Protein AF-0000000084470047 (afdb_homodimer)

pLDDT: mean 82.42, std 25.48, range [13.48, 98.75]

Organism: NCBI:txid879819

Secondary structure (DSSP, 8-state):
-PPPGGGSPPPPHHHHHS-EEEEESS--HHHHHHHHHHHHTT---EEEEE---HHHHHHHHHHH--SEEEESS-SSPPPHHHHTTS-EEEEESS-TT-BSS-HHHHHHHT--S----HHHHHHHHHSPP-TTS-HHHHS-SEEEEEEEE--SSTT-S-EEEEEEEEPP-TTS--HHHHIIIIIHHHHHHHHHHHHHHHHHHHHTSS-TT-HHHHHTPPPPTHHHHS-TTTS----S----B--PPPGGGS---TTTS-HHHHHHHHHTTTTTT-EEEE-SSSEEEEEEEEEE--GGGS-TTHHHHTT-SSGGGSPTT-EEEEETTEEEEE-PPPS-TT--S---SEEEEEEEEPPPSSTTSPPPPPEEHHHHHHHTT-GGGGTTPPB------B--TTS--SEEEEEEEETTEEEEEEEE--GGGEE-HHHHHHHHHHHHHHH-GGG--EEEEEE---SS-B-EE-HHHHHHSSSHHHHHHHHHHHHHHHHHHHHT---SSS--GGGTTS--TTTTTPEEEEEE-S-EETHHHHHHHTSSEEEEETT-EEE---GGGT----TTHHHHHHHHH-HHHHHHHHHS---EEHHHHHHHTS-SEEES-TT--HHHHHHHHHHHHHHHHH-BGGGTT-TTS---GGGSPPTTPPPPSS--BHHHHHHHHHHHHHHSTTSPPHHHHHHHHHHHHHHHHH-TTHHHHHHHHHHHHHTTPPPSS--TTT-TT-SSPPPPGGGSGGGG--TTPPTTGGGGGGT-PPPGGGGTGGGGS--TTS----HHHHHHHHHHHTTSS-----------------------------------------------------------------------------TTHHHHHHHHT--TTSPPP--------STT----GGG--S----------------/-PPPGGGSPPPPHHHHHS-EEEEESS--HHHHHHHHHHHHTT---EEEEE---HHHHHHHHHHH--SEEEESS-SSPPPHHHHTTS-EEEEESS-TT-BSS-HHHHHHHT--S----HHHHHHHHHSPP-TTS-HHHHS-SEEEEEEEE--SSTT-S-EEEEEEEEPP-TTS--HHHHIIIIIHHHHHHHHHHHHHHHHHHHHTSS-TT-HHHHHTPPPPTHHHHS-TTTS----S----B--PPPGGGS---TTTS-HHHHHHHHHTTTTTT-EEEE-SSSEEEEEEEEEE--GGGS-TTHHHHTT-SSGGGSPTT-EEEEETTEEEEE-PPPS-TT--S---SEEEEEEEEPPPSSTTSPPPPPEEHHHHHHHTT-GGGGTTPPB------B--TTS--SEEEEEEEETTEEEEEEEE--GGGEE-HHHHHHHHHHHHHHH-GGG--EEEEEE---SS-B-EE-HHHHHHSSSHHHHHHHHHHHHHHHHHHHHT---SSS--GGGTTS--TTTTTPEEEEEE-S-EETHHHHHHHTSSEEEEETT-EEE---GGGT----TTHHHHHHHHH-HHHHHHHHHS---EEHHHHHHHTS-SEEES-TT--HHHHHHHHHHHHHHHHH-BGGGTT-TTS---GGGSPPTTPPPPSS--BHHHHHHHHHHHHHHSTTSPPHHHHHHHHHHHHHHHHH-TTHHHHHHHHHHHHHTTPPPSS--TTT-TT-SSPPPPGGGSGGGG--TTPPTTGGGGGGT-PPPGGGGTGGGGS--TTS----HHHHHHHHHHHTTSS----------------------------------------------------------------------TTS----TTHHHHHHHH---TTSPPP--------STT----GGG--S----------------

Foldseek 3Di:
DFAALVNDDQFDPVLLAWQEEEEEQDCDLLVQLVVQVSVVSNNDRYFYWHPPDQVSLVVQCVLSVTQEYEYAHDLDDHDQVDLQQHWYKYKAQWAQPAAEDQHLLCQLLAQLCPDQDQVVSLVVSLAADDLVDDPVVRGFQKTKMFIATDDLFHSNHFTLAMAMDGDDLSLAAASVLCCLAQSSRRSSQRVSSSSNVLVVQLVPDPHSVRRNSSSPGDHDVQRSQAHRGPRHGDQRHDHYYHYDQAQVSLEHDQQRYFLSSNSSSQRSQPPPPGHWYQDPVGIWGFHDKAAQQDPVPDDPCQQVLQPHDDPVRDHGQAWRADEPLKTKTAGHDDPDPPDPSRSHGIMITFWIFGFAPDLQGFGAFIDGPQVRCVVRVNNVSCPSHYHPYDQAADDDPRDDDQKHWDWDDFPQAIEIEIEGEDPVQAAFLVNLVVSLSHVCRSLPCVVDHHLEYEQAYHQFNHAAHHLSVLLPDPASLVRLLSRQVSNLLNLCLQLFFPDQPPDDPSCPPPHHCLNSLHFYEYEGLEEYEALSLLSQLSGFAYEYEQQYKYFHEPLLLLAPGASLLLPRVCQQQNQLLSLCSHQLRRIHTQVRCCLRRSHLHYDYHNNDGSVVSVVVVVVLVSCQSAAFLVCPPPSSGGTTPLQDADPPDDQDPPGGGVSNRSSVSNNCQSPDPVDDGSVLRRQVSSQLSLCCSAQPVSVVSNQLSSCCVRSVFRDPTDQVSSGPSDDPDDHDPSNDQCSSDRPPDDQQVSCVLVPHGRDPSSVPSPVSDRRSPDDHDDPVVVSVVVVVVPPDDHPDPDPPPPPDDDDDDDPDDDDSDDDDDYYDGDSDDDDDDDDDPDDDDDDDDDDDDDDDDDYYDDYDDDDDDDPPPDPVVVVVVVPPCPPPRNHDDDRDDDRRPPPSPSVPCRSPPDPPDDPPPPPPPDPPPD/DFAALVNDDQFDPVLLAWQEEEEEQDCDLLVQLVVQVSVVSNNDRYFYWHPPDQVSLVVQCVLSVTQEYEYAHDLDDHDQVDLQQHWYKYKAQWAQPAAEDQHLLCQLLAQLCPDQDQVVSLVVSLAADDLVFDPVVRGFQKTKMFIATDDPDHSNHFTLAMAMDGDDLSLAAASVLCCLAQSSRRCSQRVSSSSNVLVVQLVPDPHSVRRNSSSPGDHDVQRSQAHRGPRHGDRRHDHYYHYDQAQVSLEHDQQRYFLSSNSSSQRSQPPPPGHWYQDPVGIWGFHDKAAQFDPVPDDPCQQVLQPHDDPVRDHGQAWRADEPLKTKTAGHDDPDPPDPSRSHGIMITFWIFGFAPDLQGFGAFIDGPQVRCVVRVNNVSCPSHYHPYDQAADDDPRDDDQKHWDWDDFPQAIEIEIEGDDPVQAAFLVNLVVSLSHVCRSPPCVVDHHQEYEQAYHQFNHAAHHLSVLLPDPASLVRLLSRQVSNLLVLCLQLFFPDQPPDDPSCPPPHHCLNSLHFYEYEGLEEYEALSLLSQLSGFAYEYEQQYKYFHEPLLLLAPGASLLLPRVCQQQNQQLSLCSHQLRRIHTPVRCCLRRSHLHYDYHNNDGSVVSVVVVVVLVSCQSAAFLVCPPPSSDGTTPLQDADPPDDQDPPGGHVSNRSSVSNNCQSPDPPDDGSVLRRQVSSQLSLCCSAQPVSVVSNQLSSCCVRSVFRDPTDQVSSGPSDDPDDHDPSNDQCSSDRPPDDQQVSCVLVPHGRDPSSVPSPVSDRRSPDDHDDPVVVSVVVVVVVPDDDPDSPPPPVPPDDDDDDDDDDDDDDDDDDDDDDDDDDDDCVPPDDDDDDDDDDDDDDDDDDDDDDDPPDDPPDDPPDDPPVVVVVPPCPPPRNHDDDRDDDRRPPPSPSVPVRSPPDPPDDPPPPPPPPPPPD

Structure (mmCIF, N/CA/C/O backbone):
data_AF-0000000084470047-model_v1
#
loop_
_entity.id
_entity.type
_entity.pdbx_description
1 polymer ClpP/crotonase
#
loop_
_atom_site.group_PDB
_atom_site.id
_atom_site.type_symbol
_atom_site.label_atom_id
_atom_site.label_alt_id
_atom_site.label_comp_id
_atom_site.label_asym_id
_atom_site.label_entity_id
_atom_site.label_seq_id
_atom_site.pdbx_PDB_ins_code
_atom_site.Cartn_x
_atom_site.Cartn_y
_atom_site.Cartn_z
_atom_site.occupancy
_atom_site.B_iso_or_equiv
_atom_site.auth_seq_id
_atom_site.auth_comp_id
_atom_site.auth_asym_id
_atom_site.auth_atom_id
_atom_site.pdbx_PDB_model_num
ATOM 1 N N . MET A 1 1 ? 15.664 -15.453 -38.625 1 68.88 1 MET A N 1
ATOM 2 C CA . MET A 1 1 ? 15.391 -16.469 -37.625 1 68.88 1 MET A CA 1
ATOM 3 C C . MET A 1 1 ? 14.945 -15.836 -36.312 1 68.88 1 MET A C 1
ATOM 5 O O . MET A 1 1 ? 15.445 -14.773 -35.938 1 68.88 1 MET A O 1
ATOM 9 N N . ALA A 1 2 ? 13.844 -16.422 -35.812 1 83.06 2 ALA A N 1
ATOM 10 C CA . ALA A 1 2 ? 13.336 -15.883 -34.531 1 83.06 2 ALA A CA 1
ATOM 11 C C . ALA A 1 2 ? 14.398 -15.938 -33.469 1 83.06 2 ALA A C 1
ATOM 13 O O . ALA A 1 2 ? 15.086 -16.953 -33.312 1 83.06 2 ALA A O 1
ATOM 14 N N . ARG A 1 3 ? 14.656 -14.812 -32.812 1 83.62 3 ARG A N 1
ATOM 15 C CA . ARG A 1 3 ? 15.586 -14.781 -31.672 1 83.62 3 ARG A CA 1
ATOM 16 C C . ARG A 1 3 ? 15.086 -15.656 -30.531 1 83.62 3 ARG A C 1
ATOM 18 O O . ARG A 1 3 ? 13.906 -15.602 -30.172 1 83.62 3 ARG A O 1
ATOM 25 N N . SER A 1 4 ? 16.031 -16.469 -30.047 1 88.38 4 SER A N 1
ATOM 26 C CA . SER A 1 4 ? 15.75 -17.234 -28.828 1 88.38 4 SER A CA 1
ATOM 27 C C . SER A 1 4 ? 16.016 -16.391 -27.594 1 88.38 4 SER A C 1
ATOM 29 O O . SER A 1 4 ? 16.547 -15.281 -27.688 1 88.38 4 SER A O 1
ATOM 31 N N . LEU A 1 5 ? 15.578 -16.875 -26.469 1 90.94 5 LEU A N 1
ATOM 32 C CA . LEU A 1 5 ? 15.812 -16.219 -25.188 1 90.94 5 LEU A CA 1
ATOM 33 C C . LEU A 1 5 ? 17.297 -15.984 -24.953 1 90.94 5 LEU A C 1
ATOM 35 O O . LEU A 1 5 ? 17.703 -14.945 -24.422 1 90.94 5 LEU A O 1
ATOM 39 N N . ALA A 1 6 ? 18.156 -16.891 -25.359 1 87.69 6 ALA A N 1
ATOM 40 C CA . ALA A 1 6 ? 19.594 -16.797 -25.172 1 87.69 6 ALA A CA 1
ATOM 41 C C . ALA A 1 6 ? 20.203 -15.695 -26.047 1 87.69 6 ALA A C 1
ATOM 43 O O . ALA A 1 6 ? 21.281 -15.195 -25.75 1 87.69 6 ALA A O 1
ATOM 44 N N . ASP A 1 7 ? 19.422 -15.359 -27.031 1 88.38 7 ASP A N 1
ATOM 45 C CA . ASP A 1 7 ? 19.906 -14.336 -27.953 1 88.38 7 ASP A CA 1
ATOM 46 C C . ASP A 1 7 ? 19.609 -12.938 -27.438 1 88.38 7 ASP A C 1
ATOM 48 O O . ASP A 1 7 ? 20.141 -11.953 -27.953 1 88.38 7 ASP A O 1
ATOM 52 N N . LEU A 1 8 ? 18.766 -12.883 -26.438 1 88.19 8 LEU A N 1
ATOM 53 C CA . LEU A 1 8 ? 18.422 -11.578 -25.875 1 88.19 8 LEU A CA 1
ATOM 54 C C . LEU A 1 8 ? 19.5 -11.102 -24.922 1 88.19 8 LEU A C 1
ATOM 56 O O . LEU A 1 8 ? 20.25 -11.914 -24.359 1 88.19 8 LEU A O 1
ATOM 60 N N . PRO A 1 9 ? 19.531 -9.781 -24.781 1 87.5 9 PRO A N 1
ATOM 61 C CA . PRO A 1 9 ? 20.453 -9.297 -23.75 1 87.5 9 PRO A CA 1
ATOM 62 C C . PRO A 1 9 ? 20.125 -9.844 -22.359 1 87.5 9 PRO A C 1
ATOM 64 O O . PRO A 1 9 ? 18.953 -9.992 -22.016 1 87.5 9 PRO A O 1
ATOM 67 N N . ALA A 1 10 ? 21.25 -10.125 -21.656 1 87.06 10 ALA A N 1
ATOM 68 C CA . ALA A 1 10 ? 21.047 -10.578 -20.297 1 87.06 10 ALA A CA 1
ATOM 69 C C . ALA A 1 10 ? 20.312 -9.523 -19.469 1 87.06 10 ALA A C 1
ATOM 71 O O . ALA A 1 10 ? 20.453 -8.328 -19.719 1 87.06 10 ALA A O 1
ATOM 72 N N . LEU A 1 11 ? 19.578 -9.922 -18.5 1 93.56 11 LEU A N 1
ATOM 73 C CA . LEU A 1 11 ? 18.938 -8.977 -17.594 1 93.56 11 LEU A CA 1
ATOM 74 C C . LEU A 1 11 ? 19.953 -8.023 -16.984 1 93.56 11 LEU A C 1
ATOM 76 O O . LEU A 1 11 ? 21 -8.453 -16.5 1 93.56 11 LEU A O 1
ATOM 80 N N . PRO A 1 12 ? 19.656 -6.746 -17 1 94.62 12 PRO A N 1
ATOM 81 C CA . PRO A 1 12 ? 20.594 -5.773 -16.422 1 94.62 12 PRO A CA 1
ATOM 82 C C . PRO A 1 12 ? 20.859 -6.035 -14.938 1 94.62 12 PRO A C 1
ATOM 84 O O . PRO A 1 12 ? 20.016 -6.582 -14.234 1 94.62 12 PRO A O 1
ATOM 87 N N . GLN A 1 13 ? 22.047 -5.648 -14.492 1 93 13 GLN A N 1
ATOM 88 C CA . GLN A 1 13 ? 22.469 -5.871 -13.117 1 93 13 GLN A CA 1
ATOM 89 C C . GLN A 1 13 ? 21.516 -5.215 -12.125 1 93 13 GLN A C 1
ATOM 91 O O . GLN A 1 13 ? 21.25 -5.758 -11.047 1 93 13 GLN A O 1
ATOM 96 N N . ASP A 1 14 ? 21.031 -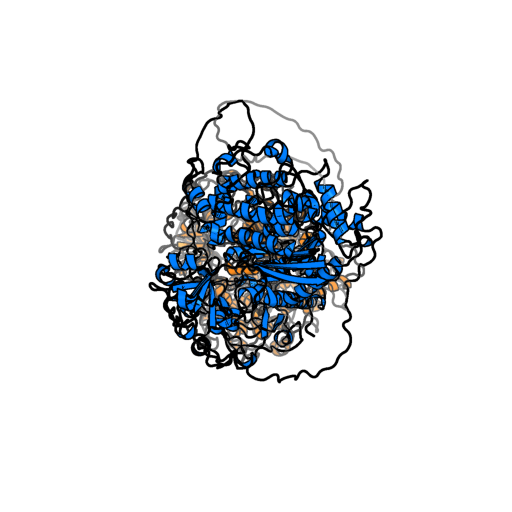4.074 -12.492 1 92.5 14 ASP A N 1
ATOM 97 C CA . ASP A 1 14 ? 20.125 -3.379 -11.586 1 92.5 14 ASP A CA 1
ATOM 98 C C . ASP A 1 14 ? 18.844 -4.18 -11.367 1 92.5 14 ASP A C 1
ATOM 100 O O . ASP A 1 14 ? 18.312 -4.223 -10.25 1 92.5 14 ASP A O 1
ATOM 104 N N . VAL A 1 15 ? 18.359 -4.816 -12.438 1 95.31 15 VAL A N 1
ATOM 105 C CA . VAL A 1 15 ? 17.141 -5.629 -12.336 1 95.31 15 VAL A CA 1
ATOM 106 C C . VAL A 1 15 ? 17.375 -6.781 -11.359 1 95.31 15 VAL A C 1
ATOM 108 O O . VAL A 1 15 ? 16.469 -7.156 -10.609 1 95.31 15 VAL A O 1
ATOM 111 N N . ARG A 1 16 ? 18.562 -7.336 -11.352 1 94.62 16 ARG A N 1
ATOM 112 C CA . ARG A 1 16 ? 18.891 -8.445 -10.469 1 94.62 16 ARG A CA 1
ATOM 113 C C . ARG A 1 16 ? 18.812 -8.023 -9 1 94.62 16 ARG A C 1
ATOM 115 O O . ARG A 1 16 ? 18.594 -8.859 -8.125 1 94.62 16 ARG A O 1
ATOM 122 N N . LYS A 1 17 ? 18.922 -6.738 -8.805 1 92.75 17 LYS A N 1
ATOM 123 C CA . LYS A 1 17 ? 18.891 -6.219 -7.438 1 92.75 17 LYS A CA 1
ATOM 124 C C . LYS A 1 17 ? 17.484 -5.75 -7.059 1 92.75 17 LYS A C 1
ATOM 126 O O . LYS A 1 17 ? 17.219 -5.438 -5.895 1 92.75 17 LYS A O 1
ATOM 131 N N . TRP A 1 18 ? 16.562 -5.668 -8 1 94.75 18 TRP A N 1
ATOM 132 C CA . TRP A 1 18 ? 15.203 -5.18 -7.754 1 94.75 18 TRP A CA 1
ATOM 133 C C . TRP A 1 18 ? 14.453 -6.113 -6.809 1 94.75 18 TRP A C 1
ATOM 135 O O . TRP A 1 18 ? 14.688 -7.324 -6.809 1 94.75 18 TRP A O 1
ATOM 145 N N . ARG A 1 19 ? 13.664 -5.543 -5.969 1 94.25 19 ARG A N 1
ATOM 146 C CA . ARG A 1 19 ? 12.578 -6.32 -5.367 1 94.25 19 ARG A CA 1
ATOM 147 C C . ARG A 1 19 ? 11.438 -6.527 -6.359 1 94.25 19 ARG A C 1
ATOM 149 O O . ARG A 1 19 ? 10.859 -5.559 -6.855 1 94.25 19 ARG A O 1
ATOM 156 N N . ILE A 1 20 ? 11.172 -7.766 -6.68 1 97.38 20 ILE A N 1
ATOM 157 C CA . ILE A 1 20 ? 10.109 -8.109 -7.617 1 97.38 20 ILE A CA 1
ATOM 158 C C . ILE A 1 20 ? 9.023 -8.906 -6.898 1 97.38 20 ILE A C 1
ATOM 160 O O . ILE A 1 20 ? 9.32 -9.859 -6.172 1 97.38 20 ILE A O 1
ATOM 164 N N . LEU A 1 21 ? 7.816 -8.453 -6.965 1 97.56 21 LEU A N 1
ATOM 165 C CA . LEU A 1 21 ? 6.691 -9.188 -6.398 1 97.56 21 LEU A CA 1
ATOM 166 C C . LEU A 1 21 ? 5.879 -9.875 -7.492 1 97.56 21 LEU A C 1
ATOM 168 O O . LEU A 1 21 ? 5.422 -9.219 -8.43 1 97.56 21 LEU A O 1
ATOM 172 N N . LEU A 1 22 ? 5.789 -11.164 -7.414 1 98.31 22 LEU A N 1
ATOM 173 C CA . LEU A 1 22 ? 4.863 -11.898 -8.273 1 98.31 22 LEU A CA 1
ATOM 174 C C . LEU A 1 22 ? 3.477 -11.961 -7.641 1 98.31 22 LEU A C 1
ATOM 176 O O . LEU A 1 22 ? 3.301 -12.555 -6.574 1 98.31 22 LEU A O 1
ATOM 180 N N . LEU A 1 23 ? 2.568 -11.32 -8.219 1 97.31 23 LEU A N 1
ATOM 181 C CA . LEU A 1 23 ? 1.166 -11.398 -7.828 1 97.31 23 LEU A CA 1
ATOM 182 C C . LEU A 1 23 ? 0.397 -12.336 -8.742 1 97.31 23 LEU A C 1
ATOM 184 O O . LEU A 1 23 ? 0.194 -12.039 -9.922 1 97.31 23 LEU A O 1
ATOM 188 N N . VAL A 1 24 ? -0.063 -13.477 -8.164 1 97.44 24 VAL A N 1
ATOM 189 C CA . VAL A 1 24 ? -0.577 -14.523 -9.039 1 97.44 24 VAL A CA 1
ATOM 190 C C . VAL A 1 24 ? -1.803 -15.18 -8.398 1 97.44 24 VAL A C 1
ATOM 192 O O . VAL A 1 24 ? -1.953 -15.164 -7.176 1 97.44 24 VAL A O 1
ATOM 195 N N . SER A 1 25 ? -2.664 -15.734 -9.219 1 94.62 25 SER A N 1
ATOM 196 C CA . SER A 1 25 ? -3.818 -16.469 -8.719 1 94.62 25 SER A CA 1
ATOM 197 C C . SER A 1 25 ? -3.408 -17.844 -8.18 1 94.62 25 SER A C 1
ATOM 199 O O . SER A 1 25 ? -4.047 -18.375 -7.273 1 94.62 25 SER A O 1
ATOM 201 N N . ALA A 1 26 ? -2.393 -18.422 -8.797 1 93.88 26 ALA A N 1
ATOM 202 C CA . ALA A 1 26 ? -1.809 -19.688 -8.383 1 93.88 26 ALA A CA 1
ATOM 203 C C . ALA A 1 26 ? -0.361 -19.812 -8.859 1 93.88 26 ALA A C 1
ATOM 205 O O . ALA A 1 26 ? 0.038 -19.156 -9.828 1 93.88 26 ALA A O 1
ATOM 206 N N . VAL A 1 27 ? 0.377 -20.594 -8.141 1 95.06 27 VAL A N 1
ATOM 207 C CA . VAL A 1 27 ? 1.731 -20.891 -8.602 1 95.06 27 VAL A CA 1
ATOM 208 C C . VAL A 1 27 ? 1.696 -22 -9.641 1 95.06 27 VAL A C 1
ATOM 210 O O . VAL A 1 27 ? 2.213 -23.094 -9.406 1 95.06 27 VAL A O 1
ATOM 213 N N . ASN A 1 28 ? 1.129 -21.672 -10.773 1 94.12 28 ASN A N 1
ATOM 214 C CA . ASN A 1 28 ? 0.982 -22.625 -11.859 1 94.12 28 ASN A CA 1
ATOM 215 C C . ASN A 1 28 ? 2.27 -22.766 -12.672 1 94.12 28 ASN A C 1
ATOM 217 O O . ASN A 1 28 ? 3.311 -22.234 -12.281 1 94.12 28 ASN A O 1
ATOM 221 N N . SER A 1 29 ? 2.219 -23.516 -13.711 1 94.25 29 SER A N 1
ATOM 222 C CA . SER A 1 29 ? 3.408 -23.844 -14.492 1 94.25 29 SER A CA 1
ATOM 223 C C . SER A 1 29 ? 4.098 -22.578 -15.008 1 94.25 29 SER A C 1
ATOM 225 O O . SER A 1 29 ? 5.324 -22.484 -14.961 1 94.25 29 SER A O 1
ATOM 227 N N . LEU A 1 30 ? 3.301 -21.609 -15.516 1 96.44 30 LEU A N 1
ATOM 228 C CA . LEU A 1 30 ? 3.898 -20.391 -16.031 1 96.44 30 LEU A CA 1
ATOM 229 C C . LEU A 1 30 ? 4.566 -19.594 -14.914 1 96.44 30 LEU A C 1
ATOM 231 O O . LEU A 1 30 ? 5.68 -19.094 -15.086 1 96.44 30 LEU A O 1
ATOM 235 N N . THR A 1 31 ? 3.904 -19.453 -13.781 1 97.25 31 THR A N 1
ATOM 236 C CA . THR A 1 31 ? 4.465 -18.75 -12.633 1 97.25 31 THR A CA 1
ATOM 237 C C . THR A 1 31 ? 5.777 -19.391 -12.195 1 97.25 31 THR A C 1
ATOM 239 O O . THR A 1 31 ? 6.754 -18.688 -11.914 1 97.25 31 THR A O 1
ATOM 242 N N . GLN A 1 32 ? 5.777 -20.703 -12.156 1 97.62 32 GLN A N 1
ATOM 243 C CA . GLN A 1 32 ? 6.988 -21.406 -11.758 1 97.62 32 GLN A CA 1
ATOM 244 C C . GLN A 1 32 ? 8.125 -21.172 -12.742 1 97.62 32 GLN A C 1
ATOM 246 O O . GLN A 1 32 ? 9.281 -21.031 -12.344 1 97.62 32 GLN A O 1
ATOM 251 N N . ARG A 1 33 ? 7.754 -21.156 -14.016 1 97.62 33 ARG A N 1
ATOM 252 C CA . ARG A 1 33 ? 8.766 -20.875 -15.023 1 97.62 33 ARG A CA 1
ATOM 253 C C . ARG A 1 33 ? 9.344 -19.484 -14.867 1 97.62 33 ARG A C 1
ATOM 255 O O . ARG A 1 33 ? 10.555 -19.281 -14.992 1 97.62 33 ARG A O 1
ATOM 262 N N . VAL A 1 34 ? 8.531 -18.531 -14.578 1 97.75 34 VAL A N 1
ATOM 263 C CA . VAL A 1 34 ? 8.984 -17.156 -14.359 1 97.75 34 VAL A CA 1
ATOM 264 C C . VAL A 1 34 ? 9.844 -17.094 -13.109 1 97.75 34 VAL A C 1
ATOM 266 O O . VAL A 1 34 ? 10.922 -16.5 -13.117 1 97.75 34 VAL A O 1
ATOM 269 N N . GLN A 1 35 ? 9.398 -17.719 -12.055 1 96.88 35 GLN A N 1
ATOM 270 C CA . GLN A 1 35 ? 10.117 -17.734 -10.789 1 96.88 35 GLN A CA 1
ATOM 271 C C . GLN A 1 35 ? 11.508 -18.344 -10.953 1 96.88 35 GLN A C 1
ATOM 273 O O . GLN A 1 35 ? 12.5 -17.781 -10.508 1 96.88 35 GLN A O 1
ATOM 278 N N . THR A 1 36 ? 11.609 -19.547 -11.602 1 96.94 36 THR A N 1
ATOM 279 C CA . THR A 1 36 ? 12.883 -20.234 -11.75 1 96.94 36 THR A CA 1
ATOM 280 C C . THR A 1 36 ? 13.797 -19.484 -12.703 1 96.94 36 THR A C 1
ATOM 282 O O . THR A 1 36 ? 15.016 -19.422 -12.492 1 96.94 36 THR A O 1
ATOM 285 N N . TYR A 1 37 ? 13.234 -18.828 -13.742 1 96.62 37 TYR A N 1
ATOM 286 C CA . TYR A 1 37 ? 14.031 -18.047 -14.68 1 96.62 37 TYR A CA 1
ATOM 287 C C . TYR A 1 37 ? 14.68 -16.859 -13.992 1 96.62 37 TYR A C 1
ATOM 289 O O . TYR A 1 37 ? 15.883 -16.625 -14.141 1 96.62 37 TYR A O 1
ATOM 297 N N . LEU A 1 38 ? 13.844 -16.125 -13.211 1 96.94 38 LEU A N 1
ATOM 298 C CA . LEU A 1 38 ? 14.383 -14.969 -12.5 1 96.94 38 LEU A CA 1
ATOM 299 C C . LEU A 1 38 ? 15.453 -15.391 -11.5 1 96.94 38 LEU A C 1
ATOM 301 O O . LEU A 1 38 ? 16.484 -14.727 -11.367 1 96.94 38 LEU A O 1
ATOM 305 N N . SER A 1 39 ? 15.203 -16.484 -10.828 1 94.62 39 SER A N 1
ATOM 306 C CA . SER A 1 39 ? 16.203 -17.016 -9.906 1 94.62 39 SER A CA 1
ATOM 307 C C . SER A 1 39 ? 17.484 -17.375 -10.625 1 94.62 39 SER A C 1
ATOM 309 O O . SER A 1 39 ? 18.578 -17.047 -10.164 1 94.62 39 SER A O 1
ATOM 311 N N . ASP A 1 40 ? 17.344 -18.078 -11.789 1 94.62 40 ASP A N 1
ATOM 312 C CA . ASP A 1 40 ? 18.5 -18.469 -12.594 1 94.62 40 ASP A CA 1
ATOM 313 C C . ASP A 1 40 ? 19.312 -17.234 -13.016 1 94.62 40 ASP A C 1
ATOM 315 O O . ASP A 1 40 ? 20.531 -17.297 -13.156 1 94.62 40 ASP A O 1
ATOM 319 N N . MET A 1 41 ? 18.594 -16.156 -13.234 1 94.81 41 MET A N 1
ATOM 320 C CA . MET A 1 41 ? 19.234 -14.945 -13.719 1 94.81 41 MET A CA 1
ATOM 321 C C . MET A 1 41 ? 19.859 -14.156 -12.57 1 94.81 41 MET A C 1
ATOM 323 O O . MET A 1 41 ? 20.438 -13.094 -12.773 1 94.81 41 MET A O 1
ATOM 327 N N . GLY A 1 42 ? 19.672 -14.617 -11.367 1 93.31 42 GLY A N 1
ATOM 328 C CA . GLY A 1 42 ? 20.344 -14.016 -10.227 1 93.31 42 GLY A CA 1
ATOM 329 C C . GLY A 1 42 ? 19.453 -13.039 -9.469 1 93.31 42 GLY A C 1
ATOM 330 O O . GLY A 1 42 ? 19.953 -12.258 -8.648 1 93.31 42 GLY A O 1
ATOM 331 N N . CYS A 1 43 ? 18.156 -12.961 -9.742 1 94.62 43 CYS A N 1
ATOM 332 C CA . CYS A 1 43 ? 17.25 -12.133 -8.961 1 94.62 43 CYS A CA 1
ATOM 333 C C . CYS A 1 43 ? 16.984 -12.75 -7.598 1 94.62 43 CYS A C 1
ATOM 335 O O . CYS A 1 43 ? 16.25 -13.742 -7.492 1 94.62 43 CYS A O 1
ATOM 337 N N . GLU A 1 44 ? 17.438 -12.172 -6.562 1 86.81 44 GLU A N 1
ATOM 338 C CA . GLU A 1 44 ? 17.406 -12.812 -5.25 1 86.81 44 GLU A CA 1
ATOM 339 C C . GLU A 1 44 ? 16.219 -12.297 -4.422 1 86.81 44 GLU A C 1
ATOM 341 O O . GLU A 1 44 ? 15.867 -12.898 -3.402 1 86.81 44 GLU A O 1
ATOM 346 N N . ARG A 1 45 ? 15.633 -11.234 -4.77 1 92.5 45 ARG A N 1
ATOM 347 C CA . ARG A 1 45 ? 14.586 -10.633 -3.963 1 92.5 45 ARG A CA 1
ATOM 348 C C . ARG A 1 45 ? 13.227 -10.734 -4.66 1 92.5 45 ARG A C 1
ATOM 350 O O . ARG A 1 45 ? 12.516 -9.742 -4.785 1 92.5 45 ARG A O 1
ATOM 357 N N . VAL A 1 46 ? 12.922 -11.938 -5.082 1 95.69 46 VAL A N 1
ATOM 358 C CA . VAL A 1 46 ? 11.633 -12.219 -5.699 1 95.69 46 VAL A CA 1
ATOM 359 C C . VAL A 1 46 ? 10.703 -12.875 -4.676 1 95.69 46 VAL A C 1
ATOM 361 O O . VAL A 1 46 ? 11.086 -13.844 -4.012 1 95.69 46 VAL A O 1
ATOM 364 N N . SER A 1 47 ? 9.57 -12.305 -4.406 1 95.94 47 SER A N 1
ATOM 365 C CA . SER A 1 47 ? 8.555 -12.867 -3.523 1 95.94 47 SER A CA 1
ATOM 366 C C . SER A 1 47 ? 7.242 -13.094 -4.266 1 95.94 47 SER A C 1
ATOM 368 O O . SER A 1 47 ? 7.027 -12.531 -5.34 1 95.94 47 SER A O 1
ATOM 370 N N . THR A 1 48 ? 6.445 -13.992 -3.748 1 97.06 48 THR A N 1
ATOM 371 C CA . THR A 1 48 ? 5.191 -14.328 -4.414 1 97.06 48 THR A CA 1
ATOM 372 C C . THR A 1 48 ? 4.016 -14.18 -3.451 1 97.06 48 THR A C 1
ATOM 374 O O . THR A 1 48 ? 4.109 -14.555 -2.283 1 97.06 48 THR A O 1
ATOM 377 N N . GLU A 1 49 ? 2.992 -13.539 -3.914 1 96.81 49 GLU A N 1
ATOM 378 C CA . GLU A 1 49 ? 1.726 -13.422 -3.199 1 96.81 49 GLU A CA 1
ATOM 379 C C . GLU A 1 49 ? 0.56 -13.906 -4.055 1 96.81 49 GLU A C 1
ATOM 381 O O . GLU A 1 49 ? 0.447 -13.531 -5.227 1 96.81 49 GLU A O 1
ATOM 386 N N . LEU A 1 50 ? -0.28 -14.828 -3.477 1 96.69 50 LEU A N 1
ATOM 387 C CA . LEU A 1 50 ? -1.512 -15.211 -4.16 1 96.69 50 LEU A CA 1
ATOM 388 C C . LEU A 1 50 ? -2.535 -14.078 -4.102 1 96.69 50 LEU A C 1
ATOM 390 O O . LEU A 1 50 ? -2.754 -13.484 -3.043 1 96.69 50 LEU A O 1
ATOM 394 N N . ALA A 1 51 ? -3.041 -13.711 -5.223 1 95.94 51 ALA A N 1
ATOM 395 C CA . ALA A 1 51 ? -4.047 -12.656 -5.344 1 95.94 51 ALA A CA 1
ATOM 396 C C . ALA A 1 51 ? -5.414 -13.148 -4.883 1 95.94 51 ALA A C 1
ATOM 398 O O . ALA A 1 51 ? -6.336 -13.289 -5.691 1 95.94 51 ALA A O 1
ATOM 399 N N . LEU A 1 52 ? -5.594 -13.328 -3.621 1 93.44 52 LEU A N 1
ATOM 400 C CA . LEU A 1 52 ? -6.812 -13.898 -3.059 1 93.44 52 LEU A CA 1
ATOM 401 C C . LEU A 1 52 ? -7.785 -12.805 -2.639 1 93.44 52 LEU A C 1
ATOM 403 O O . LEU A 1 52 ? -8.992 -12.93 -2.834 1 93.44 52 LEU A O 1
ATOM 407 N N . THR A 1 53 ? -7.258 -11.656 -1.996 1 92.56 53 THR A N 1
ATOM 408 C CA . THR A 1 53 ? -8.047 -10.523 -1.549 1 92.56 53 THR A CA 1
ATOM 409 C C . THR A 1 53 ? -7.348 -9.211 -1.888 1 92.56 53 THR A C 1
ATOM 411 O O . THR A 1 53 ? -6.129 -9.18 -2.062 1 92.56 53 THR A O 1
ATOM 414 N N . ASP A 1 54 ? -8.133 -8.117 -1.985 1 92.56 54 ASP A N 1
ATOM 415 C CA . ASP A 1 54 ? -7.559 -6.801 -2.244 1 92.56 54 ASP A CA 1
ATOM 416 C C . ASP A 1 54 ? -6.59 -6.398 -1.134 1 92.56 54 ASP A C 1
ATOM 418 O O . ASP A 1 54 ? -5.473 -5.949 -1.407 1 92.56 54 ASP A O 1
ATOM 422 N N . ASP A 1 55 ? -6.984 -6.566 0.133 1 90.88 55 ASP A N 1
ATOM 423 C CA . ASP A 1 55 ? -6.152 -6.211 1.279 1 90.88 55 ASP A CA 1
ATOM 424 C C . ASP A 1 55 ? -4.852 -7.016 1.283 1 90.88 55 ASP A C 1
ATOM 426 O O . ASP A 1 55 ? -3.793 -6.488 1.626 1 90.88 55 ASP A O 1
ATOM 430 N N . GLY A 1 56 ? -5.004 -8.328 0.942 1 93.12 56 GLY A N 1
ATOM 431 C CA . GLY A 1 56 ? -3.816 -9.164 0.872 1 93.12 56 GLY A CA 1
ATOM 432 C C . GLY A 1 56 ? -2.822 -8.703 -0.176 1 93.12 56 GLY A C 1
ATOM 433 O O . GLY A 1 56 ? -1.614 -8.695 0.066 1 93.12 56 GLY A O 1
ATOM 434 N N . MET A 1 57 ? -3.328 -8.281 -1.263 1 95.94 57 MET A N 1
ATOM 435 C CA . MET A 1 57 ? -2.467 -7.785 -2.334 1 95.94 57 MET A CA 1
ATOM 436 C C . MET A 1 57 ? -1.786 -6.484 -1.931 1 95.94 57 MET A C 1
ATOM 438 O O . MET A 1 57 ? -0.577 -6.328 -2.111 1 95.94 57 MET A O 1
ATOM 442 N N . ILE A 1 58 ? -2.539 -5.562 -1.376 1 95.25 58 ILE A N 1
ATOM 443 C CA . ILE A 1 58 ? -2.002 -4.277 -0.941 1 95.25 58 ILE A CA 1
ATOM 444 C C . ILE A 1 58 ? -0.952 -4.496 0.145 1 95.25 58 ILE A C 1
ATOM 446 O O . ILE A 1 58 ? 0.128 -3.902 0.103 1 95.25 58 ILE A O 1
ATOM 450 N N . SER A 1 59 ? -1.287 -5.328 1.098 1 94.06 59 SER A N 1
ATOM 451 C CA . SER A 1 59 ? -0.366 -5.656 2.182 1 94.06 59 SER A CA 1
ATOM 452 C C . SER A 1 59 ? 0.955 -6.191 1.641 1 94.06 59 SER A C 1
ATOM 454 O O . SER A 1 59 ? 2.025 -5.828 2.133 1 94.06 59 SER A O 1
ATOM 456 N N . ALA A 1 60 ? 0.859 -7.082 0.656 1 95.19 60 ALA A N 1
ATOM 457 C CA . ALA A 1 60 ? 2.062 -7.668 0.07 1 95.19 60 ALA A CA 1
ATOM 458 C C . ALA A 1 60 ? 2.93 -6.598 -0.588 1 95.19 60 ALA A C 1
ATOM 460 O O . ALA A 1 60 ? 4.156 -6.621 -0.463 1 95.19 60 ALA A O 1
ATOM 461 N N . VAL A 1 61 ? 2.35 -5.703 -1.313 1 95.5 61 VAL A N 1
ATOM 462 C CA . VAL A 1 61 ? 3.084 -4.637 -1.988 1 95.5 61 VAL A CA 1
ATOM 463 C C . VAL A 1 61 ? 3.727 -3.717 -0.954 1 95.5 61 VAL A C 1
ATOM 465 O O . VAL A 1 61 ? 4.879 -3.303 -1.112 1 95.5 61 VAL A O 1
ATOM 468 N N . LEU A 1 62 ? 2.984 -3.383 0.088 1 92.38 62 LEU A N 1
ATOM 469 C CA . LEU A 1 62 ? 3.525 -2.541 1.149 1 92.38 62 LEU A CA 1
ATOM 470 C C . LEU A 1 62 ? 4.68 -3.236 1.861 1 92.38 62 LEU A C 1
ATOM 472 O O . LEU A 1 62 ? 5.695 -2.607 2.168 1 92.38 62 LEU A O 1
ATOM 476 N N . ALA A 1 63 ? 4.582 -4.523 2.08 1 91.62 63 ALA A N 1
ATOM 477 C CA . ALA A 1 63 ? 5.582 -5.293 2.812 1 91.62 63 ALA A CA 1
ATOM 478 C C . ALA A 1 63 ? 6.855 -5.461 1.988 1 91.62 63 ALA A C 1
ATOM 480 O O . ALA A 1 63 ? 7.965 -5.316 2.51 1 91.62 63 ALA A O 1
ATOM 481 N N . HIS A 1 64 ? 6.656 -5.801 0.712 1 93.38 64 HIS A N 1
ATOM 482 C CA . HIS A 1 64 ? 7.805 -6.125 -0.128 1 93.38 64 HIS A CA 1
ATOM 483 C C . HIS A 1 64 ? 8.438 -4.863 -0.707 1 93.38 64 HIS A C 1
ATOM 485 O O . HIS A 1 64 ? 9.594 -4.887 -1.145 1 93.38 64 HIS A O 1
ATOM 491 N N . SER A 1 65 ? 7.609 -3.775 -0.832 1 90.56 65 SER A N 1
ATOM 492 C CA . SER A 1 65 ? 8.055 -2.531 -1.451 1 90.56 65 SER A CA 1
ATOM 493 C C . SER A 1 65 ? 8.734 -2.793 -2.789 1 90.56 65 SER A C 1
ATOM 495 O O . SER A 1 65 ? 9.883 -2.387 -2.998 1 90.56 65 SER A O 1
ATOM 497 N N . PRO A 1 66 ? 8.055 -3.4 -3.729 1 94.62 66 PRO A N 1
ATOM 498 C CA . PRO A 1 66 ? 8.695 -3.852 -4.969 1 94.62 66 PRO A CA 1
ATOM 499 C C . PRO A 1 66 ? 9.016 -2.701 -5.918 1 94.62 66 PRO A C 1
ATOM 501 O O . PRO A 1 66 ? 8.32 -1.679 -5.914 1 94.62 66 PRO A O 1
ATOM 504 N N . HIS A 1 67 ? 10.094 -2.863 -6.719 1 94.19 67 HIS A N 1
ATOM 505 C CA . HIS A 1 67 ? 10.391 -1.977 -7.836 1 94.19 67 HIS A CA 1
ATOM 506 C C . HIS A 1 67 ? 9.406 -2.188 -8.984 1 94.19 67 HIS A C 1
ATOM 508 O O . HIS A 1 67 ? 9.094 -1.247 -9.719 1 94.19 67 HIS A O 1
ATOM 514 N N . VAL A 1 68 ? 8.984 -3.479 -9.117 1 96.38 68 VAL A N 1
ATOM 515 C CA . VAL A 1 68 ? 8.016 -3.852 -10.141 1 96.38 68 VAL A CA 1
ATOM 516 C C . VAL A 1 68 ? 7.16 -5.016 -9.641 1 96.38 68 VAL A C 1
ATOM 518 O O . VAL A 1 68 ? 7.652 -5.895 -8.938 1 96.38 68 VAL A O 1
ATOM 521 N N . VAL A 1 69 ? 5.902 -4.969 -9.914 1 97.62 69 VAL A N 1
ATOM 522 C CA . VAL A 1 69 ? 4.996 -6.094 -9.703 1 97.62 69 VAL A CA 1
ATOM 523 C C . VAL A 1 69 ? 4.773 -6.828 -11.023 1 97.62 69 VAL A C 1
ATOM 525 O O . VAL A 1 69 ? 4.496 -6.203 -12.055 1 97.62 69 VAL A O 1
ATOM 528 N N . VAL A 1 70 ? 4.984 -8.125 -11.023 1 98.38 70 VAL A N 1
ATOM 529 C CA . VAL A 1 70 ? 4.77 -8.945 -12.211 1 98.38 70 VAL A CA 1
ATOM 530 C C . VAL A 1 70 ? 3.625 -9.922 -11.961 1 98.38 70 VAL A C 1
ATOM 532 O O . VAL A 1 70 ? 3.625 -10.648 -10.961 1 98.38 70 VAL A O 1
ATOM 535 N N . CYS A 1 71 ? 2.67 -9.945 -12.906 1 97.88 71 CYS A N 1
ATOM 536 C CA . CYS A 1 71 ? 1.514 -10.828 -12.781 1 97.88 71 CYS A CA 1
ATOM 537 C C . CYS A 1 71 ? 1.457 -11.82 -13.938 1 97.88 71 CYS A C 1
ATOM 539 O O . CYS A 1 71 ? 0.701 -11.625 -14.891 1 97.88 71 CYS A O 1
ATOM 541 N N . PRO A 1 72 ? 2.129 -12.945 -13.766 1 96.75 72 PRO A N 1
ATOM 542 C CA . PRO A 1 72 ? 2.154 -13.93 -14.852 1 96.75 72 PRO A CA 1
ATOM 543 C C . PRO A 1 72 ? 0.795 -14.586 -15.078 1 96.75 72 PRO A C 1
ATOM 545 O O . PRO A 1 72 ? 0.457 -14.938 -16.219 1 96.75 72 PRO A O 1
ATOM 548 N N . PHE A 1 73 ? 0.087 -14.75 -14.031 1 94.25 73 PHE A N 1
ATOM 549 C CA . PHE A 1 73 ? -1.188 -15.453 -14.086 1 94.25 73 PHE A CA 1
ATOM 550 C C . PHE A 1 73 ? -2.191 -14.844 -13.117 1 94.25 73 PHE A C 1
ATOM 552 O O . PHE A 1 73 ? -2.088 -15.039 -11.906 1 94.25 73 PHE A O 1
ATOM 559 N N . LEU A 1 74 ? -3.146 -14.18 -13.648 1 90.5 74 LEU A N 1
ATOM 560 C CA . LEU A 1 74 ? -4.148 -13.555 -12.797 1 90.5 74 LEU A CA 1
ATOM 561 C C . LEU A 1 74 ? -5.559 -13.859 -13.297 1 90.5 74 LEU A C 1
ATOM 563 O O . LEU A 1 74 ? -5.809 -13.836 -14.508 1 90.5 74 LEU A O 1
ATOM 567 N N . THR A 1 75 ? -6.387 -14.102 -12.367 1 85.38 75 THR A N 1
ATOM 568 C CA . THR A 1 75 ? -7.809 -14.219 -12.664 1 85.38 75 THR A CA 1
ATOM 569 C C . THR A 1 75 ? -8.602 -13.109 -11.977 1 85.38 75 THR A C 1
ATOM 571 O O . THR A 1 75 ? -9.797 -12.945 -12.234 1 85.38 75 THR A O 1
ATOM 574 N N . LYS A 1 76 ? -7.918 -12.336 -11.055 1 85.88 76 LYS A N 1
ATOM 575 C CA . LYS A 1 76 ? -8.508 -11.211 -10.336 1 85.88 76 LYS A CA 1
ATOM 576 C C . LYS A 1 76 ? -7.871 -9.891 -10.758 1 85.88 76 LYS A C 1
ATOM 578 O O . LYS A 1 76 ? -6.676 -9.844 -11.062 1 85.88 76 LYS A O 1
ATOM 583 N N . LYS A 1 77 ? -8.711 -8.891 -10.648 1 89.38 77 LYS A N 1
ATOM 584 C CA . LYS A 1 77 ? -8.18 -7.566 -10.953 1 89.38 77 LYS A CA 1
ATOM 585 C C . LYS A 1 77 ? -7.25 -7.082 -9.844 1 89.38 77 LYS A C 1
ATOM 587 O O . LYS A 1 77 ? -7.516 -7.293 -8.664 1 89.38 77 LYS A O 1
ATOM 592 N N . VAL A 1 78 ? -6.203 -6.422 -10.227 1 93.94 78 VAL A N 1
ATOM 593 C CA . VAL A 1 78 ? -5.305 -5.785 -9.273 1 93.94 78 VAL A CA 1
ATOM 594 C C . VAL A 1 78 ? -5.91 -4.469 -8.789 1 93.94 78 VAL A C 1
ATOM 596 O O . VAL A 1 78 ? -6.371 -3.658 -9.594 1 93.94 78 VAL A O 1
ATOM 599 N N . PRO A 1 79 ? -5.941 -4.25 -7.457 1 93.56 79 PRO A N 1
ATOM 600 C CA . PRO A 1 79 ? -6.5 -2.988 -6.965 1 93.56 79 PRO A CA 1
ATOM 601 C C . PRO A 1 79 ? -5.84 -1.764 -7.594 1 93.56 79 PRO A C 1
ATOM 603 O O . PRO A 1 79 ? -4.617 -1.741 -7.773 1 93.56 79 PRO A O 1
ATOM 606 N N . ASP A 1 80 ? -6.629 -0.683 -7.867 1 93.31 80 ASP A N 1
ATOM 607 C CA . ASP A 1 80 ? -6.16 0.524 -8.539 1 93.31 80 ASP A CA 1
ATOM 608 C C . ASP A 1 80 ? -5.031 1.188 -7.754 1 93.31 80 ASP A C 1
ATOM 610 O O . ASP A 1 80 ? -4.074 1.701 -8.344 1 93.31 80 ASP A O 1
ATOM 614 N N . VAL A 1 81 ? -5.129 1.181 -6.453 1 92.62 81 VAL A N 1
ATOM 615 C CA . VAL A 1 81 ? -4.172 1.879 -5.598 1 92.62 81 VAL A CA 1
ATOM 616 C C . VAL A 1 81 ? -2.775 1.291 -5.797 1 92.62 81 VAL A C 1
ATOM 618 O O . VAL A 1 81 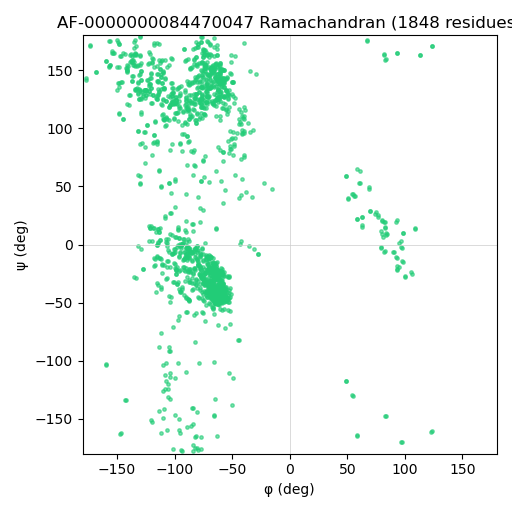? -1.771 1.982 -5.613 1 92.62 81 VAL A O 1
ATOM 621 N N . ILE A 1 82 ? -2.686 0.016 -6.23 1 94.75 82 ILE A N 1
ATOM 622 C CA . ILE A 1 82 ? -1.395 -0.632 -6.434 1 94.75 82 ILE A CA 1
ATOM 623 C C . ILE A 1 82 ? -0.765 -0.128 -7.73 1 94.75 82 ILE A C 1
ATOM 625 O O . ILE A 1 82 ? 0.313 0.472 -7.711 1 94.75 82 ILE A O 1
ATOM 629 N N . TRP A 1 83 ? -1.443 -0.292 -8.867 1 93.5 83 TRP A N 1
ATOM 630 C CA . TRP A 1 83 ? -0.802 0.039 -10.133 1 93.5 83 TRP A CA 1
ATOM 631 C C . TRP A 1 83 ? -0.748 1.55 -10.336 1 93.5 83 TRP A C 1
ATOM 633 O O . TRP A 1 83 ? -0.006 2.041 -11.195 1 93.5 83 TRP A O 1
ATOM 643 N N . ASP A 1 84 ? -1.51 2.383 -9.539 1 91.56 84 ASP A N 1
ATOM 644 C CA . ASP A 1 84 ? -1.412 3.838 -9.547 1 91.56 84 ASP A CA 1
ATOM 645 C C . ASP A 1 84 ? -0.107 4.309 -8.914 1 91.56 84 ASP A C 1
ATOM 647 O O . ASP A 1 84 ? 0.303 5.457 -9.094 1 91.56 84 ASP A O 1
ATOM 651 N N . ASN A 1 85 ? 0.52 3.412 -8.156 1 91.88 85 ASN A N 1
ATOM 652 C CA . ASN A 1 85 ? 1.654 3.879 -7.371 1 91.88 85 ASN A CA 1
ATOM 653 C C . ASN A 1 85 ? 2.895 3.021 -7.609 1 91.88 85 ASN A C 1
ATOM 655 O O . ASN A 1 85 ? 4.008 3.432 -7.281 1 91.88 85 ASN A O 1
ATOM 659 N N . VAL A 1 86 ? 2.744 1.805 -8.078 1 93.81 86 VAL A N 1
ATOM 660 C CA . VAL A 1 86 ? 3.859 0.915 -8.383 1 93.81 86 VAL A CA 1
ATOM 661 C C . VAL A 1 86 ? 3.689 0.341 -9.789 1 93.81 86 VAL A C 1
ATOM 663 O O . VAL A 1 86 ? 2.602 -0.11 -10.156 1 93.81 86 VAL A O 1
ATOM 666 N N . LEU A 1 87 ? 4.773 0.389 -10.562 1 95.62 87 LEU A N 1
ATOM 667 C CA . LEU A 1 87 ? 4.691 -0.177 -11.906 1 95.62 87 LEU A CA 1
ATOM 668 C C . LEU A 1 87 ? 4.309 -1.652 -11.852 1 95.62 87 LEU A C 1
ATOM 670 O O . LEU A 1 87 ? 5.016 -2.459 -11.242 1 95.62 87 LEU A O 1
ATOM 674 N N . THR A 1 88 ? 3.166 -2.027 -12.422 1 96.94 88 THR A N 1
ATOM 675 C CA . THR A 1 88 ? 2.596 -3.369 -12.391 1 96.94 88 THR A CA 1
ATOM 676 C C . THR A 1 88 ? 2.441 -3.928 -13.805 1 96.94 88 THR A C 1
ATOM 678 O O . THR A 1 88 ? 1.758 -3.334 -14.641 1 96.94 88 THR A O 1
ATOM 681 N N . LEU A 1 89 ? 3.092 -5.066 -14.031 1 97.69 89 LEU A N 1
ATOM 682 C CA . LEU A 1 89 ? 3.068 -5.707 -15.344 1 97.69 89 LEU A CA 1
ATOM 683 C C . LEU A 1 89 ? 2.092 -6.875 -15.359 1 97.69 89 LEU A C 1
ATOM 685 O O . LEU A 1 89 ? 2.125 -7.73 -14.477 1 97.69 89 LEU A O 1
ATOM 689 N N . ILE A 1 90 ? 1.236 -6.906 -16.359 1 96.69 90 ILE A N 1
ATOM 690 C CA . ILE A 1 90 ? 0.307 -8 -16.609 1 96.69 90 ILE A CA 1
ATOM 691 C C . ILE A 1 90 ? 0.762 -8.805 -17.828 1 96.69 90 ILE A C 1
ATOM 693 O O . ILE A 1 90 ? 1 -8.234 -18.906 1 96.69 90 ILE A O 1
ATOM 697 N N . VAL A 1 91 ? 0.959 -10.102 -17.641 1 97 91 VAL A N 1
ATOM 698 C CA . VAL A 1 91 ? 1.226 -10.977 -18.766 1 97 91 VAL A CA 1
ATOM 699 C C . VAL A 1 91 ? -0.092 -11.469 -19.359 1 97 91 VAL A C 1
ATOM 701 O O . VAL A 1 91 ? -0.792 -12.281 -18.75 1 97 91 VAL A O 1
ATOM 704 N N . HIS A 1 92 ? -0.429 -10.992 -20.5 1 95.31 92 HIS A N 1
ATOM 705 C CA . HIS A 1 92 ? -1.64 -11.383 -21.219 1 95.31 92 HIS A CA 1
ATOM 706 C C . HIS A 1 92 ? -1.33 -12.398 -22.312 1 95.31 92 HIS A C 1
ATOM 708 O O . HIS A 1 92 ? -0.511 -12.141 -23.203 1 95.31 92 HIS A O 1
ATOM 714 N N . PRO A 1 93 ? -1.937 -13.57 -22.266 1 95.81 93 PRO A N 1
ATOM 715 C CA . PRO A 1 93 ? -1.656 -14.594 -23.281 1 95.81 93 PRO A CA 1
ATOM 716 C C . PRO A 1 93 ? -2.352 -14.32 -24.609 1 95.81 93 PRO A C 1
ATOM 718 O O . PRO A 1 93 ? -3.045 -15.195 -25.141 1 95.81 93 PRO A O 1
ATOM 721 N N . GLY A 1 94 ? -2.162 -13.203 -25.156 1 95.94 94 GLY A N 1
ATOM 722 C CA . GLY A 1 94 ? -2.631 -12.695 -26.438 1 95.94 94 GLY A CA 1
ATOM 723 C C . GLY A 1 94 ? -1.782 -11.562 -26.984 1 95.94 94 GLY A C 1
ATOM 724 O O . GLY A 1 94 ? -1.081 -10.891 -26.219 1 95.94 94 GLY A O 1
ATOM 725 N N . PRO A 1 95 ? -1.761 -11.422 -28.281 1 96.56 95 PRO A N 1
ATOM 726 C CA . PRO A 1 95 ? -0.99 -10.336 -28.891 1 96.56 95 PRO A CA 1
ATOM 727 C C . PRO A 1 95 ? -1.581 -8.961 -28.594 1 96.56 95 PRO A C 1
ATOM 729 O O . PRO A 1 95 ? -2.699 -8.859 -28.078 1 96.56 95 PRO A O 1
ATOM 732 N N . PRO A 1 96 ? -0.754 -7.863 -28.812 1 94.56 96 PRO A N 1
ATOM 733 C CA . PRO A 1 96 ? -1.29 -6.523 -28.578 1 94.56 96 PRO A CA 1
ATOM 734 C C . PRO A 1 96 ? -2.584 -6.258 -29.344 1 94.56 96 PRO A C 1
ATOM 736 O O . PRO A 1 96 ? -2.643 -6.465 -30.562 1 94.56 96 PRO A O 1
ATOM 739 N N . GLY A 1 97 ? -3.562 -5.805 -28.672 1 90.81 97 GLY A N 1
ATOM 740 C CA . GLY A 1 97 ? -4.863 -5.562 -29.266 1 90.81 97 GLY A CA 1
ATOM 741 C C . GLY A 1 97 ? -5.898 -6.605 -28.891 1 90.81 97 GLY A C 1
ATOM 742 O O . GLY A 1 97 ? -7.102 -6.367 -29.016 1 90.81 97 GLY A O 1
ATOM 743 N N . ASP A 1 98 ? -5.402 -7.785 -28.531 1 91.81 98 ASP A N 1
ATOM 744 C CA . ASP A 1 98 ? -6.309 -8.812 -28.016 1 91.81 98 ASP A CA 1
ATOM 745 C C . ASP A 1 98 ? -6.84 -8.43 -26.641 1 91.81 98 ASP A C 1
ATOM 747 O O . ASP A 1 98 ? -6.102 -7.895 -25.812 1 91.81 98 ASP A O 1
ATOM 751 N N . ALA A 1 99 ? -8.078 -8.594 -26.484 1 85.56 99 ALA A N 1
ATOM 752 C CA . ALA A 1 99 ? -8.68 -8.305 -25.188 1 85.56 99 ALA A CA 1
ATOM 753 C C . ALA A 1 99 ? -9.758 -9.328 -24.844 1 85.56 99 ALA A C 1
ATOM 755 O O . ALA A 1 99 ? -10.414 -9.867 -25.734 1 85.56 99 ALA A O 1
ATOM 756 N N . GLY A 1 100 ? -9.859 -9.547 -23.531 1 84.06 100 GLY A N 1
ATOM 757 C CA . GLY A 1 100 ? -10.875 -10.469 -23.031 1 84.06 100 GLY A CA 1
ATOM 758 C C . GLY A 1 100 ? -10.297 -11.594 -22.188 1 84.06 100 GLY A C 1
ATOM 759 O O . GLY A 1 100 ? -9.086 -11.828 -22.203 1 84.06 100 GLY A O 1
ATOM 760 N N . PRO A 1 101 ? -11.125 -12.367 -21.547 1 83.94 101 PRO A N 1
ATOM 761 C CA . PRO A 1 101 ? -10.688 -13.344 -20.547 1 83.94 101 PRO A CA 1
ATOM 762 C C . PRO A 1 101 ? -10.359 -14.703 -21.141 1 83.94 101 PRO A C 1
ATOM 764 O O . PRO A 1 101 ? -9.844 -15.586 -20.453 1 83.94 101 PRO A O 1
ATOM 767 N N . ALA A 1 102 ? -10.609 -15 -22.453 1 90 102 ALA A N 1
ATOM 768 C CA . ALA A 1 102 ? -10.445 -16.328 -23.047 1 90 102 ALA A CA 1
ATOM 769 C C . ALA A 1 102 ? -9.633 -16.25 -24.328 1 90 102 ALA A C 1
ATOM 771 O O . ALA A 1 102 ? -10.047 -16.781 -25.359 1 90 102 ALA A O 1
ATOM 772 N N . ALA A 1 103 ? -8.523 -15.664 -24.219 1 91.88 103 ALA A N 1
ATOM 773 C CA . ALA A 1 103 ? -7.699 -15.352 -25.375 1 91.88 103 ALA A CA 1
ATOM 774 C C . ALA A 1 103 ? -7.262 -16.625 -26.094 1 91.88 103 ALA A C 1
ATOM 776 O O . ALA A 1 103 ? -7.492 -16.781 -27.297 1 91.88 103 ALA A O 1
ATOM 777 N N . ILE A 1 104 ? -6.699 -17.609 -25.391 1 95.31 104 ILE A N 1
ATOM 778 C CA . ILE A 1 104 ? -6.18 -18.828 -26.016 1 95.31 104 ILE A CA 1
ATOM 779 C C . ILE A 1 104 ? -7.34 -19.719 -26.469 1 95.31 104 ILE A C 1
ATOM 781 O O . ILE A 1 104 ? -7.246 -20.391 -27.5 1 95.31 104 ILE A O 1
ATOM 785 N N . ASP A 1 105 ? -8.461 -19.688 -25.75 1 95.94 105 ASP A N 1
ATOM 786 C CA . ASP A 1 105 ? -9.641 -20.469 -26.109 1 95.94 105 ASP A CA 1
ATOM 787 C C . ASP A 1 105 ? -10.109 -20.141 -27.516 1 95.94 105 ASP A C 1
ATOM 789 O O . ASP A 1 105 ? -10.352 -21.047 -28.328 1 95.94 105 ASP A O 1
ATOM 793 N N . TRP A 1 106 ? -10.203 -18.891 -27.781 1 96.44 106 TRP A N 1
ATOM 794 C CA . TRP A 1 106 ? -10.672 -18.438 -29.094 1 96.44 106 TRP A CA 1
ATOM 795 C C . TRP A 1 106 ? -9.672 -18.812 -30.188 1 96.44 106 TRP A C 1
ATOM 797 O O . TRP A 1 106 ? -10.07 -19.219 -31.281 1 96.44 106 TRP A O 1
ATOM 807 N N . ALA A 1 107 ? -8.383 -18.625 -29.859 1 96.69 107 ALA A N 1
ATOM 808 C CA . ALA A 1 107 ? -7.352 -18.969 -30.844 1 96.69 107 ALA A CA 1
ATOM 809 C C . ALA A 1 107 ? -7.426 -20.453 -31.203 1 96.69 107 ALA A C 1
ATOM 811 O O . ALA A 1 107 ? -7.344 -20.828 -32.375 1 96.69 107 ALA A O 1
ATOM 812 N N . VAL A 1 108 ? -7.652 -21.328 -30.234 1 96.31 108 VAL A N 1
ATOM 813 C CA . VAL A 1 108 ? -7.688 -22.781 -30.438 1 96.31 108 VAL A CA 1
ATOM 814 C C . VAL A 1 108 ? -9.016 -23.172 -31.078 1 96.31 108 VAL A C 1
ATOM 816 O O . VAL A 1 108 ? -9.078 -24.156 -31.828 1 96.31 108 VAL A O 1
ATOM 819 N N . MET A 1 109 ? -10.062 -22.406 -30.828 1 96.31 109 MET A N 1
ATOM 820 C CA . MET A 1 109 ? -11.352 -22.641 -31.484 1 96.31 109 MET A CA 1
ATOM 821 C C . MET A 1 109 ? -11.258 -22.391 -32.969 1 96.31 109 MET A C 1
ATOM 823 O O . MET A 1 109 ? -12.102 -22.859 -33.75 1 96.31 109 MET A O 1
ATOM 827 N N . GLY A 1 110 ? -10.273 -21.672 -33.375 1 95.69 110 GLY A N 1
ATOM 828 C CA . GLY A 1 110 ? -10.039 -21.422 -34.781 1 95.69 110 GLY A CA 1
ATOM 829 C C . GLY A 1 110 ? -10.336 -20 -35.219 1 95.69 110 GLY A C 1
ATOM 830 O O . GLY A 1 110 ? -10.367 -19.688 -36.406 1 95.69 110 GLY A O 1
ATOM 831 N N . ASP A 1 111 ? -10.484 -19.125 -34.281 1 96.12 111 ASP A N 1
ATOM 832 C CA . ASP A 1 111 ? -10.859 -17.75 -34.562 1 96.12 111 ASP A CA 1
ATOM 833 C C . ASP A 1 111 ? -9.734 -17.031 -35.312 1 96.12 111 ASP A C 1
ATOM 835 O O . ASP A 1 111 ? -8.617 -16.906 -34.812 1 96.12 111 ASP A O 1
ATOM 839 N N . ARG A 1 112 ? -10.008 -16.5 -36.438 1 95.88 112 ARG A N 1
ATOM 840 C CA . ARG A 1 112 ? -9.031 -15.781 -37.25 1 95.88 112 ARG A CA 1
ATOM 841 C C . ARG A 1 112 ? -9.211 -14.273 -37.125 1 95.88 112 ARG A C 1
ATOM 843 O O . ARG A 1 112 ? -8.406 -13.5 -37.625 1 95.88 112 ARG A O 1
ATOM 850 N N . GLY A 1 113 ? -10.336 -13.867 -36.438 1 94.81 113 GLY A N 1
ATOM 851 C CA . GLY A 1 113 ? -10.57 -12.469 -36.125 1 94.81 113 GLY A CA 1
ATOM 852 C C . GLY A 1 113 ? -11.227 -11.703 -37.25 1 94.81 113 GLY A C 1
ATOM 853 O O . GLY A 1 113 ? -11.375 -10.484 -37.188 1 94.81 113 GLY A O 1
ATOM 854 N N . LEU A 1 114 ? -11.672 -12.359 -38.281 1 94.94 114 LEU A N 1
ATOM 855 C CA . LEU A 1 114 ? -12.258 -11.711 -39.438 1 94.94 114 LEU A CA 1
ATOM 856 C C . LEU A 1 114 ? -13.656 -11.203 -39.125 1 94.94 114 LEU A C 1
ATOM 858 O O . LEU A 1 114 ? -14.109 -10.211 -39.719 1 94.94 114 LEU A O 1
ATOM 862 N N . ASP A 1 115 ? -14.352 -11.906 -38.25 1 95.31 115 ASP A N 1
ATOM 863 C CA . ASP A 1 115 ? -15.664 -11.484 -37.781 1 95.31 115 ASP A CA 1
ATOM 864 C C . ASP A 1 115 ? -15.562 -10.734 -36.438 1 95.31 115 ASP A C 1
ATOM 866 O O . ASP A 1 115 ? -15.195 -11.32 -35.438 1 95.31 115 ASP A O 1
ATOM 870 N N . THR A 1 116 ? -15.977 -9.5 -36.375 1 93.81 116 THR A N 1
ATOM 871 C CA . THR A 1 116 ? -15.836 -8.672 -35.188 1 93.81 116 THR A CA 1
ATOM 872 C C . THR A 1 116 ? -16.891 -9.023 -34.125 1 93.81 116 THR A C 1
ATOM 874 O O . THR A 1 116 ? -16.703 -8.773 -32.938 1 93.81 116 THR A O 1
ATOM 877 N N . ASP A 1 117 ? -18 -9.586 -34.594 1 95.12 117 ASP A N 1
ATOM 878 C CA . ASP A 1 117 ? -19.047 -10 -33.656 1 95.12 117 ASP A CA 1
ATOM 879 C C . ASP A 1 117 ? -18.766 -11.383 -33.094 1 95.12 117 ASP A C 1
ATOM 881 O O . ASP A 1 117 ? -18.641 -12.359 -33.812 1 95.12 117 ASP A O 1
ATOM 885 N N . SER A 1 118 ? -18.688 -11.461 -31.828 1 94.69 118 SER A N 1
ATOM 886 C CA . SER A 1 118 ? -18.281 -12.695 -31.156 1 94.69 118 SER A CA 1
ATOM 887 C C . SER A 1 118 ? -19.312 -13.797 -31.344 1 94.69 118 SER A C 1
ATOM 889 O O . SER A 1 118 ? -18.969 -14.969 -31.5 1 94.69 118 SER A O 1
ATOM 891 N N . ALA A 1 119 ? -20.625 -13.453 -31.297 1 94.12 119 ALA A N 1
ATOM 892 C CA . ALA A 1 119 ? -21.688 -14.445 -31.406 1 94.12 119 ALA A CA 1
ATOM 893 C C . ALA A 1 119 ? -21.703 -15.086 -32.812 1 94.12 119 ALA A C 1
ATOM 895 O O . ALA A 1 119 ? -21.781 -16.312 -32.938 1 94.12 119 ALA A O 1
ATOM 896 N N . SER A 1 120 ? -21.641 -14.258 -33.812 1 95.62 120 SER A N 1
ATOM 897 C CA . SER A 1 120 ? -21.594 -14.75 -35.188 1 95.62 120 SER A CA 1
ATOM 898 C C . SER A 1 120 ? -20.312 -15.531 -35.438 1 95.62 120 SER A C 1
ATOM 900 O O . SER A 1 120 ? -20.328 -16.547 -36.125 1 95.62 120 SER A O 1
ATOM 902 N N . ALA A 1 121 ? -19.25 -15.039 -34.938 1 95.69 121 ALA A N 1
ATOM 903 C CA . ALA A 1 121 ? -17.969 -15.727 -35.094 1 95.69 121 ALA A CA 1
ATOM 904 C C . ALA A 1 121 ? -18.016 -17.125 -34.5 1 95.69 121 ALA A C 1
ATOM 906 O O . ALA A 1 121 ? -17.578 -18.094 -35.125 1 95.69 121 ALA A O 1
ATOM 907 N N . LEU A 1 122 ? -18.547 -17.234 -33.312 1 95.38 122 LEU A N 1
ATOM 908 C CA . LEU A 1 122 ? -18.609 -18.516 -32.594 1 95.38 122 LEU A CA 1
ATOM 909 C C . LEU A 1 122 ? -19.484 -19.5 -33.375 1 95.38 122 LEU A C 1
ATOM 911 O O . LEU A 1 122 ? -19.172 -20.688 -33.438 1 95.38 122 LEU A O 1
ATOM 915 N N . ALA A 1 123 ? -20.641 -19.031 -33.875 1 93.56 123 ALA A N 1
ATOM 916 C CA . ALA A 1 123 ? -21.547 -19.875 -34.625 1 93.56 123 ALA A CA 1
ATOM 917 C C . ALA A 1 123 ? -20.844 -20.469 -35.844 1 93.56 123 ALA A C 1
ATOM 919 O O . ALA A 1 123 ? -21.062 -21.625 -36.219 1 93.56 123 ALA A O 1
ATOM 920 N N . ALA A 1 124 ? -20.031 -19.688 -36.469 1 93.69 124 ALA A N 1
ATOM 921 C CA . ALA A 1 124 ? -19.281 -20.125 -37.656 1 93.69 124 ALA A CA 1
ATOM 922 C C . ALA A 1 124 ? -18.188 -21.125 -37.25 1 93.69 124 ALA A C 1
ATOM 924 O O . ALA A 1 124 ? -17.891 -22.062 -38 1 93.69 124 ALA A O 1
ATOM 925 N N . LEU A 1 125 ? -17.609 -20.922 -36.156 1 94 125 LEU A N 1
ATOM 926 C CA . LEU A 1 125 ? -16.484 -21.719 -35.688 1 94 125 LEU A CA 1
ATOM 927 C C . LEU A 1 125 ? -16.938 -23.094 -35.25 1 94 125 LEU A C 1
ATOM 929 O O . LEU A 1 125 ? -16.172 -24.062 -35.344 1 94 125 LEU A O 1
ATOM 933 N N . VAL A 1 126 ? -18.141 -23.219 -34.781 1 91.75 126 VAL A N 1
ATOM 934 C CA . VAL A 1 126 ? -18.641 -24.5 -34.312 1 91.75 126 VAL A CA 1
ATOM 935 C C . VAL A 1 126 ? -19.125 -25.328 -35.5 1 91.75 126 VAL A C 1
ATOM 937 O O . VAL A 1 126 ? -19.312 -26.547 -35.375 1 91.75 126 VAL A O 1
ATOM 940 N N . ALA A 1 127 ? -19.234 -24.781 -36.625 1 91.19 127 ALA A N 1
ATOM 941 C CA . ALA A 1 127 ? -19.594 -25.531 -37.812 1 91.19 127 ALA A CA 1
ATOM 942 C C . ALA A 1 127 ? -18.422 -26.375 -38.312 1 91.19 127 ALA A C 1
ATOM 944 O O . ALA A 1 127 ? -17.25 -26.062 -38.031 1 91.19 127 ALA A O 1
ATOM 945 N N . PRO A 1 128 ? -18.734 -27.547 -39 1 92.56 128 PRO A N 1
ATOM 946 C CA . PRO A 1 128 ? -17.641 -28.391 -39.5 1 92.56 128 PRO A CA 1
ATOM 947 C C . PRO A 1 128 ? -16.688 -27.625 -40.438 1 92.56 128 PRO A C 1
ATOM 949 O O . PRO A 1 128 ? -17.141 -26.781 -41.219 1 92.56 128 PRO A O 1
ATOM 952 N N . THR A 1 129 ? -15.461 -27.906 -40.344 1 90.75 129 THR A N 1
ATOM 953 C CA . THR A 1 129 ? -14.422 -27.25 -41.125 1 90.75 129 THR A CA 1
ATOM 954 C C . THR A 1 129 ? -13.969 -28.141 -42.281 1 90.75 129 THR A C 1
ATOM 956 O O . THR A 1 129 ? -13.82 -29.359 -42.094 1 90.75 129 THR A O 1
ATOM 959 N N . ASP A 1 130 ? -13.758 -27.547 -43.406 1 90.88 130 ASP A N 1
ATOM 960 C CA . ASP A 1 130 ? -13.164 -28.266 -44.531 1 90.88 130 ASP A CA 1
ATOM 961 C C . ASP A 1 130 ? -11.641 -28.312 -44.406 1 90.88 130 ASP A C 1
ATOM 963 O O . ASP A 1 130 ? -10.953 -27.328 -44.719 1 90.88 130 ASP A O 1
ATOM 967 N N . ARG A 1 131 ? -11.094 -29.438 -44.094 1 92.56 131 ARG A N 1
ATOM 968 C CA . ARG A 1 131 ? -9.672 -29.562 -43.812 1 92.56 131 ARG A CA 1
ATOM 969 C C . ARG A 1 131 ? -8.852 -29.625 -45.094 1 92.56 131 ARG A C 1
ATOM 971 O O . ARG A 1 131 ? -7.617 -29.594 -45.062 1 92.56 131 ARG A O 1
ATOM 978 N N . ALA A 1 132 ? -9.562 -29.656 -46.156 1 92.19 132 ALA A N 1
ATOM 979 C CA . ALA A 1 132 ? -8.836 -29.562 -47.438 1 92.19 132 ALA A CA 1
ATOM 980 C C . ALA A 1 132 ? -8.258 -28.172 -47.625 1 92.19 132 ALA A C 1
ATOM 982 O O . ALA A 1 132 ? -7.309 -27.984 -48.406 1 92.19 132 ALA A O 1
ATOM 983 N N . LYS A 1 133 ? -8.852 -27.281 -47 1 92.62 133 LYS A N 1
ATOM 984 C CA . LYS A 1 133 ? -8.312 -25.922 -47.062 1 92.62 133 LYS A CA 1
ATOM 985 C C . LYS A 1 133 ? -6.973 -25.812 -46.344 1 92.62 133 LYS A C 1
ATOM 987 O O . LYS A 1 133 ? -6.738 -26.516 -45.344 1 92.62 133 LYS A O 1
ATOM 992 N N . PRO A 1 134 ? -6.109 -24.906 -46.875 1 92.5 134 PRO A N 1
ATOM 993 C CA . PRO A 1 134 ? -4.836 -24.688 -46.188 1 92.5 134 PRO A CA 1
ATOM 994 C C . PRO A 1 134 ? -5.016 -24.234 -44.75 1 92.5 134 PRO A C 1
ATOM 996 O O . PRO A 1 134 ? -6.02 -23.578 -44.406 1 92.5 134 PRO A O 1
ATOM 999 N N . LEU A 1 135 ? -4.066 -24.594 -43.906 1 91.81 135 LEU A N 1
ATOM 1000 C CA . LEU A 1 135 ? -4.125 -24.312 -42.469 1 91.81 135 LEU A CA 1
ATOM 1001 C C . LEU A 1 135 ? -4.402 -22.828 -42.219 1 91.81 135 LEU A C 1
ATOM 1003 O O . LEU A 1 135 ? -5.18 -22.484 -41.344 1 91.81 135 LEU A O 1
ATOM 1007 N N . SER A 1 136 ? -3.826 -21.922 -43.062 1 91 136 SER A N 1
ATOM 1008 C CA . SER A 1 136 ? -3.938 -20.484 -42.875 1 91 136 SER A CA 1
ATOM 1009 C C . SER A 1 136 ? -5.359 -20 -43.156 1 91 136 SER A C 1
ATOM 1011 O O . SER A 1 136 ? -5.715 -18.875 -42.781 1 91 136 SER A O 1
ATOM 1013 N N . GLU A 1 137 ? -6.168 -20.891 -43.688 1 92.62 137 GLU A N 1
ATOM 1014 C CA . GLU A 1 137 ? -7.559 -20.531 -43.969 1 92.62 137 GLU A CA 1
ATOM 1015 C C . GLU A 1 137 ? -8.5 -21.172 -42.938 1 92.62 137 GLU A C 1
ATOM 1017 O O . GLU A 1 137 ? -9.703 -20.891 -42.938 1 92.62 137 GLU A O 1
ATOM 1022 N N . ARG A 1 138 ? -7.949 -21.984 -42.125 1 93.38 138 ARG A N 1
ATOM 1023 C CA . ARG A 1 138 ? -8.766 -22.672 -41.125 1 93.38 138 ARG A CA 1
ATOM 1024 C C . ARG A 1 138 ? -8.539 -22.094 -39.719 1 93.38 138 ARG A C 1
ATOM 1026 O O . ARG A 1 138 ? -9.414 -22.188 -38.875 1 93.38 138 ARG A O 1
ATOM 1033 N N . GLN A 1 139 ? -7.406 -21.594 -39.469 1 95.31 139 GLN A N 1
ATOM 1034 C CA . GLN A 1 139 ? -6.996 -21.016 -38.188 1 95.31 139 GLN A CA 1
ATOM 1035 C C . GLN A 1 139 ? -5.996 -19.875 -38.406 1 95.31 139 GLN A C 1
ATOM 1037 O O . GLN A 1 139 ? -5.539 -19.641 -39.5 1 95.31 139 GLN A O 1
ATOM 1042 N N . ARG A 1 140 ? -5.703 -19.203 -37.312 1 95.44 140 ARG A N 1
ATOM 1043 C CA . ARG A 1 140 ? -4.609 -18.234 -37.344 1 95.44 140 ARG A CA 1
ATOM 1044 C C . ARG A 1 140 ? -3.268 -18.938 -37.531 1 95.44 140 ARG A C 1
ATOM 1046 O O . ARG A 1 140 ? -3.062 -20.047 -37.062 1 95.44 140 ARG A O 1
ATOM 1053 N N . THR A 1 141 ? -2.369 -18.172 -38.156 1 96.25 141 THR A N 1
ATOM 1054 C CA . THR A 1 141 ? -1.037 -18.734 -38.344 1 96.25 141 THR A CA 1
ATOM 1055 C C . THR A 1 141 ? -0.189 -18.547 -37.094 1 96.25 141 THR A C 1
ATOM 1057 O O . THR A 1 141 ? 0.713 -19.344 -36.812 1 96.25 141 THR A O 1
ATOM 1060 N N . HIS A 1 142 ? -0.429 -17.453 -36.406 1 97.06 142 HIS A N 1
ATOM 1061 C CA . HIS A 1 142 ? 0.353 -17.109 -35.219 1 97.06 142 HIS A CA 1
ATOM 1062 C C . HIS A 1 142 ? -0.549 -16.656 -34.094 1 97.06 142 HIS A C 1
ATOM 1064 O O . HIS A 1 142 ? -1.687 -16.234 -34.312 1 97.06 142 HIS A O 1
ATOM 1070 N N . TRP A 1 143 ? -0.094 -16.812 -32.906 1 97.5 143 TRP A N 1
ATOM 1071 C CA . TRP A 1 143 ? -0.645 -16.172 -31.719 1 97.5 143 TRP A CA 1
ATOM 1072 C C . TRP A 1 143 ? 0.455 -15.508 -30.906 1 97.5 143 TRP A C 1
ATOM 1074 O O . TRP A 1 143 ? 1.595 -15.391 -31.375 1 97.5 143 TRP A O 1
ATOM 1084 N N . GLY A 1 144 ? 0.084 -14.859 -29.797 1 97.06 144 GLY A N 1
ATOM 1085 C CA . GLY A 1 144 ? 1.135 -14.117 -29.125 1 97.06 144 GLY A CA 1
ATOM 1086 C C . GLY A 1 144 ? 0.849 -13.898 -27.641 1 97.06 144 GLY A C 1
ATOM 1087 O O . GLY A 1 144 ? -0.143 -14.406 -27.125 1 97.06 144 GLY A O 1
ATOM 1088 N N . VAL A 1 145 ? 1.837 -13.305 -26.984 1 97.56 145 VAL A N 1
ATOM 1089 C CA . VAL A 1 145 ? 1.776 -12.914 -25.578 1 97.56 145 VAL A CA 1
ATOM 1090 C C . VAL A 1 145 ? 2.205 -11.453 -25.438 1 97.56 145 VAL A C 1
ATOM 1092 O O . VAL A 1 145 ? 3.098 -10.984 -26.156 1 97.56 145 VAL A O 1
ATOM 1095 N N . THR A 1 146 ? 1.523 -10.75 -24.562 1 97.69 146 THR A N 1
ATOM 1096 C CA . THR A 1 146 ? 1.84 -9.344 -24.344 1 97.69 146 THR A CA 1
ATOM 1097 C C . THR A 1 146 ? 2.133 -9.078 -22.859 1 97.69 146 THR A C 1
ATOM 1099 O O . THR A 1 146 ? 1.449 -9.609 -21.984 1 97.69 146 THR A O 1
ATOM 1102 N N . VAL A 1 147 ? 3.205 -8.375 -22.609 1 97.94 147 VAL A N 1
ATOM 1103 C CA . VAL A 1 147 ? 3.486 -7.82 -21.281 1 97.94 147 VAL A CA 1
ATOM 1104 C C . VAL A 1 147 ? 3.109 -6.344 -21.25 1 97.94 147 VAL A C 1
ATOM 1106 O O . VAL A 1 147 ? 3.797 -5.508 -21.844 1 97.94 147 VAL A O 1
ATOM 1109 N N . LEU A 1 148 ? 2.084 -6.062 -20.562 1 96.12 148 LEU A N 1
ATOM 1110 C CA . LEU A 1 148 ? 1.579 -4.695 -20.578 1 96.12 148 LEU A CA 1
ATOM 1111 C C . LEU A 1 148 ? 1.526 -4.125 -19.156 1 96.12 148 LEU A C 1
ATOM 1113 O O . LEU A 1 148 ? 1.554 -4.875 -18.188 1 96.12 148 LEU A O 1
ATOM 1117 N N . GLN A 1 149 ? 1.577 -2.863 -19.047 1 95.81 149 GLN A N 1
ATOM 1118 C CA . GLN A 1 149 ? 1.453 -2.16 -17.766 1 95.81 149 GLN A CA 1
ATOM 1119 C C . GLN A 1 149 ? -0.01 -2.016 -17.359 1 95.81 149 GLN A C 1
ATOM 1121 O O . GLN A 1 149 ? -0.858 -1.669 -18.188 1 95.81 149 GLN A O 1
ATOM 1126 N N . ALA A 1 150 ? -0.338 -2.4 -16.109 1 93.88 150 ALA A N 1
ATOM 1127 C CA . ALA A 1 150 ? -1.702 -2.266 -15.602 1 93.88 150 ALA A CA 1
ATOM 1128 C C . ALA A 1 150 ? -2.131 -0.802 -15.57 1 93.88 150 ALA A C 1
ATOM 1130 O O . ALA A 1 150 ? -1.343 0.074 -15.203 1 93.88 150 ALA A O 1
ATOM 1131 N N . ASP A 1 151 ? -3.236 -0.49 -16.016 1 87.94 151 ASP A N 1
ATOM 1132 C CA . ASP A 1 151 ? -3.883 0.817 -15.922 1 87.94 151 ASP A CA 1
ATOM 1133 C C . ASP A 1 151 ? -5.398 0.674 -15.797 1 87.94 151 ASP A C 1
ATOM 1135 O O . ASP A 1 151 ? -5.895 -0.356 -15.344 1 87.94 151 ASP A O 1
ATOM 1139 N N . ASP A 1 152 ? -6.148 1.7 -16.047 1 82.38 152 ASP A N 1
ATOM 1140 C CA . ASP A 1 152 ? -7.594 1.7 -15.836 1 82.38 152 ASP A CA 1
ATOM 1141 C C . ASP A 1 152 ? -8.305 0.846 -16.891 1 82.38 152 ASP A C 1
ATOM 1143 O O . ASP A 1 152 ? -9.461 0.458 -16.703 1 82.38 152 ASP A O 1
ATOM 1147 N N . THR A 1 153 ? -7.586 0.444 -17.922 1 74.19 153 THR A N 1
ATOM 1148 C CA . THR A 1 153 ? -8.164 -0.382 -18.969 1 74.19 153 THR A CA 1
ATOM 1149 C C . THR A 1 153 ? -7.742 -1.84 -18.812 1 74.19 153 THR A C 1
ATOM 1151 O O . THR A 1 153 ? -6.566 -2.133 -18.594 1 74.19 153 THR A O 1
ATOM 1154 N N . MET A 1 154 ? -8.719 -2.66 -18.812 1 71.12 154 MET A N 1
ATOM 1155 C CA . MET A 1 154 ? -8.391 -4.078 -18.734 1 71.12 154 MET A CA 1
ATOM 1156 C C . MET A 1 154 ? -7.617 -4.535 -19.969 1 71.12 154 MET A C 1
ATOM 1158 O O . MET A 1 154 ? -8.109 -4.426 -21.094 1 71.12 154 MET A O 1
ATOM 1162 N N . ASP A 1 155 ? -6.426 -5.023 -19.844 1 69.69 155 ASP A N 1
ATOM 1163 C CA . ASP A 1 155 ? -5.543 -5.559 -20.891 1 69.69 155 ASP A CA 1
ATOM 1164 C C . ASP A 1 155 ? -5.266 -4.516 -21.969 1 69.69 155 ASP A C 1
ATOM 1166 O O . ASP A 1 155 ? -5.102 -4.855 -23.141 1 69.69 155 ASP A O 1
ATOM 1170 N N . GLY A 1 156 ? -5.434 -3.299 -21.641 1 78.44 156 GLY A N 1
ATOM 1171 C CA . GLY A 1 156 ? -5.262 -2.25 -22.641 1 78.44 156 GLY A CA 1
ATOM 1172 C C . GLY A 1 156 ? -4.191 -1.244 -22.266 1 78.44 156 GLY A C 1
ATOM 1173 O O . GLY A 1 156 ? -4.062 -0.199 -22.906 1 78.44 156 GLY A O 1
ATOM 1174 N N . GLY A 1 157 ? -3.398 -1.537 -21.328 1 88.19 157 GLY A N 1
ATOM 1175 C CA . GLY A 1 157 ? -2.365 -0.604 -20.906 1 88.19 157 GLY A CA 1
ATOM 1176 C C . GLY A 1 157 ? -1.178 -0.565 -21.859 1 88.19 157 GLY A C 1
ATOM 1177 O O . GLY A 1 157 ? -1.139 -1.302 -22.844 1 88.19 157 GLY A O 1
ATOM 1178 N N . PRO A 1 158 ? -0.235 0.322 -21.641 1 94.44 158 PRO A N 1
ATOM 1179 C CA . PRO A 1 158 ? 0.966 0.408 -22.484 1 94.44 158 PRO A CA 1
ATOM 1180 C C . PRO A 1 158 ? 1.723 -0.916 -22.562 1 94.44 158 PRO A C 1
ATOM 1182 O O . PRO A 1 158 ? 1.885 -1.603 -21.547 1 94.44 158 PRO A O 1
ATOM 1185 N N . VAL A 1 159 ? 2.098 -1.301 -23.781 1 97.5 159 VAL A N 1
ATOM 1186 C CA . VAL A 1 159 ? 2.775 -2.57 -24.031 1 97.5 159 VAL A CA 1
ATOM 1187 C C . VAL A 1 159 ? 4.285 -2.385 -23.906 1 97.5 159 VAL A C 1
ATOM 1189 O O . VAL A 1 159 ? 4.891 -1.637 -24.672 1 97.5 159 VAL A O 1
ATOM 1192 N N . TRP A 1 160 ? 4.883 -3.035 -22.906 1 98 160 TRP A N 1
ATOM 1193 C CA . TRP A 1 160 ? 6.328 -2.969 -22.719 1 98 160 TRP A CA 1
ATOM 1194 C C . TRP A 1 160 ? 7.043 -3.941 -23.656 1 98 160 TRP A C 1
ATOM 1196 O O . TRP A 1 160 ? 8.195 -3.715 -24.031 1 98 160 TRP A O 1
ATOM 1206 N N . ALA A 1 161 ? 6.332 -5.055 -23.969 1 98.44 161 ALA A N 1
ATOM 1207 C CA . ALA A 1 161 ? 6.859 -6.043 -24.906 1 98.44 161 ALA A CA 1
ATOM 1208 C C . ALA A 1 161 ? 5.781 -7.039 -25.312 1 98.44 161 ALA A C 1
ATOM 1210 O O . ALA A 1 161 ? 4.828 -7.273 -24.578 1 98.44 161 ALA A O 1
ATOM 1211 N N . PHE A 1 162 ? 5.859 -7.523 -26.469 1 97.5 162 PHE A N 1
ATOM 1212 C CA . PHE A 1 162 ? 5.07 -8.688 -26.859 1 97.5 162 PHE A CA 1
ATOM 1213 C C . PHE A 1 162 ? 5.883 -9.609 -27.766 1 97.5 162 PHE A C 1
ATOM 1215 O O . PHE A 1 162 ? 6.887 -9.188 -28.359 1 97.5 162 PHE A O 1
ATOM 1222 N N . ASP A 1 163 ? 5.586 -10.836 -27.734 1 98.25 163 ASP A N 1
ATOM 1223 C CA . ASP A 1 163 ? 6.176 -11.828 -28.641 1 98.25 163 ASP A CA 1
ATOM 1224 C C . ASP A 1 163 ? 5.105 -12.727 -29.234 1 98.25 163 ASP A C 1
ATOM 1226 O O . ASP A 1 163 ? 3.938 -12.664 -28.844 1 98.25 163 ASP A O 1
ATOM 1230 N N . GLN A 1 164 ? 5.484 -13.438 -30.312 1 98.12 164 GLN A N 1
ATOM 1231 C CA . GLN A 1 164 ? 4.52 -14.273 -31.016 1 98.12 164 GLN A CA 1
ATOM 1232 C C . GLN A 1 164 ? 5.141 -15.609 -31.422 1 98.12 164 GLN A C 1
ATOM 1234 O O . GLN A 1 164 ? 6.355 -15.789 -31.328 1 98.12 164 GLN A O 1
ATOM 1239 N N . PHE A 1 165 ? 4.418 -16.562 -31.734 1 97.12 165 PHE A N 1
ATOM 1240 C CA . PHE A 1 165 ? 4.832 -17.906 -32.125 1 97.12 165 PHE A CA 1
ATOM 1241 C C . PHE A 1 165 ? 3.852 -18.516 -33.125 1 97.12 165 PHE A C 1
ATOM 1243 O O . PHE A 1 165 ? 2.682 -18.125 -33.156 1 97.12 165 PHE A O 1
ATOM 1250 N N . PRO A 1 166 ? 4.352 -19.406 -33.938 1 95.81 166 PRO A N 1
ATOM 1251 C CA . PRO A 1 166 ? 3.43 -20.094 -34.812 1 95.81 166 PRO A CA 1
ATOM 1252 C C . PRO A 1 166 ? 2.436 -20.984 -34.094 1 95.81 166 PRO A C 1
ATOM 1254 O O . PRO A 1 166 ? 2.805 -21.656 -33.125 1 95.81 166 PRO A O 1
ATOM 1257 N N . LEU A 1 167 ? 1.203 -20.938 -34.469 1 95.5 167 LEU A N 1
ATOM 1258 C CA . LEU A 1 167 ? 0.167 -21.797 -33.906 1 95.5 167 LEU A CA 1
ATOM 1259 C C . LEU A 1 167 ? 0.107 -23.141 -34.625 1 95.5 167 LEU A C 1
ATOM 1261 O O . LEU A 1 167 ? -0.054 -23.188 -35.844 1 95.5 167 LEU A O 1
ATOM 1265 N N . PRO A 1 168 ? 0.297 -24.203 -33.844 1 93.44 168 PRO A N 1
ATOM 1266 C CA . PRO A 1 168 ? 0.146 -25.516 -34.469 1 93.44 168 PRO A CA 1
ATOM 1267 C C . PRO A 1 168 ? -1.303 -25.828 -34.844 1 93.44 168 PRO A C 1
ATOM 1269 O O . PRO A 1 168 ? -2.205 -25.047 -34.531 1 93.44 168 PRO A O 1
ATOM 1272 N N . ASP A 1 169 ? -1.456 -26.984 -35.594 1 95 169 ASP A N 1
ATOM 1273 C CA . ASP A 1 169 ? -2.811 -27.438 -35.906 1 95 169 ASP A CA 1
ATOM 1274 C C . ASP A 1 169 ? -3.641 -27.578 -34.625 1 95 169 ASP A C 1
ATOM 1276 O O . ASP A 1 169 ? -3.369 -28.453 -33.812 1 95 169 ASP A O 1
ATOM 1280 N N . VAL A 1 170 ? -4.652 -26.766 -34.531 1 95.12 170 VAL A N 1
ATOM 1281 C CA . VAL A 1 170 ? -5.41 -26.625 -33.281 1 95.12 170 VAL A CA 1
ATOM 1282 C C . VAL A 1 170 ? -6.262 -27.859 -33.062 1 95.12 170 VAL A C 1
ATOM 1284 O O . VAL A 1 170 ? -6.77 -28.078 -31.953 1 95.12 170 VAL A O 1
ATOM 1287 N N . ALA A 1 171 ? -6.414 -28.703 -34.031 1 94.62 171 ALA A N 1
ATOM 1288 C CA . ALA A 1 171 ? -7.105 -29.984 -33.844 1 94.62 171 ALA A CA 1
ATOM 1289 C C . ALA A 1 171 ? -6.199 -31 -33.156 1 94.62 171 ALA A C 1
ATOM 1291 O O . ALA A 1 171 ? -6.672 -32.031 -32.656 1 94.62 171 ALA A O 1
ATOM 1292 N N . ARG A 1 172 ? -4.93 -30.672 -33 1 93.38 172 ARG A N 1
ATOM 1293 C CA . ARG A 1 172 ? -3.977 -31.672 -32.531 1 93.38 172 ARG A CA 1
ATOM 1294 C C . ARG A 1 172 ? -3.289 -31.188 -31.25 1 93.38 172 ARG A C 1
ATOM 1296 O O . ARG A 1 172 ? -2.361 -31.828 -30.75 1 93.38 172 ARG A O 1
ATOM 1303 N N . VAL A 1 173 ? -3.668 -30.062 -30.75 1 93.88 173 VAL A N 1
ATOM 1304 C CA . VAL A 1 173 ? -3.004 -29.5 -29.578 1 93.88 173 VAL A CA 1
ATOM 1305 C C . VAL A 1 173 ? -4.043 -28.938 -28.609 1 93.88 173 VAL A C 1
ATOM 1307 O O . VAL A 1 173 ? -5.031 -28.328 -29.031 1 93.88 173 VAL A O 1
ATOM 1310 N N . THR A 1 174 ? -3.828 -29.125 -27.375 1 95.19 174 THR A N 1
ATOM 1311 C CA . THR A 1 174 ? -4.75 -28.625 -26.375 1 95.19 174 THR A CA 1
ATOM 1312 C C . THR A 1 174 ? -4.34 -27.219 -25.938 1 95.19 174 THR A C 1
ATOM 1314 O O . THR A 1 174 ? -3.191 -26.812 -26.125 1 95.19 174 THR A O 1
ATOM 1317 N N . LYS A 1 175 ? -5.309 -26.469 -25.391 1 95 175 LYS A N 1
ATOM 1318 C CA . LYS A 1 175 ? -5.047 -25.156 -24.797 1 95 175 LYS A CA 1
ATOM 1319 C C . LYS A 1 175 ? -3.912 -25.234 -23.781 1 95 175 LYS A C 1
ATOM 1321 O O . LYS A 1 175 ? -3.018 -24.375 -23.781 1 95 175 LYS A O 1
ATOM 1326 N N . SER A 1 176 ? -3.924 -26.234 -22.922 1 93.06 176 SER A N 1
ATOM 1327 C CA . SER A 1 176 ? -2.916 -26.406 -21.891 1 93.06 176 SER A CA 1
ATOM 1328 C C . SER A 1 176 ? -1.532 -26.625 -22.484 1 93.06 176 SER A C 1
ATOM 1330 O O . SER A 1 176 ? -0.533 -26.141 -21.953 1 93.06 176 SER A O 1
ATOM 1332 N N . ALA A 1 177 ? -1.461 -27.359 -23.547 1 92.88 177 ALA A N 1
ATOM 1333 C CA . ALA A 1 177 ? -0.181 -27.594 -24.203 1 92.88 177 ALA A CA 1
ATOM 1334 C C . ALA A 1 177 ? 0.389 -26.312 -24.781 1 92.88 177 ALA A C 1
ATOM 1336 O O . ALA A 1 177 ? 1.599 -26.078 -24.734 1 92.88 177 ALA A O 1
ATOM 1337 N N . ILE A 1 178 ? -0.463 -25.5 -25.344 1 94.88 178 ILE A N 1
ATOM 1338 C CA . ILE A 1 178 ? -0.041 -24.219 -25.875 1 94.88 178 ILE A CA 1
ATOM 1339 C C . ILE A 1 178 ? 0.441 -23.312 -24.75 1 94.88 178 ILE A C 1
ATOM 1341 O O . ILE A 1 178 ? 1.464 -22.641 -24.875 1 94.88 178 ILE A O 1
ATOM 1345 N N . TYR A 1 179 ? -0.277 -23.312 -23.672 1 93.56 179 TYR A N 1
ATOM 1346 C CA . TYR A 1 179 ? 0.041 -22.5 -22.516 1 93.56 179 TYR A CA 1
ATOM 1347 C C . TYR A 1 179 ? 1.395 -22.875 -21.922 1 93.56 179 TYR A C 1
ATOM 1349 O O . TYR A 1 179 ? 2.221 -22 -21.641 1 93.56 179 TYR A O 1
ATOM 1357 N N . GLN A 1 180 ? 1.715 -24.125 -21.828 1 92.31 180 GLN A N 1
ATOM 1358 C CA . GLN A 1 180 ? 2.924 -24.625 -21.188 1 92.31 180 GLN A CA 1
ATOM 1359 C C . GLN A 1 180 ? 4.121 -24.562 -22.125 1 92.31 180 GLN A C 1
ATOM 1361 O O . GLN A 1 180 ? 5.27 -24.562 -21.672 1 92.31 180 GLN A O 1
ATOM 1366 N N . GLY A 1 181 ? 3.832 -24.516 -23.375 1 94.31 181 GLY A N 1
ATOM 1367 C CA . GLY A 1 181 ? 4.906 -24.516 -24.359 1 94.31 181 GLY A CA 1
ATOM 1368 C C . GLY A 1 181 ? 5.16 -23.156 -24.969 1 94.31 181 GLY A C 1
ATOM 1369 O O . GLY A 1 181 ? 5.871 -22.328 -24.391 1 94.31 181 GLY A O 1
ATOM 1370 N N . PRO A 1 182 ? 4.5 -22.875 -26.078 1 95.75 182 PRO A N 1
ATOM 1371 C CA . PRO A 1 182 ? 4.832 -21.656 -26.812 1 95.75 182 PRO A CA 1
ATOM 1372 C C . PRO A 1 182 ? 4.48 -20.391 -26.031 1 95.75 182 PRO A C 1
ATOM 1374 O O . PRO A 1 182 ? 5.199 -19.391 -26.109 1 95.75 182 PRO A O 1
ATOM 1377 N N . VAL A 1 183 ? 3.391 -20.344 -25.297 1 96.88 183 VAL A N 1
ATOM 1378 C CA . VAL A 1 183 ? 3.02 -19.188 -24.5 1 96.88 183 VAL A CA 1
ATOM 1379 C C . VAL A 1 183 ? 4.09 -18.906 -23.453 1 96.88 183 VAL A C 1
ATOM 1381 O O . VAL A 1 183 ? 4.508 -17.766 -23.266 1 96.88 183 VAL A O 1
ATOM 1384 N N . THR A 1 184 ? 4.504 -19.906 -22.734 1 97.12 184 THR A N 1
ATOM 1385 C CA . THR A 1 184 ? 5.52 -19.766 -21.703 1 97.12 184 THR A CA 1
ATOM 1386 C C . THR A 1 184 ? 6.84 -19.297 -22.297 1 97.12 184 THR A C 1
ATOM 1388 O O . THR A 1 184 ? 7.496 -18.406 -21.734 1 97.12 184 THR A O 1
ATOM 1391 N N . ALA A 1 185 ? 7.258 -19.859 -23.438 1 96.94 185 ALA A N 1
ATOM 1392 C CA . ALA A 1 185 ? 8.484 -19.438 -24.109 1 96.94 185 ALA A CA 1
ATOM 1393 C C . ALA A 1 185 ? 8.414 -17.969 -24.516 1 96.94 185 ALA A C 1
ATOM 1395 O O . ALA A 1 185 ? 9.359 -17.203 -24.266 1 96.94 185 ALA A O 1
ATOM 1396 N N . ALA A 1 186 ? 7.312 -17.609 -25.094 1 97.88 186 ALA A N 1
ATOM 1397 C CA . ALA A 1 186 ? 7.113 -16.219 -25.516 1 97.88 186 ALA A CA 1
ATOM 1398 C C . ALA A 1 186 ? 7.078 -15.281 -24.312 1 97.88 186 ALA A C 1
ATOM 1400 O O . ALA A 1 186 ? 7.551 -14.148 -24.391 1 97.88 186 ALA A O 1
ATOM 1401 N N . THR A 1 187 ? 6.48 -15.703 -23.219 1 98.06 187 THR A N 1
ATOM 1402 C CA . THR A 1 187 ? 6.41 -14.906 -22 1 98.06 187 THR A CA 1
ATOM 1403 C C . THR A 1 187 ? 7.812 -14.578 -21.484 1 98.06 187 THR A C 1
ATOM 1405 O O . THR A 1 187 ? 8.102 -13.438 -21.125 1 98.06 187 THR A O 1
ATOM 1408 N N . LEU A 1 188 ? 8.688 -15.562 -21.422 1 97.69 188 LEU A N 1
ATOM 1409 C CA . LEU A 1 188 ? 10.031 -15.344 -20.906 1 97.69 188 LEU A CA 1
ATOM 1410 C C . LEU A 1 188 ? 10.789 -14.336 -21.766 1 97.69 188 LEU A C 1
ATOM 1412 O O . LEU A 1 188 ? 11.484 -13.461 -21.25 1 97.69 188 LEU A O 1
ATOM 1416 N N . ARG A 1 189 ? 10.633 -14.43 -23.062 1 97.81 189 ARG A N 1
ATOM 1417 C CA . ARG A 1 189 ? 11.289 -13.484 -23.969 1 97.81 189 ARG A CA 1
ATOM 1418 C C . ARG A 1 189 ? 10.734 -12.078 -23.781 1 97.81 189 ARG A C 1
ATOM 1420 O O . ARG A 1 189 ? 11.5 -11.117 -23.625 1 97.81 189 ARG A O 1
ATOM 1427 N N . ALA A 1 190 ? 9.414 -12.023 -23.766 1 98.19 190 ALA A N 1
ATOM 1428 C CA . ALA A 1 190 ? 8.758 -10.719 -23.625 1 98.19 190 ALA A CA 1
ATOM 1429 C C . ALA A 1 190 ? 9.055 -10.086 -22.266 1 98.19 190 ALA A C 1
ATOM 1431 O O . ALA A 1 190 ? 9.289 -8.883 -22.188 1 98.19 190 ALA A O 1
ATOM 1432 N N . LEU A 1 191 ? 9 -10.859 -21.219 1 98 191 LEU A N 1
ATOM 1433 C CA . LEU A 1 191 ? 9.266 -10.352 -19.875 1 98 191 LEU A CA 1
ATOM 1434 C C . LEU A 1 191 ? 10.711 -9.867 -19.75 1 98 191 LEU A C 1
ATOM 1436 O O . LEU A 1 191 ? 10.969 -8.828 -19.141 1 98 191 LEU A O 1
ATOM 1440 N N . THR A 1 192 ? 11.664 -10.648 -20.297 1 97.81 192 THR A N 1
ATOM 1441 C CA . THR A 1 192 ? 13.062 -10.25 -20.281 1 97.81 192 THR A CA 1
ATOM 1442 C C . THR A 1 192 ? 13.25 -8.898 -20.969 1 97.81 192 THR A C 1
ATOM 1444 O O . THR A 1 192 ? 13.93 -8.016 -20.453 1 97.81 192 THR A O 1
ATOM 1447 N N . ALA A 1 193 ? 12.617 -8.758 -22.078 1 98 193 ALA A N 1
ATOM 1448 C CA . ALA A 1 193 ? 12.695 -7.496 -22.812 1 98 193 ALA A CA 1
ATOM 1449 C C . ALA A 1 193 ? 12.047 -6.363 -22.031 1 98 193 ALA A C 1
ATOM 1451 O O . ALA A 1 193 ? 12.594 -5.262 -21.953 1 98 193 ALA A O 1
ATOM 1452 N N . ALA A 1 194 ? 10.875 -6.605 -21.453 1 98.25 194 ALA A N 1
ATOM 1453 C CA . ALA A 1 194 ? 10.148 -5.594 -20.703 1 98.25 194 ALA A CA 1
ATOM 1454 C C . ALA A 1 194 ? 10.969 -5.082 -19.531 1 98.25 194 ALA A C 1
ATOM 1456 O O . ALA A 1 194 ? 11.109 -3.873 -19.328 1 98.25 194 ALA A O 1
ATOM 1457 N N . LEU A 1 195 ? 11.516 -5.973 -18.734 1 98.06 195 LEU A N 1
ATOM 1458 C CA . LEU A 1 195 ? 12.297 -5.598 -17.562 1 98.06 195 LEU A CA 1
ATOM 1459 C C . LEU A 1 195 ? 13.547 -4.812 -17.969 1 98.06 195 LEU A C 1
ATOM 1461 O O . LEU A 1 195 ? 13.93 -3.859 -17.281 1 98.06 195 LEU A O 1
ATOM 1465 N N . THR A 1 196 ? 14.18 -5.25 -19.078 1 97.56 196 THR A N 1
ATOM 1466 C CA . THR A 1 196 ? 15.344 -4.543 -19.594 1 97.56 196 THR A CA 1
ATOM 1467 C C . THR A 1 196 ? 14.984 -3.119 -20 1 97.56 196 THR A C 1
ATOM 1469 O O . THR A 1 196 ? 15.703 -2.172 -19.688 1 97.56 196 THR A O 1
ATOM 1472 N N . ARG A 1 197 ? 13.898 -2.965 -20.641 1 97.69 197 ARG A N 1
ATOM 1473 C CA . ARG A 1 197 ? 13.422 -1.667 -21.109 1 97.69 197 ARG A CA 1
ATOM 1474 C C . ARG A 1 197 ? 13.039 -0.771 -19.938 1 97.69 197 ARG A C 1
ATOM 1476 O O . ARG A 1 197 ? 13.32 0.427 -19.953 1 97.69 197 ARG A O 1
ATOM 1483 N N . ILE A 1 198 ? 12.406 -1.313 -18.922 1 97.25 198 ILE A N 1
ATOM 1484 C CA . ILE A 1 198 ? 12.016 -0.574 -17.734 1 97.25 198 ILE A CA 1
ATOM 1485 C C . ILE A 1 198 ? 13.266 -0.095 -17 1 97.25 198 ILE A C 1
ATOM 1487 O O . ILE A 1 198 ? 13.32 1.046 -16.531 1 97.25 198 ILE A O 1
ATOM 1491 N N . SER A 1 199 ? 14.242 -1.007 -16.875 1 96.62 199 SER A N 1
ATOM 1492 C CA . SER A 1 199 ? 15.516 -0.634 -16.266 1 96.62 199 SER A CA 1
ATOM 1493 C C . SER A 1 199 ? 16.125 0.573 -16.969 1 96.62 199 SER A C 1
ATOM 1495 O O . SER A 1 199 ? 16.625 1.489 -16.312 1 96.62 199 SER A O 1
ATOM 1497 N N . GLY A 1 200 ? 16.125 0.535 -18.297 1 95.75 200 GLY A N 1
ATOM 1498 C CA . GLY A 1 200 ? 16.609 1.672 -19.062 1 95.75 200 GLY A CA 1
ATOM 1499 C C . GLY A 1 200 ? 15.82 2.941 -18.812 1 95.75 200 GLY A C 1
ATOM 1500 O O . GLY A 1 200 ? 16.406 4.023 -18.688 1 95.75 200 GLY A O 1
ATOM 1501 N N . ALA A 1 201 ? 14.516 2.848 -18.703 1 95.12 201 ALA A N 1
ATOM 1502 C CA . ALA A 1 201 ? 13.648 3.994 -18.453 1 95.12 201 ALA A CA 1
ATOM 1503 C C . ALA A 1 201 ? 13.898 4.582 -17.062 1 95.12 201 ALA A C 1
ATOM 1505 O O . ALA A 1 201 ? 13.914 5.805 -16.891 1 95.12 201 ALA A O 1
ATOM 1506 N N . TYR A 1 202 ? 14.008 3.709 -16.031 1 93.75 202 TYR A N 1
ATOM 1507 C CA . TYR A 1 202 ? 14.297 4.16 -14.68 1 93.75 202 TYR A CA 1
ATOM 1508 C C . TYR A 1 202 ? 15.625 4.902 -14.617 1 93.75 202 TYR A C 1
ATOM 1510 O O . TYR A 1 202 ? 15.734 5.926 -13.945 1 93.75 202 TYR A O 1
ATOM 1518 N N . ALA A 1 203 ? 16.656 4.391 -15.32 1 92.31 203 ALA A N 1
ATOM 1519 C CA . ALA A 1 203 ? 17.984 4.977 -15.312 1 92.31 203 ALA A CA 1
ATOM 1520 C C . ALA A 1 203 ? 17.969 6.395 -15.875 1 92.31 203 ALA A C 1
ATOM 1522 O O . ALA A 1 203 ? 18.812 7.223 -15.516 1 92.31 203 ALA A O 1
ATOM 1523 N N . ALA A 1 204 ? 17.016 6.734 -16.672 1 92.19 204 ALA A N 1
ATOM 1524 C CA . ALA A 1 204 ? 16.922 8.031 -17.328 1 92.19 204 ALA A CA 1
ATOM 1525 C C . ALA A 1 204 ? 16.219 9.047 -16.438 1 92.19 204 ALA A C 1
ATOM 1527 O O . ALA A 1 204 ? 16.219 10.25 -16.734 1 92.19 204 ALA A O 1
ATOM 1528 N N . LEU A 1 205 ? 15.688 8.625 -15.32 1 90.62 205 LEU A N 1
ATOM 1529 C CA . LEU A 1 205 ? 14.977 9.516 -14.414 1 90.62 205 LEU A CA 1
ATOM 1530 C C . LEU A 1 205 ? 15.945 10.32 -13.562 1 90.62 205 LEU A C 1
ATOM 1532 O O . LEU A 1 205 ? 17 9.82 -13.172 1 90.62 205 LEU A O 1
ATOM 1536 N N . PRO A 1 206 ? 15.594 11.633 -13.227 1 84.81 206 PRO A N 1
ATOM 1537 C CA . PRO A 1 206 ? 16.453 12.414 -12.32 1 84.81 206 PRO A CA 1
ATOM 1538 C C . PRO A 1 206 ? 16.625 11.758 -10.953 1 84.81 206 PRO A C 1
ATOM 1540 O O . PRO A 1 206 ? 17.734 11.75 -10.406 1 84.81 206 PRO A O 1
ATOM 1543 N N . ASP A 1 207 ? 15.516 11.133 -10.414 1 82.94 207 ASP A N 1
ATOM 1544 C CA . ASP A 1 207 ? 15.531 10.352 -9.188 1 82.94 207 ASP A CA 1
ATOM 1545 C C . ASP A 1 207 ? 14.836 9.008 -9.383 1 82.94 207 ASP A C 1
ATOM 1547 O O . ASP A 1 207 ? 13.633 8.891 -9.172 1 82.94 207 ASP A O 1
ATOM 1551 N N . PRO A 1 208 ? 15.594 8.016 -9.625 1 84.75 208 PRO A N 1
ATOM 1552 C CA . PRO A 1 208 ? 15.016 6.707 -9.938 1 84.75 208 PRO A CA 1
ATOM 1553 C C . PRO A 1 208 ? 14.32 6.074 -8.734 1 84.75 208 PRO A C 1
ATOM 1555 O O . PRO A 1 208 ? 13.609 5.078 -8.883 1 84.75 208 PRO A O 1
ATOM 1558 N N . SER A 1 209 ? 14.531 6.66 -7.586 1 78.94 209 SER A N 1
ATOM 1559 C CA . SER A 1 209 ? 13.914 6.078 -6.398 1 78.94 209 SER A CA 1
ATOM 1560 C C . SER A 1 209 ? 12.508 6.625 -6.18 1 78.94 209 SER A C 1
ATOM 1562 O O . SER A 1 209 ? 11.742 6.082 -5.379 1 78.94 209 SER A O 1
ATOM 1564 N N . HIS A 1 210 ? 12.211 7.688 -6.938 1 80.31 210 HIS A N 1
ATOM 1565 C CA . HIS A 1 210 ? 10.891 8.305 -6.801 1 80.31 210 HIS A CA 1
ATOM 1566 C C . HIS A 1 210 ? 9.82 7.484 -7.512 1 80.31 210 HIS A C 1
ATOM 1568 O O . HIS A 1 210 ? 9.812 7.402 -8.742 1 80.31 210 HIS A O 1
ATOM 1574 N N . ARG A 1 211 ? 8.797 6.934 -6.852 1 83.44 211 ARG A N 1
ATOM 1575 C CA . ARG A 1 211 ? 7.852 5.969 -7.398 1 83.44 211 ARG A CA 1
ATOM 1576 C C . ARG A 1 211 ? 6.91 6.633 -8.398 1 83.44 211 ARG A C 1
ATOM 1578 O O . ARG A 1 211 ? 6.578 6.043 -9.43 1 83.44 211 ARG A O 1
ATOM 1585 N N . ALA A 1 212 ? 6.516 7.82 -8.055 1 79.19 212 ALA A N 1
ATOM 1586 C CA . ALA A 1 212 ? 5.617 8.5 -8.984 1 79.19 212 ALA A CA 1
ATOM 1587 C C . ALA A 1 212 ? 6.289 8.719 -10.336 1 79.19 212 ALA A C 1
ATOM 1589 O O . ALA A 1 212 ? 5.648 8.602 -11.383 1 79.19 212 ALA A O 1
ATOM 1590 N N . ALA A 1 213 ? 7.547 9.039 -10.305 1 84.56 213 ALA A N 1
ATOM 1591 C CA . ALA A 1 213 ? 8.289 9.203 -11.547 1 84.56 213 ALA A CA 1
ATOM 1592 C C . ALA A 1 213 ? 8.414 7.875 -12.289 1 84.56 213 ALA A C 1
ATOM 1594 O O . ALA A 1 213 ? 8.367 7.84 -13.523 1 84.56 213 ALA A O 1
ATOM 1595 N N . ARG A 1 214 ? 8.547 6.812 -11.586 1 90.19 214 ARG A N 1
ATOM 1596 C CA . ARG A 1 214 ? 8.711 5.484 -12.164 1 90.19 214 ARG A CA 1
ATOM 1597 C C . ARG A 1 214 ? 7.453 5.055 -12.914 1 90.19 214 ARG A C 1
ATOM 1599 O O . ARG A 1 214 ? 7.539 4.395 -13.953 1 90.19 214 ARG A O 1
ATOM 1606 N N . ILE A 1 215 ? 6.312 5.328 -12.445 1 88.44 215 ILE A N 1
ATOM 1607 C CA . ILE A 1 215 ? 5.066 4.902 -13.07 1 88.44 215 ILE A CA 1
ATOM 1608 C C . ILE A 1 215 ? 4.805 5.73 -14.32 1 88.44 215 ILE A C 1
ATOM 1610 O O . ILE A 1 215 ? 4.129 5.27 -15.25 1 88.44 215 ILE A O 1
ATOM 1614 N N . ALA A 1 216 ? 5.391 6.941 -14.352 1 85.94 216 ALA A N 1
ATOM 1615 C CA . ALA A 1 216 ? 5.09 7.887 -15.422 1 85.94 216 ALA A CA 1
ATOM 1616 C C . ALA A 1 216 ? 6.078 7.742 -16.578 1 85.94 216 ALA A C 1
ATOM 1618 O O . ALA A 1 216 ? 6.008 8.492 -17.547 1 85.94 216 ALA A O 1
ATOM 1619 N N . VAL A 1 217 ? 6.938 6.785 -16.484 1 89.75 217 VAL A N 1
ATOM 1620 C CA . VAL A 1 217 ? 7.91 6.629 -17.562 1 89.75 217 VAL A CA 1
ATOM 1621 C C . VAL A 1 217 ? 7.188 6.352 -18.875 1 89.75 217 VAL A C 1
ATOM 1623 O O . VAL A 1 217 ? 6.164 5.664 -18.891 1 89.75 217 VAL A O 1
ATOM 1626 N N . LYS A 1 218 ? 7.68 6.871 -19.969 1 89.25 218 LYS A N 1
ATOM 1627 C CA . LYS A 1 218 ? 7.059 6.77 -21.281 1 89.25 218 LYS A CA 1
ATOM 1628 C C . LYS A 1 218 ? 7.359 5.422 -21.922 1 89.25 218 LYS A C 1
ATOM 1630 O O . LYS A 1 218 ? 8.5 4.957 -21.906 1 89.25 218 LYS A O 1
ATOM 1635 N N . VAL A 1 219 ? 6.383 4.762 -22.5 1 94.88 219 VAL A N 1
ATOM 1636 C CA . VAL A 1 219 ? 6.512 3.492 -23.203 1 94.88 219 VAL A CA 1
ATOM 1637 C C . VAL A 1 219 ? 6.594 3.746 -24.703 1 94.88 219 VAL A C 1
ATOM 1639 O O . VAL A 1 219 ? 5.77 4.473 -25.266 1 94.88 219 VAL A O 1
ATOM 1642 N N . ASP A 1 220 ? 7.66 3.25 -25.359 1 95.56 220 ASP A N 1
ATOM 1643 C CA . ASP A 1 220 ? 7.844 3.395 -26.812 1 95.56 220 ASP A CA 1
ATOM 1644 C C . ASP A 1 220 ? 6.777 2.613 -27.578 1 95.56 220 ASP A C 1
ATOM 1646 O O . ASP A 1 220 ? 6.672 1.393 -27.438 1 95.56 220 ASP A O 1
ATOM 1650 N N . PRO A 1 221 ? 5.98 3.213 -28.406 1 94.12 221 PRO A N 1
ATOM 1651 C CA . PRO A 1 221 ? 4.934 2.537 -29.172 1 94.12 221 PRO A CA 1
ATOM 1652 C C . PRO A 1 221 ? 5.484 1.439 -30.078 1 94.12 221 PRO A C 1
ATOM 1654 O O . PRO A 1 221 ? 4.75 0.521 -30.469 1 94.12 221 PRO A O 1
ATOM 1657 N N . LYS A 1 222 ? 6.754 1.536 -30.375 1 96.06 222 LYS A N 1
ATOM 1658 C CA . LYS A 1 222 ? 7.387 0.517 -31.203 1 96.06 222 LYS A CA 1
ATOM 1659 C C . LYS A 1 222 ? 7.344 -0.85 -30.516 1 96.06 222 LYS A C 1
ATOM 1661 O O . LYS A 1 222 ? 7.32 -1.883 -31.188 1 96.06 222 LYS A O 1
ATOM 1666 N N . TRP A 1 223 ? 7.32 -0.848 -29.234 1 97 223 TRP A N 1
ATOM 1667 C CA . TRP A 1 223 ? 7.363 -2.096 -28.484 1 97 223 TRP A CA 1
ATOM 1668 C C . TRP A 1 223 ? 6.051 -2.857 -28.609 1 97 223 TRP A C 1
ATOM 1670 O O . TRP A 1 223 ? 6.012 -4.078 -28.453 1 97 223 TRP A O 1
ATOM 1680 N N . ALA A 1 224 ? 4.949 -2.152 -28.953 1 95.69 224 ALA A N 1
ATOM 1681 C CA . ALA A 1 224 ? 3.662 -2.785 -29.234 1 95.69 224 ALA A CA 1
ATOM 1682 C C . ALA A 1 224 ? 3.568 -3.209 -30.703 1 95.69 224 ALA A C 1
ATOM 1684 O O . ALA A 1 224 ? 2.805 -4.113 -31.047 1 95.69 224 ALA A O 1
ATOM 1685 N N . ALA A 1 225 ? 4.34 -2.594 -31.562 1 96.62 225 ALA A N 1
ATOM 1686 C CA . ALA A 1 225 ? 4.227 -2.779 -33 1 96.62 225 ALA A CA 1
ATOM 1687 C C . ALA A 1 225 ? 5.059 -3.969 -33.469 1 96.62 225 ALA A C 1
ATOM 1689 O O . ALA A 1 225 ? 4.699 -4.648 -34.438 1 96.62 225 ALA A O 1
ATOM 1690 N N . GLU A 1 226 ? 6.184 -4.203 -32.781 1 97.62 226 GLU A N 1
ATOM 1691 C CA . GLU A 1 226 ? 7.098 -5.254 -33.219 1 97.62 226 GLU A CA 1
ATOM 1692 C C . GLU A 1 226 ? 7.395 -6.238 -32.094 1 97.62 226 GLU A C 1
ATOM 1694 O O . GLU A 1 226 ? 7.664 -5.828 -30.953 1 97.62 226 GLU A O 1
ATOM 1699 N N . CYS A 1 227 ? 7.289 -7.5 -32.469 1 97.62 227 CYS A N 1
ATOM 1700 C CA . CYS A 1 227 ? 7.52 -8.523 -31.453 1 97.62 227 CYS A CA 1
ATOM 1701 C C . CYS A 1 227 ? 9.008 -8.664 -31.141 1 97.62 227 CYS A C 1
ATOM 1703 O O . CYS A 1 227 ? 9.852 -8.273 -31.953 1 97.62 227 CYS A O 1
ATOM 1705 N N . VAL A 1 228 ? 9.32 -9.242 -30.016 1 97.25 228 VAL A N 1
ATOM 1706 C CA . VAL A 1 228 ? 10.68 -9.312 -29.469 1 97.25 228 VAL A CA 1
ATOM 1707 C C . VAL A 1 228 ? 11.523 -10.266 -30.312 1 97.25 228 VAL A C 1
ATOM 1709 O O . VAL A 1 228 ? 12.68 -9.969 -30.625 1 97.25 228 VAL A O 1
ATOM 1712 N N . SER A 1 229 ? 10.969 -11.406 -30.766 1 96.31 229 SER A N 1
ATOM 1713 C CA . SER A 1 229 ? 11.75 -12.484 -31.359 1 96.31 229 SER A CA 1
ATOM 1714 C C . SER A 1 229 ? 12.047 -12.195 -32.812 1 96.31 229 SER A C 1
ATOM 1716 O O . SER A 1 229 ? 13.141 -12.5 -33.312 1 96.31 229 SER A O 1
ATOM 1718 N N . LEU A 1 230 ? 11.102 -11.539 -33.562 1 96 230 LEU A N 1
ATOM 1719 C CA . LEU A 1 230 ? 11.227 -11.422 -35 1 96 230 LEU A CA 1
ATOM 1720 C C . LEU A 1 230 ? 11.352 -9.961 -35.438 1 96 230 LEU A C 1
ATOM 1722 O O . LEU A 1 230 ? 11.711 -9.656 -36.562 1 96 230 LEU A O 1
ATOM 1726 N N . ASN A 1 231 ? 11.086 -9.062 -34.531 1 95.81 231 ASN A N 1
ATOM 1727 C CA . ASN A 1 231 ? 11 -7.641 -34.844 1 95.81 231 ASN A CA 1
ATOM 1728 C C . ASN A 1 231 ? 10 -7.391 -35.969 1 95.81 231 ASN A C 1
ATOM 1730 O O . ASN A 1 231 ? 10.32 -6.691 -36.938 1 95.81 231 ASN A O 1
ATOM 1734 N N . LYS A 1 232 ? 8.898 -8.047 -35.875 1 97.31 232 LYS A N 1
ATOM 1735 C CA . LYS A 1 232 ? 7.812 -7.934 -36.875 1 97.31 232 LYS A CA 1
ATOM 1736 C C . LYS A 1 232 ? 6.477 -7.668 -36.188 1 97.31 232 LYS A C 1
ATOM 1738 O O . LYS A 1 232 ? 6.312 -7.969 -35 1 97.31 232 LYS A O 1
ATOM 1743 N N . PRO A 1 233 ? 5.566 -7.055 -36.906 1 97.25 233 PRO A N 1
ATOM 1744 C CA . PRO A 1 233 ? 4.211 -6.941 -36.375 1 97.25 233 PRO A CA 1
ATOM 1745 C C . PRO A 1 233 ? 3.537 -8.297 -36.188 1 97.25 233 PRO A C 1
ATOM 1747 O O . PRO A 1 233 ? 4.051 -9.32 -36.656 1 97.25 233 PRO A O 1
ATOM 1750 N N . PHE A 1 234 ? 2.488 -8.281 -35.531 1 97.38 234 PHE A N 1
ATOM 1751 C CA . PHE A 1 234 ? 1.756 -9.523 -35.312 1 97.38 234 PHE A CA 1
ATOM 1752 C C . PHE A 1 234 ? 1.319 -10.141 -36.625 1 97.38 234 PHE A C 1
ATOM 1754 O O . PHE A 1 234 ? 0.708 -9.469 -37.469 1 97.38 234 PHE A O 1
ATOM 1761 N N . LEU A 1 235 ? 1.568 -11.414 -36.75 1 97.12 235 LEU A N 1
ATOM 1762 C CA . LEU A 1 235 ? 1.391 -12.086 -38.031 1 97.12 235 LEU A CA 1
ATOM 1763 C C . LEU A 1 235 ? 0.076 -12.859 -38.062 1 97.12 235 LEU A C 1
ATOM 1765 O O . LEU A 1 235 ? -0.317 -13.383 -39.094 1 97.12 235 LEU A O 1
ATOM 1769 N N . GLY A 1 236 ? -0.687 -12.984 -36.969 1 96.75 236 GLY A N 1
ATOM 1770 C CA . GLY A 1 236 ? -1.824 -13.883 -36.844 1 96.75 236 GLY A CA 1
ATOM 1771 C C . GLY A 1 236 ? -3.129 -13.258 -37.312 1 96.75 236 GLY A C 1
ATOM 1772 O O . GLY A 1 236 ? -4.203 -13.828 -37.094 1 96.75 236 GLY A O 1
ATOM 1773 N N . GLY A 1 237 ? -3.072 -12.055 -37.844 1 95.31 237 GLY A N 1
ATOM 1774 C CA . GLY A 1 237 ? -4.27 -11.438 -38.375 1 95.31 237 GLY A CA 1
ATOM 1775 C C . GLY A 1 237 ? -4.949 -10.5 -37.406 1 95.31 237 GLY A C 1
ATOM 1776 O O . GLY A 1 237 ? -4.379 -10.148 -36.375 1 95.31 237 GLY A O 1
ATOM 1777 N N . PRO A 1 238 ? -6.145 -10.062 -37.75 1 95.25 238 PRO A N 1
ATOM 1778 C CA . PRO A 1 238 ? -6.836 -9.062 -36.938 1 95.25 238 PRO A CA 1
ATOM 1779 C C . PRO A 1 238 ? -7.242 -9.594 -35.562 1 95.25 238 PRO A C 1
ATOM 1781 O O . PRO A 1 238 ? -7.492 -10.797 -35.406 1 95.25 238 PRO A O 1
ATOM 1784 N N . LEU A 1 239 ? -7.332 -8.703 -34.625 1 94.06 239 LEU A N 1
ATOM 1785 C CA . LEU A 1 239 ? -7.676 -9.031 -33.25 1 94.06 239 LEU A CA 1
ATOM 1786 C C . LEU A 1 239 ? -8.945 -8.305 -32.812 1 94.06 239 LEU A C 1
ATOM 1788 O O . LEU A 1 239 ? -9.242 -7.219 -33.312 1 94.06 239 LEU A O 1
ATOM 1792 N N . ASN A 1 240 ? -9.703 -8.914 -31.984 1 91.5 240 ASN A N 1
ATOM 1793 C CA . ASN A 1 240 ? -10.938 -8.367 -31.422 1 91.5 240 ASN A CA 1
ATOM 1794 C C . ASN A 1 240 ? -11.039 -8.633 -29.922 1 91.5 240 ASN A C 1
ATOM 1796 O O . ASN A 1 240 ? -10.32 -9.477 -29.391 1 91.5 240 ASN A O 1
ATOM 1800 N N . GLU A 1 241 ? -11.859 -7.824 -29.266 1 90.31 241 GLU A N 1
ATOM 1801 C CA . GLU A 1 241 ? -12.258 -8.188 -27.906 1 90.31 241 GLU A CA 1
ATOM 1802 C C . GLU A 1 241 ? -13.234 -9.359 -27.922 1 90.31 241 GLU A C 1
ATOM 1804 O O . GLU A 1 241 ? -14.25 -9.328 -28.625 1 90.31 241 GLU A O 1
ATOM 1809 N N . ARG A 1 242 ? -12.93 -10.375 -27.297 1 93.38 242 ARG A N 1
ATOM 1810 C CA . ARG A 1 242 ? -13.75 -11.578 -27.266 1 93.38 242 ARG A CA 1
ATOM 1811 C C . ARG A 1 242 ? -14.172 -11.914 -25.828 1 93.38 242 ARG A C 1
ATOM 1813 O O . ARG A 1 242 ? -13.359 -11.859 -24.906 1 93.38 242 ARG A O 1
ATOM 1820 N N . PRO A 1 243 ? -15.43 -12.242 -25.625 1 91.88 243 PRO A N 1
ATOM 1821 C CA . PRO A 1 243 ? -15.891 -12.672 -24.297 1 91.88 243 PRO A CA 1
ATOM 1822 C C . PRO A 1 243 ? -15.477 -14.102 -23.969 1 91.88 243 PRO A C 1
ATOM 1824 O O . PRO A 1 243 ? -14.828 -14.766 -24.781 1 91.88 243 PRO A O 1
ATOM 1827 N N . GLN A 1 244 ? -15.781 -14.57 -22.859 1 90.94 244 GLN A N 1
ATOM 1828 C CA . GLN A 1 244 ? -15.562 -15.961 -22.469 1 90.94 244 GLN A CA 1
ATOM 1829 C C . GLN A 1 244 ? -16.406 -16.906 -23.312 1 90.94 244 GLN A C 1
ATOM 1831 O O . GLN A 1 244 ? -17.547 -16.594 -23.656 1 90.94 244 GLN A O 1
ATOM 1836 N N . ILE A 1 245 ? -15.875 -18.078 -23.641 1 93.62 245 ILE A N 1
ATOM 1837 C CA . ILE A 1 245 ? -16.656 -19.125 -24.281 1 93.62 245 ILE A CA 1
ATOM 1838 C C . ILE A 1 245 ? -17.281 -20.016 -23.203 1 93.62 245 ILE A C 1
ATOM 1840 O O . ILE A 1 245 ? -16.578 -20.703 -22.469 1 93.62 245 ILE A O 1
ATOM 1844 N N . ARG A 1 246 ? -18.562 -20.047 -23.156 1 88.31 246 ARG A N 1
ATOM 1845 C CA . ARG A 1 246 ? -19.297 -20.781 -22.125 1 88.31 246 ARG A CA 1
ATOM 1846 C C . ARG A 1 246 ? -19.234 -22.281 -22.375 1 88.31 246 ARG A C 1
ATOM 1848 O O . ARG A 1 246 ? -19.031 -22.719 -23.516 1 88.31 246 ARG A O 1
ATOM 1855 N N . PRO A 1 247 ? -19.375 -23.141 -21.359 1 87.31 247 PRO A N 1
ATOM 1856 C CA . PRO A 1 247 ? -19.297 -24.609 -21.516 1 87.31 247 PRO A CA 1
ATOM 1857 C C . PRO A 1 247 ? -20.234 -25.125 -22.594 1 87.31 247 PRO A C 1
ATOM 1859 O O . PRO A 1 247 ? -19.859 -26 -23.391 1 87.31 247 PRO A O 1
ATOM 1862 N N . GLY A 1 248 ? -21.406 -24.594 -22.625 1 87.25 248 GLY A N 1
ATOM 1863 C CA . GLY A 1 248 ? -22.391 -25.016 -23.609 1 87.25 248 GLY A CA 1
ATOM 1864 C C . GLY A 1 248 ? -21.984 -24.672 -25.031 1 87.25 248 GLY A C 1
ATOM 1865 O O . GLY A 1 248 ? -22.5 -25.25 -25.984 1 87.25 248 GLY A O 1
ATOM 1866 N N . GLN A 1 249 ? -21.047 -23.812 -25.109 1 91.38 249 GLN A N 1
ATOM 1867 C CA . GLN A 1 249 ? -20.594 -23.359 -26.422 1 91.38 249 GLN A CA 1
ATOM 1868 C C . GLN A 1 249 ? -19.375 -24.141 -26.891 1 91.38 249 GLN A C 1
ATOM 1870 O O . GLN A 1 249 ? -18.922 -23.969 -28.016 1 91.38 249 GLN A O 1
ATOM 1875 N N . ARG A 1 250 ? -18.812 -24.984 -26.062 1 93.12 250 ARG A N 1
ATOM 1876 C CA . ARG A 1 250 ? -17.734 -25.922 -26.375 1 93.12 250 ARG A CA 1
ATOM 1877 C C . ARG A 1 250 ? -18.25 -27.344 -26.484 1 93.12 250 ARG A C 1
ATOM 1879 O O . ARG A 1 250 ? -17.75 -28.25 -25.812 1 93.12 250 ARG A O 1
ATOM 1886 N N . ARG A 1 251 ? -19.25 -27.484 -27.297 1 94.5 251 ARG A N 1
ATOM 1887 C CA . ARG A 1 251 ? -19.922 -28.781 -27.375 1 94.5 251 ARG A CA 1
ATOM 1888 C C . ARG A 1 251 ? -19.922 -29.312 -28.812 1 94.5 251 ARG A C 1
ATOM 1890 O O . ARG A 1 251 ? -20.75 -28.906 -29.625 1 94.5 251 ARG A O 1
ATOM 1897 N N . PRO A 1 252 ? -19.047 -30.25 -29.078 1 96.31 252 PRO A N 1
ATOM 1898 C CA . PRO A 1 252 ? -19.094 -30.859 -30.406 1 96.31 252 PRO A CA 1
ATOM 1899 C C . PRO A 1 252 ? -20.297 -31.781 -30.594 1 96.31 252 PRO A C 1
ATOM 1901 O O . PRO A 1 252 ? -20.844 -32.281 -29.625 1 96.31 252 PRO A O 1
ATOM 1904 N N . ASP A 1 253 ? -20.75 -31.922 -31.781 1 95.31 253 ASP A N 1
ATOM 1905 C CA . ASP A 1 253 ? -21.781 -32.875 -32.188 1 95.31 253 ASP A CA 1
ATOM 1906 C C . ASP A 1 253 ? -21.188 -34.031 -33 1 95.31 253 ASP A C 1
ATOM 1908 O O . ASP A 1 253 ? -20.844 -33.844 -34.156 1 95.31 253 ASP A O 1
ATOM 1912 N N . LEU A 1 254 ? -21.141 -35.188 -32.438 1 96.31 254 LEU A N 1
ATOM 1913 C CA . LEU A 1 254 ? -20.484 -36.344 -33.031 1 96.31 254 LEU A CA 1
ATOM 1914 C C . LEU A 1 254 ? -21.156 -36.75 -34.312 1 96.31 254 LEU A C 1
ATOM 1916 O O . LEU A 1 254 ? -20.547 -37.469 -35.125 1 96.31 254 LEU A O 1
ATOM 1920 N N . THR A 1 255 ? -22.359 -36.344 -34.562 1 95.38 255 THR A N 1
ATOM 1921 C CA . THR A 1 255 ? -23.109 -36.75 -35.75 1 95.38 255 THR A CA 1
ATOM 1922 C C . THR A 1 255 ? -22.906 -35.719 -36.875 1 95.38 255 THR A C 1
ATOM 1924 O O . THR A 1 255 ? -23.219 -36 -38.031 1 95.38 255 THR A O 1
ATOM 1927 N N . MET A 1 256 ? -22.391 -34.656 -36.5 1 95.06 256 MET A N 1
ATOM 1928 C CA . MET A 1 256 ? -22.234 -33.594 -37.5 1 95.06 256 MET A CA 1
ATOM 1929 C C . MET A 1 256 ? -20.75 -33.312 -37.75 1 95.06 256 MET A C 1
ATOM 1931 O O . MET A 1 256 ? -20.359 -32.938 -38.844 1 95.06 256 MET A O 1
ATOM 1935 N N . HIS A 1 257 ? -19.969 -33.438 -36.781 1 96.56 257 HIS A N 1
ATOM 1936 C CA . HIS A 1 257 ? -18.562 -33.062 -36.812 1 96.56 257 HIS A CA 1
ATOM 1937 C C . HIS A 1 257 ? -17.672 -34.25 -37.125 1 96.56 257 HIS A C 1
ATOM 1939 O O . HIS A 1 257 ? -17.938 -35.375 -36.656 1 96.56 257 HIS A O 1
ATOM 1945 N N . ASN A 1 258 ? -16.672 -34.031 -38.031 1 95.69 258 ASN A N 1
ATOM 1946 C CA . ASN A 1 258 ? -15.648 -35.062 -38.156 1 95.69 258 ASN A CA 1
ATOM 1947 C C . ASN A 1 258 ? -14.742 -35.094 -36.938 1 95.69 258 ASN A C 1
ATOM 1949 O O . ASN A 1 258 ? -14.875 -34.281 -36.031 1 95.69 258 ASN A O 1
ATOM 1953 N N . ALA A 1 259 ? -13.852 -36.062 -36.875 1 97.25 259 ALA A N 1
ATOM 1954 C CA . ALA A 1 259 ? -13.047 -36.312 -35.688 1 97.25 259 ALA A CA 1
ATOM 1955 C C . ALA A 1 259 ? -12.164 -35.094 -35.375 1 97.25 259 ALA A C 1
ATOM 1957 O O . ALA A 1 259 ? -11.992 -34.75 -34.219 1 97.25 259 ALA A O 1
ATOM 1958 N N . ALA A 1 260 ? -11.57 -34.5 -36.344 1 96.81 260 ALA A N 1
ATOM 1959 C CA . ALA A 1 260 ? -10.703 -33.344 -36.156 1 96.81 260 ALA A CA 1
ATOM 1960 C C . ALA A 1 260 ? -11.492 -32.156 -35.594 1 96.81 260 ALA A C 1
ATOM 1962 O O . ALA A 1 260 ? -10.984 -31.406 -34.75 1 96.81 260 ALA A O 1
ATOM 1963 N N . ASP A 1 261 ? -12.711 -31.969 -36.031 1 96.75 261 ASP A N 1
ATOM 1964 C CA . ASP A 1 261 ? -13.578 -30.922 -35.5 1 96.75 261 ASP A CA 1
ATOM 1965 C C . ASP A 1 261 ? -13.875 -31.141 -34.031 1 96.75 261 ASP A C 1
ATOM 1967 O O . ASP A 1 261 ? -13.828 -30.203 -33.25 1 96.75 261 ASP A O 1
ATOM 1971 N N . VAL A 1 262 ? -14.211 -32.375 -33.75 1 97.69 262 VAL A N 1
ATOM 1972 C CA . VAL A 1 262 ? -14.516 -32.719 -32.375 1 97.69 262 VAL A CA 1
ATOM 1973 C C . VAL A 1 262 ? -13.305 -32.406 -31.469 1 97.69 262 VAL A C 1
ATOM 1975 O O . VAL A 1 262 ? -13.445 -31.797 -30.422 1 97.69 262 VAL A O 1
ATOM 1978 N N . ALA A 1 263 ? -12.18 -32.844 -31.922 1 97.56 263 ALA A N 1
ATOM 1979 C CA . ALA A 1 263 ? -10.953 -32.625 -31.156 1 97.56 263 ALA A CA 1
ATOM 1980 C C . ALA A 1 263 ? -10.688 -31.125 -30.969 1 97.56 263 ALA A C 1
ATOM 1982 O O . ALA A 1 263 ? -10.359 -30.688 -29.859 1 97.56 263 ALA A O 1
ATOM 1983 N N . ARG A 1 264 ? -10.781 -30.344 -31.969 1 97 264 ARG A N 1
ATOM 1984 C CA . ARG A 1 264 ? -10.531 -28.906 -31.922 1 97 264 ARG A CA 1
ATOM 1985 C C . ARG A 1 264 ? -11.438 -28.234 -30.891 1 97 264 ARG A C 1
ATOM 1987 O O . ARG A 1 264 ? -10.969 -27.438 -30.078 1 97 264 ARG A O 1
ATOM 1994 N N . ILE A 1 265 ? -12.703 -28.547 -30.891 1 97.38 265 ILE A N 1
ATOM 1995 C CA . ILE A 1 265 ? -13.695 -27.938 -30 1 97.38 265 ILE A CA 1
ATOM 1996 C C . ILE A 1 265 ? -13.406 -28.312 -28.562 1 97.38 265 ILE A C 1
ATOM 1998 O O . ILE A 1 265 ? -13.516 -27.469 -27.656 1 97.38 265 ILE A O 1
ATOM 2002 N N . ILE A 1 266 ? -13.016 -29.484 -28.312 1 97.06 266 ILE A N 1
ATOM 2003 C CA . ILE A 1 266 ? -12.688 -29.938 -26.969 1 97.06 266 ILE A CA 1
ATOM 2004 C C . ILE A 1 266 ? -11.344 -29.344 -26.531 1 97.06 266 ILE A C 1
ATOM 2006 O O . ILE A 1 266 ? -11.195 -28.906 -25.391 1 97.06 266 ILE A O 1
ATOM 2010 N N . ASN A 1 267 ? -10.398 -29.297 -27.422 1 96.81 267 ASN A N 1
ATOM 2011 C CA . ASN A 1 267 ? -9.055 -28.812 -27.156 1 96.81 267 ASN A CA 1
ATOM 2012 C C . ASN A 1 267 ? -9.07 -27.359 -26.672 1 96.81 267 ASN A C 1
ATOM 2014 O O . ASN A 1 267 ? -8.203 -26.969 -25.875 1 96.81 267 ASN A O 1
ATOM 2018 N N . CYS A 1 268 ? -10.008 -26.594 -27.109 1 95.38 268 CYS A N 1
ATOM 2019 C CA . CYS A 1 268 ? -10.031 -25.172 -26.797 1 95.38 268 CYS A CA 1
ATOM 2020 C C . CYS A 1 268 ? -10.273 -24.953 -25.312 1 95.38 268 CYS A C 1
ATOM 2022 O O . CYS A 1 268 ? -9.93 -23.906 -24.766 1 95.38 268 CYS A O 1
ATOM 2024 N N . GLY A 1 269 ? -10.844 -25.953 -24.656 1 94.12 269 GLY A N 1
ATOM 2025 C CA . GLY A 1 269 ? -11.117 -25.828 -23.234 1 94.12 269 GLY A CA 1
ATOM 2026 C C . GLY A 1 269 ? -10.281 -26.75 -22.375 1 94.12 269 GLY A C 1
ATOM 2027 O O . GLY A 1 269 ? -10.422 -26.766 -21.156 1 94.12 269 GLY A O 1
ATOM 2028 N N . ASP A 1 270 ? -9.406 -27.453 -22.922 1 94.56 270 ASP A N 1
ATOM 2029 C CA . ASP A 1 270 ? -8.586 -28.422 -22.188 1 94.56 270 ASP A CA 1
ATOM 2030 C C . ASP A 1 270 ? -7.328 -27.75 -21.625 1 94.56 270 ASP A C 1
ATOM 2032 O O . ASP A 1 270 ? -6.566 -27.141 -22.375 1 94.56 270 ASP A O 1
ATOM 2036 N N . SER A 1 271 ? -7.113 -27.672 -20.375 1 91 271 SER A N 1
ATOM 2037 C CA . SER A 1 271 ? -7.617 -28.641 -19.406 1 91 271 SER A CA 1
ATOM 2038 C C . SER A 1 271 ? -8.727 -28.047 -18.547 1 91 271 SER A C 1
ATOM 2040 O O . SER A 1 271 ? -9.328 -28.75 -17.734 1 91 271 SER A O 1
ATOM 2042 N N . GLN A 1 272 ? -8.898 -26.859 -18.469 1 86.88 272 GLN A N 1
ATOM 2043 C CA . GLN A 1 272 ? -9.969 -26.188 -17.75 1 86.88 272 GLN A CA 1
ATOM 2044 C C . GLN A 1 272 ? -10.648 -25.125 -18.625 1 86.88 272 GLN A C 1
ATOM 2046 O O . GLN A 1 272 ? -9.977 -24.297 -19.234 1 86.88 272 GLN A O 1
ATOM 2051 N N . PRO A 1 273 ? -11.883 -25.125 -18.828 1 89.25 273 PRO A N 1
ATOM 2052 C CA . PRO A 1 273 ? -12.828 -25.953 -18.078 1 89.25 273 PRO A CA 1
ATOM 2053 C C . PRO A 1 273 ? -13.047 -27.312 -18.719 1 89.25 273 PRO A C 1
ATOM 2055 O O . PRO A 1 273 ? -13.539 -28.25 -18.062 1 89.25 273 PRO A O 1
ATOM 2058 N N . GLY A 1 274 ? -12.758 -27.469 -19.969 1 92.94 274 GLY A N 1
ATOM 2059 C CA . GLY A 1 274 ? -13.016 -28.672 -20.766 1 92.94 274 GLY A CA 1
ATOM 2060 C C . GLY A 1 274 ? -14.055 -28.453 -21.844 1 92.94 274 GLY A C 1
ATOM 2061 O O . GLY A 1 274 ? -14.75 -27.438 -21.859 1 92.94 274 GLY A O 1
ATOM 2062 N N . GLY A 1 275 ? -14.039 -29.391 -22.781 1 94.88 275 GLY A N 1
ATOM 2063 C CA . GLY A 1 275 ? -15.18 -29.484 -23.672 1 94.88 275 GLY A CA 1
ATOM 2064 C C . GLY A 1 275 ? -16.359 -30.203 -23.062 1 94.88 275 GLY A C 1
ATOM 2065 O O . GLY A 1 275 ? -16.297 -30.656 -21.922 1 94.88 275 GLY A O 1
ATOM 2066 N N . THR A 1 276 ? -17.469 -30.156 -23.828 1 95.06 276 THR A N 1
ATOM 2067 C CA . THR A 1 276 ? -18.641 -30.797 -23.234 1 95.06 276 THR A CA 1
ATOM 2068 C C . THR A 1 276 ? -19.266 -31.781 -24.219 1 95.06 276 THR A C 1
ATOM 2070 O O . THR A 1 276 ? -19.062 -31.672 -25.422 1 95.06 276 THR A O 1
ATOM 2073 N N . LEU A 1 277 ? -19.828 -32.75 -23.688 1 94.94 277 LEU A N 1
ATOM 2074 C CA . LEU A 1 277 ? -20.641 -33.719 -24.422 1 94.94 277 LEU A CA 1
ATOM 2075 C C . LEU A 1 277 ? -22.062 -33.781 -23.844 1 94.94 277 LEU A C 1
ATOM 2077 O O . LEU A 1 277 ? -22.25 -33.75 -22.625 1 94.94 277 LEU A O 1
ATOM 2081 N N . LYS A 1 278 ? -22.984 -33.812 -24.734 1 92.81 278 LYS A N 1
ATOM 2082 C CA . LYS A 1 278 ? -24.391 -33.875 -24.312 1 92.81 278 LYS A CA 1
ATOM 2083 C C . LYS A 1 278 ? -24.719 -35.219 -23.672 1 92.81 278 LYS A C 1
ATOM 2085 O O . LYS A 1 278 ? -24.281 -36.281 -24.156 1 92.81 278 LYS A O 1
ATOM 2090 N N . THR A 1 279 ? -25.406 -35.188 -22.594 1 91.5 279 THR A N 1
ATOM 2091 C CA . THR A 1 279 ? -25.922 -36.375 -21.938 1 91.5 279 THR A CA 1
ATOM 2092 C C . THR A 1 279 ? -27.453 -36.375 -21.891 1 91.5 279 THR A C 1
ATOM 2094 O O . THR A 1 279 ? -28.078 -35.375 -22.297 1 91.5 279 THR A O 1
ATOM 2097 N N . ALA A 1 280 ? -28 -37.5 -21.422 1 87.19 280 ALA A N 1
ATOM 2098 C CA . ALA A 1 280 ? -29.453 -37.562 -21.312 1 87.19 280 ALA A CA 1
ATOM 2099 C C . ALA A 1 280 ? -29.984 -36.5 -20.328 1 87.19 280 ALA A C 1
ATOM 2101 O O . ALA A 1 280 ? -31.062 -35.938 -20.531 1 87.19 280 ALA A O 1
ATOM 2102 N N . LYS A 1 281 ? -29.281 -36.281 -19.297 1 81.44 281 LYS A N 1
ATOM 2103 C CA . LYS A 1 281 ? -29.719 -35.344 -18.266 1 81.44 281 LYS A CA 1
ATOM 2104 C C . LYS A 1 281 ? -29.266 -33.938 -18.578 1 81.44 281 LYS A C 1
ATOM 2106 O O . LYS A 1 281 ? -30.016 -32.969 -18.391 1 81.44 281 LYS A O 1
ATOM 2111 N N . SER A 1 282 ? -28.078 -33.719 -18.922 1 88.38 282 SER A N 1
ATOM 2112 C CA . SER A 1 282 ? -27.5 -32.406 -19.156 1 88.38 282 SER A CA 1
ATOM 2113 C C . SER A 1 282 ? -26.234 -32.5 -20.016 1 88.38 282 SER A C 1
ATOM 2115 O O . SER A 1 282 ? -26.328 -32.656 -21.234 1 88.38 282 SER A O 1
ATOM 2117 N N . PHE A 1 283 ? -25.156 -32.406 -19.453 1 92.81 283 PHE A N 1
ATOM 2118 C CA . PHE A 1 283 ? -23.891 -32.531 -20.156 1 92.81 283 PHE A CA 1
ATOM 2119 C C . PHE A 1 283 ? -22.781 -33 -19.203 1 92.81 283 PHE A C 1
ATOM 2121 O O . PHE A 1 283 ? -23 -33.094 -18 1 92.81 283 PHE A O 1
ATOM 2128 N N . MET A 1 284 ? -21.766 -33.375 -19.688 1 95.56 284 MET A N 1
ATOM 2129 C CA . MET A 1 284 ? -20.547 -33.688 -18.938 1 95.56 284 MET A CA 1
ATOM 2130 C C . MET A 1 284 ? -19.328 -33.031 -19.594 1 95.56 284 MET A C 1
ATOM 2132 O O . MET A 1 284 ? -19.344 -32.75 -20.797 1 95.56 284 MET A O 1
ATOM 2136 N N . PHE A 1 285 ? -18.359 -32.781 -18.828 1 96.38 285 PHE A N 1
ATOM 2137 C CA . PHE A 1 285 ? -17.109 -32.281 -19.375 1 96.38 285 PHE A CA 1
ATOM 2138 C C . PHE A 1 285 ? -16.25 -33.406 -19.953 1 96.38 285 PHE A C 1
ATOM 2140 O O . PHE A 1 285 ? -16.25 -34.5 -19.422 1 96.38 285 PHE A O 1
ATOM 2147 N N . VAL A 1 286 ? -15.578 -33.125 -21 1 97.5 286 VAL A N 1
ATOM 2148 C CA . VAL A 1 286 ? -14.742 -34.094 -21.688 1 97.5 286 VAL A CA 1
ATOM 2149 C C . VAL A 1 286 ? -13.359 -33.5 -21.938 1 97.5 286 VAL A C 1
ATOM 2151 O O . VAL A 1 286 ? -13.219 -32.312 -22.156 1 97.5 286 VAL A O 1
ATOM 2154 N N . PHE A 1 287 ? -12.383 -34.375 -21.875 1 97.06 287 PHE A N 1
ATOM 2155 C CA . PHE A 1 287 ? -10.992 -33.938 -21.984 1 97.06 287 PHE A CA 1
ATOM 2156 C C . PHE A 1 287 ? -10.195 -34.906 -22.859 1 97.06 287 PHE A C 1
ATOM 2158 O O . PHE A 1 287 ? -10.609 -36.031 -23.078 1 97.06 287 PHE A O 1
ATOM 2165 N N . ASP A 1 288 ? -9.109 -34.375 -23.391 1 96.62 288 ASP A N 1
ATOM 2166 C CA . ASP A 1 288 ? -8.078 -35.188 -24.031 1 96.62 288 ASP A CA 1
ATOM 2167 C C . ASP A 1 288 ? -8.648 -35.938 -25.219 1 96.62 288 ASP A C 1
ATOM 2169 O O . ASP A 1 288 ? -8.586 -37.188 -25.25 1 96.62 288 ASP A O 1
ATOM 2173 N N . ALA A 1 289 ? -9.102 -35.281 -26.234 1 97.75 289 ALA A N 1
ATOM 2174 C CA . ALA A 1 289 ? -9.609 -35.844 -27.484 1 97.75 289 ALA A CA 1
ATOM 2175 C C . ALA A 1 289 ? -8.477 -36.188 -28.438 1 97.75 289 ALA A C 1
ATOM 2177 O O . ALA A 1 289 ? -7.625 -35.344 -28.734 1 97.75 289 ALA A O 1
ATOM 2178 N N . LYS A 1 290 ? -8.438 -37.469 -28.922 1 96.81 290 LYS A N 1
ATOM 2179 C CA . LYS A 1 290 ? -7.43 -37.938 -29.859 1 96.81 290 LYS A CA 1
ATOM 2180 C C . LYS A 1 290 ? -8.078 -38.469 -31.141 1 96.81 290 LYS A C 1
ATOM 2182 O O . LYS A 1 290 ? -8.93 -39.344 -31.078 1 96.81 290 LYS A O 1
ATOM 2187 N N . VAL A 1 291 ? -7.598 -38 -32.25 1 96.88 291 VAL A N 1
ATOM 2188 C CA . VAL A 1 291 ? -8.203 -38.344 -33.531 1 96.88 291 VAL A CA 1
ATOM 2189 C C . VAL A 1 291 ? -7.742 -39.719 -34 1 96.88 291 VAL A C 1
ATOM 2191 O O . VAL A 1 291 ? -6.547 -40.031 -33.938 1 96.88 291 VAL A O 1
ATOM 2194 N N . HIS A 1 292 ? -8.656 -40.594 -34.281 1 96.62 292 HIS A N 1
ATOM 2195 C CA . HIS A 1 292 ? -8.391 -41.812 -35.062 1 96.62 292 HIS A CA 1
ATOM 2196 C C . HIS A 1 292 ? -8.578 -41.562 -36.562 1 96.62 292 HIS A C 1
ATOM 2198 O O . HIS A 1 292 ? -9.695 -41.312 -37 1 96.62 292 HIS A O 1
ATOM 2204 N N . VAL A 1 293 ? -7.598 -41.719 -37.312 1 94.5 293 VAL A N 1
ATOM 2205 C CA . VAL A 1 293 ? -7.543 -41.094 -38.625 1 94.5 293 VAL A CA 1
ATOM 2206 C C . VAL A 1 293 ? -8.203 -42.031 -39.656 1 94.5 293 VAL A C 1
ATOM 2208 O O . VAL A 1 293 ? -9.047 -41.594 -40.438 1 94.5 293 VAL A O 1
ATOM 2211 N N . ARG A 1 294 ? -7.883 -43.375 -39.688 1 93.12 294 ARG A N 1
ATOM 2212 C CA . ARG A 1 294 ? -8.281 -44.25 -40.781 1 93.12 294 ARG A CA 1
ATOM 2213 C C . ARG A 1 294 ? -9.125 -45.406 -40.281 1 93.12 294 ARG A C 1
ATOM 2215 O O . ARG A 1 294 ? -8.828 -45.969 -39.219 1 93.12 294 ARG A O 1
ATOM 2222 N N . ASP A 1 295 ? -10.07 -45.781 -41.031 1 89.69 295 ASP A N 1
ATOM 2223 C CA . ASP A 1 295 ? -10.875 -46.938 -40.656 1 89.69 295 ASP A CA 1
ATOM 2224 C C . ASP A 1 295 ? -10.102 -48.219 -40.906 1 89.69 295 ASP A C 1
ATOM 2226 O O . ASP A 1 295 ? -10.375 -49.25 -40.25 1 89.69 295 ASP A O 1
ATOM 2230 N N . ALA A 1 296 ? -9.078 -48.125 -41.75 1 86.38 296 ALA A N 1
ATOM 2231 C CA . ALA A 1 296 ? -8.25 -49.312 -42.062 1 86.38 296 ALA A CA 1
ATOM 2232 C C . ALA A 1 296 ? -7.484 -49.781 -40.844 1 86.38 296 ALA A C 1
ATOM 2234 O O . ALA A 1 296 ? -7.066 -50.938 -40.75 1 86.38 296 ALA A O 1
ATOM 2235 N N . ASP A 1 297 ? -7.309 -48.875 -39.875 1 87.94 297 ASP A N 1
ATOM 2236 C CA . ASP A 1 297 ? -6.52 -49.219 -38.688 1 87.94 297 ASP A CA 1
ATOM 2237 C C . ASP A 1 297 ? -7.395 -49.812 -37.594 1 87.94 297 ASP A C 1
ATOM 2239 O O . ASP A 1 297 ? -6.895 -50.219 -36.562 1 87.94 297 ASP A O 1
ATOM 2243 N N . LEU A 1 298 ? -8.664 -49.969 -37.844 1 89.81 298 LEU A N 1
ATOM 2244 C CA . LEU A 1 298 ? -9.586 -50.594 -36.906 1 89.81 298 LEU A CA 1
ATOM 2245 C C . LEU A 1 298 ? -9.539 -52.094 -37.031 1 89.81 298 LEU A C 1
ATOM 2247 O O . LEU A 1 298 ? -9.203 -52.625 -38.094 1 89.81 298 LEU A O 1
ATOM 2251 N N . PRO A 1 299 ? -9.914 -52.719 -35.938 1 85.81 299 PRO A N 1
ATOM 2252 C CA . PRO A 1 299 ? -10 -54.156 -36.031 1 85.81 299 PRO A CA 1
ATOM 2253 C C . PRO A 1 299 ? -11.031 -54.625 -37.062 1 85.81 299 PRO A C 1
ATOM 2255 O O . PRO A 1 299 ? -12.117 -54.062 -37.156 1 85.81 299 PRO A O 1
ATOM 2258 N N . ILE A 1 300 ? -10.688 -55.625 -37.75 1 82.19 300 ILE A N 1
ATOM 2259 C CA . ILE A 1 300 ? -11.484 -56.125 -38.875 1 82.19 300 ILE A CA 1
ATOM 2260 C C . ILE A 1 300 ? -12.859 -56.531 -38.406 1 82.19 300 ILE A C 1
ATOM 2262 O O . ILE A 1 300 ? -13.867 -56.344 -39.094 1 82.19 300 ILE A O 1
ATOM 2266 N N . ASN A 1 301 ? -12.914 -57.094 -37.219 1 86.12 301 ASN A N 1
ATOM 2267 C CA . ASN A 1 301 ? -14.172 -57.656 -36.75 1 86.12 301 ASN A CA 1
ATOM 2268 C C . ASN A 1 301 ? -14.93 -56.688 -35.844 1 86.12 301 ASN A C 1
ATOM 2270 O O . ASN A 1 301 ? -15.914 -57.031 -35.219 1 86.12 301 ASN A O 1
ATOM 2274 N N . LEU A 1 302 ? -14.516 -55.406 -35.812 1 90.56 302 LEU A N 1
ATOM 2275 C CA . LEU A 1 302 ? -15.117 -54.438 -34.906 1 90.56 302 LEU A CA 1
ATOM 2276 C C . LEU A 1 302 ? -16.578 -54.188 -35.281 1 90.56 302 LEU A C 1
ATOM 2278 O O . LEU A 1 302 ? -17.453 -54.156 -34.406 1 90.56 302 LEU A O 1
ATOM 2282 N N . ALA A 1 303 ? -16.859 -53.906 -36.531 1 91.06 303 ALA A N 1
ATOM 2283 C CA . ALA A 1 303 ? -18.219 -53.625 -37 1 91.06 303 ALA A CA 1
ATOM 2284 C C . ALA A 1 303 ? -19.156 -54.781 -36.656 1 91.06 303 ALA A C 1
ATOM 2286 O O . ALA A 1 303 ? -20.266 -54.594 -36.188 1 91.06 303 ALA A O 1
ATOM 2287 N N . LYS A 1 304 ? -18.656 -55.938 -36.906 1 90.62 304 LYS A N 1
ATOM 2288 C CA . LYS A 1 304 ? -19.453 -57.156 -36.656 1 90.62 304 LYS A CA 1
ATOM 2289 C C . LYS A 1 304 ? -19.734 -57.312 -35.188 1 90.62 304 LYS A C 1
ATOM 2291 O O . LYS A 1 304 ? -20.828 -57.719 -34.781 1 90.62 304 LYS A O 1
ATOM 2296 N N . ALA A 1 305 ? -18.75 -57.094 -34.438 1 90.5 305 ALA A N 1
ATOM 2297 C CA . ALA A 1 305 ? -18.906 -57.188 -32.969 1 90.5 305 ALA A CA 1
ATOM 2298 C C . ALA A 1 305 ? -19.953 -56.219 -32.469 1 90.5 305 ALA A C 1
ATOM 2300 O O . ALA A 1 305 ? -20.625 -56.5 -31.453 1 90.5 305 ALA A O 1
ATOM 2301 N N . LEU A 1 306 ? -20.188 -55.156 -33.188 1 93.12 306 LEU A N 1
ATOM 2302 C CA . LEU A 1 306 ? -21.141 -54.156 -32.781 1 93.12 306 LEU A CA 1
ATOM 2303 C C . LEU A 1 306 ? -22.5 -54.375 -33.469 1 93.12 306 LEU A C 1
ATOM 2305 O O . LEU A 1 306 ? -23.438 -53.594 -33.25 1 93.12 306 LEU A O 1
ATOM 2309 N N . GLY A 1 307 ? -22.562 -55.438 -34.312 1 91.62 307 GLY A N 1
ATOM 2310 C CA . GLY A 1 307 ? -23.828 -55.812 -34.938 1 91.62 307 GLY A CA 1
ATOM 2311 C C . GLY A 1 307 ? -24.047 -55.188 -36.281 1 91.62 307 GLY A C 1
ATOM 2312 O O . GLY A 1 307 ? -25.188 -55.094 -36.75 1 91.62 307 GLY A O 1
ATOM 2313 N N . TYR A 1 308 ? -22.984 -54.75 -36.875 1 94.19 308 TYR A N 1
ATOM 2314 C CA . TYR A 1 308 ? -23.094 -54.125 -38.188 1 94.19 308 TYR A CA 1
ATOM 2315 C C . TYR A 1 308 ? -22.281 -54.906 -39.219 1 94.19 308 TYR A C 1
ATOM 2317 O O . TYR A 1 308 ? -21.375 -55.656 -38.875 1 94.19 308 TYR A O 1
ATOM 2325 N N . ALA A 1 309 ? -22.578 -54.719 -40.5 1 92.31 309 ALA A N 1
ATOM 2326 C CA . ALA A 1 309 ? -21.875 -55.406 -41.562 1 92.31 309 ALA A CA 1
ATOM 2327 C C . ALA A 1 309 ? -20.531 -54.781 -41.875 1 92.31 309 ALA A C 1
ATOM 2329 O O . ALA A 1 309 ? -19.516 -55.469 -42.031 1 92.31 309 ALA A O 1
ATOM 2330 N N . THR A 1 310 ? -20.594 -53.469 -41.969 1 91.06 310 THR A N 1
ATOM 2331 C CA . THR A 1 310 ? -19.391 -52.719 -42.281 1 91.06 310 THR A CA 1
ATOM 2332 C C . THR A 1 310 ? -19.281 -51.5 -41.375 1 91.06 310 THR A C 1
ATOM 2334 O O . THR A 1 310 ? -20.25 -51.094 -40.719 1 91.06 310 THR A O 1
ATOM 2337 N N . PHE A 1 311 ? -18.078 -50.938 -41.312 1 92.12 311 PHE A N 1
ATOM 2338 C CA . PHE A 1 311 ? -17.859 -49.719 -40.531 1 92.12 311 PHE A CA 1
ATOM 2339 C C . PHE A 1 311 ? -18.781 -48.594 -41 1 92.12 311 PHE A C 1
ATOM 2341 O O . PHE A 1 311 ? -19.266 -47.812 -40.188 1 92.12 311 PHE A O 1
ATOM 2348 N N . GLY A 1 312 ? -18.953 -48.5 -42.312 1 90.5 312 GLY A N 1
ATOM 2349 C CA . GLY A 1 312 ? -19.812 -47.5 -42.906 1 90.5 312 GLY A CA 1
ATOM 2350 C C . GLY A 1 312 ? -21.25 -47.562 -42.406 1 90.5 312 GLY A C 1
ATOM 2351 O O . GLY A 1 312 ? -21.938 -46.531 -42.344 1 90.5 312 GLY A O 1
ATOM 2352 N N . ASP A 1 313 ? -21.656 -48.688 -41.938 1 93.06 313 ASP A N 1
ATOM 2353 C CA . ASP A 1 313 ? -23.047 -48.906 -41.469 1 93.06 313 ASP A CA 1
ATOM 2354 C C . ASP A 1 313 ? -23.234 -48.406 -40.031 1 93.06 313 ASP A C 1
ATOM 2356 O O . ASP A 1 313 ? -24.375 -48.25 -39.594 1 93.06 313 ASP A O 1
ATOM 2360 N N . ILE A 1 314 ? -22.188 -48.281 -39.375 1 95.25 314 ILE A N 1
ATOM 2361 C CA . ILE A 1 314 ? -22.281 -47.812 -37.969 1 95.25 314 ILE A CA 1
ATOM 2362 C C . ILE A 1 314 ? -22.641 -46.344 -37.969 1 95.25 314 ILE A C 1
ATOM 2364 O O . ILE A 1 314 ? -21.984 -45.531 -38.625 1 95.25 314 ILE A O 1
ATOM 2368 N N . PRO A 1 315 ? -23.625 -45.969 -37.281 1 95.12 315 PRO A N 1
ATOM 2369 C CA . PRO A 1 315 ? -23.984 -44.562 -37.25 1 95.12 315 PRO A CA 1
ATOM 2370 C C . PRO A 1 315 ? -22.969 -43.688 -36.5 1 95.12 315 PRO A C 1
ATOM 2372 O O . PRO A 1 315 ? -22.406 -44.156 -35.5 1 95.12 315 PRO A O 1
ATOM 2375 N N . ALA A 1 316 ? -22.797 -42.469 -36.969 1 96.06 316 ALA A N 1
ATOM 2376 C CA . ALA A 1 316 ? -22 -41.5 -36.219 1 96.06 316 ALA A CA 1
ATOM 2377 C C . ALA A 1 316 ? -22.562 -41.281 -34.812 1 96.06 316 ALA A C 1
ATOM 2379 O O . ALA A 1 316 ? -23.781 -41.25 -34.625 1 96.06 316 ALA A O 1
ATOM 2380 N N . GLY A 1 317 ? -21.641 -41.094 -33.844 1 95.5 317 GLY A N 1
ATOM 2381 C CA . GLY A 1 317 ? -22.047 -40.906 -32.469 1 95.5 317 GLY A CA 1
ATOM 2382 C C . GLY A 1 317 ? -22 -42.156 -31.625 1 95.5 317 GLY A C 1
ATOM 2383 O O . GLY A 1 317 ? -22.047 -42.125 -30.391 1 95.5 317 GLY A O 1
ATOM 2384 N N . LYS A 1 318 ? -21.891 -43.219 -32.281 1 96.06 318 LYS A N 1
ATOM 2385 C CA . LYS A 1 318 ? -21.859 -44.5 -31.562 1 96.06 318 LYS A CA 1
ATOM 2386 C C . LYS A 1 318 ? -20.469 -44.812 -31.031 1 96.06 318 LYS A C 1
ATOM 2388 O O . LYS A 1 318 ? -19.469 -44.562 -31.703 1 96.06 318 LYS A O 1
ATOM 2393 N N . ALA A 1 319 ? -20.469 -45.406 -29.781 1 97.44 319 ALA A N 1
ATOM 2394 C CA . ALA A 1 319 ? -19.203 -45.906 -29.234 1 97.44 319 ALA A CA 1
ATOM 2395 C C . ALA A 1 319 ? -18.734 -47.156 -29.969 1 97.44 319 ALA A C 1
ATOM 2397 O O . ALA A 1 319 ? -19.531 -48.062 -30.234 1 97.44 319 ALA A O 1
ATOM 2398 N N . LEU A 1 320 ? -17.516 -47.156 -30.266 1 96.94 320 LEU A N 1
ATOM 2399 C CA . LEU A 1 320 ? -16.969 -48.25 -31.094 1 96.94 320 LEU A CA 1
ATOM 2400 C C . LEU A 1 320 ? -16.172 -49.219 -30.25 1 96.94 320 LEU A C 1
ATOM 2402 O O . LEU A 1 320 ? -16.266 -50.438 -30.422 1 96.94 320 LEU A O 1
ATOM 2406 N N . ALA A 1 321 ? -15.344 -48.688 -29.359 1 96.62 321 ALA A N 1
ATOM 2407 C CA . ALA A 1 321 ? -14.422 -49.5 -28.594 1 96.62 321 ALA A CA 1
ATOM 2408 C C . ALA A 1 321 ? -13.953 -48.781 -27.328 1 96.62 321 ALA A C 1
ATOM 2410 O O . ALA A 1 321 ? -14.078 -47.562 -27.234 1 96.62 321 ALA A O 1
ATOM 2411 N N . LYS A 1 322 ? -13.523 -49.5 -26.391 1 96.25 322 LYS A N 1
ATOM 2412 C CA . LYS A 1 322 ? -12.82 -49 -25.219 1 96.25 322 LYS A CA 1
ATOM 2413 C C . LYS A 1 322 ? -11.352 -49.406 -25.234 1 96.25 322 LYS A C 1
ATOM 2415 O O . LYS A 1 322 ? -11 -50.438 -25.828 1 96.25 322 LYS A O 1
ATOM 2420 N N . ARG A 1 323 ? -10.523 -48.625 -24.719 1 94.44 323 ARG A N 1
ATOM 2421 C CA . ARG A 1 323 ? -9.109 -48.938 -24.562 1 94.44 323 ARG A CA 1
ATOM 2422 C C . ARG A 1 323 ? -8.539 -48.25 -23.312 1 94.44 323 ARG A C 1
ATOM 2424 O O . ARG A 1 323 ? -8.359 -47.031 -23.297 1 94.44 323 ARG A O 1
ATOM 2431 N N . ASP A 1 324 ? -8.18 -49.062 -22.312 1 90.88 324 ASP A N 1
ATOM 2432 C CA . ASP A 1 324 ? -7.582 -48.531 -21.078 1 90.88 324 ASP A CA 1
ATOM 2433 C C . ASP A 1 324 ? -8.406 -47.406 -20.5 1 90.88 324 ASP A C 1
ATOM 2435 O O . ASP A 1 324 ? -7.863 -46.375 -20.125 1 90.88 324 ASP A O 1
ATOM 2439 N N . GLY A 1 325 ? -9.656 -47.531 -20.562 1 93.94 325 GLY A N 1
ATOM 2440 C CA . GLY A 1 325 ? -10.57 -46.562 -19.969 1 93.94 325 GLY A CA 1
ATOM 2441 C C . GLY A 1 325 ? -11.055 -45.5 -20.938 1 93.94 325 GLY A C 1
ATOM 2442 O O . GLY A 1 325 ? -12.055 -44.812 -20.688 1 93.94 325 GLY A O 1
ATOM 2443 N N . ALA A 1 326 ? -10.383 -45.25 -22.094 1 97.19 326 ALA A N 1
ATOM 2444 C CA . ALA A 1 326 ? -10.82 -44.344 -23.141 1 97.19 326 ALA A CA 1
ATOM 2445 C C . ALA A 1 326 ? -11.938 -44.969 -23.969 1 97.19 326 ALA A C 1
ATOM 2447 O O . ALA A 1 326 ? -12.117 -46.188 -23.969 1 97.19 326 ALA A O 1
ATOM 2448 N N . VAL A 1 327 ? -12.703 -44.125 -24.594 1 98.06 327 VAL A N 1
ATOM 2449 C CA . VAL A 1 327 ? -13.797 -44.625 -25.422 1 98.06 327 VAL A CA 1
ATOM 2450 C C . VAL A 1 327 ? -13.703 -44 -26.828 1 98.06 327 VAL A C 1
ATOM 2452 O O . VAL A 1 327 ? -13.5 -42.812 -26.969 1 98.06 327 VAL A O 1
ATOM 2455 N N . LEU A 1 328 ? -13.719 -44.875 -27.797 1 97.88 328 LEU A N 1
ATOM 2456 C CA . LEU A 1 328 ? -13.695 -44.469 -29.203 1 97.88 328 LEU A CA 1
ATOM 2457 C C . LEU A 1 328 ? -15.109 -44.281 -29.734 1 97.88 328 LEU A C 1
ATOM 2459 O O . LEU A 1 328 ? -15.938 -45.188 -29.672 1 97.88 328 LEU A O 1
ATOM 2463 N N . PHE A 1 329 ? -15.391 -43.062 -30.266 1 97.94 329 PHE A N 1
ATOM 2464 C CA . PHE A 1 329 ? -16.688 -42.781 -30.859 1 97.94 329 PHE A CA 1
ATOM 2465 C C . PHE A 1 329 ? -16.562 -42.531 -32.344 1 97.94 329 PHE A C 1
ATOM 2467 O O . PHE A 1 329 ? -15.656 -41.844 -32.812 1 97.94 329 PHE A O 1
ATOM 2474 N N . LYS A 1 330 ? -17.406 -43.125 -33.062 1 97.56 330 LYS A N 1
ATOM 2475 C CA . LYS A 1 330 ? -17.469 -42.812 -34.5 1 97.56 330 LYS A CA 1
ATOM 2476 C C . LYS A 1 330 ? -17.953 -41.375 -34.719 1 97.56 330 LYS A C 1
ATOM 2478 O O . LYS A 1 330 ? -18.859 -40.938 -34.031 1 97.56 330 LYS A O 1
ATOM 2483 N N . THR A 1 331 ? -17.375 -40.688 -35.656 1 97.31 331 THR A N 1
ATOM 2484 C CA . THR A 1 331 ? -17.797 -39.344 -35.969 1 97.31 331 THR A CA 1
ATOM 2485 C C . THR A 1 331 ? -18.375 -39.25 -37.375 1 97.31 331 THR A C 1
ATOM 2487 O O . THR A 1 331 ? -18.391 -40.25 -38.094 1 97.31 331 THR A O 1
ATOM 2490 N N . ALA A 1 332 ? -18.906 -38.094 -37.688 1 95.81 332 ALA A N 1
ATOM 2491 C CA . ALA A 1 332 ? -19.438 -37.875 -39.031 1 95.81 332 ALA A CA 1
ATOM 2492 C C . ALA A 1 332 ? -18.328 -38.031 -40.062 1 95.81 332 ALA A C 1
ATOM 2494 O O . ALA A 1 332 ? -17.188 -37.625 -39.844 1 95.81 332 ALA A O 1
ATOM 2495 N N . PRO A 1 333 ? -18.672 -38.656 -41.188 1 91 333 PRO A N 1
ATOM 2496 C CA . PRO A 1 333 ? -17.672 -38.719 -42.25 1 91 333 PRO A CA 1
ATOM 2497 C C . PRO A 1 333 ? -17.328 -37.375 -42.875 1 91 333 PRO A C 1
ATOM 2499 O O . PRO A 1 333 ? -18.156 -36.438 -42.812 1 91 333 PRO A O 1
ATOM 2502 N N . CYS A 1 334 ? -16.109 -37.344 -43.281 1 87.56 334 CYS A N 1
ATOM 2503 C CA . CYS A 1 334 ? -15.797 -36.125 -44 1 87.56 334 CYS A CA 1
ATOM 2504 C C . CYS A 1 334 ? -16.297 -36.219 -45.438 1 87.56 334 CYS A C 1
ATOM 2506 O O . CYS A 1 334 ? -16.828 -37.219 -45.844 1 87.56 334 CYS A O 1
ATOM 2508 N N . THR A 1 335 ? -16.266 -35.125 -46.156 1 83.62 335 THR A N 1
ATOM 2509 C CA . THR A 1 335 ? -16.812 -35.062 -47.5 1 83.62 335 THR A CA 1
ATOM 2510 C C . THR A 1 335 ? -15.758 -35.406 -48.531 1 83.62 335 THR A C 1
ATOM 2512 O O . THR A 1 335 ? -16.016 -35.375 -49.75 1 83.62 335 THR A O 1
ATOM 2515 N N . HIS A 1 336 ? -14.656 -35.938 -48 1 88.5 336 HIS A N 1
ATOM 2516 C CA . HIS A 1 336 ? -13.562 -36.219 -48.906 1 88.5 336 HIS A CA 1
ATOM 2517 C C . HIS A 1 336 ? -13.594 -37.688 -49.375 1 88.5 336 HIS A C 1
ATOM 2519 O O . HIS A 1 336 ? -13.898 -38.562 -48.562 1 88.5 336 HIS A O 1
ATOM 2525 N N . ASN A 1 337 ? -13.547 -38.125 -50.594 1 76.88 337 ASN A N 1
ATOM 2526 C CA . ASN A 1 337 ? -13.5 -39.531 -51.031 1 76.88 337 ASN A CA 1
ATOM 2527 C C . ASN A 1 337 ? -12.312 -40.25 -50.406 1 76.88 337 ASN A C 1
ATOM 2529 O O . ASN A 1 337 ? -12.492 -41.281 -49.75 1 76.88 337 ASN A O 1
ATOM 2533 N N . GLU A 1 338 ? -11.164 -40.094 -50.688 1 79.06 338 GLU A N 1
ATOM 2534 C CA . GLU A 1 338 ? -9.93 -40.562 -50.062 1 79.06 338 GLU A CA 1
ATOM 2535 C C . GLU A 1 338 ? -9.25 -39.438 -49.25 1 79.06 338 GLU A C 1
ATOM 2537 O O . GLU A 1 338 ? -8.297 -38.812 -49.75 1 79.06 338 GLU A O 1
ATOM 2542 N N . CYS A 1 339 ? -9.797 -39.438 -47.969 1 87.81 339 CYS A N 1
ATOM 2543 C CA . CYS A 1 339 ? -9.367 -38.281 -47.188 1 87.81 339 CYS A CA 1
ATOM 2544 C C . CYS A 1 339 ? -7.875 -38.344 -46.875 1 87.81 339 CYS A C 1
ATOM 2546 O O . CYS A 1 339 ? -7.406 -39.344 -46.281 1 87.81 339 CYS A O 1
ATOM 2548 N N . GLN A 1 340 ? -7.113 -37.344 -47.281 1 85.38 340 GLN A N 1
ATOM 2549 C CA . GLN A 1 340 ? -5.684 -37.25 -47 1 85.38 340 GLN A CA 1
ATOM 2550 C C . GLN A 1 340 ? -5.387 -36.062 -46.094 1 85.38 340 GLN A C 1
ATOM 2552 O O . GLN A 1 340 ? -4.227 -35.719 -45.844 1 85.38 340 GLN A O 1
ATOM 2557 N N . TYR A 1 341 ? -6.449 -35.5 -45.5 1 89.69 341 TYR A N 1
ATOM 2558 C CA . TYR A 1 341 ? -6.281 -34.219 -44.781 1 89.69 341 TYR A CA 1
ATOM 2559 C C . TYR A 1 341 ? -6.359 -34.438 -43.281 1 89.69 341 TYR A C 1
ATOM 2561 O O . TYR A 1 341 ? -6.359 -33.469 -42.531 1 89.69 341 TYR A O 1
ATOM 2569 N N . GLY A 1 342 ? -6.453 -35.625 -42.812 1 90.56 342 GLY A N 1
ATOM 2570 C CA . GLY A 1 342 ? -6.422 -35.938 -41.406 1 90.56 342 GLY A CA 1
ATOM 2571 C C . GLY A 1 342 ? -7.719 -35.594 -40.688 1 90.56 342 GLY A C 1
ATOM 2572 O O . GLY A 1 342 ? -7.711 -35.281 -39.5 1 90.56 342 GLY A O 1
ATOM 2573 N N . CYS A 1 343 ? -8.883 -35.594 -41.312 1 94.5 343 CYS A N 1
ATOM 2574 C CA . CYS A 1 343 ? -10.18 -35.344 -40.688 1 94.5 343 CYS A CA 1
ATOM 2575 C C . CYS A 1 343 ? -10.484 -36.375 -39.625 1 94.5 343 CYS A C 1
ATOM 2577 O O . CYS A 1 343 ? -11.031 -36.031 -38.562 1 94.5 343 CYS A O 1
ATOM 2579 N N . GLY A 1 344 ? -10.07 -37.656 -39.938 1 94.38 344 GLY A N 1
ATOM 2580 C CA . GLY A 1 344 ? -10.305 -38.781 -39.031 1 94.38 344 GLY A CA 1
ATOM 2581 C C . GLY A 1 344 ? -11.695 -39.344 -39.156 1 94.38 344 GLY A C 1
ATOM 2582 O O . GLY A 1 344 ? -12.594 -38.719 -39.719 1 94.38 344 GLY A O 1
ATOM 2583 N N . VAL A 1 345 ? -11.891 -40.5 -38.656 1 95.06 345 VAL A N 1
ATOM 2584 C CA . VAL A 1 345 ? -13.164 -41.219 -38.844 1 95.06 345 VAL A CA 1
ATOM 2585 C C . VAL A 1 345 ? -13.797 -41.438 -37.469 1 95.06 345 VAL A C 1
ATOM 2587 O O . VAL A 1 345 ? -14.992 -41.75 -37.375 1 95.06 345 VAL A O 1
ATOM 2590 N N . ALA A 1 346 ? -13.047 -41.344 -36.438 1 97.25 346 ALA A N 1
ATOM 2591 C CA . ALA A 1 346 ? -13.492 -41.5 -35.062 1 97.25 346 ALA A CA 1
ATOM 2592 C C . ALA A 1 346 ? -12.617 -40.719 -34.094 1 97.25 346 ALA A C 1
ATOM 2594 O O . ALA A 1 346 ? -11.562 -40.219 -34.469 1 97.25 346 ALA A O 1
ATOM 2595 N N . VAL A 1 347 ? -13.07 -40.531 -32.938 1 97.94 347 VAL A N 1
ATOM 2596 C CA . VAL A 1 347 ? -12.312 -39.75 -31.938 1 97.94 347 VAL A CA 1
ATOM 2597 C C . VAL A 1 347 ? -12.273 -40.531 -30.625 1 97.94 347 VAL A C 1
ATOM 2599 O O . VAL A 1 347 ? -13.281 -41.062 -30.188 1 97.94 347 VAL A O 1
ATOM 2602 N N . TRP A 1 348 ? -11.055 -40.656 -30.062 1 97.56 348 TRP A N 1
ATOM 2603 C CA . TRP A 1 348 ? -10.906 -41.188 -28.719 1 97.56 348 TRP A CA 1
ATOM 2604 C C . TRP A 1 348 ? -11.125 -40.094 -27.672 1 97.56 348 TRP A C 1
ATOM 2606 O O . TRP A 1 348 ? -10.461 -39.062 -27.719 1 97.56 348 TRP A O 1
ATOM 2616 N N . LEU A 1 349 ? -12.047 -40.219 -26.812 1 97.88 349 LEU A N 1
ATOM 2617 C CA . LEU A 1 349 ? -12.18 -39.406 -25.609 1 97.88 349 LEU A CA 1
ATOM 2618 C C . LEU A 1 349 ? -11.648 -40.156 -24.391 1 97.88 349 LEU A C 1
ATOM 2620 O O . LEU A 1 349 ? -12.172 -41.188 -24.016 1 97.88 349 LEU A O 1
ATOM 2624 N N . THR A 1 350 ? -10.648 -39.531 -23.719 1 97.31 350 THR A N 1
ATOM 2625 C CA . THR A 1 350 ? -9.938 -40.344 -22.734 1 97.31 350 THR A CA 1
ATOM 2626 C C . THR A 1 350 ? -10.461 -40.094 -21.328 1 97.31 350 THR A C 1
ATOM 2628 O O . THR A 1 350 ? -10.438 -40.969 -20.469 1 97.31 350 THR A O 1
ATOM 2631 N N . HIS A 1 351 ? -10.875 -38.812 -21.094 1 97.56 351 HIS A N 1
ATOM 2632 C CA . HIS A 1 351 ? -11.305 -38.5 -19.734 1 97.56 351 HIS A CA 1
ATOM 2633 C C . HIS A 1 351 ? -12.594 -37.688 -19.766 1 97.56 351 HIS A C 1
ATOM 2635 O O . HIS A 1 351 ? -12.906 -37.031 -20.766 1 97.56 351 HIS A O 1
ATOM 2641 N N . GLY A 1 352 ? -13.297 -37.781 -18.609 1 97.31 352 GLY A N 1
ATOM 2642 C CA . GLY A 1 352 ? -14.484 -36.969 -18.391 1 97.31 352 GLY A CA 1
ATOM 2643 C C . GLY A 1 352 ? -14.648 -36.531 -16.953 1 97.31 352 GLY A C 1
ATOM 2644 O O . GLY A 1 352 ? -13.953 -37.031 -16.062 1 97.31 352 GLY A O 1
ATOM 2645 N N . ARG A 1 353 ? -15.492 -35.562 -16.719 1 95.94 353 ARG A N 1
ATOM 2646 C CA . ARG A 1 353 ? -15.812 -35.031 -15.398 1 95.94 353 ARG A CA 1
ATOM 2647 C C . ARG A 1 353 ? -17.266 -34.594 -15.328 1 95.94 353 ARG A C 1
ATOM 2649 O O . ARG A 1 353 ? -17.781 -33.969 -16.266 1 95.94 353 ARG A O 1
ATOM 2656 N N . LEU A 1 354 ? -17.859 -34.875 -14.234 1 94.06 354 LEU A N 1
ATOM 2657 C CA . LEU A 1 354 ? -19.234 -34.406 -14.016 1 94.06 354 LEU A CA 1
ATOM 2658 C C . LEU A 1 354 ? -19.266 -32.906 -13.688 1 94.06 354 LEU A C 1
ATOM 2660 O O . LEU A 1 354 ? -18.312 -32.406 -13.086 1 94.06 354 LEU A O 1
ATOM 2664 N N . PRO A 1 355 ? -20.281 -32.219 -14.156 1 90.38 355 PRO A N 1
ATOM 2665 C CA . PRO A 1 355 ? -20.438 -30.828 -13.719 1 90.38 355 PRO A CA 1
ATOM 2666 C C . PRO A 1 355 ? -20.688 -30.703 -12.219 1 90.38 355 PRO A C 1
ATOM 2668 O O . PRO A 1 355 ? -21.031 -31.703 -11.562 1 90.38 355 PRO A O 1
ATOM 2671 N N . LYS A 1 356 ? -20.5 -29.516 -11.688 1 86.25 356 LYS A N 1
ATOM 2672 C CA . LYS A 1 356 ? -20.781 -29.281 -10.273 1 86.25 356 LYS A CA 1
ATOM 2673 C C . LYS A 1 356 ? -22.25 -29.516 -9.953 1 86.25 356 LYS A C 1
ATOM 2675 O O . LYS A 1 356 ? -23.125 -29.156 -10.742 1 86.25 356 LYS A O 1
ATOM 2680 N N . ALA A 1 357 ? -22.438 -30.078 -8.828 1 79.31 357 ALA A N 1
ATOM 2681 C CA . ALA A 1 357 ? -23.828 -30.281 -8.398 1 79.31 357 ALA A CA 1
ATOM 2682 C C . ALA A 1 357 ? -24.5 -28.969 -8.047 1 79.31 357 ALA A C 1
ATOM 2684 O O . ALA A 1 357 ? -25.688 -28.781 -8.336 1 79.31 357 ALA A O 1
ATOM 2685 N N . THR A 1 358 ? -23.781 -28.125 -7.316 1 75.75 358 THR A N 1
ATOM 2686 C CA . THR A 1 358 ? -24.234 -26.797 -6.949 1 75.75 358 THR A CA 1
ATOM 2687 C C . THR A 1 358 ? -23.125 -25.766 -7.172 1 75.75 358 THR A C 1
ATOM 2689 O O . THR A 1 358 ? -21.953 -26.141 -7.348 1 75.75 358 THR A O 1
ATOM 2692 N N . ALA A 1 359 ? -23.547 -24.578 -7.184 1 70.06 359 ALA A N 1
ATOM 2693 C CA . ALA A 1 359 ? -22.594 -23.5 -7.41 1 70.06 359 ALA A CA 1
ATOM 2694 C C . ALA A 1 359 ? -21.516 -23.484 -6.324 1 70.06 359 ALA A C 1
ATOM 2696 O O . ALA A 1 359 ? -20.375 -23.094 -6.582 1 70.06 359 ALA A O 1
ATOM 2697 N N . SER A 1 360 ? -21.797 -23.859 -5.145 1 68.81 360 SER A N 1
ATOM 2698 C CA . SER A 1 360 ? -20.891 -23.797 -4.012 1 68.81 360 SER A CA 1
ATOM 2699 C C . SER A 1 360 ? -20.094 -25.094 -3.871 1 68.81 360 SER A C 1
ATOM 2701 O O . SER A 1 360 ? -19.141 -25.156 -3.09 1 68.81 360 SER A O 1
ATOM 2703 N N . ALA A 1 361 ? -20.484 -26 -4.684 1 76 361 ALA A N 1
ATOM 2704 C CA . ALA A 1 361 ? -19.812 -27.297 -4.566 1 76 361 ALA A CA 1
ATOM 2705 C C . ALA A 1 361 ? -18.422 -27.25 -5.184 1 76 361 ALA A C 1
ATOM 2707 O O . ALA A 1 361 ? -18.156 -26.453 -6.09 1 76 361 ALA A O 1
ATOM 2708 N N . ALA A 1 362 ? -17.547 -28.062 -4.605 1 85.12 362 ALA A N 1
ATOM 2709 C CA . ALA A 1 362 ? -16.219 -28.219 -5.215 1 85.12 362 ALA A CA 1
ATOM 2710 C C . ALA A 1 362 ? -16.312 -29.031 -6.512 1 85.12 362 ALA A C 1
ATOM 2712 O O . ALA A 1 362 ? -17.344 -29.656 -6.781 1 85.12 362 ALA A O 1
ATOM 2713 N N . LEU A 1 363 ? -15.328 -29 -7.352 1 89.81 363 LEU A N 1
ATOM 2714 C CA . LEU A 1 363 ? -15.305 -29.688 -8.633 1 89.81 363 LEU A CA 1
ATOM 2715 C C . LEU A 1 363 ? -15.234 -31.203 -8.43 1 89.81 363 LEU A C 1
ATOM 2717 O O . LEU A 1 363 ? -14.711 -31.672 -7.414 1 89.81 363 LEU A O 1
ATOM 2721 N N . SER A 1 364 ? -15.766 -31.891 -9.391 1 91.94 364 SER A N 1
ATOM 2722 C CA . SER A 1 364 ? -15.594 -33.344 -9.406 1 91.94 364 SER A CA 1
ATOM 2723 C C . SER A 1 364 ? -14.234 -33.719 -9.984 1 91.94 364 SER A C 1
ATOM 2725 O O . SER A 1 364 ? -13.602 -32.938 -10.672 1 91.94 364 SER A O 1
ATOM 2727 N N . ALA A 1 365 ? -13.836 -34.938 -9.695 1 95 365 ALA A N 1
ATOM 2728 C CA . ALA A 1 365 ? -12.562 -35.438 -10.211 1 95 365 ALA A CA 1
ATOM 2729 C C . ALA A 1 365 ? -12.68 -35.812 -11.688 1 95 365 ALA A C 1
ATOM 2731 O O . ALA A 1 365 ? -13.734 -36.25 -12.148 1 95 365 ALA A O 1
ATOM 2732 N N . LYS A 1 366 ? -11.656 -35.625 -12.453 1 96.31 366 LYS A N 1
ATOM 2733 C CA . LYS A 1 366 ? -11.547 -36.156 -13.812 1 96.31 366 LYS A CA 1
ATOM 2734 C C . LYS A 1 366 ? -11.219 -37.656 -13.812 1 96.31 366 LYS A C 1
ATOM 2736 O O . LYS A 1 366 ? -10.203 -38.062 -13.242 1 96.31 366 LYS A O 1
ATOM 2741 N N . VAL A 1 367 ? -12.008 -38.406 -14.461 1 97.12 367 VAL A N 1
ATOM 2742 C CA . VAL A 1 367 ? -11.812 -39.844 -14.453 1 97.12 367 VAL A CA 1
ATOM 2743 C C . VAL A 1 367 ? -11.836 -40.375 -15.891 1 97.12 367 VAL A C 1
ATOM 2745 O O . VAL A 1 367 ? -12.195 -39.656 -16.812 1 97.12 367 VAL A O 1
ATOM 2748 N N . PRO A 1 368 ? -11.328 -41.625 -16.125 1 97.19 368 PRO A N 1
ATOM 2749 C CA . PRO A 1 368 ? -11.391 -42.188 -17.484 1 97.19 368 PRO A CA 1
ATOM 2750 C C . PRO A 1 368 ? -12.789 -42.125 -18.078 1 97.19 368 PRO A C 1
ATOM 2752 O O . PRO A 1 368 ? -13.781 -42.312 -17.375 1 97.19 368 PRO A O 1
ATOM 2755 N N . MET A 1 369 ? -12.883 -41.969 -19.328 1 97.88 369 MET A N 1
ATOM 2756 C CA . MET A 1 369 ? -14.133 -41.656 -20.016 1 97.88 369 MET A CA 1
ATOM 2757 C C . MET A 1 369 ? -15.164 -42.75 -19.797 1 97.88 369 MET A C 1
ATOM 2759 O O . MET A 1 369 ? -16.344 -42.469 -19.609 1 97.88 369 MET A O 1
ATOM 2763 N N . ALA A 1 370 ? -14.773 -44 -19.859 1 97.69 370 ALA A N 1
ATOM 2764 C CA . ALA A 1 370 ? -15.711 -45.094 -19.641 1 97.69 370 ALA A CA 1
ATOM 2765 C C . ALA A 1 370 ? -16.391 -44.969 -18.281 1 97.69 370 ALA A C 1
ATOM 2767 O O . ALA A 1 370 ? -17.609 -45.156 -18.172 1 97.69 370 ALA A O 1
ATOM 2768 N N . GLU A 1 371 ? -15.617 -44.719 -17.281 1 96.25 371 GLU A N 1
ATOM 2769 C CA . GLU A 1 371 ? -16.141 -44.531 -15.93 1 96.25 371 GLU A CA 1
ATOM 2770 C C . GLU A 1 371 ? -17 -43.25 -15.852 1 96.25 371 GLU A C 1
ATOM 2772 O O . GLU A 1 371 ? -18.031 -43.25 -15.18 1 96.25 371 GLU A O 1
ATOM 2777 N N . ALA A 1 372 ? -16.547 -42.188 -16.469 1 96.94 372 ALA A N 1
ATOM 2778 C CA . ALA A 1 372 ? -17.266 -40.938 -16.469 1 96.94 372 ALA A CA 1
ATOM 2779 C C . ALA A 1 372 ? -18.656 -41.094 -17.078 1 96.94 372 ALA A C 1
ATOM 2781 O O . ALA A 1 372 ? -19.625 -40.5 -16.594 1 96.94 372 ALA A O 1
ATOM 2782 N N . LEU A 1 373 ? -18.734 -41.844 -18.156 1 97.19 373 LEU A N 1
ATOM 2783 C CA . LEU A 1 373 ? -20.016 -42.062 -18.812 1 97.19 373 LEU A CA 1
ATOM 2784 C C . LEU A 1 373 ? -20.984 -42.781 -17.891 1 97.19 373 LEU A C 1
ATOM 2786 O O . LEU A 1 373 ? -22.156 -42.438 -17.797 1 97.19 373 LEU A O 1
ATOM 2790 N N . VAL A 1 374 ? -20.5 -43.75 -17.203 1 96 374 VAL A N 1
ATOM 2791 C CA . VAL A 1 374 ? -21.328 -44.469 -16.266 1 96 374 VAL A CA 1
ATOM 2792 C C . VAL A 1 374 ? -21.812 -43.562 -15.148 1 96 374 VAL A C 1
ATOM 2794 O O . VAL A 1 374 ? -22.984 -43.562 -14.789 1 96 374 VAL A O 1
ATOM 2797 N N . ALA A 1 375 ? -20.906 -42.844 -14.594 1 93.5 375 ALA A N 1
ATOM 2798 C CA . ALA A 1 375 ? -21.234 -41.906 -13.508 1 93.5 375 ALA A CA 1
ATOM 2799 C C . ALA A 1 375 ? -22.266 -40.875 -13.961 1 93.5 375 ALA A C 1
ATOM 2801 O O . ALA A 1 375 ? -23.078 -40.406 -13.164 1 93.5 375 ALA A O 1
ATOM 2802 N N . ALA A 1 376 ? -22.203 -40.5 -15.227 1 94.88 376 ALA A N 1
ATOM 2803 C CA . ALA A 1 376 ? -23.094 -39.5 -15.781 1 94.88 376 ALA A CA 1
ATOM 2804 C C . ALA A 1 376 ? -24.453 -40.094 -16.141 1 94.88 376 ALA A C 1
ATOM 2806 O O . ALA A 1 376 ? -25.344 -39.406 -16.609 1 94.88 376 ALA A O 1
ATOM 2807 N N . GLY A 1 377 ? -24.641 -41.406 -15.93 1 93.62 377 GLY A N 1
ATOM 2808 C CA . GLY A 1 377 ? -25.875 -42.094 -16.266 1 93.62 377 GLY A CA 1
ATOM 2809 C C . GLY A 1 377 ? -25.953 -42.5 -17.734 1 93.62 377 GLY A C 1
ATOM 2810 O O . GLY A 1 377 ? -27.047 -42.75 -18.25 1 93.62 377 GLY A O 1
ATOM 2811 N N . GLU A 1 378 ? -24.828 -42.469 -18.438 1 95.69 378 GLU A N 1
ATOM 2812 C CA . GLU A 1 378 ? -24.766 -42.812 -19.859 1 95.69 378 GLU A CA 1
ATOM 2813 C C . GLU A 1 378 ? -24.172 -44.188 -20.078 1 95.69 378 GLU A C 1
ATOM 2815 O O . GLU A 1 378 ? -23.547 -44.438 -21.125 1 95.69 378 GLU A O 1
ATOM 2820 N N . GLY A 1 379 ? -24.281 -45.062 -19.172 1 94.44 379 GLY A N 1
ATOM 2821 C CA . GLY A 1 379 ? -23.719 -46.406 -19.266 1 94.44 379 GLY A CA 1
ATOM 2822 C C . GLY A 1 379 ? -24.234 -47.188 -20.469 1 94.44 379 GLY A C 1
ATOM 2823 O O . GLY A 1 379 ? -23.531 -48.062 -21 1 94.44 379 GLY A O 1
ATOM 2824 N N . ALA A 1 380 ? -25.391 -46.875 -20.922 1 94.25 380 ALA A N 1
ATOM 2825 C CA . ALA A 1 380 ? -26.031 -47.562 -22.047 1 94.25 380 ALA A CA 1
ATOM 2826 C C . ALA A 1 380 ? -25.203 -47.406 -23.328 1 94.25 380 ALA A C 1
ATOM 2828 O O . ALA A 1 380 ? -25.203 -48.281 -24.203 1 94.25 380 ALA A O 1
ATOM 2829 N N . ARG A 1 381 ? -24.438 -46.375 -23.438 1 94.69 381 ARG A N 1
ATOM 2830 C CA . ARG A 1 381 ? -23.609 -46.094 -24.609 1 94.69 381 ARG A CA 1
ATOM 2831 C C . ARG A 1 381 ? -22.484 -47.125 -24.719 1 94.69 381 ARG A C 1
ATOM 2833 O O . ARG A 1 381 ? -21.906 -47.281 -25.797 1 94.69 381 ARG A O 1
ATOM 2840 N N . LEU A 1 382 ? -22.188 -47.75 -23.625 1 96.31 382 LEU A N 1
ATOM 2841 C CA . LEU A 1 382 ? -21.047 -48.656 -23.594 1 96.31 382 LEU A CA 1
ATOM 2842 C C . LEU A 1 382 ? -21.484 -50.125 -23.734 1 96.31 382 LEU A C 1
ATOM 2844 O O . LEU A 1 382 ? -20.656 -51.031 -23.797 1 96.31 382 LEU A O 1
ATOM 2848 N N . GLU A 1 383 ? -22.781 -50.312 -23.781 1 93.88 383 GLU A N 1
ATOM 2849 C CA . GLU A 1 383 ? -23.281 -51.656 -23.906 1 93.88 383 GLU A CA 1
ATOM 2850 C C . GLU A 1 383 ? -22.844 -52.312 -25.219 1 93.88 383 GLU A C 1
ATOM 2852 O O . GLU A 1 383 ? -23.047 -51.75 -26.297 1 93.88 383 GLU A O 1
ATOM 2857 N N . GLY A 1 384 ? -22.219 -53.469 -25.141 1 91.69 384 GLY A N 1
ATOM 2858 C CA . GLY A 1 384 ? -21.766 -54.219 -26.312 1 91.69 384 GLY A CA 1
ATOM 2859 C C . GLY A 1 384 ? -20.469 -53.688 -26.891 1 91.69 384 GLY A C 1
ATOM 2860 O O . GLY A 1 384 ? -19.969 -54.219 -27.875 1 91.69 384 GLY A O 1
ATOM 2861 N N . VAL A 1 385 ? -19.984 -52.688 -26.344 1 95.44 385 VAL A N 1
ATOM 2862 C CA . VAL A 1 385 ? -18.766 -52.062 -26.859 1 95.44 385 VAL A CA 1
ATOM 2863 C C . VAL A 1 385 ? -17.547 -52.875 -26.406 1 95.44 385 VAL A C 1
ATOM 2865 O O . VAL A 1 385 ? -17.312 -53.031 -25.203 1 95.44 385 VAL A O 1
ATOM 2868 N N . PRO A 1 386 ? -16.734 -53.344 -27.297 1 94 386 PRO A N 1
ATOM 2869 C CA . PRO A 1 386 ? -15.625 -54.219 -26.906 1 94 386 PRO A CA 1
ATOM 2870 C C . PRO A 1 386 ? -14.406 -53.438 -26.422 1 94 386 PRO A C 1
ATOM 2872 O O . PRO A 1 386 ? -14.258 -52.25 -26.719 1 94 386 PRO A O 1
ATOM 2875 N N . GLU A 1 387 ? -13.555 -54.219 -25.656 1 93.31 387 GLU A N 1
ATOM 2876 C CA . GLU A 1 387 ? -12.227 -53.719 -25.312 1 93.31 387 GLU A CA 1
ATOM 2877 C C . GLU A 1 387 ? -11.234 -54 -26.438 1 93.31 387 GLU A C 1
ATOM 2879 O O . GLU A 1 387 ? -11.047 -55.156 -26.828 1 93.31 387 GLU A O 1
ATOM 2884 N N . TRP A 1 388 ? -10.695 -52.938 -27.047 1 92 388 TRP A N 1
ATOM 2885 C CA . TRP A 1 388 ? -9.633 -53.062 -28.047 1 92 388 TRP A CA 1
ATOM 2886 C C . TRP A 1 388 ? -8.258 -53.062 -27.375 1 92 388 TRP A C 1
ATOM 2888 O O . TRP A 1 388 ? -7.617 -52.031 -27.234 1 92 388 TRP A O 1
ATOM 2898 N N . THR A 1 389 ? -7.773 -54.281 -26.969 1 84 389 THR A N 1
ATOM 2899 C CA . THR A 1 389 ? -6.547 -54.438 -26.203 1 84 389 THR A CA 1
ATOM 2900 C C . THR A 1 389 ? -5.324 -54.375 -27.109 1 84 389 THR A C 1
ATOM 2902 O O . THR A 1 389 ? -5.34 -54.906 -28.219 1 84 389 THR A O 1
ATOM 2905 N N . GLU A 1 390 ? -4.332 -53.75 -26.688 1 79.38 390 GLU A N 1
ATOM 2906 C CA . GLU A 1 390 ? -3.047 -53.688 -27.375 1 79.38 390 GLU A CA 1
ATOM 2907 C C . GLU A 1 390 ? -2.074 -54.719 -26.828 1 79.38 390 GLU A C 1
ATOM 2909 O O . GLU A 1 390 ? -1.831 -54.781 -25.625 1 79.38 390 GLU A O 1
ATOM 2914 N N . THR A 1 391 ? -1.635 -55.656 -27.641 1 78.31 391 THR A N 1
ATOM 2915 C CA . THR A 1 391 ? -0.693 -56.656 -27.172 1 78.31 391 THR A CA 1
ATOM 2916 C C . THR A 1 391 ? 0.732 -56.281 -27.578 1 78.31 391 THR A C 1
ATOM 2918 O O . THR A 1 391 ? 1.695 -56.812 -27.031 1 78.31 391 THR A O 1
ATOM 2921 N N . GLU A 1 392 ? 0.895 -55.5 -28.547 1 90.62 392 GLU A N 1
ATOM 2922 C CA . GLU A 1 392 ? 2.191 -54.969 -28.953 1 90.62 392 GLU A CA 1
ATOM 2923 C C . GLU A 1 392 ? 2.268 -53.438 -28.719 1 90.62 392 GLU A C 1
ATOM 2925 O O . GLU A 1 392 ? 1.241 -52.781 -28.547 1 90.62 392 GLU A O 1
ATOM 2930 N N . PHE A 1 393 ? 3.494 -53 -28.578 1 95.25 393 PHE A N 1
ATOM 2931 C CA . PHE A 1 393 ? 3.629 -51.625 -28.156 1 95.25 393 PHE A CA 1
ATOM 2932 C C . PHE A 1 393 ? 4.305 -50.781 -29.234 1 95.25 393 PHE A C 1
ATOM 2934 O O . PHE A 1 393 ? 4.664 -49.625 -29.016 1 95.25 393 PHE A O 1
ATOM 2941 N N . GLN A 1 394 ? 4.461 -51.344 -30.422 1 94.75 394 GLN A N 1
ATOM 2942 C CA . GLN A 1 394 ? 5 -50.531 -31.516 1 94.75 394 GLN A CA 1
ATOM 2943 C C . GLN A 1 394 ? 4.094 -49.344 -31.812 1 94.75 394 GLN A C 1
ATOM 2945 O O . GLN A 1 394 ? 2.865 -49.5 -31.812 1 94.75 394 GLN A O 1
ATOM 2950 N N . GLU A 1 395 ? 4.656 -48.25 -32.094 1 94.06 395 GLU A N 1
ATOM 2951 C CA . GLU A 1 395 ? 3.887 -47.062 -32.438 1 94.06 395 GLU A CA 1
ATOM 2952 C C . GLU A 1 395 ? 3.039 -47.312 -33.688 1 94.06 395 GLU A C 1
ATOM 2954 O O . GLU A 1 395 ? 3.541 -47.781 -34.688 1 94.06 395 GLU A O 1
ATOM 2959 N N . ILE A 1 396 ? 1.795 -46.969 -33.562 1 92 396 ILE A N 1
ATOM 2960 C CA . ILE A 1 396 ? 0.88 -47 -34.688 1 92 396 ILE A CA 1
ATOM 2961 C C . ILE A 1 396 ? 0.381 -45.594 -34.969 1 92 396 ILE A C 1
ATOM 2963 O O . ILE A 1 396 ? -0.516 -45.094 -34.281 1 92 396 ILE A O 1
ATOM 2967 N N . PRO A 1 397 ? 0.843 -44.938 -36 1 90.5 397 PRO A N 1
ATOM 2968 C CA . PRO A 1 397 ? 0.418 -43.594 -36.312 1 90.5 397 PRO A CA 1
ATOM 2969 C C . PRO A 1 397 ? -1.081 -43.469 -36.562 1 90.5 397 PRO A C 1
ATOM 2971 O O . PRO A 1 397 ? -1.66 -44.344 -37.219 1 90.5 397 PRO A O 1
ATOM 2974 N N . GLY A 1 398 ? -1.689 -42.469 -36.094 1 90.81 398 GLY A N 1
ATOM 2975 C CA . GLY A 1 398 ? -3.061 -42.156 -36.438 1 90.81 398 GLY A CA 1
ATOM 2976 C C . GLY A 1 398 ? -4.078 -42.688 -35.469 1 90.81 398 GLY A C 1
ATOM 2977 O O . GLY A 1 398 ? -5.285 -42.594 -35.688 1 90.81 398 GLY A O 1
ATOM 2978 N N . THR A 1 399 ? -3.605 -43.312 -34.469 1 92.44 399 THR A N 1
ATOM 2979 C CA . THR A 1 399 ? -4.52 -43.75 -33.406 1 92.44 399 THR A CA 1
ATOM 2980 C C . THR A 1 399 ? -3.959 -43.406 -32.031 1 92.44 399 THR A C 1
ATOM 2982 O O . THR A 1 399 ? -2.828 -42.938 -31.922 1 92.44 399 THR A O 1
ATOM 2985 N N . TYR A 1 400 ? -4.875 -43.625 -31.078 1 93.19 400 TYR A N 1
ATOM 2986 C CA . TYR A 1 400 ? -4.5 -43.312 -29.703 1 93.19 400 TYR A CA 1
ATOM 2987 C C . TYR A 1 400 ? -3.822 -44.5 -29.047 1 93.19 400 TYR A C 1
ATOM 2989 O O . TYR A 1 400 ? -4.332 -45.625 -29.109 1 93.19 400 TYR A O 1
ATOM 2997 N N . GLN A 1 401 ? -2.633 -44.281 -28.547 1 93.06 401 GLN A N 1
ATOM 2998 C CA . GLN A 1 401 ? -1.923 -45.188 -27.672 1 93.06 401 GLN A CA 1
ATOM 2999 C C . GLN A 1 401 ? -1.412 -44.469 -26.422 1 93.06 401 GLN A C 1
ATOM 3001 O O . GLN A 1 401 ? -0.655 -43.5 -26.531 1 93.06 401 GLN A O 1
ATOM 3006 N N . GLN A 1 402 ? -1.758 -45 -25.312 1 93.38 402 GLN A N 1
ATOM 3007 C CA . GLN A 1 402 ? -1.28 -44.375 -24.078 1 93.38 402 GLN A CA 1
ATOM 3008 C C . GLN A 1 402 ? 0.228 -44.531 -23.922 1 93.38 402 GLN A C 1
ATOM 3010 O O . GLN A 1 402 ? 0.9 -43.688 -23.344 1 93.38 402 GLN A O 1
ATOM 3015 N N . VAL A 1 403 ? 0.704 -45.719 -24.297 1 96.5 403 VAL A N 1
ATOM 3016 C CA . VAL A 1 403 ? 2.125 -46.031 -24.266 1 96.5 403 VAL A CA 1
ATOM 3017 C C . VAL A 1 403 ? 2.533 -46.688 -25.594 1 96.5 403 VAL A C 1
ATOM 3019 O O . VAL A 1 403 ? 1.793 -47.5 -26.141 1 96.5 403 VAL A O 1
ATOM 3022 N N . TYR A 1 404 ? 3.633 -46.25 -26.156 1 96.56 404 TYR A N 1
ATOM 3023 C CA . TYR A 1 404 ? 4.148 -46.875 -27.375 1 96.56 404 TYR A CA 1
ATOM 3024 C C . TYR A 1 404 ? 5.668 -46.812 -27.406 1 96.56 404 TYR A C 1
ATOM 3026 O O . TYR A 1 404 ? 6.293 -46.094 -26.609 1 96.56 404 TYR A O 1
ATOM 3034 N N . VAL A 1 405 ? 6.277 -47.625 -28.219 1 97.75 405 VAL A N 1
ATOM 3035 C CA . VAL A 1 405 ? 7.727 -47.781 -28.312 1 97.75 405 VAL A CA 1
ATOM 3036 C C . VAL A 1 405 ? 8.188 -47.5 -29.734 1 97.75 405 VAL A C 1
ATOM 3038 O O . VAL A 1 405 ? 7.551 -47.969 -30.688 1 97.75 405 VAL A O 1
ATOM 3041 N N . ARG A 1 406 ? 9.172 -46.719 -29.906 1 97.38 406 ARG A N 1
ATOM 3042 C CA . ARG A 1 406 ? 9.875 -46.531 -31.172 1 97.38 406 ARG A CA 1
ATOM 3043 C C . ARG A 1 406 ? 11.273 -47.125 -31.109 1 97.38 406 ARG A C 1
ATOM 3045 O O . ARG A 1 406 ? 11.977 -47 -30.109 1 97.38 406 ARG A O 1
ATOM 3052 N N . THR A 1 407 ? 11.656 -47.844 -32.125 1 96.94 407 THR A N 1
ATOM 3053 C CA . THR A 1 407 ? 12.961 -48.5 -32.188 1 96.94 407 THR A CA 1
ATOM 3054 C C . THR A 1 407 ? 13.906 -47.719 -33.094 1 96.94 407 THR A C 1
ATOM 3056 O O . THR A 1 407 ? 13.539 -47.344 -34.219 1 96.94 407 THR A O 1
ATOM 3059 N N . VAL A 1 408 ? 15.023 -47.469 -32.594 1 96.75 408 VAL A N 1
ATOM 3060 C CA . VAL A 1 408 ? 16.078 -46.812 -33.375 1 96.75 408 VAL A CA 1
ATOM 3061 C C . VAL A 1 408 ? 17.297 -47.75 -33.469 1 96.75 408 VAL A C 1
ATOM 3063 O O . VAL A 1 408 ? 17.75 -48.281 -32.438 1 96.75 408 VAL A O 1
ATOM 3066 N N . LYS A 1 409 ? 17.797 -48 -34.625 1 94.44 409 LYS A N 1
ATOM 3067 C CA . LYS A 1 409 ? 18.984 -48.812 -34.812 1 94.44 409 LYS A CA 1
ATOM 3068 C C . LYS A 1 409 ? 20.234 -47.938 -34.906 1 94.44 409 LYS A C 1
ATOM 3070 O O . LYS A 1 409 ? 20.25 -46.938 -35.625 1 94.44 409 LYS A O 1
ATOM 3075 N N . GLU A 1 410 ? 21.156 -48.281 -34.188 1 89.31 410 GLU A N 1
ATOM 3076 C CA . GLU A 1 410 ? 22.453 -47.625 -34.219 1 89.31 410 GLU A CA 1
ATOM 3077 C C . GLU A 1 410 ? 23.594 -48.625 -34.062 1 89.31 410 GLU A C 1
ATOM 3079 O O . GLU A 1 410 ? 23.703 -49.281 -33.031 1 89.31 410 GLU A O 1
ATOM 3084 N N . GLY A 1 411 ? 24.484 -48.719 -35 1 87.69 411 GLY A N 1
ATOM 3085 C CA . GLY A 1 411 ? 25.516 -49.781 -34.969 1 87.69 411 GLY A CA 1
ATOM 3086 C C . GLY A 1 411 ? 24.938 -51.156 -34.844 1 87.69 411 GLY A C 1
ATOM 3087 O O . GLY A 1 411 ? 24.031 -51.531 -35.594 1 87.69 411 GLY A O 1
ATOM 3088 N N . ASP A 1 412 ? 25.5 -51.875 -33.875 1 86.31 412 ASP A N 1
ATOM 3089 C CA . ASP A 1 412 ? 25.078 -53.281 -33.688 1 86.31 412 ASP A CA 1
ATOM 3090 C C . ASP A 1 412 ? 24.016 -53.375 -32.594 1 86.31 412 ASP A C 1
ATOM 3092 O O . ASP A 1 412 ? 23.578 -54.469 -32.25 1 86.31 412 ASP A O 1
ATOM 3096 N N . GLY A 1 413 ? 23.641 -52.219 -32.156 1 91.19 413 GLY A N 1
ATOM 3097 C CA . GLY A 1 413 ? 22.688 -52.25 -31.047 1 91.19 413 GLY A CA 1
ATOM 3098 C C . GLY A 1 413 ? 21.391 -51.531 -31.359 1 91.19 413 GLY A C 1
ATOM 3099 O O . GLY A 1 413 ? 21.281 -50.844 -32.406 1 91.19 413 GLY A O 1
ATOM 3100 N N . LEU A 1 414 ? 20.391 -51.781 -30.562 1 96.38 414 LEU A N 1
ATOM 3101 C CA . LEU A 1 414 ? 19.094 -51.125 -30.688 1 96.38 414 LEU A CA 1
ATOM 3102 C C . LEU A 1 414 ? 18.844 -50.188 -29.516 1 96.38 414 LEU A C 1
ATOM 3104 O O . LEU A 1 414 ? 19.266 -50.438 -28.391 1 96.38 414 LEU A O 1
ATOM 3108 N N . ILE A 1 415 ? 18.281 -49.031 -29.859 1 97.81 415 ILE A N 1
ATOM 3109 C CA . ILE A 1 415 ? 17.75 -48.094 -28.875 1 97.81 415 ILE A CA 1
ATOM 3110 C C . ILE A 1 415 ? 16.234 -48.156 -28.875 1 97.81 415 ILE A C 1
ATOM 3112 O O . ILE A 1 415 ? 15.586 -47.969 -29.906 1 97.81 415 ILE A O 1
ATOM 3116 N N . GLN A 1 416 ? 15.625 -48.531 -27.781 1 98.25 416 GLN A N 1
ATOM 3117 C CA . GLN A 1 416 ? 14.18 -48.531 -27.641 1 98.25 416 GLN A CA 1
ATOM 3118 C C . GLN A 1 416 ? 13.695 -47.25 -26.938 1 98.25 416 GLN A C 1
ATOM 3120 O O . GLN A 1 416 ? 14.055 -47 -25.781 1 98.25 416 GLN A O 1
ATOM 3125 N N . LEU A 1 417 ? 12.969 -46.406 -27.641 1 98.38 417 LEU A N 1
ATOM 3126 C CA . LEU A 1 417 ? 12.383 -45.188 -27.094 1 98.38 417 LEU A CA 1
ATOM 3127 C C . LEU A 1 417 ? 10.953 -45.438 -26.609 1 98.38 417 LEU A C 1
ATOM 3129 O O . LEU A 1 417 ? 10.07 -45.719 -27.406 1 98.38 417 LEU A O 1
ATOM 3133 N N . VAL A 1 418 ? 10.688 -45.344 -25.344 1 98.56 418 VAL A N 1
ATOM 3134 C CA . VAL A 1 418 ? 9.359 -45.625 -24.781 1 98.56 418 VAL A CA 1
ATOM 3135 C C . VAL A 1 418 ? 8.664 -44.281 -24.469 1 98.56 418 VAL A C 1
ATOM 3137 O O . VAL A 1 418 ? 9.164 -43.5 -23.672 1 98.56 418 VAL A O 1
ATOM 3140 N N . TYR A 1 419 ? 7.531 -44.094 -25.062 1 97.62 419 TYR A N 1
ATOM 3141 C CA . TYR A 1 419 ? 6.707 -42.906 -24.844 1 97.62 419 TYR A CA 1
ATOM 3142 C C . TYR A 1 419 ? 5.465 -43.25 -24.031 1 97.62 419 TYR A C 1
ATOM 3144 O O . TYR A 1 419 ? 4.922 -44.344 -24.141 1 97.62 419 TYR A O 1
ATOM 3152 N N . TRP A 1 420 ? 5.059 -42.375 -23.156 1 97.06 420 TRP A N 1
ATOM 3153 C CA . TRP A 1 420 ? 3.76 -42.5 -22.5 1 97.06 420 TRP A CA 1
ATOM 3154 C C . TRP A 1 420 ? 3.07 -41.156 -22.391 1 97.06 420 TRP A C 1
ATOM 3156 O O . TRP A 1 420 ? 3.693 -40.156 -22.016 1 97.06 420 TRP A O 1
ATOM 3166 N N . ASP A 1 421 ? 1.882 -41.094 -22.812 1 89.62 421 ASP A N 1
ATOM 3167 C CA . ASP A 1 421 ? 1.111 -39.844 -22.797 1 89.62 421 ASP A CA 1
ATOM 3168 C C . ASP A 1 421 ? -0.058 -39.969 -21.812 1 89.62 421 ASP A C 1
ATOM 3170 O O . ASP A 1 421 ? -1.22 -39.844 -22.219 1 89.62 421 ASP A O 1
ATOM 3174 N N . PHE A 1 422 ? 0.288 -40.125 -20.562 1 95.62 422 PHE A N 1
ATOM 3175 C CA . PHE A 1 422 ? -0.728 -40.094 -19.516 1 95.62 422 PHE A CA 1
ATOM 3176 C C . PHE A 1 422 ? -1.289 -38.688 -19.359 1 95.62 422 PHE A C 1
ATOM 3178 O O . PHE A 1 422 ? -0.539 -37.719 -19.359 1 95.62 422 PHE A O 1
ATOM 3185 N N . TYR A 1 423 ? -2.629 -38.594 -19.266 1 95.06 423 TYR A N 1
ATOM 3186 C CA . TYR A 1 423 ? -3.281 -37.281 -19.172 1 95.06 423 TYR A CA 1
ATOM 3187 C C . TYR A 1 423 ? -2.75 -36.469 -17.984 1 95.06 423 TYR A C 1
ATOM 3189 O O . TYR A 1 423 ? -2.766 -36.938 -16.859 1 95.06 423 TYR A O 1
ATOM 3197 N N . ASN A 1 424 ? -2.215 -35.344 -18.25 1 92.38 424 ASN A N 1
ATOM 3198 C CA . ASN A 1 424 ? -1.637 -34.375 -17.297 1 92.38 424 ASN A CA 1
ATOM 3199 C C . ASN A 1 424 ? -0.438 -35 -16.562 1 92.38 424 ASN A C 1
ATOM 3201 O O . ASN A 1 424 ? -0.052 -34.5 -15.5 1 92.38 424 ASN A O 1
ATOM 3205 N N . GLY A 1 425 ? 0.136 -36.062 -17.016 1 95.31 425 GLY A N 1
ATOM 3206 C CA . GLY A 1 425 ? 1.328 -36.656 -16.453 1 95.31 425 GLY A CA 1
ATOM 3207 C C . GLY A 1 425 ? 1.04 -37.531 -15.234 1 95.31 425 GLY A C 1
ATOM 3208 O O . GLY A 1 425 ? 1.964 -38 -14.578 1 95.31 425 GLY A O 1
ATOM 3209 N N . ALA A 1 426 ? -0.263 -37.75 -14.914 1 96.56 426 ALA A N 1
ATOM 3210 C CA . ALA A 1 426 ? -0.659 -38.562 -13.766 1 96.56 426 ALA A CA 1
ATOM 3211 C C . ALA A 1 426 ? -0.607 -40.062 -14.094 1 96.56 426 ALA A C 1
ATOM 3213 O O . ALA A 1 426 ? -1.162 -40.5 -15.102 1 96.56 426 ALA A O 1
ATOM 3214 N N . MET A 1 427 ? 0.024 -40.812 -13.273 1 97.88 427 MET A N 1
ATOM 3215 C CA . MET A 1 427 ? 0.212 -42.219 -13.539 1 97.88 427 MET A CA 1
ATOM 3216 C C . MET A 1 427 ? -0.656 -43.094 -12.617 1 97.88 427 MET A C 1
ATOM 3218 O O . MET A 1 427 ? -0.306 -43.312 -11.461 1 97.88 427 MET A O 1
ATOM 3222 N N . SER A 1 428 ? -1.757 -43.594 -13.164 1 97.88 428 SER A N 1
ATOM 3223 C CA . SER A 1 428 ? -2.666 -44.438 -12.398 1 97.88 428 SER A CA 1
ATOM 3224 C C . SER A 1 428 ? -2.09 -45.844 -12.211 1 97.88 428 SER A C 1
ATOM 3226 O O . SER A 1 428 ? -1.082 -46.188 -12.828 1 97.88 428 SER A O 1
ATOM 3228 N N . THR A 1 429 ? -2.732 -46.594 -11.312 1 97.81 429 THR A N 1
ATOM 3229 C CA . THR A 1 429 ? -2.324 -47.969 -11.086 1 97.81 429 THR A CA 1
ATOM 3230 C C . THR A 1 429 ? -2.283 -48.75 -12.406 1 97.81 429 THR A C 1
ATOM 3232 O O . THR A 1 429 ? -1.269 -49.344 -12.742 1 97.81 429 THR A O 1
ATOM 3235 N N . THR A 1 430 ? -3.328 -48.625 -13.109 1 95.81 430 THR A N 1
ATOM 3236 C CA . THR A 1 430 ? -3.418 -49.375 -14.367 1 95.81 430 THR A CA 1
ATOM 3237 C C . THR A 1 430 ? -2.459 -48.781 -15.406 1 95.81 430 THR A C 1
ATOM 3239 O O . THR A 1 430 ? -1.928 -49.5 -16.25 1 95.81 430 THR A O 1
ATOM 3242 N N . GLY A 1 431 ? -2.293 -47.5 -15.359 1 96.12 431 GLY A N 1
ATOM 3243 C CA . GLY A 1 431 ? -1.309 -46.875 -16.234 1 96.12 431 GLY A CA 1
ATOM 3244 C C . GLY A 1 431 ? 0.104 -47.375 -15.984 1 96.12 431 GLY A C 1
ATOM 3245 O O . GLY A 1 431 ? 0.845 -47.656 -16.938 1 96.12 431 GLY A O 1
ATOM 3246 N N . CYS A 1 432 ? 0.48 -47.5 -14.75 1 97.88 432 CYS A N 1
ATOM 3247 C CA . CYS A 1 432 ? 1.801 -48 -14.383 1 97.88 432 CYS A CA 1
ATOM 3248 C C . CYS A 1 432 ? 1.983 -49.438 -14.828 1 97.88 432 CYS A C 1
ATOM 3250 O O . CYS A 1 432 ? 3.047 -49.812 -15.328 1 97.88 432 CYS A O 1
ATOM 3252 N N . GLU A 1 433 ? 0.959 -50.219 -14.609 1 96.06 433 GLU A N 1
ATOM 3253 C CA . GLU A 1 433 ? 1.005 -51.625 -15.055 1 96.06 433 GLU A CA 1
ATOM 3254 C C . GLU A 1 433 ? 1.184 -51.719 -16.562 1 96.06 433 GLU A C 1
ATOM 3256 O O . GLU A 1 433 ? 1.945 -52.531 -17.047 1 96.06 433 GLU A O 1
ATOM 3261 N N . HIS A 1 434 ? 0.452 -50.812 -17.188 1 95.25 434 HIS A N 1
ATOM 3262 C CA . HIS A 1 434 ? 0.561 -50.75 -18.641 1 95.25 434 HIS A CA 1
ATOM 3263 C C . HIS A 1 434 ? 1.971 -50.375 -19.062 1 95.25 434 HIS A C 1
ATOM 3265 O O . HIS A 1 434 ? 2.514 -50.938 -20.016 1 95.25 434 HIS A O 1
ATOM 3271 N N . LEU A 1 435 ? 2.578 -49.438 -18.438 1 97.12 435 LEU A N 1
ATOM 3272 C CA . LEU A 1 435 ? 3.932 -49 -18.734 1 97.12 435 LEU A CA 1
ATOM 3273 C C . LEU A 1 435 ? 4.941 -50.125 -18.469 1 97.12 435 LEU A C 1
ATOM 3275 O O . LEU A 1 435 ? 5.891 -50.312 -19.234 1 97.12 435 LEU A O 1
ATOM 3279 N N . VAL A 1 436 ? 4.77 -50.906 -17.359 1 95.88 436 VAL A N 1
ATOM 3280 C CA . VAL A 1 436 ? 5.648 -52.031 -17.062 1 95.88 436 VAL A CA 1
ATOM 3281 C C . VAL A 1 436 ? 5.613 -53.031 -18.203 1 95.88 436 VAL A C 1
ATOM 3283 O O . VAL A 1 436 ? 6.66 -53.531 -18.641 1 95.88 436 VAL A O 1
ATOM 3286 N N . ARG A 1 437 ? 4.414 -53.344 -18.688 1 94.81 437 ARG A N 1
ATOM 3287 C CA . ARG A 1 437 ? 4.281 -54.25 -19.812 1 94.81 437 ARG A CA 1
ATOM 3288 C C . ARG A 1 437 ? 5.023 -53.719 -21.047 1 94.81 437 ARG A C 1
ATOM 3290 O O . ARG A 1 437 ? 5.688 -54.5 -21.734 1 94.81 437 ARG A O 1
ATOM 3297 N N . ALA A 1 438 ? 4.902 -52.469 -21.281 1 96.69 438 ALA A N 1
ATOM 3298 C CA . ALA A 1 438 ? 5.566 -51.844 -22.422 1 96.69 438 ALA A CA 1
ATOM 3299 C C . ALA A 1 438 ? 7.082 -51.906 -22.281 1 96.69 438 ALA A C 1
ATOM 3301 O O . ALA A 1 438 ? 7.797 -52.188 -23.25 1 96.69 438 ALA A O 1
ATOM 3302 N N . LEU A 1 439 ? 7.57 -51.625 -21.109 1 96.69 439 LEU A N 1
ATOM 3303 C CA . LEU A 1 439 ? 9.008 -51.656 -20.844 1 96.69 439 LEU A CA 1
ATOM 3304 C C . LEU A 1 439 ? 9.555 -53.094 -21.031 1 96.69 439 LEU A C 1
ATOM 3306 O O . LEU A 1 439 ? 10.625 -53.25 -21.625 1 96.69 439 LEU A O 1
ATOM 3310 N N . ARG A 1 440 ? 8.844 -54.062 -20.531 1 94.38 440 ARG A N 1
ATOM 3311 C CA . ARG A 1 440 ? 9.25 -55.438 -20.688 1 94.38 440 ARG A CA 1
ATOM 3312 C C . ARG A 1 440 ? 9.211 -55.875 -22.156 1 94.38 440 ARG A C 1
ATOM 3314 O O . ARG A 1 440 ? 10.102 -56.562 -22.625 1 94.38 440 ARG A O 1
ATOM 3321 N N . TRP A 1 441 ? 8.156 -55.375 -22.828 1 95.56 441 TRP A N 1
ATOM 3322 C CA . TRP A 1 441 ? 8.07 -55.656 -24.25 1 95.56 441 TRP A CA 1
ATOM 3323 C C . TRP A 1 441 ? 9.242 -55.031 -25 1 95.56 441 TRP A C 1
ATOM 3325 O O . TRP A 1 441 ? 9.859 -55.688 -25.844 1 95.56 441 TRP A O 1
ATOM 3335 N N . ALA A 1 442 ? 9.562 -53.812 -24.75 1 97.25 442 ALA A N 1
ATOM 3336 C CA . ALA A 1 442 ? 10.617 -53.062 -25.422 1 97.25 442 ALA A CA 1
ATOM 3337 C C . ALA A 1 442 ? 11.984 -53.719 -25.203 1 97.25 442 ALA A C 1
ATOM 3339 O O . ALA A 1 442 ? 12.859 -53.656 -26.062 1 97.25 442 ALA A O 1
ATOM 3340 N N . THR A 1 443 ? 12.188 -54.375 -24.094 1 95.88 443 THR A N 1
ATOM 3341 C CA . THR A 1 443 ? 13.508 -54.875 -23.719 1 95.88 443 THR A CA 1
ATOM 3342 C C . THR A 1 443 ? 13.586 -56.406 -23.875 1 95.88 443 THR A C 1
ATOM 3344 O O . THR A 1 443 ? 14.602 -57 -23.547 1 95.88 443 THR A O 1
ATOM 3347 N N . HIS A 1 444 ? 12.531 -57 -24.328 1 93.88 444 HIS A N 1
ATOM 3348 C CA . HIS A 1 444 ? 12.539 -58.438 -24.5 1 93.88 444 HIS A CA 1
ATOM 3349 C C . HIS A 1 444 ? 13.617 -58.875 -25.469 1 93.88 444 HIS A C 1
ATOM 3351 O O . HIS A 1 444 ? 13.828 -58.219 -26.5 1 93.88 444 HIS A O 1
ATOM 3357 N N . PRO A 1 445 ? 14.266 -60 -25.125 1 91.56 445 PRO A N 1
ATOM 3358 C CA . PRO A 1 445 ? 15.367 -60.469 -25.984 1 91.56 445 PRO A CA 1
ATOM 3359 C C . PRO A 1 445 ? 14.922 -60.719 -27.422 1 91.56 445 PRO A C 1
ATOM 3361 O O . PRO A 1 445 ? 15.727 -60.562 -28.359 1 91.56 445 PRO A O 1
ATOM 3364 N N . ASP A 1 446 ? 13.688 -61 -27.625 1 92.69 446 ASP A N 1
ATOM 3365 C CA . ASP A 1 446 ? 13.148 -61.25 -28.953 1 92.69 446 ASP A CA 1
ATOM 3366 C C . ASP A 1 446 ? 13.195 -60 -29.828 1 92.69 446 ASP A C 1
ATOM 3368 O O . ASP A 1 446 ? 13.086 -60.094 -31.047 1 92.69 446 ASP A O 1
ATOM 3372 N N . ARG A 1 447 ? 13.32 -58.875 -29.203 1 92.88 447 ARG A N 1
ATOM 3373 C CA . ARG A 1 447 ? 13.367 -57.625 -29.953 1 92.88 447 ARG A CA 1
ATOM 3374 C C . ARG A 1 447 ? 14.742 -57.406 -30.578 1 92.88 447 ARG A C 1
ATOM 3376 O O . ARG A 1 447 ? 14.906 -56.562 -31.469 1 92.88 447 ARG A O 1
ATOM 3383 N N . GLY A 1 448 ? 15.75 -58.062 -30.094 1 93.56 448 GLY A N 1
ATOM 3384 C CA . GLY A 1 448 ? 17.109 -57.906 -30.609 1 93.56 448 GLY A CA 1
ATOM 3385 C C . GLY A 1 448 ? 18.094 -57.5 -29.562 1 93.56 448 GLY A C 1
ATOM 3386 O O . GLY A 1 448 ? 17.891 -57.719 -28.359 1 93.56 448 GLY A O 1
ATOM 3387 N N . ASN A 1 449 ? 19.203 -56.969 -30.016 1 94.62 449 ASN A N 1
ATOM 3388 C CA . ASN A 1 449 ? 20.281 -56.562 -29.125 1 94.62 449 ASN A CA 1
ATOM 3389 C C . ASN A 1 449 ? 20.062 -55.156 -28.594 1 94.62 449 ASN A C 1
ATOM 3391 O O . ASN A 1 449 ? 20.719 -54.188 -29.031 1 94.62 449 ASN A O 1
ATOM 3395 N N . ILE A 1 450 ? 19.25 -55.031 -27.609 1 96.56 450 ILE A N 1
ATOM 3396 C CA . ILE A 1 450 ? 18.906 -53.75 -27.016 1 96.56 450 ILE A CA 1
ATOM 3397 C C . ILE A 1 450 ? 20.047 -53.25 -26.125 1 96.56 450 ILE A C 1
ATOM 3399 O O . ILE A 1 450 ? 20.453 -53.969 -25.203 1 96.56 450 ILE A O 1
ATOM 3403 N N . LYS A 1 451 ? 20.547 -52 -26.375 1 95.5 451 LYS A N 1
ATOM 3404 C CA . LYS A 1 451 ? 21.656 -51.469 -25.594 1 95.5 451 LYS A CA 1
ATOM 3405 C C . LYS A 1 451 ? 21.188 -50.312 -24.719 1 95.5 451 LYS A C 1
ATOM 3407 O O . LYS A 1 451 ? 21.703 -50.125 -23.609 1 95.5 451 LYS A O 1
ATOM 3412 N N . VAL A 1 452 ? 20.297 -49.5 -25.281 1 97.81 452 VAL A N 1
ATOM 3413 C CA . VAL A 1 452 ? 19.844 -48.312 -24.578 1 97.81 452 VAL A CA 1
ATOM 3414 C C . VAL A 1 452 ? 18.328 -48.281 -24.516 1 97.81 452 VAL A C 1
ATOM 3416 O O . VAL A 1 452 ? 17.656 -48.562 -25.516 1 97.81 452 VAL A O 1
ATOM 3419 N N . LEU A 1 453 ? 17.766 -48.094 -23.391 1 98.31 453 LEU A N 1
ATOM 3420 C CA . LEU A 1 453 ? 16.344 -47.844 -23.188 1 98.31 453 LEU A CA 1
ATOM 3421 C C . LEU A 1 453 ? 16.094 -46.375 -22.875 1 98.31 453 LEU A C 1
ATOM 3423 O O . LEU A 1 453 ? 16.469 -45.875 -21.812 1 98.31 453 LEU A O 1
ATOM 3427 N N . GLY A 1 454 ? 15.508 -45.594 -23.859 1 98.56 454 GLY A N 1
ATOM 3428 C CA . GLY A 1 454 ? 15.148 -44.219 -23.672 1 98.56 454 GLY A CA 1
ATOM 3429 C C . GLY A 1 454 ? 13.75 -44.031 -23.125 1 98.56 454 GLY A C 1
ATOM 3430 O O . GLY A 1 454 ? 12.773 -44.5 -23.719 1 98.56 454 GLY A O 1
ATOM 3431 N N . LEU A 1 455 ? 13.625 -43.438 -21.938 1 98.69 455 LEU A N 1
ATOM 3432 C CA . LEU A 1 455 ? 12.344 -43.094 -21.312 1 98.69 455 LEU A CA 1
ATOM 3433 C C . LEU A 1 455 ? 11.898 -41.688 -21.734 1 98.69 455 LEU A C 1
ATOM 3435 O O . LEU A 1 455 ? 12.305 -40.688 -21.125 1 98.69 455 LEU A O 1
ATOM 3439 N N . MET A 1 456 ? 10.961 -41.531 -22.625 1 97.81 456 MET A N 1
ATOM 3440 C CA . MET A 1 456 ? 10.688 -40.281 -23.328 1 97.81 456 MET A CA 1
ATOM 3441 C C . MET A 1 456 ? 9.531 -39.531 -22.688 1 97.81 456 MET A C 1
ATOM 3443 O O . MET A 1 456 ? 9.445 -38.312 -22.781 1 97.81 456 MET A O 1
ATOM 3447 N N . GLY A 1 457 ? 8.656 -40.25 -22.016 1 95.38 457 GLY A N 1
ATOM 3448 C CA . GLY A 1 457 ? 7.488 -39.594 -21.438 1 95.38 457 GLY A CA 1
ATOM 3449 C C . GLY A 1 457 ? 6.629 -38.875 -22.453 1 95.38 457 GLY A C 1
ATOM 3450 O O . GLY A 1 457 ? 6.664 -39.219 -23.641 1 95.38 457 GLY A O 1
ATOM 3451 N N . GLY A 1 458 ? 5.707 -37.969 -22.031 1 91.5 458 GLY A N 1
ATOM 3452 C CA . GLY A 1 458 ? 4.809 -37.219 -22.875 1 91.5 458 GLY A CA 1
ATOM 3453 C C . GLY A 1 458 ? 4.992 -35.719 -22.75 1 91.5 458 GLY A C 1
ATOM 3454 O O . GLY A 1 458 ? 6.113 -35.25 -22.562 1 91.5 458 GLY A O 1
ATOM 3455 N N . SER A 1 459 ? 3.838 -34.969 -23.031 1 87 459 SER A N 1
ATOM 3456 C CA . SER A 1 459 ? 3.877 -33.5 -22.828 1 87 459 SER A CA 1
ATOM 3457 C C . SER A 1 459 ? 4.27 -33.156 -21.391 1 87 459 SER A C 1
ATOM 3459 O O . SER A 1 459 ? 4.961 -32.156 -21.156 1 87 459 SER A O 1
ATOM 3461 N N . TYR A 1 460 ? 3.803 -33.906 -20.5 1 91.81 460 TYR A N 1
ATOM 3462 C CA . TYR A 1 460 ? 4.367 -34.062 -19.156 1 91.81 460 TYR A CA 1
ATOM 3463 C C . TYR A 1 460 ? 5.156 -35.344 -19.031 1 91.81 460 TYR A C 1
ATOM 3465 O O . TYR A 1 460 ? 4.734 -36.406 -19.547 1 91.81 460 TYR A O 1
ATOM 3473 N N . PHE A 1 461 ? 6.297 -35.188 -18.438 1 96.56 461 PHE A N 1
ATOM 3474 C CA . PHE A 1 461 ? 7.008 -36.438 -18.203 1 96.56 461 PHE A CA 1
ATOM 3475 C C . PHE A 1 461 ? 6.254 -37.312 -17.188 1 96.56 461 PHE A C 1
ATOM 3477 O O . PHE A 1 461 ? 5.922 -38.438 -17.484 1 96.56 461 PHE A O 1
ATOM 3484 N N . SER A 1 462 ? 6.02 -36.688 -16.062 1 97.5 462 SER A N 1
ATOM 3485 C CA . SER A 1 462 ? 5.25 -37.406 -15.047 1 97.5 462 SER A CA 1
ATOM 3486 C C . SER A 1 462 ? 4.992 -36.531 -13.82 1 97.5 462 SER A C 1
ATOM 3488 O O . SER A 1 462 ? 5.863 -35.75 -13.406 1 97.5 462 SER A O 1
ATOM 3490 N N . ASN A 1 463 ? 3.801 -36.688 -13.289 1 96.25 463 ASN A N 1
ATOM 3491 C CA . ASN A 1 463 ? 3.465 -36 -12.039 1 96.25 463 ASN A CA 1
ATOM 3492 C C . ASN A 1 463 ? 3.268 -37 -10.898 1 96.25 463 ASN A C 1
ATOM 3494 O O . ASN A 1 463 ? 2.721 -36.656 -9.852 1 96.25 463 ASN A O 1
ATOM 3498 N N . GLY A 1 464 ? 3.699 -38.219 -11.141 1 97.44 464 GLY A N 1
ATOM 3499 C CA . GLY A 1 464 ? 3.557 -39.219 -10.102 1 97.44 464 GLY A CA 1
ATOM 3500 C C . GLY A 1 464 ? 2.176 -39.844 -10.062 1 97.44 464 GLY A C 1
ATOM 3501 O O . GLY A 1 464 ? 1.558 -40.062 -11.102 1 97.44 464 GLY A O 1
ATOM 3502 N N . VAL A 1 465 ? 1.712 -40.219 -8.906 1 97.75 465 VAL A N 1
ATOM 3503 C CA . VAL A 1 465 ? 0.476 -41 -8.758 1 97.75 465 VAL A CA 1
ATOM 3504 C C . VAL A 1 465 ? -0.705 -40.156 -9.258 1 97.75 465 VAL A C 1
ATOM 3506 O O . VAL A 1 465 ? -0.638 -38.938 -9.305 1 97.75 465 VAL A O 1
ATOM 3509 N N . ALA A 1 466 ? -1.736 -40.812 -9.648 1 98.25 466 ALA A N 1
ATOM 3510 C CA . ALA A 1 466 ? -2.908 -40.188 -10.234 1 98.25 466 ALA A CA 1
ATOM 3511 C C . ALA A 1 466 ? -3.92 -39.812 -9.156 1 98.25 466 ALA A C 1
ATOM 3513 O O . ALA A 1 466 ? -4.887 -40.531 -8.922 1 98.25 466 ALA A O 1
ATOM 3514 N N . LEU A 1 467 ? -3.85 -38.594 -8.688 1 97.88 467 LEU A N 1
ATOM 3515 C CA . LEU A 1 467 ? -4.625 -38.156 -7.531 1 97.88 467 LEU A CA 1
ATOM 3516 C C . LEU A 1 467 ? -6.109 -38.062 -7.879 1 97.88 467 LEU A C 1
ATOM 3518 O O . LEU A 1 467 ? -6.965 -38.281 -7.016 1 97.88 467 LEU A O 1
ATOM 3522 N N . ASN A 1 468 ? -6.473 -37.719 -9.148 1 97.31 468 ASN A N 1
ATOM 3523 C CA . ASN A 1 468 ? -7.879 -37.688 -9.547 1 97.31 468 ASN A CA 1
ATOM 3524 C C . ASN A 1 468 ? -8.516 -39.094 -9.422 1 97.31 468 ASN A C 1
ATOM 3526 O O . ASN A 1 468 ? -9.633 -39.219 -8.938 1 97.31 468 ASN A O 1
ATOM 3530 N N . ILE A 1 469 ? -7.789 -40.094 -9.852 1 97.56 469 ILE A N 1
ATOM 3531 C CA . ILE A 1 469 ? -8.281 -41.469 -9.789 1 97.56 469 ILE A CA 1
ATOM 3532 C C . ILE A 1 469 ? -8.383 -41.906 -8.336 1 97.56 469 ILE A C 1
ATOM 3534 O O . ILE A 1 469 ? -9.359 -42.562 -7.941 1 97.56 469 ILE A O 1
ATOM 3538 N N . ILE A 1 470 ? -7.414 -41.562 -7.555 1 97.75 470 ILE A N 1
ATOM 3539 C CA . ILE A 1 470 ? -7.422 -41.875 -6.129 1 97.75 470 ILE A CA 1
ATOM 3540 C C . ILE A 1 470 ? -8.625 -41.219 -5.457 1 97.75 470 ILE A C 1
ATOM 3542 O O . ILE A 1 470 ? -9.32 -41.844 -4.66 1 97.75 470 ILE A O 1
ATOM 3546 N N . GLU A 1 471 ? -8.891 -39.969 -5.793 1 96.06 471 GLU A N 1
ATOM 3547 C CA . GLU A 1 471 ? -10 -39.219 -5.215 1 96.06 471 GLU A CA 1
ATOM 3548 C C . GLU A 1 471 ? -11.344 -39.875 -5.566 1 96.06 471 GLU A C 1
ATOM 3550 O O . GLU A 1 471 ? -12.273 -39.844 -4.762 1 96.06 471 GLU A O 1
ATOM 3555 N N . SER A 1 472 ? -11.461 -40.438 -6.715 1 95.19 472 SER A N 1
ATOM 3556 C CA . SER A 1 472 ? -12.727 -41 -7.195 1 95.19 472 SER A CA 1
ATOM 3557 C C . SER A 1 472 ? -12.914 -42.438 -6.723 1 95.19 472 SER A C 1
ATOM 3559 O O . SER A 1 472 ? -14 -43 -6.859 1 95.19 472 SER A O 1
ATOM 3561 N N . ALA A 1 473 ? -11.922 -43 -6.102 1 95.81 473 ALA A N 1
ATOM 3562 C CA . ALA A 1 473 ? -11.984 -44.375 -5.656 1 95.81 473 ALA A CA 1
ATOM 3563 C C . ALA A 1 473 ? -12.891 -44.531 -4.434 1 95.81 473 ALA A C 1
ATOM 3565 O O . ALA A 1 473 ? -13.086 -43.562 -3.688 1 95.81 473 ALA A O 1
ATOM 3566 N N . ASP A 1 474 ? -13.438 -45.719 -4.254 1 92.12 474 ASP A N 1
ATOM 3567 C CA . ASP A 1 474 ? -14.266 -46 -3.082 1 92.12 474 ASP A CA 1
ATOM 3568 C C . ASP A 1 474 ? -13.469 -45.812 -1.794 1 92.12 474 ASP A C 1
ATOM 3570 O O . ASP A 1 474 ? -13.984 -45.312 -0.794 1 92.12 474 ASP A O 1
ATOM 3574 N N . HIS A 1 475 ? -12.281 -46.281 -1.817 1 94.75 475 HIS A N 1
ATOM 3575 C CA . HIS A 1 475 ? -11.352 -46.125 -0.701 1 94.75 475 HIS A CA 1
ATOM 3576 C C . HIS A 1 475 ? -10.031 -45.5 -1.153 1 94.75 475 HIS A C 1
ATOM 3578 O O . HIS A 1 475 ? -9.094 -46.219 -1.516 1 94.75 475 HIS A O 1
ATOM 3584 N N . PRO A 1 476 ? -9.906 -44.188 -0.986 1 95.88 476 PRO A N 1
ATOM 3585 C CA . PRO A 1 476 ? -8.727 -43.469 -1.483 1 95.88 476 PRO A CA 1
ATOM 3586 C C . PRO A 1 476 ? -7.426 -44.031 -0.879 1 95.88 476 PRO A C 1
ATOM 3588 O O . PRO A 1 476 ? -6.398 -44.062 -1.561 1 95.88 476 PRO A O 1
ATOM 3591 N N . GLY A 1 477 ? -7.422 -44.406 0.36 1 96.19 477 GLY A N 1
ATOM 3592 C CA . GLY A 1 477 ? -6.246 -45 0.973 1 96.19 477 GLY A CA 1
ATOM 3593 C C . GLY A 1 477 ? -5.789 -46.25 0.276 1 96.19 477 GLY A C 1
ATOM 3594 O O . GLY A 1 477 ? -4.598 -46.438 -0.002 1 96.19 477 GLY A O 1
ATOM 3595 N N . ARG A 1 478 ? -6.719 -47.156 -0.01 1 96.44 478 ARG A N 1
ATOM 3596 C CA . ARG A 1 478 ? -6.406 -48.406 -0.688 1 96.44 478 ARG A CA 1
ATOM 3597 C C . ARG A 1 478 ? -5.906 -48.156 -2.107 1 96.44 478 ARG A C 1
ATOM 3599 O O . ARG A 1 478 ? -4.98 -48.812 -2.574 1 96.44 478 ARG A O 1
ATOM 3606 N N . GLU A 1 479 ? -6.562 -47.219 -2.721 1 97.31 479 GLU A N 1
ATOM 3607 C CA . GLU A 1 479 ? -6.117 -46.906 -4.074 1 97.31 479 GLU A CA 1
ATOM 3608 C C . GLU A 1 479 ? -4.727 -46.25 -4.059 1 97.31 479 GLU A C 1
ATOM 3610 O O . GLU A 1 479 ? -3.928 -46.5 -4.969 1 97.31 479 GLU A O 1
ATOM 3615 N N . THR A 1 480 ? -4.453 -45.438 -3.068 1 97.94 480 THR A N 1
ATOM 3616 C CA . THR A 1 480 ? -3.115 -44.875 -2.932 1 97.94 480 THR A CA 1
ATOM 3617 C C . THR A 1 480 ? -2.076 -46 -2.803 1 97.94 480 THR A C 1
ATOM 3619 O O . THR A 1 480 ? -1.027 -45.938 -3.449 1 97.94 480 THR A O 1
ATOM 3622 N N . TRP A 1 481 ? -2.391 -46.969 -1.997 1 97.5 481 TRP A N 1
ATOM 3623 C CA . TRP A 1 481 ? -1.501 -48.094 -1.785 1 97.5 481 TRP A CA 1
ATOM 3624 C C . TRP A 1 481 ? -1.259 -48.844 -3.09 1 97.5 481 TRP A C 1
ATOM 3626 O O . TRP A 1 481 ? -0.114 -49.125 -3.439 1 97.5 481 TRP A O 1
ATOM 3636 N N . ALA A 1 482 ? -2.309 -49.094 -3.797 1 97.81 482 ALA A N 1
ATOM 3637 C CA . ALA A 1 482 ? -2.191 -49.812 -5.066 1 97.81 482 ALA A CA 1
ATOM 3638 C C . ALA A 1 482 ? -1.364 -49 -6.07 1 97.81 482 ALA A C 1
ATOM 3640 O O . ALA A 1 482 ? -0.502 -49.562 -6.754 1 97.81 482 ALA A O 1
ATOM 3641 N N . ASN A 1 483 ? -1.647 -47.781 -6.168 1 98.5 483 ASN A N 1
ATOM 3642 C CA . ASN A 1 483 ? -0.995 -46.906 -7.137 1 98.5 483 ASN A CA 1
ATOM 3643 C C . ASN A 1 483 ? 0.488 -46.719 -6.824 1 98.5 483 ASN A C 1
ATOM 3645 O O . ASN A 1 483 ? 1.323 -46.75 -7.73 1 98.5 483 ASN A O 1
ATOM 3649 N N . ILE A 1 484 ? 0.826 -46.531 -5.543 1 98.38 484 ILE A N 1
ATOM 3650 C CA . ILE A 1 484 ? 2.219 -46.281 -5.176 1 98.38 484 ILE A CA 1
ATOM 3651 C C . ILE A 1 484 ? 3.037 -47.562 -5.441 1 98.38 484 ILE A C 1
ATOM 3653 O O . ILE A 1 484 ? 4.195 -47.469 -5.855 1 98.38 484 ILE A O 1
ATOM 3657 N N . ASN A 1 485 ? 2.484 -48.688 -5.207 1 97.25 485 ASN A N 1
ATOM 3658 C CA . ASN A 1 485 ? 3.168 -49.938 -5.527 1 97.25 485 ASN A CA 1
ATOM 3659 C C . ASN A 1 485 ? 3.389 -50.094 -7.027 1 97.25 485 ASN A C 1
ATOM 3661 O O . ASN A 1 485 ? 4.453 -50.562 -7.461 1 97.25 485 ASN A O 1
ATOM 3665 N N . ALA A 1 486 ? 2.377 -49.75 -7.734 1 97.94 486 ALA A N 1
ATOM 3666 C CA . ALA A 1 486 ? 2.461 -49.875 -9.188 1 97.94 486 ALA A CA 1
ATOM 3667 C C . ALA A 1 486 ? 3.566 -49 -9.758 1 97.94 486 ALA A C 1
ATOM 3669 O O . ALA A 1 486 ? 4.316 -49.438 -10.641 1 97.94 486 ALA A O 1
ATOM 3670 N N . ILE A 1 487 ? 3.678 -47.781 -9.367 1 98.25 487 ILE A N 1
ATOM 3671 C CA . ILE A 1 487 ? 4.711 -46.906 -9.898 1 98.25 487 ILE A CA 1
ATOM 3672 C C . ILE A 1 487 ? 6.082 -47.344 -9.391 1 98.25 487 ILE A C 1
ATOM 3674 O O . ILE A 1 487 ? 7.082 -47.219 -10.102 1 98.25 487 ILE A O 1
ATOM 3678 N N . ASP A 1 488 ? 6.145 -47.844 -8.164 1 96.88 488 ASP A N 1
ATOM 3679 C CA . ASP A 1 488 ? 7.395 -48.406 -7.656 1 96.88 488 ASP A CA 1
ATOM 3680 C C . ASP A 1 488 ? 7.887 -49.562 -8.539 1 96.88 488 ASP A C 1
ATOM 3682 O O . ASP A 1 488 ? 9.094 -49.719 -8.734 1 96.88 488 ASP A O 1
ATOM 3686 N N . ASP A 1 489 ? 6.961 -50.344 -9.023 1 95.69 489 ASP A N 1
ATOM 3687 C CA . ASP A 1 489 ? 7.328 -51.406 -9.945 1 95.69 489 ASP A CA 1
ATOM 3688 C C . ASP A 1 489 ? 8 -50.875 -11.195 1 95.69 489 ASP A C 1
ATOM 3690 O O . ASP A 1 489 ? 8.984 -51.438 -11.68 1 95.69 489 ASP A O 1
ATOM 3694 N N . VAL A 1 490 ? 7.445 -49.812 -11.734 1 97.25 490 VAL A N 1
ATOM 3695 C CA . VAL A 1 490 ? 8.047 -49.188 -12.891 1 97.25 490 VAL A CA 1
ATOM 3696 C C . VAL A 1 490 ? 9.469 -48.75 -12.562 1 97.25 490 VAL A C 1
ATOM 3698 O O . VAL A 1 490 ? 10.406 -49.031 -13.312 1 97.25 490 VAL A O 1
ATOM 3701 N N . VAL A 1 491 ? 9.633 -48.094 -11.453 1 97.25 491 VAL A N 1
ATOM 3702 C CA . VAL A 1 491 ? 10.922 -47.5 -11.086 1 97.25 491 VAL A CA 1
ATOM 3703 C C . VAL A 1 491 ? 11.93 -48.625 -10.797 1 97.25 491 VAL A C 1
ATOM 3705 O O . VAL A 1 491 ? 13.109 -48.5 -11.141 1 97.25 491 VAL A O 1
ATOM 3708 N N . GLU A 1 492 ? 11.477 -49.625 -10.117 1 94.38 492 GLU A N 1
ATOM 3709 C CA . GLU A 1 492 ? 12.359 -50.75 -9.812 1 94.38 492 GLU A CA 1
ATOM 3710 C C . GLU A 1 492 ? 12.883 -51.406 -11.086 1 94.38 492 GLU A C 1
ATOM 3712 O O . GLU A 1 492 ? 14.062 -51.781 -11.164 1 94.38 492 GLU A O 1
ATOM 3717 N N . LEU A 1 493 ? 11.992 -51.562 -12.023 1 94.06 493 LEU A N 1
ATOM 3718 C CA . LEU A 1 493 ? 12.398 -52.125 -13.312 1 94.06 493 LEU A CA 1
ATOM 3719 C C . LEU A 1 493 ? 13.469 -51.25 -13.953 1 94.06 493 LEU A C 1
ATOM 3721 O O . LEU A 1 493 ? 14.461 -51.75 -14.477 1 94.06 493 LEU A O 1
ATOM 3725 N N . ILE A 1 494 ? 13.328 -50 -13.883 1 95.94 494 ILE A N 1
ATOM 3726 C CA . ILE A 1 494 ? 14.242 -49.031 -14.477 1 95.94 494 ILE A CA 1
ATOM 3727 C C . ILE A 1 494 ? 15.578 -49.062 -13.727 1 95.94 494 ILE A C 1
ATOM 3729 O O . ILE A 1 494 ? 16.641 -49.062 -14.344 1 95.94 494 ILE A O 1
ATOM 3733 N N . ALA A 1 495 ? 15.516 -49.062 -12.391 1 93.19 495 ALA A N 1
ATOM 3734 C CA . ALA A 1 495 ? 16.719 -49.062 -11.555 1 93.19 495 ALA A CA 1
ATOM 3735 C C . ALA A 1 495 ? 17.516 -50.344 -11.719 1 93.19 495 ALA A C 1
ATOM 3737 O O . ALA A 1 495 ? 18.734 -50.375 -11.531 1 93.19 495 ALA A O 1
ATOM 3738 N N . GLY A 1 496 ? 16.922 -51.469 -12.078 1 87.94 496 GLY A N 1
ATOM 3739 C CA . GLY A 1 496 ? 17.578 -52.688 -12.492 1 87.94 496 GLY A CA 1
ATOM 3740 C C . GLY A 1 496 ? 18.328 -53.375 -11.359 1 87.94 496 GLY A C 1
ATOM 3741 O O . GLY A 1 496 ? 19.5 -53.719 -11.516 1 87.94 496 GLY A O 1
ATOM 3742 N N . ASP A 1 497 ? 17.75 -53.594 -10.219 1 79.75 497 ASP A N 1
ATOM 3743 C CA . ASP A 1 497 ? 18.422 -54.25 -9.102 1 79.75 497 ASP A CA 1
ATOM 3744 C C . ASP A 1 497 ? 18.891 -55.656 -9.484 1 79.75 497 ASP A C 1
ATOM 3746 O O . ASP A 1 497 ? 18.312 -56.281 -10.367 1 79.75 497 ASP A O 1
ATOM 3750 N N . VAL A 1 498 ? 20.078 -56.062 -8.984 1 80.88 498 VAL A N 1
ATOM 3751 C CA . VAL A 1 498 ? 20.641 -57.375 -9.297 1 80.88 498 VAL A CA 1
ATOM 3752 C C . VAL A 1 498 ? 20.703 -58.219 -8.039 1 80.88 498 VAL A C 1
ATOM 3754 O O . VAL A 1 498 ? 21.188 -59.344 -8.062 1 80.88 498 VAL A O 1
ATOM 3757 N N . SER A 1 499 ? 20.234 -57.656 -6.992 1 72.56 499 SER A N 1
ATOM 3758 C CA . SER A 1 499 ? 20.328 -58.375 -5.734 1 72.56 499 SER A CA 1
ATOM 3759 C C . SER A 1 499 ? 19.562 -59.688 -5.805 1 72.56 499 SER A C 1
ATOM 3761 O O . SER A 1 499 ? 18.5 -59.781 -6.434 1 72.56 499 SER A O 1
ATOM 3763 N N . SER A 1 500 ? 20.219 -60.812 -5.477 1 57.31 500 SER A N 1
ATOM 3764 C CA . SER A 1 500 ? 19.578 -62.125 -5.504 1 57.31 500 SER A CA 1
ATOM 3765 C C . SER A 1 500 ? 18.453 -62.219 -4.477 1 57.31 500 SER A C 1
ATOM 3767 O O . SER A 1 500 ? 17.406 -62.812 -4.738 1 57.31 500 SER A O 1
ATOM 3769 N N . GLN A 1 501 ? 18.594 -61.906 -3.23 1 59.22 501 GLN A N 1
ATOM 3770 C CA . GLN A 1 501 ? 17.641 -61.875 -2.127 1 59.22 501 GLN A CA 1
ATOM 3771 C C . GLN A 1 501 ? 17.984 -60.781 -1.119 1 59.22 501 GLN A C 1
ATOM 3773 O O . GLN A 1 501 ? 19.156 -60.562 -0.83 1 59.22 501 GLN A O 1
ATOM 3778 N N . PRO A 1 502 ? 17.062 -60.188 -0.801 1 59.06 502 PRO A N 1
ATOM 3779 C CA . PRO A 1 502 ? 15.641 -60.188 -1.176 1 59.06 502 PRO A CA 1
ATOM 3780 C C . PRO A 1 502 ? 15.359 -59.281 -2.377 1 59.06 502 PRO A C 1
ATOM 3782 O O . PRO A 1 502 ? 16.047 -58.281 -2.576 1 59.06 502 PRO A O 1
ATOM 3785 N N . ARG A 1 503 ? 14.703 -59.781 -3.373 1 66 503 ARG A N 1
ATOM 3786 C CA . ARG A 1 503 ? 14.117 -58.938 -4.43 1 66 503 ARG A CA 1
ATOM 3787 C C . ARG A 1 503 ? 12.602 -58.844 -4.254 1 66 503 ARG A C 1
ATOM 3789 O O . ARG A 1 503 ? 12 -59.625 -3.51 1 66 503 ARG A O 1
ATOM 3796 N N . SER A 1 504 ? 12.141 -57.781 -4.77 1 70.06 504 SER A N 1
ATOM 3797 C CA . SER A 1 504 ? 10.68 -57.688 -4.754 1 70.06 504 SER A CA 1
ATOM 3798 C C . SER A 1 504 ? 10.055 -58.844 -5.543 1 70.06 504 SER A C 1
ATOM 3800 O O . SER A 1 504 ? 10.695 -59.438 -6.414 1 70.06 504 SER A O 1
ATOM 3802 N N . ASP A 1 505 ? 8.891 -59.25 -5.121 1 66.88 505 ASP A N 1
ATOM 3803 C CA . ASP A 1 505 ? 8.156 -60.312 -5.805 1 66.88 505 ASP A CA 1
ATOM 3804 C C . ASP A 1 505 ? 7.984 -60 -7.289 1 66.88 505 ASP A C 1
ATOM 3806 O O . ASP A 1 505 ? 8.008 -60.906 -8.133 1 66.88 505 ASP A O 1
ATOM 3810 N N . PHE A 1 506 ? 7.973 -58.719 -7.535 1 75.69 506 PHE A N 1
ATOM 3811 C CA . PHE A 1 506 ? 7.758 -58.188 -8.883 1 75.69 506 PHE A CA 1
ATOM 3812 C C . PHE A 1 506 ? 8.945 -58.531 -9.781 1 75.69 506 PHE A C 1
ATOM 3814 O O . PHE A 1 506 ? 8.773 -58.812 -10.969 1 75.69 506 PHE A O 1
ATOM 3821 N N . MET A 1 507 ? 10.094 -58.562 -9.297 1 76.44 507 MET A N 1
ATOM 3822 C CA . MET A 1 507 ? 11.328 -58.75 -10.062 1 76.44 507 MET A CA 1
ATOM 3823 C C . MET A 1 507 ? 11.844 -60.188 -9.914 1 76.44 507 MET A C 1
ATOM 3825 O O . MET A 1 507 ? 12.883 -60.531 -10.484 1 76.44 507 MET A O 1
ATOM 3829 N N . THR A 1 508 ? 10.984 -61 -9.281 1 72.06 508 THR A N 1
ATOM 3830 C CA . THR A 1 508 ? 11.492 -62.344 -9.008 1 72.06 508 THR A CA 1
ATOM 3831 C C . THR A 1 508 ? 11.578 -63.156 -10.297 1 72.06 508 THR A C 1
ATOM 3833 O O . THR A 1 508 ? 10.625 -63.219 -11.07 1 72.06 508 THR A O 1
ATOM 3836 N N . SER A 1 509 ? 12.641 -63.719 -10.633 1 71.19 509 SER A N 1
ATOM 3837 C CA . SER A 1 509 ? 12.93 -64.688 -11.672 1 71.19 509 SER A CA 1
ATOM 3838 C C . SER A 1 509 ? 13.062 -64.062 -13.039 1 71.19 509 SER A C 1
ATOM 3840 O O . SER A 1 509 ? 12.883 -64.688 -14.07 1 71.19 509 SER A O 1
ATOM 3842 N N . VAL A 1 510 ? 13.148 -62.719 -13.07 1 78.31 510 VAL A N 1
ATOM 3843 C CA . VAL A 1 510 ? 13.375 -62.031 -14.336 1 78.31 510 VAL A CA 1
ATOM 3844 C C . VAL A 1 510 ? 14.711 -61.312 -14.297 1 78.31 510 VAL A C 1
ATOM 3846 O O . VAL A 1 510 ? 15.031 -60.656 -13.305 1 78.31 510 VAL A O 1
ATOM 3849 N N . PRO A 1 511 ? 15.539 -61.594 -15.281 1 86.56 511 PRO A N 1
ATOM 3850 C CA . PRO A 1 511 ? 16.781 -60.812 -15.289 1 86.56 511 PRO A CA 1
ATOM 3851 C C . PRO A 1 511 ? 16.547 -59.312 -15.328 1 86.56 511 PRO A C 1
ATOM 3853 O O . PRO A 1 511 ? 15.633 -58.844 -16.031 1 86.56 511 PRO A O 1
ATOM 3856 N N . SER A 1 512 ? 17.281 -58.656 -14.523 1 90.06 512 SER A N 1
ATOM 3857 C CA . SER A 1 512 ? 17.156 -57.188 -14.516 1 90.06 512 SER A CA 1
ATOM 3858 C C . SER A 1 512 ? 17.75 -56.594 -15.781 1 90.06 512 SER A C 1
ATOM 3860 O O . SER A 1 512 ? 18.5 -57.25 -16.5 1 90.06 512 SER A O 1
ATOM 3862 N N . LEU A 1 513 ? 17.406 -55.281 -16.094 1 93.88 513 LEU A N 1
ATOM 3863 C CA . LEU A 1 513 ? 17.969 -54.562 -17.234 1 93.88 513 LEU A CA 1
ATOM 3864 C C . LEU A 1 513 ? 19.484 -54.469 -17.109 1 93.88 513 LEU A C 1
ATOM 3866 O O . LEU A 1 513 ? 20.203 -54.531 -18.125 1 93.88 513 LEU A O 1
ATOM 3870 N N . THR A 1 514 ? 19.984 -54.344 -15.891 1 91.75 514 THR A N 1
ATOM 3871 C CA . THR A 1 514 ? 21.406 -54.281 -15.633 1 91.75 514 THR A CA 1
ATOM 3872 C C . THR A 1 514 ? 22.094 -55.594 -16.016 1 91.75 514 THR A C 1
ATOM 3874 O O . THR A 1 514 ? 23.125 -55.594 -16.688 1 91.75 514 THR A O 1
ATOM 3877 N N . GLU A 1 515 ? 21.5 -56.656 -15.594 1 90.25 515 GLU A N 1
ATOM 3878 C CA . GLU A 1 515 ? 22.047 -57.969 -15.914 1 90.25 515 GLU A CA 1
ATOM 3879 C C . GLU A 1 515 ? 22.047 -58.219 -17.422 1 90.25 515 GLU A C 1
ATOM 3881 O O . GLU A 1 515 ? 22.906 -58.938 -17.938 1 90.25 515 GLU A O 1
ATOM 3886 N N . ARG A 1 516 ? 21.172 -57.594 -18.062 1 92.31 516 ARG A N 1
ATOM 3887 C CA . ARG A 1 516 ? 21.031 -57.75 -19.516 1 92.31 516 ARG A CA 1
ATOM 3888 C C . ARG A 1 516 ? 21.906 -56.781 -20.281 1 92.31 516 ARG A C 1
ATOM 3890 O O . ARG A 1 516 ? 21.969 -56.812 -21.5 1 92.31 516 ARG A O 1
ATOM 3897 N N . GLY A 1 517 ? 22.609 -55.938 -19.547 1 92.69 517 GLY A N 1
ATOM 3898 C CA . GLY A 1 517 ? 23.531 -54.969 -20.172 1 92.69 517 GLY A CA 1
ATOM 3899 C C . GLY A 1 517 ? 22.828 -53.812 -20.844 1 92.69 517 GLY A C 1
ATOM 3900 O O . GLY A 1 517 ? 23.328 -53.25 -21.812 1 92.69 517 GLY A O 1
ATOM 3901 N N . ILE A 1 518 ? 21.641 -53.438 -20.438 1 96.44 518 ILE A N 1
ATOM 3902 C CA . ILE A 1 518 ? 20.859 -52.344 -21.016 1 96.44 518 ILE A CA 1
ATOM 3903 C C . ILE A 1 518 ? 20.984 -51.094 -20.141 1 96.44 518 ILE A C 1
ATOM 3905 O O . ILE A 1 518 ? 20.703 -51.156 -18.938 1 96.44 518 ILE A O 1
ATOM 3909 N N . VAL A 1 519 ? 21.438 -49.969 -20.719 1 97.31 519 VAL A N 1
ATOM 3910 C CA . VAL A 1 519 ? 21.531 -48.719 -20.016 1 97.31 519 VAL A CA 1
ATOM 3911 C C . VAL A 1 519 ? 20.234 -47.906 -20.172 1 97.31 519 VAL A C 1
ATOM 3913 O O . VAL A 1 519 ? 19.672 -47.844 -21.266 1 97.31 519 VAL A O 1
ATOM 3916 N N . THR A 1 520 ? 19.703 -47.375 -19.078 1 98.38 520 THR A N 1
ATOM 3917 C CA . THR A 1 520 ? 18.469 -46.625 -19.078 1 98.38 520 THR A CA 1
ATOM 3918 C C . THR A 1 520 ? 18.766 -45.125 -19.109 1 98.38 520 THR A C 1
ATOM 3920 O O . THR A 1 520 ? 19.641 -44.656 -18.391 1 98.38 520 THR A O 1
ATOM 3923 N N . VAL A 1 521 ? 18.062 -44.344 -19.984 1 98.69 521 VAL A N 1
ATOM 3924 C CA . VAL A 1 521 ? 18.234 -42.906 -20.094 1 98.69 521 VAL A CA 1
ATOM 3925 C C . VAL A 1 521 ? 16.859 -42.219 -20.016 1 98.69 521 VAL A C 1
ATOM 3927 O O . VAL A 1 521 ? 16 -42.438 -20.859 1 98.69 521 VAL A O 1
ATOM 3930 N N . THR A 1 522 ? 16.641 -41.438 -18.922 1 98.56 522 THR A N 1
ATOM 3931 C CA . THR A 1 522 ? 15.477 -40.562 -18.891 1 98.56 522 THR A CA 1
ATOM 3932 C C . THR A 1 522 ? 15.641 -39.406 -19.844 1 98.56 522 THR A C 1
ATOM 3934 O O . THR A 1 522 ? 16.672 -38.719 -19.828 1 98.56 522 THR A O 1
ATOM 3937 N N . CYS A 1 523 ? 14.727 -39.188 -20.688 1 98.44 523 CYS A N 1
ATOM 3938 C CA . CYS A 1 523 ? 14.648 -38.062 -21.578 1 98.44 523 CYS A CA 1
ATOM 3939 C C . CYS A 1 523 ? 13.43 -37.188 -21.25 1 98.44 523 CYS A C 1
ATOM 3941 O O . CYS A 1 523 ? 12.375 -37.344 -21.875 1 98.44 523 CYS A O 1
ATOM 3943 N N . MET A 1 524 ? 13.609 -36.219 -20.344 1 97.75 524 MET A N 1
ATOM 3944 C CA . MET A 1 524 ? 12.5 -35.406 -19.891 1 97.75 524 MET A CA 1
ATOM 3945 C C . MET A 1 524 ? 12.203 -34.281 -20.891 1 97.75 524 MET A C 1
ATOM 3947 O O . MET A 1 524 ? 12.844 -33.25 -20.844 1 97.75 524 MET A O 1
ATOM 3951 N N . ARG A 1 525 ? 11.148 -34.438 -21.641 1 95.69 525 ARG A N 1
ATOM 3952 C CA . ARG A 1 525 ? 10.719 -33.469 -22.641 1 95.69 525 ARG A CA 1
ATOM 3953 C C . ARG A 1 525 ? 9.719 -32.5 -22.047 1 95.69 525 ARG A C 1
ATOM 3955 O O . ARG A 1 525 ? 9.484 -31.422 -22.594 1 95.69 525 ARG A O 1
ATOM 3962 N N . GLY A 1 526 ? 9.094 -32.875 -20.938 1 95.25 526 GLY A N 1
ATOM 3963 C CA . GLY A 1 526 ? 8.117 -32.062 -20.203 1 95.25 526 GLY A CA 1
ATOM 3964 C C . GLY A 1 526 ? 8.352 -32.062 -18.703 1 95.25 526 GLY A C 1
ATOM 3965 O O . GLY A 1 526 ? 9.242 -32.781 -18.203 1 95.25 526 GLY A O 1
ATOM 3966 N N . ASN A 1 527 ? 7.547 -31.281 -17.969 1 96.75 527 ASN A N 1
ATOM 3967 C CA . ASN A 1 527 ? 7.703 -31.094 -16.531 1 96.75 527 ASN A CA 1
ATOM 3968 C C . ASN A 1 527 ? 7.539 -32.406 -15.773 1 96.75 527 ASN A C 1
ATOM 3970 O O . ASN A 1 527 ? 6.941 -33.375 -16.297 1 96.75 527 ASN A O 1
ATOM 3974 N N . ALA A 1 528 ? 8.133 -32.469 -14.625 1 97.94 528 ALA A N 1
ATOM 3975 C CA . ALA A 1 528 ? 8.008 -33.625 -13.719 1 97.94 528 ALA A CA 1
ATOM 3976 C C . ALA A 1 528 ? 7.809 -33.156 -12.281 1 97.94 528 ALA A C 1
ATOM 3978 O O . ALA A 1 528 ? 8.414 -32.156 -11.852 1 97.94 528 ALA A O 1
ATOM 3979 N N . ALA A 1 529 ? 7.023 -33.906 -11.578 1 97.5 529 ALA A N 1
ATOM 3980 C CA . ALA A 1 529 ? 6.781 -33.562 -10.188 1 97.5 529 ALA A CA 1
ATOM 3981 C C . ALA A 1 529 ? 6.707 -34.781 -9.305 1 97.5 529 ALA A C 1
ATOM 3983 O O . ALA A 1 529 ? 6.348 -35.875 -9.781 1 97.5 529 ALA A O 1
ATOM 3984 N N . ALA A 1 530 ? 7.082 -34.656 -8.055 1 97.5 530 ALA A N 1
ATOM 3985 C CA . ALA A 1 530 ? 6.98 -35.688 -7.02 1 97.5 530 ALA A CA 1
ATOM 3986 C C . ALA A 1 530 ? 7.535 -37.031 -7.508 1 97.5 530 ALA A C 1
ATOM 3988 O O . ALA A 1 530 ? 8.688 -37.094 -7.941 1 97.5 530 ALA A O 1
ATOM 3989 N N . GLY A 1 531 ? 6.66 -38.031 -7.562 1 97.75 531 GLY A N 1
ATOM 3990 C CA . GLY A 1 531 ? 7.105 -39.344 -7.98 1 97.75 531 GLY A CA 1
ATOM 3991 C C . GLY A 1 531 ? 7.633 -39.375 -9.406 1 97.75 531 GLY A C 1
ATOM 3992 O O . GLY A 1 531 ? 8.445 -40.219 -9.758 1 97.75 531 GLY A O 1
ATOM 3993 N N . GLY A 1 532 ? 7.195 -38.375 -10.164 1 98.12 532 GLY A N 1
ATOM 3994 C CA . GLY A 1 532 ? 7.715 -38.281 -11.523 1 98.12 532 GLY A CA 1
ATOM 3995 C C . GLY A 1 532 ? 9.18 -37.875 -11.57 1 98.12 532 GLY A C 1
ATOM 3996 O O . GLY A 1 532 ? 9.922 -38.344 -12.438 1 98.12 532 GLY A O 1
ATOM 3997 N N . VAL A 1 533 ? 9.578 -37 -10.672 1 98.56 533 VAL A N 1
ATOM 3998 C CA . VAL A 1 533 ? 10.992 -36.625 -10.594 1 98.56 533 VAL A CA 1
ATOM 3999 C C . VAL A 1 533 ? 11.805 -37.812 -10.078 1 98.56 533 VAL A C 1
ATOM 4001 O O . VAL A 1 533 ? 12.898 -38.094 -10.586 1 98.56 533 VAL A O 1
ATOM 4004 N N . ALA A 1 534 ? 11.273 -38.531 -9.086 1 98.44 534 ALA A N 1
ATOM 4005 C CA . ALA A 1 534 ? 11.953 -39.688 -8.547 1 98.44 534 ALA A CA 1
ATOM 4006 C C . ALA A 1 534 ? 12.102 -40.781 -9.609 1 98.44 534 ALA A C 1
ATOM 4008 O O . ALA A 1 534 ? 13.141 -41.438 -9.695 1 98.44 534 ALA A O 1
ATOM 4009 N N . LEU A 1 535 ? 11.055 -40.969 -10.367 1 98.31 535 LEU A N 1
ATOM 4010 C CA . LEU A 1 535 ? 11.109 -41.906 -11.484 1 98.31 535 LEU A CA 1
ATOM 4011 C C . LEU A 1 535 ? 12.219 -41.531 -12.461 1 98.31 535 LEU A C 1
ATOM 4013 O O . LEU A 1 535 ? 13.016 -42.375 -12.859 1 98.31 535 LEU A O 1
ATOM 4017 N N . ALA A 1 536 ? 12.281 -40.312 -12.789 1 98.56 536 ALA A N 1
ATOM 4018 C CA . ALA A 1 536 ? 13.32 -39.812 -13.695 1 98.56 536 ALA A CA 1
ATOM 4019 C C . ALA A 1 536 ? 14.711 -40.062 -13.117 1 98.56 536 ALA A C 1
ATOM 4021 O O . ALA A 1 536 ? 15.617 -40.5 -13.82 1 98.56 536 ALA A O 1
ATOM 4022 N N . ALA A 1 537 ? 14.875 -39.812 -11.859 1 98.5 537 ALA A N 1
ATOM 4023 C CA . ALA A 1 537 ? 16.172 -39.812 -11.188 1 98.5 537 ALA A CA 1
ATOM 4024 C C . ALA A 1 537 ? 16.703 -41.219 -11.039 1 98.5 537 ALA A C 1
ATOM 4026 O O . ALA A 1 537 ? 17.891 -41.438 -10.773 1 98.5 537 ALA A O 1
ATOM 4027 N N . ALA A 1 538 ? 15.891 -42.219 -11.219 1 97.88 538 ALA A N 1
ATOM 4028 C CA . ALA A 1 538 ? 16.281 -43.625 -11.016 1 97.88 538 ALA A CA 1
ATOM 4029 C C . ALA A 1 538 ? 17.031 -44.156 -12.227 1 97.88 538 ALA A C 1
ATOM 4031 O O . ALA A 1 538 ? 17.672 -45.219 -12.148 1 97.88 538 ALA A O 1
ATOM 4032 N N . ALA A 1 539 ? 17.047 -43.5 -13.336 1 98.38 539 ALA A N 1
ATOM 4033 C CA . ALA A 1 539 ? 17.719 -43.938 -14.555 1 98.38 539 ALA A CA 1
ATOM 4034 C C . ALA A 1 539 ? 19.234 -43.781 -14.438 1 98.38 539 ALA A C 1
ATOM 4036 O O . ALA A 1 539 ? 19.719 -43.062 -13.562 1 98.38 539 ALA A O 1
ATOM 4037 N N . ASP A 1 540 ? 19.953 -44.406 -15.359 1 98.19 540 ASP A N 1
ATOM 4038 C CA . ASP A 1 540 ? 21.422 -44.344 -15.375 1 98.19 540 ASP A CA 1
ATOM 4039 C C . ASP A 1 540 ? 21.922 -43 -15.836 1 98.19 540 ASP A C 1
ATOM 4041 O O . ASP A 1 540 ? 23.016 -42.562 -15.453 1 98.19 540 ASP A O 1
ATOM 4045 N N . ILE A 1 541 ? 21.234 -42.375 -16.734 1 98.44 541 ILE A N 1
ATOM 4046 C CA . ILE A 1 541 ? 21.5 -41.031 -17.203 1 98.44 541 ILE A CA 1
ATOM 4047 C C . ILE A 1 541 ? 20.188 -40.25 -17.25 1 98.44 541 ILE A C 1
ATOM 4049 O O . ILE A 1 541 ? 19.172 -40.75 -17.719 1 98.44 541 ILE A O 1
ATOM 4053 N N . VAL A 1 542 ? 20.188 -39.031 -16.719 1 98.75 542 VAL A N 1
ATOM 4054 C CA . VAL A 1 542 ? 19.016 -38.156 -16.781 1 98.75 542 VAL A CA 1
ATOM 4055 C C . VAL A 1 542 ? 19.297 -36.969 -17.719 1 98.75 542 VAL A C 1
ATOM 4057 O O . VAL A 1 542 ? 20.141 -36.125 -17.422 1 98.75 542 VAL A O 1
ATOM 4060 N N . VAL A 1 543 ? 18.641 -36.938 -18.828 1 98.69 543 VAL A N 1
ATOM 4061 C CA . VAL A 1 543 ? 18.688 -35.844 -19.797 1 98.69 543 VAL A CA 1
ATOM 4062 C C . VAL A 1 543 ? 17.406 -35 -19.703 1 98.69 543 VAL A C 1
ATOM 4064 O O . VAL A 1 543 ? 16.312 -35.562 -19.75 1 98.69 543 VAL A O 1
ATOM 4067 N N . SER A 1 544 ? 17.516 -33.719 -19.547 1 98.5 544 SER A N 1
ATOM 4068 C CA . SER A 1 544 ? 16.359 -32.844 -19.453 1 98.5 544 SER A CA 1
ATOM 4069 C C . SER A 1 544 ? 16.406 -31.75 -20.516 1 98.5 544 SER A C 1
ATOM 4071 O O . SER A 1 544 ? 17.484 -31.234 -20.828 1 98.5 544 SER A O 1
ATOM 4073 N N . ALA A 1 545 ? 15.219 -31.438 -21.062 1 97.94 545 ALA A N 1
ATOM 4074 C CA . ALA A 1 545 ? 15.133 -30.219 -21.844 1 97.94 545 ALA A CA 1
ATOM 4075 C C . ALA A 1 545 ? 15.328 -28.984 -20.969 1 97.94 545 ALA A C 1
ATOM 4077 O O . ALA A 1 545 ? 15.016 -29 -19.781 1 97.94 545 ALA A O 1
ATOM 4078 N N . GLY A 1 546 ? 15.852 -27.938 -21.578 1 97.12 546 GLY A N 1
ATOM 4079 C CA . GLY A 1 546 ? 16.109 -26.703 -20.844 1 97.12 546 GLY A CA 1
ATOM 4080 C C . GLY A 1 546 ? 14.836 -26.016 -20.391 1 97.12 546 GLY A C 1
ATOM 4081 O O . GLY A 1 546 ? 14.859 -25.203 -19.453 1 97.12 546 GLY A O 1
ATOM 4082 N N . SER A 1 547 ? 13.711 -26.359 -20.922 1 96.5 547 SER A N 1
ATOM 4083 C CA . SER A 1 547 ? 12.438 -25.703 -20.625 1 96.5 547 SER A CA 1
ATOM 4084 C C . SER A 1 547 ? 11.695 -26.422 -19.5 1 96.5 547 SER A C 1
ATOM 4086 O O . SER A 1 547 ? 10.625 -25.969 -19.078 1 96.5 547 SER A O 1
ATOM 4088 N N . VAL A 1 548 ? 12.195 -27.453 -18.938 1 97.5 548 VAL A N 1
ATOM 4089 C CA . VAL A 1 548 ? 11.5 -28.312 -17.984 1 97.5 548 VAL A CA 1
ATOM 4090 C C . VAL A 1 548 ? 11.617 -27.734 -16.578 1 97.5 548 VAL A C 1
ATOM 4092 O O . VAL A 1 548 ? 12.672 -27.188 -16.203 1 97.5 548 VAL A O 1
ATOM 4095 N N . VAL A 1 549 ? 10.547 -27.781 -15.812 1 97.69 549 VAL A N 1
ATOM 4096 C CA . VAL A 1 549 ? 10.547 -27.469 -14.391 1 97.69 549 VAL A CA 1
ATOM 4097 C C . VAL A 1 549 ? 10.352 -28.75 -13.578 1 97.69 549 VAL A C 1
ATOM 4099 O O . VAL A 1 549 ? 9.516 -29.594 -13.914 1 97.69 549 VAL A O 1
ATOM 4102 N N . LEU A 1 550 ? 11.148 -28.891 -12.547 1 98.38 550 LEU A N 1
ATOM 4103 C CA . LEU A 1 550 ? 11.086 -30.062 -11.68 1 98.38 550 LEU A CA 1
ATOM 4104 C C . LEU A 1 550 ? 10.609 -29.688 -10.281 1 98.38 550 LEU A C 1
ATOM 4106 O O . LEU A 1 550 ? 11.07 -28.688 -9.719 1 98.38 550 LEU A O 1
ATOM 4110 N N . ASN A 1 551 ? 9.688 -30.391 -9.797 1 98 551 ASN A N 1
ATOM 4111 C CA . ASN A 1 551 ? 9.234 -30.297 -8.414 1 98 551 ASN A CA 1
ATOM 4112 C C . ASN A 1 551 ? 9.461 -31.609 -7.66 1 98 551 ASN A C 1
ATOM 4114 O O . ASN A 1 551 ? 8.57 -32.438 -7.598 1 98 551 ASN A O 1
ATOM 4118 N N . PRO A 1 552 ? 10.555 -31.75 -6.973 1 97.88 552 PRO A N 1
ATOM 4119 C CA . PRO A 1 552 ? 10.938 -33.062 -6.449 1 97.88 552 PRO A CA 1
ATOM 4120 C C . PRO A 1 552 ? 10.188 -33.438 -5.172 1 97.88 552 PRO A C 1
ATOM 4122 O O . PRO A 1 552 ? 10.125 -34.594 -4.801 1 97.88 552 PRO A O 1
ATOM 4125 N N . ALA A 1 553 ? 9.594 -32.531 -4.492 1 95.94 553 ALA A N 1
ATOM 4126 C CA . ALA A 1 553 ? 9.047 -32.781 -3.16 1 95.94 553 ALA A CA 1
ATOM 4127 C C . ALA A 1 553 ? 7.641 -33.375 -3.238 1 95.94 553 ALA A C 1
ATOM 4129 O O . ALA A 1 553 ? 6.891 -33.062 -4.172 1 95.94 553 ALA A O 1
ATOM 4130 N N . TYR A 1 554 ? 7.27 -34.156 -2.186 1 95.62 554 TYR A N 1
ATOM 4131 C CA . TYR A 1 554 ? 5.957 -34.781 -1.998 1 95.62 554 TYR A CA 1
ATOM 4132 C C . TYR A 1 554 ? 5.176 -34.062 -0.907 1 95.62 554 TYR A C 1
ATOM 4134 O O . TYR A 1 554 ? 3.949 -34.156 -0.832 1 95.62 554 TYR A O 1
ATOM 4142 N N . ARG A 1 555 ? 5.918 -33.406 -0.179 1 94.06 555 ARG A N 1
ATOM 4143 C CA . ARG A 1 555 ? 5.516 -33 1.16 1 94.06 555 ARG A CA 1
ATOM 4144 C C . ARG A 1 555 ? 4.371 -31.984 1.1 1 94.06 555 ARG A C 1
ATOM 4146 O O . ARG A 1 555 ? 3.506 -31.969 1.976 1 94.06 555 ARG A O 1
ATOM 4153 N N . ALA A 1 556 ? 4.312 -31.156 0.108 1 94.56 556 ALA A N 1
ATOM 4154 C CA . ALA A 1 556 ? 3.238 -30.172 -0.042 1 94.56 556 ALA A CA 1
ATOM 4155 C C . ALA A 1 556 ? 1.88 -30.859 -0.141 1 94.56 556 ALA A C 1
ATOM 4157 O O . ALA A 1 556 ? 0.853 -30.266 0.209 1 94.56 556 ALA A O 1
ATOM 4158 N N . MET A 1 557 ? 1.823 -32.125 -0.542 1 96.19 557 MET A N 1
ATOM 4159 C CA . MET A 1 557 ? 0.602 -32.938 -0.641 1 96.19 557 MET A CA 1
ATOM 4160 C C . MET A 1 557 ? 0.384 -33.75 0.623 1 96.19 557 MET A C 1
ATOM 4162 O O . MET A 1 557 ? -0.562 -34.531 0.7 1 96.19 557 MET A O 1
ATOM 4166 N N . GLY A 1 558 ? 1.286 -33.625 1.566 1 95.75 558 GLY A N 1
ATOM 4167 C CA . GLY A 1 558 ? 1.185 -34.375 2.803 1 95.75 558 GLY A CA 1
ATOM 4168 C C . GLY A 1 558 ? 1.721 -35.781 2.678 1 95.75 558 GLY A C 1
ATOM 4169 O O . GLY A 1 558 ? 1.355 -36.656 3.463 1 95.75 558 GLY A O 1
ATOM 4170 N N . LEU A 1 559 ? 2.539 -36 1.66 1 97.06 559 LEU A N 1
ATOM 4171 C CA . LEU A 1 559 ? 3.066 -37.344 1.41 1 97.06 559 LEU A CA 1
ATOM 4172 C C . LEU A 1 559 ? 4.566 -37.375 1.685 1 97.06 559 LEU A C 1
ATOM 4174 O O . LEU A 1 559 ? 5.273 -36.406 1.479 1 97.06 559 LEU A O 1
ATOM 4178 N N . HIS A 1 560 ? 5.004 -38.5 2.219 1 95.31 560 HIS A N 1
ATOM 4179 C CA . HIS A 1 560 ? 6.43 -38.781 2.312 1 95.31 560 HIS A CA 1
ATOM 4180 C C . HIS A 1 560 ? 7.023 -39.094 0.94 1 95.31 560 HIS A C 1
ATOM 4182 O O . HIS A 1 560 ? 8.125 -38.625 0.626 1 95.31 560 HIS A O 1
ATOM 4188 N N . GLY A 1 561 ? 6.293 -39.844 0.152 1 95.56 561 GLY A N 1
ATOM 4189 C CA . GLY A 1 561 ? 6.762 -40.25 -1.168 1 95.56 561 GLY A CA 1
ATOM 4190 C C . GLY A 1 561 ? 7.469 -41.594 -1.178 1 95.56 561 GLY A C 1
ATOM 4191 O O . GLY A 1 561 ? 7.863 -42.094 -0.126 1 95.56 561 GLY A O 1
ATOM 4192 N N . SER A 1 562 ? 7.633 -42.125 -2.334 1 97.62 562 SER A N 1
ATOM 4193 C CA . SER A 1 562 ? 8.344 -43.344 -2.611 1 97.62 562 SER A CA 1
ATOM 4194 C C . SER A 1 562 ? 9.125 -43.25 -3.916 1 97.62 562 SER A C 1
ATOM 4196 O O . SER A 1 562 ? 9.891 -42.312 -4.121 1 97.62 562 SER A O 1
ATOM 4198 N N . GLU A 1 563 ? 8.961 -44.344 -4.711 1 97.81 563 GLU A N 1
ATOM 4199 C CA . GLU A 1 563 ? 9.633 -44.375 -6.004 1 97.81 563 GLU A CA 1
ATOM 4200 C C . GLU A 1 563 ? 11.148 -44.344 -5.836 1 97.81 563 GLU A C 1
ATOM 4202 O O . GLU A 1 563 ? 11.859 -43.781 -6.676 1 97.81 563 GLU A O 1
ATOM 4207 N N . PHE A 1 564 ? 11.703 -44.75 -4.715 1 97.06 564 PHE A N 1
ATOM 4208 C CA . PHE A 1 564 ? 13.109 -44.969 -4.418 1 97.06 564 PHE A CA 1
ATOM 4209 C C . PHE A 1 564 ? 13.859 -43.656 -4.355 1 97.06 564 PHE A C 1
ATOM 4211 O O . PHE A 1 564 ? 15.023 -43.562 -4.754 1 97.06 564 PHE A O 1
ATOM 4218 N N . HIS A 1 565 ? 13.164 -42.562 -3.977 1 97.31 565 HIS A N 1
ATOM 4219 C CA . HIS A 1 565 ? 13.812 -41.25 -3.934 1 97.31 565 HIS A CA 1
ATOM 4220 C C . HIS A 1 565 ? 14.906 -41.219 -2.871 1 97.31 565 HIS A C 1
ATOM 4222 O O . HIS A 1 565 ? 15.891 -40.5 -3.012 1 97.31 565 HIS A O 1
ATOM 4228 N N . LEU A 1 566 ? 14.734 -42.031 -1.807 1 96.5 566 LEU A N 1
ATOM 4229 C CA . LEU A 1 566 ? 15.742 -42.094 -0.755 1 96.5 566 LEU A CA 1
ATOM 4230 C C . LEU A 1 566 ? 17.062 -42.656 -1.295 1 96.5 566 LEU A C 1
ATOM 4232 O O . LEU A 1 566 ? 18.125 -42.406 -0.72 1 96.5 566 LEU A O 1
ATOM 4236 N N . TYR A 1 567 ? 16.984 -43.438 -2.361 1 95.88 567 TYR A N 1
ATOM 4237 C CA . TYR A 1 567 ? 18.188 -43.938 -3.014 1 95.88 567 TYR A CA 1
ATOM 4238 C C . TYR A 1 567 ? 18.672 -42.969 -4.086 1 95.88 567 TYR A C 1
ATOM 4240 O O . TYR A 1 567 ? 19.797 -42.469 -4.008 1 95.88 567 TYR A O 1
ATOM 4248 N N . SER A 1 568 ? 17.859 -42.688 -5.027 1 97.31 568 SER A N 1
ATOM 4249 C CA . SER A 1 568 ? 18.297 -41.969 -6.215 1 97.31 568 SER A CA 1
ATOM 4250 C C . SER A 1 568 ? 18.688 -40.531 -5.863 1 97.31 568 SER A C 1
ATOM 4252 O O . SER A 1 568 ? 19.719 -40.031 -6.332 1 97.31 568 SER A O 1
ATOM 4254 N N . TYR A 1 569 ? 17.812 -39.75 -5.051 1 97.5 569 TYR A N 1
ATOM 4255 C CA . TYR A 1 569 ? 18.156 -38.375 -4.707 1 97.5 569 TYR A CA 1
ATOM 4256 C C . TYR A 1 569 ? 19.469 -38.344 -3.932 1 97.5 569 TYR A C 1
ATOM 4258 O O . TYR A 1 569 ? 20.328 -37.5 -4.211 1 97.5 569 TYR A O 1
ATOM 4266 N N . VAL A 1 570 ? 19.609 -39.219 -2.951 1 96.31 570 VAL A N 1
ATOM 4267 C CA . VAL A 1 570 ? 20.766 -39.188 -2.068 1 96.31 570 VAL A CA 1
ATOM 4268 C C . VAL A 1 570 ? 22.031 -39.562 -2.855 1 96.31 570 VAL A C 1
ATOM 4270 O O . VAL A 1 570 ? 23.062 -38.906 -2.715 1 96.31 570 VAL A O 1
ATOM 4273 N N . GLU A 1 571 ? 21.938 -40.594 -3.658 1 96.12 571 GLU A N 1
ATOM 4274 C CA . GLU A 1 571 ? 23.109 -41.031 -4.422 1 96.12 571 GLU A CA 1
ATOM 4275 C C . GLU A 1 571 ? 23.516 -39.969 -5.445 1 96.12 571 GLU A C 1
ATOM 4277 O O . GLU A 1 571 ? 24.719 -39.688 -5.633 1 96.12 571 GLU A O 1
ATOM 4282 N N . ARG A 1 572 ? 22.578 -39.344 -6.062 1 97 572 ARG A N 1
ATOM 4283 C CA . ARG A 1 572 ? 22.875 -38.375 -7.117 1 97 572 ARG A CA 1
ATOM 4284 C C . ARG A 1 572 ? 23.359 -37.062 -6.531 1 97 572 ARG A C 1
ATOM 4286 O O . ARG A 1 572 ? 24.312 -36.469 -7.047 1 97 572 ARG A O 1
ATOM 4293 N N . CYS A 1 573 ? 22.703 -36.625 -5.422 1 96.56 573 CYS A N 1
ATOM 4294 C CA . CYS A 1 573 ? 22.875 -35.219 -5.023 1 96.56 573 CYS A CA 1
ATOM 4295 C C . CYS A 1 573 ? 23.609 -35.125 -3.693 1 96.56 573 CYS A C 1
ATOM 4297 O O . CYS A 1 573 ? 24.078 -34.062 -3.316 1 96.56 573 CYS A O 1
ATOM 4299 N N . GLY A 1 574 ? 23.781 -36.156 -3.006 1 94.06 574 GLY A N 1
ATOM 4300 C CA . GLY A 1 574 ? 24.234 -36.125 -1.626 1 94.06 574 GLY A CA 1
ATOM 4301 C C . GLY A 1 574 ? 23.125 -35.875 -0.634 1 94.06 574 GLY A C 1
ATOM 4302 O O . GLY A 1 574 ? 22.078 -35.312 -0.989 1 94.06 574 GLY A O 1
ATOM 4303 N N . ARG A 1 575 ? 23.312 -36.219 0.561 1 92.94 575 ARG A N 1
ATOM 4304 C CA . ARG A 1 575 ? 22.266 -36.219 1.581 1 92.94 575 ARG A CA 1
ATOM 4305 C C . ARG A 1 575 ? 21.781 -34.812 1.869 1 92.94 575 ARG A C 1
ATOM 4307 O O . ARG A 1 575 ? 20.594 -34.562 2.07 1 92.94 575 ARG A O 1
ATOM 4314 N N . ASN A 1 576 ? 22.703 -33.781 1.955 1 92.25 576 ASN A N 1
ATOM 4315 C CA . ASN A 1 576 ? 22.312 -32.406 2.246 1 92.25 576 ASN A CA 1
ATOM 4316 C C . ASN A 1 576 ? 21.406 -31.844 1.165 1 92.25 576 ASN A C 1
ATOM 4318 O O . ASN A 1 576 ? 20.344 -31.297 1.47 1 92.25 576 ASN A O 1
ATOM 4322 N N . VAL A 1 577 ? 21.797 -31.953 -0.079 1 94.94 577 VAL A N 1
ATOM 4323 C CA . VAL A 1 577 ? 21 -31.438 -1.188 1 94.94 577 VAL A CA 1
ATOM 4324 C C . VAL A 1 577 ? 19.672 -32.219 -1.28 1 94.94 577 VAL A C 1
ATOM 4326 O O . VAL A 1 577 ? 18.625 -31.609 -1.517 1 94.94 577 VAL A O 1
ATOM 4329 N N . ALA A 1 578 ? 19.719 -33.562 -1.091 1 95.88 578 ALA A N 1
ATOM 4330 C CA . ALA A 1 578 ? 18.516 -34.375 -1.118 1 95.88 578 ALA A CA 1
ATOM 4331 C C . ALA A 1 578 ? 17.5 -33.906 -0.074 1 95.88 578 ALA A C 1
ATOM 4333 O O . ALA A 1 578 ? 16.297 -33.938 -0.319 1 95.88 578 ALA A O 1
ATOM 4334 N N . THR A 1 579 ? 18.031 -33.531 1.07 1 94.06 579 THR A N 1
ATOM 4335 C CA . THR A 1 579 ? 17.172 -33 2.121 1 94.06 579 THR A CA 1
ATOM 4336 C C . THR A 1 579 ? 16.453 -31.734 1.654 1 94.06 579 THR A C 1
ATOM 4338 O O . THR A 1 579 ? 15.242 -31.594 1.841 1 94.06 579 THR A O 1
ATOM 4341 N N . HIS A 1 580 ? 17.156 -30.828 1.012 1 93.69 580 HIS A N 1
ATOM 4342 C CA . HIS A 1 580 ? 16.547 -29.609 0.47 1 93.69 580 HIS A CA 1
ATOM 4343 C C . HIS A 1 580 ? 15.5 -29.953 -0.583 1 93.69 580 HIS A C 1
ATOM 4345 O O . HIS A 1 580 ? 14.43 -29.328 -0.617 1 93.69 580 HIS A O 1
ATOM 4351 N N . LEU A 1 581 ? 15.797 -30.953 -1.415 1 95.19 581 LEU A N 1
ATOM 4352 C CA . LEU A 1 581 ? 14.898 -31.328 -2.502 1 95.19 581 LEU A CA 1
ATOM 4353 C C . LEU A 1 581 ? 13.531 -31.734 -1.964 1 95.19 581 LEU A C 1
ATOM 4355 O O . LEU A 1 581 ? 12.508 -31.438 -2.576 1 95.19 581 LEU A O 1
ATOM 4359 N N . VAL A 1 582 ? 13.516 -32.375 -0.838 1 93.5 582 VAL A N 1
ATOM 4360 C CA . VAL A 1 582 ? 12.258 -32.906 -0.344 1 93.5 582 VAL A CA 1
ATOM 4361 C C . VAL A 1 582 ? 11.617 -31.938 0.641 1 93.5 582 VAL A C 1
ATOM 4363 O O . VAL A 1 582 ? 10.398 -31.953 0.822 1 93.5 582 VAL A O 1
ATOM 4366 N N . LYS A 1 583 ? 12.398 -31.062 1.241 1 92 583 LYS A N 1
ATOM 4367 C CA . LYS A 1 583 ? 11.906 -30.203 2.322 1 92 583 LYS A CA 1
ATOM 4368 C C . LYS A 1 583 ? 11.477 -28.844 1.797 1 92 583 LYS A C 1
ATOM 4370 O O . LYS A 1 583 ? 10.508 -28.25 2.289 1 92 583 LYS A O 1
ATOM 4375 N N . ASP A 1 584 ? 12.172 -28.266 0.892 1 92.19 584 ASP A N 1
ATOM 4376 C CA . ASP A 1 584 ? 11.969 -26.875 0.485 1 92.19 584 ASP A CA 1
ATOM 4377 C C . ASP A 1 584 ? 10.664 -26.719 -0.283 1 92.19 584 ASP A C 1
ATOM 4379 O O . ASP A 1 584 ? 10 -25.672 -0.178 1 92.19 584 ASP A O 1
ATOM 4383 N N . MET A 1 585 ? 10.25 -27.719 -1.043 1 95.38 585 MET A N 1
ATOM 4384 C CA . MET A 1 585 ? 9.016 -27.719 -1.824 1 95.38 585 MET A CA 1
ATOM 4385 C C . MET A 1 585 ? 8.984 -26.531 -2.779 1 95.38 585 MET A C 1
ATOM 4387 O O . MET A 1 585 ? 7.969 -25.828 -2.873 1 95.38 585 MET A O 1
ATOM 4391 N N . LEU A 1 586 ? 10.078 -26.219 -3.412 1 95.31 586 LEU A N 1
ATOM 4392 C CA . LEU A 1 586 ? 10.203 -25.172 -4.406 1 95.31 586 LEU A CA 1
ATOM 4393 C C . LEU A 1 586 ? 10.523 -25.75 -5.781 1 95.31 586 LEU A C 1
ATOM 4395 O O . LEU A 1 586 ? 11.195 -26.766 -5.883 1 95.31 586 LEU A O 1
ATOM 4399 N N . PRO A 1 587 ? 10.023 -25.109 -6.852 1 97.31 587 PRO A N 1
ATOM 4400 C CA . PRO A 1 587 ? 10.359 -25.578 -8.195 1 97.31 587 PRO A CA 1
ATOM 4401 C C . PRO A 1 587 ? 11.828 -25.359 -8.555 1 97.31 587 PRO A C 1
ATOM 4403 O O . PRO A 1 587 ? 12.445 -24.406 -8.086 1 97.31 587 PRO A O 1
ATOM 4406 N N . LEU A 1 588 ? 12.336 -26.25 -9.383 1 97.75 588 LEU A N 1
ATOM 4407 C CA . LEU A 1 588 ? 13.703 -26.156 -9.883 1 97.75 588 LEU A CA 1
ATOM 4408 C C . LEU A 1 588 ? 13.727 -26.109 -11.406 1 97.75 588 LEU A C 1
ATOM 4410 O O . LEU A 1 588 ? 12.961 -26.797 -12.07 1 97.75 588 LEU A O 1
ATOM 4414 N N . SER A 1 589 ? 14.562 -25.266 -11.953 1 97.5 589 SER A N 1
ATOM 4415 C CA . SER A 1 589 ? 14.828 -25.297 -13.383 1 97.5 589 SER A CA 1
ATOM 4416 C C . SER A 1 589 ? 15.711 -26.484 -13.758 1 97.5 589 SER A C 1
ATOM 4418 O O . SER A 1 589 ? 16.328 -27.109 -12.891 1 97.5 589 SER A O 1
ATOM 4420 N N . ALA A 1 590 ? 15.727 -26.797 -15.031 1 97.94 590 ALA A N 1
ATOM 4421 C CA . ALA A 1 590 ? 16.609 -27.859 -15.516 1 97.94 590 ALA A CA 1
ATOM 4422 C C . ALA A 1 590 ? 18.062 -27.531 -15.219 1 97.94 590 ALA A C 1
ATOM 4424 O O . ALA A 1 590 ? 18.844 -28.406 -14.805 1 97.94 590 ALA A O 1
ATOM 4425 N N . ILE A 1 591 ? 18.406 -26.297 -15.312 1 96.06 591 ILE A N 1
ATOM 4426 C CA . ILE A 1 591 ? 19.781 -25.844 -15.117 1 96.06 591 ILE A CA 1
ATOM 4427 C C . ILE A 1 591 ? 20.156 -25.984 -13.641 1 96.06 591 ILE A C 1
ATOM 4429 O O . ILE A 1 591 ? 21.203 -26.531 -13.312 1 96.06 591 ILE A O 1
ATOM 4433 N N . ARG A 1 592 ? 19.312 -25.469 -12.805 1 96.25 592 ARG A N 1
ATOM 4434 C CA . ARG A 1 592 ? 19.578 -25.578 -11.375 1 96.25 592 ARG A CA 1
ATOM 4435 C C . ARG A 1 592 ? 19.625 -27.047 -10.945 1 96.25 592 ARG A C 1
ATOM 4437 O O . ARG A 1 592 ? 20.422 -27.422 -10.086 1 96.25 592 ARG A O 1
ATOM 4444 N N . SER A 1 593 ? 18.797 -27.891 -11.539 1 98 593 SER A N 1
ATOM 4445 C CA . SER A 1 593 ? 18.766 -29.312 -11.227 1 98 593 SER A CA 1
ATOM 4446 C C . SER A 1 593 ? 20.078 -30 -11.617 1 98 593 SER A C 1
ATOM 4448 O O . SER A 1 593 ? 20.531 -30.922 -10.945 1 98 593 SER A O 1
ATOM 4450 N N . ARG A 1 594 ? 20.609 -29.594 -12.703 1 97.44 594 ARG A N 1
ATOM 4451 C CA . ARG A 1 594 ? 21.906 -30.109 -13.109 1 97.44 594 ARG A CA 1
ATOM 4452 C C . ARG A 1 594 ? 23 -29.688 -12.133 1 97.44 594 ARG A C 1
ATOM 4454 O O . ARG A 1 594 ? 23.844 -30.5 -11.758 1 97.44 594 ARG A O 1
ATOM 4461 N N . GLU A 1 595 ? 22.922 -28.422 -11.68 1 95.31 595 GLU A N 1
ATOM 4462 C CA . GLU A 1 595 ? 23.906 -27.906 -10.727 1 95.31 595 GLU A CA 1
ATOM 4463 C C . GLU A 1 595 ? 23.844 -28.672 -9.406 1 95.31 595 GLU A C 1
ATOM 4465 O O . GLU A 1 595 ? 24.859 -28.844 -8.742 1 95.31 595 GLU A O 1
ATOM 4470 N N . LEU A 1 596 ? 22.672 -29.188 -9.109 1 96 596 LEU A N 1
ATOM 4471 C CA . LEU A 1 596 ? 22.453 -29.875 -7.84 1 96 596 LEU A CA 1
ATOM 4472 C C . LEU A 1 596 ? 22.734 -31.375 -7.977 1 96 596 LEU A C 1
ATOM 4474 O O . LEU A 1 596 ? 22.734 -32.094 -6.984 1 96 596 LEU A O 1
ATOM 4478 N N . GLY A 1 597 ? 22.906 -31.859 -9.234 1 96.69 597 GLY A N 1
ATOM 4479 C CA . GLY A 1 597 ? 23.234 -33.25 -9.469 1 96.69 597 GLY A CA 1
ATOM 4480 C C . GLY A 1 597 ? 22.047 -34.125 -9.812 1 96.69 597 GLY A C 1
ATOM 4481 O O . GLY A 1 597 ? 22.188 -35.281 -10.18 1 96.69 597 GLY A O 1
ATOM 4482 N N . LEU A 1 598 ? 20.859 -33.562 -9.805 1 97.62 598 LEU A N 1
ATOM 4483 C CA . LEU A 1 598 ? 19.625 -34.281 -10.055 1 97.62 598 LEU A CA 1
ATOM 4484 C C . LEU A 1 598 ? 19.484 -34.625 -11.539 1 97.62 598 LEU A C 1
ATOM 4486 O O . LEU A 1 598 ? 18.891 -35.625 -11.898 1 97.62 598 LEU A O 1
ATOM 4490 N N . VAL A 1 599 ? 19.953 -33.75 -12.367 1 98.31 599 VAL A N 1
ATOM 4491 C CA . VAL A 1 599 ? 19.969 -33.906 -13.82 1 98.31 599 VAL A CA 1
ATOM 4492 C C . VAL A 1 599 ? 21.406 -34 -14.305 1 98.31 599 VAL A C 1
ATOM 4494 O O . VAL A 1 599 ? 22.297 -33.312 -13.797 1 98.31 599 VAL A O 1
ATOM 4497 N N . ASP A 1 600 ? 21.672 -34.906 -15.289 1 98.19 600 ASP A N 1
ATOM 4498 C CA . ASP A 1 600 ? 23.031 -35.094 -15.781 1 98.19 600 ASP A CA 1
ATOM 4499 C C . ASP A 1 600 ? 23.312 -34.156 -16.969 1 98.19 600 ASP A C 1
ATOM 4501 O O . ASP A 1 600 ? 24.406 -33.594 -17.078 1 98.19 600 ASP A O 1
ATOM 4505 N N . VAL A 1 601 ? 22.359 -34.094 -17.875 1 98 601 VAL A N 1
ATOM 4506 C CA . VAL A 1 601 ? 22.547 -33.344 -19.109 1 98 601 VAL A CA 1
ATOM 4507 C C . VAL A 1 601 ? 21.312 -32.5 -19.375 1 98 601 VAL A C 1
ATOM 4509 O O . VAL A 1 601 ? 20.188 -32.938 -19.188 1 98 601 VAL A O 1
ATOM 4512 N N . VAL A 1 602 ? 21.531 -31.234 -19.719 1 97.81 602 VAL A N 1
ATOM 4513 C CA . VAL A 1 602 ? 20.453 -30.359 -20.188 1 97.81 602 VAL A CA 1
ATOM 4514 C C . VAL A 1 602 ? 20.641 -30.062 -21.672 1 97.81 602 VAL A C 1
ATOM 4516 O O . VAL A 1 602 ? 21.719 -29.656 -22.109 1 97.81 602 VAL A O 1
ATOM 4519 N N . VAL A 1 603 ? 19.609 -30.344 -22.422 1 97.38 603 VAL A N 1
ATOM 4520 C CA . VAL A 1 603 ? 19.688 -30.078 -23.844 1 97.38 603 VAL A CA 1
ATOM 4521 C C . VAL A 1 603 ? 18.766 -28.922 -24.219 1 97.38 603 VAL A C 1
ATOM 4523 O O . VAL A 1 603 ? 17.734 -28.719 -23.578 1 97.38 603 VAL A O 1
ATOM 4526 N N . GLY A 1 604 ? 19.141 -28.172 -25.219 1 94.44 604 GLY A N 1
ATOM 4527 C CA . GLY A 1 604 ? 18.344 -27.031 -25.656 1 94.44 604 GLY A CA 1
ATOM 4528 C C . GLY A 1 604 ? 18.297 -25.922 -24.641 1 94.44 604 GLY A C 1
ATOM 4529 O O . GLY A 1 604 ? 18.781 -26.062 -23.516 1 94.44 604 GLY A O 1
ATOM 4530 N N . GLY A 1 605 ? 17.656 -24.844 -25.062 1 93.38 605 GLY A N 1
ATOM 4531 C CA . GLY A 1 605 ? 17.5 -23.688 -24.188 1 93.38 605 GLY A CA 1
ATOM 4532 C C . GLY A 1 605 ? 16.203 -23.672 -23.422 1 93.38 605 GLY A C 1
ATOM 4533 O O . GLY A 1 605 ? 15.414 -24.625 -23.5 1 93.38 605 GLY A O 1
ATOM 4534 N N . ARG A 1 606 ? 15.953 -22.609 -22.641 1 94 606 ARG A N 1
ATOM 4535 C CA . ARG A 1 606 ? 14.789 -22.453 -21.781 1 94 606 ARG A CA 1
ATOM 4536 C C . ARG A 1 606 ? 13.523 -22.219 -22.594 1 94 606 ARG A C 1
ATOM 4538 O O . ARG A 1 606 ? 12.414 -22.375 -22.078 1 94 606 ARG A O 1
ATOM 4545 N N . ASP A 1 607 ? 13.688 -21.844 -23.859 1 94.19 607 ASP A N 1
ATOM 4546 C CA . ASP A 1 607 ? 12.523 -21.578 -24.703 1 94.19 607 ASP A CA 1
ATOM 4547 C C . ASP A 1 607 ? 12.531 -22.469 -25.938 1 94.19 607 ASP A C 1
ATOM 4549 O O . ASP A 1 607 ? 11.844 -22.188 -26.922 1 94.19 607 ASP A O 1
ATOM 4553 N N . THR A 1 608 ? 13.344 -23.531 -25.906 1 94.56 608 THR A N 1
ATOM 4554 C CA . THR A 1 608 ? 13.375 -24.484 -27.016 1 94.56 608 THR A CA 1
ATOM 4555 C C . THR A 1 608 ? 12.102 -25.328 -27.031 1 94.56 608 THR A C 1
ATOM 4557 O O . THR A 1 608 ? 11.688 -25.859 -26 1 94.56 608 THR A O 1
ATOM 4560 N N . PRO A 1 609 ? 11.484 -25.438 -28.219 1 93.25 609 PRO A N 1
ATOM 4561 C CA . PRO A 1 609 ? 10.281 -26.266 -28.312 1 93.25 609 PRO A CA 1
ATOM 4562 C C . PRO A 1 609 ? 10.539 -27.734 -28.016 1 93.25 609 PRO A C 1
ATOM 4564 O O . PRO A 1 609 ? 11.641 -28.234 -28.266 1 93.25 609 PRO A O 1
ATOM 4567 N N . GLN A 1 610 ? 9.555 -28.406 -27.562 1 92.81 610 GLN A N 1
ATOM 4568 C CA . GLN A 1 610 ? 9.641 -29.797 -27.141 1 92.81 610 GLN A CA 1
ATOM 4569 C C . GLN A 1 610 ? 10.133 -30.688 -28.266 1 92.81 610 GLN A C 1
ATOM 4571 O O . GLN A 1 610 ? 10.953 -31.594 -28.047 1 92.81 610 GLN A O 1
ATOM 4576 N N . ALA A 1 611 ? 9.656 -30.484 -29.516 1 92.5 611 ALA A N 1
ATOM 4577 C CA . ALA A 1 611 ? 10.031 -31.312 -30.672 1 92.5 611 ALA A CA 1
ATOM 4578 C C . ALA A 1 611 ? 11.531 -31.203 -30.953 1 92.5 611 ALA A C 1
ATOM 4580 O O . ALA A 1 611 ? 12.172 -32.188 -31.297 1 92.5 611 ALA A O 1
ATOM 4581 N N . GLU A 1 612 ? 12.016 -30.016 -30.828 1 94.38 612 GLU A N 1
ATOM 4582 C CA . GLU A 1 612 ? 13.445 -29.812 -31.047 1 94.38 612 GLU A CA 1
ATOM 4583 C C . GLU A 1 612 ? 14.266 -30.469 -29.922 1 94.38 612 GLU A C 1
ATOM 4585 O O . GLU A 1 612 ? 15.328 -31.047 -30.188 1 94.38 612 GLU A O 1
ATOM 4590 N N . SER A 1 613 ? 13.852 -30.375 -28.719 1 96.38 613 SER A N 1
ATOM 4591 C CA . SER A 1 613 ? 14.531 -31.031 -27.609 1 96.38 613 SER A CA 1
ATOM 4592 C C . SER A 1 613 ? 14.555 -32.531 -27.781 1 96.38 613 SER A C 1
ATOM 4594 O O . SER A 1 613 ? 15.539 -33.188 -27.453 1 96.38 613 SER A O 1
ATOM 4596 N N . GLU A 1 614 ? 13.438 -33.062 -28.281 1 97.12 614 GLU A N 1
ATOM 4597 C CA . GLU A 1 614 ? 13.383 -34.5 -28.531 1 97.12 614 GLU A CA 1
ATOM 4598 C C . GLU A 1 614 ? 14.445 -34.938 -29.547 1 97.12 614 GLU A C 1
ATOM 4600 O O . GLU A 1 614 ? 15.125 -35.938 -29.359 1 97.12 614 GLU A O 1
ATOM 4605 N N . ALA A 1 615 ? 14.586 -34.188 -30.578 1 97.44 615 ALA A N 1
ATOM 4606 C CA . ALA A 1 615 ? 15.594 -34.469 -31.594 1 97.44 615 ALA A CA 1
ATOM 4607 C C . ALA A 1 615 ? 17 -34.469 -31 1 97.44 615 ALA A C 1
ATOM 4609 O O . ALA A 1 615 ? 17.812 -35.344 -31.312 1 97.44 615 ALA A O 1
ATOM 4610 N N . LEU A 1 616 ? 17.219 -33.531 -30.141 1 97.38 616 LEU A N 1
ATOM 4611 C CA . LEU A 1 616 ? 18.516 -33.438 -29.484 1 97.38 616 LEU A CA 1
ATOM 4612 C C . LEU A 1 616 ? 18.734 -34.625 -28.562 1 97.38 616 LEU A C 1
ATOM 4614 O O . LEU A 1 616 ? 19.859 -35.125 -28.469 1 97.38 616 LEU A O 1
ATOM 4618 N N . MET A 1 617 ? 17.719 -35.062 -27.953 1 98.06 617 MET A N 1
ATOM 4619 C CA . MET A 1 617 ? 17.812 -36.219 -27.047 1 98.06 617 MET A CA 1
ATOM 4620 C C . MET A 1 617 ? 18.109 -37.5 -27.812 1 98.06 617 MET A C 1
ATOM 4622 O O . MET A 1 617 ? 18.938 -38.312 -27.391 1 98.06 617 MET A O 1
ATOM 4626 N N . ILE A 1 618 ? 17.422 -37.656 -28.922 1 98 618 ILE A N 1
ATOM 4627 C CA . ILE A 1 618 ? 17.641 -38.844 -29.75 1 98 618 ILE A CA 1
ATOM 4628 C C . ILE A 1 618 ? 19.062 -38.844 -30.266 1 98 618 ILE A C 1
ATOM 4630 O O . ILE A 1 618 ? 19.719 -39.906 -30.297 1 98 618 ILE A O 1
ATOM 4634 N N . LYS A 1 619 ? 19.562 -37.719 -30.672 1 97.44 619 LYS A N 1
ATOM 4635 C CA . LYS A 1 619 ? 20.953 -37.594 -31.109 1 97.44 619 LYS A CA 1
ATOM 4636 C C . LYS A 1 619 ? 21.906 -38 -29.984 1 97.44 619 LYS A C 1
ATOM 4638 O O . LYS A 1 619 ? 22.875 -38.719 -30.234 1 97.44 619 LYS A O 1
ATOM 4643 N N . PHE A 1 620 ? 21.719 -37.594 -28.781 1 97.12 620 PHE A N 1
ATOM 4644 C CA . PHE A 1 620 ? 22.531 -37.969 -27.625 1 97.12 620 PHE A CA 1
ATOM 4645 C C . PHE A 1 620 ? 22.531 -39.469 -27.438 1 97.12 620 PHE A C 1
ATOM 4647 O O . PHE A 1 620 ? 23.594 -40.062 -27.203 1 97.12 620 PHE A O 1
ATOM 4654 N N . LEU A 1 621 ? 21.281 -40.094 -27.516 1 97.94 621 LEU A N 1
ATOM 4655 C CA . LEU A 1 621 ? 21.156 -41.531 -27.328 1 97.94 621 LEU A CA 1
ATOM 4656 C C . LEU A 1 621 ? 21.938 -42.281 -28.391 1 97.94 621 LEU A C 1
ATOM 4658 O O . LEU A 1 621 ? 22.578 -43.312 -28.109 1 97.94 621 LEU A O 1
ATOM 4662 N N . ARG A 1 622 ? 21.906 -41.844 -29.625 1 97 622 ARG A N 1
ATOM 4663 C CA . ARG A 1 622 ? 22.641 -42.469 -30.703 1 97 622 ARG A CA 1
ATOM 4664 C C . ARG A 1 622 ? 24.141 -42.438 -30.453 1 97 622 ARG A C 1
ATOM 4666 O O . ARG A 1 622 ? 24.844 -43.438 -30.609 1 97 622 ARG A O 1
ATOM 4673 N N . ASN A 1 623 ? 24.578 -41.25 -30.016 1 96.44 623 ASN A N 1
ATOM 4674 C CA . ASN A 1 623 ? 25.984 -41.094 -29.703 1 96.44 623 ASN A CA 1
ATOM 4675 C C . ASN A 1 623 ? 26.406 -41.969 -28.531 1 96.44 623 ASN A C 1
ATOM 4677 O O . ASN A 1 623 ? 27.484 -42.562 -28.531 1 96.44 623 ASN A O 1
ATOM 4681 N N . LEU A 1 624 ? 25.547 -42 -27.531 1 96.62 624 LEU A N 1
ATOM 4682 C CA . LEU A 1 624 ? 25.828 -42.812 -26.359 1 96.62 624 LEU A CA 1
ATOM 4683 C C . LEU A 1 624 ? 25.969 -44.281 -26.719 1 96.62 624 LEU A C 1
ATOM 4685 O O . LEU A 1 624 ? 26.859 -44.969 -26.219 1 96.62 624 LEU A O 1
ATOM 4689 N N . ALA A 1 625 ? 25.125 -44.812 -27.578 1 94.88 625 ALA A N 1
ATOM 4690 C CA . ALA A 1 625 ? 25.047 -46.219 -27.938 1 94.88 625 ALA A CA 1
ATOM 4691 C C . ALA A 1 625 ? 26.344 -46.688 -28.578 1 94.88 625 ALA A C 1
ATOM 4693 O O . ALA A 1 625 ? 26.703 -47.875 -28.469 1 94.88 625 ALA A O 1
ATOM 4694 N N . VAL A 1 626 ? 27.094 -45.812 -29.188 1 93.62 626 VAL A N 1
ATOM 4695 C CA . VAL A 1 626 ? 28.281 -46.25 -29.922 1 93.62 626 VAL A CA 1
ATOM 4696 C C . VAL A 1 626 ? 29.531 -45.688 -29.25 1 93.62 626 VAL A C 1
ATOM 4698 O O . VAL A 1 626 ? 30.641 -45.906 -29.719 1 93.62 626 VAL A O 1
ATOM 4701 N N . ALA A 1 627 ? 29.344 -44.969 -28.219 1 95.19 627 ALA A N 1
ATOM 4702 C CA . ALA A 1 627 ? 30.5 -44.375 -27.531 1 95.19 627 ALA A CA 1
ATOM 4703 C C . ALA A 1 627 ? 31.422 -45.469 -26.984 1 95.19 627 ALA A C 1
ATOM 4705 O O . ALA A 1 627 ? 30.969 -46.5 -26.484 1 95.19 627 ALA A O 1
ATOM 4706 N N . PRO A 1 628 ? 32.75 -45.25 -27.078 1 94.44 628 PRO A N 1
ATOM 4707 C CA . PRO A 1 628 ? 33.688 -46.219 -26.562 1 94.44 628 PRO A CA 1
ATOM 4708 C C . PRO A 1 628 ? 33.75 -46.25 -25.031 1 94.44 628 PRO A C 1
ATOM 4710 O O . PRO A 1 628 ? 33.438 -45.25 -24.391 1 94.44 628 PRO A O 1
ATOM 4713 N N . ALA A 1 629 ? 34.125 -47.344 -24.516 1 93.5 629 ALA A N 1
ATOM 4714 C CA . ALA A 1 629 ? 34.25 -47.5 -23.078 1 93.5 629 ALA A CA 1
ATOM 4715 C C . ALA A 1 629 ? 35.125 -46.406 -22.453 1 93.5 629 ALA A C 1
ATOM 4717 O O . ALA A 1 629 ? 34.875 -45.969 -21.328 1 93.5 629 ALA A O 1
ATOM 4718 N N . ALA A 1 630 ? 36.062 -45.844 -23.203 1 91.44 630 ALA A N 1
ATOM 4719 C CA . ALA A 1 630 ? 37 -44.844 -22.734 1 91.44 630 ALA A CA 1
ATOM 4720 C C . ALA A 1 630 ? 36.312 -43.531 -22.469 1 91.44 630 ALA A C 1
ATOM 4722 O O . ALA A 1 630 ? 36.875 -42.656 -21.797 1 91.44 630 ALA A O 1
ATOM 4723 N N . ALA A 1 631 ? 35.094 -43.406 -22.891 1 93.62 631 ALA A N 1
ATOM 4724 C CA . ALA A 1 631 ? 34.375 -42.156 -22.734 1 93.62 631 ALA A CA 1
ATOM 4725 C C . ALA A 1 631 ? 33.781 -42.062 -21.328 1 93.62 631 ALA A C 1
ATOM 4727 O O . ALA A 1 631 ? 33.25 -41 -20.969 1 93.62 631 ALA A O 1
ATOM 4728 N N . LEU A 1 632 ? 33.938 -43.062 -20.562 1 91.25 632 LEU A N 1
ATOM 4729 C CA . LEU A 1 632 ? 33.438 -43.031 -19.203 1 91.25 632 LEU A CA 1
ATOM 4730 C C . LEU A 1 632 ? 34.062 -41.875 -18.422 1 91.25 632 LEU A C 1
ATOM 4732 O O . LEU A 1 632 ? 35.281 -41.688 -18.453 1 91.25 632 LEU A O 1
ATOM 4736 N N . GLY A 1 633 ? 33.25 -41.062 -17.812 1 86.88 633 GLY A N 1
ATOM 4737 C CA . GLY A 1 633 ? 33.75 -39.969 -17 1 86.88 633 GLY A CA 1
ATOM 4738 C C . GLY A 1 633 ? 33.938 -38.688 -17.781 1 86.88 633 GLY A C 1
ATOM 4739 O O . GLY A 1 633 ? 34.219 -37.625 -17.219 1 86.88 633 GLY A O 1
ATOM 4740 N N . SER A 1 634 ? 33.781 -38.719 -19.031 1 90.94 634 SER A N 1
ATOM 4741 C CA . SER A 1 634 ? 33.875 -37.5 -19.844 1 90.94 634 SER A CA 1
ATOM 4742 C C . SER A 1 634 ? 32.688 -36.562 -19.578 1 90.94 634 SER A C 1
ATOM 4744 O O . SER A 1 634 ? 31.609 -37 -19.188 1 90.94 634 SER A O 1
ATOM 4746 N N . PRO A 1 635 ? 32.938 -35.281 -19.75 1 89.88 635 PRO A N 1
ATOM 4747 C CA . PRO A 1 635 ? 31.844 -34.312 -19.562 1 89.88 635 PRO A CA 1
ATOM 4748 C C . PRO A 1 635 ? 30.719 -34.5 -20.562 1 89.88 635 PRO A C 1
ATOM 4750 O O . PRO A 1 635 ? 29.609 -34 -20.359 1 89.88 635 PRO A O 1
ATOM 4753 N N . GLU A 1 636 ? 31 -35.188 -21.516 1 91 636 GLU A N 1
ATOM 4754 C CA . GLU A 1 636 ? 30.016 -35.406 -22.562 1 91 636 GLU A CA 1
ATOM 4755 C C . GLU A 1 636 ? 28.953 -36.406 -22.125 1 91 636 GLU A C 1
ATOM 4757 O O . GLU A 1 636 ? 27.828 -36.375 -22.594 1 91 636 GLU A O 1
ATOM 4762 N N . TYR A 1 637 ? 29.375 -37.281 -21.266 1 94.88 637 TYR A N 1
ATOM 4763 C CA . TYR A 1 637 ? 28.453 -38.344 -20.875 1 94.88 637 TYR A CA 1
ATOM 4764 C C . TYR A 1 637 ? 28.391 -38.469 -19.359 1 94.88 637 TYR A C 1
ATOM 4766 O O . TYR A 1 637 ? 28.641 -39.562 -18.828 1 94.88 637 TYR A O 1
ATOM 4774 N N . PRO A 1 638 ? 28 -37.375 -18.75 1 95.81 638 PRO A N 1
ATOM 4775 C CA . PRO A 1 638 ? 27.766 -37.562 -17.312 1 95.81 638 PRO A CA 1
ATOM 4776 C C . PRO A 1 638 ? 26.688 -38.594 -17 1 95.81 638 PRO A C 1
ATOM 4778 O O . PRO A 1 638 ? 25.75 -38.75 -17.797 1 95.81 638 PRO A O 1
ATOM 4781 N N . SER A 1 639 ? 26.781 -39.312 -15.93 1 97.19 639 SER A N 1
ATOM 4782 C CA . SER A 1 639 ? 25.828 -40.344 -15.578 1 97.19 639 SER A CA 1
ATOM 4783 C C . SER A 1 639 ? 25.719 -40.5 -14.062 1 97.19 639 SER A C 1
ATOM 4785 O O . SER A 1 639 ? 26.453 -39.875 -13.312 1 97.19 639 SER A O 1
ATOM 4787 N N . ALA A 1 640 ? 24.828 -41.344 -13.656 1 97.25 640 ALA A N 1
ATOM 4788 C CA . ALA A 1 640 ? 24.578 -41.562 -12.234 1 97.25 640 ALA A CA 1
ATOM 4789 C C . ALA A 1 640 ? 25.781 -42.219 -11.562 1 97.25 640 ALA A C 1
ATOM 4791 O O . ALA A 1 640 ? 26.562 -42.906 -12.211 1 97.25 640 ALA A O 1
ATOM 4792 N N . PRO A 1 641 ? 25.922 -42 -10.219 1 94.88 641 PRO A N 1
ATOM 4793 C CA . PRO A 1 641 ? 27.078 -42.531 -9.5 1 94.88 641 PRO A CA 1
ATOM 4794 C C . PRO A 1 641 ? 27.141 -44.062 -9.555 1 94.88 641 PRO A C 1
ATOM 4796 O O . PRO A 1 641 ? 28.234 -44.625 -9.547 1 94.88 641 PRO A O 1
ATOM 4799 N N . TRP A 1 642 ? 26.078 -44.781 -9.695 1 95.31 642 TRP A N 1
ATOM 4800 C CA . TRP A 1 642 ? 26.078 -46.219 -9.656 1 95.31 642 TRP A CA 1
ATOM 4801 C C . TRP A 1 642 ? 26.594 -46.812 -10.969 1 95.31 642 TRP A C 1
ATOM 4803 O O . TRP A 1 642 ? 26.828 -48 -11.07 1 95.31 642 TRP A O 1
ATOM 4813 N N . THR A 1 643 ? 26.797 -45.969 -11.984 1 95.44 643 THR A N 1
ATOM 4814 C CA . THR A 1 643 ? 27.344 -46.438 -13.258 1 95.44 643 THR A CA 1
ATOM 4815 C C . THR A 1 643 ? 28.859 -46.25 -13.312 1 95.44 643 THR A C 1
ATOM 4817 O O . THR A 1 643 ? 29.5 -46.625 -14.297 1 95.44 643 THR A O 1
ATOM 4820 N N . LYS A 1 644 ? 29.359 -45.719 -12.305 1 92.56 644 LYS A N 1
ATOM 4821 C CA . LYS A 1 644 ? 30.797 -45.406 -12.273 1 92.56 644 LYS A CA 1
ATOM 4822 C C . LYS A 1 644 ? 31.578 -46.562 -11.664 1 92.56 644 LYS A C 1
ATOM 4824 O O . LYS A 1 644 ? 31 -47.5 -11.078 1 92.56 644 LYS A O 1
ATOM 4829 N N . ALA A 1 645 ? 32.875 -46.438 -11.828 1 88.31 645 ALA A N 1
ATOM 4830 C CA . ALA A 1 645 ? 33.75 -47.469 -11.312 1 88.31 645 ALA A CA 1
ATOM 4831 C C . ALA A 1 645 ? 33.844 -47.438 -9.789 1 88.31 645 ALA A C 1
ATOM 4833 O O . ALA A 1 645 ? 33.812 -46.344 -9.203 1 88.31 645 ALA A O 1
ATOM 4834 N N . ILE A 1 646 ? 33.812 -48.625 -9.25 1 80.19 646 ILE A N 1
ATOM 4835 C CA . ILE A 1 646 ? 34 -48.719 -7.805 1 80.19 646 ILE A CA 1
ATOM 4836 C C . ILE A 1 646 ? 35.5 -48.562 -7.484 1 80.19 646 ILE A C 1
ATOM 4838 O O . ILE A 1 646 ? 36.344 -49.125 -8.18 1 80.19 646 ILE A O 1
ATOM 4842 N N . ALA A 1 647 ? 35.75 -47.781 -6.5 1 73.06 647 ALA A N 1
ATOM 4843 C CA . ALA A 1 647 ? 37.125 -47.594 -6.094 1 73.06 647 ALA A CA 1
ATOM 4844 C C . ALA A 1 647 ? 37.812 -48.938 -5.816 1 73.06 647 ALA A C 1
ATOM 4846 O O . ALA A 1 647 ? 37.281 -49.75 -5.059 1 73.06 647 ALA A O 1
ATOM 4847 N N . GLY A 1 648 ? 38.938 -49.219 -6.422 1 67.31 648 GLY A N 1
ATOM 4848 C CA . GLY A 1 648 ? 39.75 -50.406 -6.145 1 67.31 648 GLY A CA 1
ATOM 4849 C C . GLY A 1 648 ? 39.406 -51.562 -7.039 1 67.31 648 GLY A C 1
ATOM 4850 O O . GLY A 1 648 ? 40.094 -52.594 -7.023 1 67.31 648 GLY A O 1
ATOM 4851 N N . ALA A 1 649 ? 38.312 -51.438 -7.773 1 67.69 649 ALA A N 1
ATOM 4852 C CA . ALA A 1 649 ? 37.906 -52.594 -8.617 1 67.69 649 ALA A CA 1
ATOM 4853 C C . ALA A 1 649 ? 38.594 -52.5 -9.984 1 67.69 649 ALA A C 1
ATOM 4855 O O . ALA A 1 649 ? 38.812 -51.406 -10.5 1 67.69 649 ALA A O 1
ATOM 4856 N N . GLU A 1 650 ? 39.031 -53.562 -10.438 1 67.69 650 GLU A N 1
ATOM 4857 C CA . GLU A 1 650 ? 39.625 -53.656 -11.773 1 67.69 650 GLU A CA 1
ATOM 4858 C C . GLU A 1 650 ? 38.594 -53.344 -12.844 1 67.69 650 GLU A C 1
ATOM 4860 O O . GLU A 1 650 ? 37.406 -53.719 -12.711 1 67.69 650 GLU A O 1
ATOM 4865 N N . SER A 1 651 ? 38.906 -52.438 -13.758 1 66.94 651 SER A N 1
ATOM 4866 C CA . SER A 1 651 ? 38 -52.125 -14.852 1 66.94 651 SER A CA 1
ATOM 4867 C C . SER A 1 651 ? 37.656 -53.344 -15.672 1 66.94 651 SER A C 1
ATOM 4869 O O . SER A 1 651 ? 38.438 -54.281 -15.758 1 66.94 651 SER A O 1
ATOM 4871 N N . SER A 1 652 ? 36.406 -53.5 -16.141 1 72.19 652 SER A N 1
ATOM 4872 C CA . SER A 1 652 ? 35.969 -54.594 -17 1 72.19 652 SER A CA 1
ATOM 4873 C C . SER A 1 652 ? 36.875 -54.719 -18.219 1 72.19 652 SER A C 1
ATOM 4875 O O . SER A 1 652 ? 37.094 -53.75 -18.953 1 72.19 652 SER A O 1
ATOM 4877 N N . LYS A 1 653 ? 37.5 -55.688 -18.422 1 64.44 653 LYS A N 1
ATOM 4878 C CA . LYS A 1 653 ? 38.406 -55.938 -19.516 1 64.44 653 LYS A CA 1
ATOM 4879 C C . LYS A 1 653 ? 37.656 -56.281 -20.797 1 64.44 653 LYS A C 1
ATOM 4881 O O . LYS A 1 653 ? 38.219 -56.188 -21.891 1 64.44 653 LYS A O 1
ATOM 4886 N N . THR A 1 654 ? 36.469 -56.5 -20.75 1 75.5 654 THR A N 1
ATOM 4887 C CA . THR A 1 654 ? 35.688 -57.062 -21.875 1 75.5 654 THR A CA 1
ATOM 4888 C C . THR A 1 654 ? 34.75 -56 -22.438 1 75.5 654 THR A C 1
ATOM 4890 O O . THR A 1 654 ? 34.25 -56.125 -23.562 1 75.5 654 THR A O 1
ATOM 4893 N N . ALA A 1 655 ? 34.5 -54.938 -21.688 1 78.44 655 ALA A N 1
ATOM 4894 C CA . ALA A 1 655 ? 33.531 -53.938 -22.141 1 78.44 655 ALA A CA 1
ATOM 4895 C C . ALA A 1 655 ? 34.094 -53.125 -23.312 1 78.44 655 ALA A C 1
ATOM 4897 O O . ALA A 1 655 ? 35.188 -52.531 -23.203 1 78.44 655 ALA A O 1
ATOM 4898 N N . GLN A 1 656 ? 33.438 -53.156 -24.422 1 82.31 656 GLN A N 1
ATOM 4899 C CA . GLN A 1 656 ? 33.875 -52.469 -25.625 1 82.31 656 GLN A CA 1
ATOM 4900 C C . GLN A 1 656 ? 33.25 -51.094 -25.734 1 82.31 656 GLN A C 1
ATOM 4902 O O . GLN A 1 656 ? 33.875 -50.125 -26.172 1 82.31 656 GLN A O 1
ATOM 4907 N N . THR A 1 657 ? 32.031 -51.031 -25.344 1 92.31 657 THR A N 1
ATOM 4908 C CA . THR A 1 657 ? 31.312 -49.75 -25.453 1 92.31 657 THR A CA 1
ATOM 4909 C C . THR A 1 657 ? 31.094 -49.125 -24.078 1 92.31 657 THR A C 1
ATOM 4911 O O . THR A 1 657 ? 31.234 -49.812 -23.062 1 92.31 657 THR A O 1
ATOM 4914 N N . LEU A 1 658 ? 30.875 -47.844 -24.078 1 94.88 658 LEU A N 1
ATOM 4915 C CA . LEU A 1 658 ? 30.562 -47.125 -22.859 1 94.88 658 LEU A CA 1
ATOM 4916 C C . LEU A 1 658 ? 29.359 -47.719 -22.156 1 94.88 658 LEU A C 1
ATOM 4918 O O . LEU A 1 658 ? 29.344 -47.875 -20.938 1 94.88 658 LEU A O 1
ATOM 4922 N N . VAL A 1 659 ? 28.328 -48.156 -22.938 1 95.44 659 VAL A N 1
ATOM 4923 C CA . VAL A 1 659 ? 27.094 -48.719 -22.422 1 95.44 659 VAL A CA 1
ATOM 4924 C C . VAL A 1 659 ? 27.406 -50.062 -21.719 1 95.44 659 VAL A C 1
ATOM 4926 O O . VAL A 1 659 ? 26.906 -50.312 -20.625 1 95.44 659 VAL A O 1
ATOM 4929 N N . ASP A 1 660 ? 28.266 -50.781 -22.25 1 93.56 660 ASP A N 1
ATOM 4930 C CA . ASP A 1 660 ? 28.672 -52.062 -21.641 1 93.56 660 ASP A CA 1
ATOM 4931 C C . ASP A 1 660 ? 29.375 -51.812 -20.297 1 93.56 660 ASP A C 1
ATOM 4933 O O . ASP A 1 660 ? 29.109 -52.5 -19.328 1 93.56 660 ASP A O 1
ATOM 4937 N N . LEU A 1 661 ? 30.219 -50.875 -20.406 1 94.5 661 LEU A N 1
ATOM 4938 C CA . LEU A 1 661 ? 31.016 -50.562 -19.203 1 94.5 661 LEU A CA 1
ATOM 4939 C C . LEU A 1 661 ? 30.125 -50.031 -18.094 1 94.5 661 LEU A C 1
ATOM 4941 O O . LEU A 1 661 ? 30.281 -50.406 -16.922 1 94.5 661 LEU A O 1
ATOM 4945 N N . MET A 1 662 ? 29.188 -49.125 -18.391 1 95.44 662 MET A N 1
ATOM 4946 C CA . MET A 1 662 ? 28.266 -48.562 -17.391 1 95.44 662 MET A CA 1
ATOM 4947 C C . MET A 1 662 ? 27.438 -49.688 -16.766 1 95.44 662 MET A C 1
ATOM 4949 O O . MET A 1 662 ? 27.266 -49.719 -15.539 1 95.44 662 MET A O 1
ATOM 4953 N N . ALA A 1 663 ? 26.922 -50.625 -17.547 1 94.06 663 ALA A N 1
ATOM 4954 C CA . ALA A 1 663 ? 26.125 -51.719 -17.062 1 94.06 663 ALA A CA 1
ATOM 4955 C C . ALA A 1 663 ? 26.938 -52.656 -16.156 1 94.06 663 ALA A C 1
ATOM 4957 O O . ALA A 1 663 ? 26.453 -53.125 -15.125 1 94.06 663 ALA A O 1
ATOM 4958 N N . ASP A 1 664 ? 28.141 -52.875 -16.547 1 93.12 664 ASP A N 1
ATOM 4959 C CA . ASP A 1 664 ? 29.031 -53.719 -15.758 1 93.12 664 ASP A CA 1
ATOM 4960 C C . ASP A 1 664 ? 29.344 -53.094 -14.398 1 93.12 664 ASP A C 1
ATOM 4962 O O . ASP A 1 664 ? 29.328 -53.781 -13.375 1 93.12 664 ASP A O 1
ATOM 4966 N N . ASN A 1 665 ? 29.734 -51.875 -14.477 1 93.31 665 ASN A N 1
ATOM 4967 C CA . ASN A 1 665 ? 30.016 -51.156 -13.234 1 93.31 665 ASN A CA 1
ATOM 4968 C C . ASN A 1 665 ? 28.812 -51.188 -12.289 1 93.31 665 ASN A C 1
ATOM 4970 O O . ASN A 1 665 ? 28.969 -51.406 -11.094 1 93.31 665 ASN A O 1
ATOM 4974 N N . LYS A 1 666 ? 27.641 -50.906 -12.844 1 94.38 666 LYS A N 1
ATOM 4975 C CA . LYS A 1 666 ? 26.422 -50.938 -12.055 1 94.38 666 LYS A CA 1
ATOM 4976 C C . LYS A 1 666 ? 26.172 -52.312 -11.461 1 94.38 666 LYS A C 1
ATOM 4978 O O . LYS A 1 666 ? 25.828 -52.438 -10.281 1 94.38 666 LYS A O 1
ATOM 4983 N N . ARG A 1 667 ? 26.328 -53.344 -12.211 1 91.75 667 ARG A N 1
ATOM 4984 C CA . ARG A 1 667 ? 26.172 -54.719 -11.742 1 91.75 667 ARG A CA 1
ATOM 4985 C C . ARG A 1 667 ? 27.109 -55 -10.578 1 91.75 667 ARG A C 1
ATOM 4987 O O . ARG A 1 667 ? 26.688 -55.562 -9.555 1 91.75 667 ARG A O 1
ATOM 4994 N N . ARG A 1 668 ? 28.297 -54.625 -10.742 1 90 668 ARG A N 1
ATOM 4995 C CA . ARG A 1 668 ? 29.297 -54.844 -9.703 1 90 668 ARG A CA 1
ATOM 4996 C C . ARG A 1 668 ? 28.938 -54.094 -8.422 1 90 668 ARG A C 1
ATOM 4998 O O . ARG A 1 668 ? 29.125 -54.625 -7.324 1 90 668 ARG A O 1
ATOM 5005 N N . ARG A 1 669 ? 28.5 -52.906 -8.625 1 90.5 669 ARG A N 1
ATOM 5006 C CA . ARG A 1 669 ? 28.109 -52.125 -7.461 1 90.5 669 ARG A CA 1
ATOM 5007 C C . ARG A 1 669 ? 26.953 -52.812 -6.719 1 90.5 669 ARG A C 1
ATOM 5009 O O . ARG A 1 669 ? 27 -52.938 -5.492 1 90.5 669 ARG A O 1
ATOM 5016 N N . TYR A 1 670 ? 25.922 -53.25 -7.473 1 90.56 670 TYR A N 1
ATOM 5017 C CA . TYR A 1 670 ? 24.734 -53.844 -6.867 1 90.56 670 TYR A CA 1
ATOM 5018 C C . TYR A 1 670 ? 25.094 -55.156 -6.203 1 90.56 670 TYR A C 1
ATOM 5020 O O . TYR A 1 670 ? 24.438 -55.594 -5.238 1 90.56 670 TYR A O 1
ATOM 5028 N N . GLU A 1 671 ? 26.156 -55.719 -6.648 1 86.81 671 GLU A N 1
ATOM 5029 C CA . GLU A 1 671 ? 26.562 -57.031 -6.109 1 86.81 671 GLU A CA 1
ATOM 5030 C C . GLU A 1 671 ? 27.516 -56.844 -4.926 1 86.81 671 GLU A C 1
ATOM 5032 O O . GLU A 1 671 ? 27.781 -57.812 -4.191 1 86.81 671 GLU A O 1
ATOM 5037 N N . SER A 1 672 ? 27.953 -55.719 -4.801 1 85.81 672 SER A N 1
ATOM 5038 C CA . SER A 1 672 ? 28.906 -55.438 -3.738 1 85.81 672 SER A CA 1
ATOM 5039 C C . SER A 1 672 ? 28.266 -55.594 -2.361 1 85.81 672 SER A C 1
ATOM 5041 O O . SER A 1 672 ? 27.094 -55.312 -2.189 1 85.81 672 SER A O 1
ATOM 5043 N N . ALA A 1 673 ? 29.031 -55.969 -1.316 1 81.5 673 ALA A N 1
ATOM 5044 C CA . ALA A 1 673 ? 28.562 -56.156 0.054 1 81.5 673 ALA A CA 1
ATOM 5045 C C . ALA A 1 673 ? 28.219 -54.844 0.713 1 81.5 673 ALA A C 1
ATOM 5047 O O . ALA A 1 673 ? 27.422 -54.781 1.654 1 81.5 673 ALA A O 1
ATOM 5048 N N . ASN A 1 674 ? 28.766 -53.875 0.169 1 82.44 674 ASN A N 1
ATOM 5049 C CA . ASN A 1 674 ? 28.547 -52.562 0.769 1 82.44 674 ASN A CA 1
ATOM 5050 C C . ASN A 1 674 ? 27.297 -51.875 0.205 1 82.44 674 ASN A C 1
ATOM 5052 O O . ASN A 1 674 ? 26.906 -50.812 0.664 1 82.44 674 ASN A O 1
ATOM 5056 N N . HIS A 1 675 ? 26.688 -52.5 -0.751 1 88.38 675 HIS A N 1
ATOM 5057 C CA . HIS A 1 675 ? 25.5 -51.938 -1.35 1 88.38 675 HIS A CA 1
ATOM 5058 C C . HIS A 1 675 ? 24.234 -52.406 -0.629 1 88.38 675 HIS A C 1
ATOM 5060 O O . HIS A 1 675 ? 24.062 -53.594 -0.391 1 88.38 675 HIS A O 1
ATOM 5066 N N . THR A 1 676 ? 23.422 -51.438 -0.208 1 89.44 676 THR A N 1
ATOM 5067 C CA . THR A 1 676 ? 22.109 -51.75 0.342 1 89.44 676 THR A CA 1
ATOM 5068 C C . THR A 1 676 ? 21.141 -52.156 -0.77 1 89.44 676 THR A C 1
ATOM 5070 O O . THR A 1 676 ? 20.906 -51.375 -1.702 1 89.44 676 THR A O 1
ATOM 5073 N N . PRO A 1 677 ? 20.578 -53.344 -0.691 1 88.31 677 PRO A N 1
ATOM 5074 C CA . PRO A 1 677 ? 19.625 -53.719 -1.734 1 88.31 677 PRO A CA 1
ATOM 5075 C C . PRO A 1 677 ? 18.484 -52.719 -1.907 1 88.31 677 PRO A C 1
ATOM 5077 O O . PRO A 1 677 ? 17.984 -52.188 -0.921 1 88.31 677 PRO A O 1
ATOM 5080 N N . LEU A 1 678 ? 18.062 -52.5 -3.146 1 91.5 678 LEU A N 1
ATOM 5081 C CA . LEU A 1 678 ? 17.062 -51.5 -3.461 1 91.5 678 LEU A CA 1
ATOM 5082 C C . LEU A 1 678 ? 15.742 -51.781 -2.742 1 91.5 678 LEU A C 1
ATOM 5084 O O . LEU A 1 678 ? 15.008 -50.875 -2.379 1 91.5 678 LEU A O 1
ATOM 5088 N N . VAL A 1 679 ? 15.422 -53 -2.488 1 90.25 679 VAL A N 1
ATOM 5089 C CA . VAL A 1 679 ? 14.156 -53.406 -1.872 1 90.25 679 VAL A CA 1
ATOM 5090 C C . VAL A 1 679 ? 14.07 -52.812 -0.464 1 90.25 679 VAL A C 1
ATOM 5092 O O . VAL A 1 679 ? 12.969 -52.562 0.035 1 90.25 679 VAL A O 1
ATOM 5095 N N . HIS A 1 680 ? 15.227 -52.594 0.249 1 92.25 680 HIS A N 1
ATOM 5096 C CA . HIS A 1 680 ? 15.211 -51.969 1.567 1 92.25 680 HIS A CA 1
ATOM 5097 C C . HIS A 1 680 ? 14.664 -50.531 1.5 1 92.25 680 HIS A C 1
ATOM 5099 O O . HIS A 1 680 ? 13.922 -50.125 2.391 1 92.25 680 HIS A O 1
ATOM 5105 N N . TYR A 1 681 ? 15.094 -49.812 0.435 1 94.81 681 TYR A N 1
ATOM 5106 C CA . TYR A 1 681 ? 14.562 -48.5 0.224 1 94.81 681 TYR A CA 1
ATOM 5107 C C . TYR A 1 681 ? 13.07 -48.531 -0.064 1 94.81 681 TYR A C 1
ATOM 5109 O O . TYR A 1 681 ? 12.305 -47.719 0.479 1 94.81 681 TYR A O 1
ATOM 5117 N N . ARG A 1 682 ? 12.656 -49.469 -0.908 1 94.56 682 ARG A N 1
ATOM 5118 C CA . ARG A 1 682 ? 11.25 -49.656 -1.239 1 94.56 682 ARG A CA 1
ATOM 5119 C C . ARG A 1 682 ? 10.414 -49.875 0.018 1 94.56 682 ARG A C 1
ATOM 5121 O O . ARG A 1 682 ? 9.398 -49.188 0.222 1 94.56 682 ARG A O 1
ATOM 5128 N N . HIS A 1 683 ? 10.867 -50.75 0.844 1 94.56 683 HIS A N 1
ATOM 5129 C CA . HIS A 1 683 ? 10.125 -51.125 2.047 1 94.56 683 HIS A CA 1
ATOM 5130 C C . HIS A 1 683 ? 10.023 -49.938 3 1 94.56 683 HIS A C 1
ATOM 5132 O O . HIS A 1 683 ? 8.961 -49.688 3.58 1 94.56 683 HIS A O 1
ATOM 5138 N N . GLU A 1 684 ? 11.07 -49.25 3.193 1 95.56 684 GLU A N 1
ATOM 5139 C CA . GLU A 1 684 ? 11.062 -48.094 4.094 1 95.56 684 GLU A CA 1
ATOM 5140 C C . GLU A 1 684 ? 10.102 -47.031 3.602 1 95.56 684 GLU A C 1
ATOM 5142 O O . GLU A 1 684 ? 9.328 -46.469 4.383 1 95.56 684 GLU A O 1
ATOM 5147 N N . GLU A 1 685 ? 10.203 -46.719 2.33 1 97.06 685 GLU A N 1
ATOM 5148 C CA . GLU A 1 685 ? 9.336 -45.688 1.748 1 97.06 685 GLU A CA 1
ATOM 5149 C C . GLU A 1 685 ? 7.871 -46.094 1.795 1 97.06 685 GLU A C 1
ATOM 5151 O O . GLU A 1 685 ? 6.992 -45.312 2.094 1 97.06 685 GLU A O 1
ATOM 5156 N N . LEU A 1 686 ? 7.617 -47.344 1.524 1 96.94 686 LEU A N 1
ATOM 5157 C CA . LEU A 1 686 ? 6.25 -47.844 1.544 1 96.94 686 LEU A CA 1
ATOM 5158 C C . LEU A 1 686 ? 5.688 -47.844 2.961 1 96.94 686 LEU A C 1
ATOM 5160 O O . LEU A 1 686 ? 4.492 -47.625 3.158 1 96.94 686 LEU A O 1
ATOM 5164 N N . SER A 1 687 ? 6.547 -48.188 3.936 1 97.19 687 SER A N 1
ATOM 5165 C CA . SER A 1 687 ? 6.117 -48.062 5.324 1 97.19 687 SER A CA 1
ATOM 5166 C C . SER A 1 687 ? 5.594 -46.656 5.625 1 97.19 687 SER A C 1
ATOM 5168 O O . SER A 1 687 ? 4.527 -46.5 6.227 1 97.19 687 SER A O 1
ATOM 5170 N N . GLN A 1 688 ? 6.309 -45.656 5.219 1 96.69 688 GLN A N 1
ATOM 5171 C CA . GLN A 1 688 ? 5.891 -44.281 5.418 1 96.69 688 GLN A CA 1
ATOM 5172 C C . GLN A 1 688 ? 4.617 -43.969 4.637 1 96.69 688 GLN A C 1
ATOM 5174 O O . GLN A 1 688 ? 3.744 -43.25 5.125 1 96.69 688 GLN A O 1
ATOM 5179 N N . MET A 1 689 ? 4.5 -44.531 3.451 1 98 689 MET A N 1
ATOM 5180 C CA . MET A 1 689 ? 3.32 -44.281 2.625 1 98 689 MET A CA 1
ATOM 5181 C C . MET A 1 689 ? 2.084 -44.938 3.244 1 98 689 MET A C 1
ATOM 5183 O O . MET A 1 689 ? 0.976 -44.406 3.107 1 98 689 MET A O 1
ATOM 5187 N N . LEU A 1 690 ? 2.254 -46.031 3.92 1 97.62 690 LEU A N 1
ATOM 5188 C CA . LEU A 1 690 ? 1.148 -46.656 4.641 1 97.62 690 LEU A CA 1
ATOM 5189 C C . LEU A 1 690 ? 0.629 -45.75 5.738 1 97.62 690 LEU A C 1
ATOM 5191 O O . LEU A 1 690 ? -0.583 -45.625 5.934 1 97.62 690 LEU A O 1
ATOM 5195 N N . LEU A 1 691 ? 1.533 -45.125 6.449 1 97.19 691 LEU A N 1
ATOM 5196 C CA . LEU A 1 691 ? 1.124 -44.156 7.457 1 97.19 691 LEU A CA 1
ATOM 5197 C C . LEU A 1 691 ? 0.337 -43.031 6.82 1 97.19 691 LEU A C 1
ATOM 5199 O O . LEU A 1 691 ? -0.714 -42.625 7.332 1 97.19 691 LEU A O 1
ATOM 5203 N N . ASP A 1 692 ? 0.807 -42.531 5.703 1 97.31 692 ASP A N 1
ATOM 5204 C CA . ASP A 1 692 ? 0.163 -41.406 5.035 1 97.31 692 ASP A CA 1
ATOM 5205 C C . ASP A 1 692 ? -1.207 -41.812 4.488 1 97.31 692 ASP A C 1
ATOM 5207 O O . ASP A 1 692 ? -2.105 -40.969 4.387 1 97.31 692 ASP A O 1
ATOM 5211 N N . SER A 1 693 ? -1.406 -43.031 4.191 1 97 693 SER A N 1
ATOM 5212 C CA . SER A 1 693 ? -2.637 -43.5 3.557 1 97 693 SER A CA 1
ATOM 5213 C C . SER A 1 693 ? -3.693 -43.844 4.594 1 97 693 SER A C 1
ATOM 5215 O O . SER A 1 693 ? -4.895 -43.719 4.336 1 97 693 SER A O 1
ATOM 5217 N N . PHE A 1 694 ? -3.193 -44.312 5.836 1 96.25 694 PHE A N 1
ATOM 5218 C CA . PHE A 1 694 ? -4.188 -44.969 6.676 1 96.25 694 PHE A CA 1
ATOM 5219 C C . PHE A 1 694 ? -4.109 -44.469 8.109 1 96.25 694 PHE A C 1
ATOM 5221 O O . PHE A 1 694 ? -5.082 -44.562 8.867 1 96.25 694 PHE A O 1
ATOM 5228 N N . HIS A 1 695 ? -2.895 -44.031 8.57 1 95.81 695 HIS A N 1
ATOM 5229 C CA . HIS A 1 695 ? -2.744 -43.594 9.953 1 95.81 695 HIS A CA 1
ATOM 5230 C C . HIS A 1 695 ? -3.711 -42.469 10.289 1 95.81 695 HIS A C 1
ATOM 5232 O O . HIS A 1 695 ? -3.928 -41.562 9.469 1 95.81 695 HIS A O 1
ATOM 5238 N N . PRO A 1 696 ? -4.309 -42.438 11.422 1 91.75 696 PRO A N 1
ATOM 5239 C CA . PRO A 1 696 ? -5.359 -41.469 11.742 1 91.75 696 PRO A CA 1
ATOM 5240 C C . PRO A 1 696 ? -4.887 -40.031 11.633 1 91.75 696 PRO A C 1
ATOM 5242 O O . PRO A 1 696 ? -5.652 -39.156 11.211 1 91.75 696 PRO A O 1
ATOM 5245 N N . HIS A 1 697 ? -3.701 -39.812 12.047 1 92.25 697 HIS A N 1
ATOM 5246 C CA . HIS A 1 697 ? -3.178 -38.438 12 1 92.25 697 HIS A CA 1
ATOM 5247 C C . HIS A 1 697 ? -2.537 -38.156 10.648 1 92.25 697 HIS A C 1
ATOM 5249 O O . HIS A 1 697 ? -2.857 -37.125 10.016 1 92.25 697 HIS A O 1
ATOM 5255 N N . ARG A 1 698 ? -1.716 -38.969 10.141 1 95.25 698 ARG A N 1
ATOM 5256 C CA . ARG A 1 698 ? -0.941 -38.75 8.922 1 95.25 698 ARG A CA 1
ATOM 5257 C C . ARG A 1 698 ? -1.842 -38.812 7.691 1 95.25 698 ARG A C 1
ATOM 5259 O O . ARG A 1 698 ? -1.583 -38.094 6.707 1 95.25 698 ARG A O 1
ATOM 5266 N N . SER A 1 699 ? -2.84 -39.594 7.711 1 95 699 SER A N 1
ATOM 5267 C CA . SER A 1 699 ? -3.699 -39.719 6.539 1 95 699 SER A CA 1
ATOM 5268 C C . SER A 1 699 ? -4.578 -38.469 6.363 1 95 699 SER A C 1
ATOM 5270 O O . SER A 1 699 ? -4.902 -38.094 5.238 1 95 699 SER A O 1
ATOM 5272 N N . GLN A 1 700 ? -4.902 -37.875 7.449 1 92.62 700 GLN A N 1
ATOM 5273 C CA . GLN A 1 700 ? -5.773 -36.719 7.387 1 92.62 700 GLN A CA 1
ATOM 5274 C C . GLN A 1 700 ? -5.09 -35.562 6.66 1 92.62 700 GLN A C 1
ATOM 5276 O O . GLN A 1 700 ? -5.727 -34.844 5.875 1 92.62 700 GLN A O 1
ATOM 5281 N N . ARG A 1 701 ? -3.867 -35.406 6.945 1 92.81 701 ARG A N 1
ATOM 5282 C CA . ARG A 1 701 ? -3.172 -34.312 6.289 1 92.81 701 ARG A CA 1
ATOM 5283 C C . ARG A 1 701 ? -3.072 -34.531 4.785 1 92.81 701 ARG A C 1
ATOM 5285 O O . ARG A 1 701 ? -3.102 -33.594 4.004 1 92.81 701 ARG A O 1
ATOM 5292 N N . TYR A 1 702 ? -2.932 -35.781 4.402 1 96 702 TYR A N 1
ATOM 5293 C CA . TYR A 1 702 ? -2.854 -36.125 2.988 1 96 702 TYR A CA 1
ATOM 5294 C C . TYR A 1 702 ? -4.223 -36.031 2.328 1 96 702 TYR A C 1
ATOM 5296 O O . TYR A 1 702 ? -4.379 -35.375 1.297 1 96 702 TYR A O 1
ATOM 5304 N N . HIS A 1 703 ? -5.195 -36.562 2.855 1 96.38 703 HIS A N 1
ATOM 5305 C CA . HIS A 1 703 ? -6.508 -36.656 2.229 1 96.38 703 HIS A CA 1
ATOM 5306 C C . HIS A 1 703 ? -7.145 -35.281 2.076 1 96.38 703 HIS A C 1
ATOM 5308 O O . HIS A 1 703 ? -7.789 -35 1.062 1 96.38 703 HIS A O 1
ATOM 5314 N N . THR A 1 704 ? -6.984 -34.469 3.07 1 94.44 704 THR A N 1
ATOM 5315 C CA . THR A 1 704 ? -7.547 -33.125 2.975 1 94.44 704 THR A CA 1
ATOM 5316 C C . THR A 1 704 ? -6.875 -32.312 1.856 1 94.44 704 THR A C 1
ATOM 5318 O O . THR A 1 704 ? -7.543 -31.641 1.086 1 94.44 704 THR A O 1
ATOM 5321 N N . ARG A 1 705 ? -5.578 -32.438 1.766 1 95.75 705 ARG A N 1
ATOM 5322 C CA . ARG A 1 705 ? -4.824 -31.719 0.731 1 95.75 705 ARG A CA 1
ATOM 5323 C C . ARG A 1 705 ? -5.152 -32.281 -0.653 1 95.75 705 ARG A C 1
ATOM 5325 O O . ARG A 1 705 ? -5.277 -31.516 -1.615 1 95.75 705 ARG A O 1
ATOM 5332 N N . ARG A 1 706 ? -5.277 -33.562 -0.768 1 96.19 706 ARG A N 1
ATOM 5333 C CA . ARG A 1 706 ? -5.66 -34.188 -2.029 1 96.19 706 ARG A CA 1
ATOM 5334 C C . ARG A 1 706 ? -7.012 -33.688 -2.508 1 96.19 706 ARG A C 1
ATOM 5336 O O . ARG A 1 706 ? -7.164 -33.312 -3.674 1 96.19 706 ARG A O 1
ATOM 5343 N N . ILE A 1 707 ? -7.953 -33.625 -1.592 1 94.62 707 ILE A N 1
ATOM 5344 C CA . ILE A 1 707 ? -9.297 -33.188 -1.931 1 94.62 707 ILE A CA 1
ATOM 5345 C C . ILE A 1 707 ? -9.242 -31.734 -2.402 1 94.62 707 ILE A C 1
ATOM 5347 O O . ILE A 1 707 ? -9.82 -31.375 -3.436 1 94.62 707 ILE A O 1
ATOM 5351 N N . LYS A 1 708 ? -8.516 -30.922 -1.63 1 93.19 708 LYS A N 1
ATOM 5352 C CA . LYS A 1 708 ? -8.414 -29.516 -1.985 1 93.19 708 LYS A CA 1
ATOM 5353 C C . LYS A 1 708 ? -7.758 -29.328 -3.352 1 93.19 708 LYS A C 1
ATOM 5355 O O . LYS A 1 708 ? -8.18 -28.484 -4.141 1 93.19 708 LYS A O 1
ATOM 5360 N N . PHE A 1 709 ? -6.758 -30.094 -3.588 1 94.19 709 PHE A N 1
ATOM 5361 C CA . PHE A 1 709 ? -6.023 -30 -4.848 1 94.19 709 PHE A CA 1
ATOM 5362 C C . PHE A 1 709 ? -6.895 -30.453 -6.012 1 94.19 709 PHE A C 1
ATOM 5364 O O . PHE A 1 709 ? -7.051 -29.734 -6.996 1 94.19 709 PHE A O 1
ATOM 5371 N N . VAL A 1 710 ? -7.477 -31.656 -5.969 1 95.12 710 VAL A N 1
ATOM 5372 C CA . VAL A 1 710 ? -8.219 -32.281 -7.062 1 95.12 710 VAL A CA 1
ATOM 5373 C C . VAL A 1 710 ? -9.492 -31.5 -7.336 1 95.12 710 VAL A C 1
ATOM 5375 O O . VAL A 1 710 ? -9.844 -31.25 -8.492 1 95.12 710 VAL A O 1
ATOM 5378 N N . ARG A 1 711 ? -10.117 -31.109 -6.297 1 92.75 711 ARG A N 1
ATOM 5379 C CA . ARG A 1 711 ? -11.43 -30.484 -6.457 1 92.75 711 ARG A CA 1
ATOM 5380 C C . ARG A 1 711 ? -11.305 -28.969 -6.551 1 92.75 711 ARG A C 1
ATOM 5382 O O . ARG A 1 711 ? -12.312 -28.25 -6.617 1 92.75 711 ARG A O 1
ATOM 5389 N N . LYS A 1 712 ? -10.109 -28.453 -6.504 1 90.75 712 LYS A N 1
ATOM 5390 C CA . LYS A 1 712 ? -9.758 -27.047 -6.734 1 90.75 712 LYS A CA 1
ATOM 5391 C C . LYS A 1 712 ? -10.461 -26.141 -5.73 1 90.75 712 LYS A C 1
ATOM 5393 O O . LYS A 1 712 ? -11.109 -25.172 -6.121 1 90.75 712 LYS A O 1
ATOM 5398 N N . VAL A 1 713 ? -10.273 -26.5 -4.488 1 89.38 713 VAL A N 1
ATOM 5399 C CA . VAL A 1 713 ? -10.766 -25.656 -3.41 1 89.38 713 VAL A CA 1
ATOM 5400 C C . VAL A 1 713 ? -9.914 -24.391 -3.311 1 89.38 713 VAL A C 1
ATOM 5402 O O . VAL A 1 713 ? -8.688 -24.453 -3.475 1 89.38 713 VAL A O 1
ATOM 5405 N N . LYS A 1 714 ? -10.531 -23.281 -3.109 1 86.44 714 LYS A N 1
ATOM 5406 C CA . LYS A 1 714 ? -9.836 -22 -3.033 1 86.44 714 LYS A CA 1
ATOM 5407 C C . LYS A 1 714 ? -8.766 -22.016 -1.948 1 86.44 714 LYS A C 1
ATOM 5409 O O . LYS A 1 714 ? -8.984 -22.547 -0.857 1 86.44 714 LYS A O 1
ATOM 5414 N N . ALA A 1 715 ? -7.633 -21.438 -2.258 1 90.12 715 ALA A N 1
ATOM 5415 C CA . ALA A 1 715 ? -6.535 -21.375 -1.293 1 90.12 715 ALA A CA 1
ATOM 5416 C C . ALA A 1 715 ? -6.879 -20.422 -0.145 1 90.12 715 ALA A C 1
ATOM 5418 O O . ALA A 1 715 ? -7.539 -19.406 -0.35 1 90.12 715 ALA A O 1
ATOM 5419 N N . GLU A 1 716 ? -6.465 -20.688 1.022 1 86.81 716 GLU A N 1
ATOM 5420 C CA . GLU A 1 716 ? -6.699 -19.859 2.207 1 86.81 716 GLU A CA 1
ATOM 5421 C C . GLU A 1 716 ? -5.613 -18.812 2.369 1 86.81 716 GLU A C 1
ATOM 5423 O O . GLU A 1 716 ? -5.82 -17.797 3.045 1 86.81 716 GLU A O 1
ATOM 5428 N N . GLY A 1 717 ? -4.504 -19.047 1.816 1 90.44 717 GLY A N 1
ATOM 5429 C CA . GLY A 1 717 ? -3.369 -18.141 1.887 1 90.44 717 GLY A CA 1
ATOM 5430 C C . GLY A 1 717 ? -2.207 -18.562 1.012 1 90.44 717 GLY A C 1
ATOM 5431 O O . GLY A 1 717 ? -2.242 -19.641 0.403 1 90.44 717 GLY A O 1
ATOM 5432 N N . THR A 1 718 ? -1.239 -17.641 0.931 1 93.75 718 THR A N 1
ATOM 5433 C CA . THR A 1 718 ? -0.019 -17.984 0.21 1 93.75 718 THR A CA 1
ATOM 5434 C C . THR A 1 718 ? 0.879 -18.875 1.062 1 93.75 718 THR A C 1
ATOM 5436 O O . THR A 1 718 ? 1.21 -18.531 2.197 1 93.75 718 THR A O 1
ATOM 5439 N N . PRO A 1 719 ? 1.194 -20.062 0.544 1 93.81 719 PRO A N 1
ATOM 5440 C CA . PRO A 1 719 ? 2.152 -20.859 1.312 1 93.81 719 PRO A CA 1
ATOM 5441 C C . PRO A 1 719 ? 3.408 -20.062 1.686 1 93.81 719 PRO A C 1
ATOM 5443 O O . PRO A 1 719 ? 3.943 -19.328 0.861 1 93.81 719 PRO A O 1
ATOM 5446 N N . THR A 1 720 ? 3.93 -20.234 2.9 1 92.94 720 THR A N 1
ATOM 5447 C CA . THR A 1 720 ? 4.992 -19.406 3.459 1 92.94 720 THR A CA 1
ATOM 5448 C C . THR A 1 720 ? 6.289 -19.594 2.676 1 92.94 720 THR A C 1
ATOM 5450 O O . THR A 1 720 ? 7.117 -18.672 2.611 1 92.94 720 THR A O 1
ATOM 5453 N N . ARG A 1 721 ? 6.484 -20.688 1.995 1 92.69 721 ARG A N 1
ATOM 5454 C CA . ARG A 1 721 ? 7.707 -20.969 1.254 1 92.69 721 ARG A CA 1
ATOM 5455 C C . ARG A 1 721 ? 7.859 -20.031 0.065 1 92.69 721 ARG A C 1
ATOM 5457 O O . ARG A 1 721 ? 8.969 -19.812 -0.424 1 92.69 721 ARG A O 1
ATOM 5464 N N . PHE A 1 722 ? 6.734 -19.438 -0.384 1 93.75 722 PHE A N 1
ATOM 5465 C CA . PHE A 1 722 ? 6.777 -18.547 -1.538 1 93.75 722 PHE A CA 1
ATOM 5466 C C . PHE A 1 722 ? 6.809 -17.078 -1.099 1 93.75 722 PHE A C 1
ATOM 5468 O O . PHE A 1 722 ? 7.145 -16.203 -1.887 1 93.75 722 PHE A O 1
ATOM 5475 N N . ASN A 1 723 ? 6.344 -16.828 0.112 1 91 723 ASN A N 1
ATOM 5476 C CA . ASN A 1 723 ? 6.129 -15.477 0.614 1 91 723 ASN A CA 1
ATOM 5477 C C . ASN A 1 723 ? 7.324 -14.984 1.416 1 91 723 ASN A C 1
ATOM 5479 O O . ASN A 1 723 ? 7.285 -14.945 2.646 1 91 723 ASN A O 1
ATOM 5483 N N . HIS A 1 724 ? 8.305 -14.406 0.784 1 88.31 724 HIS A N 1
ATOM 5484 C CA . HIS A 1 724 ? 9.547 -13.992 1.418 1 88.31 724 HIS A CA 1
ATOM 5485 C C . HIS A 1 724 ? 9.438 -12.578 1.987 1 88.31 724 HIS A C 1
ATOM 5487 O O . HIS A 1 724 ? 10.289 -12.148 2.766 1 88.31 724 HIS A O 1
ATOM 5493 N N . HIS A 1 725 ? 8.375 -11.891 1.654 1 88.12 725 HIS A N 1
ATOM 5494 C CA . HIS A 1 725 ? 8.219 -10.516 2.115 1 88.12 725 HIS A CA 1
ATOM 5495 C C . HIS A 1 725 ? 7.613 -10.469 3.514 1 88.12 725 HIS A C 1
ATOM 5497 O O . HIS A 1 725 ? 7.559 -9.398 4.137 1 88.12 725 HIS A O 1
ATOM 5503 N N . ARG A 1 726 ? 7.211 -11.641 4.02 1 83.25 726 ARG A N 1
ATOM 5504 C CA . ARG A 1 726 ? 6.664 -11.719 5.371 1 83.25 726 ARG A CA 1
ATOM 5505 C C . ARG A 1 726 ? 7.629 -12.43 6.316 1 83.25 726 ARG A C 1
ATOM 5507 O O . ARG A 1 726 ? 8.07 -13.547 6.035 1 83.25 726 ARG A O 1
ATOM 5514 N N . VAL A 1 727 ? 8.312 -11.867 7.25 1 67.12 727 VAL A N 1
ATOM 5515 C CA . VAL A 1 727 ? 9.344 -12.477 8.086 1 67.12 727 VAL A CA 1
ATOM 5516 C C . VAL A 1 727 ? 8.703 -13.023 9.367 1 67.12 727 VAL A C 1
ATOM 5518 O O . VAL A 1 727 ? 9.227 -13.969 9.969 1 67.12 727 VAL A O 1
ATOM 5521 N N . HIS A 1 728 ? 7.582 -12.555 9.75 1 63.72 728 HIS A N 1
ATOM 5522 C CA . HIS A 1 728 ? 7.102 -12.93 11.07 1 63.72 728 HIS A CA 1
ATOM 5523 C C . HIS A 1 728 ? 5.918 -13.891 10.977 1 63.72 728 HIS A C 1
ATOM 5525 O O . HIS A 1 728 ? 5.211 -14.117 11.961 1 63.72 728 HIS A O 1
ATOM 5531 N N . LEU A 1 729 ? 5.883 -14.5 9.883 1 66.81 729 LEU A N 1
ATOM 5532 C CA . LEU A 1 729 ? 4.781 -15.445 9.766 1 66.81 729 LEU A CA 1
ATOM 5533 C C . LEU A 1 729 ? 5.176 -16.812 10.32 1 66.81 729 LEU A C 1
ATOM 5535 O O . LEU A 1 729 ? 6.34 -17.203 10.227 1 66.81 729 LEU A O 1
ATOM 5539 N N . THR A 1 730 ? 4.23 -17.359 10.984 1 78.75 730 THR A N 1
ATOM 5540 C CA . THR A 1 730 ? 4.387 -18.766 11.344 1 78.75 730 THR A CA 1
ATOM 5541 C C . THR A 1 730 ? 4.48 -19.641 10.094 1 78.75 730 THR A C 1
ATOM 5543 O O . THR A 1 730 ? 3.631 -19.547 9.203 1 78.75 730 THR A O 1
ATOM 5546 N N . ARG A 1 731 ? 5.508 -20.438 10.031 1 87.88 731 ARG A N 1
ATOM 5547 C CA . ARG A 1 731 ? 5.703 -21.312 8.891 1 87.88 731 ARG A CA 1
ATOM 5548 C C . ARG A 1 731 ? 4.574 -22.328 8.781 1 87.88 731 ARG A C 1
ATOM 5550 O O . ARG A 1 731 ? 4.004 -22.75 9.797 1 87.88 731 ARG A O 1
ATOM 5557 N N . ASP A 1 732 ? 4.258 -22.656 7.555 1 91.12 732 ASP A N 1
ATOM 5558 C CA . ASP A 1 732 ? 3.273 -23.719 7.336 1 91.12 732 ASP A CA 1
ATOM 5559 C C . ASP A 1 732 ? 3.707 -25.016 8 1 91.12 732 ASP A C 1
ATOM 5561 O O . ASP A 1 732 ? 4.902 -25.281 8.125 1 91.12 732 ASP A O 1
ATOM 5565 N N . GLU A 1 733 ? 2.789 -25.859 8.43 1 91.5 733 GLU A N 1
ATOM 5566 C CA . GLU A 1 733 ? 3.066 -27.062 9.203 1 91.5 733 GLU A CA 1
ATOM 5567 C C . GLU A 1 733 ? 3.971 -28.016 8.43 1 91.5 733 GLU A C 1
ATOM 5569 O O . GLU A 1 733 ? 4.793 -28.719 9.023 1 91.5 733 GLU A O 1
ATOM 5574 N N . GLU A 1 734 ? 3.83 -28.062 7.109 1 93.5 734 GLU A N 1
ATOM 5575 C CA . GLU A 1 734 ? 4.598 -29.016 6.305 1 93.5 734 GLU A CA 1
ATOM 5576 C C . GLU A 1 734 ? 6.07 -28.625 6.242 1 93.5 734 GLU A C 1
ATOM 5578 O O . GLU A 1 734 ? 6.914 -29.406 5.809 1 93.5 734 GLU A O 1
ATOM 5583 N N . GLU A 1 735 ? 6.41 -27.453 6.691 1 89.81 735 GLU A N 1
ATOM 5584 C CA . GLU A 1 735 ? 7.801 -27 6.695 1 89.81 735 GLU A CA 1
ATOM 5585 C C . GLU A 1 735 ? 8.5 -27.391 7.996 1 89.81 735 GLU A C 1
ATOM 5587 O O . GLU A 1 735 ? 9.727 -27.281 8.102 1 89.81 735 GLU A O 1
ATOM 5592 N N . GLY A 1 736 ? 7.746 -28 8.898 1 87.75 736 GLY A N 1
ATOM 5593 C CA . GLY A 1 736 ? 8.32 -28.359 10.18 1 87.75 736 GLY A CA 1
ATOM 5594 C C . GLY A 1 736 ? 8.648 -29.828 10.297 1 87.75 736 GLY A C 1
ATOM 5595 O O . GLY A 1 736 ? 8.094 -30.656 9.555 1 87.75 736 GLY A O 1
ATOM 5596 N N . ALA A 1 737 ? 9.477 -30.219 11.195 1 85.94 737 ALA A N 1
ATOM 5597 C CA . ALA A 1 737 ? 9.914 -31.594 11.414 1 85.94 737 ALA A CA 1
ATOM 5598 C C . ALA A 1 737 ? 8.781 -32.438 11.992 1 85.94 737 ALA A C 1
ATOM 5600 O O . ALA A 1 737 ? 8.688 -33.625 11.711 1 85.94 737 ALA A O 1
ATOM 5601 N N . SER A 1 738 ? 7.938 -31.797 12.758 1 89.12 738 SER A N 1
ATOM 5602 C CA . SER A 1 738 ? 6.875 -32.531 13.438 1 89.12 738 SER A CA 1
ATOM 5603 C C . SER A 1 738 ? 5.805 -32.969 12.453 1 89.12 738 SER A C 1
ATOM 5605 O O . SER A 1 738 ? 4.91 -33.75 12.812 1 89.12 738 SER A O 1
ATOM 5607 N N . PHE A 1 739 ? 5.867 -32.5 11.242 1 91.31 739 PHE A N 1
ATOM 5608 C CA . PHE A 1 739 ? 4.883 -32.812 10.219 1 91.31 739 PHE A CA 1
ATOM 5609 C C . PHE A 1 739 ? 4.855 -34.312 9.93 1 91.31 739 PHE A C 1
ATOM 5611 O O . PHE A 1 739 ? 3.812 -34.844 9.57 1 91.31 739 PHE A O 1
ATOM 5618 N N . ASP A 1 740 ? 5.953 -35.125 10.188 1 90.25 740 ASP A N 1
ATOM 5619 C CA . ASP A 1 740 ? 6.074 -36.531 9.867 1 90.25 740 ASP A CA 1
ATOM 5620 C C . ASP A 1 740 ? 5.781 -37.406 11.094 1 90.25 740 ASP A C 1
ATOM 5622 O O . ASP A 1 740 ? 5.895 -38.625 11.031 1 90.25 740 ASP A O 1
ATOM 5626 N N . ASP A 1 741 ? 5.375 -36.781 12.109 1 91.44 741 ASP A N 1
ATOM 5627 C CA . ASP A 1 741 ? 5.07 -37.531 13.312 1 91.44 741 ASP A CA 1
ATOM 5628 C C . ASP A 1 741 ? 3.822 -38.406 13.125 1 91.44 741 ASP A C 1
ATOM 5630 O O . ASP A 1 741 ? 2.902 -38 12.398 1 91.44 741 ASP A O 1
ATOM 5634 N N . ALA A 1 742 ? 3.867 -39.594 13.711 1 95.25 742 ALA A N 1
ATOM 5635 C CA . ALA A 1 742 ? 2.74 -40.531 13.742 1 95.25 742 ALA A CA 1
ATOM 5636 C C . ALA A 1 742 ? 2.48 -41.031 15.164 1 95.25 742 ALA A C 1
ATOM 5638 O O . ALA A 1 742 ? 2.916 -42.125 15.539 1 95.25 742 ALA A O 1
ATOM 5639 N N . PRO A 1 743 ? 1.683 -40.25 15.867 1 93.88 743 PRO A N 1
ATOM 5640 C CA . PRO A 1 743 ? 1.45 -40.656 17.266 1 93.88 743 PRO A CA 1
ATOM 5641 C C . PRO A 1 743 ? 0.821 -42.031 17.391 1 93.88 743 PRO A C 1
ATOM 5643 O O . PRO A 1 743 ? -0.122 -42.344 16.672 1 93.88 743 PRO A O 1
ATOM 5646 N N . GLY A 1 744 ? 1.382 -42.781 18.359 1 93.88 744 GLY A N 1
ATOM 5647 C CA . GLY A 1 744 ? 0.819 -44.094 18.672 1 93.88 744 GLY A CA 1
ATOM 5648 C C . GLY A 1 744 ? 1.29 -45.188 17.734 1 93.88 744 GLY A C 1
ATOM 5649 O O . GLY A 1 744 ? 0.99 -46.375 17.938 1 93.88 744 GLY A O 1
ATOM 5650 N N . TRP A 1 745 ? 2.002 -44.844 16.719 1 94.62 745 TRP A N 1
ATOM 5651 C CA . TRP A 1 745 ? 2.457 -45.812 15.711 1 94.62 745 TRP A CA 1
ATOM 5652 C C . TRP A 1 745 ? 3.619 -46.656 16.234 1 94.62 745 TRP A C 1
ATOM 5654 O O . TRP A 1 745 ? 4.582 -46.094 16.781 1 94.62 745 TRP A O 1
ATOM 5664 N N . ILE A 1 746 ? 3.459 -48 16.125 1 94.31 746 ILE A N 1
ATOM 5665 C CA . ILE A 1 746 ? 4.551 -48.938 16.375 1 94.31 746 ILE A CA 1
ATOM 5666 C C . ILE A 1 746 ? 5.121 -49.438 15.039 1 94.31 746 ILE A C 1
ATOM 5668 O O . ILE A 1 746 ? 4.406 -50.031 14.234 1 94.31 746 ILE A O 1
ATOM 5672 N N . ARG A 1 747 ? 6.348 -49.25 14.875 1 95 747 ARG A N 1
ATOM 5673 C CA . ARG A 1 747 ? 7.012 -49.562 13.609 1 95 747 ARG A CA 1
ATOM 5674 C C . ARG A 1 747 ? 6.738 -51 13.195 1 95 747 ARG A C 1
ATOM 5676 O O . ARG A 1 747 ? 6.969 -51.938 13.969 1 95 747 ARG A O 1
ATOM 5683 N N . GLY A 1 748 ? 6.301 -51.156 11.93 1 94.81 748 GLY A N 1
ATOM 5684 C CA . GLY A 1 748 ? 6.012 -52.469 11.383 1 94.81 748 GLY A CA 1
ATOM 5685 C C . GLY A 1 748 ? 4.535 -52.812 11.383 1 94.81 748 GLY A C 1
ATOM 5686 O O . GLY A 1 748 ? 4.07 -53.594 10.555 1 94.81 748 GLY A O 1
ATOM 5687 N N . GLU A 1 749 ? 3.717 -52.281 12.281 1 94.94 749 GLU A N 1
ATOM 5688 C CA . GLU A 1 749 ? 2.309 -52.625 12.43 1 94.94 749 GLU A CA 1
ATOM 5689 C C . GLU A 1 749 ? 1.505 -52.219 11.203 1 94.94 749 GLU A C 1
ATOM 5691 O O . GLU A 1 749 ? 0.484 -52.844 10.883 1 94.94 749 GLU A O 1
ATOM 5696 N N . GLU A 1 750 ? 1.934 -51.188 10.547 1 95.38 750 GLU A N 1
ATOM 5697 C CA . GLU A 1 750 ? 1.188 -50.625 9.43 1 95.38 750 GLU A CA 1
ATOM 5698 C C . GLU A 1 750 ? 1.068 -51.625 8.289 1 95.38 750 GLU A C 1
ATOM 5700 O O . GLU A 1 750 ? 0.147 -51.531 7.473 1 95.38 750 GLU A O 1
ATOM 5705 N N . TRP A 1 751 ? 1.989 -52.531 8.141 1 96.38 751 TRP A N 1
ATOM 5706 C CA . TRP A 1 751 ? 1.93 -53.531 7.086 1 96.38 751 TRP A CA 1
ATOM 5707 C C . TRP A 1 751 ? 0.688 -54.406 7.238 1 96.38 751 TRP A C 1
ATOM 5709 O O . TRP A 1 751 ? 0.134 -54.906 6.246 1 96.38 751 TRP A O 1
ATOM 5719 N N . SER A 1 752 ? 0.27 -54.562 8.445 1 94.75 752 SER A N 1
ATOM 5720 C CA . SER A 1 752 ? -0.922 -55.375 8.703 1 94.75 752 SER A CA 1
ATOM 5721 C C . SER A 1 752 ? -2.176 -54.688 8.172 1 94.75 752 SER A C 1
ATOM 5723 O O . SER A 1 752 ? -3.188 -55.344 7.914 1 94.75 752 SER A O 1
ATOM 5725 N N . TRP A 1 753 ? -2.127 -53.375 8.023 1 94.75 753 TRP A N 1
ATOM 5726 C CA . TRP A 1 753 ? -3.273 -52.594 7.547 1 94.75 753 TRP A CA 1
ATOM 5727 C C . TRP A 1 753 ? -3.627 -53 6.113 1 94.75 753 TRP A C 1
ATOM 5729 O O . TRP A 1 753 ? -4.73 -52.719 5.641 1 94.75 753 TRP A O 1
ATOM 5739 N N . VAL A 1 754 ? -2.674 -53.562 5.445 1 95.25 754 VAL A N 1
ATOM 5740 C CA . VAL A 1 754 ? -2.926 -53.969 4.07 1 95.25 754 VAL A CA 1
ATOM 5741 C C . VAL A 1 754 ? -2.77 -55.5 3.945 1 95.25 754 VAL A C 1
ATOM 5743 O O . VAL A 1 754 ? -2.494 -56 2.859 1 95.25 754 VAL A O 1
ATOM 5746 N N . GLY A 1 755 ? -2.748 -56.156 5 1 93.12 755 GLY A N 1
ATOM 5747 C CA . GLY A 1 755 ? -2.752 -57.625 5.023 1 93.12 755 GLY A CA 1
ATOM 5748 C C . GLY A 1 755 ? -1.385 -58.219 4.77 1 93.12 755 GLY A C 1
ATOM 5749 O O . GLY A 1 755 ? -1.28 -59.375 4.328 1 93.12 755 GLY A O 1
ATOM 5750 N N . LEU A 1 756 ? -0.361 -57.5 4.961 1 93.81 756 LEU A N 1
ATOM 5751 C CA . LEU A 1 756 ? 0.989 -57.969 4.703 1 93.81 756 LEU A CA 1
ATOM 5752 C C . LEU A 1 756 ? 1.779 -58.125 6 1 93.81 756 LEU A C 1
ATOM 5754 O O . LEU A 1 756 ? 1.442 -57.469 7.004 1 93.81 756 LEU A O 1
ATOM 5758 N N . GLN A 1 757 ? 2.799 -58.938 5.926 1 92 757 GLN A N 1
ATOM 5759 C CA . GLN A 1 757 ? 3.727 -59.062 7.043 1 92 757 GLN A CA 1
ATOM 5760 C C . GLN A 1 757 ? 4.836 -58 6.957 1 92 757 GLN A C 1
ATOM 5762 O O . GLN A 1 757 ? 5.207 -57.594 5.859 1 92 757 GLN A O 1
ATOM 5767 N N . THR A 1 758 ? 5.293 -57.656 8.125 1 94 758 THR A N 1
ATOM 5768 C CA . THR A 1 758 ? 6.395 -56.719 8.156 1 94 758 THR A CA 1
ATOM 5769 C C . THR A 1 758 ? 7.629 -57.281 7.465 1 94 758 THR A C 1
ATOM 5771 O O . THR A 1 758 ? 8.117 -58.344 7.844 1 94 758 THR A O 1
ATOM 5774 N N . PRO A 1 759 ? 8.109 -56.562 6.531 1 92.38 759 PRO A N 1
ATOM 5775 C CA . PRO A 1 759 ? 9.328 -57.062 5.879 1 92.38 759 PRO A CA 1
ATOM 5776 C C . PRO A 1 759 ? 10.531 -57.062 6.816 1 92.38 759 PRO A C 1
ATOM 5778 O O . PRO A 1 759 ? 10.672 -56.188 7.664 1 92.38 759 PRO A O 1
ATOM 5781 N N . SER A 1 760 ? 11.469 -57.969 6.566 1 89.62 760 SER A N 1
ATOM 5782 C CA . SER A 1 760 ? 12.625 -58.125 7.438 1 89.62 760 SER A CA 1
ATOM 5783 C C . SER A 1 760 ? 13.562 -56.938 7.324 1 89.62 760 SER A C 1
ATOM 5785 O O . SER A 1 760 ? 14.227 -56.562 8.289 1 89.62 760 SER A O 1
ATOM 5787 N N . SER A 1 761 ? 13.547 -56.312 6.184 1 90 761 SER A N 1
ATOM 5788 C CA . SER A 1 761 ? 14.43 -55.156 5.953 1 90 761 SER A CA 1
ATOM 5789 C C . SER A 1 761 ? 14.086 -54 6.875 1 90 761 SER A C 1
ATOM 5791 O O . SER A 1 761 ? 14.914 -53.125 7.113 1 90 761 SER A O 1
ATOM 5793 N N . MET A 1 762 ? 12.93 -54 7.434 1 91.81 762 MET A N 1
ATOM 5794 C CA . MET A 1 762 ? 12.469 -52.906 8.281 1 91.81 762 MET A CA 1
ATOM 5795 C C . MET A 1 762 ? 13.281 -52.812 9.57 1 91.81 762 MET A C 1
ATOM 5797 O O . MET A 1 762 ? 13.297 -51.781 10.242 1 91.81 762 MET A O 1
ATOM 5801 N N . ALA A 1 763 ? 13.945 -53.906 9.836 1 89.62 763 ALA A N 1
ATOM 5802 C CA . ALA A 1 763 ? 14.766 -53.938 11.039 1 89.62 763 ALA A CA 1
ATOM 5803 C C . ALA A 1 763 ? 15.93 -52.938 10.945 1 89.62 763 ALA A C 1
ATOM 5805 O O . ALA A 1 763 ? 16.375 -52.406 11.953 1 89.62 763 ALA A O 1
ATOM 5806 N N . THR A 1 764 ? 16.375 -52.625 9.688 1 87 764 THR A N 1
ATOM 5807 C CA . THR A 1 764 ? 17.594 -51.812 9.562 1 87 764 THR A CA 1
ATOM 5808 C C . THR A 1 764 ? 17.359 -50.625 8.617 1 87 764 THR A C 1
ATOM 5810 O O . THR A 1 764 ? 18.219 -49.75 8.484 1 87 764 THR A O 1
ATOM 5813 N N . SER A 1 765 ? 16.281 -50.5 8.031 1 89.06 765 SER A N 1
ATOM 5814 C CA . SER A 1 765 ? 16.109 -49.562 6.934 1 89.06 765 SER A CA 1
ATOM 5815 C C . SER A 1 765 ? 15.742 -48.156 7.449 1 89.06 765 SER A C 1
ATOM 5817 O O . SER A 1 765 ? 15.648 -47.219 6.672 1 89.06 765 SER A O 1
ATOM 5819 N N . GLU A 1 766 ? 15.555 -47.969 8.742 1 89.62 766 GLU A N 1
ATOM 5820 C CA . GLU A 1 766 ? 15.164 -46.656 9.297 1 89.62 766 GLU A CA 1
ATOM 5821 C C . GLU A 1 766 ? 16.219 -45.594 9.016 1 89.62 766 GLU A C 1
ATOM 5823 O O . GLU A 1 766 ? 15.898 -44.438 8.805 1 89.62 766 GLU A O 1
ATOM 5828 N N . GLY A 1 767 ? 17.422 -45.938 8.992 1 89.75 767 GLY A N 1
ATOM 5829 C CA . GLY A 1 767 ? 18.531 -45.031 8.789 1 89.75 767 GLY A CA 1
ATOM 5830 C C . GLY A 1 767 ? 18.609 -44.469 7.383 1 89.75 767 GLY A C 1
ATOM 5831 O O . GLY A 1 767 ? 19.312 -43.5 7.133 1 89.75 767 GLY A O 1
ATOM 5832 N N . LEU A 1 768 ? 17.828 -45 6.48 1 91.62 768 LEU A N 1
ATOM 5833 C CA . LEU A 1 768 ? 17.812 -44.531 5.098 1 91.62 768 LEU A CA 1
ATOM 5834 C C . LEU A 1 768 ? 16.984 -43.25 4.949 1 91.62 768 LEU A C 1
ATOM 5836 O O . LEU A 1 768 ? 17.094 -42.562 3.941 1 91.62 768 LEU A O 1
ATOM 5840 N N . ARG A 1 769 ? 16.188 -42.938 5.922 1 91.88 769 ARG A N 1
ATOM 5841 C CA . ARG A 1 769 ? 15.289 -41.781 5.848 1 91.88 769 ARG A CA 1
ATOM 5842 C C . ARG A 1 769 ? 16.078 -40.469 5.934 1 91.88 769 ARG A C 1
ATOM 5844 O O . ARG A 1 769 ? 17.141 -40.438 6.531 1 91.88 769 ARG A O 1
ATOM 5851 N N . ILE A 1 770 ? 15.586 -39.531 5.25 1 89 770 ILE A N 1
ATOM 5852 C CA . ILE A 1 770 ? 16.109 -38.188 5.379 1 89 770 ILE A CA 1
ATOM 5853 C C . ILE A 1 770 ? 15.609 -37.562 6.684 1 89 770 ILE A C 1
ATOM 5855 O O . ILE A 1 770 ? 14.414 -37.562 6.969 1 89 770 ILE A O 1
ATOM 5859 N N . ASP A 1 771 ? 16.484 -37.031 7.438 1 82.19 771 ASP A N 1
ATOM 5860 C CA . ASP A 1 771 ? 16.156 -36.375 8.703 1 82.19 771 ASP A CA 1
ATOM 5861 C C . ASP A 1 771 ? 15.766 -34.938 8.484 1 82.19 771 ASP A C 1
ATOM 5863 O O . ASP A 1 771 ? 16.625 -34.062 8.312 1 82.19 771 ASP A O 1
ATOM 5867 N N . PHE A 1 772 ? 14.547 -34.656 8.672 1 79.31 772 PHE A N 1
ATOM 5868 C CA . PHE A 1 772 ? 14.023 -33.312 8.422 1 79.31 772 PHE A CA 1
ATOM 5869 C C . PHE A 1 772 ? 14.375 -32.375 9.562 1 79.31 772 PHE A C 1
ATOM 5871 O O . PHE A 1 772 ? 14.305 -31.156 9.414 1 79.31 772 PHE A O 1
ATOM 5878 N N . GLY A 1 773 ? 14.719 -32.875 10.695 1 75.25 773 GLY A N 1
ATOM 5879 C CA . GLY A 1 773 ? 15.109 -32.062 11.828 1 75.25 773 GLY A CA 1
ATOM 5880 C C . GLY A 1 773 ? 16.578 -31.672 11.805 1 75.25 773 GLY A C 1
ATOM 5881 O O . GLY A 1 773 ? 17.016 -30.812 12.578 1 75.25 773 GLY A O 1
ATOM 5882 N N . ALA A 1 774 ? 17.297 -32.25 10.852 1 78.19 774 ALA A N 1
ATOM 5883 C CA . ALA A 1 774 ? 18.734 -31.984 10.805 1 78.19 774 ALA A CA 1
ATOM 5884 C C . ALA A 1 774 ? 19.031 -30.625 10.188 1 78.19 774 ALA A C 1
ATOM 5886 O O . ALA A 1 774 ? 18.312 -30.156 9.312 1 78.19 774 ALA A O 1
ATOM 5887 N N . HIS A 1 775 ? 20.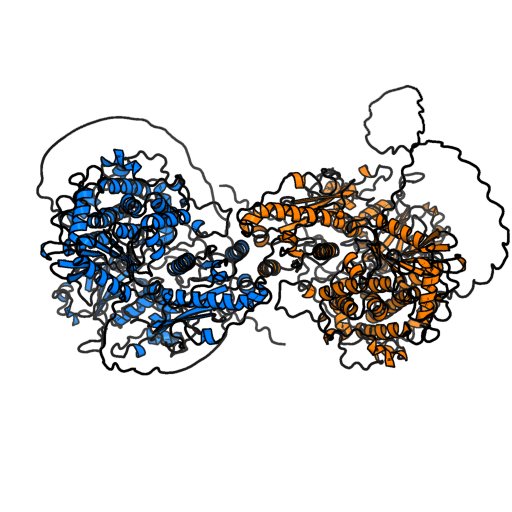016 -29.922 10.742 1 81.31 775 HIS A N 1
ATOM 5888 C CA . HIS A 1 775 ? 20.469 -28.656 10.172 1 81.31 775 HIS A CA 1
ATOM 5889 C C . HIS A 1 775 ? 21.297 -28.891 8.906 1 81.31 775 HIS A C 1
ATOM 5891 O O . HIS A 1 775 ? 22.281 -29.641 8.93 1 81.31 775 HIS A O 1
ATOM 5897 N N . VAL A 1 776 ? 20.781 -28.391 7.875 1 87.12 776 VAL A N 1
ATOM 5898 C CA . VAL A 1 776 ? 21.516 -28.5 6.617 1 87.12 776 VAL A CA 1
ATOM 5899 C C . VAL A 1 776 ? 21.938 -27.109 6.152 1 87.12 776 VAL A C 1
ATOM 5901 O O . VAL A 1 776 ? 21.203 -26.125 6.328 1 87.12 776 VAL A O 1
ATOM 5904 N N . PRO A 1 777 ? 23.141 -26.938 5.605 1 84 777 PRO A N 1
ATOM 5905 C CA . PRO A 1 777 ? 23.562 -25.641 5.055 1 84 777 PRO A CA 1
ATOM 5906 C C . PRO A 1 777 ? 22.656 -25.172 3.912 1 84 777 PRO A C 1
ATOM 5908 O O . PRO A 1 777 ? 22.016 -25.984 3.256 1 84 777 PRO A O 1
ATOM 5911 N N . PRO A 1 778 ? 22.656 -23.797 3.717 1 81.56 778 PRO A N 1
ATOM 5912 C CA . PRO A 1 778 ? 21.859 -23.281 2.602 1 81.56 778 PRO A CA 1
ATOM 5913 C C . PRO A 1 778 ? 22.328 -23.828 1.249 1 81.56 778 PRO A C 1
ATOM 5915 O O . PRO A 1 778 ? 23.531 -24.062 1.054 1 81.56 778 PRO A O 1
ATOM 5918 N N . LEU A 1 779 ? 21.422 -24.016 0.459 1 81.94 779 LEU A N 1
ATOM 5919 C CA . LEU A 1 779 ? 21.641 -24.641 -0.838 1 81.94 779 LEU A CA 1
ATOM 5920 C C . LEU A 1 779 ? 22.688 -23.875 -1.638 1 81.94 779 LEU A C 1
ATOM 5922 O O . LEU A 1 779 ? 23.516 -24.484 -2.332 1 81.94 779 LEU A O 1
ATOM 5926 N N . ASP A 1 780 ? 22.656 -22.547 -1.581 1 73 780 ASP A N 1
ATOM 5927 C CA . ASP A 1 780 ? 23.594 -21.75 -2.357 1 73 780 ASP A CA 1
ATOM 5928 C C . ASP A 1 780 ? 25.031 -21.953 -1.863 1 73 780 ASP A C 1
ATOM 5930 O O . ASP A 1 780 ? 25.984 -21.828 -2.635 1 73 780 ASP A O 1
ATOM 5934 N N . ALA A 1 781 ? 25.156 -22.25 -0.638 1 63.31 781 ALA A N 1
ATOM 5935 C CA . ALA A 1 781 ? 26.484 -22.531 -0.076 1 63.31 781 ALA A CA 1
ATOM 5936 C C . ALA A 1 781 ? 26.984 -23.906 -0.525 1 63.31 781 ALA A C 1
ATOM 5938 O O . ALA A 1 781 ? 28.188 -24.125 -0.638 1 63.31 781 ALA A O 1
ATOM 5939 N N . LEU A 1 782 ? 26.109 -24.766 -0.86 1 61.19 782 LEU A N 1
ATOM 5940 C CA . LEU A 1 782 ? 26.422 -26.141 -1.241 1 61.19 782 LEU A CA 1
ATOM 5941 C C . LEU A 1 782 ? 26.797 -26.234 -2.717 1 61.19 782 LEU A C 1
ATOM 5943 O O . LEU A 1 782 ? 27.625 -27.047 -3.107 1 61.19 782 LEU A O 1
ATOM 5947 N N . SER A 1 783 ? 26.172 -25.516 -3.58 1 58.25 783 SER A N 1
ATOM 5948 C CA . SER A 1 783 ? 26.438 -25.562 -5.016 1 58.25 783 SER A CA 1
ATOM 5949 C C . SER A 1 783 ? 27.828 -25.031 -5.336 1 58.25 783 SER A C 1
ATOM 5951 O O . SER A 1 783 ? 28.469 -25.484 -6.289 1 58.25 783 SER A O 1
ATOM 5953 N N . ARG A 1 784 ? 28.406 -24.234 -4.566 1 50.31 784 ARG A N 1
ATOM 5954 C CA . ARG A 1 784 ? 29.75 -23.719 -4.773 1 50.31 784 ARG A CA 1
ATOM 5955 C C . ARG A 1 784 ? 30.797 -24.766 -4.469 1 50.31 784 ARG A C 1
ATOM 5957 O O . ARG A 1 784 ? 31.891 -24.75 -5.043 1 50.31 784 ARG A O 1
ATOM 5964 N N . ARG A 1 785 ? 30.594 -25.734 -3.65 1 41.44 785 ARG A N 1
ATOM 5965 C CA . ARG A 1 785 ? 31.594 -26.75 -3.324 1 41.44 785 ARG A CA 1
ATOM 5966 C C . ARG A 1 785 ? 31.656 -27.828 -4.398 1 41.44 785 ARG A C 1
ATOM 5968 O O . ARG A 1 785 ? 32.719 -28.438 -4.617 1 41.44 785 ARG A O 1
ATOM 5975 N N . GLN A 1 786 ? 30.672 -28.188 -4.918 1 39.88 786 GLN A N 1
ATOM 5976 C CA . GLN A 1 786 ? 30.672 -29.234 -5.941 1 39.88 786 GLN A CA 1
ATOM 5977 C C . GLN A 1 786 ? 31.359 -28.75 -7.215 1 39.88 786 GLN A C 1
ATOM 5979 O O . GLN A 1 786 ? 32 -29.516 -7.914 1 39.88 786 GLN A O 1
ATOM 5984 N N . SER A 1 787 ? 31.328 -27.531 -7.559 1 36.59 787 SER A N 1
ATOM 5985 C CA . SER A 1 787 ? 32.062 -27.016 -8.703 1 36.59 787 SER A CA 1
ATOM 5986 C C . SER A 1 787 ? 33.562 -26.891 -8.398 1 36.59 787 SER A C 1
ATOM 5988 O O . SER A 1 787 ? 34.375 -26.812 -9.32 1 36.59 787 SER A O 1
ATOM 5990 N N . ARG A 1 788 ? 33.938 -26.719 -7.148 1 36 788 ARG A N 1
ATOM 5991 C CA . ARG A 1 788 ? 35.406 -26.672 -6.945 1 36 788 ARG A CA 1
ATOM 5992 C C . ARG A 1 788 ? 36 -28.062 -7.102 1 36 788 ARG A C 1
ATOM 5994 O O . ARG A 1 788 ? 37.25 -28.203 -7.152 1 36 788 ARG A O 1
ATOM 6001 N N . ALA A 1 789 ? 35.406 -29.109 -6.625 1 33.5 789 ALA A N 1
ATOM 6002 C CA . ALA A 1 789 ? 36.125 -30.391 -6.785 1 33.5 789 ALA A CA 1
ATOM 6003 C C . ALA A 1 789 ? 36.25 -30.766 -8.258 1 33.5 789 ALA A C 1
ATOM 6005 O O . ALA A 1 789 ? 37.031 -31.625 -8.617 1 33.5 789 ALA A O 1
ATOM 6006 N N . SER A 1 790 ? 35.188 -30.453 -9.086 1 31.09 790 SER A N 1
ATOM 6007 C CA . SER A 1 790 ? 35.344 -30.844 -10.484 1 31.09 790 SER A CA 1
ATOM 6008 C C . SER A 1 790 ? 36.281 -29.891 -11.227 1 31.09 790 SER A C 1
ATOM 6010 O O . SER A 1 790 ? 36.469 -30.016 -12.438 1 31.09 790 SER A O 1
ATOM 6012 N N . SER A 1 791 ? 36.75 -28.859 -10.586 1 27.78 791 SER A N 1
ATOM 6013 C CA . SER A 1 791 ? 37.531 -27.953 -11.43 1 27.78 791 SER A CA 1
ATOM 6014 C C . SER A 1 791 ? 38.906 -28.5 -11.719 1 27.78 791 SER A C 1
ATOM 6016 O O . SER A 1 791 ? 39.781 -27.781 -12.188 1 27.78 791 SER A O 1
ATOM 6018 N N . SER A 1 792 ? 39.344 -29.609 -11.203 1 25.81 792 SER A N 1
ATOM 6019 C CA . SER A 1 792 ? 40.688 -29.719 -11.797 1 25.81 792 SER A CA 1
ATOM 6020 C C . SER A 1 792 ? 40.625 -29.609 -13.312 1 25.81 792 SER A C 1
ATOM 6022 O O . SER A 1 792 ? 41.312 -28.812 -13.922 1 25.81 792 SER A O 1
ATOM 6024 N N . GLY A 1 793 ? 40.875 -30.688 -14.117 1 23.28 793 GLY A N 1
ATOM 6025 C CA . GLY A 1 793 ? 41.375 -30.719 -15.477 1 23.28 793 GLY A CA 1
ATOM 6026 C C . GLY A 1 793 ? 40.375 -30.266 -16.516 1 23.28 793 GLY A C 1
ATOM 6027 O O . GLY A 1 793 ? 40.719 -30.078 -17.688 1 23.28 793 GLY A O 1
ATOM 6028 N N . SER A 1 794 ? 39.031 -30.766 -16.375 1 21.44 794 SER A N 1
ATOM 6029 C CA . SER A 1 794 ? 38.344 -31.047 -17.641 1 21.44 794 SER A CA 1
ATOM 6030 C C . SER A 1 794 ? 37.906 -29.766 -18.328 1 21.44 794 SER A C 1
ATOM 6032 O O . SER A 1 794 ? 37.406 -28.859 -17.656 1 21.44 794 SER A O 1
ATOM 6034 N N . GLU A 1 795 ? 38.5 -29.359 -19.531 1 22.44 795 GLU A N 1
ATOM 6035 C CA . GLU A 1 795 ? 38.25 -28.438 -20.625 1 22.44 795 GLU A CA 1
ATOM 6036 C C . GLU A 1 795 ? 36.781 -28.297 -20.938 1 22.44 795 GLU A C 1
ATOM 6038 O O . GLU A 1 795 ? 35.969 -29.188 -20.609 1 22.44 795 GLU A O 1
ATOM 6043 N N . ALA A 1 796 ? 36.281 -27.094 -21.438 1 23.05 796 ALA A N 1
ATOM 6044 C CA . ALA A 1 796 ? 35.031 -26.547 -21.906 1 23.05 796 ALA A CA 1
ATOM 6045 C C . ALA A 1 796 ? 34.281 -27.547 -22.797 1 23.05 796 ALA A C 1
ATOM 6047 O O . ALA A 1 796 ? 34.781 -27.922 -23.875 1 23.05 796 ALA A O 1
ATOM 6048 N N . SER A 1 797 ? 33.719 -28.547 -22.281 1 19.56 797 SER A N 1
ATOM 6049 C CA . SER A 1 797 ? 33.031 -29.484 -23.156 1 19.56 797 SER A CA 1
ATOM 6050 C C . SER A 1 797 ? 32.094 -28.781 -24.109 1 19.56 797 SER A C 1
ATOM 6052 O O . SER A 1 797 ? 31.25 -27.984 -23.672 1 19.56 797 SER A O 1
ATOM 6054 N N . ALA A 1 798 ? 32.438 -28.469 -25.375 1 23.16 798 ALA A N 1
ATOM 6055 C CA . ALA A 1 798 ? 31.859 -27.906 -26.594 1 23.16 798 ALA A CA 1
ATOM 6056 C C . ALA A 1 798 ? 30.453 -28.453 -26.844 1 23.16 798 ALA A C 1
ATOM 6058 O O . ALA A 1 798 ? 30.25 -29.672 -26.797 1 23.16 798 ALA A O 1
ATOM 6059 N N . ASP A 1 799 ? 29.406 -27.688 -26.391 1 21.75 799 ASP A N 1
ATOM 6060 C CA . ASP A 1 799 ? 28.062 -27.953 -26.906 1 21.75 799 ASP A CA 1
ATOM 6061 C C . ASP A 1 799 ? 28.109 -28.344 -28.391 1 21.75 799 ASP A C 1
ATOM 6063 O O . ASP A 1 799 ? 28.859 -27.766 -29.172 1 21.75 799 ASP A O 1
ATOM 6067 N N . ILE A 1 800 ? 27.969 -29.5 -28.766 1 21.62 800 ILE A N 1
ATOM 6068 C CA . ILE A 1 800 ? 28.125 -30.062 -30.094 1 21.62 800 ILE A CA 1
ATOM 6069 C C . ILE A 1 800 ? 27.266 -29.266 -31.094 1 21.62 800 ILE A C 1
ATOM 6071 O O . ILE A 1 800 ? 26.031 -29.312 -31.031 1 21.62 800 ILE A O 1
ATOM 6075 N N . ARG A 1 801 ? 27.734 -28.016 -31.578 1 22.19 801 ARG A N 1
ATOM 6076 C CA . ARG A 1 801 ? 27.125 -27.359 -32.75 1 22.19 801 ARG A CA 1
ATOM 6077 C C . ARG A 1 801 ? 27.266 -28.234 -33.969 1 22.19 801 ARG A C 1
ATOM 6079 O O . ARG A 1 801 ? 28.375 -28.531 -34.438 1 22.19 801 ARG A O 1
ATOM 6086 N N . THR A 1 802 ? 26.406 -29.312 -34.25 1 17.81 802 THR A N 1
ATOM 6087 C CA . THR A 1 802 ? 26.484 -29.984 -35.562 1 17.81 802 THR A CA 1
ATOM 6088 C C . THR A 1 802 ? 26.172 -29 -36.688 1 17.81 802 THR A C 1
ATOM 6090 O O . THR A 1 802 ? 25.188 -28.266 -36.625 1 17.81 802 THR A O 1
ATOM 6093 N N . ASP A 1 803 ? 27.141 -28.578 -37.438 1 18.11 803 ASP A N 1
ATOM 6094 C CA . ASP A 1 803 ? 27.203 -27.719 -38.625 1 18.11 803 ASP A CA 1
ATOM 6095 C C . ASP A 1 803 ? 26.469 -28.375 -39.781 1 18.11 803 ASP A C 1
ATOM 6097 O O . ASP A 1 803 ? 26.953 -29.344 -40.375 1 18.11 803 ASP A O 1
ATOM 6101 N N . PRO A 1 804 ? 25.094 -28.656 -39.781 1 17.42 804 PRO A N 1
ATOM 6102 C CA . PRO A 1 804 ? 24.641 -29.234 -41.031 1 17.42 804 PRO A CA 1
ATOM 6103 C C . PRO A 1 804 ? 24.953 -28.344 -42.25 1 17.42 804 PRO A C 1
ATOM 6105 O O . PRO A 1 804 ? 25.062 -27.125 -42.094 1 17.42 804 PRO A O 1
ATOM 6108 N N . GLY A 1 805 ? 25.609 -28.859 -43.312 1 16.88 805 GLY A N 1
ATOM 6109 C CA . GLY A 1 805 ? 26.016 -28.375 -44.625 1 16.88 805 GLY A CA 1
ATOM 6110 C C . GLY A 1 805 ? 24.891 -27.703 -45.406 1 16.88 805 GLY A C 1
ATOM 6111 O O . GLY A 1 805 ? 23.766 -27.641 -44.906 1 16.88 805 GLY A O 1
ATOM 6112 N N . SER A 1 806 ? 24.734 -27.938 -46.75 1 16.86 806 SER A N 1
ATOM 6113 C CA . SER A 1 806 ? 24.641 -27.109 -47.969 1 16.86 806 SER A CA 1
ATOM 6114 C C . SER A 1 806 ? 23.188 -26.859 -48.344 1 16.86 806 SER A C 1
ATOM 6116 O O . SER A 1 806 ? 22.828 -25.75 -48.75 1 16.86 806 SER A O 1
ATOM 6118 N N . GLY A 1 807 ? 22.344 -27.906 -48.656 1 16.88 807 GLY A N 1
ATOM 6119 C CA . GLY A 1 807 ? 21.766 -27.797 -50 1 16.88 807 GLY A CA 1
ATOM 6120 C C . GLY A 1 807 ? 20.641 -26.781 -50.062 1 16.88 807 GLY A C 1
ATOM 6121 O O . GLY A 1 807 ? 20.172 -26.297 -49.031 1 16.88 807 GLY A O 1
ATOM 6122 N N . ASP A 1 808 ? 19.828 -26.812 -51.188 1 16.77 808 ASP A N 1
ATOM 6123 C CA . ASP A 1 808 ? 19.297 -25.938 -52.219 1 16.77 808 ASP A CA 1
ATOM 6124 C C . ASP A 1 808 ? 17.875 -25.469 -51.875 1 16.77 808 ASP A C 1
ATOM 6126 O O . ASP A 1 808 ? 17.562 -24.281 -52.031 1 16.77 808 ASP A O 1
ATOM 6130 N N . ASP A 1 809 ? 16.828 -26.406 -51.812 1 17.25 809 ASP A N 1
ATOM 6131 C CA . ASP A 1 809 ? 15.773 -26.125 -52.781 1 17.25 809 ASP A CA 1
ATOM 6132 C C . ASP A 1 809 ? 14.781 -25.094 -52.219 1 17.25 809 ASP A C 1
ATOM 6134 O O . ASP A 1 809 ? 14.688 -24.891 -51.031 1 17.25 809 ASP A O 1
ATOM 6138 N N . ASN A 1 810 ? 13.734 -24.781 -52.969 1 16.89 810 ASN A N 1
ATOM 6139 C CA . ASN A 1 810 ? 12.961 -23.656 -53.469 1 16.89 810 ASN A CA 1
ATOM 6140 C C . ASN A 1 810 ? 11.68 -23.438 -52.656 1 16.89 810 ASN A C 1
ATOM 6142 O O . ASN A 1 810 ? 10.711 -22.875 -53.188 1 16.89 810 ASN A O 1
ATOM 6146 N N . VAL A 1 811 ? 11.672 -23.734 -51.344 1 18.17 811 VAL A N 1
ATOM 6147 C CA . VAL A 1 811 ? 10.266 -23.797 -50.969 1 18.17 811 VAL A CA 1
ATOM 6148 C C . VAL A 1 811 ? 9.648 -22.406 -51.031 1 18.17 811 VAL A C 1
ATOM 6150 O O . VAL A 1 811 ? 10.258 -21.422 -50.625 1 18.17 811 VAL A O 1
ATOM 6153 N N . ASP A 1 812 ? 8.461 -22.328 -51.594 1 16.39 812 ASP A N 1
ATOM 6154 C CA . ASP A 1 812 ? 7.633 -21.25 -52.125 1 16.39 812 ASP A CA 1
ATOM 6155 C C . ASP A 1 812 ? 6.965 -20.469 -51 1 16.39 812 ASP A C 1
ATOM 6157 O O . ASP A 1 812 ? 6.363 -21.062 -50.094 1 16.39 812 ASP A O 1
ATOM 6161 N N . VAL A 1 813 ? 7.301 -19.281 -50.812 1 16.42 813 VAL A N 1
ATOM 6162 C CA . VAL A 1 813 ? 7.16 -18.188 -49.844 1 16.42 813 VAL A CA 1
ATOM 6163 C C . VAL A 1 813 ? 5.723 -17.672 -49.844 1 16.42 813 VAL A C 1
ATOM 6165 O O . VAL A 1 813 ? 5.402 -16.719 -50.562 1 16.42 813 VAL A O 1
ATOM 6168 N N . VAL A 1 814 ? 4.746 -18.562 -49.656 1 15.84 814 VAL A N 1
ATOM 6169 C CA . VAL A 1 814 ? 3.516 -17.844 -49.969 1 15.84 814 VAL A CA 1
ATOM 6170 C C . VAL A 1 814 ? 3.27 -16.734 -48.969 1 15.84 814 VAL A C 1
ATOM 6172 O O . VAL A 1 814 ? 3.627 -16.859 -47.812 1 15.84 814 VAL A O 1
ATOM 6175 N N . LYS A 1 815 ? 2.377 -15.797 -49.406 1 15.58 815 LYS A N 1
ATOM 6176 C CA . LYS A 1 815 ? 2.189 -14.359 -49.25 1 15.58 815 LYS A CA 1
ATOM 6177 C C . LYS A 1 815 ? 1.398 -14.039 -48 1 15.58 815 LYS A C 1
ATOM 6179 O O . LYS A 1 815 ? 0.434 -14.734 -47.688 1 15.58 815 LYS A O 1
ATOM 6184 N N . PRO A 1 816 ? 1.753 -13.047 -47.25 1 15.52 816 PRO A N 1
ATOM 6185 C CA . PRO A 1 816 ? 1.555 -12.352 -45.969 1 15.52 816 PRO A CA 1
ATOM 6186 C C . PRO A 1 816 ? 0.248 -11.562 -45.938 1 15.52 816 PRO A C 1
ATOM 6188 O O . PRO A 1 816 ? 0.039 -10.758 -45 1 15.52 816 PRO A O 1
ATOM 6191 N N . GLY A 1 817 ? -0.961 -12.273 -46.156 1 14.8 817 GLY A N 1
ATOM 6192 C CA . GLY A 1 817 ? -1.894 -11.195 -46.438 1 14.8 817 GLY A CA 1
ATOM 6193 C C . GLY A 1 817 ? -2.135 -10.281 -45.25 1 14.8 817 GLY A C 1
ATOM 6194 O O . GLY A 1 817 ? -1.729 -10.594 -44.156 1 14.8 817 GLY A O 1
ATOM 6195 N N . SER A 1 818 ? -3.492 -9.688 -45.125 1 15.09 818 SER A N 1
ATOM 6196 C CA . SER A 1 818 ? -3.914 -8.297 -45.062 1 15.09 818 SER A CA 1
ATOM 6197 C C . SER A 1 818 ? -4.188 -7.848 -43.625 1 15.09 818 SER A C 1
ATOM 6199 O O . SER A 1 818 ? -4.094 -8.648 -42.719 1 15.09 818 SER A O 1
ATOM 6201 N N . THR A 1 819 ? -5.512 -7.488 -43.25 1 15.24 819 THR A N 1
ATOM 6202 C CA . THR A 1 819 ? -5.879 -6.094 -43.031 1 15.24 819 THR A CA 1
ATOM 6203 C C . THR A 1 819 ? -6.035 -5.801 -41.531 1 15.24 819 THR A C 1
ATOM 6205 O O . THR A 1 819 ? -6.168 -6.723 -40.719 1 15.24 819 THR A O 1
ATOM 6208 N N . PRO A 1 820 ? -7.277 -5.234 -40.969 1 15.84 820 PRO A N 1
ATOM 6209 C CA . PRO A 1 820 ? -7.367 -3.904 -40.375 1 15.84 820 PRO A CA 1
ATOM 6210 C C . PRO A 1 820 ? -7.496 -3.959 -38.844 1 15.84 820 PRO A C 1
ATOM 6212 O O . PRO A 1 820 ? -7.832 -5.008 -38.281 1 15.84 820 PRO A O 1
ATOM 6215 N N . VAL A 1 821 ? -8.008 -2.877 -38.156 1 15.18 821 VAL A N 1
ATOM 6216 C CA . VAL A 1 821 ? -7.539 -1.924 -37.156 1 15.18 821 VAL A CA 1
ATOM 6217 C C . VAL A 1 821 ? -8.273 -2.164 -35.844 1 15.18 821 VAL A C 1
ATOM 6219 O O . VAL A 1 821 ? -7.641 -2.287 -34.781 1 15.18 821 VAL A O 1
ATOM 6222 N N . PRO A 1 822 ? -9.625 -1.818 -35.438 1 15.27 822 PRO A N 1
ATOM 6223 C CA . PRO A 1 822 ? -9.688 -0.653 -34.562 1 15.27 822 PRO A CA 1
ATOM 6224 C C . PRO A 1 822 ? -9.969 -1.032 -33.094 1 15.27 822 PRO A C 1
ATOM 6226 O O . PRO A 1 822 ? -10.289 -2.186 -32.812 1 15.27 822 PRO A O 1
ATOM 6229 N N . GLY A 1 823 ? -11.125 -0.55 -32.375 1 15.46 823 GLY A N 1
ATOM 6230 C CA . GLY A 1 823 ? -11.211 0.473 -31.328 1 15.46 823 GLY A CA 1
ATOM 6231 C C . GLY A 1 823 ? -11.539 -0.087 -29.953 1 15.46 823 GLY A C 1
ATOM 6232 O O . GLY A 1 823 ? -11.742 -1.293 -29.812 1 15.46 823 GLY A O 1
ATOM 6233 N N . THR A 1 824 ? -12.617 0.351 -29.125 1 16.14 824 THR A N 1
ATOM 6234 C CA . THR A 1 824 ? -12.648 1.229 -27.953 1 16.14 824 THR A CA 1
ATOM 6235 C C . THR A 1 824 ? -13.008 0.444 -26.703 1 16.14 824 THR A C 1
ATOM 6237 O O . THR A 1 824 ? -13.602 -0.633 -26.781 1 16.14 824 THR A O 1
ATOM 6240 N N . PRO A 1 825 ? -13.5 1.037 -25.422 1 16 825 PRO A N 1
ATOM 6241 C CA . PRO A 1 825 ? -13.117 1.297 -24.031 1 16 825 PRO A CA 1
ATOM 6242 C C . PRO A 1 825 ? -14.039 0.605 -23.031 1 16 825 PRO A C 1
ATOM 6244 O O . PRO A 1 825 ? -15.227 0.931 -22.938 1 16 825 PRO A O 1
ATOM 6247 N N . ILE A 1 826 ? -14.062 -0.681 -22.688 1 14.89 826 ILE A N 1
ATOM 6248 C CA . ILE A 1 826 ? -15.219 -1.26 -22 1 14.89 826 ILE A CA 1
ATOM 6249 C C . ILE A 1 826 ? -15.031 -1.174 -20.5 1 14.89 826 ILE A C 1
ATOM 6251 O O . ILE A 1 826 ? -14.094 -1.768 -19.953 1 14.89 826 ILE A O 1
ATOM 6255 N N . LEU A 1 827 ? -15.492 -0.183 -19.625 1 15.15 827 LEU A N 1
ATOM 6256 C CA . LEU A 1 827 ? -15.164 0.174 -18.25 1 15.15 827 LEU A CA 1
ATOM 6257 C C . LEU A 1 827 ? -16.031 -0.598 -17.266 1 15.15 827 LEU A C 1
ATOM 6259 O O . LEU A 1 827 ? -16.031 -0.307 -16.062 1 15.15 827 LEU A O 1
ATOM 6263 N N . HIS A 1 828 ? -16 -1.929 -17.016 1 14.73 828 HIS A N 1
ATOM 6264 C CA . HIS A 1 828 ? -17.125 -2.465 -16.234 1 14.73 828 HIS A CA 1
ATOM 6265 C C . HIS A 1 828 ? -16.844 -2.385 -14.742 1 14.73 828 HIS A C 1
ATOM 6267 O O . HIS A 1 828 ? -15.68 -2.352 -14.328 1 14.73 828 HIS A O 1
ATOM 6273 N N . LYS A 1 829 ? -17.953 -2.426 -13.617 1 16.02 829 LYS A N 1
ATOM 6274 C CA . LYS A 1 829 ? -18.516 -1.998 -12.344 1 16.02 829 LYS A CA 1
ATOM 6275 C C . LYS A 1 829 ? -18.297 -3.055 -11.266 1 16.02 829 LYS A C 1
ATOM 6277 O O . LYS A 1 829 ? -18.828 -4.164 -11.359 1 16.02 829 LYS A O 1
ATOM 6282 N N . SER A 1 830 ? -17.094 -3.232 -10.523 1 15.52 830 SER A N 1
ATOM 6283 C CA . SER A 1 830 ? -16.828 -4.387 -9.664 1 15.52 830 SER A CA 1
ATOM 6284 C C . SER A 1 830 ? -17.594 -4.273 -8.344 1 15.52 830 SER A C 1
ATOM 6286 O O . SER A 1 830 ? -17.641 -3.201 -7.742 1 15.52 830 SER A O 1
ATOM 6288 N N . PRO A 1 831 ? -18.203 -5.473 -7.762 1 15.89 831 PRO A N 1
ATOM 6289 C CA . PRO A 1 831 ? -19.234 -5.777 -6.773 1 15.89 831 PRO A CA 1
ATOM 6290 C C . PRO A 1 831 ? -18.688 -5.883 -5.352 1 15.89 831 PRO A C 1
ATOM 6292 O O . PRO A 1 831 ? -17.469 -5.945 -5.16 1 15.89 831 PRO A O 1
ATOM 6295 N N . THR A 1 832 ? -19.406 -6.699 -4.18 1 15.8 832 THR A N 1
ATOM 6296 C CA . THR A 1 832 ? -20.109 -6.684 -2.902 1 15.8 832 THR A CA 1
ATOM 6297 C C . THR A 1 832 ? -19.406 -7.598 -1.896 1 15.8 832 THR A C 1
ATOM 6299 O O . THR A 1 832 ? -19.406 -8.82 -2.064 1 15.8 832 THR A O 1
ATOM 6302 N N . LYS A 1 833 ? -18.281 -7.363 -1.016 1 16.12 833 LYS A N 1
ATOM 6303 C CA . LYS A 1 833 ? -17.531 -8.383 -0.282 1 16.12 833 LYS A CA 1
ATOM 6304 C C . LYS A 1 833 ? -18.141 -8.609 1.103 1 16.12 833 LYS A C 1
ATOM 6306 O O . LYS A 1 833 ? -18.172 -7.699 1.928 1 16.12 833 LYS A O 1
ATOM 6311 N N . ALA A 1 834 ? -18.922 -9.758 1.452 1 16.25 834 ALA A N 1
ATOM 6312 C CA . ALA A 1 834 ? -19.672 -10.055 2.676 1 16.25 834 ALA A CA 1
ATOM 6313 C C . ALA A 1 834 ? -18.812 -10.852 3.654 1 16.25 834 ALA A C 1
ATOM 6315 O O . ALA A 1 834 ? -18.344 -11.945 3.33 1 16.25 834 ALA A O 1
ATOM 6316 N N . PRO A 1 835 ? -18.016 -10.445 4.734 1 15.55 835 PRO A N 1
ATOM 6317 C CA . PRO A 1 835 ? -17 -11.164 5.512 1 15.55 835 PRO A CA 1
ATOM 6318 C C . PRO A 1 835 ? -17.609 -12.094 6.559 1 15.55 835 PRO A C 1
ATOM 6320 O O . PRO A 1 835 ? -18.391 -11.648 7.406 1 15.55 835 PRO A O 1
ATOM 6323 N N . ALA A 1 836 ? -17.641 -13.516 6.512 1 15.42 836 ALA A N 1
ATOM 6324 C CA . ALA A 1 836 ? -18.344 -14.523 7.305 1 15.42 836 ALA A CA 1
ATOM 6325 C C . ALA A 1 836 ? -17.469 -15.016 8.461 1 15.42 836 ALA A C 1
ATOM 6327 O O . ALA A 1 836 ? -16.438 -15.641 8.234 1 15.42 836 ALA A O 1
ATOM 6328 N N . VAL A 1 837 ? -17.156 -14.57 9.656 1 16.05 837 VAL A N 1
ATOM 6329 C CA . VAL A 1 837 ? -16.172 -14.922 10.672 1 16.05 837 VAL A CA 1
ATOM 6330 C C . VAL A 1 837 ? -16.688 -16.094 11.516 1 16.05 837 VAL A C 1
ATOM 6332 O O . VAL A 1 837 ? -17.625 -15.922 12.305 1 16.05 837 VAL A O 1
ATOM 6335 N N . SER A 1 838 ? -16.578 -17.484 11.07 1 14.47 838 SER A N 1
ATOM 6336 C CA . SER A 1 838 ? -17.297 -18.562 11.734 1 14.47 838 SER A CA 1
ATOM 6337 C C . SER A 1 838 ? -16.562 -19.047 12.977 1 14.47 838 SER A C 1
ATOM 6339 O O . SER A 1 838 ? -17.125 -19.109 14.062 1 14.47 838 SER A O 1
ATOM 6341 N N . LEU A 1 839 ? -15.5 -20.016 12.984 1 14.79 839 LEU A N 1
ATOM 6342 C CA . LEU A 1 839 ? -15.719 -21.406 13.391 1 14.79 839 LEU A CA 1
ATOM 6343 C C . LEU A 1 839 ? -15.219 -21.625 14.812 1 14.79 839 LEU A C 1
ATOM 6345 O O . LEU A 1 839 ? -14.359 -20.906 15.305 1 14.79 839 LEU A O 1
ATOM 6349 N N . ALA A 1 840 ? -15.273 -23.156 15.461 1 14.82 840 ALA A N 1
ATOM 6350 C CA . ALA A 1 840 ? -15.773 -23.922 16.594 1 14.82 840 ALA A CA 1
ATOM 6351 C C . ALA A 1 840 ? -14.625 -24.438 17.453 1 14.82 840 ALA A C 1
ATOM 6353 O O . ALA A 1 840 ? -13.477 -24.469 17.016 1 14.82 840 ALA A O 1
ATOM 6354 N N . PRO A 1 841 ? -14.664 -25.828 18.125 1 16.48 841 PRO A N 1
ATOM 6355 C CA . PRO A 1 841 ? -14.742 -26.328 19.5 1 16.48 841 PRO A CA 1
ATOM 6356 C C . PRO A 1 841 ? -13.617 -27.312 19.844 1 16.48 841 PRO A C 1
ATOM 6358 O O . PRO A 1 841 ? -13.656 -28.469 19.438 1 16.48 841 PRO A O 1
ATOM 6361 N N . PRO A 1 842 ? -12.289 -27.172 20.031 1 15.8 842 PRO A N 1
ATOM 6362 C CA . PRO A 1 842 ? -11.32 -28.281 19.938 1 15.8 842 PRO A CA 1
ATOM 6363 C C . PRO A 1 842 ? -11.312 -29.156 21.172 1 15.8 842 PRO A C 1
ATOM 6365 O O . PRO A 1 842 ? -10.977 -28.688 22.266 1 15.8 842 PRO A O 1
ATOM 6368 N N . SER A 1 843 ? -11.812 -30.5 21.234 1 14.98 843 SER A N 1
ATOM 6369 C CA . SER A 1 843 ? -12.109 -31.266 22.438 1 14.98 843 SER A CA 1
ATOM 6370 C C . SER A 1 843 ? -10.953 -32.188 22.797 1 14.98 843 SER A C 1
ATOM 6372 O O . SER A 1 843 ? -10.938 -32.781 23.875 1 14.98 843 SER A O 1
ATOM 6374 N N . SER A 1 844 ? -10.016 -32.594 22.047 1 15.55 844 SER A N 1
ATOM 6375 C CA . SER A 1 844 ? -9.836 -34.062 22.109 1 15.55 844 SER A CA 1
ATOM 6376 C C . SER A 1 844 ? -9.133 -34.469 23.391 1 15.55 844 SER A C 1
ATOM 6378 O O . SER A 1 844 ? -8.375 -33.688 23.969 1 15.55 844 SER A O 1
ATOM 6380 N N . TYR A 1 845 ? -9.242 -36 23.719 1 13.7 845 TYR A N 1
ATOM 6381 C CA . TYR A 1 845 ? -9.297 -37 24.797 1 13.7 845 TYR A CA 1
ATOM 6382 C C . TYR A 1 845 ? -7.918 -37.594 25.062 1 13.7 845 TYR A C 1
ATOM 6384 O O . TYR A 1 845 ? -7.02 -37.469 24.219 1 13.7 845 TYR A O 1
ATOM 6392 N N . SER A 1 846 ? -7.805 -38.969 25.562 1 14.52 846 SER A N 1
ATOM 6393 C CA . SER A 1 846 ? -7.262 -39.531 26.781 1 14.52 846 SER A CA 1
ATOM 6394 C C . SER A 1 846 ? -6.027 -40.375 26.5 1 14.52 846 SER A C 1
ATOM 6396 O O . SER A 1 846 ? -4.965 -40.156 27.078 1 14.52 846 SER A O 1
ATOM 6398 N N . LEU A 1 847 ? -6.07 -41.719 26.188 1 14.08 847 LEU A N 1
ATOM 6399 C CA . LEU A 1 847 ? -5.66 -42.719 27.172 1 14.08 847 LEU A CA 1
ATOM 6400 C C . LEU A 1 847 ? -4.293 -43.312 26.828 1 14.08 847 LEU A C 1
ATOM 6402 O O . LEU A 1 847 ? -3.828 -43.188 25.688 1 14.08 847 LEU A O 1
ATOM 6406 N N . SER A 1 848 ? -4.051 -44.812 26.812 1 13.73 848 SER A N 1
ATOM 6407 C CA . SER A 1 848 ? -3.318 -45.719 27.688 1 13.73 848 SER A CA 1
ATOM 6408 C C . SER A 1 848 ? -2.172 -46.406 26.938 1 13.73 848 SER A C 1
ATOM 6410 O O . SER A 1 848 ? -2.23 -46.562 25.719 1 13.73 848 SER A O 1
ATOM 6412 N N . ALA A 1 849 ? -1.11 -46.812 27.625 1 14.74 849 ALA A N 1
ATOM 6413 C CA . ALA A 1 849 ? 0.321 -47.031 27.422 1 14.74 849 ALA A CA 1
ATOM 6414 C C . ALA A 1 849 ? 0.61 -48.438 26.953 1 14.74 849 ALA A C 1
ATOM 6416 O O . ALA A 1 849 ? 1.754 -48.781 26.625 1 14.74 849 ALA A O 1
ATOM 6417 N N . PRO A 1 850 ? -0.326 -49.312 26.344 1 13.48 850 PRO A N 1
ATOM 6418 C CA . PRO A 1 850 ? 0.141 -50.594 26.859 1 13.48 850 PRO A CA 1
ATOM 6419 C C . PRO A 1 850 ? 1.346 -51.125 26.094 1 13.48 850 PRO A C 1
ATOM 6421 O O . PRO A 1 850 ? 1.601 -50.719 24.953 1 13.48 850 PRO A O 1
ATOM 6424 N N . THR A 1 851 ? 1.802 -52.438 26.516 1 14.59 851 THR A N 1
ATOM 6425 C CA . THR A 1 851 ? 3.039 -53.125 26.875 1 14.59 851 THR A CA 1
ATOM 6426 C C . THR A 1 851 ? 3.539 -53.969 25.734 1 14.59 851 THR A C 1
ATOM 6428 O O . THR A 1 851 ? 4.707 -53.906 25.344 1 14.59 851 THR A O 1
ATOM 6431 N N . SER A 1 852 ? 2.934 -55.156 25.297 1 13.63 852 SER A N 1
ATOM 6432 C CA . SER A 1 852 ? 3.727 -56.344 25.609 1 13.63 852 SER A CA 1
ATOM 6433 C C . SER A 1 852 ? 4.508 -56.812 24.391 1 13.63 852 SER A C 1
ATOM 6435 O O . SER A 1 852 ? 4.191 -56.438 23.25 1 13.63 852 SER A O 1
ATOM 6437 N N . PRO A 1 853 ? 4.75 -58.188 24.203 1 14.47 853 PRO A N 1
ATOM 6438 C CA . PRO A 1 853 ? 5.988 -58.969 24.188 1 14.47 853 PRO A CA 1
ATOM 6439 C C . PRO A 1 853 ? 6.395 -59.438 22.797 1 14.47 853 PRO A C 1
ATOM 6441 O O . PRO A 1 853 ? 5.633 -59.25 21.828 1 14.47 853 PRO A O 1
ATOM 6444 N N . LYS A 1 854 ? 6.449 -60.812 22.578 1 14.66 854 LYS A N 1
ATOM 6445 C CA . LYS A 1 854 ? 7.609 -61.688 22.453 1 14.66 854 LYS A CA 1
ATOM 6446 C C . LYS A 1 854 ? 7.785 -62.125 21 1 14.66 854 LYS A C 1
ATOM 6448 O O . LYS A 1 854 ? 8.867 -62 20.422 1 14.66 854 LYS A O 1
ATOM 6453 N N . SER A 1 855 ? 7.363 -63.5 20.5 1 13.59 855 SER A N 1
ATOM 6454 C CA . SER A 1 855 ? 8.312 -64.562 20.203 1 13.59 855 SER A CA 1
ATOM 6455 C C . SER A 1 855 ? 8.422 -64.812 18.703 1 13.59 855 SER A C 1
ATOM 6457 O O . SER A 1 855 ? 9.516 -64.812 18.141 1 13.59 855 SER A O 1
ATOM 6459 N N . LYS A 1 856 ? 7.949 -66.062 18.031 1 14.45 856 LYS A N 1
ATOM 6460 C CA . LYS A 1 856 ? 8.688 -67.25 17.578 1 14.45 856 LYS A CA 1
ATOM 6461 C C . LYS A 1 856 ? 8.836 -67.188 16.062 1 14.45 856 LYS A C 1
ATOM 6463 O O . LYS A 1 856 ? 8.094 -66.5 15.359 1 14.45 856 LYS A O 1
ATOM 6468 N N . ARG A 1 857 ? 8.523 -68.375 15.445 1 14.3 857 ARG A N 1
ATOM 6469 C CA . ARG A 1 857 ? 9.406 -69.375 14.906 1 14.3 857 ARG A CA 1
ATOM 6470 C C . ARG A 1 857 ? 9.375 -69.438 13.383 1 14.3 857 ARG A C 1
ATOM 6472 O O . ARG A 1 857 ? 10.422 -69.312 12.734 1 14.3 857 ARG A O 1
ATOM 6479 N N . SER A 1 858 ? 8.703 -70.438 12.641 1 14.33 858 SER A N 1
ATOM 6480 C CA . SER A 1 858 ? 9.375 -71.562 12 1 14.33 858 SER A CA 1
ATOM 6481 C C . SER A 1 858 ? 9.398 -71.438 10.484 1 14.33 858 SER A C 1
ATOM 6483 O O . SER A 1 858 ? 8.75 -70.5 9.938 1 14.33 858 SER A O 1
ATOM 6485 N N . GLY A 1 859 ? 8.883 -72.438 9.539 1 14.68 859 GLY A N 1
ATOM 6486 C CA . GLY A 1 859 ? 9.555 -73.375 8.695 1 14.68 859 GLY A CA 1
ATOM 6487 C C . GLY A 1 859 ? 9.484 -73.062 7.219 1 14.68 859 GLY A C 1
ATOM 6488 O O . GLY A 1 859 ? 8.805 -72.125 6.828 1 14.68 859 GLY A O 1
ATOM 6489 N N . LEU A 1 860 ? 9.32 -74.125 6.273 1 15.63 860 LEU A N 1
ATOM 6490 C CA . LEU A 1 860 ? 10.102 -74.812 5.262 1 15.63 860 LEU A CA 1
ATOM 6491 C C . LEU A 1 860 ? 9.711 -74.375 3.859 1 15.63 860 LEU A C 1
ATOM 6493 O O . LEU A 1 860 ? 10.578 -74 3.064 1 15.63 860 LEU A O 1
ATOM 6497 N N . LEU A 1 861 ? 9.133 -75.25 3.006 1 15.2 861 LEU A N 1
ATOM 6498 C CA . LEU A 1 861 ? 9.625 -76 1.835 1 15.2 861 LEU A CA 1
ATOM 6499 C C . LEU A 1 861 ? 9.102 -75.375 0.55 1 15.2 861 LEU A C 1
ATOM 6501 O O . LEU A 1 861 ? 9.875 -75.062 -0.365 1 15.2 861 LEU A O 1
ATOM 6505 N N . GLY A 1 862 ? 7.902 -75.75 0.019 1 15.56 862 GLY A N 1
ATOM 6506 C CA . GLY A 1 862 ? 7.715 -76.562 -1.184 1 15.56 862 GLY A CA 1
ATOM 6507 C C . GLY A 1 862 ? 7.461 -75.75 -2.422 1 15.56 862 GLY A C 1
ATOM 6508 O O . GLY A 1 862 ? 8.141 -75.875 -3.438 1 15.56 862 GLY A O 1
ATOM 6509 N N . ARG A 1 863 ? 6.188 -75.562 -3.004 1 17.53 863 ARG A N 1
ATOM 6510 C CA . ARG A 1 863 ? 5.566 -75.875 -4.273 1 17.53 863 ARG A CA 1
ATOM 6511 C C . ARG A 1 863 ? 5.578 -74.688 -5.242 1 17.53 863 ARG A C 1
ATOM 6513 O O . ARG A 1 863 ? 5.09 -73.625 -4.914 1 17.53 863 ARG A O 1
ATOM 6520 N N . LEU A 1 864 ? 6.406 -74.688 -6.262 1 16.72 864 LEU A N 1
ATOM 6521 C CA . LEU A 1 864 ? 6.895 -73.875 -7.352 1 16.72 864 LEU A CA 1
ATOM 6522 C C . LEU A 1 864 ? 5.75 -73.438 -8.266 1 16.72 864 LEU A C 1
ATOM 6524 O O . LEU A 1 864 ? 5.895 -72.5 -9.062 1 16.72 864 LEU A O 1
ATOM 6528 N N . ALA A 1 865 ? 4.781 -74.375 -8.625 1 16.97 865 ALA A N 1
ATOM 6529 C CA . ALA A 1 865 ? 4.336 -74.562 -10 1 16.97 865 ALA A CA 1
ATOM 6530 C C . ALA A 1 865 ? 3.6 -73.312 -10.516 1 16.97 865 ALA A C 1
ATOM 6532 O O . ALA A 1 865 ? 3.93 -72.812 -11.578 1 16.97 865 ALA A O 1
ATOM 6533 N N . GLY A 1 866 ? 2.227 -73.438 -10.5 1 17.36 866 GLY A N 1
ATOM 6534 C CA . GLY A 1 866 ? 1.172 -73.312 -11.5 1 17.36 866 GLY A CA 1
ATOM 6535 C C . GLY A 1 866 ? 0.662 -71.938 -11.695 1 17.36 866 GLY A C 1
ATOM 6536 O O . GLY A 1 866 ? -0.227 -71.688 -12.516 1 17.36 866 GLY A O 1
ATOM 6537 N N . ALA A 1 867 ? 0.782 -70.875 -10.773 1 17.97 867 ALA A N 1
ATOM 6538 C CA . ALA A 1 867 ? -0.428 -70.125 -10.547 1 17.97 867 ALA A CA 1
ATOM 6539 C C . ALA A 1 867 ? -0.542 -68.938 -11.547 1 17.97 867 ALA A C 1
ATOM 6541 O O . ALA A 1 867 ? -0.075 -67.875 -11.281 1 17.97 867 ALA A O 1
ATOM 6542 N N . PHE A 1 868 ? -0.216 -69.25 -12.82 1 21.48 868 PHE A N 1
ATOM 6543 C CA . PHE A 1 868 ? -0.367 -68.062 -13.688 1 21.48 868 PHE A CA 1
ATOM 6544 C C . PHE A 1 868 ? -1.803 -67.562 -13.664 1 21.48 868 PHE A C 1
ATOM 6546 O O . PHE A 1 868 ? -2.658 -68.062 -14.391 1 21.48 868 PHE A O 1
ATOM 6553 N N . ARG A 1 869 ? -2.447 -67.25 -12.531 1 21.83 869 ARG A N 1
ATOM 6554 C CA . ARG A 1 869 ? -3.881 -67 -12.453 1 21.83 869 ARG A CA 1
ATOM 6555 C C . ARG A 1 869 ? -4.254 -65.75 -13.273 1 21.83 869 ARG A C 1
ATOM 6557 O O . ARG A 1 869 ? -3.543 -64.75 -13.25 1 21.83 869 ARG A O 1
ATOM 6564 N N . SER A 1 870 ? -4.949 -66 -14.344 1 20.41 870 SER A N 1
ATOM 6565 C CA . SER A 1 870 ? -5.52 -65.062 -15.328 1 20.41 870 SER A CA 1
ATOM 6566 C C . SER A 1 870 ? -6.082 -63.844 -14.656 1 20.41 870 SER A C 1
ATOM 6568 O O . SER A 1 870 ? -6.336 -63.844 -13.453 1 20.41 870 SER A O 1
ATOM 6570 N N . ARG A 1 871 ? -6.539 -62.781 -15.453 1 23.73 871 ARG A N 1
ATOM 6571 C CA . ARG A 1 871 ? -7.012 -61.438 -15.203 1 23.73 871 ARG A CA 1
ATOM 6572 C C . ARG A 1 871 ? -8.133 -61.406 -14.172 1 23.73 871 ARG A C 1
ATOM 6574 O O . ARG A 1 871 ? -8.289 -60.438 -13.43 1 23.73 871 ARG A O 1
ATOM 6581 N N . THR A 1 872 ? -9.156 -62.406 -14.406 1 23.34 872 THR A N 1
ATOM 6582 C CA . THR A 1 872 ? -10.438 -62.5 -13.727 1 23.34 872 THR A CA 1
ATOM 6583 C C . THR A 1 872 ? -10.242 -62.812 -12.25 1 23.34 872 THR A C 1
ATOM 6585 O O . THR A 1 872 ? -11.156 -62.625 -11.438 1 23.34 872 THR A O 1
ATOM 6588 N N . ASP A 1 873 ? -9.086 -63.562 -11.977 1 21.69 873 ASP A N 1
ATOM 6589 C CA . ASP A 1 873 ? -8.875 -64.125 -10.648 1 21.69 873 ASP A CA 1
ATOM 6590 C C . ASP A 1 873 ? -8.352 -63.094 -9.672 1 21.69 873 ASP A C 1
ATOM 6592 O O . ASP A 1 873 ? -8.328 -63.312 -8.461 1 21.69 873 ASP A O 1
ATOM 6596 N N . LEU A 1 874 ? -7.555 -62.125 -10.242 1 23.58 874 LEU A N 1
ATOM 6597 C CA . LEU A 1 874 ? -7.035 -61.25 -9.203 1 23.58 874 LEU A CA 1
ATOM 6598 C C . LEU A 1 874 ? -8.102 -60.25 -8.75 1 23.58 874 LEU A C 1
ATOM 6600 O O . LEU A 1 874 ? -7.859 -59.438 -7.852 1 23.58 874 LEU A O 1
ATOM 6604 N N . ARG A 1 875 ? -9.094 -59.875 -9.562 1 28.72 875 ARG A N 1
ATOM 6605 C CA . ARG A 1 875 ? -10.203 -59.094 -9.039 1 28.72 875 ARG A CA 1
ATOM 6606 C C . ARG A 1 875 ? -10.867 -59.812 -7.867 1 28.72 875 ARG A C 1
ATOM 6608 O O . ARG A 1 875 ? -11.531 -59.156 -7.039 1 28.72 875 ARG A O 1
ATOM 6615 N N . ALA A 1 876 ? -11.062 -61.156 -8.086 1 28.17 876 ALA A N 1
ATOM 6616 C CA . ALA A 1 876 ? -11.758 -62 -7.102 1 28.17 876 ALA A CA 1
ATOM 6617 C C . ALA A 1 876 ? -10.992 -62.031 -5.785 1 28.17 876 ALA A C 1
ATOM 6619 O O . ALA A 1 876 ? -11.562 -62.344 -4.734 1 28.17 876 ALA A O 1
ATOM 6620 N N . VAL A 1 877 ? -9.672 -62.062 -5.949 1 27.66 877 VAL A N 1
ATOM 6621 C CA . VAL A 1 877 ? -8.969 -62.188 -4.676 1 27.66 877 VAL A CA 1
ATOM 6622 C C . VAL A 1 877 ? -9.125 -60.906 -3.865 1 27.66 877 VAL A C 1
ATOM 6624 O O . VAL A 1 877 ? -9.164 -60.938 -2.633 1 27.66 877 VAL A O 1
ATOM 6627 N N . ASN A 1 878 ? -9.062 -59.75 -4.645 1 28.95 878 ASN A N 1
ATOM 6628 C CA . ASN A 1 878 ? -9.023 -58.594 -3.773 1 28.95 878 ASN A CA 1
ATOM 6629 C C . ASN A 1 878 ? -10.406 -58.25 -3.217 1 28.95 878 ASN A C 1
ATOM 6631 O O . ASN A 1 878 ? -10.594 -57.188 -2.611 1 28.95 878 ASN A O 1
ATOM 6635 N N . LYS A 1 879 ? -11.492 -58.688 -3.842 1 31.3 879 LYS A N 1
ATOM 6636 C CA . LYS A 1 879 ? -12.766 -58.469 -3.172 1 31.3 879 LYS A CA 1
ATOM 6637 C C . LYS A 1 879 ? -12.805 -59.125 -1.806 1 31.3 879 LYS A C 1
ATOM 6639 O O . LYS A 1 879 ? -13.641 -58.812 -0.965 1 31.3 879 LYS A O 1
ATOM 6644 N N . LYS A 1 880 ? -12.523 -60.469 -1.985 1 35.62 880 LYS A N 1
ATOM 6645 C CA . LYS A 1 880 ? -13.039 -61.094 -0.778 1 35.62 880 LYS A CA 1
ATOM 6646 C C . LYS A 1 880 ? -12.359 -60.562 0.471 1 35.62 880 LYS A C 1
ATOM 6648 O O . LYS A 1 880 ? -12.859 -60.719 1.584 1 35.62 880 LYS A O 1
ATOM 6653 N N . GLN A 1 881 ? -10.977 -60.688 0.414 1 27.88 881 GLN A N 1
ATOM 6654 C CA . GLN A 1 881 ? -10.625 -60.562 1.825 1 27.88 881 GLN A CA 1
ATOM 6655 C C . GLN A 1 881 ? -10.664 -59.094 2.277 1 27.88 881 GLN A C 1
ATOM 6657 O O . GLN A 1 881 ? -9.719 -58.344 2.039 1 27.88 881 GLN A O 1
ATOM 6662 N N . GLY A 1 882 ? -11.477 -58.156 1.791 1 34.22 882 GLY A N 1
ATOM 6663 C CA . GLY A 1 882 ? -11.734 -57.062 2.713 1 34.22 882 GLY A CA 1
ATOM 6664 C C . GLY A 1 882 ? -11.336 -57.375 4.141 1 34.22 882 GLY A C 1
ATOM 6665 O O . GLY A 1 882 ? -12.133 -57.906 4.914 1 34.22 882 GLY A O 1
ATOM 6666 N N . ASP A 1 883 ? -10.156 -57.875 4.184 1 39.16 883 ASP A N 1
ATOM 6667 C CA . ASP A 1 883 ? -9.727 -58.188 5.539 1 39.16 883 ASP A CA 1
ATOM 6668 C C . ASP A 1 883 ? -9.969 -57.031 6.496 1 39.16 883 ASP A C 1
ATOM 6670 O O . ASP A 1 883 ? -9.812 -55.875 6.117 1 39.16 883 ASP A O 1
ATOM 6674 N N . ASP A 1 884 ? -10.688 -57.25 7.469 1 50.78 884 ASP A N 1
ATOM 6675 C CA . ASP A 1 884 ? -11.125 -56.594 8.688 1 50.78 884 ASP A CA 1
ATOM 6676 C C . ASP A 1 884 ? -10.047 -55.656 9.219 1 50.78 884 ASP A C 1
ATOM 6678 O O . ASP A 1 884 ? -10.273 -54.906 10.18 1 50.78 884 ASP A O 1
ATOM 6682 N N . THR A 1 885 ? -8.789 -55.656 8.484 1 66.75 885 THR A N 1
ATOM 6683 C CA . THR A 1 885 ? -7.77 -54.969 9.242 1 66.75 885 THR A CA 1
ATOM 6684 C C . THR A 1 885 ? -7.5 -53.594 8.633 1 66.75 885 THR A C 1
ATOM 6686 O O . THR A 1 885 ? -6.797 -52.75 9.227 1 66.75 885 THR A O 1
ATOM 6689 N N . THR A 1 886 ? -7.992 -53.281 7.305 1 68 886 THR A N 1
ATOM 6690 C CA . THR A 1 886 ? -7.754 -51.938 6.762 1 68 886 THR A CA 1
ATOM 6691 C C . THR A 1 886 ? -8.633 -50.906 7.465 1 68 886 THR A C 1
ATOM 6693 O O . THR A 1 886 ? -9.8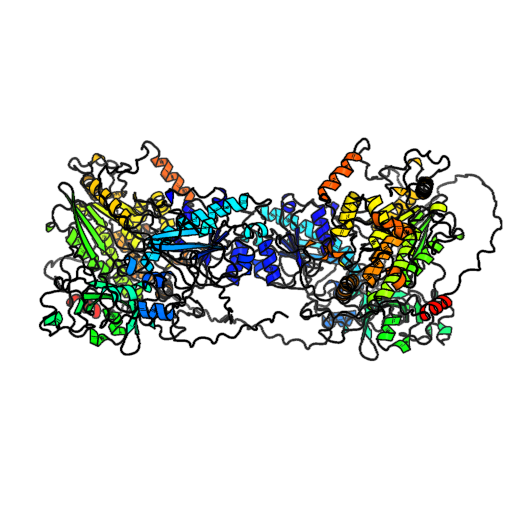52 -51.094 7.551 1 68 886 THR A O 1
ATOM 6696 N N . PRO A 1 887 ? -7.934 -49.906 7.848 1 77 887 PRO A N 1
ATOM 6697 C CA . PRO A 1 887 ? -8.742 -48.875 8.516 1 77 887 PRO A CA 1
ATOM 6698 C C . PRO A 1 887 ? -9.797 -48.25 7.594 1 77 887 PRO A C 1
ATOM 6700 O O . PRO A 1 887 ? -9.555 -48.094 6.398 1 77 887 PRO A O 1
ATOM 6703 N N . ALA A 1 888 ? -10.961 -48.031 8.055 1 75.38 888 ALA A N 1
ATOM 6704 C CA . ALA A 1 888 ? -12.07 -47.438 7.316 1 75.38 888 ALA A CA 1
ATOM 6705 C C . ALA A 1 888 ? -11.742 -46 6.891 1 75.38 888 ALA A C 1
ATOM 6707 O O . ALA A 1 888 ? -10.914 -45.344 7.516 1 75.38 888 ALA A O 1
ATOM 6708 N N . TYR A 1 889 ? -12.164 -45.688 5.723 1 78.12 889 TYR A N 1
ATOM 6709 C CA . TYR A 1 889 ? -11.961 -44.312 5.227 1 78.12 889 TYR A CA 1
ATOM 6710 C C . TYR A 1 889 ? -13.25 -43.5 5.324 1 78.12 889 TYR A C 1
ATOM 6712 O O . TYR A 1 889 ? -14.312 -43.969 4.879 1 78.12 889 TYR A O 1
ATOM 6720 N N . ARG A 1 890 ? -13.195 -42.375 6.078 1 71.94 890 ARG A N 1
ATOM 6721 C CA . ARG A 1 890 ? -14.25 -41.344 6.086 1 71.94 890 ARG A CA 1
ATOM 6722 C C . ARG A 1 890 ? -13.766 -40.062 5.43 1 71.94 890 ARG A C 1
ATOM 6724 O O . ARG A 1 890 ? -12.781 -39.469 5.863 1 71.94 890 ARG A O 1
ATOM 6731 N N . ARG A 1 891 ? -14.438 -39.688 4.398 1 78.25 891 ARG A N 1
ATOM 6732 C CA . ARG A 1 891 ? -14.039 -38.5 3.68 1 78.25 891 ARG A CA 1
ATOM 6733 C C . ARG A 1 891 ? -14.102 -37.281 4.586 1 78.25 891 ARG A C 1
ATOM 6735 O O . ARG A 1 891 ? -15.148 -36.969 5.148 1 78.25 891 ARG A O 1
ATOM 6742 N N . PRO A 1 892 ? -12.953 -36.562 4.711 1 77.38 892 PRO A N 1
ATOM 6743 C CA . PRO A 1 892 ? -12.984 -35.344 5.516 1 77.38 892 PRO A CA 1
ATOM 6744 C C . PRO A 1 892 ? -13.844 -34.25 4.895 1 77.38 892 PRO A C 1
ATOM 6746 O O . PRO A 1 892 ? -13.953 -34.156 3.67 1 77.38 892 PRO A O 1
ATOM 6749 N N . LEU A 1 893 ? -14.492 -33.406 5.656 1 68.62 893 LEU A N 1
ATOM 6750 C CA . LEU A 1 893 ? -15.266 -32.25 5.207 1 68.62 893 LEU A CA 1
ATOM 6751 C C . LEU A 1 893 ? -14.352 -31.078 4.902 1 68.62 893 LEU A C 1
ATOM 6753 O O . LEU A 1 893 ? -13.57 -30.656 5.762 1 68.62 893 LEU A O 1
ATOM 6757 N N . VAL A 1 894 ? -14.266 -30.719 3.703 1 69.94 894 VAL A N 1
ATOM 6758 C CA . VAL A 1 894 ? -13.477 -29.562 3.283 1 69.94 894 VAL A CA 1
ATOM 6759 C C . VAL A 1 894 ? -14.406 -28.438 2.834 1 69.94 894 VAL A C 1
ATOM 6761 O O . VAL A 1 894 ? -15.109 -28.562 1.83 1 69.94 894 VAL A O 1
ATOM 6764 N N . PRO A 1 895 ? -14.508 -27.281 3.73 1 65.69 895 PRO A N 1
ATOM 6765 C CA . PRO A 1 895 ? -15.367 -26.156 3.332 1 65.69 895 PRO A CA 1
ATOM 6766 C C . PRO A 1 895 ? -14.859 -25.453 2.08 1 65.69 895 PRO A C 1
ATOM 6768 O O . PRO A 1 895 ? -13.648 -25.344 1.873 1 65.69 895 PRO A O 1
ATOM 6771 N N . ASN A 1 896 ? -15.586 -25.328 1.132 1 56.31 896 ASN A N 1
ATOM 6772 C CA . ASN A 1 896 ? -15.273 -24.531 -0.051 1 56.31 896 ASN A CA 1
ATOM 6773 C C . ASN A 1 896 ? -15.945 -23.156 -0.002 1 56.31 896 ASN A C 1
ATOM 6775 O O . ASN A 1 896 ? -16.859 -22.891 -0.785 1 56.31 896 ASN A O 1
ATOM 6779 N N . GLU A 1 897 ? -15.742 -22.297 1.116 1 51.56 897 GLU A N 1
ATOM 6780 C CA . GLU A 1 897 ? -16.359 -20.984 1.239 1 51.56 897 GLU A CA 1
ATOM 6781 C C . GLU A 1 897 ? -15.656 -19.953 0.357 1 51.56 897 GLU A C 1
ATOM 6783 O O . GLU A 1 897 ? -14.43 -19.891 0.332 1 51.56 897 GLU A O 1
ATOM 6788 N N . GLY A 1 898 ? -16.312 -19.047 -0.445 1 46.47 898 GLY A N 1
ATOM 6789 C CA . GLY A 1 898 ? -15.828 -17.859 -1.146 1 46.47 898 GLY A CA 1
ATOM 6790 C C . GLY A 1 898 ? -15.414 -18.141 -2.578 1 46.47 898 GLY A C 1
ATOM 6791 O O . GLY A 1 898 ? -14.953 -17.25 -3.287 1 46.47 898 GLY A O 1
ATOM 6792 N N . ASN A 1 899 ? -15.156 -19.422 -2.738 1 46.25 899 ASN A N 1
ATOM 6793 C CA . ASN A 1 899 ? -14.68 -19.656 -4.098 1 46.25 899 ASN A CA 1
ATOM 6794 C C . ASN A 1 899 ? -15.75 -19.344 -5.133 1 46.25 899 ASN A C 1
ATOM 6796 O O . ASN A 1 899 ? -15.781 -19.938 -6.207 1 46.25 899 ASN A O 1
ATOM 6800 N N . THR A 1 900 ? -16.766 -18.641 -4.551 1 38.62 900 THR A N 1
ATOM 6801 C CA . THR A 1 900 ? -17.797 -18.391 -5.555 1 38.62 900 THR A CA 1
ATOM 6802 C C . THR A 1 900 ? -17.266 -17.453 -6.641 1 38.62 900 THR A C 1
ATOM 6804 O O . THR A 1 900 ? -17.797 -17.438 -7.758 1 38.62 900 THR A O 1
ATOM 6807 N N . GLU A 1 901 ? -16.594 -16.375 -6.137 1 35.03 901 GLU A N 1
ATOM 6808 C CA . GLU A 1 901 ? -16.344 -15.242 -7.02 1 35.03 901 GLU A CA 1
ATOM 6809 C C . GLU A 1 901 ? -15.117 -15.477 -7.887 1 35.03 901 GLU A C 1
ATOM 6811 O O . GLU A 1 901 ? -14.586 -14.539 -8.484 1 35.03 901 GLU A O 1
ATOM 6816 N N . SER A 1 902 ? -14.445 -16.484 -7.609 1 31.67 902 SER A N 1
ATOM 6817 C CA . SER A 1 902 ? -13.32 -16.453 -8.531 1 31.67 902 SER A CA 1
ATOM 6818 C C . SER A 1 902 ? -13.789 -16.266 -9.977 1 31.67 902 SER A C 1
ATOM 6820 O O . SER A 1 902 ? -14.602 -17.047 -10.469 1 31.67 902 SER A O 1
ATOM 6822 N N . PRO A 1 903 ? -13.852 -15.125 -10.312 1 31.47 903 PRO A N 1
ATOM 6823 C CA . PRO A 1 903 ? -14.109 -15.078 -11.75 1 31.47 903 PRO A CA 1
ATOM 6824 C C . PRO A 1 903 ? -13.281 -16.094 -12.531 1 31.47 903 PRO A C 1
ATOM 6826 O O . PRO A 1 903 ? -13.109 -15.961 -13.742 1 31.47 903 PRO A O 1
ATOM 6829 N N . CYS A 1 904 ? -12.508 -16.906 -11.945 1 29.78 904 CYS A N 1
ATOM 6830 C CA . CYS A 1 904 ? -12.297 -17.828 -13.07 1 29.78 904 CYS A CA 1
ATOM 6831 C C . CYS A 1 904 ? -13.625 -18.219 -13.711 1 29.78 904 CYS A C 1
ATOM 6833 O O . CYS A 1 904 ? -14.477 -18.828 -13.062 1 29.78 904 CYS A O 1
ATOM 6835 N N . PHE A 1 905 ? -14.078 -17.469 -14.555 1 30.27 905 PHE A N 1
ATOM 6836 C CA . PHE A 1 905 ? -15.211 -17.656 -15.461 1 30.27 905 PHE A CA 1
ATOM 6837 C C . PHE A 1 905 ? -15.43 -19.141 -15.75 1 30.27 905 PHE A C 1
ATOM 6839 O O . PHE A 1 905 ? -16.312 -19.5 -16.531 1 30.27 905 PHE A O 1
ATOM 6846 N N . PHE A 1 906 ? -14.461 -19.906 -15.266 1 30.94 906 PHE A N 1
ATOM 6847 C CA . PHE A 1 906 ? -14.641 -21.25 -15.812 1 30.94 906 PHE A CA 1
ATOM 6848 C C . PHE A 1 906 ? -15.75 -22 -15.078 1 30.94 906 PHE A C 1
ATOM 6850 O O . PHE A 1 906 ? -16.234 -23.031 -15.555 1 30.94 906 PHE A O 1
ATOM 6857 N N . ASN A 1 907 ? -15.812 -21.672 -13.758 1 29.83 907 ASN A N 1
ATOM 6858 C CA . ASN A 1 907 ? -16.828 -22.547 -13.172 1 29.83 907 ASN A CA 1
ATOM 6859 C C . ASN A 1 907 ? -18.219 -21.969 -13.344 1 29.83 907 ASN A C 1
ATOM 6861 O O . ASN A 1 907 ? -18.938 -21.75 -12.352 1 29.83 907 ASN A O 1
ATOM 6865 N N . VAL A 1 908 ? -18.5 -21.062 -14.188 1 28.77 908 VAL A N 1
ATOM 6866 C CA . VAL A 1 908 ? -19.891 -20.641 -14.305 1 28.77 908 VAL A CA 1
ATOM 6867 C C . VAL A 1 908 ? -20.766 -21.844 -14.664 1 28.77 908 VAL A C 1
ATOM 6869 O O . VAL A 1 908 ? -20.625 -22.406 -15.75 1 28.77 908 VAL A O 1
ATOM 6872 N N . THR A 1 909 ? -21.047 -22.578 -13.68 1 28.89 909 THR A N 1
ATOM 6873 C CA . THR A 1 909 ? -22.062 -23.562 -14.023 1 28.89 909 THR A CA 1
ATOM 6874 C C . THR A 1 909 ? -23.203 -22.922 -14.82 1 28.89 909 THR A C 1
ATOM 6876 O O . THR A 1 909 ? -23.656 -23.469 -15.828 1 28.89 909 THR A O 1
ATOM 6879 N N . ALA A 1 910 ? -24.25 -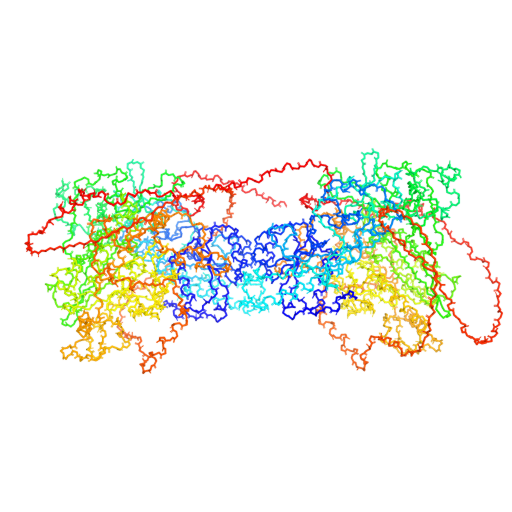22.219 -14.008 1 28.2 910 ALA A N 1
ATOM 6880 C CA . ALA A 1 910 ? -25.609 -21.953 -14.5 1 28.2 910 ALA A CA 1
ATOM 6881 C C . ALA A 1 910 ? -25.609 -20.781 -15.477 1 28.2 910 ALA A C 1
ATOM 6883 O O . ALA A 1 910 ? -24.734 -19.906 -15.414 1 28.2 910 ALA A O 1
ATOM 6884 N N . ASP A 1 911 ? -26.312 -20.859 -16.562 1 29.7 911 ASP A N 1
ATOM 6885 C CA . ASP A 1 911 ? -26.766 -19.781 -17.453 1 29.7 911 ASP A CA 1
ATOM 6886 C C . ASP A 1 911 ? -27.156 -18.547 -16.656 1 29.7 911 ASP A C 1
ATOM 6888 O O . ASP A 1 911 ? -28.281 -18.453 -16.156 1 29.7 911 ASP A O 1
ATOM 6892 N N . LEU A 1 912 ? -26.469 -18.062 -15.703 1 32 912 LEU A N 1
ATOM 6893 C CA . LEU A 1 912 ? -27.062 -16.891 -15.094 1 32 912 LEU A CA 1
ATOM 6894 C C . LEU A 1 912 ? -27.469 -15.867 -16.156 1 32 912 LEU A C 1
ATOM 6896 O O . LEU A 1 912 ? -26.781 -15.711 -17.156 1 32 912 LEU A O 1
ATOM 6900 N N . PRO A 1 913 ? -28.766 -15.414 -16.094 1 30.98 913 PRO A N 1
ATOM 6901 C CA . PRO A 1 913 ? -29.234 -14.406 -17.047 1 30.98 913 PRO A CA 1
ATOM 6902 C C . PRO A 1 913 ? -28.281 -13.211 -17.141 1 30.98 913 PRO A C 1
ATOM 6904 O O . PRO A 1 913 ? -27.531 -12.938 -16.203 1 30.98 913 PRO A O 1
ATOM 6907 N N . PRO A 1 914 ? -28.078 -12.711 -18.344 1 30.47 914 PRO A N 1
ATOM 6908 C CA . PRO A 1 914 ? -27.234 -11.531 -18.562 1 30.47 914 PRO A CA 1
ATOM 6909 C C . PRO A 1 914 ? -27.453 -10.445 -17.516 1 30.47 914 PRO A C 1
ATOM 6911 O O . PRO A 1 914 ? -28.594 -10.148 -17.156 1 30.47 914 PRO A O 1
ATOM 6914 N N . GLU A 1 915 ? -26.672 -10.359 -16.562 1 29.12 915 GLU A N 1
ATOM 6915 C CA . GLU A 1 915 ? -26.859 -9.195 -15.695 1 29.12 915 GLU A CA 1
ATOM 6916 C C . GLU A 1 915 ? -27.172 -7.945 -16.516 1 29.12 915 GLU A C 1
ATOM 6918 O O . GLU A 1 915 ? -26.531 -7.684 -17.531 1 29.12 915 GLU A O 1
ATOM 6923 N N . ALA A 1 916 ? -28.422 -7.41 -16.484 1 27.36 916 ALA A N 1
ATOM 6924 C CA . ALA A 1 916 ? -28.844 -6.137 -17.062 1 27.36 916 ALA A CA 1
ATOM 6925 C C . ALA A 1 916 ? -27.781 -5.055 -16.844 1 27.36 916 ALA A C 1
ATOM 6927 O O . ALA A 1 916 ? -27.25 -4.926 -15.734 1 27.36 916 ALA A O 1
ATOM 6928 N N . HIS A 1 917 ? -27.25 -4.523 -17.922 1 27.3 917 HIS A N 1
ATOM 6929 C CA . HIS A 1 917 ? -26.328 -3.393 -18.047 1 27.3 917 HIS A CA 1
ATOM 6930 C C . HIS A 1 917 ? -26.781 -2.207 -17.219 1 27.3 917 HIS A C 1
ATOM 6932 O O . HIS A 1 917 ? -27.812 -1.592 -17.5 1 27.3 917 HIS A O 1
ATOM 6938 N N . SER A 1 918 ? -26.922 -2.305 -15.953 1 26.89 918 SER A N 1
ATOM 6939 C CA . SER A 1 918 ? -27.266 -1.047 -15.297 1 26.89 918 SER A CA 1
ATOM 6940 C C . SER A 1 918 ? -26.422 0.105 -15.82 1 26.89 918 SER A C 1
ATOM 6942 O O . SER A 1 918 ? -25.203 -0.027 -15.953 1 26.89 918 SER A O 1
ATOM 6944 N N . SER A 1 919 ? -27.109 0.971 -16.594 1 24.94 919 SER A N 1
ATOM 6945 C CA . SER A 1 919 ? -26.672 2.244 -17.156 1 24.94 919 SER A CA 1
ATOM 6946 C C . SER A 1 919 ? -25.859 3.049 -16.156 1 24.94 919 SER A C 1
ATOM 6948 O O . SER A 1 919 ? -26.281 3.236 -15.016 1 24.94 919 SER A O 1
ATOM 6950 N N . ARG A 1 920 ? -24.641 2.939 -16.234 1 24.14 920 ARG A N 1
ATOM 6951 C CA . ARG A 1 920 ? -23.812 3.902 -15.516 1 24.14 920 ARG A CA 1
ATOM 6952 C C . ARG A 1 920 ? -24.344 5.32 -15.695 1 24.14 920 ARG A C 1
ATOM 6954 O O . ARG A 1 920 ? -24.656 5.734 -16.812 1 24.14 920 ARG A O 1
ATOM 6961 N N . PRO A 1 921 ? -25.016 5.891 -14.695 1 24.59 921 PRO A N 1
ATOM 6962 C CA . PRO A 1 921 ? -25.5 7.266 -14.852 1 24.59 921 PRO A CA 1
ATOM 6963 C C . PRO A 1 921 ? -24.484 8.172 -15.539 1 24.59 921 PRO A C 1
ATOM 6965 O O . PRO A 1 921 ? -23.266 8.016 -15.352 1 24.59 921 PRO A O 1
ATOM 6968 N N . THR A 1 922 ? -24.875 8.539 -16.781 1 21.55 922 THR A N 1
ATOM 6969 C CA . THR A 1 922 ? -24.234 9.531 -17.641 1 21.55 922 THR A CA 1
ATOM 6970 C C . THR A 1 922 ? -24.047 10.852 -16.906 1 21.55 922 THR A C 1
ATOM 6972 O O . THR A 1 922 ? -25.016 11.422 -16.391 1 21.55 922 THR A O 1
ATOM 6975 N N . VAL A 1 923 ? -23 10.93 -16.125 1 21.08 923 VAL A N 1
ATOM 6976 C CA . VAL A 1 923 ? -22.688 12.273 -15.648 1 21.08 923 VAL A CA 1
ATOM 6977 C C . VAL A 1 923 ? -22.625 13.234 -16.828 1 21.08 923 VAL A C 1
ATOM 6979 O O . VAL A 1 923 ? -21.875 13.016 -17.781 1 21.08 923 VAL A O 1
ATOM 6982 N N . THR A 1 924 ? -23.891 13.664 -17.188 1 18.97 924 THR A N 1
ATOM 6983 C CA . THR A 1 924 ? -24.094 14.742 -18.141 1 18.97 924 THR A CA 1
ATOM 6984 C C . THR A 1 924 ? -23.109 15.883 -17.891 1 18.97 924 THR A C 1
ATOM 6986 O O . THR A 1 924 ? -22.828 16.219 -16.734 1 18.97 924 THR A O 1
ATOM 6989 N N . SER A 1 925 ? -22.297 15.992 -18.875 1 19.72 925 SER A N 1
ATOM 6990 C CA . SER A 1 925 ? -21.453 17.125 -19.219 1 19.72 925 SER A CA 1
ATOM 6991 C C . SER A 1 925 ? -22.188 18.438 -19.062 1 19.72 925 SER A C 1
ATOM 6993 O O . SER A 1 925 ? -21.625 19.516 -19.281 1 19.72 925 SER A O 1
ATOM 6995 N N . HIS A 1 926 ? -23.047 18.703 -17.922 1 19.52 926 HIS A N 1
ATOM 6996 C CA . HIS A 1 926 ? -23.141 20.156 -18.047 1 19.52 926 HIS A CA 1
ATOM 6997 C C . HIS A 1 926 ? -21.828 20.828 -17.656 1 19.52 926 HIS A C 1
ATOM 6999 O O . HIS A 1 926 ? -21.141 20.375 -16.734 1 19.52 926 HIS A O 1
ATOM 7005 N N . MET B 1 1 ? 18.812 19.094 35.719 1 68.69 1 MET B N 1
ATOM 7006 C CA . MET B 1 1 ? 18.172 20.031 34.781 1 68.69 1 MET B CA 1
ATOM 7007 C C . MET B 1 1 ? 17.625 19.297 33.562 1 68.69 1 MET B C 1
ATOM 7009 O O . MET B 1 1 ? 18.25 18.359 33.062 1 68.69 1 MET B O 1
ATOM 7013 N N . ALA B 1 2 ? 16.359 19.641 33.281 1 83.12 2 ALA B N 1
ATOM 7014 C CA . ALA B 1 2 ? 15.758 19 32.125 1 83.12 2 ALA B CA 1
ATOM 7015 C C . ALA B 1 2 ? 16.578 19.266 30.875 1 83.12 2 ALA B C 1
ATOM 7017 O O . ALA B 1 2 ? 17 20.391 30.609 1 83.12 2 ALA B O 1
ATOM 7018 N N . ARG B 1 3 ? 16.938 18.219 30.141 1 83.62 3 ARG B N 1
ATOM 7019 C CA . ARG B 1 3 ? 17.641 18.359 28.859 1 83.62 3 ARG B CA 1
ATOM 7020 C C . ARG B 1 3 ? 16.781 19.078 27.844 1 83.62 3 ARG B C 1
ATOM 7022 O O . ARG B 1 3 ? 15.586 18.781 27.703 1 83.62 3 ARG B O 1
ATOM 7029 N N . SER B 1 4 ? 17.422 20.062 27.234 1 88.5 4 SER B N 1
ATOM 7030 C CA . SER B 1 4 ? 16.781 20.734 26.094 1 88.5 4 SER B CA 1
ATOM 7031 C C . SER B 1 4 ? 16.984 19.953 24.812 1 88.5 4 SER B C 1
ATOM 7033 O O . SER B 1 4 ? 17.734 18.969 24.781 1 88.5 4 SER B O 1
ATOM 7035 N N . LEU B 1 5 ? 16.266 20.344 23.781 1 90.88 5 LEU B N 1
ATOM 7036 C CA . LEU B 1 5 ? 16.406 19.719 22.469 1 90.88 5 LEU B CA 1
ATOM 7037 C C . LEU B 1 5 ? 17.844 19.781 21.984 1 90.88 5 LEU B C 1
ATOM 7039 O O . LEU B 1 5 ? 18.344 18.844 21.359 1 90.88 5 LEU B O 1
ATOM 7043 N N . ALA B 1 6 ? 18.562 20.844 22.25 1 87.62 6 ALA B N 1
ATOM 7044 C CA . ALA B 1 6 ? 19.938 21.047 21.812 1 87.62 6 ALA B CA 1
ATOM 7045 C C . ALA B 1 6 ? 20.891 20.094 22.531 1 87.62 6 ALA B C 1
ATOM 7047 O O . ALA B 1 6 ? 21.984 19.812 22.047 1 87.62 6 ALA B O 1
ATOM 7048 N N . ASP B 1 7 ? 20.391 19.609 23.641 1 88.31 7 ASP B N 1
ATOM 7049 C CA . ASP B 1 7 ? 21.219 18.719 24.438 1 88.31 7 ASP B CA 1
ATOM 7050 C C . ASP B 1 7 ? 21.125 17.281 23.938 1 88.31 7 ASP B C 1
ATOM 7052 O O . ASP B 1 7 ? 21.938 16.438 24.312 1 88.31 7 ASP B O 1
ATOM 7056 N N . LEU B 1 8 ? 20.141 17.047 23.125 1 88.31 8 LEU B N 1
ATOM 7057 C CA . LEU B 1 8 ? 19.969 15.703 22.594 1 88.31 8 LEU B CA 1
ATOM 7058 C C . LEU B 1 8 ? 20.953 15.438 21.453 1 88.31 8 LEU B C 1
ATOM 7060 O O . LEU B 1 8 ? 21.422 16.375 20.797 1 88.31 8 LEU B O 1
ATOM 7064 N N . PRO B 1 9 ? 21.203 14.148 21.266 1 87.62 9 PRO B N 1
ATOM 7065 C CA . PRO B 1 9 ? 22.016 13.844 20.094 1 87.62 9 PRO B CA 1
ATOM 7066 C C . PRO B 1 9 ? 21.359 14.297 18.797 1 87.62 9 PRO B C 1
ATOM 7068 O O . PRO B 1 9 ? 20.125 14.203 18.656 1 87.62 9 PRO B O 1
ATOM 7071 N N . ALA B 1 10 ? 22.266 14.773 17.922 1 87.12 10 ALA B N 1
ATOM 7072 C CA . ALA B 1 10 ? 21.734 15.156 16.609 1 87.12 10 ALA B CA 1
ATOM 7073 C C . ALA B 1 10 ? 21.094 13.969 15.906 1 87.12 10 ALA B C 1
ATOM 7075 O O . ALA B 1 10 ? 21.5 12.82 16.109 1 87.12 10 ALA B O 1
ATOM 7076 N N . LEU B 1 11 ? 20.141 14.195 15.094 1 93.56 11 LEU B N 1
ATOM 7077 C CA . LEU B 1 11 ? 19.531 13.117 14.305 1 93.56 11 LEU B CA 1
ATOM 7078 C C . LEU B 1 11 ? 20.594 12.383 13.5 1 93.56 11 LEU B C 1
ATOM 7080 O O . LEU B 1 11 ? 21.438 13.008 12.852 1 93.56 11 LEU B O 1
ATOM 7084 N N . PRO B 1 12 ? 20.578 11.086 13.539 1 94.69 12 PRO B N 1
ATOM 7085 C CA . PRO B 1 12 ? 21.562 10.305 12.781 1 94.69 12 PRO B CA 1
ATOM 7086 C C . PRO B 1 12 ? 21.5 10.594 11.281 1 94.69 12 PRO B C 1
ATOM 7088 O O . PRO B 1 12 ? 20.453 10.953 10.758 1 94.69 12 PRO B O 1
ATOM 7091 N N . GLN B 1 13 ? 22.641 10.445 10.625 1 93.06 13 GLN B N 1
ATOM 7092 C CA . GLN B 1 13 ? 22.766 10.734 9.195 1 93.06 13 GLN B CA 1
ATOM 7093 C C . GLN B 1 13 ? 21.797 9.883 8.383 1 93.06 13 GLN B C 1
ATOM 7095 O O . GLN B 1 13 ? 21.25 10.344 7.375 1 93.06 13 GLN B O 1
ATOM 7100 N N . ASP B 1 14 ? 21.625 8.68 8.805 1 92.5 14 ASP B N 1
ATOM 7101 C CA . ASP B 1 14 ? 20.719 7.801 8.055 1 92.5 14 ASP B CA 1
ATOM 7102 C C . ASP B 1 14 ? 19.297 8.328 8.086 1 92.5 14 ASP B C 1
ATOM 7104 O O . ASP B 1 14 ? 18.578 8.242 7.086 1 92.5 14 ASP B O 1
ATOM 7108 N N . VAL B 1 15 ? 18.891 8.859 9.242 1 95.38 15 VAL B N 1
ATOM 7109 C CA . VAL B 1 15 ? 17.547 9.414 9.375 1 95.38 15 VAL B CA 1
ATOM 7110 C C . VAL B 1 15 ? 17.359 10.57 8.398 1 95.38 15 VAL B C 1
ATOM 7112 O O . VAL B 1 15 ? 16.281 10.75 7.824 1 95.38 15 VAL B O 1
ATOM 7115 N N . ARG B 1 16 ? 18.391 11.359 8.195 1 94.62 16 ARG B N 1
ATOM 7116 C CA . ARG B 1 16 ? 18.328 12.5 7.293 1 94.62 16 ARG B CA 1
ATOM 7117 C C . ARG B 1 16 ? 18.078 12.055 5.859 1 94.62 16 ARG B C 1
ATOM 7119 O O . ARG B 1 16 ? 17.547 12.812 5.047 1 94.62 16 ARG B O 1
ATOM 7126 N N . LYS B 1 17 ? 18.391 10.812 5.613 1 92.81 17 LYS B N 1
ATOM 7127 C CA . LYS B 1 17 ? 18.234 10.273 4.266 1 92.81 17 LYS B CA 1
ATOM 7128 C C . LYS B 1 17 ? 16.906 9.531 4.129 1 92.81 17 LYS B C 1
ATOM 7130 O O . LYS B 1 17 ? 16.5 9.164 3.021 1 92.81 17 LYS B O 1
ATOM 7135 N N . TRP B 1 18 ? 16.203 9.273 5.219 1 94.62 18 TRP B N 1
ATOM 7136 C CA . TRP B 1 18 ? 14.945 8.523 5.199 1 94.62 18 TRP B CA 1
ATOM 7137 C C . TRP B 1 18 ? 13.875 9.273 4.418 1 94.62 18 TRP B C 1
ATOM 7139 O O . TRP B 1 18 ? 13.852 10.5 4.406 1 94.62 18 TRP B O 1
ATOM 7149 N N . ARG B 1 19 ? 13.07 8.547 3.721 1 94.19 19 ARG B N 1
ATOM 7150 C CA . ARG B 1 19 ? 11.766 9.078 3.332 1 94.19 19 ARG B CA 1
ATOM 7151 C C . ARG B 1 19 ? 10.805 9.062 4.512 1 94.19 19 ARG B C 1
ATOM 7153 O O . ARG B 1 19 ? 10.523 8.008 5.082 1 94.19 19 ARG B O 1
ATOM 7160 N N . ILE B 1 20 ? 10.352 10.227 4.898 1 97.31 20 ILE B N 1
ATOM 7161 C CA . ILE B 1 20 ? 9.422 10.367 6.016 1 97.31 20 ILE B CA 1
ATOM 7162 C C . ILE B 1 20 ? 8.094 10.914 5.516 1 97.31 20 ILE B C 1
ATOM 7164 O O . ILE B 1 20 ? 8.055 11.891 4.766 1 97.31 20 ILE B O 1
ATOM 7168 N N . LEU B 1 21 ? 7.023 10.227 5.793 1 97.56 21 LEU B N 1
ATOM 7169 C CA . LEU B 1 21 ? 5.691 10.703 5.449 1 97.56 21 LEU B CA 1
ATOM 7170 C C . LEU B 1 21 ? 4.965 11.227 6.684 1 97.56 21 LEU B C 1
ATOM 7172 O O . LEU B 1 21 ? 4.82 10.508 7.676 1 97.56 21 LEU B O 1
ATOM 7176 N N . LEU B 1 22 ? 4.602 12.477 6.648 1 98.31 22 LEU B N 1
ATOM 7177 C CA . LEU B 1 22 ? 3.717 13.031 7.668 1 98.31 22 LEU B CA 1
ATOM 7178 C C . LEU B 1 22 ? 2.254 12.805 7.297 1 98.31 22 LEU B C 1
ATOM 7180 O O . LEU B 1 22 ? 1.777 13.32 6.289 1 98.31 22 LEU B O 1
ATOM 7184 N N . LEU B 1 23 ? 1.617 11.984 8.016 1 97.31 23 LEU B N 1
ATOM 7185 C CA . LEU B 1 23 ? 0.179 11.773 7.883 1 97.31 23 LEU B CA 1
ATOM 7186 C C . LEU B 1 23 ? -0.585 12.562 8.945 1 97.31 23 LEU B C 1
ATOM 7188 O O . LEU B 1 23 ? -0.509 12.25 10.133 1 97.31 23 LEU B O 1
ATOM 7192 N N . VAL B 1 24 ? -1.362 13.586 8.469 1 97.38 24 VAL B N 1
ATOM 7193 C CA . VAL B 1 24 ? -1.911 14.531 9.438 1 97.38 24 VAL B CA 1
ATOM 7194 C C . VAL B 1 24 ? -3.338 14.906 9.039 1 97.38 24 VAL B C 1
ATOM 7196 O O . VAL B 1 24 ? -3.699 14.844 7.863 1 97.38 24 VAL B O 1
ATOM 7199 N N . SER B 1 25 ? -4.133 15.281 10.008 1 94.69 25 SER B N 1
ATOM 7200 C CA . SER B 1 25 ? -5.484 15.758 9.734 1 94.69 25 SER B CA 1
ATOM 7201 C C . SER B 1 25 ? -5.465 17.172 9.156 1 94.69 25 SER B C 1
ATOM 7203 O O . SER B 1 25 ? -6.348 17.547 8.391 1 94.69 25 SER B O 1
ATOM 7205 N N . ALA B 1 26 ? -4.48 17.969 9.594 1 93.88 26 ALA B N 1
ATOM 7206 C CA . ALA B 1 26 ? -4.246 19.312 9.109 1 93.88 26 ALA B CA 1
ATOM 7207 C C . ALA B 1 26 ? -2.791 19.734 9.32 1 93.88 26 ALA B C 1
ATOM 7209 O O . ALA B 1 26 ? -2.104 19.188 10.188 1 93.88 26 ALA B O 1
ATOM 7210 N N . VAL B 1 27 ? -2.367 20.641 8.508 1 95.06 27 VAL B N 1
ATOM 7211 C CA . VAL B 1 27 ? -1.041 21.203 8.727 1 95.06 27 VAL B CA 1
ATOM 7212 C C . VAL B 1 27 ? -1.115 22.312 9.781 1 95.06 27 VAL B C 1
ATOM 7214 O O . VAL B 1 27 ? -0.882 23.484 9.477 1 95.06 27 VAL B O 1
ATOM 7217 N N . ASN B 1 28 ? -1.386 21.875 10.984 1 94.19 28 ASN B N 1
ATOM 7218 C CA . ASN B 1 28 ? -1.528 22.812 12.102 1 94.19 28 ASN B CA 1
ATOM 7219 C C . ASN B 1 28 ? -0.172 23.203 12.672 1 94.19 28 ASN B C 1
ATOM 7221 O O . ASN B 1 28 ? 0.869 22.891 12.094 1 94.19 28 ASN B O 1
ATOM 7225 N N . SER B 1 29 ? -0.189 23.953 13.727 1 94.12 29 SER B N 1
ATOM 7226 C CA . SER B 1 29 ? 1.029 24.516 14.297 1 94.12 29 SER B CA 1
ATOM 7227 C C . SER B 1 29 ? 2.035 23.438 14.656 1 94.12 29 SER B C 1
ATOM 7229 O O . SER B 1 29 ? 3.23 23.578 14.391 1 94.12 29 SER B O 1
ATOM 7231 N N . LEU B 1 30 ? 1.548 22.344 15.273 1 96.44 30 LEU B N 1
ATOM 7232 C CA . LEU B 1 30 ? 2.461 21.266 15.656 1 96.44 30 LEU B CA 1
ATOM 7233 C C . LEU B 1 30 ? 3.068 20.609 14.422 1 96.44 30 LEU B C 1
ATOM 7235 O O . LEU B 1 30 ? 4.27 20.328 14.391 1 96.44 30 LEU B O 1
ATOM 7239 N N . THR B 1 31 ? 2.26 20.312 13.422 1 97.25 31 THR B N 1
ATOM 7240 C CA . THR B 1 31 ? 2.74 19.719 12.18 1 97.25 31 THR B CA 1
ATOM 7241 C C . THR B 1 31 ? 3.797 20.609 11.531 1 97.25 31 THR B C 1
ATOM 7243 O O . THR B 1 31 ? 4.828 20.109 11.062 1 97.25 31 THR B O 1
ATOM 7246 N N . GLN B 1 32 ? 3.527 21.891 11.523 1 97.69 32 GLN B N 1
ATOM 7247 C CA . GLN B 1 32 ? 4.48 22.828 10.93 1 97.69 32 GLN B CA 1
ATOM 7248 C C . GLN B 1 32 ? 5.801 22.828 11.695 1 97.69 32 GLN B C 1
ATOM 7250 O O . GLN B 1 32 ? 6.871 22.922 11.094 1 97.69 32 GLN B O 1
ATOM 7255 N N . ARG B 1 33 ? 5.676 22.75 13.008 1 97.62 33 ARG B N 1
ATOM 7256 C CA . ARG B 1 33 ? 6.887 22.703 13.82 1 97.62 33 ARG B CA 1
ATOM 7257 C C . ARG B 1 33 ? 7.695 21.453 13.531 1 97.62 33 ARG B C 1
ATOM 7259 O O . ARG B 1 33 ? 8.922 21.5 13.438 1 97.62 33 ARG B O 1
ATOM 7266 N N . VAL B 1 34 ? 7.039 20.359 13.367 1 97.75 34 VAL B N 1
ATOM 7267 C CA . VAL B 1 34 ? 7.715 19.109 13.047 1 97.75 34 VAL B CA 1
ATOM 7268 C C . VAL B 1 34 ? 8.344 19.188 11.656 1 97.75 34 VAL B C 1
ATOM 7270 O O . VAL B 1 34 ? 9.5 18.812 11.469 1 97.75 34 VAL B O 1
ATOM 7273 N N . GLN B 1 35 ? 7.594 19.703 10.719 1 96.88 35 GLN B N 1
ATOM 7274 C CA . GLN B 1 35 ? 8.062 19.844 9.344 1 96.88 35 GLN B CA 1
ATOM 7275 C C . GLN B 1 35 ? 9.305 20.719 9.273 1 96.88 35 GLN B C 1
ATOM 7277 O O . GLN B 1 35 ? 10.305 20.359 8.648 1 96.88 35 GLN B O 1
ATOM 7282 N N . THR B 1 36 ? 9.289 21.922 9.914 1 96.94 36 THR B N 1
ATOM 7283 C CA . THR B 1 36 ? 10.398 22.859 9.859 1 96.94 36 THR B CA 1
ATOM 7284 C C . THR B 1 36 ? 11.609 22.312 10.617 1 96.94 36 THR B C 1
ATOM 7286 O O . THR B 1 36 ? 12.75 22.5 10.188 1 96.94 36 THR B O 1
ATOM 7289 N N . TYR B 1 37 ? 11.367 21.594 11.734 1 96.69 37 TYR B N 1
ATOM 7290 C CA . TYR B 1 37 ? 12.461 21 12.5 1 96.69 37 TYR B CA 1
ATOM 7291 C C . TYR B 1 37 ? 13.211 19.953 11.68 1 96.69 37 TYR B C 1
ATOM 7293 O O . TYR B 1 37 ? 14.438 19.969 11.609 1 96.69 37 TYR B O 1
ATOM 7301 N N . LEU B 1 38 ? 12.406 19.062 11.039 1 97 38 LEU B N 1
ATOM 7302 C CA . LEU B 1 38 ? 13.031 18.016 10.219 1 97 38 LEU B CA 1
ATOM 7303 C C . LEU B 1 38 ? 13.805 18.641 9.055 1 97 38 LEU B C 1
ATOM 7305 O O . LEU B 1 38 ? 14.906 18.188 8.727 1 97 38 LEU B O 1
ATOM 7309 N N . SER B 1 39 ? 13.219 19.641 8.461 1 94.69 39 SER B N 1
ATOM 7310 C CA . SER B 1 39 ? 13.914 20.344 7.383 1 94.69 39 SER B CA 1
ATOM 7311 C C . SER B 1 39 ? 15.211 20.969 7.875 1 94.69 39 SER B C 1
ATOM 7313 O O . SER B 1 39 ? 16.25 20.859 7.223 1 94.69 39 SER B O 1
ATOM 7315 N N . ASP B 1 40 ? 15.141 21.656 9.062 1 94.62 40 ASP B N 1
ATOM 7316 C CA . ASP B 1 40 ? 16.328 22.266 9.656 1 94.62 40 ASP B CA 1
ATOM 7317 C C . ASP B 1 40 ? 17.422 21.234 9.914 1 94.62 40 ASP B C 1
ATOM 7319 O O . ASP B 1 40 ? 18.609 21.547 9.836 1 94.62 40 ASP B O 1
ATOM 7323 N N . MET B 1 41 ? 16.984 20.047 10.227 1 94.88 41 MET B N 1
ATOM 7324 C CA . MET B 1 41 ? 17.938 18.984 10.562 1 94.88 41 MET B CA 1
ATOM 7325 C C . MET B 1 41 ? 18.484 18.328 9.305 1 94.88 41 MET B C 1
ATOM 7327 O O . MET B 1 41 ? 19.297 17.406 9.391 1 94.88 41 MET B O 1
ATOM 7331 N N . GLY B 1 42 ? 18 18.719 8.156 1 93.38 42 GLY B N 1
ATOM 7332 C CA . GLY B 1 42 ? 18.562 18.234 6.906 1 93.38 42 GLY B CA 1
ATOM 7333 C C . GLY B 1 42 ? 17.781 17.094 6.289 1 93.38 42 GLY B C 1
ATOM 7334 O O . GLY B 1 42 ? 18.266 16.422 5.383 1 93.38 42 GLY B O 1
ATOM 7335 N N . CYS B 1 43 ? 16.594 16.781 6.789 1 94.62 43 CYS B N 1
ATOM 7336 C CA . CYS B 1 43 ? 15.742 15.766 6.16 1 94.62 43 CYS B CA 1
ATOM 7337 C C . CYS B 1 43 ? 15.109 16.312 4.883 1 94.62 43 CYS B C 1
ATOM 7339 O O . CYS B 1 43 ? 14.188 17.125 4.934 1 94.62 43 CYS B O 1
ATOM 7341 N N . GLU B 1 44 ? 15.469 15.812 3.762 1 86.88 44 GLU B N 1
ATOM 7342 C CA . GLU B 1 44 ? 15.062 16.406 2.494 1 86.88 44 GLU B CA 1
ATOM 7343 C C . GLU B 1 44 ? 13.891 15.656 1.875 1 86.88 44 GLU B C 1
ATOM 7345 O O . GLU B 1 44 ? 13.25 16.156 0.945 1 86.88 44 GLU B O 1
ATOM 7350 N N . ARG B 1 45 ? 13.609 14.5 2.303 1 92.56 45 ARG B N 1
ATOM 7351 C CA . ARG B 1 45 ? 12.578 13.68 1.68 1 92.56 45 ARG B CA 1
ATOM 7352 C C . ARG B 1 45 ? 11.375 13.516 2.605 1 92.56 45 ARG B C 1
ATOM 7354 O O . ARG B 1 45 ? 10.914 12.398 2.836 1 92.56 45 ARG B O 1
ATOM 7361 N N . VAL B 1 46 ? 10.93 14.641 3.107 1 95.69 46 VAL B N 1
ATOM 7362 C CA . VAL B 1 46 ? 9.734 14.672 3.947 1 95.69 46 VAL B CA 1
ATOM 7363 C C . VAL B 1 46 ? 8.523 15.102 3.117 1 95.69 46 VAL B C 1
ATOM 7365 O O . VAL B 1 46 ? 8.578 16.109 2.408 1 95.69 46 VAL B O 1
ATOM 7368 N N . SER B 1 47 ? 7.492 14.312 3.041 1 95.94 47 SER B N 1
ATOM 7369 C CA . SER B 1 47 ? 6.246 14.641 2.361 1 95.94 47 SER B CA 1
ATOM 7370 C C . SER B 1 47 ? 5.066 14.609 3.326 1 95.94 47 SER B C 1
ATOM 7372 O O . SER B 1 47 ? 5.156 14.031 4.41 1 95.94 47 SER B O 1
ATOM 7374 N N . THR B 1 48 ? 4.031 15.32 2.982 1 97 48 THR B N 1
ATOM 7375 C CA . THR B 1 48 ? 2.873 15.406 3.861 1 97 48 THR B CA 1
ATOM 7376 C C . THR B 1 48 ? 1.6 15.016 3.121 1 97 48 THR B C 1
ATOM 7378 O O . THR B 1 48 ? 1.41 15.383 1.959 1 97 48 THR B O 1
ATOM 7381 N N . GLU B 1 49 ? 0.819 14.188 3.738 1 96.81 49 GLU B N 1
ATOM 7382 C CA . GLU B 1 49 ? -0.502 13.805 3.252 1 96.81 49 GLU B CA 1
ATOM 7383 C C . GLU B 1 49 ? -1.573 14.055 4.309 1 96.81 49 GLU B C 1
ATOM 7385 O O . GLU B 1 49 ? -1.401 13.688 5.473 1 96.81 49 GLU B O 1
ATOM 7390 N N . LEU B 1 50 ? -2.672 14.781 3.91 1 96.69 50 LEU B N 1
ATOM 7391 C CA . LEU B 1 50 ? -3.816 14.914 4.805 1 96.69 50 LEU B CA 1
ATOM 7392 C C . LEU B 1 50 ? -4.582 13.602 4.906 1 96.69 50 LEU B C 1
ATOM 7394 O O . LEU B 1 50 ? -4.852 12.953 3.893 1 96.69 50 LEU B O 1
ATOM 7398 N N . ALA B 1 51 ? -4.809 13.164 6.09 1 95.88 51 ALA B N 1
ATOM 7399 C CA . ALA B 1 51 ? -5.543 11.93 6.367 1 95.88 51 ALA B CA 1
ATOM 7400 C C . ALA B 1 51 ? -7.043 12.125 6.16 1 95.88 51 ALA B C 1
ATOM 7402 O O . ALA B 1 51 ? -7.816 12.086 7.117 1 95.88 51 ALA B O 1
ATOM 7403 N N . LEU B 1 52 ? -7.469 12.234 4.945 1 93.44 52 LEU B N 1
ATOM 7404 C CA . LEU B 1 52 ? -8.859 12.539 4.617 1 93.44 52 LEU B CA 1
ATOM 7405 C C . LEU B 1 52 ? -9.648 11.258 4.355 1 93.44 52 LEU B C 1
ATOM 7407 O O . LEU B 1 52 ? -10.805 11.141 4.766 1 93.44 52 LEU B O 1
ATOM 7411 N N . THR B 1 53 ? -9.008 10.242 3.611 1 92.5 53 THR B N 1
ATOM 7412 C CA . THR B 1 53 ? -9.617 8.953 3.289 1 92.5 53 THR B CA 1
ATOM 7413 C C . THR B 1 53 ? -8.617 7.82 3.475 1 92.5 53 THR B C 1
ATOM 7415 O O . THR B 1 53 ? -7.406 8.039 3.428 1 92.5 53 THR B O 1
ATOM 7418 N N . ASP B 1 54 ? -9.156 6.59 3.684 1 92.5 54 ASP B N 1
ATOM 7419 C CA . ASP B 1 54 ? -8.289 5.426 3.811 1 92.5 54 ASP B CA 1
ATOM 7420 C C . ASP B 1 54 ? -7.473 5.203 2.539 1 92.5 54 ASP B C 1
ATOM 7422 O O . ASP B 1 54 ? -6.258 4.996 2.602 1 92.5 54 ASP B O 1
ATOM 7426 N N . ASP B 1 55 ? -8.102 5.273 1.366 1 91.06 55 ASP B N 1
ATOM 7427 C CA . ASP B 1 55 ? -7.434 5.07 0.084 1 91.06 55 ASP B CA 1
ATOM 7428 C C . ASP B 1 55 ? -6.344 6.117 -0.136 1 91.06 55 ASP B C 1
ATOM 7430 O O . ASP B 1 55 ? -5.281 5.809 -0.676 1 91.06 55 ASP B O 1
ATOM 7434 N N . GLY B 1 56 ? -6.695 7.379 0.252 1 93.19 56 GLY B N 1
ATOM 7435 C CA . GLY B 1 56 ? -5.707 8.438 0.123 1 93.19 56 GLY B CA 1
ATOM 7436 C C . GLY B 1 56 ? -4.469 8.211 0.969 1 93.19 56 GLY B C 1
ATOM 7437 O O . GLY B 1 56 ? -3.348 8.445 0.516 1 93.19 56 GLY B O 1
ATOM 7438 N N . MET B 1 57 ? -4.68 7.699 2.127 1 95.94 57 MET B N 1
ATOM 7439 C CA . MET B 1 57 ? -3.561 7.41 3.016 1 95.94 57 MET B CA 1
ATOM 7440 C C . MET B 1 57 ? -2.715 6.266 2.473 1 95.94 57 MET B C 1
ATOM 7442 O O . MET B 1 57 ? -1.486 6.359 2.432 1 95.94 57 MET B O 1
ATOM 7446 N N . ILE B 1 58 ? -3.35 5.211 2.043 1 95.19 58 ILE B N 1
ATOM 7447 C CA . ILE B 1 58 ? -2.652 4.051 1.493 1 95.19 58 ILE B CA 1
ATOM 7448 C C . ILE B 1 58 ? -1.88 4.461 0.241 1 95.19 58 ILE B C 1
ATOM 7450 O O . ILE B 1 58 ? -0.714 4.094 0.077 1 95.19 58 ILE B O 1
ATOM 7454 N N . SER B 1 59 ? -2.537 5.188 -0.616 1 94.12 59 SER B N 1
ATOM 7455 C CA . SER B 1 59 ? -1.907 5.676 -1.838 1 94.12 59 SER B CA 1
ATOM 7456 C C . SER B 1 59 ? -0.645 6.473 -1.529 1 94.12 59 SER B C 1
ATOM 7458 O O . SER B 1 59 ? 0.373 6.324 -2.209 1 94.12 59 SER B O 1
ATOM 7460 N N . ALA B 1 60 ? -0.744 7.344 -0.526 1 95.25 60 ALA B N 1
ATOM 7461 C CA . ALA B 1 60 ? 0.401 8.172 -0.153 1 95.25 60 ALA B CA 1
ATOM 7462 C C . ALA B 1 60 ? 1.567 7.309 0.323 1 95.25 60 ALA B C 1
ATOM 7464 O O . ALA B 1 60 ? 2.723 7.574 -0.019 1 95.25 60 ALA B O 1
ATOM 7465 N N . VAL B 1 61 ? 1.316 6.328 1.128 1 95.5 61 VAL B N 1
ATOM 7466 C CA . VAL B 1 61 ? 2.357 5.441 1.643 1 95.5 61 VAL B CA 1
ATOM 7467 C C . VAL B 1 61 ? 2.98 4.652 0.493 1 95.5 61 VAL B C 1
ATOM 7469 O O . VAL B 1 61 ? 4.199 4.48 0.439 1 95.5 61 VAL B O 1
ATOM 7472 N N . LEU B 1 62 ? 2.148 4.156 -0.414 1 92.5 62 LEU B N 1
ATOM 7473 C CA . LEU B 1 62 ? 2.65 3.426 -1.571 1 92.5 62 LEU B CA 1
ATOM 7474 C C . LEU B 1 62 ? 3.498 4.328 -2.461 1 92.5 62 LEU B C 1
ATOM 7476 O O . LEU B 1 62 ? 4.547 3.912 -2.955 1 92.5 62 LEU B O 1
ATOM 7480 N N . ALA B 1 63 ? 3.113 5.57 -2.631 1 91.69 63 ALA B N 1
ATOM 7481 C CA . ALA B 1 63 ? 3.795 6.512 -3.512 1 91.69 63 ALA B CA 1
ATOM 7482 C C . ALA B 1 63 ? 5.133 6.945 -2.922 1 91.69 63 ALA B C 1
ATOM 7484 O O . ALA B 1 63 ? 6.137 7.02 -3.633 1 91.69 63 ALA B O 1
ATOM 7485 N N . HIS B 1 64 ? 5.098 7.254 -1.62 1 93.38 64 HIS B N 1
ATOM 7486 C CA . HIS B 1 64 ? 6.289 7.812 -0.991 1 93.38 64 HIS B CA 1
ATOM 7487 C C . HIS B 1 64 ? 7.25 6.715 -0.556 1 93.38 64 HIS B C 1
ATOM 7489 O O . HIS B 1 64 ? 8.43 6.973 -0.324 1 93.38 64 HIS B O 1
ATOM 7495 N N . SER B 1 65 ? 6.691 5.484 -0.314 1 90.5 65 SER B N 1
ATOM 7496 C CA . SER B 1 65 ? 7.477 4.367 0.196 1 90.5 65 SER B CA 1
ATOM 7497 C C . SER B 1 65 ? 8.312 4.785 1.398 1 90.5 65 SER B C 1
ATOM 7499 O O . SER B 1 65 ? 9.539 4.621 1.396 1 90.5 65 SER B O 1
ATOM 7501 N N . PRO B 1 66 ? 7.699 5.266 2.455 1 94.56 66 PRO B N 1
ATOM 7502 C CA . PRO B 1 66 ? 8.438 5.859 3.57 1 94.56 66 PRO B CA 1
ATOM 7503 C C . PRO B 1 66 ? 9.156 4.812 4.426 1 94.56 66 PRO B C 1
ATOM 7505 O O . PRO B 1 66 ? 8.688 3.674 4.527 1 94.56 66 PRO B O 1
ATOM 7508 N N . HIS B 1 67 ? 10.312 5.203 5.027 1 94.12 67 HIS B N 1
ATOM 7509 C CA . HIS B 1 67 ? 10.977 4.414 6.059 1 94.12 67 HIS B CA 1
ATOM 7510 C C . HIS B 1 67 ? 10.188 4.445 7.363 1 94.12 67 HIS B C 1
ATOM 7512 O O . HIS B 1 67 ? 10.203 3.475 8.125 1 94.12 67 HIS B O 1
ATOM 7518 N N . VAL B 1 68 ? 9.539 5.621 7.594 1 96.38 68 VAL B N 1
ATOM 7519 C CA . VAL B 1 68 ? 8.711 5.805 8.781 1 96.38 68 VAL B CA 1
ATOM 7520 C C . VAL B 1 68 ? 7.566 6.766 8.469 1 96.38 68 VAL B C 1
ATOM 7522 O O . VAL B 1 68 ? 7.734 7.715 7.699 1 96.38 68 VAL B O 1
ATOM 7525 N N . VAL B 1 69 ? 6.41 6.473 8.961 1 97.62 69 VAL B N 1
ATOM 7526 C CA . VAL B 1 69 ? 5.273 7.387 8.938 1 97.62 69 VAL B CA 1
ATOM 7527 C C . VAL B 1 69 ? 5.145 8.078 10.297 1 97.62 69 VAL B C 1
ATOM 7529 O O . VAL B 1 69 ? 5.188 7.43 11.336 1 97.62 69 VAL B O 1
ATOM 7532 N N . VAL B 1 70 ? 5.09 9.398 10.281 1 98.38 70 VAL B N 1
ATOM 7533 C CA . VAL B 1 70 ? 4.926 10.18 11.5 1 98.38 70 VAL B CA 1
ATOM 7534 C C . VAL B 1 70 ? 3.584 10.906 11.477 1 98.38 70 VAL B C 1
ATOM 7536 O O . VAL B 1 70 ? 3.264 11.602 10.508 1 98.38 70 VAL B O 1
ATOM 7539 N N . CYS B 1 71 ? 2.826 10.734 12.57 1 97.81 71 CYS B N 1
ATOM 7540 C CA . CYS B 1 71 ? 1.514 11.367 12.68 1 97.81 71 CYS B CA 1
ATOM 7541 C C . CYS B 1 71 ? 1.468 12.344 13.844 1 97.81 71 CYS B C 1
ATOM 7543 O O . CYS B 1 71 ? 0.947 12.008 14.914 1 97.81 71 CYS B O 1
ATOM 7545 N N . PRO B 1 72 ? 1.853 13.586 13.57 1 96.69 72 PRO B N 1
ATOM 7546 C CA . PRO B 1 72 ? 1.87 14.57 14.656 1 96.69 72 PRO B CA 1
ATOM 7547 C C . PRO B 1 72 ? 0.469 14.945 15.141 1 96.69 72 PRO B C 1
ATOM 7549 O O . PRO B 1 72 ? 0.274 15.234 16.328 1 96.69 72 PRO B O 1
ATOM 7552 N N . PHE B 1 73 ? -0.433 14.945 14.242 1 94.19 73 PHE B N 1
ATOM 7553 C CA . PHE B 1 73 ? -1.794 15.375 14.539 1 94.19 73 PHE B CA 1
ATOM 7554 C C . PHE B 1 73 ? -2.807 14.555 13.75 1 94.19 73 PHE B C 1
ATOM 7556 O O . PHE B 1 73 ? -2.961 14.75 12.539 1 94.19 73 PHE B O 1
ATOM 7563 N N . LEU B 1 74 ? -3.504 13.719 14.414 1 90.5 74 LEU B N 1
ATOM 7564 C CA . LEU B 1 74 ? -4.496 12.891 13.742 1 90.5 74 LEU B CA 1
ATOM 7565 C C . LEU B 1 74 ? -5.824 12.914 14.492 1 90.5 74 LEU B C 1
ATOM 7567 O O . LEU B 1 74 ? -5.848 12.867 15.727 1 90.5 74 LEU B O 1
ATOM 7571 N N . THR B 1 75 ? -6.84 12.977 13.727 1 85.38 75 THR B N 1
ATOM 7572 C CA . THR B 1 75 ? -8.188 12.812 14.273 1 85.38 75 THR B CA 1
ATOM 7573 C C . THR B 1 75 ? -8.844 11.555 13.719 1 85.38 75 THR B C 1
ATOM 7575 O O . THR B 1 75 ? -9.914 11.148 14.18 1 85.38 75 THR B O 1
ATOM 7578 N N . LYS B 1 76 ? -8.195 10.922 12.664 1 85.88 76 LYS B N 1
ATOM 7579 C CA . LYS B 1 76 ? -8.664 9.688 12.039 1 85.88 76 LYS B CA 1
ATOM 7580 C C . LYS B 1 76 ? -7.703 8.531 12.32 1 85.88 76 LYS B C 1
ATOM 7582 O O . LYS B 1 76 ? -6.488 8.734 12.398 1 85.88 76 LYS B O 1
ATOM 7587 N N . LYS B 1 77 ? -8.336 7.375 12.336 1 89.31 77 LYS B N 1
ATOM 7588 C CA . LYS B 1 77 ? -7.504 6.188 12.516 1 89.31 77 LYS B CA 1
ATOM 7589 C C . LYS B 1 77 ? -6.703 5.883 11.25 1 89.31 77 LYS B C 1
ATOM 7591 O O . LYS B 1 77 ? -7.215 6.016 10.141 1 89.31 77 LYS B O 1
ATOM 7596 N N . VAL B 1 78 ? -5.492 5.457 11.43 1 93.94 78 VAL B N 1
ATOM 7597 C CA . VAL B 1 78 ? -4.668 4.996 10.32 1 93.94 78 VAL B CA 1
ATOM 7598 C C . VAL B 1 78 ? -5.074 3.578 9.93 1 93.94 78 VAL B C 1
ATOM 7600 O O . VAL B 1 78 ? -5.211 2.707 10.789 1 93.94 78 VAL B O 1
ATOM 7603 N N . PRO B 1 79 ? -5.289 3.34 8.617 1 93.5 79 PRO B N 1
ATOM 7604 C CA . PRO B 1 79 ? -5.664 1.983 8.211 1 93.5 79 PRO B CA 1
ATOM 7605 C C . PRO B 1 79 ? -4.668 0.927 8.688 1 93.5 79 PRO B C 1
ATOM 7607 O O . PRO B 1 79 ? -3.457 1.155 8.656 1 93.5 79 PRO B O 1
ATOM 7610 N N . ASP B 1 80 ? -5.164 -0.289 9.062 1 93.25 80 ASP B N 1
ATOM 7611 C CA . ASP B 1 80 ? -4.352 -1.369 9.617 1 93.25 80 ASP B CA 1
ATOM 7612 C C . ASP B 1 80 ? -3.271 -1.806 8.633 1 93.25 80 ASP B C 1
ATOM 7614 O O . ASP B 1 80 ? -2.145 -2.107 9.031 1 93.25 80 ASP B O 1
ATOM 7618 N N . VAL B 1 81 ? -3.59 -1.836 7.371 1 92.75 81 VAL B N 1
ATOM 7619 C CA . VAL B 1 81 ? -2.682 -2.34 6.348 1 92.75 81 VAL B CA 1
ATOM 7620 C C . VAL B 1 81 ? -1.419 -1.48 6.309 1 92.75 81 VAL B C 1
ATOM 7622 O O . VAL B 1 81 ? -0.345 -1.96 5.938 1 92.75 81 VAL B O 1
ATOM 7625 N N . ILE B 1 82 ? -1.515 -0.206 6.734 1 94.75 82 ILE B N 1
ATOM 7626 C CA . ILE B 1 82 ? -0.365 0.693 6.723 1 94.75 82 ILE B CA 1
ATOM 7627 C C . ILE B 1 82 ? 0.573 0.348 7.875 1 94.75 82 ILE B C 1
ATOM 7629 O O . ILE B 1 82 ? 1.729 -0.02 7.656 1 94.75 82 ILE B O 1
ATOM 7633 N N . TRP B 1 83 ? 0.085 0.396 9.109 1 93.38 83 TRP B N 1
ATOM 7634 C CA . TRP B 1 83 ? 0.996 0.222 10.234 1 93.38 83 TRP B CA 1
ATOM 7635 C C . TRP B 1 83 ? 1.388 -1.243 10.398 1 93.38 83 TRP B C 1
ATOM 7637 O O . TRP B 1 83 ? 2.354 -1.561 11.102 1 93.38 83 TRP B O 1
ATOM 7647 N N . ASP B 1 84 ? 0.683 -2.221 9.734 1 91.5 84 ASP B N 1
ATOM 7648 C CA . ASP B 1 84 ? 1.073 -3.627 9.703 1 91.5 84 ASP B CA 1
ATOM 7649 C C . ASP B 1 84 ? 2.312 -3.834 8.836 1 91.5 84 ASP B C 1
ATOM 7651 O O . ASP B 1 84 ? 2.965 -4.879 8.914 1 91.5 84 ASP B O 1
ATOM 7655 N N . ASN B 1 85 ? 2.605 -2.85 8.008 1 92 85 ASN B N 1
ATOM 7656 C CA . ASN B 1 85 ? 3.652 -3.09 7.016 1 92 85 ASN B CA 1
ATOM 7657 C C . ASN B 1 85 ? 4.715 -1.997 7.051 1 92 85 ASN B C 1
ATOM 7659 O O . ASN B 1 85 ? 5.812 -2.178 6.52 1 92 85 ASN B O 1
ATOM 7663 N N . VAL B 1 86 ? 4.414 -0.827 7.574 1 93.81 86 VAL B N 1
ATOM 7664 C CA . VAL B 1 86 ? 5.359 0.276 7.699 1 93.81 86 VAL B CA 1
ATOM 7665 C C . VAL B 1 86 ? 5.332 0.825 9.125 1 93.81 86 VAL B C 1
ATOM 7667 O O . VAL B 1 86 ? 4.258 1.053 9.688 1 93.81 86 VAL B O 1
ATOM 7670 N N . LEU B 1 87 ? 6.512 1.001 9.688 1 95.62 87 LEU B N 1
ATOM 7671 C CA . LEU B 1 87 ? 6.559 1.56 11.031 1 95.62 87 LEU B CA 1
ATOM 7672 C C . LEU B 1 87 ? 5.883 2.926 11.078 1 95.62 87 LEU B C 1
ATOM 7674 O O . LEU B 1 87 ? 6.293 3.85 10.367 1 95.62 87 LEU B O 1
ATOM 7678 N N . THR B 1 88 ? 4.809 3.07 11.852 1 96.94 88 THR B N 1
ATOM 7679 C CA . THR B 1 88 ? 3.98 4.27 11.945 1 96.94 88 THR B CA 1
ATOM 7680 C C . THR B 1 88 ? 3.967 4.805 13.375 1 96.94 88 THR B C 1
ATOM 7682 O O . THR B 1 88 ? 3.574 4.102 14.305 1 96.94 88 THR B O 1
ATOM 7685 N N . LEU B 1 89 ? 4.406 6.059 13.508 1 97.69 89 LEU B N 1
ATOM 7686 C CA . LEU B 1 89 ? 4.484 6.699 14.812 1 97.69 89 LEU B CA 1
ATOM 7687 C C . LEU B 1 89 ? 3.311 7.648 15.023 1 97.69 89 LEU B C 1
ATOM 7689 O O . LEU B 1 89 ? 3.012 8.477 14.164 1 97.69 89 LEU B O 1
ATOM 7693 N N . ILE B 1 90 ? 2.662 7.527 16.172 1 96.62 90 ILE B N 1
ATOM 7694 C CA . ILE B 1 90 ? 1.591 8.422 16.609 1 96.62 90 ILE B CA 1
ATOM 7695 C C . ILE B 1 90 ? 2.082 9.312 17.734 1 96.62 90 ILE B C 1
ATOM 7697 O O . ILE B 1 90 ? 2.615 8.82 18.734 1 96.62 90 ILE B O 1
ATOM 7701 N N . VAL B 1 91 ? 1.973 10.617 17.531 1 97 91 VAL B N 1
ATOM 7702 C CA . VAL B 1 91 ? 2.252 11.547 18.625 1 97 91 VAL B CA 1
ATOM 7703 C C . VAL B 1 91 ? 0.987 11.773 19.453 1 97 91 VAL B C 1
ATOM 7705 O O . VAL B 1 91 ? 0.039 12.406 18.984 1 97 91 VAL B O 1
ATOM 7708 N N . HIS B 1 92 ? 0.961 11.242 20.625 1 95.25 92 HIS B N 1
ATOM 7709 C CA . HIS B 1 92 ? -0.16 11.391 21.547 1 95.25 92 HIS B CA 1
ATOM 7710 C C . HIS B 1 92 ? 0.125 12.469 22.594 1 95.25 92 HIS B C 1
ATOM 7712 O O . HIS B 1 92 ? 1.124 12.391 23.312 1 95.25 92 HIS B O 1
ATOM 7718 N N . PRO B 1 93 ? -0.705 13.492 22.672 1 95.69 93 PRO B N 1
ATOM 7719 C CA . PRO B 1 93 ? -0.462 14.57 23.641 1 95.69 93 PRO B CA 1
ATOM 7720 C C . PRO B 1 93 ? -0.842 14.18 25.062 1 95.69 93 PRO B C 1
ATOM 7722 O O . PRO B 1 93 ? -1.591 14.906 25.734 1 95.69 93 PRO B O 1
ATOM 7725 N N . GLY B 1 94 ? -0.338 13.133 25.547 1 95.94 94 GLY B N 1
ATOM 7726 C CA . GLY B 1 94 ? -0.459 12.562 26.891 1 95.94 94 GLY B CA 1
ATOM 7727 C C . GLY B 1 94 ? 0.684 11.633 27.25 1 95.94 94 GLY B C 1
ATOM 7728 O O . GLY B 1 94 ? 1.362 11.102 26.359 1 95.94 94 GLY B O 1
ATOM 7729 N N . PRO B 1 95 ? 0.957 11.516 28.516 1 96.56 95 PRO B N 1
ATOM 7730 C CA . PRO B 1 95 ? 2.025 10.609 28.953 1 96.56 95 PRO B CA 1
ATOM 7731 C C . PRO B 1 95 ? 1.682 9.141 28.75 1 96.56 95 PRO B C 1
ATOM 7733 O O . PRO B 1 95 ? 0.534 8.805 28.438 1 96.56 95 PRO B O 1
ATOM 7736 N N . PRO B 1 96 ? 2.738 8.242 28.812 1 94.56 96 PRO B N 1
ATOM 7737 C CA . PRO B 1 96 ? 2.449 6.812 28.641 1 94.56 96 PRO B CA 1
ATOM 7738 C C . PRO B 1 96 ? 1.388 6.305 29.609 1 94.56 96 PRO B C 1
ATOM 7740 O O . PRO B 1 96 ? 1.502 6.52 30.812 1 94.56 96 PRO B O 1
ATOM 7743 N N . GLY B 1 97 ? 0.408 5.652 29.109 1 90.81 97 GLY B N 1
ATOM 7744 C CA . GLY B 1 97 ? -0.694 5.168 29.922 1 90.81 97 GLY B CA 1
ATOM 7745 C C . GLY B 1 97 ? -1.967 5.973 29.734 1 90.81 97 GLY B C 1
ATOM 7746 O O . GLY B 1 97 ? -3.059 5.5 30.062 1 90.81 97 GLY B 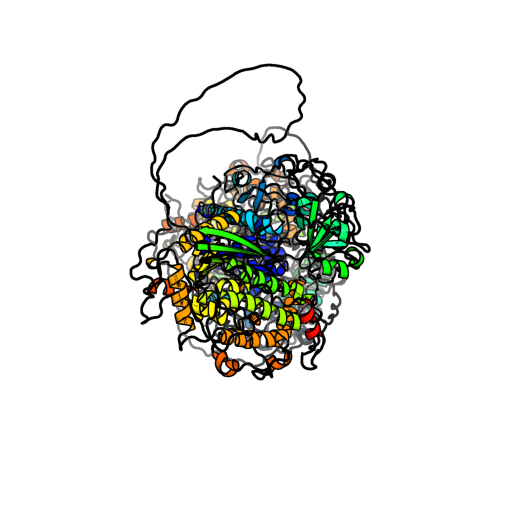O 1
ATOM 7747 N N . ASP B 1 98 ? -1.783 7.227 29.328 1 91.75 98 ASP B N 1
ATOM 7748 C CA . ASP B 1 98 ? -2.951 8.039 29 1 91.75 98 ASP B CA 1
ATOM 7749 C C . ASP B 1 98 ? -3.631 7.535 27.734 1 91.75 98 ASP B C 1
ATOM 7751 O O . ASP B 1 98 ? -2.959 7.133 26.781 1 91.75 98 ASP B O 1
ATOM 7755 N N . ALA B 1 99 ? -4.898 7.449 27.812 1 85.69 99 ALA B N 1
ATOM 7756 C CA . ALA B 1 99 ? -5.645 7.027 26.641 1 85.69 99 ALA B CA 1
ATOM 7757 C C . ALA B 1 99 ? -6.949 7.805 26.5 1 85.69 99 ALA B C 1
ATOM 7759 O O . ALA B 1 99 ? -7.539 8.211 27.5 1 85.69 99 ALA B O 1
ATOM 7760 N N . GLY B 1 100 ? -7.32 7.965 25.219 1 84.06 100 GLY B N 1
ATOM 7761 C CA . GLY B 1 100 ? -8.562 8.656 24.938 1 84.06 100 GLY B CA 1
ATOM 7762 C C . GLY B 1 100 ? -8.383 9.859 24.031 1 84.06 100 GLY B C 1
ATOM 7763 O O . GLY B 1 100 ? -7.262 10.336 23.844 1 84.06 100 GLY B O 1
ATOM 7764 N N . PRO B 1 101 ? -9.438 10.461 23.562 1 84.25 101 PRO B N 1
ATOM 7765 C CA . PRO B 1 101 ? -9.391 11.484 22.516 1 84.25 101 PRO B CA 1
ATOM 7766 C C . PRO B 1 101 ? -9.234 12.898 23.078 1 84.25 101 PRO B C 1
ATOM 7768 O O . PRO B 1 101 ? -9.023 13.844 22.328 1 84.25 101 PRO B O 1
ATOM 7771 N N . ALA B 1 102 ? -9.312 13.156 24.422 1 90.06 102 ALA B N 1
ATOM 7772 C CA . ALA B 1 102 ? -9.328 14.492 25 1 90.06 102 ALA B CA 1
ATOM 7773 C C . ALA B 1 102 ? -8.297 14.609 26.125 1 90.06 102 ALA B C 1
ATOM 7775 O O . ALA B 1 102 ? -8.625 15.062 27.219 1 90.06 102 ALA B O 1
ATOM 7776 N N . ALA B 1 103 ? -7.133 14.25 25.797 1 91.94 103 ALA B N 1
ATOM 7777 C CA . ALA B 1 103 ? -6.062 14.133 26.781 1 91.94 103 ALA B CA 1
ATOM 7778 C C . ALA B 1 103 ? -5.773 15.477 27.453 1 91.94 103 ALA B C 1
ATOM 7780 O O . ALA B 1 103 ? -5.812 15.594 28.672 1 91.94 103 ALA B O 1
ATOM 7781 N N . ILE B 1 104 ? -5.551 16.547 26.672 1 95.38 104 ILE B N 1
ATOM 7782 C CA . ILE B 1 104 ? -5.184 17.859 27.219 1 95.38 104 ILE B CA 1
ATOM 7783 C C . ILE B 1 104 ? -6.398 18.484 27.891 1 95.38 104 ILE B C 1
ATOM 7785 O O . ILE B 1 104 ? -6.262 19.188 28.906 1 95.38 104 ILE B O 1
ATOM 7789 N N . ASP B 1 105 ? -7.59 18.219 27.375 1 96 105 ASP B N 1
ATOM 7790 C CA . ASP B 1 105 ? -8.82 18.766 27.953 1 96 105 ASP B CA 1
ATOM 7791 C C . ASP B 1 105 ? -8.953 18.359 29.422 1 96 105 ASP B C 1
ATOM 7793 O O . ASP B 1 105 ? -9.234 19.219 30.266 1 96 105 ASP B O 1
ATOM 7797 N N . TRP B 1 106 ? -8.758 17.109 29.656 1 96.5 106 TRP B N 1
ATOM 7798 C CA . TRP B 1 106 ? -8.883 16.594 31.016 1 96.5 106 TRP B CA 1
ATOM 7799 C C . TRP B 1 106 ? -7.809 17.172 31.922 1 96.5 106 TRP B C 1
ATOM 7801 O O . TRP B 1 106 ? -8.078 17.516 33.094 1 96.5 106 TRP B O 1
ATOM 7811 N N . ALA B 1 107 ? -6.582 17.25 31.391 1 96.69 107 ALA B N 1
ATOM 7812 C CA . ALA B 1 107 ? -5.488 17.828 32.188 1 96.69 107 ALA B CA 1
ATOM 7813 C C . ALA B 1 107 ? -5.797 19.266 32.562 1 96.69 107 ALA B C 1
ATOM 7815 O O . ALA B 1 107 ? -5.578 19.656 33.719 1 96.69 107 ALA B O 1
ATOM 7816 N N . VAL B 1 108 ? -6.352 20.062 31.672 1 96.44 108 VAL B N 1
ATOM 7817 C CA . VAL B 1 108 ? -6.641 21.469 31.922 1 96.44 108 VAL B CA 1
ATOM 7818 C C . VAL B 1 108 ? -7.883 21.609 32.781 1 96.44 108 VAL B C 1
ATOM 7820 O O . VAL B 1 108 ? -8.008 22.562 33.562 1 96.44 108 VAL B O 1
ATOM 7823 N N . MET B 1 109 ? -8.789 20.625 32.719 1 96.31 109 MET B N 1
ATOM 7824 C CA . MET B 1 109 ? -9.961 20.609 33.594 1 96.31 109 MET B CA 1
ATOM 7825 C C . MET B 1 109 ? -9.555 20.406 35.062 1 96.31 109 MET B C 1
ATOM 7827 O O . MET B 1 109 ? -10.32 20.703 35.969 1 96.31 109 MET B O 1
ATOM 7831 N N . GLY B 1 110 ? -8.383 19.906 35.25 1 95.75 110 GLY B N 1
ATOM 7832 C CA . GLY B 1 110 ? -7.859 19.734 36.594 1 95.75 110 GLY B CA 1
ATOM 7833 C C . GLY B 1 110 ? -7.785 18.281 37.031 1 95.75 110 GLY B C 1
ATOM 7834 O O . GLY B 1 110 ? -7.547 18 38.188 1 95.75 110 GLY B O 1
ATOM 7835 N N . ASP B 1 111 ? -7.926 17.391 36.125 1 96.19 111 ASP B N 1
ATOM 7836 C CA . ASP B 1 111 ? -7.953 15.969 36.438 1 96.19 111 ASP B CA 1
ATOM 7837 C C . ASP B 1 111 ? -6.594 15.5 36.969 1 96.19 111 ASP B C 1
ATOM 7839 O O . ASP B 1 111 ? -5.59 15.602 36.25 1 96.19 111 ASP B O 1
ATOM 7843 N N . ARG B 1 112 ? -6.562 14.945 38.094 1 95.88 112 ARG B N 1
ATOM 7844 C CA . ARG B 1 112 ? -5.332 14.445 38.719 1 95.88 112 ARG B CA 1
ATOM 7845 C C . ARG B 1 112 ? -5.23 12.93 38.594 1 95.88 112 ARG B C 1
ATOM 7847 O O . ARG B 1 112 ? -4.203 12.344 38.938 1 95.88 112 ARG B O 1
ATOM 7854 N N . GLY B 1 113 ? -6.352 12.297 38.094 1 94.88 113 GLY B N 1
ATOM 7855 C CA . GLY B 1 113 ? -6.355 10.875 37.812 1 94.88 113 GLY B CA 1
ATOM 7856 C C . GLY B 1 113 ? -6.637 10.008 39 1 94.88 113 GLY B C 1
ATOM 7857 O O . GLY B 1 113 ? -6.555 8.781 38.938 1 94.88 113 GLY B O 1
ATOM 7858 N N . LEU B 1 114 ? -7.004 10.586 40.094 1 94.94 114 LEU B N 1
ATOM 7859 C CA . LEU B 1 114 ? -7.23 9.844 41.344 1 94.94 114 LEU B CA 1
ATOM 7860 C C . LEU B 1 114 ? -8.539 9.062 41.281 1 94.94 114 LEU B C 1
ATOM 7862 O O . LEU B 1 114 ? -8.672 8.008 41.906 1 94.94 114 LEU B O 1
ATOM 7866 N N . ASP B 1 115 ? -9.508 9.602 40.531 1 95.38 115 ASP B N 1
ATOM 7867 C CA . ASP B 1 115 ? -10.773 8.922 40.312 1 95.38 115 ASP B CA 1
ATOM 7868 C C . ASP B 1 115 ? -10.758 8.188 38.969 1 95.38 115 ASP B C 1
ATOM 7870 O O . ASP B 1 115 ? -10.695 8.82 37.906 1 95.38 115 ASP B O 1
ATOM 7874 N N . THR B 1 116 ? -10.938 6.898 38.938 1 93.88 116 THR B N 1
ATOM 7875 C CA . THR B 1 116 ? -10.836 6.094 37.719 1 93.88 116 THR B CA 1
ATOM 7876 C C . THR B 1 116 ? -12.109 6.219 36.875 1 93.88 116 THR B C 1
ATOM 7878 O O . THR B 1 116 ? -12.086 5.988 35.688 1 93.88 116 THR B O 1
ATOM 7881 N N . ASP B 1 117 ? -13.203 6.539 37.531 1 95.25 117 ASP B N 1
ATOM 7882 C CA . ASP B 1 117 ? -14.469 6.723 36.812 1 95.25 117 ASP B CA 1
ATOM 7883 C C . ASP B 1 117 ? -14.562 8.125 36.219 1 95.25 117 ASP B C 1
ATOM 7885 O O . ASP B 1 117 ? -14.516 9.117 36.938 1 95.25 117 ASP B O 1
ATOM 7889 N N . SER B 1 118 ? -14.742 8.195 34.969 1 94.69 118 SER B N 1
ATOM 7890 C CA . SER B 1 118 ? -14.711 9.477 34.25 1 94.69 118 SER B CA 1
ATOM 7891 C C . SER B 1 118 ? -15.891 10.352 34.656 1 94.69 118 SER B C 1
ATOM 7893 O O . SER B 1 118 ? -15.766 11.57 34.75 1 94.69 118 SER B O 1
ATOM 7895 N N . ALA B 1 119 ? -17.094 9.75 34.844 1 94.19 119 ALA B N 1
ATOM 7896 C CA . ALA B 1 119 ? -18.297 10.516 35.156 1 94.19 119 ALA B CA 1
ATOM 7897 C C . ALA B 1 119 ? -18.188 11.156 36.531 1 94.19 119 ALA B C 1
ATOM 7899 O O . ALA B 1 119 ? -18.469 12.344 36.719 1 94.19 119 ALA B O 1
ATOM 7900 N N . SER B 1 120 ? -17.781 10.375 37.5 1 95.69 120 SER B N 1
ATOM 7901 C CA . SER B 1 120 ? -17.609 10.891 38.844 1 95.69 120 SER B CA 1
ATOM 7902 C C . SER B 1 120 ? -16.469 11.914 38.906 1 95.69 120 SER B C 1
ATOM 7904 O O . SER B 1 120 ? -16.578 12.914 39.625 1 95.69 120 SER B O 1
ATOM 7906 N N . ALA B 1 121 ? -15.43 11.641 38.219 1 95.69 121 ALA B N 1
ATOM 7907 C CA . ALA B 1 121 ? -14.305 12.57 38.156 1 95.69 121 ALA B CA 1
ATOM 7908 C C . ALA B 1 121 ? -14.742 13.922 37.625 1 95.69 121 ALA B C 1
ATOM 7910 O O . ALA B 1 121 ? -14.406 14.969 38.188 1 95.69 121 ALA B O 1
ATOM 7911 N N . LEU B 1 122 ? -15.492 13.898 36.531 1 95.38 122 LEU B N 1
ATOM 7912 C CA . LEU B 1 122 ? -15.914 15.133 35.875 1 95.38 122 LEU B CA 1
ATOM 7913 C C . LEU B 1 122 ? -16.828 15.938 36.781 1 95.38 122 LEU B C 1
ATOM 7915 O O . LEU B 1 122 ? -16.75 17.156 36.844 1 95.38 122 LEU B O 1
ATOM 7919 N N . ALA B 1 123 ? -17.75 15.258 37.469 1 93.62 123 ALA B N 1
ATOM 7920 C CA . ALA B 1 123 ? -18.656 15.914 38.406 1 93.62 123 ALA B CA 1
ATOM 7921 C C . ALA B 1 123 ? -17.875 16.641 39.5 1 93.62 123 ALA B C 1
ATOM 7923 O O . ALA B 1 123 ? -18.25 17.75 39.906 1 93.62 123 ALA B O 1
ATOM 7924 N N . ALA B 1 124 ? -16.828 16.047 39.969 1 93.75 124 ALA B N 1
ATOM 7925 C CA . ALA B 1 124 ? -15.992 16.656 41 1 93.75 124 ALA B CA 1
ATOM 7926 C C . ALA B 1 124 ? -15.203 17.828 40.438 1 93.75 124 ALA B C 1
ATOM 7928 O O . ALA B 1 124 ? -14.977 18.828 41.125 1 93.75 124 ALA B O 1
ATOM 7929 N N . LEU B 1 125 ? -14.805 17.734 39.25 1 94.06 125 LEU B N 1
ATOM 7930 C CA . LEU B 1 125 ? -13.953 18.734 38.625 1 94.06 125 LEU B CA 1
ATOM 7931 C C . LEU B 1 125 ? -14.75 20 38.281 1 94.06 125 LEU B C 1
ATOM 7933 O O . LEU B 1 125 ? -14.188 21.094 38.25 1 94.06 125 LEU B O 1
ATOM 7937 N N . VAL B 1 126 ? -16 19.844 38.031 1 91.94 126 VAL B N 1
ATOM 7938 C CA . VAL B 1 126 ? -16.828 21 37.688 1 91.94 126 VAL B CA 1
ATOM 7939 C C . VAL B 1 126 ? -17.25 21.734 38.969 1 91.94 126 VAL B C 1
ATOM 7941 O O . VAL B 1 126 ? -17.688 22.891 38.906 1 91.94 126 VAL B O 1
ATOM 7944 N N . ALA B 1 127 ? -17.062 21.188 40.062 1 91.19 127 ALA B N 1
ATOM 7945 C CA . ALA B 1 127 ? -17.344 21.875 41.344 1 91.19 127 ALA B CA 1
ATOM 7946 C C . ALA B 1 127 ? -16.297 22.938 41.625 1 91.19 127 ALA B C 1
ATOM 7948 O O . ALA B 1 127 ? -15.172 22.859 41.125 1 91.19 127 ALA B O 1
ATOM 7949 N N . PRO B 1 128 ? -16.703 24.031 42.406 1 92.44 128 PRO B N 1
ATOM 7950 C CA . PRO B 1 128 ? -15.742 25.078 42.719 1 92.44 128 PRO B CA 1
ATOM 7951 C C . PRO B 1 128 ? -14.508 24.531 43.438 1 92.44 128 PRO B C 1
ATOM 7953 O O . PRO B 1 128 ? -14.633 23.625 44.281 1 92.44 128 PRO B O 1
ATOM 7956 N N . THR B 1 129 ? -13.406 25.047 43.156 1 90.81 129 THR B N 1
ATOM 7957 C CA . THR B 1 129 ? -12.133 24.625 43.719 1 90.81 129 THR B CA 1
ATOM 7958 C C . THR B 1 129 ? -11.672 25.609 44.781 1 90.81 129 THR B C 1
ATOM 7960 O O . THR B 1 129 ? -11.797 26.828 44.625 1 90.81 129 THR B O 1
ATOM 7963 N N . ASP B 1 130 ? -11.141 25.094 45.875 1 90.81 130 ASP B N 1
ATOM 7964 C CA . ASP B 1 130 ? -10.508 25.922 46.875 1 90.81 130 ASP B CA 1
ATOM 7965 C C . ASP B 1 130 ? -9.078 26.281 46.5 1 90.81 130 ASP B C 1
ATOM 7967 O O . ASP B 1 130 ? -8.164 25.469 46.656 1 90.81 130 ASP B O 1
ATOM 7971 N N . ARG B 1 131 ? -8.836 27.484 46.125 1 92.62 131 ARG B N 1
ATOM 7972 C CA . ARG B 1 131 ? -7.543 27.891 45.562 1 92.62 131 ARG B CA 1
ATOM 7973 C C . ARG B 1 131 ? -6.535 28.125 46.688 1 92.62 131 ARG B C 1
ATOM 7975 O O . ARG B 1 131 ? -5.352 28.344 46.438 1 92.62 131 ARG B O 1
ATOM 7982 N N . ALA B 1 132 ? -7.035 28.047 47.875 1 92.31 132 ALA B N 1
ATOM 7983 C CA . ALA B 1 132 ? -6.098 28.125 49 1 92.31 132 ALA B CA 1
ATOM 7984 C C . ALA B 1 132 ? -5.219 26.875 49.062 1 92.31 132 ALA B C 1
ATOM 7986 O O . ALA B 1 132 ? -4.133 26.906 49.656 1 92.31 132 ALA B O 1
ATOM 7987 N N . LYS B 1 133 ? -5.727 25.859 48.531 1 92.69 133 LYS B N 1
ATOM 7988 C CA . LYS B 1 133 ? -4.93 24.641 48.469 1 92.69 133 LYS B CA 1
ATOM 7989 C C . LYS B 1 133 ? -3.744 24.812 47.531 1 92.69 133 LYS B C 1
ATOM 7991 O O . LYS B 1 133 ? -3.836 25.531 46.531 1 92.69 133 LYS B O 1
ATOM 7996 N N . PRO B 1 134 ? -2.629 24.094 47.875 1 92.56 134 PRO B N 1
ATOM 7997 C CA . PRO B 1 134 ? -1.482 24.125 46.969 1 92.56 134 PRO B CA 1
ATOM 7998 C C . PRO B 1 134 ? -1.818 23.625 45.562 1 92.56 134 PRO B C 1
ATOM 8000 O O . PRO B 1 134 ? -2.715 22.781 45.406 1 92.56 134 PRO B O 1
ATOM 8003 N N . LEU B 1 135 ? -1.124 24.141 44.594 1 91.94 135 LEU B N 1
ATOM 8004 C CA . LEU B 1 135 ? -1.377 23.844 43.188 1 91.94 135 LEU B CA 1
ATOM 8005 C C . LEU B 1 135 ? -1.39 22.328 42.969 1 91.94 135 LEU B C 1
ATOM 8007 O O . LEU B 1 135 ? -2.227 21.812 42.219 1 91.94 135 LEU B O 1
ATOM 8011 N N . SER B 1 136 ? -0.52 21.578 43.625 1 91.06 136 SER B N 1
ATOM 8012 C CA . SER B 1 136 ? -0.37 20.141 43.469 1 91.06 136 SER B CA 1
ATOM 8013 C C . SER B 1 136 ? -1.598 19.375 43.969 1 91.06 136 SER B C 1
ATOM 8015 O O . SER B 1 136 ? -1.779 18.203 43.656 1 91.06 136 SER B O 1
ATOM 8017 N N . GLU B 1 137 ? -2.451 20.094 44.656 1 92.75 137 GLU B N 1
ATOM 8018 C CA . GLU B 1 137 ? -3.672 19.469 45.156 1 92.75 137 GLU B CA 1
ATOM 8019 C C . GLU B 1 137 ? -4.887 19.906 44.344 1 92.75 137 GLU B C 1
ATOM 8021 O O . GLU B 1 137 ? -5.988 19.375 44.531 1 92.75 137 GLU B O 1
ATOM 8026 N N . ARG B 1 138 ? -4.664 20.797 43.438 1 93.44 138 ARG B N 1
ATOM 8027 C CA . ARG B 1 138 ? -5.77 21.297 42.625 1 93.44 138 ARG B CA 1
ATOM 8028 C C . ARG B 1 138 ? -5.684 20.75 41.219 1 93.44 138 ARG B C 1
ATOM 8030 O O . ARG B 1 138 ? -6.699 20.656 40.5 1 93.44 138 ARG B O 1
ATOM 8037 N N . GLN B 1 139 ? -4.535 20.484 40.75 1 95.44 139 GLN B N 1
ATOM 8038 C CA . GLN B 1 139 ? -4.25 19.984 39.406 1 95.44 139 GLN B CA 1
ATOM 8039 C C . GLN B 1 139 ? -3.025 19.078 39.406 1 95.44 139 GLN B C 1
ATOM 8041 O O . GLN B 1 139 ? -2.334 18.953 40.406 1 95.44 139 GLN B O 1
ATOM 8046 N N . ARG B 1 140 ? -2.807 18.469 38.25 1 95.5 140 ARG B N 1
ATOM 8047 C CA . ARG B 1 140 ? -1.555 17.75 38.062 1 95.5 140 ARG B CA 1
ATOM 8048 C C . ARG B 1 140 ? -0.366 18.703 38.062 1 95.5 140 ARG B C 1
ATOM 8050 O O . ARG B 1 140 ? -0.478 19.828 37.562 1 95.5 140 ARG B O 1
ATOM 8057 N N . THR B 1 141 ? 0.759 18.156 38.469 1 96.25 141 THR B N 1
ATOM 8058 C CA . THR B 1 141 ? 1.961 18.984 38.438 1 96.25 141 THR B CA 1
ATOM 8059 C C . THR B 1 141 ? 2.596 18.953 37.062 1 96.25 141 THR B C 1
ATOM 8061 O O . THR B 1 141 ? 3.256 19.906 36.656 1 96.25 141 THR B O 1
ATOM 8064 N N . HIS B 1 142 ? 2.469 17.812 36.406 1 97.12 142 HIS B N 1
ATOM 8065 C CA . HIS B 1 142 ? 3.084 17.609 35.094 1 97.12 142 HIS B CA 1
ATOM 8066 C C . HIS B 1 142 ? 2.104 16.969 34.125 1 97.12 142 HIS B C 1
ATOM 8068 O O . HIS B 1 142 ? 1.137 16.328 34.562 1 97.12 142 HIS B O 1
ATOM 8074 N N . TRP B 1 143 ? 2.301 17.203 32.906 1 97.5 143 TRP B N 1
ATOM 8075 C CA . TRP B 1 143 ? 1.688 16.438 31.812 1 97.5 143 TRP B CA 1
ATOM 8076 C C . TRP B 1 143 ? 2.74 15.992 30.797 1 97.5 143 TRP B C 1
ATOM 8078 O O . TRP B 1 143 ? 3.941 16.125 31.047 1 97.5 143 TRP B O 1
ATOM 8088 N N . GLY B 1 144 ? 2.322 15.281 29.766 1 97.12 144 GLY B N 1
ATOM 8089 C CA . GLY B 1 144 ? 3.363 14.75 28.906 1 97.12 144 GLY B CA 1
ATOM 8090 C C . GLY B 1 144 ? 2.871 14.453 27.5 1 97.12 144 GLY B C 1
ATOM 8091 O O . GLY B 1 144 ? 1.716 14.727 27.172 1 97.12 144 GLY B O 1
ATOM 8092 N N . VAL B 1 145 ? 3.826 14.062 26.656 1 97.62 145 VAL B N 1
ATOM 8093 C CA . VAL B 1 145 ? 3.598 13.641 25.266 1 97.62 145 VAL B CA 1
ATOM 8094 C C . VAL B 1 145 ? 4.277 12.297 25.031 1 97.62 145 VAL B C 1
ATOM 8096 O O . VAL B 1 145 ? 5.359 12.031 25.562 1 97.62 145 VAL B O 1
ATOM 8099 N N . THR B 1 146 ? 3.609 11.461 24.266 1 97.69 146 THR B N 1
ATOM 8100 C CA . THR B 1 146 ? 4.156 10.148 23.953 1 97.69 146 THR B CA 1
ATOM 8101 C C . THR B 1 146 ? 4.23 9.922 22.453 1 97.69 146 THR B C 1
ATOM 8103 O O . THR B 1 146 ? 3.311 10.289 21.719 1 97.69 146 THR B O 1
ATOM 8106 N N . VAL B 1 147 ? 5.367 9.445 22 1 97.94 147 VAL B N 1
ATOM 8107 C CA . VAL B 1 147 ? 5.52 8.945 20.641 1 97.94 147 VAL B CA 1
ATOM 8108 C C . VAL B 1 147 ? 5.449 7.418 20.641 1 97.94 147 VAL B C 1
ATOM 8110 O O . VAL B 1 147 ? 6.383 6.75 21.078 1 97.94 147 VAL B O 1
ATOM 8113 N N . LEU B 1 148 ? 4.391 6.934 20.141 1 96.12 148 LEU B N 1
ATOM 8114 C CA . LEU B 1 148 ? 4.188 5.492 20.203 1 96.12 148 LEU B CA 1
ATOM 8115 C C . LEU B 1 148 ? 3.994 4.902 18.812 1 96.12 148 LEU B C 1
ATOM 8117 O O . LEU B 1 148 ? 3.686 5.629 17.859 1 96.12 148 LEU B O 1
ATOM 8121 N N . GLN B 1 149 ? 4.273 3.67 18.656 1 95.81 149 GLN B N 1
ATOM 8122 C CA . GLN B 1 149 ? 4.07 2.938 17.422 1 95.81 149 GLN B CA 1
ATOM 8123 C C . GLN B 1 149 ? 2.619 2.492 17.266 1 95.81 149 GLN B C 1
ATOM 8125 O O . GLN B 1 149 ? 2.018 1.996 18.219 1 95.81 149 GLN B O 1
ATOM 8130 N N . ALA B 1 150 ? 2.008 2.781 16.094 1 93.94 150 ALA B N 1
ATOM 8131 C CA . ALA B 1 150 ? 0.631 2.365 15.836 1 93.94 150 ALA B CA 1
ATOM 8132 C C . ALA B 1 150 ? 0.506 0.844 15.852 1 93.94 150 ALA B C 1
ATOM 8134 O O . ALA B 1 150 ? 1.378 0.14 15.336 1 93.94 150 ALA B O 1
ATOM 8135 N N . ASP B 1 151 ? -0.418 0.339 16.469 1 87.75 151 ASP B N 1
ATOM 8136 C CA . ASP B 1 151 ? -0.791 -1.072 16.469 1 87.75 151 ASP B CA 1
ATOM 8137 C C . ASP B 1 151 ? -2.301 -1.242 16.625 1 87.75 151 ASP B C 1
ATOM 8139 O O . ASP B 1 151 ? -3.07 -0.341 16.281 1 87.75 151 ASP B O 1
ATOM 8143 N N . ASP B 1 152 ? -2.77 -2.4 16.969 1 82.12 152 ASP B N 1
ATOM 8144 C CA . ASP B 1 152 ? -4.199 -2.697 17.016 1 82.12 152 ASP B CA 1
ATOM 8145 C C . ASP B 1 152 ? -4.867 -1.988 18.203 1 82.12 152 ASP B C 1
ATOM 8147 O O . ASP B 1 152 ? -6.09 -1.846 18.234 1 82.12 152 ASP B O 1
ATOM 8151 N N . THR B 1 153 ? -4.09 -1.435 19.094 1 74.06 153 THR B N 1
ATOM 8152 C CA . THR B 1 153 ? -4.625 -0.727 20.25 1 74.06 153 THR B CA 1
ATOM 8153 C C . THR B 1 153 ? -4.547 0.784 20.047 1 74.06 153 THR B C 1
ATOM 8155 O O . THR B 1 153 ? -3.508 1.306 19.641 1 74.06 153 THR B O 1
ATOM 8158 N N . MET B 1 154 ? -5.664 1.38 20.25 1 71 154 MET B N 1
ATOM 8159 C CA . MET B 1 154 ? -5.652 2.836 20.125 1 71 154 MET B CA 1
ATOM 8160 C C . MET B 1 154 ? -4.781 3.459 21.219 1 71 154 MET B C 1
ATOM 8162 O O . MET B 1 154 ? -5.035 3.268 22.406 1 71 154 MET B O 1
ATOM 8166 N N . ASP B 1 155 ? -3.746 4.184 20.922 1 69.56 155 ASP B N 1
ATOM 8167 C CA . ASP B 1 155 ? -2.822 4.902 21.797 1 69.56 155 ASP B CA 1
ATOM 8168 C C . ASP B 1 155 ? -2.15 3.951 22.781 1 69.56 155 ASP B C 1
ATOM 8170 O O . ASP B 1 155 ? -1.856 4.336 23.906 1 69.56 155 ASP B O 1
ATOM 8174 N N . GLY B 1 156 ? -2.117 2.719 22.453 1 78.25 156 GLY B N 1
ATOM 8175 C CA . GLY B 1 156 ? -1.565 1.741 23.375 1 78.25 156 GLY B CA 1
ATOM 8176 C C . GLY B 1 156 ? -0.397 0.965 22.797 1 78.25 156 GLY B C 1
ATOM 8177 O O . GLY B 1 156 ? 0.044 -0.028 23.391 1 78.25 156 GLY B O 1
ATOM 8178 N N . GLY B 1 157 ? 0.147 1.399 21.75 1 88.25 157 GLY B N 1
ATOM 8179 C CA . GLY B 1 157 ? 1.256 0.688 21.141 1 88.25 157 GLY B CA 1
ATOM 8180 C C . GLY B 1 157 ? 2.574 0.902 21.859 1 88.25 157 GLY B C 1
ATOM 8181 O O . GLY B 1 157 ? 2.639 1.643 22.844 1 88.25 157 GLY B O 1
ATOM 8182 N N . PRO B 1 158 ? 3.631 0.229 21.469 1 94.44 158 PRO B N 1
ATOM 8183 C CA . PRO B 1 158 ? 4.953 0.399 22.078 1 94.44 158 PRO B CA 1
ATOM 8184 C C . PRO B 1 158 ? 5.434 1.848 22.047 1 94.44 158 PRO B C 1
ATOM 8186 O O . PRO B 1 158 ? 5.273 2.537 21.047 1 94.44 158 PRO B O 1
ATOM 8189 N N . VAL B 1 159 ? 5.93 2.316 23.203 1 97.44 159 VAL B N 1
ATOM 8190 C CA . VAL B 1 159 ? 6.371 3.699 23.344 1 97.44 159 VAL B CA 1
ATOM 8191 C C . VAL B 1 159 ? 7.84 3.818 22.953 1 97.44 159 VAL B C 1
ATOM 8193 O O . VAL B 1 159 ? 8.711 3.219 23.594 1 97.44 159 VAL B O 1
ATOM 8196 N N . TRP B 1 160 ? 8.125 4.562 21.891 1 98 160 TRP B N 1
ATOM 8197 C CA . TRP B 1 160 ? 9.5 4.789 21.453 1 98 160 TRP B CA 1
ATOM 8198 C C . TRP B 1 160 ? 10.156 5.898 22.266 1 98 160 TRP B C 1
ATOM 8200 O O . TRP B 1 160 ? 11.375 5.918 22.438 1 98 160 TRP B O 1
ATOM 8210 N N . ALA B 1 161 ? 9.289 6.848 22.719 1 98.44 161 ALA B N 1
ATOM 8211 C CA . ALA B 1 161 ? 9.766 7.938 23.578 1 98.44 161 ALA B CA 1
ATOM 8212 C C . ALA B 1 161 ? 8.594 8.703 24.188 1 98.44 161 ALA B C 1
ATOM 8214 O O . ALA B 1 161 ? 7.496 8.727 23.625 1 98.44 161 ALA B O 1
ATOM 8215 N N . PHE B 1 162 ? 8.773 9.203 25.328 1 97.56 162 PHE B N 1
ATOM 8216 C CA . PHE B 1 162 ? 7.848 10.195 25.875 1 97.56 162 PHE B CA 1
ATOM 8217 C C . PHE B 1 162 ? 8.602 11.273 26.641 1 97.56 162 PHE B C 1
ATOM 8219 O O . PHE B 1 162 ? 9.758 11.078 27.016 1 97.56 162 PHE B O 1
ATOM 8226 N N . ASP B 1 163 ? 8.07 12.414 26.688 1 98.25 163 ASP B N 1
ATOM 8227 C CA . ASP B 1 163 ? 8.602 13.516 27.484 1 98.25 163 ASP B CA 1
ATOM 8228 C C . ASP B 1 163 ? 7.496 14.203 28.281 1 98.25 163 ASP B C 1
ATOM 8230 O O . ASP B 1 163 ? 6.312 13.898 28.094 1 98.25 163 ASP B O 1
ATOM 8234 N N . GLN B 1 164 ? 7.906 14.984 29.297 1 98.12 164 GLN B N 1
ATOM 8235 C CA . GLN B 1 164 ? 6.934 15.625 30.172 1 98.12 164 GLN B CA 1
ATOM 8236 C C . GLN B 1 164 ? 7.336 17.062 30.484 1 98.12 164 GLN B C 1
ATOM 8238 O O . GLN B 1 164 ? 8.453 17.484 30.188 1 98.12 164 GLN B O 1
ATOM 8243 N N . PHE B 1 165 ? 6.508 17.844 30.953 1 97.19 165 PHE B N 1
ATOM 8244 C CA . PHE B 1 165 ? 6.699 19.25 31.281 1 97.19 165 PHE B CA 1
ATOM 8245 C C . PHE B 1 165 ? 5.812 19.656 32.438 1 97.19 165 PHE B C 1
ATOM 8247 O O . PHE B 1 165 ? 4.77 19.047 32.688 1 97.19 165 PHE B O 1
ATOM 8254 N N . PRO B 1 166 ? 6.25 20.641 33.156 1 95.88 166 PRO B N 1
ATOM 8255 C CA . PRO B 1 166 ? 5.379 21.156 34.25 1 95.88 166 PRO B CA 1
ATOM 8256 C C . PRO B 1 166 ? 4.113 21.812 33.688 1 95.88 166 PRO B C 1
ATOM 8258 O O . PRO B 1 166 ? 4.164 22.531 32.688 1 95.88 166 PRO B O 1
ATOM 8261 N N . LEU B 1 167 ? 3.01 21.516 34.312 1 95.56 167 LEU B N 1
ATOM 8262 C CA . LEU B 1 167 ? 1.74 22.141 33.938 1 95.56 167 LEU B CA 1
ATOM 8263 C C . LEU B 1 167 ? 1.538 23.453 34.688 1 95.56 167 LEU B C 1
ATOM 8265 O O . LEU B 1 167 ? 1.582 23.5 35.906 1 95.56 167 LEU B O 1
ATOM 8269 N N . PRO B 1 168 ? 1.38 24.516 33.906 1 93.44 168 PRO B N 1
ATOM 8270 C CA . PRO B 1 168 ? 1.081 25.781 34.594 1 93.44 168 PRO B CA 1
ATOM 8271 C C . PRO B 1 168 ? -0.314 25.812 35.219 1 93.44 168 PRO B C 1
ATOM 8273 O O . PRO B 1 168 ? -1.082 24.859 35.062 1 93.44 168 PRO B O 1
ATOM 8276 N N . ASP B 1 169 ? -0.556 26.922 36 1 95.06 169 ASP B N 1
ATOM 8277 C CA . ASP B 1 169 ? -1.897 27.094 36.562 1 95.06 169 ASP B CA 1
ATOM 8278 C C . ASP B 1 169 ? -2.951 27.062 35.438 1 95.06 169 ASP B C 1
ATOM 8280 O O . ASP B 1 169 ? -3.012 27.953 34.625 1 95.06 169 ASP B O 1
ATOM 8284 N N . VAL B 1 170 ? -3.787 26.047 35.5 1 95.19 170 VAL B N 1
ATOM 8285 C CA . VAL B 1 170 ? -4.707 25.75 34.406 1 95.19 170 VAL B CA 1
ATOM 8286 C C . VAL B 1 170 ? -5.816 26.797 34.375 1 95.19 170 VAL B C 1
ATOM 8288 O O . VAL B 1 170 ? -6.535 26.891 33.375 1 95.19 170 VAL B O 1
ATOM 8291 N N . ALA B 1 171 ? -5.965 27.594 35.375 1 94.56 171 ALA B N 1
ATOM 8292 C CA . ALA B 1 171 ? -6.918 28.703 35.312 1 94.56 171 ALA B CA 1
ATOM 8293 C C . ALA B 1 171 ? -6.371 29.875 34.5 1 94.56 171 ALA B C 1
ATOM 8295 O O . ALA B 1 171 ? -7.117 30.797 34.156 1 94.56 171 ALA B O 1
ATOM 8296 N N . ARG B 1 172 ? -5.098 29.812 34.156 1 93.38 172 ARG B N 1
ATOM 8297 C CA . ARG B 1 172 ? -4.465 30.953 33.531 1 93.38 172 ARG B CA 1
ATOM 8298 C C . ARG B 1 172 ? -3.934 30.609 32.125 1 93.38 172 ARG B C 1
ATOM 8300 O O . ARG B 1 172 ? -3.264 31.422 31.5 1 93.38 172 ARG B O 1
ATOM 8307 N N . VAL B 1 173 ? -4.16 29.422 31.688 1 94 173 VAL B N 1
ATOM 8308 C CA . VAL B 1 173 ? -3.615 29 30.391 1 94 173 VAL B CA 1
ATOM 8309 C C . VAL B 1 173 ? -4.672 28.219 29.625 1 94 173 VAL B C 1
ATOM 8311 O O . VAL B 1 173 ? -5.426 27.438 30.203 1 94 173 VAL B O 1
ATOM 8314 N N . THR B 1 174 ? -4.723 28.438 28.375 1 95.25 174 THR B N 1
ATOM 8315 C CA . THR B 1 174 ? -5.688 27.734 27.531 1 95.25 174 THR B CA 1
ATOM 8316 C C . THR B 1 174 ? -5.09 26.438 27 1 95.25 174 THR B C 1
ATOM 8318 O O . THR B 1 174 ? -3.867 26.266 26.984 1 95.25 174 THR B O 1
ATOM 8321 N N . LYS B 1 175 ? -5.98 25.516 26.609 1 95.06 175 LYS B N 1
ATOM 8322 C CA . LYS B 1 175 ? -5.566 24.266 25.969 1 95.06 175 LYS B CA 1
ATOM 8323 C C . LYS B 1 175 ? -4.668 24.547 24.766 1 95.06 175 LYS B C 1
ATOM 8325 O O . LYS B 1 175 ? -3.635 23.906 24.594 1 95.06 175 LYS B O 1
ATOM 8330 N N . SER B 1 176 ? -5.027 25.516 23.953 1 93.19 176 SER B N 1
ATOM 8331 C CA . SER B 1 176 ? -4.277 25.859 22.75 1 93.19 176 SER B CA 1
ATOM 8332 C C . SER B 1 176 ? -2.881 26.375 23.109 1 93.19 176 SER B C 1
ATOM 8334 O O . SER B 1 176 ? -1.915 26.094 22.391 1 93.19 176 SER B O 1
ATOM 8336 N N . ALA B 1 177 ? -2.77 27.109 24.141 1 92.94 177 ALA B N 1
ATOM 8337 C CA . ALA B 1 177 ? -1.469 27.625 24.578 1 92.94 177 ALA B CA 1
ATOM 8338 C C . ALA B 1 177 ? -0.558 26.484 25.031 1 92.94 177 ALA B C 1
ATOM 8340 O O . ALA B 1 177 ? 0.643 26.5 24.75 1 92.94 177 ALA B O 1
ATOM 8341 N N . ILE B 1 178 ? -1.121 25.547 25.703 1 95 178 ILE B N 1
ATOM 8342 C CA . ILE B 1 178 ? -0.363 24.375 26.125 1 95 178 ILE B CA 1
ATOM 8343 C C . ILE B 1 178 ? 0.083 23.562 24.906 1 95 178 ILE B C 1
ATOM 8345 O O . ILE B 1 178 ? 1.227 23.109 24.844 1 95 178 ILE B O 1
ATOM 8349 N N . TYR B 1 179 ? -0.8 23.406 23.984 1 93.69 179 TYR B N 1
ATOM 8350 C CA . TYR B 1 179 ? -0.533 22.641 22.766 1 93.69 179 TYR B CA 1
ATOM 8351 C C . TYR B 1 179 ? 0.592 23.281 21.953 1 93.69 179 TYR B C 1
ATOM 8353 O O . TYR B 1 179 ? 1.51 22.594 21.516 1 93.69 179 TYR B O 1
ATOM 8361 N N . GLN B 1 180 ? 0.632 24.578 21.844 1 92.44 180 GLN B N 1
ATOM 8362 C CA . GLN B 1 180 ? 1.582 25.297 21 1 92.44 180 GLN B CA 1
ATOM 8363 C C . GLN B 1 180 ? 2.918 25.484 21.703 1 92.44 180 GLN B C 1
ATOM 8365 O O . GLN B 1 180 ? 3.943 25.734 21.062 1 92.44 180 GLN B O 1
ATOM 8370 N N . GLY B 1 181 ? 2.871 25.391 22.984 1 94.31 181 GLY B N 1
ATOM 8371 C CA . GLY B 1 181 ? 4.078 25.641 23.766 1 94.31 181 GLY B CA 1
ATOM 8372 C C . GLY B 1 181 ? 4.707 24.359 24.297 1 94.31 181 GLY B C 1
ATOM 8373 O O . GLY B 1 181 ? 5.453 23.688 23.578 1 94.31 181 GLY B O 1
ATOM 8374 N N . PRO B 1 182 ? 4.32 23.969 25.5 1 95.81 182 PRO B N 1
ATOM 8375 C CA . PRO B 1 182 ? 5.016 22.844 26.141 1 95.81 182 PRO B CA 1
ATOM 8376 C C . PRO B 1 182 ? 4.789 21.531 25.406 1 95.81 182 PRO B C 1
ATOM 8378 O O . PRO B 1 182 ? 5.695 20.688 25.344 1 95.81 182 PRO B O 1
ATOM 8381 N N . VAL B 1 183 ? 3.615 21.266 24.875 1 96.94 183 VAL B N 1
ATOM 8382 C CA . VAL B 1 183 ? 3.352 20.031 24.125 1 96.94 183 VAL B CA 1
ATOM 8383 C C . VAL B 1 183 ? 4.25 19.969 22.906 1 96.94 183 VAL B C 1
ATOM 8385 O O . VAL B 1 183 ? 4.844 18.922 22.609 1 96.94 183 VAL B O 1
ATOM 8388 N N . THR B 1 184 ? 4.324 21.016 22.141 1 97.19 184 THR B N 1
ATOM 8389 C CA . THR B 1 184 ? 5.145 21.062 20.938 1 97.19 184 THR B CA 1
ATOM 8390 C C . THR B 1 184 ? 6.617 20.875 21.281 1 97.19 184 THR B C 1
ATOM 8392 O O . THR B 1 184 ? 7.328 20.125 20.594 1 97.19 184 THR B O 1
ATOM 8395 N N . ALA B 1 185 ? 7.113 21.531 22.359 1 96.94 185 ALA B N 1
ATOM 8396 C CA . ALA B 1 185 ? 8.5 21.375 22.797 1 96.94 185 ALA B CA 1
ATOM 8397 C C . ALA B 1 185 ? 8.797 19.922 23.156 1 96.94 185 ALA B C 1
ATOM 8399 O O . ALA B 1 185 ? 9.812 19.359 22.734 1 96.94 185 ALA B O 1
ATOM 8400 N N . ALA B 1 186 ? 7.902 19.359 23.922 1 97.88 186 ALA B N 1
ATOM 8401 C CA . ALA B 1 186 ? 8.062 17.969 24.344 1 97.88 186 ALA B CA 1
ATOM 8402 C C . ALA B 1 186 ? 8.008 17.031 23.141 1 97.88 186 ALA B C 1
ATOM 8404 O O . ALA B 1 186 ? 8.703 16.016 23.109 1 97.88 186 ALA B O 1
ATOM 8405 N N . THR B 1 187 ? 7.152 17.297 22.172 1 98.06 187 THR B N 1
ATOM 8406 C CA . THR B 1 187 ? 7.031 16.484 20.969 1 98.06 187 THR B CA 1
ATOM 8407 C C . THR B 1 187 ? 8.352 16.438 20.219 1 98.06 187 THR B C 1
ATOM 8409 O O . THR B 1 187 ? 8.797 15.375 19.797 1 98.06 187 THR B O 1
ATOM 8412 N N . LEU B 1 188 ? 8.992 17.578 20.016 1 97.69 188 LEU B N 1
ATOM 8413 C CA . LEU B 1 188 ? 10.25 17.625 19.281 1 97.69 188 LEU B CA 1
ATOM 8414 C C . LEU B 1 188 ? 11.328 16.812 19.969 1 97.69 188 LEU B C 1
ATOM 8416 O O . LEU B 1 188 ? 12.086 16.078 19.312 1 97.69 188 LEU B O 1
ATOM 8420 N N . ARG B 1 189 ? 11.383 16.891 21.281 1 97.81 189 ARG B N 1
ATOM 8421 C CA . ARG B 1 189 ? 12.367 16.109 22.016 1 97.81 189 ARG B CA 1
ATOM 8422 C C . ARG B 1 189 ? 12.086 14.617 21.906 1 97.81 189 ARG B C 1
ATOM 8424 O O . ARG B 1 189 ? 12.984 13.828 21.609 1 97.81 189 ARG B O 1
ATOM 8431 N N . ALA B 1 190 ? 10.82 14.289 22.125 1 98.19 190 ALA B N 1
ATOM 8432 C CA . ALA B 1 190 ? 10.43 12.883 22.078 1 98.19 190 ALA B CA 1
ATOM 8433 C C . ALA B 1 190 ? 10.602 12.305 20.688 1 98.19 190 ALA B C 1
ATOM 8435 O O . ALA B 1 190 ? 11.055 11.164 20.531 1 98.19 190 ALA B O 1
ATOM 8436 N N . LEU B 1 191 ? 10.203 13.031 19.656 1 98 191 LEU B N 1
ATOM 8437 C CA . LEU B 1 191 ? 10.32 12.562 18.281 1 98 191 LEU B CA 1
ATOM 8438 C C . LEU B 1 191 ? 11.789 12.375 17.891 1 98 191 LEU B C 1
ATOM 8440 O O . LEU B 1 191 ? 12.141 11.406 17.219 1 98 191 LEU B O 1
ATOM 8444 N N . THR B 1 192 ? 12.648 13.344 18.281 1 97.88 192 THR B N 1
ATOM 8445 C CA . THR B 1 192 ? 14.07 13.234 18 1 97.88 192 THR B CA 1
ATOM 8446 C C . THR B 1 192 ? 14.648 11.961 18.625 1 97.88 192 THR B C 1
ATOM 8448 O O . THR B 1 192 ? 15.391 11.227 17.969 1 97.88 192 THR B O 1
ATOM 8451 N N . ALA B 1 193 ? 14.266 11.719 19.828 1 98.06 193 ALA B N 1
ATOM 8452 C CA . ALA B 1 193 ? 14.727 10.508 20.516 1 98.06 193 ALA B CA 1
ATOM 8453 C C . ALA B 1 193 ? 14.188 9.258 19.828 1 98.06 193 ALA B C 1
ATOM 8455 O O . ALA B 1 193 ? 14.922 8.281 19.641 1 98.06 193 ALA B O 1
ATOM 8456 N N . ALA B 1 194 ? 12.922 9.242 19.484 1 98.25 194 ALA B N 1
ATOM 8457 C CA . ALA B 1 194 ? 12.281 8.094 18.844 1 98.25 194 ALA B CA 1
ATOM 8458 C C . ALA B 1 194 ? 12.969 7.746 17.531 1 98.25 194 ALA B C 1
ATOM 8460 O O . ALA B 1 194 ? 13.312 6.586 17.281 1 98.25 194 ALA B O 1
ATOM 8461 N N . LEU B 1 195 ? 13.18 8.711 16.656 1 98.06 195 LEU B N 1
ATOM 8462 C CA . LEU B 1 195 ? 13.805 8.484 15.359 1 98.06 195 LEU B CA 1
ATOM 8463 C C . LEU B 1 195 ? 15.227 7.973 15.523 1 98.06 195 LEU B C 1
ATOM 8465 O O . LEU B 1 195 ? 15.672 7.105 14.766 1 98.06 195 LEU B O 1
ATOM 8469 N N . THR B 1 196 ? 15.953 8.547 16.516 1 97.56 196 THR B N 1
ATOM 8470 C CA . THR B 1 196 ? 17.312 8.094 16.797 1 97.56 196 THR B CA 1
ATOM 8471 C C . THR B 1 196 ? 17.312 6.633 17.234 1 97.56 196 THR B C 1
ATOM 8473 O O . THR B 1 196 ? 18.156 5.844 16.781 1 97.56 196 THR B O 1
ATOM 8476 N N . ARG B 1 197 ? 16.422 6.277 18.062 1 97.69 197 ARG B N 1
ATOM 8477 C CA . ARG B 1 197 ? 16.312 4.918 18.578 1 97.69 197 ARG B CA 1
ATOM 8478 C C . ARG B 1 197 ? 15.906 3.945 17.484 1 97.69 197 ARG B C 1
ATOM 8480 O O . ARG B 1 197 ? 16.422 2.83 17.406 1 97.69 197 ARG B O 1
ATOM 8487 N N . ILE B 1 198 ? 15.008 4.32 16.609 1 97.25 198 ILE B N 1
ATOM 8488 C CA . ILE B 1 198 ? 14.578 3.498 15.484 1 97.25 198 ILE B CA 1
ATOM 8489 C C . ILE B 1 198 ? 15.75 3.268 14.531 1 97.25 198 ILE B C 1
ATOM 8491 O O . ILE B 1 198 ? 15.945 2.154 14.039 1 97.25 198 ILE B O 1
ATOM 8495 N N . SER B 1 199 ? 16.484 4.367 14.258 1 96.62 199 SER B N 1
ATOM 8496 C CA . SER B 1 199 ? 17.672 4.25 13.422 1 96.62 199 SER B CA 1
ATOM 8497 C C . SER B 1 199 ? 18.641 3.201 13.984 1 96.62 199 SER B C 1
ATOM 8499 O O . SER B 1 199 ? 19.188 2.391 13.234 1 96.62 199 SER B O 1
ATOM 8501 N N . GLY B 1 200 ? 18.859 3.256 15.297 1 95.75 200 GLY B N 1
ATOM 8502 C CA . GLY B 1 200 ? 19.703 2.254 15.938 1 95.75 200 GLY B CA 1
ATOM 8503 C C . GLY B 1 200 ? 19.141 0.846 15.812 1 95.75 200 GLY B C 1
ATOM 8504 O O . GLY B 1 200 ? 19.891 -0.099 15.555 1 95.75 200 GLY B O 1
ATOM 8505 N N . ALA B 1 201 ? 17.844 0.671 15.93 1 95.12 201 ALA B N 1
ATOM 8506 C CA . ALA B 1 201 ? 17.203 -0.63 15.82 1 95.12 201 ALA B CA 1
ATOM 8507 C C . ALA B 1 201 ? 17.312 -1.18 14.398 1 95.12 201 ALA B C 1
ATOM 8509 O O . ALA B 1 201 ? 17.531 -2.377 14.203 1 95.12 201 ALA B O 1
ATOM 8510 N N . TYR B 1 202 ? 17.047 -0.318 13.375 1 93.75 202 TYR B N 1
ATOM 8511 C CA . TYR B 1 202 ? 17.172 -0.726 11.984 1 93.75 202 TYR B CA 1
ATOM 8512 C C . TYR B 1 202 ? 18.594 -1.188 11.672 1 93.75 202 TYR B C 1
ATOM 8514 O O . TYR B 1 202 ? 18.797 -2.182 10.969 1 93.75 202 TYR B O 1
ATOM 8522 N N . ALA B 1 203 ? 19.625 -0.454 12.195 1 92.31 203 ALA B N 1
ATOM 8523 C CA . ALA B 1 203 ? 21.031 -0.758 11.938 1 92.31 203 ALA B CA 1
ATOM 8524 C C . ALA B 1 203 ? 21.391 -2.141 12.477 1 92.31 203 ALA B C 1
ATOM 8526 O O . ALA B 1 203 ? 22.297 -2.791 11.953 1 92.31 203 ALA B O 1
ATOM 8527 N N . ALA B 1 204 ? 20.688 -2.658 13.406 1 92.12 204 ALA B N 1
ATOM 8528 C CA . ALA B 1 204 ? 20.969 -3.941 14.047 1 92.12 204 ALA B CA 1
ATOM 8529 C C . ALA B 1 204 ? 20.344 -5.094 13.273 1 92.12 204 ALA B C 1
ATOM 8531 O O . ALA B 1 204 ? 20.641 -6.262 13.539 1 92.12 204 ALA B O 1
ATOM 8532 N N . LEU B 1 205 ? 19.547 -4.805 12.289 1 90.75 205 LEU B N 1
ATOM 8533 C CA . LEU B 1 205 ? 18.875 -5.836 11.508 1 90.75 205 LEU B CA 1
ATOM 8534 C C . LEU B 1 205 ? 19.828 -6.445 10.477 1 90.75 205 LEU B C 1
ATOM 8536 O O . LEU B 1 205 ? 20.672 -5.746 9.922 1 90.75 205 LEU B O 1
ATOM 8540 N N . PRO B 1 206 ? 19.688 -7.797 10.18 1 84.88 206 PRO B N 1
ATOM 8541 C CA . PRO B 1 206 ? 20.5 -8.406 9.125 1 84.88 206 PRO B CA 1
ATOM 8542 C C . PRO B 1 206 ? 20.297 -7.742 7.762 1 84.88 206 PRO B C 1
ATOM 8544 O O . PRO B 1 206 ? 21.266 -7.516 7.031 1 84.88 206 PRO B O 1
ATOM 8547 N N . ASP B 1 207 ? 19.016 -7.359 7.441 1 83.44 207 ASP B N 1
ATOM 8548 C CA . ASP B 1 207 ? 18.672 -6.598 6.25 1 83.44 207 ASP B CA 1
ATOM 8549 C C . ASP B 1 207 ? 17.766 -5.414 6.598 1 83.44 207 ASP B C 1
ATOM 8551 O O . ASP B 1 207 ? 16.547 -5.543 6.605 1 83.44 207 ASP B O 1
ATOM 8555 N N . PRO B 1 208 ? 18.359 -4.289 6.73 1 85 208 PRO B N 1
ATOM 8556 C CA . PRO B 1 208 ? 17.609 -3.115 7.172 1 85 208 PRO B CA 1
ATOM 8557 C C . PRO B 1 208 ? 16.594 -2.643 6.133 1 85 208 PRO B C 1
ATOM 8559 O O . PRO B 1 208 ? 15.734 -1.802 6.434 1 85 208 PRO B O 1
ATOM 8562 N N . SER B 1 209 ? 16.688 -3.199 4.945 1 79.25 209 SER B N 1
ATOM 8563 C CA . SER B 1 209 ? 15.766 -2.756 3.908 1 79.25 209 SER B CA 1
ATOM 8564 C C . SER B 1 209 ? 14.477 -3.576 3.92 1 79.25 209 SER B C 1
ATOM 8566 O O . SER B 1 209 ? 13.492 -3.205 3.281 1 79.25 209 SER B O 1
ATOM 8568 N N . HIS B 1 210 ? 14.531 -4.664 4.684 1 80.38 210 HIS B N 1
ATOM 8569 C CA . HIS B 1 210 ? 13.367 -5.539 4.754 1 80.38 210 HIS B CA 1
ATOM 8570 C C . HIS B 1 210 ? 12.289 -4.945 5.652 1 80.38 210 HIS B C 1
ATOM 8572 O O . HIS B 1 210 ? 12.469 -4.848 6.867 1 80.38 210 HIS B O 1
ATOM 8578 N N . ARG B 1 211 ? 11.078 -4.637 5.195 1 83.56 211 ARG B N 1
ATOM 8579 C CA . ARG B 1 211 ? 10.055 -3.877 5.914 1 83.56 211 ARG B CA 1
ATOM 8580 C C . ARG B 1 211 ? 9.453 -4.703 7.047 1 83.56 211 ARG B C 1
ATOM 8582 O O . ARG B 1 211 ? 9.188 -4.18 8.133 1 83.56 211 ARG B O 1
ATOM 8589 N N . ALA B 1 212 ? 9.258 -5.953 6.754 1 79.12 212 ALA B N 1
ATOM 8590 C CA . ALA B 1 212 ? 8.695 -6.789 7.809 1 79.12 212 ALA B CA 1
ATOM 8591 C C . ALA B 1 212 ? 9.617 -6.844 9.023 1 79.12 212 ALA B C 1
ATOM 8593 O O . ALA B 1 212 ? 9.156 -6.84 10.164 1 79.12 212 ALA B O 1
ATOM 8594 N N . ALA B 1 213 ? 10.883 -6.91 8.766 1 84.56 213 ALA B N 1
ATOM 8595 C CA . ALA B 1 213 ? 11.852 -6.898 9.859 1 84.56 213 ALA B CA 1
ATOM 8596 C C . ALA B 1 213 ? 11.828 -5.562 10.602 1 84.56 213 ALA B C 1
ATOM 8598 O O . ALA B 1 213 ? 11.984 -5.52 11.82 1 84.56 213 ALA B O 1
ATOM 8599 N N . ARG B 1 214 ? 11.617 -4.512 9.898 1 90.31 214 ARG B N 1
ATOM 8600 C CA . ARG B 1 214 ? 11.617 -3.17 10.469 1 90.31 214 ARG B CA 1
ATOM 8601 C C . ARG B 1 214 ? 10.445 -2.988 11.43 1 90.31 214 ARG B C 1
ATOM 8603 O O . ARG B 1 214 ? 10.578 -2.303 12.453 1 90.31 214 ARG B O 1
ATOM 8610 N N . ILE B 1 215 ? 9.328 -3.506 11.18 1 88.44 215 ILE B N 1
ATOM 8611 C CA . ILE B 1 215 ? 8.148 -3.328 12.016 1 88.44 215 ILE B CA 1
ATOM 8612 C C . ILE B 1 215 ? 8.281 -4.172 13.281 1 88.44 215 ILE B C 1
ATOM 8614 O O . ILE B 1 215 ? 7.699 -3.848 14.32 1 88.44 215 ILE B O 1
ATOM 8618 N N . ALA B 1 216 ? 9.102 -5.223 13.172 1 85.62 216 ALA B N 1
ATOM 8619 C CA . ALA B 1 216 ? 9.188 -6.191 14.258 1 85.62 216 ALA B CA 1
ATOM 8620 C C . ALA B 1 216 ? 10.312 -5.836 15.219 1 85.62 216 ALA B C 1
ATOM 8622 O O . ALA B 1 216 ? 10.57 -6.566 16.188 1 85.62 216 ALA B O 1
ATOM 8623 N N . VAL B 1 217 ? 10.93 -4.742 15.008 1 89.56 217 VAL B N 1
ATOM 8624 C CA . VAL B 1 217 ? 12.031 -4.379 15.898 1 89.56 217 VAL B CA 1
ATOM 8625 C C . VAL B 1 217 ? 11.516 -4.227 17.328 1 89.56 217 VAL B C 1
ATOM 8627 O O . VAL B 1 217 ? 10.391 -3.762 17.547 1 89.56 217 VAL B O 1
ATOM 8630 N N . LYS B 1 218 ? 12.281 -4.625 18.297 1 89.12 218 LYS B N 1
ATOM 8631 C CA . LYS B 1 218 ? 11.891 -4.629 19.703 1 89.12 218 LYS B CA 1
ATOM 8632 C C . LYS B 1 218 ? 12.023 -3.234 20.312 1 89.12 218 LYS B C 1
ATOM 8634 O O . LYS B 1 218 ? 13.023 -2.547 20.094 1 89.12 218 LYS B O 1
ATOM 8639 N N . VAL B 1 219 ? 11.062 -2.785 21.062 1 94.81 219 VAL B N 1
ATOM 8640 C CA . VAL B 1 219 ? 11.055 -1.503 21.75 1 94.81 219 VAL B CA 1
ATOM 8641 C C . VAL B 1 219 ? 11.453 -1.709 23.219 1 94.81 219 VAL B C 1
ATOM 8643 O O . VAL B 1 219 ? 10.898 -2.572 23.906 1 94.81 219 VAL B O 1
ATOM 8646 N N . ASP B 1 220 ? 12.492 -1 23.688 1 95.5 220 ASP B N 1
ATOM 8647 C CA . ASP B 1 220 ? 12.953 -1.079 25.062 1 95.5 220 ASP B CA 1
ATOM 8648 C C . ASP B 1 220 ? 11.906 -0.517 26.016 1 95.5 220 ASP B C 1
ATOM 8650 O O . ASP B 1 220 ? 11.531 0.654 25.922 1 95.5 220 ASP B O 1
ATOM 8654 N N . PRO B 1 221 ? 11.406 -1.257 26.969 1 94.12 221 PRO B N 1
ATOM 8655 C CA . PRO B 1 221 ? 10.391 -0.794 27.922 1 94.12 221 PRO B CA 1
ATOM 8656 C C . PRO B 1 221 ? 10.859 0.405 28.75 1 94.12 221 PRO B C 1
ATOM 8658 O O . PRO B 1 221 ? 10.031 1.16 29.266 1 94.12 221 PRO B O 1
ATOM 8661 N N . LYS B 1 222 ? 12.141 0.572 28.812 1 96.06 222 LYS B N 1
ATOM 8662 C CA . LYS B 1 222 ? 12.695 1.711 29.531 1 96.06 222 LYS B CA 1
ATOM 8663 C C . LYS B 1 222 ? 12.258 3.029 28.906 1 96.06 222 LYS B C 1
ATOM 8665 O O . LYS B 1 222 ? 12.141 4.047 29.594 1 96.06 222 LYS B O 1
ATOM 8670 N N . TRP B 1 223 ? 12.023 3.006 27.641 1 96.94 223 TRP B N 1
ATOM 8671 C CA . TRP B 1 223 ? 11.68 4.227 26.922 1 96.94 223 TRP B CA 1
ATOM 8672 C C . TRP B 1 223 ? 10.281 4.711 27.297 1 96.94 223 TRP B C 1
ATOM 8674 O O . TRP B 1 223 ? 9.977 5.898 27.156 1 96.94 223 TRP B O 1
ATOM 8684 N N . ALA B 1 224 ? 9.422 3.799 27.812 1 95.62 224 ALA B N 1
ATOM 8685 C CA . ALA B 1 224 ? 8.102 4.164 28.328 1 95.62 224 ALA B CA 1
ATOM 8686 C C . ALA B 1 224 ? 8.188 4.582 29.797 1 95.62 224 ALA B C 1
ATOM 8688 O O . ALA B 1 224 ? 7.336 5.328 30.281 1 95.62 224 ALA B O 1
ATOM 8689 N N . ALA B 1 225 ? 9.195 4.137 30.469 1 96.62 225 ALA B N 1
ATOM 8690 C CA . ALA B 1 225 ? 9.305 4.312 31.922 1 96.62 225 ALA B CA 1
ATOM 8691 C C . ALA B 1 225 ? 9.953 5.652 32.25 1 96.62 225 ALA B C 1
ATOM 8693 O O . ALA B 1 225 ? 9.641 6.254 33.281 1 96.62 225 ALA B O 1
ATOM 8694 N N . GLU B 1 226 ? 10.867 6.113 31.375 1 97.62 226 GLU B N 1
ATOM 8695 C CA . GLU B 1 226 ? 11.609 7.336 31.672 1 97.62 226 GLU B CA 1
ATOM 8696 C C . GLU B 1 226 ? 11.5 8.336 30.531 1 97.62 226 GLU B C 1
ATOM 8698 O O . GLU B 1 226 ? 11.633 7.977 29.359 1 97.62 226 GLU B O 1
ATOM 8703 N N . CYS B 1 227 ? 11.219 9.555 30.953 1 97.69 227 CYS B N 1
ATOM 8704 C CA . CYS B 1 227 ? 11.055 10.594 29.938 1 97.69 227 CYS B CA 1
ATOM 8705 C C . CYS B 1 227 ? 12.406 11.016 29.375 1 97.69 227 CYS B C 1
ATOM 8707 O O . CYS B 1 227 ? 13.445 10.812 30.016 1 97.69 227 CYS B O 1
ATOM 8709 N N . VAL B 1 228 ? 12.398 11.641 28.234 1 97.31 228 VAL B N 1
ATOM 8710 C CA . VAL B 1 228 ? 13.594 11.969 27.469 1 97.31 228 VAL B CA 1
ATOM 8711 C C . VAL B 1 228 ? 14.375 13.078 28.172 1 97.31 228 VAL B C 1
ATOM 8713 O O . VAL B 1 228 ? 15.602 13.016 28.266 1 97.31 228 VAL B O 1
ATOM 8716 N N . SER B 1 229 ? 13.688 14.102 28.719 1 96.38 229 SER B N 1
ATOM 8717 C CA . SER B 1 229 ? 14.336 15.32 29.188 1 96.38 229 SER B CA 1
ATOM 8718 C C . SER B 1 229 ? 14.93 15.117 30.578 1 96.38 229 SER B C 1
ATOM 8720 O O . SER B 1 229 ? 16.016 15.641 30.875 1 96.38 229 SER B O 1
ATOM 8722 N N . LEU B 1 230 ? 14.281 14.297 31.453 1 96.06 230 LEU B N 1
ATOM 8723 C CA . LEU B 1 230 ? 14.672 14.227 32.844 1 96.06 230 LEU B CA 1
ATOM 8724 C C . LEU B 1 230 ? 15.156 12.828 33.219 1 96.06 230 LEU B C 1
ATOM 8726 O O . LEU B 1 230 ? 15.766 12.625 34.281 1 96.06 230 LEU B O 1
ATOM 8730 N N . ASN B 1 231 ? 14.922 11.875 32.344 1 95.88 231 ASN B N 1
ATOM 8731 C CA . ASN B 1 231 ? 15.172 10.477 32.656 1 95.88 231 ASN B CA 1
ATOM 8732 C C . ASN B 1 231 ? 14.469 10.047 33.938 1 95.88 231 ASN B C 1
ATOM 8734 O O . ASN B 1 231 ? 15.078 9.445 34.812 1 95.88 231 ASN B O 1
ATOM 8738 N N . LYS B 1 232 ? 13.258 10.461 34.062 1 97.31 232 LYS B N 1
ATOM 8739 C CA . LYS B 1 232 ? 12.406 10.148 35.188 1 97.31 232 LYS B CA 1
ATOM 8740 C C . LYS B 1 232 ? 11.055 9.609 34.75 1 97.31 232 LYS B C 1
ATOM 8742 O O . LYS B 1 232 ? 10.625 9.852 33.625 1 97.31 232 LYS B O 1
ATOM 8747 N N . PRO B 1 233 ? 10.414 8.844 35.656 1 97.31 233 PRO B N 1
ATOM 8748 C CA . PRO B 1 233 ? 9.039 8.453 35.344 1 97.31 233 PRO B CA 1
ATOM 8749 C C . PRO B 1 233 ? 8.086 9.648 35.312 1 97.31 233 PRO B C 1
ATOM 8751 O O . PRO B 1 233 ? 8.453 10.758 35.688 1 97.31 233 PRO B O 1
ATOM 8754 N N . PHE B 1 234 ? 6.961 9.406 34.875 1 97.38 234 PHE B N 1
ATOM 8755 C CA . PHE B 1 234 ? 5.965 10.469 34.781 1 97.38 234 PHE B CA 1
ATOM 8756 C C . PHE B 1 234 ? 5.656 11.008 36.188 1 97.38 234 PHE B C 1
ATOM 8758 O O . PHE B 1 234 ? 5.348 10.242 37.094 1 97.38 234 PHE B O 1
ATOM 8765 N N . LEU B 1 235 ? 5.652 12.305 36.25 1 97.12 235 LEU B N 1
ATOM 8766 C CA . LEU B 1 235 ? 5.574 12.953 37.562 1 97.12 235 LEU B CA 1
ATOM 8767 C C . LEU B 1 235 ? 4.156 13.445 37.844 1 97.12 235 LEU B C 1
ATOM 8769 O O . LEU B 1 235 ? 3.863 13.906 38.938 1 97.12 235 LEU B O 1
ATOM 8773 N N . GLY B 1 236 ? 3.215 13.391 36.906 1 96.75 236 GLY B N 1
ATOM 8774 C CA . GLY B 1 236 ? 1.92 14.039 37 1 96.75 236 GLY B CA 1
ATOM 8775 C C . GLY B 1 236 ? 0.869 13.172 37.688 1 96.75 236 GLY B C 1
ATOM 8776 O O . GLY B 1 236 ? -0.315 13.516 37.688 1 96.75 236 GLY B O 1
ATOM 8777 N N . GLY B 1 237 ? 1.255 12.016 38.156 1 95.38 237 GLY B N 1
ATOM 8778 C CA . GLY B 1 237 ? 0.322 11.172 38.906 1 95.38 237 GLY B CA 1
ATOM 8779 C C . GLY B 1 237 ? -0.314 10.102 38.031 1 95.38 237 GLY B C 1
ATOM 8780 O O . GLY B 1 237 ? 0.126 9.859 36.906 1 95.38 237 GLY B O 1
ATOM 8781 N N . PRO B 1 238 ? -1.316 9.445 38.594 1 95.25 238 PRO B N 1
ATOM 8782 C CA . PRO B 1 238 ? -1.924 8.312 37.875 1 95.25 238 PRO B CA 1
ATOM 8783 C C . PRO B 1 238 ? -2.668 8.727 36.625 1 95.25 238 PRO B C 1
ATOM 8785 O O . PRO B 1 238 ? -3.176 9.852 36.531 1 95.25 238 PRO B O 1
ATOM 8788 N N . LEU B 1 239 ? -2.756 7.816 35.688 1 94.06 239 LEU B N 1
ATOM 8789 C CA . LEU B 1 239 ? -3.396 8.047 34.406 1 94.06 239 LEU B CA 1
ATOM 8790 C C . LEU B 1 239 ? -4.551 7.074 34.188 1 94.06 239 LEU B C 1
ATOM 8792 O O . LEU B 1 239 ? -4.531 5.957 34.688 1 94.06 239 LEU B O 1
ATOM 8796 N N . ASN B 1 240 ? -5.555 7.508 33.5 1 91.62 240 ASN B N 1
ATOM 8797 C CA . ASN B 1 240 ? -6.73 6.719 33.156 1 91.62 240 ASN B CA 1
ATOM 8798 C C . ASN B 1 240 ? -7.145 6.934 31.719 1 91.62 240 ASN B C 1
ATOM 8800 O O . ASN B 1 240 ? -6.723 7.902 31.078 1 91.62 240 ASN B O 1
ATOM 8804 N N . GLU B 1 241 ? -7.879 5.984 31.188 1 90.38 241 GLU B N 1
ATOM 8805 C CA . GLU B 1 241 ? -8.578 6.238 29.938 1 90.38 241 GLU B CA 1
ATOM 8806 C C . GLU B 1 241 ? -9.75 7.191 30.141 1 90.38 241 GLU B C 1
ATOM 8808 O O . GLU B 1 241 ? -10.602 6.965 31 1 90.38 241 GLU B O 1
ATOM 8813 N N . ARG B 1 242 ? -9.773 8.227 29.484 1 93.38 242 ARG B N 1
ATOM 8814 C CA . ARG B 1 242 ? -10.805 9.242 29.609 1 93.38 242 ARG B CA 1
ATOM 8815 C C . ARG B 1 242 ? -11.539 9.461 28.297 1 93.38 242 ARG B C 1
ATOM 8817 O O . ARG B 1 242 ? -10.906 9.562 27.234 1 93.38 242 ARG B O 1
ATOM 8824 N N . PRO B 1 243 ? -12.844 9.539 28.328 1 92 243 PRO B N 1
ATOM 8825 C CA . PRO B 1 243 ? -13.609 9.852 27.109 1 92 243 PRO B CA 1
ATOM 8826 C C . PRO B 1 243 ? -13.555 11.328 26.75 1 92 243 PRO B C 1
ATOM 8828 O O . PRO B 1 243 ? -12.914 12.117 27.438 1 92 243 PRO B O 1
ATOM 8831 N N . GLN B 1 244 ? -14.141 11.703 25.719 1 91 244 GLN B N 1
ATOM 8832 C CA . GLN B 1 244 ? -14.273 13.102 25.328 1 91 244 GLN B CA 1
ATOM 8833 C C . GLN B 1 244 ? -15.133 13.875 26.328 1 91 244 GLN B C 1
ATOM 8835 O O . GLN B 1 244 ? -16.109 13.336 26.859 1 91 244 GLN B O 1
ATOM 8840 N N . ILE B 1 245 ? -14.789 15.133 26.578 1 93.56 245 ILE B N 1
ATOM 8841 C CA . ILE B 1 245 ? -15.641 16.016 27.359 1 93.56 245 ILE B CA 1
ATOM 8842 C C . ILE B 1 245 ? -16.625 16.75 26.438 1 93.56 245 ILE B C 1
ATOM 8844 O O . ILE B 1 245 ? -16.203 17.562 25.609 1 93.56 245 ILE B O 1
ATOM 8848 N N . ARG B 1 246 ? -17.859 16.516 26.609 1 88.56 246 ARG B N 1
ATOM 8849 C CA . ARG B 1 246 ? -18.891 17.062 25.734 1 88.56 246 ARG B CA 1
ATOM 8850 C C . ARG B 1 246 ? -19.094 18.562 26 1 88.56 246 ARG B C 1
ATOM 8852 O O . ARG B 1 246 ? -18.766 19.047 27.094 1 88.56 246 ARG B O 1
ATOM 8859 N N . PRO B 1 247 ? -19.562 19.359 25.047 1 87.25 247 PRO B N 1
ATOM 8860 C CA . PRO B 1 247 ? -19.766 20.797 25.219 1 87.25 247 PRO B CA 1
ATOM 8861 C C . PRO B 1 247 ? -20.578 21.141 26.453 1 87.25 247 PRO B C 1
ATOM 8863 O O . PRO B 1 247 ? -20.25 22.094 27.188 1 87.25 247 PRO B O 1
ATOM 8866 N N . GLY B 1 248 ? -21.594 20.391 26.672 1 87.12 248 GLY B N 1
ATOM 8867 C CA . GLY B 1 248 ? -22.453 20.641 27.828 1 87.12 248 GLY B CA 1
ATOM 8868 C C . GLY B 1 248 ? -21.75 20.391 29.141 1 87.12 248 GLY B C 1
ATOM 8869 O O . GLY B 1 248 ? -22.188 20.875 30.188 1 87.12 248 GLY B O 1
ATOM 8870 N N . GLN B 1 249 ? -20.656 19.734 29.031 1 91.44 249 GLN B N 1
ATOM 8871 C CA . GLN B 1 249 ? -19.906 19.391 30.25 1 91.44 249 GLN B CA 1
ATOM 8872 C C . GLN B 1 249 ? -18.812 20.422 30.516 1 91.44 249 GLN B C 1
ATOM 8874 O O . GLN B 1 249 ? -18.141 20.375 31.547 1 91.44 249 GLN B O 1
ATOM 8879 N N . ARG B 1 250 ? -18.578 21.344 29.625 1 93.19 250 ARG B N 1
ATOM 8880 C CA . ARG B 1 250 ? -17.672 22.484 29.766 1 93.19 250 ARG B CA 1
ATOM 8881 C C . ARG B 1 250 ? -18.438 23.781 30 1 93.19 250 ARG B C 1
ATOM 8883 O O . ARG B 1 250 ? -18.25 24.766 29.281 1 93.19 250 ARG B O 1
ATOM 8890 N N . ARG B 1 251 ? -19.266 23.734 30.969 1 94.5 251 ARG B N 1
ATOM 8891 C CA . ARG B 1 251 ? -20.156 24.859 31.203 1 94.5 251 ARG B CA 1
ATOM 8892 C C . ARG B 1 251 ? -20 25.391 32.625 1 94.5 251 ARG B C 1
ATOM 8894 O O . ARG B 1 251 ? -20.578 24.844 33.562 1 94.5 251 ARG B O 1
ATOM 8901 N N . PRO B 1 252 ? -19.312 26.5 32.75 1 96.25 252 PRO B N 1
ATOM 8902 C CA . PRO B 1 252 ? -19.234 27.109 34.094 1 96.25 252 PRO B CA 1
ATOM 8903 C C . PRO B 1 252 ? -20.547 27.766 34.5 1 96.25 252 PRO B C 1
ATOM 8905 O O . PRO B 1 252 ? -21.359 28.141 33.656 1 96.25 252 PRO B O 1
ATOM 8908 N N . ASP B 1 253 ? -20.797 27.828 35.75 1 95.25 253 ASP B N 1
ATOM 8909 C CA . ASP B 1 253 ? -21.906 28.562 36.344 1 95.25 253 ASP B CA 1
ATOM 8910 C C . ASP B 1 253 ? -21.422 29.812 37.062 1 95.25 253 ASP B C 1
ATOM 8912 O O . ASP B 1 253 ? -20.859 29.75 38.156 1 95.25 253 ASP B O 1
ATOM 8916 N N . LEU B 1 254 ? -21.719 30.953 36.531 1 96.25 254 LEU B N 1
ATOM 8917 C CA . LEU B 1 254 ? -21.203 32.219 37 1 96.25 254 LEU B CA 1
ATOM 8918 C C . LEU B 1 254 ? -21.703 32.5 38.438 1 96.25 254 LEU B C 1
ATOM 8920 O O . LEU B 1 254 ? -21.125 33.344 39.125 1 96.25 254 LEU B O 1
ATOM 8924 N N . THR B 1 255 ? -22.75 31.891 38.844 1 95.31 255 THR B N 1
ATOM 8925 C CA . THR B 1 255 ? -23.328 32.125 40.156 1 95.31 255 THR B CA 1
ATOM 8926 C C . THR B 1 255 ? -22.734 31.188 41.219 1 95.31 255 THR B C 1
ATOM 8928 O O . THR B 1 255 ? -22.891 31.422 42.406 1 95.31 255 THR B O 1
ATOM 8931 N N . MET B 1 256 ? -22.094 30.25 40.75 1 95 256 MET B N 1
ATOM 8932 C CA . MET B 1 256 ? -21.547 29.266 41.656 1 95 256 MET B CA 1
ATOM 8933 C C . MET B 1 256 ? -20.016 29.281 41.656 1 95 256 MET B C 1
ATOM 8935 O O . MET B 1 256 ? -19.375 29.016 42.656 1 95 256 MET B O 1
ATOM 8939 N N . HIS B 1 257 ? -19.469 29.531 40.562 1 96.56 257 HIS B N 1
ATOM 8940 C CA . HIS B 1 257 ? -18.016 29.453 40.344 1 96.56 257 HIS B CA 1
ATOM 8941 C C . HIS B 1 257 ? -17.359 30.812 40.531 1 96.56 257 HIS B C 1
ATOM 8943 O O . HIS B 1 257 ? -17.922 31.828 40.125 1 96.56 257 HIS B O 1
ATOM 8949 N N . ASN B 1 258 ? -16.188 30.797 41.25 1 95.62 258 ASN B N 1
ATOM 8950 C CA . ASN B 1 258 ? -15.398 32.031 41.219 1 95.62 258 ASN B CA 1
ATOM 8951 C C . ASN B 1 258 ? -14.742 32.219 39.844 1 95.62 258 ASN B C 1
ATOM 8953 O O . ASN B 1 258 ? -14.875 31.391 38.969 1 95.62 258 ASN B O 1
ATOM 8957 N N . ALA B 1 259 ? -14.086 33.344 39.656 1 97.25 259 ALA B N 1
ATOM 8958 C CA . ALA B 1 259 ? -13.562 33.719 38.344 1 97.25 259 ALA B CA 1
ATOM 8959 C C . ALA B 1 259 ? -12.531 32.719 37.844 1 97.25 259 ALA B C 1
ATOM 8961 O O . ALA B 1 259 ? -12.492 32.375 36.656 1 97.25 259 ALA B O 1
ATOM 8962 N N . ALA B 1 260 ? -11.664 32.25 38.688 1 96.81 260 ALA B N 1
ATOM 8963 C CA . ALA B 1 260 ? -10.633 31.281 38.344 1 96.81 260 ALA B CA 1
ATOM 8964 C C . ALA B 1 260 ? -11.258 29.969 37.875 1 96.81 260 ALA B C 1
ATOM 8966 O O . ALA B 1 260 ? -10.766 29.328 36.969 1 96.81 260 ALA B O 1
ATOM 8967 N N . ASP B 1 261 ? -12.312 29.547 38.531 1 96.75 261 ASP B N 1
ATOM 8968 C CA . ASP B 1 261 ? -13.031 28.328 38.156 1 96.75 261 ASP B CA 1
ATOM 8969 C C . ASP B 1 261 ? -13.625 28.469 36.75 1 96.75 261 ASP B C 1
ATOM 8971 O O . ASP B 1 261 ? -13.539 27.547 35.938 1 96.75 261 ASP B O 1
ATOM 8975 N N . VAL B 1 262 ? -14.25 29.609 36.531 1 97.69 262 VAL B N 1
ATOM 8976 C CA . VAL B 1 262 ? -14.859 29.859 35.25 1 97.69 262 VAL B CA 1
ATOM 8977 C C . VAL B 1 262 ? -13.789 29.797 34.156 1 97.69 262 VAL B C 1
ATOM 8979 O O . VAL B 1 262 ? -13.992 29.156 33.125 1 97.69 262 VAL B O 1
ATOM 8982 N N . ALA B 1 263 ? -12.703 30.438 34.406 1 97.56 263 ALA B N 1
ATOM 8983 C CA . ALA B 1 263 ? -11.617 30.453 33.438 1 97.56 263 ALA B CA 1
ATOM 8984 C C . ALA B 1 263 ? -11.094 29.047 33.156 1 97.56 263 ALA B C 1
ATOM 8986 O O . ALA B 1 263 ? -10.883 28.672 32 1 97.56 263 ALA B O 1
ATOM 8987 N N . ARG B 1 264 ? -10.852 28.281 34.156 1 97.06 264 ARG B N 1
ATOM 8988 C CA . ARG B 1 264 ? -10.336 26.922 34.031 1 97.06 264 ARG B CA 1
ATOM 8989 C C . ARG B 1 264 ? -11.258 26.078 33.156 1 97.06 264 ARG B C 1
ATOM 8991 O O . ARG B 1 264 ? -10.789 25.359 32.25 1 97.06 264 ARG B O 1
ATOM 8998 N N . ILE B 1 265 ? -12.539 26.125 33.375 1 97.44 265 ILE B N 1
ATOM 8999 C CA . ILE B 1 265 ? -13.531 25.312 32.688 1 97.44 265 ILE B CA 1
ATOM 9000 C C . ILE B 1 265 ? -13.578 25.719 31.203 1 97.44 265 ILE B C 1
ATOM 9002 O O . ILE B 1 265 ? -13.68 24.859 30.328 1 97.44 265 ILE B O 1
ATOM 9006 N N . ILE B 1 266 ? -13.477 26.938 30.922 1 97.06 266 ILE B N 1
ATOM 9007 C CA . ILE B 1 266 ? -13.492 27.422 29.547 1 97.06 266 ILE B CA 1
ATOM 9008 C C . ILE B 1 266 ? -12.156 27.109 28.875 1 97.06 266 ILE B C 1
ATOM 9010 O O . ILE B 1 266 ? -12.125 26.703 27.719 1 97.06 266 ILE B O 1
ATOM 9014 N N . ASN B 1 267 ? -11.078 27.266 29.594 1 96.88 267 ASN B N 1
ATOM 9015 C CA . ASN B 1 267 ? -9.727 27.047 29.078 1 96.88 267 ASN B CA 1
ATOM 9016 C C . ASN B 1 267 ? -9.547 25.625 28.562 1 96.88 267 ASN B C 1
ATOM 9018 O O . ASN B 1 267 ? -8.773 25.391 27.625 1 96.88 267 ASN B O 1
ATOM 9022 N N . CYS B 1 268 ? -10.234 24.703 29.141 1 95.44 268 CYS B N 1
ATOM 9023 C CA . CYS B 1 268 ? -10.023 23.297 28.797 1 95.44 268 CYS B CA 1
ATOM 9024 C C . CYS B 1 268 ? -10.477 23.016 27.375 1 95.44 268 CYS B C 1
ATOM 9026 O O . CYS B 1 268 ? -10.016 22.047 26.75 1 95.44 268 CYS B O 1
ATOM 9028 N N . GLY B 1 269 ? -11.336 23.875 26.859 1 94.25 269 GLY B N 1
ATOM 9029 C CA . GLY B 1 269 ? -11.82 23.672 25.516 1 94.25 269 GLY B CA 1
ATOM 9030 C C . GLY B 1 269 ? -11.352 24.734 24.547 1 94.25 269 GLY B C 1
ATOM 9031 O O . GLY B 1 269 ? -11.719 24.719 23.359 1 94.25 269 GLY B O 1
ATOM 9032 N N . ASP B 1 270 ? -10.555 25.625 24.938 1 94.62 270 ASP B N 1
ATOM 9033 C CA . ASP B 1 270 ? -10.086 26.719 24.094 1 94.62 270 ASP B CA 1
ATOM 9034 C C . ASP B 1 270 ? -8.836 26.312 23.312 1 94.62 270 ASP B C 1
ATOM 9036 O O . ASP B 1 270 ? -7.84 25.891 23.906 1 94.62 270 ASP B O 1
ATOM 9040 N N . SER B 1 271 ? -8.852 26.234 22.031 1 91.06 271 SER B N 1
ATOM 9041 C CA . SER B 1 271 ? -9.711 27.078 21.188 1 91.06 271 SER B CA 1
ATOM 9042 C C . SER B 1 271 ? -10.805 26.25 20.531 1 91.06 271 SER B C 1
ATOM 9044 O O . SER B 1 271 ? -11.68 26.797 19.844 1 91.06 271 SER B O 1
ATOM 9046 N N . GLN B 1 272 ? -10.75 25.062 20.469 1 86.94 272 GLN B N 1
ATOM 9047 C CA . GLN B 1 272 ? -11.766 24.156 19.938 1 86.94 272 GLN B CA 1
ATOM 9048 C C . GLN B 1 272 ? -12.062 23.016 20.891 1 86.94 272 GLN B C 1
ATOM 9050 O O . GLN B 1 272 ? -11.141 22.344 21.359 1 86.94 272 GLN B O 1
ATOM 9055 N N . PRO B 1 273 ? -13.211 22.75 21.297 1 89.19 273 PRO B N 1
ATOM 9056 C CA . PRO B 1 273 ? -14.422 23.359 20.75 1 89.19 273 PRO B CA 1
ATOM 9057 C C . PRO B 1 273 ? -14.797 24.672 21.438 1 89.19 273 PRO B C 1
ATOM 9059 O O . PRO B 1 273 ? -15.57 25.469 20.906 1 89.19 273 PRO B O 1
ATOM 9062 N N . GLY B 1 274 ? -14.312 24.891 22.625 1 93 274 GLY B N 1
ATOM 9063 C CA . GLY B 1 274 ? -14.656 26.031 23.469 1 93 274 GLY B CA 1
ATOM 9064 C C . GLY B 1 274 ? -15.422 25.625 24.703 1 93 274 GLY B C 1
ATOM 9065 O O . GLY B 1 274 ? -15.898 24.5 24.812 1 93 274 GLY B O 1
ATOM 9066 N N . GLY B 1 275 ? -15.43 26.562 25.641 1 94.88 275 GLY B N 1
ATOM 9067 C CA . GLY B 1 275 ? -16.391 26.438 26.734 1 94.88 275 GLY B CA 1
ATOM 9068 C C . GLY B 1 275 ? -17.781 26.891 26.359 1 94.88 275 GLY B C 1
ATOM 9069 O O . GLY B 1 275 ? -18.016 27.344 25.234 1 94.88 275 GLY B O 1
ATOM 9070 N N . THR B 1 276 ? -18.703 26.641 27.297 1 95.06 276 THR B N 1
ATOM 9071 C CA . THR B 1 276 ? -20.062 27.031 26.938 1 95.06 276 THR B CA 1
ATOM 9072 C C . THR B 1 276 ? -20.703 27.891 28.047 1 95.06 276 THR B C 1
ATOM 9074 O O . THR B 1 276 ? -20.266 27.828 29.188 1 95.06 276 THR B O 1
ATOM 9077 N N . LEU B 1 277 ? -21.516 28.719 27.641 1 94.88 277 LEU B N 1
ATOM 9078 C CA . LEU B 1 277 ? -22.375 29.516 28.531 1 94.88 277 LEU B CA 1
ATOM 9079 C C . LEU B 1 277 ? -23.844 29.266 28.219 1 94.88 277 LEU B C 1
ATOM 9081 O O . LEU B 1 277 ? -24.234 29.203 27.047 1 94.88 277 LEU B O 1
ATOM 9085 N N . LYS B 1 278 ? -24.609 29.156 29.25 1 92.62 278 LYS B N 1
ATOM 9086 C CA . LYS B 1 278 ? -26.031 28.922 29.078 1 92.62 278 LYS B CA 1
ATOM 9087 C C . LYS B 1 278 ? -26.734 30.172 28.547 1 92.62 278 LYS B C 1
ATOM 9089 O O . LYS B 1 278 ? -26.438 31.281 28.969 1 92.62 278 LYS B O 1
ATOM 9094 N N . THR B 1 279 ? -27.578 29.984 27.609 1 91.19 279 THR B N 1
ATOM 9095 C CA . THR B 1 279 ? -28.422 31.031 27.062 1 91.19 279 THR B CA 1
ATOM 9096 C C . THR B 1 279 ? -29.891 30.719 27.281 1 91.19 279 THR B C 1
ATOM 9098 O O . THR B 1 279 ? -30.234 29.641 27.781 1 91.19 279 THR B O 1
ATOM 9101 N N . ALA B 1 280 ? -30.734 31.719 26.969 1 86.88 280 ALA B N 1
ATOM 9102 C CA . ALA B 1 280 ? -32.188 31.484 27.094 1 86.88 280 ALA B CA 1
ATOM 9103 C C . ALA B 1 280 ? -32.656 30.344 26.203 1 86.88 280 ALA B C 1
ATOM 9105 O O . ALA B 1 280 ? -33.531 29.594 26.562 1 86.88 280 ALA B O 1
ATOM 9106 N N . LYS B 1 281 ? -32.094 30.25 25.062 1 81.19 281 LYS B N 1
ATOM 9107 C CA . LYS B 1 281 ? -32.531 29.234 24.094 1 81.19 281 LYS B CA 1
ATOM 9108 C C . LYS B 1 281 ? -31.734 27.938 24.281 1 81.19 281 LYS B C 1
ATOM 9110 O O . LYS B 1 281 ? -32.312 26.844 24.203 1 81.19 281 LYS B O 1
ATOM 9115 N N . SER B 1 282 ? -30.5 27.969 24.406 1 88.31 282 SER B N 1
ATOM 9116 C CA . SER B 1 282 ? -29.641 26.797 24.5 1 88.31 282 SER B CA 1
ATOM 9117 C C . SER B 1 282 ? -28.297 27.156 25.141 1 88.31 282 SER B C 1
ATOM 9119 O O . SER B 1 282 ? -28.188 27.312 26.359 1 88.31 282 SER B O 1
ATOM 9121 N N . PHE B 1 283 ? -27.328 27.266 24.391 1 92.69 283 PHE B N 1
ATOM 9122 C CA . PHE B 1 283 ? -26 27.641 24.875 1 92.69 283 PHE B CA 1
ATOM 9123 C C . PHE B 1 283 ? -25.188 28.297 23.766 1 92.69 283 PHE B C 1
ATOM 9125 O O . PHE B 1 283 ? -25.641 28.344 22.609 1 92.69 283 PHE B O 1
ATOM 9132 N N . MET B 1 284 ? -24.219 28.891 24.047 1 95.5 284 MET B N 1
ATOM 9133 C CA . MET B 1 284 ? -23.234 29.422 23.109 1 95.5 284 MET B CA 1
ATOM 9134 C C . MET B 1 284 ? -21.812 29.047 23.531 1 95.5 284 MET B C 1
ATOM 9136 O O . MET B 1 284 ? -21.578 28.766 24.719 1 95.5 284 MET B O 1
ATOM 9140 N N . PHE B 1 285 ? -20.969 29 22.609 1 96.31 285 PHE B N 1
ATOM 9141 C CA . PHE B 1 285 ? -19.562 28.75 22.922 1 96.31 285 PHE B CA 1
ATOM 9142 C C . PHE B 1 285 ? -18.859 30.031 23.359 1 96.31 285 PHE B C 1
ATOM 9144 O O . PHE B 1 285 ? -19.172 31.109 22.859 1 96.31 285 PHE B O 1
ATOM 9151 N N . VAL B 1 286 ? -17.969 29.891 24.281 1 97.5 286 VAL B N 1
ATOM 9152 C CA . VAL B 1 286 ? -17.234 31.031 24.812 1 97.5 286 VAL B CA 1
ATOM 9153 C C . VAL B 1 286 ? -15.742 30.734 24.812 1 97.5 286 VAL B C 1
ATOM 9155 O O . VAL B 1 286 ? -15.328 29.594 24.969 1 97.5 286 VAL B O 1
ATOM 9158 N N . PHE B 1 287 ? -14.984 31.766 24.594 1 97.06 287 PHE B N 1
ATOM 9159 C CA . PHE B 1 287 ? -13.539 31.625 24.453 1 97.06 287 PHE B CA 1
ATOM 9160 C C . PHE B 1 287 ? -12.812 32.75 25.203 1 97.06 287 PHE B C 1
ATOM 9162 O O . PHE B 1 287 ? -13.406 33.781 25.5 1 97.06 287 PHE B O 1
ATOM 9169 N N . ASP B 1 288 ? -11.562 32.438 25.5 1 96.62 288 ASP B N 1
ATOM 9170 C CA . ASP B 1 288 ? -10.617 33.438 25.969 1 96.62 288 ASP B CA 1
ATOM 9171 C C . ASP B 1 288 ? -11.117 34.125 27.25 1 96.62 288 ASP B C 1
ATOM 9173 O O . ASP B 1 288 ? -11.305 35.344 27.297 1 96.62 288 ASP B O 1
ATOM 9177 N N . ALA B 1 289 ? -11.227 33.375 28.328 1 97.75 289 ALA B N 1
ATOM 9178 C CA . ALA B 1 289 ? -11.617 33.844 29.656 1 97.75 289 ALA B CA 1
ATOM 9179 C C . ALA B 1 289 ? -10.414 34.438 30.406 1 97.75 289 ALA B C 1
ATOM 9181 O O . ALA B 1 289 ? -9.367 33.781 30.5 1 97.75 289 ALA B O 1
ATOM 9182 N N . LYS B 1 290 ? -10.555 35.688 30.891 1 96.81 290 LYS B N 1
ATOM 9183 C CA . LYS B 1 290 ? -9.508 36.344 31.656 1 96.81 290 LYS B CA 1
ATOM 9184 C C . LYS B 1 290 ? -10.016 36.75 33.031 1 96.81 290 LYS B C 1
ATOM 9186 O O . LYS B 1 290 ? -11.016 37.469 33.156 1 96.81 290 LYS B O 1
ATOM 9191 N N . VAL B 1 291 ? -9.273 36.438 34.031 1 96.81 291 VAL B N 1
ATOM 9192 C CA . VAL B 1 291 ? -9.695 36.656 35.406 1 96.81 291 VAL B CA 1
ATOM 9193 C C . VAL B 1 291 ? -9.438 38.094 35.812 1 96.81 291 VAL B C 1
ATOM 9195 O O . VAL B 1 291 ? -8.359 38.656 35.562 1 96.81 291 VAL B O 1
ATOM 9198 N N . HIS B 1 292 ? -10.445 38.75 36.281 1 96.56 292 HIS B N 1
ATOM 9199 C CA . HIS B 1 292 ? -10.281 40 37.031 1 96.56 292 HIS B CA 1
ATOM 9200 C C . HIS B 1 292 ? -10.156 39.75 38.531 1 96.56 292 HIS B C 1
ATOM 9202 O O . HIS B 1 292 ? -11.102 39.281 39.156 1 96.56 292 HIS B O 1
ATOM 9208 N N . VAL B 1 293 ? -9.109 40.125 39.094 1 94.44 293 VAL B N 1
ATOM 9209 C CA . VAL B 1 293 ? -8.703 39.562 40.375 1 94.44 293 VAL B CA 1
ATOM 9210 C C . VAL B 1 293 ? -9.344 40.344 41.531 1 94.44 293 VAL B C 1
ATOM 9212 O O . VAL B 1 293 ? -9.922 39.781 42.438 1 94.44 293 VAL B O 1
ATOM 9215 N N . ARG B 1 294 ? -9.281 41.719 41.531 1 92.88 294 ARG B N 1
ATOM 9216 C CA . ARG B 1 294 ? -9.648 42.531 42.719 1 92.88 294 ARG B CA 1
ATOM 9217 C C . ARG B 1 294 ? -10.781 43.469 42.375 1 92.88 294 ARG B C 1
ATOM 9219 O O . ARG B 1 294 ? -10.797 44.094 41.312 1 92.88 294 ARG B O 1
ATOM 9226 N N . ASP B 1 295 ? -11.617 43.656 43.281 1 89.62 295 ASP B N 1
ATOM 9227 C CA . ASP B 1 295 ? -12.695 44.625 43.125 1 89.62 295 ASP B CA 1
ATOM 9228 C C . ASP B 1 295 ? -12.164 46.031 43.219 1 89.62 295 ASP B C 1
ATOM 9230 O O . ASP B 1 295 ? -12.75 46.969 42.688 1 89.62 295 ASP B O 1
ATOM 9234 N N . ALA B 1 296 ? -11.008 46.188 43.906 1 86.19 296 ALA B N 1
ATOM 9235 C CA . ALA B 1 296 ? -10.391 47.5 44.094 1 86.19 296 ALA B CA 1
ATOM 9236 C C . ALA B 1 296 ? -9.961 48.094 42.75 1 86.19 296 ALA B C 1
ATOM 9238 O O . ALA B 1 296 ? -9.797 49.312 42.625 1 86.19 296 ALA B O 1
ATOM 9239 N N . ASP B 1 297 ? -9.789 47.25 41.75 1 87.69 297 ASP B N 1
ATOM 9240 C CA . ASP B 1 297 ? -9.305 47.688 40.469 1 87.69 297 ASP B CA 1
ATOM 9241 C C . ASP B 1 297 ? -10.461 48.094 39.562 1 87.69 297 ASP B C 1
ATOM 9243 O O . ASP B 1 297 ? -10.25 48.594 38.438 1 87.69 297 ASP B O 1
ATOM 9247 N N . LEU B 1 298 ? -11.664 47.969 40.031 1 89.69 298 LEU B N 1
ATOM 9248 C CA . LEU B 1 298 ? -12.844 48.375 39.281 1 89.69 298 LEU B CA 1
ATOM 9249 C C . LEU B 1 298 ? -13.086 49.875 39.406 1 89.69 298 LEU B C 1
ATOM 9251 O O . LEU B 1 298 ? -12.688 50.5 40.406 1 89.69 298 LEU B O 1
ATOM 9255 N N . PRO B 1 299 ? -13.75 50.406 38.406 1 85.44 299 PRO B N 1
ATOM 9256 C CA . PRO B 1 299 ? -14.109 51.812 38.562 1 85.44 299 PRO B CA 1
ATOM 9257 C C . PRO B 1 299 ? -15.008 52.062 39.781 1 85.44 299 PRO B C 1
ATOM 9259 O O . PRO B 1 299 ? -15.93 51.281 40.031 1 85.44 299 PRO B O 1
ATOM 9262 N N . ILE B 1 300 ? -14.758 53.125 40.438 1 81.75 300 ILE B N 1
ATOM 9263 C CA . ILE B 1 300 ? -15.422 53.438 41.688 1 81.75 300 ILE B CA 1
ATOM 9264 C C . ILE B 1 300 ? -16.922 53.594 41.469 1 81.75 300 ILE B C 1
ATOM 9266 O O . ILE B 1 300 ? -17.734 53.219 42.312 1 81.75 300 ILE B O 1
ATOM 9270 N N . ASN B 1 301 ? -17.297 54.125 40.312 1 85.62 301 ASN B N 1
ATOM 9271 C CA . ASN B 1 301 ? -18.703 54.406 40.094 1 85.62 301 ASN B CA 1
ATOM 9272 C C . ASN B 1 301 ? -19.406 53.281 39.312 1 85.62 301 ASN B C 1
ATOM 9274 O O . ASN B 1 301 ? -20.531 53.438 38.875 1 85.62 301 ASN B O 1
ATOM 9278 N N . LEU B 1 302 ? -18.766 52.125 39.156 1 90.38 302 LEU B N 1
ATOM 9279 C CA . LEU B 1 302 ? -19.312 51.031 38.344 1 90.38 302 LEU B CA 1
ATOM 9280 C C . LEU B 1 302 ? -20.594 50.5 38.969 1 90.38 302 LEU B C 1
ATOM 9282 O O . LEU B 1 302 ? -21.594 50.281 38.281 1 90.38 302 LEU B O 1
ATOM 9286 N N . ALA B 1 303 ? -20.594 50.188 40.25 1 90.69 303 ALA B N 1
ATOM 9287 C CA . ALA B 1 303 ? -21.766 49.656 40.938 1 90.69 303 ALA B CA 1
ATOM 9288 C C . ALA B 1 303 ? -22.953 50.594 40.812 1 90.69 303 ALA B C 1
ATOM 9290 O O . ALA B 1 303 ? -24.078 50.188 40.531 1 90.69 303 ALA B O 1
ATOM 9291 N N . LYS B 1 304 ? -22.656 51.844 41 1 90.25 304 LYS B N 1
ATOM 9292 C CA . LYS B 1 304 ? -23.703 52.844 40.906 1 90.25 304 LYS B CA 1
ATOM 9293 C C . LYS B 1 304 ? -24.266 52.938 39.5 1 90.25 304 LYS B C 1
ATOM 9295 O O . LYS B 1 304 ? -25.469 53.125 39.312 1 90.25 304 LYS B O 1
ATOM 9300 N N . ALA B 1 305 ? -23.406 52.906 38.594 1 90.06 305 ALA B N 1
ATOM 9301 C CA . ALA B 1 305 ? -23.828 52.969 37.188 1 90.06 305 ALA B CA 1
ATOM 9302 C C . ALA B 1 305 ? -24.75 51.781 36.844 1 90.06 305 ALA B C 1
ATOM 9304 O O . ALA B 1 305 ? -25.625 51.906 36 1 90.06 305 ALA B O 1
ATOM 9305 N N . LEU B 1 306 ? -24.641 50.719 37.594 1 92.94 306 LEU B N 1
ATOM 9306 C CA . LEU B 1 306 ? -25.438 49.531 37.344 1 92.94 306 LEU B CA 1
ATOM 9307 C C . LEU B 1 306 ? -26.656 49.5 38.25 1 92.94 306 LEU B C 1
ATOM 9309 O O . LEU B 1 306 ? -27.453 48.531 38.188 1 92.94 306 LEU B O 1
ATOM 9313 N N . GLY B 1 307 ? -26.781 50.5 39.125 1 91.5 307 GLY B N 1
ATOM 9314 C CA . GLY B 1 307 ? -27.969 50.656 39.969 1 91.5 307 GLY B CA 1
ATOM 9315 C C . GLY B 1 307 ? -27.828 50 41.312 1 91.5 307 GLY B C 1
ATOM 9316 O O . GLY B 1 307 ? -28.812 49.688 41.969 1 91.5 307 GLY B O 1
ATOM 9317 N N . TYR B 1 308 ? -26.609 49.781 41.688 1 94.19 308 TYR B N 1
ATOM 9318 C CA . TYR B 1 308 ? -26.344 49.188 42.969 1 94.19 308 TYR B CA 1
ATOM 9319 C C . TYR B 1 308 ? -25.531 50.094 43.875 1 94.19 308 TYR B C 1
ATOM 9321 O O . TYR B 1 308 ? -24.891 51.031 43.375 1 94.19 308 TYR B O 1
ATOM 9329 N N . ALA B 1 309 ? -25.547 49.875 45.188 1 92.12 309 ALA B N 1
ATOM 9330 C CA . ALA B 1 309 ? -24.828 50.719 46.125 1 92.12 309 ALA B CA 1
ATOM 9331 C C . ALA B 1 309 ? -23.359 50.375 46.188 1 92.12 309 ALA B C 1
ATOM 9333 O O . ALA B 1 309 ? -22.484 51.25 46.156 1 92.12 309 ALA B O 1
ATOM 9334 N N . THR B 1 310 ? -23.156 49.094 46.25 1 90.81 310 THR B N 1
ATOM 9335 C CA . THR B 1 310 ? -21.781 48.594 46.312 1 90.81 310 THR B CA 1
ATOM 9336 C C . THR B 1 310 ? -21.594 47.406 45.406 1 90.81 310 THR B C 1
ATOM 9338 O O . THR B 1 310 ? -22.562 46.812 44.906 1 90.81 310 THR B O 1
ATOM 9341 N N . PHE B 1 311 ? -20.344 47.094 45.094 1 92.06 311 PHE B N 1
ATOM 9342 C CA . PHE B 1 311 ? -20 45.938 44.281 1 92.06 311 PHE B CA 1
ATOM 9343 C C . PHE B 1 311 ? -20.594 44.656 44.875 1 92.06 311 PHE B C 1
ATOM 9345 O O . PHE B 1 311 ? -21.047 43.781 44.125 1 92.06 311 PHE B O 1
ATOM 9352 N N . GLY B 1 312 ? -20.516 44.562 46.188 1 90.31 312 GLY B N 1
ATOM 9353 C CA . GLY B 1 312 ? -21.047 43.406 46.875 1 90.31 312 GLY B CA 1
ATOM 9354 C C . GLY B 1 312 ? -22.516 43.188 46.625 1 90.31 312 GLY B C 1
ATOM 9355 O O . GLY B 1 312 ? -22.984 42.031 46.688 1 90.31 312 GLY B O 1
ATOM 9356 N N . ASP B 1 313 ? -23.234 44.188 46.281 1 92.94 313 ASP B N 1
ATOM 9357 C CA . ASP B 1 313 ? -24.688 44.125 46.094 1 92.94 313 ASP B CA 1
ATOM 9358 C C . ASP B 1 313 ? -25.031 43.594 44.688 1 92.94 313 ASP B C 1
ATOM 9360 O O . ASP B 1 313 ? -26.156 43.188 44.438 1 92.94 313 ASP B O 1
ATOM 9364 N N . ILE B 1 314 ? -24.125 43.688 43.844 1 95.19 314 ILE B N 1
ATOM 9365 C CA . ILE B 1 314 ? -24.359 43.188 42.5 1 95.19 314 ILE B CA 1
ATOM 9366 C C . ILE B 1 314 ? -24.422 41.656 42.5 1 95.19 314 ILE B C 1
ATOM 9368 O O . ILE B 1 314 ? -23.516 41 43.031 1 95.19 314 ILE B O 1
ATOM 9372 N N . PRO B 1 315 ? -25.406 41.094 41.969 1 95.06 315 PRO B N 1
ATOM 9373 C CA . PRO B 1 315 ? -25.484 39.625 42 1 95.06 315 PRO B CA 1
ATOM 9374 C C . PRO B 1 315 ? -24.469 38.969 41.062 1 95.06 315 PRO B C 1
ATOM 9376 O O . PRO B 1 315 ? -24.172 39.5 39.969 1 95.06 315 PRO B O 1
ATOM 9379 N N . ALA B 1 316 ? -23.969 37.812 41.469 1 96 316 ALA B N 1
ATOM 9380 C CA . ALA B 1 316 ? -23.125 37.031 40.562 1 96 316 ALA B CA 1
ATOM 9381 C C . ALA B 1 316 ? -23.875 36.688 39.281 1 96 316 ALA B C 1
ATOM 9383 O O . ALA B 1 316 ? -25.078 36.406 39.312 1 96 316 ALA B O 1
ATOM 9384 N N . GLY B 1 317 ? -23.125 36.688 38.125 1 95.44 317 GLY B N 1
ATOM 9385 C CA . GLY B 1 317 ? -23.719 36.375 36.844 1 95.44 317 GLY B CA 1
ATOM 9386 C C . GLY B 1 317 ? -24.062 37.625 36.062 1 95.44 317 GLY B C 1
ATOM 9387 O O . GLY B 1 317 ? -24.312 37.531 34.844 1 95.44 317 GLY B O 1
ATOM 9388 N N . LYS B 1 318 ? -24.078 38.688 36.688 1 96 318 LYS B N 1
ATOM 9389 C CA . LYS B 1 318 ? -24.438 39.938 36 1 96 318 LYS B CA 1
ATOM 9390 C C . LYS B 1 318 ? -23.25 40.5 35.25 1 96 318 LYS B C 1
ATOM 9392 O O . LYS B 1 318 ? -22.109 40.469 35.75 1 96 318 LYS B O 1
ATOM 9397 N N . ALA B 1 319 ? -23.578 41.062 34.062 1 97.38 319 ALA B N 1
ATOM 9398 C CA . ALA B 1 319 ? -22.547 41.781 33.281 1 97.38 319 ALA B CA 1
ATOM 9399 C C . ALA B 1 319 ? -22.219 43.125 33.969 1 97.38 319 ALA B C 1
ATOM 9401 O O . ALA B 1 319 ? -23.125 43.844 34.375 1 97.38 319 ALA B O 1
ATOM 9402 N N . LEU B 1 320 ? -20.984 43.375 34.062 1 96.81 320 LEU B N 1
ATOM 9403 C CA . LEU B 1 320 ? -20.531 44.562 34.781 1 96.81 320 LEU B CA 1
ATOM 9404 C C . LEU B 1 320 ? -20.109 45.656 33.844 1 96.81 320 LEU B C 1
ATOM 9406 O O . LEU B 1 320 ? -20.406 46.844 34.062 1 96.81 320 LEU B O 1
ATOM 9410 N N . ALA B 1 321 ? -19.344 45.312 32.812 1 96.56 321 ALA B N 1
ATOM 9411 C CA . ALA B 1 321 ? -18.766 46.281 31.906 1 96.56 321 ALA B CA 1
ATOM 9412 C C . ALA B 1 321 ? -18.391 45.625 30.578 1 96.56 321 ALA B C 1
ATOM 9414 O O . ALA B 1 321 ? -18.281 44.406 30.484 1 96.56 321 ALA B O 1
ATOM 9415 N N . LYS B 1 322 ? -18.297 46.438 29.594 1 96.12 322 LYS B N 1
ATOM 9416 C CA . LYS B 1 322 ? -17.719 46.062 28.297 1 96.12 322 LYS B CA 1
ATOM 9417 C C . LYS B 1 322 ? -16.391 46.781 28.062 1 96.12 322 LYS B C 1
ATOM 9419 O O . LYS B 1 322 ? -16.156 47.844 28.594 1 96.12 322 LYS B O 1
ATOM 9424 N N . ARG B 1 323 ? -15.516 46.156 27.406 1 94.31 323 ARG B N 1
ATOM 9425 C CA . ARG B 1 323 ? -14.25 46.75 27 1 94.31 323 ARG B CA 1
ATOM 9426 C C . ARG B 1 323 ? -13.781 46.156 25.656 1 94.31 323 ARG B C 1
ATOM 9428 O O . ARG B 1 323 ? -13.367 45 25.578 1 94.31 323 ARG B O 1
ATOM 9435 N N . ASP B 1 324 ? -13.773 47 24.625 1 90.81 324 ASP B N 1
ATOM 9436 C CA . ASP B 1 324 ? -13.312 46.594 23.297 1 90.81 324 ASP B CA 1
ATOM 9437 C C . ASP B 1 324 ? -13.984 45.312 22.844 1 90.81 324 ASP B C 1
ATOM 9439 O O . ASP B 1 324 ? -13.32 44.406 22.344 1 90.81 324 ASP B O 1
ATOM 9443 N N . GLY B 1 325 ? -15.203 45.188 23.109 1 94 325 GLY B N 1
ATOM 9444 C CA . GLY B 1 325 ? -16 44.062 22.672 1 94 325 GLY B CA 1
ATOM 9445 C C . GLY B 1 325 ? -16.078 42.938 23.688 1 94 325 GLY B C 1
ATOM 9446 O O . GLY B 1 325 ? -16.953 42.062 23.594 1 94 325 GLY B O 1
ATOM 9447 N N . ALA B 1 326 ? -15.18 42.844 24.703 1 97.19 326 ALA B N 1
ATOM 9448 C CA . ALA B 1 326 ? -15.242 41.875 25.797 1 97.19 326 ALA B CA 1
ATOM 9449 C C . ALA B 1 326 ? -16.297 42.281 26.828 1 97.19 326 ALA B C 1
ATOM 9451 O O . ALA B 1 326 ? -16.703 43.438 26.875 1 97.19 326 ALA B O 1
ATOM 9452 N N . VAL B 1 327 ? -16.75 41.312 27.547 1 98.06 327 VAL B N 1
ATOM 9453 C CA . VAL B 1 327 ? -17.766 41.562 28.562 1 98.06 327 VAL B CA 1
ATOM 9454 C C . VAL B 1 327 ? -17.297 41.031 29.906 1 98.06 327 VAL B C 1
ATOM 9456 O O . VAL B 1 327 ? -16.844 39.875 30 1 98.06 327 VAL B O 1
ATOM 9459 N N . LEU B 1 328 ? -17.312 41.906 30.891 1 97.81 328 LEU B N 1
ATOM 9460 C CA . LEU B 1 328 ? -16.969 41.5 32.25 1 97.81 328 LEU B CA 1
ATOM 9461 C C . LEU B 1 328 ? -18.188 41.031 33.031 1 97.81 328 LEU B C 1
ATOM 9463 O O . LEU B 1 328 ? -19.188 41.75 33.125 1 97.81 328 LEU B O 1
ATOM 9467 N N . PHE B 1 329 ? -18.125 39.812 33.562 1 97.88 329 PHE B N 1
ATOM 9468 C CA . PHE B 1 329 ? -19.219 39.25 34.375 1 97.88 329 PHE B CA 1
ATOM 9469 C C . PHE B 1 329 ? -18.781 39.094 35.844 1 97.88 329 PHE B C 1
ATOM 9471 O O . PHE B 1 329 ? -17.688 38.562 36.094 1 97.88 329 PHE B O 1
ATOM 9478 N N . LYS B 1 330 ? -19.578 39.5 36.688 1 97.5 330 LYS B N 1
ATOM 9479 C CA . LYS B 1 330 ? -19.328 39.188 38.094 1 97.5 330 LYS B CA 1
ATOM 9480 C C . LYS B 1 330 ? -19.484 37.719 38.375 1 97.5 330 LYS B C 1
ATOM 9482 O O . LYS B 1 330 ? -20.391 37.062 37.812 1 97.5 330 LYS B O 1
ATOM 9487 N N . THR B 1 331 ? -18.625 37.156 39.156 1 97.31 331 THR B N 1
ATOM 9488 C CA . THR B 1 331 ? -18.703 35.75 39.531 1 97.31 331 THR B CA 1
ATOM 9489 C C . THR B 1 331 ? -19 35.562 41 1 97.31 331 THR B C 1
ATOM 9491 O O . THR B 1 331 ? -19.094 36.562 41.75 1 97.31 331 THR B O 1
ATOM 9494 N N . ALA B 1 332 ? -19.234 34.312 41.375 1 95.81 332 ALA B N 1
ATOM 9495 C CA . ALA B 1 332 ? -19.453 34.031 42.781 1 95.81 332 ALA B CA 1
ATOM 9496 C C . ALA B 1 332 ? -18.234 34.406 43.625 1 95.81 332 ALA B C 1
ATOM 9498 O O . ALA B 1 332 ? -17.094 34.25 43.188 1 95.81 332 ALA B O 1
ATOM 9499 N N . PRO B 1 333 ? -18.484 34.969 44.781 1 91.06 333 PRO B N 1
ATOM 9500 C CA . PRO B 1 333 ? -17.344 35.25 45.656 1 91.06 333 PRO B CA 1
ATOM 9501 C C . PRO B 1 333 ? -16.641 34 46.188 1 91.06 333 PRO B C 1
ATOM 9503 O O . PRO B 1 333 ? -17.266 32.938 46.281 1 91.06 333 PRO B O 1
ATOM 9506 N N . CYS B 1 334 ? -15.383 34.219 46.375 1 87.81 334 CYS B N 1
ATOM 9507 C CA . CYS B 1 334 ? -14.703 33.094 47 1 87.81 334 CYS B CA 1
ATOM 9508 C C . CYS B 1 334 ? -14.953 33.094 48.5 1 87.81 334 CYS B C 1
ATOM 9510 O O . CYS B 1 334 ? -15.602 34 49.031 1 87.81 334 CYS B O 1
ATOM 9512 N N . THR B 1 335 ? -14.586 32.062 49.156 1 83.5 335 THR B N 1
ATOM 9513 C CA . THR B 1 335 ? -14.867 31.891 50.594 1 83.5 335 THR B CA 1
ATOM 9514 C C . THR B 1 335 ? -13.742 32.469 51.438 1 83.5 335 THR B C 1
ATOM 9516 O O . THR B 1 335 ? -13.781 32.375 52.656 1 83.5 335 THR B O 1
ATOM 9519 N N . HIS B 1 336 ? -12.875 33.188 50.75 1 88.62 336 HIS B N 1
ATOM 9520 C CA . HIS B 1 336 ? -11.727 33.688 51.469 1 88.62 336 HIS B CA 1
ATOM 9521 C C . HIS B 1 336 ? -11.953 35.125 51.938 1 88.62 336 HIS B C 1
ATOM 9523 O O . HIS B 1 336 ? -12.555 35.938 51.219 1 88.62 336 HIS B O 1
ATOM 9529 N N . ASN B 1 337 ? -11.875 35.594 53.25 1 75.12 337 ASN B N 1
ATOM 9530 C CA . ASN B 1 337 ? -12.031 36.969 53.688 1 75.12 337 ASN B CA 1
ATOM 9531 C C . ASN B 1 337 ? -11.102 37.906 52.938 1 75.12 337 ASN B C 1
ATOM 9533 O O . ASN B 1 337 ? -11.555 38.906 52.375 1 75.12 337 ASN B O 1
ATOM 9537 N N . GLU B 1 338 ? -9.945 38 52.75 1 78.44 338 GLU B N 1
ATOM 9538 C CA . GLU B 1 338 ? -8.93 38.688 51.969 1 78.44 338 GLU B CA 1
ATOM 9539 C C . GLU B 1 338 ? -8.188 37.719 51.062 1 78.44 338 GLU B C 1
ATOM 9541 O O . GLU B 1 338 ? -7.043 37.344 51.344 1 78.44 338 GLU B O 1
ATOM 9546 N N . CYS B 1 339 ? -8.891 37.594 49.875 1 87.75 339 CYS B N 1
ATOM 9547 C CA . CYS B 1 339 ? -8.375 36.531 49.031 1 87.75 339 CYS B CA 1
ATOM 9548 C C . CYS B 1 339 ? -7.008 36.906 48.469 1 87.75 339 CYS B C 1
ATOM 9550 O O . CYS B 1 339 ? -6.859 37.938 47.812 1 87.75 339 CYS B O 1
ATOM 9552 N N . GLN B 1 340 ? -5.992 36.062 48.719 1 85.31 340 GLN B N 1
ATOM 9553 C CA . GLN B 1 340 ? -4.645 36.25 48.188 1 85.31 340 GLN B CA 1
ATOM 9554 C C . GLN B 1 340 ? -4.289 35.125 47.188 1 85.31 340 GLN B C 1
ATOM 9556 O O . GLN B 1 340 ? -3.148 35.031 46.75 1 85.31 340 GLN B O 1
ATOM 9561 N N . TYR B 1 341 ? -5.293 34.344 46.812 1 89.75 341 TYR B N 1
ATOM 9562 C CA . TYR B 1 341 ? -5.004 33.125 46.062 1 89.75 341 TYR B CA 1
ATOM 9563 C C . TYR B 1 341 ? -5.391 33.312 44.594 1 89.75 341 TYR B C 1
ATOM 9565 O O . TYR B 1 341 ? -5.332 32.344 43.812 1 89.75 341 TYR B O 1
ATOM 9573 N N . GLY B 1 342 ? -5.809 34.469 44.188 1 90.56 342 GLY B N 1
ATOM 9574 C CA . GLY B 1 342 ? -6.094 34.75 42.781 1 90.56 342 GLY B CA 1
ATOM 9575 C C . GLY B 1 342 ? -7.406 34.156 42.312 1 90.56 342 GLY B C 1
ATOM 9576 O O . GLY B 1 342 ? -7.551 33.812 41.125 1 90.56 342 GLY B O 1
ATOM 9577 N N . CYS B 1 343 ? -8.406 33.906 43.125 1 94.5 343 CYS B N 1
ATOM 9578 C CA . CYS B 1 343 ? -9.727 33.406 42.75 1 94.5 343 CYS B CA 1
ATOM 9579 C C . CYS B 1 343 ? -10.406 34.344 41.75 1 94.5 343 CYS B C 1
ATOM 9581 O O . CYS B 1 343 ? -11.07 33.906 40.812 1 94.5 343 CYS B O 1
ATOM 9583 N N . GLY B 1 344 ? -10.211 35.688 42.031 1 94.44 344 GLY B N 1
ATOM 9584 C CA . GLY B 1 344 ? -10.82 36.719 41.219 1 94.44 344 GLY B CA 1
ATOM 9585 C C . GLY B 1 344 ? -12.258 37 41.594 1 94.44 344 GLY B C 1
ATOM 9586 O O . GLY B 1 344 ? -12.898 36.219 42.281 1 94.44 344 GLY B O 1
ATOM 9587 N N . VAL B 1 345 ? -12.766 38.125 41.156 1 95.06 345 VAL B N 1
ATOM 9588 C CA . VAL B 1 345 ? -14.094 38.562 41.562 1 95.06 345 VAL B CA 1
ATOM 9589 C C . VAL B 1 345 ? -15 38.625 40.344 1 95.06 345 VAL B C 1
ATOM 9591 O O . VAL B 1 345 ? -16.234 38.688 40.469 1 95.06 345 VAL B O 1
ATOM 9594 N N . ALA B 1 346 ? -14.43 38.656 39.188 1 97.19 346 ALA B N 1
ATOM 9595 C CA . ALA B 1 346 ? -15.148 38.719 37.906 1 97.19 346 ALA B CA 1
ATOM 9596 C C . ALA B 1 346 ? -14.312 38.094 36.781 1 97.19 346 ALA B C 1
ATOM 9598 O O . ALA B 1 346 ? -13.133 37.812 36.969 1 97.19 346 ALA B O 1
ATOM 9599 N N . VAL B 1 347 ? -14.906 37.812 35.719 1 97.88 347 VAL B N 1
ATOM 9600 C CA . VAL B 1 347 ? -14.203 37.188 34.594 1 97.88 347 VAL B CA 1
ATOM 9601 C C . VAL B 1 347 ? -14.547 37.938 33.312 1 97.88 347 VAL B C 1
ATOM 9603 O O . VAL B 1 347 ? -15.719 38.25 33.062 1 97.88 347 VAL B O 1
ATOM 9606 N N . TRP B 1 348 ? -13.516 38.312 32.562 1 97.56 348 TRP B N 1
ATOM 9607 C CA . TRP B 1 348 ? -13.711 38.844 31.219 1 97.56 348 TRP B CA 1
ATOM 9608 C C . TRP B 1 348 ? -13.883 37.719 30.203 1 97.56 348 TRP B C 1
ATOM 9610 O O . TRP B 1 348 ? -13.031 36.812 30.109 1 97.56 348 TRP B O 1
ATOM 9620 N N . LEU B 1 349 ? -14.961 37.656 29.516 1 97.81 349 LEU B N 1
ATOM 9621 C CA . LEU B 1 349 ? -15.141 36.812 28.344 1 97.81 349 LEU B CA 1
ATOM 9622 C C . LEU B 1 349 ? -14.992 37.625 27.062 1 97.81 349 LEU B C 1
ATOM 9624 O O . LEU B 1 349 ? -15.773 38.531 26.812 1 97.81 349 LEU B O 1
ATOM 9628 N N . THR B 1 350 ? -14.023 37.219 26.219 1 97.31 350 THR B N 1
ATOM 9629 C CA . THR B 1 350 ? -13.672 38.125 25.141 1 97.31 350 THR B CA 1
ATOM 9630 C C . THR B 1 350 ? -14.375 37.75 23.844 1 97.31 350 THR B C 1
ATOM 9632 O O . THR B 1 350 ? -14.68 38.594 23.016 1 97.31 350 THR B O 1
ATOM 9635 N N . HIS B 1 351 ? -14.562 36.438 23.656 1 97.62 351 HIS B N 1
ATOM 9636 C CA . HIS B 1 351 ? -15.148 36 22.391 1 97.62 351 HIS B CA 1
ATOM 9637 C C . HIS B 1 351 ? -16.219 34.938 22.625 1 97.62 351 HIS B C 1
ATOM 9639 O O . HIS B 1 351 ? -16.219 34.25 23.641 1 97.62 351 HIS B O 1
ATOM 9645 N N . GLY B 1 352 ? -17.125 34.906 21.625 1 97.31 352 GLY B N 1
ATOM 9646 C CA . GLY B 1 352 ? -18.156 33.875 21.594 1 97.31 352 GLY B CA 1
ATOM 9647 C C . GLY B 1 352 ? -18.484 33.375 20.188 1 97.31 352 GLY B C 1
ATOM 9648 O O . GLY B 1 352 ? -18.062 34 19.203 1 97.31 352 GLY B O 1
ATOM 9649 N N . ARG B 1 353 ? -19.141 32.25 20.094 1 95.94 353 ARG B N 1
ATOM 9650 C CA . ARG B 1 353 ? -19.578 31.656 18.828 1 95.94 353 ARG B CA 1
ATOM 9651 C C . ARG B 1 353 ? -20.906 30.922 19 1 95.94 353 ARG B C 1
ATOM 9653 O O . ARG B 1 353 ? -21.109 30.234 20.016 1 95.94 353 ARG B O 1
ATOM 9660 N N . LEU B 1 354 ? -21.719 31.062 18.047 1 94 354 LEU B N 1
ATOM 9661 C CA . LEU B 1 354 ? -22.984 30.328 18.062 1 94 354 LEU B CA 1
ATOM 9662 C C . LEU B 1 354 ? -22.781 28.859 17.703 1 94 354 LEU B C 1
ATOM 9664 O O . LEU B 1 354 ? -21.875 28.531 16.938 1 94 354 LEU B O 1
ATOM 9668 N N . PRO B 1 355 ? -23.547 27.984 18.328 1 90.25 355 PRO B N 1
ATOM 9669 C CA . PRO B 1 355 ? -23.5 26.594 17.891 1 90.25 355 PRO B CA 1
ATOM 9670 C C . PRO B 1 355 ? -23.984 26.406 16.453 1 90.25 355 PRO B C 1
ATOM 9672 O O . PRO B 1 355 ? -24.625 27.297 15.898 1 90.25 355 PRO B O 1
ATOM 9675 N N . LYS B 1 356 ? -23.656 25.266 15.867 1 86.19 356 LYS B N 1
ATOM 9676 C CA . LYS B 1 356 ? -24.125 24.969 14.523 1 86.19 356 LYS B CA 1
ATOM 9677 C C . LYS B 1 356 ? -25.656 24.906 14.477 1 86.19 356 LYS B C 1
ATOM 9679 O O . LYS B 1 356 ? -26.297 24.391 15.398 1 86.19 356 LYS B O 1
ATOM 9684 N N . ALA B 1 357 ? -26.156 25.375 13.391 1 79 357 ALA B N 1
ATOM 9685 C CA . ALA B 1 357 ? -27.594 25.297 13.227 1 79 357 ALA B CA 1
ATOM 9686 C C . ALA B 1 357 ? -28.062 23.875 12.969 1 79 357 ALA B C 1
ATOM 9688 O O . ALA B 1 357 ? -29.109 23.453 13.453 1 79 357 ALA B O 1
ATOM 9689 N N . THR B 1 358 ? -27.312 23.188 12.109 1 75.56 358 THR B N 1
ATOM 9690 C CA . THR B 1 358 ? -27.547 21.781 11.797 1 75.56 358 THR B CA 1
ATOM 9691 C C . THR B 1 358 ? -26.234 21 11.805 1 75.56 358 THR B C 1
ATOM 9693 O O . THR B 1 358 ? -25.156 21.594 11.789 1 75.56 358 THR B O 1
ATOM 9696 N N . ALA B 1 359 ? -26.422 19.75 11.852 1 70.19 359 ALA B N 1
ATOM 9697 C CA . ALA B 1 359 ? -25.234 18.875 11.883 1 70.19 359 ALA B CA 1
ATOM 9698 C C . ALA B 1 359 ? -24.391 19.062 10.625 1 70.19 359 ALA B C 1
ATOM 9700 O O . ALA B 1 359 ? -23.172 18.922 10.664 1 70.19 359 ALA B O 1
ATOM 9701 N N . SER B 1 360 ? -24.953 19.375 9.531 1 68.81 360 SER B N 1
ATOM 9702 C CA . SER B 1 360 ? -24.266 19.484 8.25 1 68.81 360 SER B CA 1
ATOM 9703 C C . SER B 1 360 ? -23.781 20.906 7.996 1 68.81 360 SER B C 1
ATOM 9705 O O . SER B 1 360 ? -23 21.141 7.066 1 68.81 360 SER B O 1
ATOM 9707 N N . ALA B 1 361 ? -24.188 21.719 8.898 1 76.25 361 ALA B N 1
ATOM 9708 C CA . ALA B 1 361 ? -23.812 23.125 8.688 1 76.25 361 ALA B CA 1
ATOM 9709 C C . ALA B 1 361 ? -22.359 23.359 9.055 1 76.25 361 ALA B C 1
ATOM 9711 O O . ALA B 1 361 ? -21.797 22.641 9.883 1 76.25 361 ALA B O 1
ATOM 9712 N N . ALA B 1 362 ? -21.766 24.328 8.367 1 84.94 362 ALA B N 1
ATOM 9713 C CA . ALA B 1 362 ? -20.422 24.766 8.742 1 84.94 362 ALA B CA 1
ATOM 9714 C C . ALA B 1 362 ? -20.438 25.547 10.047 1 84.94 362 ALA B C 1
ATOM 9716 O O . ALA B 1 362 ? -21.5 25.969 10.516 1 84.94 362 ALA B O 1
ATOM 9717 N N . LEU B 1 363 ? -19.328 25.719 10.703 1 89.62 363 LEU B N 1
ATOM 9718 C CA . LEU B 1 363 ? -19.219 26.422 11.969 1 89.62 363 LEU B CA 1
ATOM 9719 C C . LEU B 1 363 ? -19.484 27.922 11.789 1 89.62 363 LEU B C 1
ATOM 9721 O O . LEU B 1 363 ? -19.25 28.469 10.711 1 89.62 363 LEU B O 1
ATOM 9725 N N . SER B 1 364 ? -19.969 28.5 12.844 1 91.88 364 SER B N 1
ATOM 9726 C CA . SER B 1 364 ? -20.094 29.969 12.859 1 91.88 364 SER B CA 1
ATOM 9727 C C . SER B 1 364 ? -18.75 30.625 13.203 1 91.88 364 SER B C 1
ATOM 9729 O O . SER B 1 364 ? -17.859 29.969 13.75 1 91.88 364 SER B O 1
ATOM 9731 N N . ALA B 1 365 ? -18.656 31.875 12.875 1 95 365 ALA B N 1
ATOM 9732 C CA . ALA B 1 365 ? -17.438 32.625 13.164 1 95 365 ALA B CA 1
ATOM 9733 C C . ALA B 1 365 ? -17.359 32.969 14.648 1 95 365 ALA B C 1
ATOM 9735 O O . ALA B 1 365 ? -18.391 33.219 15.297 1 95 365 ALA B O 1
ATOM 9736 N N . LYS B 1 366 ? -16.203 33.031 15.211 1 96.25 366 LYS B N 1
ATOM 9737 C CA . LYS B 1 366 ? -15.961 33.594 16.547 1 96.25 366 LYS B CA 1
ATOM 9738 C C . LYS B 1 366 ? -15.945 35.094 16.516 1 96.25 366 LYS B C 1
ATOM 9740 O O . LYS B 1 366 ? -15.156 35.719 15.789 1 96.25 366 LYS B O 1
ATOM 9745 N N . VAL B 1 367 ? -16.75 35.688 17.312 1 97.12 367 VAL B N 1
ATOM 9746 C CA . VAL B 1 367 ? -16.859 37.156 17.312 1 97.12 367 VAL B CA 1
ATOM 9747 C C . VAL B 1 367 ? -16.734 37.688 18.734 1 97.12 367 VAL B C 1
ATOM 9749 O O . VAL B 1 367 ? -16.766 36.938 19.703 1 97.12 367 VAL B O 1
ATOM 9752 N N . PRO B 1 368 ? -16.438 39 18.906 1 97.19 368 PRO B N 1
ATOM 9753 C CA . PRO B 1 368 ? -16.375 39.562 20.266 1 97.19 368 PRO B CA 1
ATOM 9754 C C . PRO B 1 368 ? -17.609 39.25 21.109 1 97.19 368 PRO B C 1
ATOM 9756 O O . PRO B 1 368 ? -18.719 39.219 20.578 1 97.19 368 PRO B O 1
ATOM 9759 N N . MET B 1 369 ? -17.438 39.094 22.344 1 97.88 369 MET B N 1
ATOM 9760 C CA . MET B 1 369 ? -18.453 38.531 23.234 1 97.88 369 MET B CA 1
ATOM 9761 C C . MET B 1 369 ? -19.719 39.406 23.219 1 97.88 369 MET B C 1
ATOM 9763 O O . MET B 1 369 ? -20.828 38.875 23.234 1 97.88 369 MET B O 1
ATOM 9767 N N . ALA B 1 370 ? -19.562 40.719 23.25 1 97.62 370 ALA B N 1
ATOM 9768 C CA . ALA B 1 370 ? -20.719 41.594 23.219 1 97.62 370 ALA B CA 1
ATOM 9769 C C . ALA B 1 370 ? -21.594 41.312 22 1 97.62 370 ALA B C 1
ATOM 9771 O O . ALA B 1 370 ? -22.828 41.25 22.109 1 97.62 370 ALA B O 1
ATOM 9772 N N . GLU B 1 371 ? -20.984 41.188 20.859 1 96.31 371 GLU B N 1
ATOM 9773 C CA . GLU B 1 371 ? -21.688 40.875 19.625 1 96.31 371 GLU B CA 1
ATOM 9774 C C . GLU B 1 371 ? -22.281 39.469 19.672 1 96.31 371 GLU B C 1
ATOM 9776 O O . GLU B 1 371 ? -23.391 39.25 19.203 1 96.31 371 GLU B O 1
ATOM 9781 N N . ALA B 1 372 ? -21.516 38.531 20.188 1 96.94 372 ALA B N 1
ATOM 9782 C CA . ALA B 1 372 ? -21.969 37.156 20.281 1 96.94 372 ALA B CA 1
ATOM 9783 C C . ALA B 1 372 ? -23.219 37.031 21.141 1 96.94 372 ALA B C 1
ATOM 9785 O O . ALA B 1 372 ? -24.125 36.25 20.812 1 96.94 372 ALA B O 1
ATOM 9786 N N . LEU B 1 373 ? -23.266 37.781 22.234 1 97.12 373 LEU B N 1
ATOM 9787 C CA . LEU B 1 373 ? -24.422 37.75 23.109 1 97.12 373 LEU B CA 1
ATOM 9788 C C . LEU B 1 373 ? -25.672 38.25 22.391 1 97.12 373 LEU B C 1
ATOM 9790 O O . LEU B 1 373 ? -26.75 37.656 22.5 1 97.12 373 LEU B O 1
ATOM 9794 N N . VAL B 1 374 ? -25.5 39.281 21.641 1 95.94 374 VAL B N 1
ATOM 9795 C CA . VAL B 1 374 ? -26.625 39.812 20.875 1 95.94 374 VAL B CA 1
ATOM 9796 C C . VAL B 1 374 ? -27.094 38.812 19.844 1 95.94 374 VAL B C 1
ATOM 9798 O O . VAL B 1 374 ? -28.297 38.562 19.703 1 95.94 374 VAL B O 1
ATOM 9801 N N . ALA B 1 375 ? -26.203 38.281 19.109 1 93.5 375 ALA B N 1
ATOM 9802 C CA . ALA B 1 375 ? -26.516 37.281 18.094 1 93.5 375 ALA B CA 1
ATOM 9803 C C . ALA B 1 375 ? -27.219 36.062 18.703 1 93.5 375 ALA B C 1
ATOM 9805 O O . ALA B 1 375 ? -28.062 35.438 18.047 1 93.5 375 ALA B O 1
ATOM 9806 N N . ALA B 1 376 ? -26.844 35.75 19.922 1 94.81 376 ALA B N 1
ATOM 9807 C CA . ALA B 1 376 ? -27.422 34.594 20.609 1 94.81 376 ALA B CA 1
ATOM 9808 C C . ALA B 1 376 ? -28.781 34.906 21.203 1 94.81 376 ALA B C 1
ATOM 9810 O O . ALA B 1 376 ? -29.422 34.062 21.812 1 94.81 376 ALA B O 1
ATOM 9811 N N . GLY B 1 377 ? -29.25 36.156 21.062 1 93.62 377 GLY B N 1
ATOM 9812 C CA . GLY B 1 377 ? -30.516 36.594 21.625 1 93.62 377 GLY B CA 1
ATOM 9813 C C . GLY B 1 377 ? -30.422 37 23.094 1 93.62 377 GLY B C 1
ATOM 9814 O O . GLY B 1 377 ? -31.438 37.031 23.797 1 93.62 377 GLY B O 1
ATOM 9815 N N . GLU B 1 378 ? -29.203 37.188 23.594 1 95.62 378 GLU B N 1
ATOM 9816 C CA . GLU B 1 378 ? -28.953 37.531 24.984 1 95.62 378 GLU B CA 1
ATOM 9817 C C . GLU B 1 378 ? -28.609 39.031 25.125 1 95.62 378 GLU B C 1
ATOM 9819 O O . GLU B 1 378 ? -27.891 39.406 26.047 1 95.62 378 GLU B O 1
ATOM 9824 N N . GLY B 1 379 ? -29.062 39.844 24.266 1 94.38 379 GLY B N 1
ATOM 9825 C CA . GLY B 1 379 ? -28.766 41.281 24.297 1 94.38 379 GLY B CA 1
ATOM 9826 C C . GLY B 1 379 ? -29.219 41.938 25.578 1 94.38 379 GLY B C 1
ATOM 9827 O O . GLY B 1 379 ? -28.625 42.938 26 1 94.38 379 GLY B O 1
ATOM 9828 N N . ALA B 1 380 ? -30.188 41.438 26.234 1 94.12 380 ALA B N 1
ATOM 9829 C CA . ALA B 1 380 ? -30.734 42 27.469 1 94.12 380 ALA B CA 1
ATOM 9830 C C . ALA B 1 380 ? -29.688 42 28.578 1 94.12 380 ALA B C 1
ATOM 9832 O O . ALA B 1 380 ? -29.703 42.875 29.453 1 94.12 380 ALA B O 1
ATOM 9833 N N . ARG B 1 381 ? -28.719 41.156 28.531 1 94.56 381 ARG B N 1
ATOM 9834 C CA . ARG B 1 381 ? -27.656 41.062 29.531 1 94.56 381 ARG B CA 1
ATOM 9835 C C . ARG B 1 381 ? -26.75 42.281 29.469 1 94.56 381 ARG B C 1
ATOM 9837 O O . ARG B 1 381 ? -26.047 42.594 30.422 1 94.56 381 ARG B O 1
ATOM 9844 N N . LEU B 1 382 ? -26.781 42.969 28.359 1 96.25 382 LEU B N 1
ATOM 9845 C CA . LEU B 1 382 ? -25.875 44.062 28.141 1 96.25 382 LEU B CA 1
ATOM 9846 C C . LEU B 1 382 ? -26.562 45.406 28.391 1 96.25 382 LEU B C 1
ATOM 9848 O O . LEU B 1 382 ? -25.938 46.469 28.328 1 96.25 382 LEU B O 1
ATOM 9852 N N . GLU B 1 383 ? -27.844 45.312 28.672 1 93.81 383 GLU B N 1
ATOM 9853 C CA . GLU B 1 383 ? -28.578 46.562 28.922 1 93.81 383 GLU B CA 1
ATOM 9854 C C . GLU B 1 383 ? -28.047 47.281 30.141 1 93.81 383 GLU B C 1
ATOM 9856 O O . GLU B 1 383 ? -27.953 46.719 31.234 1 93.81 383 GLU B O 1
ATOM 9861 N N . GLY B 1 384 ? -27.688 48.562 29.984 1 91.56 384 GLY B N 1
ATOM 9862 C CA . GLY B 1 384 ? -27.188 49.406 31.078 1 91.56 384 GLY B CA 1
ATOM 9863 C C . GLY B 1 384 ? -25.734 49.156 31.406 1 91.56 384 GLY B C 1
ATOM 9864 O O . GLY B 1 384 ? -25.172 49.781 32.312 1 91.56 384 GLY B O 1
ATOM 9865 N N . VAL B 1 385 ? -25.156 48.25 30.766 1 95.25 385 VAL B N 1
ATOM 9866 C CA . VAL B 1 385 ? -23.766 47.906 31.047 1 95.25 385 VAL B CA 1
ATOM 9867 C C . VAL B 1 385 ? -22.844 48.938 30.391 1 95.25 385 VAL B C 1
ATOM 9869 O O . VAL B 1 385 ? -22.875 49.125 29.172 1 95.25 385 VAL B O 1
ATOM 9872 N N . PRO B 1 386 ? -22 49.562 31.125 1 93.88 386 PRO B N 1
ATOM 9873 C CA . PRO B 1 386 ? -21.172 50.656 30.578 1 93.88 386 PRO B CA 1
ATOM 9874 C C . PRO B 1 386 ? -19.922 50.125 29.859 1 93.88 386 PRO B C 1
ATOM 9876 O O . PRO B 1 386 ? -19.484 49 30.109 1 93.88 386 PRO B O 1
ATOM 9879 N N . GLU B 1 387 ? -19.406 51.031 28.969 1 93.12 387 GLU B N 1
ATOM 9880 C CA . GLU B 1 387 ? -18.078 50.812 28.391 1 93.12 387 GLU B CA 1
ATOM 9881 C C . GLU B 1 387 ? -16.969 51.312 29.328 1 93.12 387 GLU B C 1
ATOM 9883 O O . GLU B 1 387 ? -16.953 52.469 29.703 1 93.12 387 GLU B O 1
ATOM 9888 N N . TRP B 1 388 ? -16.125 50.375 29.812 1 91.56 388 TRP B N 1
ATOM 9889 C CA . TRP B 1 388 ? -14.961 50.719 30.594 1 91.56 388 TRP B CA 1
ATOM 9890 C C . TRP B 1 388 ? -13.758 51 29.703 1 91.56 388 TRP B C 1
ATOM 9892 O O . TRP B 1 388 ? -12.953 50.094 29.438 1 91.56 388 TRP B O 1
ATOM 9902 N N . THR B 1 389 ? -13.594 52.281 29.266 1 83.56 389 THR B N 1
ATOM 9903 C CA . THR B 1 389 ? -12.586 52.656 28.297 1 83.56 389 THR B CA 1
ATOM 9904 C C . THR B 1 389 ? -11.234 52.875 28.984 1 83.56 389 THR B C 1
ATOM 9906 O O . THR B 1 389 ? -11.164 53.406 30.094 1 83.56 389 THR B O 1
ATOM 9909 N N . GLU B 1 390 ? -10.219 52.438 28.375 1 78.56 390 GLU B N 1
ATOM 9910 C CA . GLU B 1 390 ? -8.852 52.625 28.828 1 78.56 390 GLU B CA 1
ATOM 9911 C C . GLU B 1 390 ? -8.219 53.844 28.141 1 78.56 390 GLU B C 1
ATOM 9913 O O . GLU B 1 390 ? -8.211 53.938 26.906 1 78.56 390 GLU B O 1
ATOM 9918 N N . THR B 1 391 ? -7.84 54.844 28.891 1 77.62 391 THR B N 1
ATOM 9919 C CA . THR B 1 391 ? -7.219 56.031 28.281 1 77.62 391 THR B CA 1
ATOM 9920 C C . THR B 1 391 ? -5.699 55.969 28.422 1 77.62 391 THR B C 1
ATOM 9922 O O . THR B 1 391 ? -4.977 56.656 27.719 1 77.62 391 THR B O 1
ATOM 9925 N N . GLU B 1 392 ? -5.219 55.219 29.312 1 90.31 392 GLU B N 1
ATOM 9926 C CA . GLU B 1 392 ? -3.791 54.969 29.469 1 90.31 392 GLU B CA 1
ATOM 9927 C C . GLU B 1 392 ? -3.457 53.5 29.203 1 90.31 392 GLU B C 1
ATOM 9929 O O . GLU B 1 392 ? -4.348 52.625 29.203 1 90.31 392 GLU B O 1
ATOM 9934 N N . PHE B 1 393 ? -2.217 53.312 28.797 1 95.25 393 PHE B N 1
ATOM 9935 C CA . PHE B 1 393 ? -1.881 51.969 28.344 1 95.25 393 PHE B CA 1
ATOM 9936 C C . PHE B 1 393 ? -0.875 51.312 29.281 1 95.25 393 PHE B C 1
ATOM 9938 O O . PHE B 1 393 ? -0.338 50.25 28.969 1 95.25 393 PHE B O 1
ATOM 9945 N N . GLN B 1 394 ? -0.637 51.906 30.406 1 94.69 394 GLN B N 1
ATOM 9946 C CA . GLN B 1 394 ? 0.233 51.25 31.375 1 94.69 394 GLN B CA 1
ATOM 9947 C C . GLN B 1 394 ? -0.347 49.906 31.812 1 94.69 394 GLN B C 1
ATOM 9949 O O . GLN B 1 394 ? -1.554 49.781 32.031 1 94.69 394 GLN B O 1
ATOM 9954 N N . GLU B 1 395 ? 0.472 48.938 31.953 1 94.06 395 GLU B N 1
ATOM 9955 C CA . GLU B 1 395 ? 0.027 47.625 32.406 1 94.06 395 GLU B CA 1
ATOM 9956 C C . GLU B 1 395 ? -0.613 47.719 33.781 1 94.06 395 GLU B C 1
ATOM 9958 O O . GLU B 1 395 ? -0.043 48.281 34.688 1 94.06 395 GLU B O 1
ATOM 9963 N N . ILE B 1 396 ? -1.771 47.125 33.875 1 91.94 396 ILE B N 1
ATOM 9964 C CA . ILE B 1 396 ? -2.453 47 35.156 1 91.94 396 ILE B CA 1
ATOM 9965 C C . ILE B 1 396 ? -2.594 45.5 35.5 1 91.94 396 ILE B C 1
ATOM 9967 O O . ILE B 1 396 ? -3.473 44.812 34.969 1 91.94 396 ILE B O 1
ATOM 9971 N N . PRO B 1 397 ? -1.847 45 36.406 1 90.31 397 PRO B N 1
ATOM 9972 C CA . PRO B 1 397 ? -1.924 43.562 36.75 1 90.31 397 PRO B CA 1
ATOM 9973 C C . PRO B 1 397 ? -3.297 43.156 37.281 1 90.31 397 PRO B C 1
ATOM 9975 O O . PRO B 1 397 ? -3.922 43.938 38.031 1 90.31 397 PRO B O 1
ATOM 9978 N N . GLY B 1 398 ? -3.771 42.062 36.875 1 90.56 398 GLY B N 1
ATOM 9979 C CA . GLY B 1 398 ? -4.965 41.469 37.469 1 90.56 398 GLY B CA 1
ATOM 9980 C C . GLY B 1 398 ? -6.227 41.781 36.688 1 90.56 398 GLY B C 1
ATOM 9981 O O . GLY B 1 398 ? -7.332 41.438 37.125 1 90.56 398 GLY B O 1
ATOM 9982 N N . THR B 1 399 ? -6.07 42.438 35.625 1 92.31 399 THR B N 1
ATOM 9983 C CA . THR B 1 399 ? -7.227 42.688 34.781 1 92.31 399 THR B CA 1
ATOM 9984 C C . THR B 1 399 ? -6.863 42.438 33.312 1 92.31 399 THR B C 1
ATOM 9986 O O . THR B 1 399 ? -5.699 42.219 33 1 92.31 399 THR B O 1
ATOM 9989 N N . TYR B 1 400 ? -7.969 42.438 32.531 1 93.06 400 TYR B N 1
ATOM 9990 C CA . TYR B 1 400 ? -7.785 42.219 31.109 1 93.06 400 TYR B CA 1
ATOM 9991 C C . TYR B 1 400 ? -7.496 43.5 30.375 1 93.06 400 TYR B C 1
ATOM 9993 O O . TYR B 1 400 ? -8.211 44.5 30.547 1 93.06 400 TYR B O 1
ATOM 10001 N N . GLN B 1 401 ? -6.383 43.531 29.672 1 92.88 401 GLN B N 1
ATOM 10002 C CA . GLN B 1 401 ? -6.043 44.562 28.703 1 92.88 401 GLN B CA 1
ATOM 10003 C C . GLN B 1 401 ? -5.625 43.938 27.375 1 92.88 401 GLN B C 1
ATOM 10005 O O . GLN B 1 401 ? -4.684 43.156 27.312 1 92.88 401 GLN B O 1
ATOM 10010 N N . GLN B 1 402 ? -6.27 44.344 26.328 1 93.31 402 GLN B N 1
ATOM 10011 C CA . GLN B 1 402 ? -5.902 43.812 25.016 1 93.31 402 GLN B CA 1
ATOM 10012 C C . GLN B 1 402 ? -4.512 44.281 24.609 1 93.31 402 GLN B C 1
ATOM 10014 O O . GLN B 1 402 ? -3.801 43.594 23.891 1 93.31 402 GLN B O 1
ATOM 10019 N N . VAL B 1 403 ? -4.223 45.531 24.906 1 96.5 403 VAL B N 1
ATOM 10020 C CA . VAL B 1 403 ? -2.926 46.156 24.641 1 96.5 403 VAL B CA 1
ATOM 10021 C C . VAL B 1 403 ? -2.424 46.875 25.875 1 96.5 403 VAL B C 1
ATOM 10023 O O . VAL B 1 403 ? -3.203 47.531 26.578 1 96.5 403 VAL B O 1
ATOM 10026 N N . TYR B 1 404 ? -1.175 46.688 26.234 1 96.56 404 TYR B N 1
ATOM 10027 C CA . TYR B 1 404 ? -0.59 47.406 27.359 1 96.56 404 TYR B CA 1
ATOM 10028 C C . TYR B 1 404 ? 0.893 47.688 27.125 1 96.56 404 TYR B C 1
ATOM 10030 O O . TYR B 1 404 ? 1.495 47.094 26.219 1 96.56 404 TYR B O 1
ATOM 10038 N N . VAL B 1 405 ? 1.463 48.594 27.844 1 97.75 405 VAL B N 1
ATOM 10039 C CA . VAL B 1 405 ? 2.848 49.031 27.672 1 97.75 405 VAL B CA 1
ATOM 10040 C C . VAL B 1 405 ? 3.598 48.875 29 1 97.75 405 VAL B C 1
ATOM 10042 O O . VAL B 1 405 ? 3.061 49.219 30.062 1 97.75 405 VAL B O 1
ATOM 10045 N N . ARG B 1 406 ? 4.73 48.312 28.969 1 97.38 406 ARG B N 1
ATOM 10046 C CA . ARG B 1 406 ? 5.676 48.281 30.078 1 97.38 406 ARG B CA 1
ATOM 10047 C C . ARG B 1 406 ? 6.891 49.156 29.797 1 97.38 406 ARG B C 1
ATOM 10049 O O . ARG B 1 406 ? 7.41 49.156 28.672 1 97.38 406 ARG B O 1
ATOM 10056 N N . THR B 1 407 ? 7.301 49.969 30.75 1 96.94 407 THR B N 1
ATOM 10057 C CA . THR B 1 407 ? 8.445 50.844 30.594 1 96.94 407 THR B CA 1
ATOM 10058 C C . THR B 1 407 ? 9.672 50.281 31.312 1 96.94 407 THR B C 1
ATOM 10060 O O . THR B 1 407 ? 9.578 49.875 32.469 1 96.94 407 THR B O 1
ATOM 10063 N N . VAL B 1 408 ? 10.711 50.25 30.609 1 96.69 408 VAL B N 1
ATOM 10064 C CA . VAL B 1 408 ? 11.992 49.844 31.172 1 96.69 408 VAL B CA 1
ATOM 10065 C C . VAL B 1 408 ? 12.992 51 31.062 1 96.69 408 VAL B C 1
ATOM 10067 O O . VAL B 1 408 ? 13.164 51.594 30 1 96.69 408 VAL B O 1
ATOM 10070 N N . LYS B 1 409 ? 13.633 51.344 32.125 1 94.38 409 LYS B N 1
ATOM 10071 C CA . LYS B 1 409 ? 14.656 52.406 32.125 1 94.38 409 LYS B CA 1
ATOM 10072 C C . LYS B 1 409 ? 16.047 51.812 31.984 1 94.38 409 LYS B C 1
ATOM 10074 O O . LYS B 1 409 ? 16.391 50.812 32.656 1 94.38 409 LYS B O 1
ATOM 10079 N N . GLU B 1 410 ? 16.734 52.281 31.109 1 88.88 410 GLU B N 1
ATOM 10080 C CA . GLU B 1 410 ? 18.125 51.906 30.891 1 88.88 410 GLU B CA 1
ATOM 10081 C C . GLU B 1 410 ? 19 53.094 30.547 1 88.88 410 GLU B C 1
ATOM 10083 O O . GLU B 1 410 ? 18.781 53.75 29.531 1 88.88 410 GLU B O 1
ATOM 10088 N N . GLY B 1 411 ? 20.016 53.406 31.312 1 87.31 411 GLY B N 1
ATOM 10089 C CA . GLY B 1 411 ? 20.797 54.625 31.125 1 87.31 411 GLY B CA 1
ATOM 10090 C C . GLY B 1 411 ? 19.953 55.875 31.141 1 87.31 411 GLY B C 1
ATOM 10091 O O . GLY B 1 411 ? 19.141 56.094 32.062 1 87.31 411 GLY B O 1
ATOM 10092 N N . ASP B 1 412 ? 20.188 56.688 30.094 1 85.94 412 ASP B N 1
ATOM 10093 C CA . ASP B 1 412 ? 19.469 57.969 30.031 1 85.94 412 ASP B CA 1
ATOM 10094 C C . ASP B 1 412 ? 18.219 57.844 29.156 1 85.94 412 ASP B C 1
ATOM 10096 O O . ASP B 1 412 ? 17.516 58.844 28.922 1 85.94 412 ASP B O 1
ATOM 10100 N N . GLY B 1 413 ? 17.984 56.625 28.75 1 91 413 GLY B N 1
ATOM 10101 C CA . GLY B 1 413 ? 16.859 56.469 27.844 1 91 413 GLY B CA 1
ATOM 10102 C C . GLY B 1 413 ? 15.82 55.5 28.375 1 91 413 GLY B C 1
ATOM 10103 O O . GLY B 1 413 ? 16.047 54.812 29.391 1 91 413 GLY B O 1
ATOM 10104 N N . LEU B 1 414 ? 14.664 55.531 27.766 1 96.31 414 LEU B N 1
ATOM 10105 C CA . LEU B 1 414 ? 13.562 54.625 28.094 1 96.31 414 LEU B CA 1
ATOM 10106 C C . LEU B 1 414 ? 13.305 53.625 26.969 1 96.31 414 LEU B C 1
ATOM 10108 O O . LEU B 1 414 ? 13.453 53.969 25.797 1 96.31 414 LEU B O 1
ATOM 10112 N N . ILE B 1 415 ? 13.047 52.406 27.375 1 97.75 415 ILE B N 1
ATOM 10113 C CA . ILE B 1 415 ? 12.555 51.375 26.484 1 97.75 415 ILE B CA 1
ATOM 10114 C C . ILE B 1 415 ? 11.07 51.125 26.734 1 97.75 415 ILE B C 1
ATOM 10116 O O . ILE B 1 415 ? 10.672 50.844 27.875 1 97.75 415 ILE B O 1
ATOM 10120 N N . GLN B 1 416 ? 10.234 51.344 25.797 1 98.19 416 GLN B N 1
ATOM 10121 C CA . GLN B 1 416 ? 8.805 51.062 25.906 1 98.19 416 GLN B CA 1
ATOM 10122 C C . GLN B 1 416 ? 8.469 49.719 25.266 1 98.19 416 GLN B C 1
ATOM 10124 O O . GLN B 1 416 ? 8.672 49.5 24.062 1 98.19 416 GLN B O 1
ATOM 10129 N N . LEU B 1 417 ? 8.055 48.719 26.078 1 98.38 417 LEU B N 1
ATOM 10130 C CA . LEU B 1 417 ? 7.633 47.406 25.609 1 98.38 417 LEU B CA 1
ATOM 10131 C C . LEU B 1 417 ? 6.125 47.375 25.391 1 98.38 417 LEU B C 1
ATOM 10133 O O . LEU B 1 417 ? 5.352 47.5 26.344 1 98.38 417 LEU B O 1
ATOM 10137 N N . VAL B 1 418 ? 5.66 47.219 24.188 1 98.56 418 VAL B N 1
ATOM 10138 C CA . VAL B 1 418 ? 4.234 47.188 23.875 1 98.56 418 VAL B CA 1
ATOM 10139 C C . VAL B 1 418 ? 3.768 45.75 23.656 1 98.56 418 VAL B C 1
ATOM 10141 O O . VAL B 1 418 ? 4.273 45.062 22.766 1 98.56 418 VAL B O 1
ATOM 10144 N N . TYR B 1 419 ? 2.809 45.344 24.422 1 97.62 419 TYR B N 1
ATOM 10145 C CA . TYR B 1 419 ? 2.215 44 24.344 1 97.62 419 TYR B CA 1
ATOM 10146 C C . TYR B 1 419 ? 0.808 44.094 23.75 1 97.62 419 TYR B C 1
ATOM 10148 O O . TYR B 1 419 ? 0.08 45.062 23.984 1 97.62 419 TYR B O 1
ATOM 10156 N N . TRP B 1 420 ? 0.434 43.125 22.953 1 97.06 420 TRP B N 1
ATOM 10157 C CA . TRP B 1 420 ? -0.957 42.969 22.531 1 97.06 420 TRP B CA 1
ATOM 10158 C C . TRP B 1 420 ? -1.368 41.5 22.516 1 97.06 420 TRP B C 1
ATOM 10160 O O . TRP B 1 420 ? -0.641 40.656 22 1 97.06 420 TRP B O 1
ATOM 10170 N N . ASP B 1 421 ? -2.43 41.25 23.141 1 89.75 421 ASP B N 1
ATOM 10171 C CA . ASP B 1 421 ? -2.926 39.875 23.234 1 89.75 421 ASP B CA 1
ATOM 10172 C C . ASP B 1 421 ? -4.246 39.719 22.484 1 89.75 421 ASP B C 1
ATOM 10174 O O . ASP B 1 421 ? -5.27 39.375 23.078 1 89.75 421 ASP B O 1
ATOM 10178 N N . PHE B 1 422 ? -4.172 39.938 21.188 1 95.69 422 PHE B N 1
ATOM 10179 C CA . PHE B 1 422 ? -5.328 39.688 20.344 1 95.69 422 PHE B CA 1
ATOM 10180 C C . PHE B 1 422 ? -5.613 38.188 20.25 1 95.69 422 PHE B C 1
ATOM 10182 O O . PHE B 1 422 ? -4.691 37.375 20.109 1 95.69 422 PHE B O 1
ATOM 10189 N N . TYR B 1 423 ? -6.906 37.812 20.375 1 95.06 423 TYR B N 1
ATOM 10190 C CA . TYR B 1 423 ? -7.285 36.406 20.391 1 95.06 423 TYR B CA 1
ATOM 10191 C C . TYR B 1 423 ? -6.824 35.719 19.109 1 95.06 423 TYR B C 1
ATOM 10193 O O . TYR B 1 423 ? -7.145 36.156 18.016 1 95.06 423 TYR B O 1
ATOM 10201 N N . ASN B 1 424 ? -6.035 34.719 19.25 1 92.44 424 ASN B N 1
ATOM 10202 C CA . ASN B 1 424 ? -5.457 33.875 18.188 1 92.44 424 ASN B CA 1
ATOM 10203 C C . ASN B 1 424 ? -4.555 34.688 17.266 1 92.44 424 ASN B C 1
ATOM 10205 O O . ASN B 1 424 ? -4.281 34.281 16.141 1 92.44 424 ASN B O 1
ATOM 10209 N N . GLY B 1 425 ? -4.133 35.875 17.625 1 95.38 425 GLY B N 1
ATOM 10210 C CA . GLY B 1 425 ? -3.205 36.719 16.875 1 95.38 425 GLY B CA 1
ATOM 10211 C C . GLY B 1 425 ? -3.869 37.469 15.75 1 95.38 425 GLY B C 1
ATOM 10212 O O . GLY B 1 425 ? -3.191 38.125 14.945 1 95.38 425 GLY B O 1
ATOM 10213 N N . ALA B 1 426 ? -5.23 37.438 15.688 1 96.56 426 ALA B N 1
ATOM 10214 C CA . ALA B 1 426 ? -5.977 38.125 14.641 1 96.56 426 ALA B CA 1
ATOM 10215 C C . ALA B 1 426 ? -6.172 39.594 14.984 1 96.56 426 ALA B C 1
ATOM 10217 O O . ALA B 1 426 ? -6.621 39.906 16.078 1 96.56 426 ALA B O 1
ATOM 10218 N N . MET B 1 427 ? -5.844 40.438 14.078 1 97.94 427 MET B N 1
ATOM 10219 C CA . MET B 1 427 ? -5.906 41.875 14.344 1 97.94 427 MET B CA 1
ATOM 10220 C C . MET B 1 427 ? -7.078 42.531 13.602 1 97.94 427 MET B C 1
ATOM 10222 O O . MET B 1 427 ? -6.988 42.812 12.406 1 97.94 427 MET B O 1
ATOM 10226 N N . SER B 1 428 ? -8.141 42.812 14.344 1 97.88 428 SER B N 1
ATOM 10227 C CA . SER B 1 428 ? -9.328 43.469 13.773 1 97.88 428 SER B CA 1
ATOM 10228 C C . SER B 1 428 ? -9.086 44.938 13.508 1 97.88 428 SER B C 1
ATOM 10230 O O . SER B 1 428 ? -8.078 45.5 13.945 1 97.88 428 SER B O 1
ATOM 10232 N N . THR B 1 429 ? -10.008 45.531 12.758 1 97.88 429 THR B N 1
ATOM 10233 C CA . THR B 1 429 ? -9.93 46.938 12.492 1 97.88 429 THR B CA 1
ATOM 10234 C C . THR B 1 429 ? -9.812 47.75 13.797 1 97.88 429 THR B C 1
ATOM 10236 O O . THR B 1 429 ? -8.898 48.562 13.961 1 97.88 429 THR B O 1
ATOM 10239 N N . THR B 1 430 ? -10.672 47.438 14.68 1 95.88 430 THR B N 1
ATOM 10240 C CA . THR B 1 430 ? -10.68 48.156 15.953 1 95.88 430 THR B CA 1
ATOM 10241 C C . THR B 1 430 ? -9.461 47.781 16.797 1 95.88 430 THR B C 1
ATOM 10243 O O . THR B 1 430 ? -8.945 48.625 17.531 1 95.88 430 THR B O 1
ATOM 10246 N N . GLY B 1 431 ? -9.047 46.562 16.688 1 96.12 431 GLY B N 1
ATOM 10247 C CA . GLY B 1 431 ? -7.816 46.188 17.359 1 96.12 431 GLY B CA 1
ATOM 10248 C C . GLY B 1 431 ? -6.598 46.938 16.875 1 96.12 431 GLY B C 1
ATOM 10249 O O . GLY B 1 431 ? -5.773 47.375 17.688 1 96.12 431 GLY B O 1
ATOM 10250 N N . CYS B 1 432 ? -6.48 47.125 15.594 1 97.88 432 CYS B N 1
ATOM 10251 C CA . CYS B 1 432 ? -5.375 47.875 15.016 1 97.88 432 CYS B CA 1
ATOM 10252 C C . CYS B 1 432 ? -5.41 49.344 15.445 1 97.88 432 CYS B C 1
ATOM 10254 O O . CYS B 1 432 ? -4.371 49.906 15.758 1 97.88 432 CYS B O 1
ATOM 10256 N N . GLU B 1 433 ? -6.586 49.875 15.438 1 96.12 433 GLU B N 1
ATOM 10257 C CA . GLU B 1 433 ? -6.742 51.25 15.891 1 96.12 433 GLU B CA 1
ATOM 10258 C C . GLU B 1 433 ? -6.324 51.406 17.344 1 96.12 433 GLU B C 1
ATOM 10260 O O . GLU B 1 433 ? -5.672 52.375 17.719 1 96.12 433 GLU B O 1
ATOM 10265 N N . HIS B 1 434 ? -6.73 50.406 18.078 1 95.25 434 HIS B N 1
ATOM 10266 C CA . HIS B 1 434 ? -6.359 50.375 19.484 1 95.25 434 HIS B CA 1
ATOM 10267 C C . HIS B 1 434 ? -4.844 50.281 19.656 1 95.25 434 HIS B C 1
ATOM 10269 O O . HIS B 1 434 ? -4.27 50.969 20.5 1 95.25 434 HIS B O 1
ATOM 10275 N N . LEU B 1 435 ? -4.195 49.5 18.906 1 97.12 435 LEU B N 1
ATOM 10276 C CA . LEU B 1 435 ? -2.746 49.344 18.953 1 97.12 435 LEU B CA 1
ATOM 10277 C C . LEU B 1 435 ? -2.045 50.625 18.531 1 97.12 435 LEU B C 1
ATOM 10279 O O . LEU B 1 435 ? -1.028 51 19.125 1 97.12 435 LEU B O 1
ATOM 10283 N N . VAL B 1 436 ? -2.559 51.344 17.5 1 95.81 436 VAL B N 1
ATOM 10284 C CA . VAL B 1 436 ? -1.99 52.625 17.062 1 95.81 436 VAL B CA 1
ATOM 10285 C C . VAL B 1 436 ? -2.021 53.625 18.219 1 95.81 436 VAL B C 1
ATOM 10287 O O . VAL B 1 436 ? -1.04 54.312 18.469 1 95.81 436 VAL B O 1
ATOM 10290 N N . ARG B 1 437 ? -3.15 53.656 18.938 1 94.75 437 ARG B N 1
ATOM 10291 C CA . ARG B 1 437 ? -3.266 54.562 20.078 1 94.75 437 ARG B CA 1
ATOM 10292 C C . ARG B 1 437 ? -2.23 54.219 21.141 1 94.75 437 ARG B C 1
ATOM 10294 O O . ARG B 1 437 ? -1.62 55.094 21.734 1 94.75 437 ARG B O 1
ATOM 10301 N N . ALA B 1 438 ? -2.049 52.938 21.359 1 96.62 438 ALA B N 1
ATOM 10302 C CA . ALA B 1 438 ? -1.083 52.5 22.359 1 96.62 438 ALA B CA 1
ATOM 10303 C C . ALA B 1 438 ? 0.341 52.875 21.953 1 96.62 438 ALA B C 1
ATOM 10305 O O . ALA B 1 438 ? 1.15 53.281 22.781 1 96.62 438 ALA B O 1
ATOM 10306 N N . LEU B 1 439 ? 0.654 52.688 20.703 1 96.62 439 LEU B N 1
ATOM 10307 C CA . LEU B 1 439 ? 1.986 53 20.203 1 96.62 439 LEU B CA 1
ATOM 10308 C C . LEU B 1 439 ? 2.268 54.5 20.312 1 96.62 439 LEU B C 1
ATOM 10310 O O . LEU B 1 439 ? 3.369 54.875 20.703 1 96.62 439 LEU B O 1
ATOM 10314 N N . ARG B 1 440 ? 1.304 55.281 19.953 1 94.38 440 ARG B N 1
ATOM 10315 C CA . ARG B 1 440 ? 1.443 56.719 20.078 1 94.38 440 ARG B CA 1
ATOM 10316 C C . ARG B 1 440 ? 1.59 57.156 21.531 1 94.38 440 ARG B C 1
ATOM 10318 O O . ARG B 1 440 ? 2.389 58.031 21.859 1 94.38 440 ARG B O 1
ATOM 10325 N N . TRP B 1 441 ? 0.787 56.5 22.375 1 95.44 441 TRP B N 1
ATOM 10326 C CA . TRP B 1 441 ? 0.898 56.75 23.812 1 95.44 441 TRP B CA 1
ATOM 10327 C C . TRP B 1 441 ? 2.287 56.406 24.328 1 95.44 441 TRP B C 1
ATOM 10329 O O . TRP B 1 441 ? 2.898 57.156 25.062 1 95.44 441 TRP B O 1
ATOM 10339 N N . ALA B 1 442 ? 2.799 55.281 24 1 97.19 442 ALA B N 1
ATOM 10340 C CA . ALA B 1 442 ? 4.086 54.75 24.453 1 97.19 442 ALA B CA 1
ATOM 10341 C C . ALA B 1 442 ? 5.23 55.656 24 1 97.19 442 ALA B C 1
ATOM 10343 O O . ALA B 1 442 ? 6.238 55.781 24.703 1 97.19 442 ALA B O 1
ATOM 10344 N N . THR B 1 443 ? 5.098 56.344 22.891 1 95.88 443 THR B N 1
ATOM 10345 C CA . THR B 1 443 ? 6.203 57.094 22.312 1 95.88 443 THR B CA 1
ATOM 10346 C C . THR B 1 443 ? 6 58.594 22.484 1 95.88 443 THR B C 1
ATOM 10348 O O . THR B 1 443 ? 6.793 59.375 21.984 1 95.88 443 THR B O 1
ATOM 10351 N N . HIS B 1 444 ? 4.953 58.969 23.125 1 93.88 444 HIS B N 1
ATOM 10352 C CA . HIS B 1 444 ? 4.691 60.375 23.328 1 93.88 444 HIS B CA 1
ATOM 10353 C C . HIS B 1 444 ? 5.816 61.031 24.109 1 93.88 444 HIS B C 1
ATOM 10355 O O . HIS B 1 444 ? 6.34 60.469 25.062 1 93.88 444 HIS B O 1
ATOM 10361 N N . PRO B 1 445 ? 6.172 62.25 23.656 1 91.62 445 PRO B N 1
ATOM 10362 C CA . PRO B 1 445 ? 7.289 62.938 24.312 1 91.62 445 PRO B CA 1
ATOM 10363 C C . PRO B 1 445 ? 7.066 63.125 25.812 1 91.62 445 PRO B C 1
ATOM 10365 O O . PRO B 1 445 ? 8.031 63.188 26.578 1 91.62 445 PRO B O 1
ATOM 10368 N N . ASP B 1 446 ? 5.844 63.188 26.25 1 92.56 446 ASP B N 1
ATOM 10369 C CA . ASP B 1 446 ? 5.508 63.375 27.656 1 92.56 446 ASP B CA 1
ATOM 10370 C C . ASP B 1 446 ? 5.949 62.156 28.484 1 92.56 446 ASP B C 1
ATOM 10372 O O . ASP B 1 446 ? 6.051 62.25 29.703 1 92.56 446 ASP B O 1
ATOM 10376 N N . ARG B 1 447 ? 6.195 61.062 27.812 1 92.81 447 ARG B N 1
ATOM 10377 C CA . ARG B 1 447 ? 6.609 59.844 28.516 1 92.81 447 ARG B CA 1
ATOM 10378 C C . ARG B 1 447 ? 8.094 59.906 28.875 1 92.81 447 ARG B C 1
ATOM 10380 O O . ARG B 1 447 ? 8.57 59.125 29.703 1 92.81 447 ARG B O 1
ATOM 10387 N N . GLY B 1 448 ? 8.859 60.75 28.266 1 93.44 448 GLY B N 1
ATOM 10388 C CA . GLY B 1 448 ? 10.281 60.875 28.547 1 93.44 448 GLY B CA 1
ATOM 10389 C C . GLY B 1 448 ? 11.141 60.656 27.312 1 93.44 448 GLY B C 1
ATOM 10390 O O . GLY B 1 448 ? 10.68 60.812 26.188 1 93.44 448 GLY B O 1
ATOM 10391 N N . ASN B 1 449 ? 12.398 60.375 27.547 1 94.56 449 ASN B N 1
ATOM 10392 C CA . ASN B 1 449 ? 13.367 60.156 26.484 1 94.56 449 ASN B CA 1
ATOM 10393 C C . ASN B 1 449 ? 13.336 58.719 25.953 1 94.56 449 ASN B C 1
ATOM 10395 O O . ASN B 1 449 ? 14.242 57.938 26.234 1 94.56 449 ASN B O 1
ATOM 10399 N N . ILE B 1 450 ? 12.406 58.438 25.125 1 96.56 450 ILE B N 1
ATOM 10400 C CA . ILE B 1 450 ? 12.219 57.125 24.578 1 96.56 450 ILE B CA 1
ATOM 10401 C C . ILE B 1 450 ? 13.25 56.844 23.484 1 96.56 450 ILE B C 1
ATOM 10403 O O . ILE B 1 450 ? 13.352 57.625 22.516 1 96.56 450 ILE B O 1
ATOM 10407 N N . LYS B 1 451 ? 14.031 55.719 23.609 1 95.44 451 LYS B N 1
ATOM 10408 C CA . LYS B 1 451 ? 15.07 55.406 22.625 1 95.44 451 LYS B CA 1
ATOM 10409 C C . LYS B 1 451 ? 14.703 54.156 21.828 1 95.44 451 LYS B C 1
ATOM 10411 O O . LYS B 1 451 ? 15.047 54.062 20.641 1 95.44 451 LYS B O 1
ATOM 10416 N N . VAL B 1 452 ? 14.086 53.219 22.516 1 97.75 452 VAL B N 1
ATOM 10417 C CA . VAL B 1 452 ? 13.766 51.938 21.875 1 97.75 452 VAL B CA 1
ATOM 10418 C C . VAL B 1 452 ? 12.289 51.625 22.094 1 97.75 452 VAL B C 1
ATOM 10420 O O . VAL B 1 452 ? 11.766 51.781 23.203 1 97.75 452 VAL B O 1
ATOM 10423 N N . LEU B 1 453 ? 11.594 51.281 21.078 1 98.31 453 LEU B N 1
ATOM 10424 C CA . LEU B 1 453 ? 10.234 50.75 21.125 1 98.31 453 LEU B CA 1
ATOM 10425 C C . LEU B 1 453 ? 10.234 49.25 20.828 1 98.31 453 LEU B C 1
ATOM 10427 O O . LEU B 1 453 ? 10.516 48.844 19.703 1 98.31 453 LEU B O 1
ATOM 10431 N N . GLY B 1 454 ? 9.992 48.406 21.891 1 98.56 454 GLY B N 1
ATOM 10432 C CA . GLY B 1 454 ? 9.898 46.969 21.719 1 98.56 454 GLY B CA 1
ATOM 10433 C C . GLY B 1 454 ? 8.484 46.5 21.422 1 98.56 454 GLY B C 1
ATOM 10434 O O . GLY B 1 454 ? 7.562 46.75 22.203 1 98.56 454 GLY B O 1
ATOM 10435 N N . LEU B 1 455 ? 8.281 45.844 20.266 1 98.69 455 LEU B N 1
ATOM 10436 C CA . LEU B 1 455 ? 7.004 45.25 19.891 1 98.69 455 LEU B CA 1
ATOM 10437 C C . LEU B 1 455 ? 6.93 43.812 20.344 1 98.69 455 LEU B C 1
ATOM 10439 O O . LEU B 1 455 ? 7.402 42.906 19.656 1 98.69 455 LEU B O 1
ATOM 10443 N N . MET B 1 456 ? 6.203 43.5 21.375 1 97.81 456 MET B N 1
ATOM 10444 C CA . MET B 1 456 ? 6.316 42.219 22.094 1 97.81 456 MET B CA 1
ATOM 10445 C C . MET B 1 456 ? 5.238 41.25 21.641 1 97.81 456 MET B C 1
ATOM 10447 O O . MET B 1 456 ? 5.418 40.031 21.734 1 97.81 456 MET B O 1
ATOM 10451 N N . GLY B 1 457 ? 4.137 41.75 21.156 1 95.44 457 GLY B N 1
ATOM 10452 C CA . GLY B 1 457 ? 3.039 40.875 20.781 1 95.44 457 GLY B CA 1
ATOM 10453 C C . GLY B 1 457 ? 2.531 40.031 21.922 1 95.44 457 GLY B C 1
ATOM 10454 O O . GLY B 1 457 ? 2.701 40.375 23.094 1 95.44 457 GLY B O 1
ATOM 10455 N N . GLY B 1 458 ? 1.748 38.938 21.641 1 91.56 458 GLY B N 1
ATOM 10456 C CA . GLY B 1 458 ? 1.184 38.031 22.625 1 91.56 458 GLY B CA 1
ATOM 10457 C C . GLY B 1 458 ? 1.642 36.594 22.438 1 91.56 458 GLY B C 1
ATOM 10458 O O . GLY B 1 458 ? 2.779 36.344 22.031 1 91.56 458 GLY B O 1
ATOM 10459 N N . SER B 1 459 ? 0.721 35.625 22.875 1 87 459 SER B N 1
ATOM 10460 C CA . SER B 1 459 ? 1.014 34.219 22.641 1 87 459 SER B CA 1
ATOM 10461 C C . SER B 1 459 ? 1.21 33.938 21.156 1 87 459 SER B C 1
ATOM 10463 O O . SER B 1 459 ? 2.037 33.094 20.781 1 87 459 SER B O 1
ATOM 10465 N N . TYR B 1 460 ? 0.448 34.562 20.359 1 91.88 460 TYR B N 1
ATOM 10466 C CA . TYR B 1 460 ? 0.729 34.812 18.953 1 91.88 460 TYR B CA 1
ATOM 10467 C C . TYR B 1 460 ? 1.206 36.219 18.703 1 91.88 460 TYR B C 1
ATOM 10469 O O . TYR B 1 460 ? 0.682 37.156 19.297 1 91.88 460 TYR B O 1
ATOM 10477 N N . PHE B 1 461 ? 2.227 36.281 17.922 1 96.44 461 PHE B N 1
ATOM 10478 C CA . PHE B 1 461 ? 2.621 37.656 17.594 1 96.44 461 PHE B CA 1
ATOM 10479 C C . PHE B 1 461 ? 1.549 38.344 16.75 1 96.44 461 PHE B C 1
ATOM 10481 O O . PHE B 1 461 ? 1.049 39.406 17.109 1 96.44 461 PHE B O 1
ATOM 10488 N N . SER B 1 462 ? 1.245 37.656 15.664 1 97.5 462 SER B N 1
ATOM 10489 C CA . SER B 1 462 ? 0.183 38.188 14.82 1 97.5 462 SER B CA 1
ATOM 10490 C C . SER B 1 462 ? -0.106 37.25 13.641 1 97.5 462 SER B C 1
ATOM 10492 O O . SER B 1 462 ? 0.814 36.688 13.062 1 97.5 462 SER B O 1
ATOM 10494 N N . ASN B 1 463 ? -1.382 37.188 13.32 1 96.19 463 ASN B N 1
ATOM 10495 C CA . ASN B 1 463 ? -1.792 36.406 12.141 1 96.19 463 ASN B CA 1
ATOM 10496 C C . ASN B 1 463 ? -2.381 37.344 11.062 1 96.19 463 ASN B C 1
ATOM 10498 O O . ASN B 1 463 ? -3.018 36.844 10.125 1 96.19 463 ASN B O 1
ATOM 10502 N N . GLY B 1 464 ? -2.158 38.625 11.273 1 97.44 464 GLY B N 1
ATOM 10503 C CA . GLY B 1 464 ? -2.684 39.562 10.289 1 97.44 464 GLY B CA 1
ATOM 10504 C C . GLY B 1 464 ? -4.145 39.906 10.516 1 97.44 464 GLY B C 1
ATOM 10505 O O . GLY B 1 464 ? -4.594 40 11.656 1 97.44 464 GLY B O 1
ATOM 10506 N N . VAL B 1 465 ? -4.879 40.156 9.469 1 97.75 465 VAL B N 1
ATOM 10507 C CA . VAL B 1 465 ? -6.25 40.656 9.555 1 97.75 465 VAL B CA 1
ATOM 10508 C C . VAL B 1 465 ? -7.133 39.594 10.25 1 97.75 465 VAL B C 1
ATOM 10510 O O . VAL B 1 465 ? -6.809 38.406 10.266 1 97.75 465 VAL B O 1
ATOM 10513 N N . ALA B 1 466 ? -8.195 40.062 10.82 1 98.25 466 ALA B N 1
ATOM 10514 C CA . ALA B 1 466 ? -9.094 39.219 11.586 1 98.25 466 ALA B CA 1
ATOM 10515 C C . ALA B 1 466 ? -10.18 38.625 10.695 1 98.25 466 ALA B C 1
ATOM 10517 O O . ALA B 1 466 ? -11.297 39.125 10.648 1 98.25 466 ALA B O 1
ATOM 10518 N N . LEU B 1 467 ? -9.953 37.438 10.195 1 97.88 467 LEU B N 1
ATOM 10519 C CA . LEU B 1 467 ? -10.812 36.812 9.188 1 97.88 467 LEU B CA 1
ATOM 10520 C C . LEU B 1 467 ? -12.164 36.438 9.789 1 97.88 467 LEU B C 1
ATOM 10522 O O . LEU B 1 467 ? -13.18 36.469 9.094 1 97.88 467 LEU B O 1
ATOM 10526 N N . ASN B 1 468 ? -12.227 36.062 11.102 1 97.31 468 ASN B N 1
ATOM 10527 C CA . ASN B 1 468 ? -13.508 35.781 11.742 1 97.31 468 ASN B CA 1
ATOM 10528 C C . ASN B 1 468 ? -14.414 37 11.758 1 97.31 468 ASN B C 1
ATOM 10530 O O . ASN B 1 468 ? -15.609 36.875 11.484 1 97.31 468 ASN B O 1
ATOM 10534 N N . ILE B 1 469 ? -13.844 38.156 12.07 1 97.5 469 ILE B N 1
ATOM 10535 C CA . ILE B 1 469 ? -14.602 39.375 12.117 1 97.5 469 ILE B CA 1
ATOM 10536 C C . ILE B 1 469 ? -15.047 39.781 10.711 1 97.5 469 ILE B C 1
ATOM 10538 O O . ILE B 1 469 ? -16.188 40.219 10.508 1 97.5 469 ILE B O 1
ATOM 10542 N N . ILE B 1 470 ? -14.172 39.594 9.766 1 97.75 470 ILE B N 1
ATOM 10543 C CA . ILE B 1 470 ? -14.5 39.906 8.375 1 97.75 470 ILE B CA 1
ATOM 10544 C C . ILE B 1 470 ? -15.641 39 7.914 1 97.75 470 ILE B C 1
ATOM 10546 O O . ILE B 1 470 ? -16.578 39.438 7.254 1 97.75 470 ILE B O 1
ATOM 10550 N N . GLU B 1 471 ? -15.586 37.719 8.266 1 96.06 471 GLU B N 1
ATOM 10551 C CA . GLU B 1 471 ? -16.609 36.75 7.883 1 96.06 471 GLU B CA 1
ATOM 10552 C C . GLU B 1 471 ? -17.969 37.125 8.477 1 96.06 471 GLU B C 1
ATOM 10554 O O . GLU B 1 471 ? -19 36.906 7.852 1 96.06 471 GLU B O 1
ATOM 10559 N N . SER B 1 472 ? -18 37.688 9.641 1 95.19 472 SER B N 1
ATOM 10560 C CA . SER B 1 472 ? -19.234 37.969 10.344 1 95.19 472 SER B CA 1
ATOM 10561 C C . SER B 1 472 ? -19.797 39.344 9.945 1 95.19 472 SER B C 1
ATOM 10563 O O . SER B 1 472 ? -20.938 39.656 10.281 1 95.19 472 SER B O 1
ATOM 10565 N N . ALA B 1 473 ? -19.062 40.094 9.164 1 95.81 473 ALA B N 1
ATOM 10566 C CA . ALA B 1 473 ? -19.484 41.406 8.773 1 95.81 473 ALA B CA 1
ATOM 10567 C C . ALA B 1 473 ? -20.594 41.344 7.73 1 95.81 473 ALA B C 1
ATOM 10569 O O . ALA B 1 473 ? -20.719 40.375 7.008 1 95.81 473 ALA B O 1
ATOM 10570 N N . ASP B 1 474 ? -21.391 42.438 7.672 1 92.12 474 ASP B N 1
ATOM 10571 C CA . ASP B 1 474 ? -22.453 42.5 6.672 1 92.12 474 ASP B CA 1
ATOM 10572 C C . ASP B 1 474 ? -21.875 42.469 5.258 1 92.12 474 ASP B C 1
ATOM 10574 O O . ASP B 1 474 ? -22.453 41.875 4.352 1 92.12 474 ASP B O 1
ATOM 10578 N N . HIS B 1 475 ? -20.812 43.156 5.086 1 94.81 475 HIS B N 1
ATOM 10579 C CA . HIS B 1 475 ? -20.094 43.188 3.818 1 94.81 475 HIS B CA 1
ATOM 10580 C C . HIS B 1 475 ? -18.609 42.844 4.02 1 94.81 475 HIS B C 1
ATOM 10582 O O . HIS B 1 475 ? -17.797 43.75 4.223 1 94.81 475 HIS B O 1
ATOM 10588 N N . PRO B 1 476 ? -18.266 41.562 3.795 1 95.94 476 PRO B N 1
ATOM 10589 C CA . PRO B 1 476 ? -16.891 41.125 4.059 1 95.94 476 PRO B CA 1
ATOM 10590 C C . PRO B 1 476 ? -15.852 41.906 3.248 1 95.94 476 PRO B C 1
ATOM 10592 O O . PRO B 1 476 ? -14.75 42.156 3.738 1 95.94 476 PRO B O 1
ATOM 10595 N N . GLY B 1 477 ? -16.141 42.25 2.039 1 96.25 477 GLY B N 1
ATOM 10596 C CA . GLY B 1 477 ? -15.234 43.094 1.242 1 96.25 477 GLY B CA 1
ATOM 10597 C C . GLY B 1 477 ? -14.93 44.438 1.876 1 96.25 477 GLY B C 1
ATOM 10598 O O . GLY B 1 477 ? -13.766 44.844 1.938 1 96.25 477 GLY B O 1
ATOM 10599 N N . ARG B 1 478 ? -15.953 45.125 2.348 1 96.44 478 ARG B N 1
ATOM 10600 C CA . ARG B 1 478 ? -15.781 46.406 2.988 1 96.44 478 ARG B CA 1
ATOM 10601 C C . ARG B 1 478 ? -15 46.281 4.289 1 96.44 478 ARG B C 1
ATOM 10603 O O . ARG B 1 478 ? -14.164 47.156 4.605 1 96.44 478 ARG B O 1
ATOM 10610 N N . GLU B 1 479 ? -15.336 45.25 4.992 1 97.31 479 GLU B N 1
ATOM 10611 C CA . GLU B 1 479 ? -14.602 45.031 6.234 1 97.31 479 GLU B CA 1
ATOM 10612 C C . GLU B 1 479 ? -13.141 44.688 5.965 1 97.31 479 GLU B C 1
ATOM 10614 O O . GLU B 1 479 ? -12.25 45.094 6.723 1 97.31 479 GLU B O 1
ATOM 10619 N N . THR B 1 480 ? -12.883 43.938 4.922 1 97.94 480 THR B N 1
ATOM 10620 C CA . THR B 1 480 ? -11.5 43.656 4.539 1 97.94 480 THR B CA 1
ATOM 10621 C C . THR B 1 480 ? -10.75 44.938 4.25 1 97.94 480 THR B C 1
ATOM 10623 O O . THR B 1 480 ? -9.609 45.125 4.699 1 97.94 480 THR B O 1
ATOM 10626 N N . TRP B 1 481 ? -11.391 45.812 3.529 1 97.5 481 TRP B N 1
ATOM 10627 C CA . TRP B 1 481 ? -10.805 47.094 3.188 1 97.5 481 TRP B CA 1
ATOM 10628 C C . TRP B 1 481 ? -10.492 47.906 4.441 1 97.5 481 TRP B C 1
ATOM 10630 O O . TRP B 1 481 ? -9.391 48.438 4.586 1 97.5 481 TRP B O 1
ATOM 10640 N N . ALA B 1 482 ? -11.422 47.969 5.352 1 97.81 482 ALA B N 1
ATOM 10641 C CA . ALA B 1 482 ? -11.234 48.688 6.594 1 97.81 482 ALA B CA 1
ATOM 10642 C C . ALA B 1 482 ? -10.094 48.094 7.418 1 97.81 482 ALA B C 1
ATOM 10644 O O . ALA B 1 482 ? -9.258 48.812 7.957 1 97.81 482 ALA B O 1
ATOM 10645 N N . ASN B 1 483 ? -10.094 46.844 7.523 1 98.5 483 ASN B N 1
ATOM 10646 C CA . ASN B 1 483 ? -9.125 46.125 8.344 1 98.5 483 ASN B CA 1
ATOM 10647 C C . ASN B 1 483 ? -7.711 46.25 7.77 1 98.5 483 ASN B C 1
ATOM 10649 O O . ASN B 1 483 ? -6.75 46.438 8.516 1 98.5 483 ASN B O 1
ATOM 10653 N N . ILE B 1 484 ? -7.578 46.094 6.445 1 98.38 484 ILE B N 1
ATOM 10654 C CA . ILE B 1 484 ? -6.254 46.156 5.836 1 98.38 484 ILE B CA 1
ATOM 10655 C C . ILE B 1 484 ? -5.672 47.531 5.98 1 98.38 484 ILE B C 1
ATOM 10657 O O . ILE B 1 484 ? -4.465 47.719 6.18 1 98.38 484 ILE B O 1
ATOM 10661 N N . ASN B 1 485 ? -6.473 48.562 5.867 1 97.19 485 ASN B N 1
ATOM 10662 C CA . ASN B 1 485 ? -6.008 49.938 6.086 1 97.19 485 ASN B CA 1
ATOM 10663 C C . ASN B 1 485 ? -5.562 50.156 7.531 1 97.19 485 ASN B C 1
ATOM 10665 O O . ASN B 1 485 ? -4.551 50.812 7.781 1 97.19 485 ASN B O 1
ATOM 10669 N N . ALA B 1 486 ? -6.34 49.594 8.406 1 97.88 486 ALA B N 1
ATOM 10670 C CA . ALA B 1 486 ? -6.031 49.781 9.828 1 97.88 486 ALA B CA 1
ATOM 10671 C C . ALA B 1 486 ? -4.688 49.125 10.18 1 97.88 486 ALA B C 1
ATOM 10673 O O . ALA B 1 486 ? -3.898 49.719 10.922 1 97.88 486 ALA B O 1
ATOM 10674 N N . ILE B 1 487 ? -4.406 47.969 9.734 1 98.25 487 ILE B N 1
ATOM 10675 C CA . ILE B 1 487 ? -3.141 47.312 10.062 1 98.25 487 ILE B CA 1
ATOM 10676 C C . ILE B 1 487 ? -1.998 48.031 9.328 1 98.25 487 ILE B C 1
ATOM 10678 O O . ILE B 1 487 ? -0.884 48.125 9.852 1 98.25 487 ILE B O 1
ATOM 10682 N N . ASP B 1 488 ? -2.258 48.5 8.125 1 96.88 488 ASP B N 1
ATOM 10683 C CA . ASP B 1 488 ? -1.252 49.281 7.414 1 96.88 488 ASP B CA 1
ATOM 10684 C C . ASP B 1 488 ? -0.85 50.531 8.219 1 96.88 488 ASP B C 1
ATOM 10686 O O . ASP B 1 488 ? 0.313 50.938 8.195 1 96.88 488 ASP B O 1
ATOM 10690 N N . ASP B 1 489 ? -1.81 51.125 8.891 1 95.62 489 ASP B N 1
ATOM 10691 C CA . ASP B 1 489 ? -1.51 52.25 9.75 1 95.62 489 ASP B CA 1
ATOM 10692 C C . ASP B 1 489 ? -0.53 51.875 10.852 1 95.62 489 ASP B C 1
ATOM 10694 O O . ASP B 1 489 ? 0.39 52.625 11.164 1 95.62 489 ASP B O 1
ATOM 10698 N N . VAL B 1 490 ? -0.76 50.75 11.453 1 97.19 490 VAL B N 1
ATOM 10699 C CA . VAL B 1 490 ? 0.154 50.25 12.477 1 97.19 490 VAL B CA 1
ATOM 10700 C C . VAL B 1 490 ? 1.558 50.125 11.891 1 97.19 490 VAL B C 1
ATOM 10702 O O . VAL B 1 490 ? 2.531 50.594 12.469 1 97.19 490 VAL B O 1
ATOM 10705 N N . VAL B 1 491 ? 1.649 49.5 10.758 1 97.12 491 VAL B N 1
ATOM 10706 C CA . VAL B 1 491 ? 2.938 49.156 10.148 1 97.12 491 VAL B CA 1
ATOM 10707 C C . VAL B 1 491 ? 3.635 50.438 9.711 1 97.12 491 VAL B C 1
ATOM 10709 O O . VAL B 1 491 ? 4.855 50.594 9.844 1 97.12 491 VAL B O 1
ATOM 10712 N N . GLU B 1 492 ? 2.877 51.344 9.148 1 94.31 492 GLU B N 1
ATOM 10713 C CA . GLU B 1 492 ? 3.451 52.625 8.711 1 94.31 492 GLU B CA 1
ATOM 10714 C C . GLU B 1 492 ? 4.051 53.375 9.883 1 94.31 492 GLU B C 1
ATOM 10716 O O . GLU B 1 492 ? 5.121 54 9.758 1 94.31 492 GLU B O 1
ATOM 10721 N N . LEU B 1 493 ? 3.322 53.375 10.984 1 94 493 LEU B N 1
ATOM 10722 C CA . LEU B 1 493 ? 3.836 54.031 12.188 1 94 493 LEU B CA 1
ATOM 10723 C C . LEU B 1 493 ? 5.156 53.375 12.617 1 94 493 LEU B C 1
ATOM 10725 O O . LEU B 1 493 ? 6.102 54.094 12.969 1 94 493 LEU B O 1
ATOM 10729 N N . ILE B 1 494 ? 5.25 52.125 12.547 1 95.94 494 ILE B N 1
ATOM 10730 C CA . ILE B 1 494 ? 6.438 51.375 12.945 1 95.94 494 ILE B CA 1
ATOM 10731 C C . ILE B 1 494 ? 7.582 51.656 11.977 1 95.94 494 ILE B C 1
ATOM 10733 O O . ILE B 1 494 ? 8.719 51.875 12.391 1 95.94 494 ILE B O 1
ATOM 10737 N N . ALA B 1 495 ? 7.281 51.656 10.672 1 93.06 495 ALA B N 1
ATOM 10738 C CA . ALA B 1 495 ? 8.289 51.875 9.641 1 93.06 495 ALA B CA 1
ATOM 10739 C C . ALA B 1 495 ? 8.836 53.281 9.688 1 93.06 495 ALA B C 1
ATOM 10741 O O . ALA B 1 495 ? 9.977 53.531 9.289 1 93.06 495 ALA B O 1
ATOM 10742 N N . GLY B 1 496 ? 8.117 54.281 10.18 1 87.56 496 GLY B N 1
ATOM 10743 C CA . GLY B 1 496 ? 8.586 55.594 10.484 1 87.56 496 GLY B CA 1
ATOM 10744 C C . GLY B 1 496 ? 8.953 56.406 9.25 1 87.56 496 GLY B C 1
ATOM 10745 O O . GLY B 1 496 ? 10.039 57 9.188 1 87.56 496 GLY B O 1
ATOM 10746 N N . ASP B 1 497 ? 8.141 56.469 8.234 1 78.94 497 ASP B N 1
ATOM 10747 C CA . ASP B 1 497 ? 8.453 57.25 7.023 1 78.94 497 ASP B CA 1
ATOM 10748 C C . ASP B 1 497 ? 8.688 58.719 7.344 1 78.94 497 ASP B C 1
ATOM 10750 O O . ASP B 1 497 ? 8.156 59.219 8.328 1 78.94 497 ASP B O 1
ATOM 10754 N N . VAL B 1 498 ? 9.664 59.375 6.652 1 79.62 498 VAL B N 1
ATOM 10755 C CA . VAL B 1 498 ? 10.008 60.75 6.883 1 79.62 498 VAL B CA 1
ATOM 10756 C C . VAL B 1 498 ? 9.656 61.594 5.645 1 79.62 498 VAL B C 1
ATOM 10758 O O . VAL B 1 498 ? 9.898 62.781 5.613 1 79.62 498 VAL B O 1
ATOM 10761 N N . SER B 1 499 ? 9.125 60.906 4.703 1 71.94 499 SER B N 1
ATOM 10762 C CA . SER B 1 499 ? 8.844 61.625 3.463 1 71.94 499 SER B CA 1
ATOM 10763 C C . SER B 1 499 ? 7.859 62.781 3.688 1 71.94 499 SER B C 1
ATOM 10765 O O . SER B 1 499 ? 6.934 62.656 4.492 1 71.94 499 SER B O 1
ATOM 10767 N N . SER B 1 500 ? 8.219 63.969 3.277 1 56.81 500 SER B N 1
ATOM 10768 C CA . SER B 1 500 ? 7.348 65.125 3.439 1 56.81 500 SER B CA 1
ATOM 10769 C C . SER B 1 500 ? 6.07 65 2.619 1 56.81 500 SER B C 1
ATOM 10771 O O . SER B 1 500 ? 4.988 65.375 3.066 1 56.81 500 SER B O 1
ATOM 10773 N N . GLN B 1 501 ? 6.094 64.688 1.374 1 59.44 501 GLN B N 1
ATOM 10774 C CA . GLN B 1 501 ? 4.98 64.5 0.455 1 59.44 501 GLN B CA 1
ATOM 10775 C C . GLN B 1 501 ? 5.352 63.469 -0.626 1 59.44 501 GLN B C 1
ATOM 10777 O O . GLN B 1 501 ? 6.48 63.469 -1.127 1 59.44 501 GLN B O 1
ATOM 10782 N N . PRO B 1 502 ? 4.52 62.688 -0.78 1 59.56 502 PRO B N 1
ATOM 10783 C CA . PRO B 1 502 ? 3.225 62.375 -0.168 1 59.56 502 PRO B CA 1
ATOM 10784 C C . PRO B 1 502 ? 3.346 61.469 1.046 1 59.56 502 PRO B C 1
ATOM 10786 O O . PRO B 1 502 ? 4.254 60.625 1.108 1 59.56 502 PRO B O 1
ATOM 10789 N N . ARG B 1 503 ? 2.764 61.844 2.131 1 66.19 503 ARG B N 1
ATOM 10790 C CA . ARG B 1 503 ? 2.549 60.938 3.266 1 66.19 503 ARG B CA 1
ATOM 10791 C C . ARG B 1 503 ? 1.085 60.531 3.369 1 66.19 503 ARG B C 1
ATOM 10793 O O . ARG B 1 503 ? 0.213 61.156 2.77 1 66.19 503 ARG B O 1
ATOM 10800 N N . SER B 1 504 ? 0.932 59.406 3.922 1 70.62 504 SER B N 1
ATOM 10801 C CA . SER B 1 504 ? -0.456 59.031 4.168 1 70.62 504 SER B CA 1
ATOM 10802 C C . SER B 1 504 ? -1.149 60.031 5.082 1 70.62 504 SER B C 1
ATOM 10804 O O . SER B 1 504 ? -0.49 60.75 5.84 1 70.62 504 SER B O 1
ATOM 10806 N N . ASP B 1 505 ? -2.42 60.188 4.883 1 67.5 505 ASP B N 1
ATOM 10807 C CA . ASP B 1 505 ? -3.215 61.094 5.715 1 67.5 505 ASP B CA 1
ATOM 10808 C C . ASP B 1 505 ? -3.057 60.75 7.195 1 67.5 505 ASP B C 1
ATOM 10810 O O . ASP B 1 505 ? -3.059 61.656 8.047 1 67.5 505 ASP B O 1
ATOM 10814 N N . PHE B 1 506 ? -2.775 59.5 7.402 1 76.19 506 PHE B N 1
ATOM 10815 C CA . PHE B 1 506 ? -2.639 58.969 8.758 1 76.19 506 PHE B CA 1
ATOM 10816 C C . PHE B 1 506 ? -1.399 59.531 9.438 1 76.19 506 PHE B C 1
ATOM 10818 O O . PHE B 1 506 ? -1.413 59.812 10.641 1 76.19 506 PHE B O 1
ATOM 10825 N N . MET B 1 507 ? -0.402 59.812 8.758 1 76.19 507 MET B N 1
ATOM 10826 C CA . MET B 1 507 ? 0.885 60.25 9.297 1 76.19 507 MET B CA 1
ATOM 10827 C C . MET B 1 507 ? 1.076 61.75 9.102 1 76.19 507 MET B C 1
ATOM 10829 O O . MET B 1 507 ? 2.098 62.312 9.508 1 76.19 507 MET B O 1
ATOM 10833 N N . THR B 1 508 ? -0.058 62.375 8.648 1 72.5 508 THR B N 1
ATOM 10834 C CA . THR B 1 508 ? 0.108 63.781 8.32 1 72.5 508 THR B CA 1
ATOM 10835 C C . THR B 1 508 ? 0.252 64.625 9.586 1 72.5 508 THR B C 1
ATOM 10837 O O . THR B 1 508 ? -0.552 64.5 10.516 1 72.5 508 THR B O 1
ATOM 10840 N N . SER B 1 509 ? 1.269 65.375 9.797 1 71.06 509 SER B N 1
ATOM 10841 C CA . SER B 1 509 ? 1.518 66.375 10.789 1 71.06 509 SER B CA 1
ATOM 10842 C C . SER B 1 509 ? 2.025 65.812 12.094 1 71.06 509 SER B C 1
ATOM 10844 O O . SER B 1 509 ? 1.888 66.375 13.164 1 71.06 509 SER B O 1
ATOM 10846 N N . VAL B 1 510 ? 2.367 64.5 12.07 1 78.12 510 VAL B N 1
ATOM 10847 C CA . VAL B 1 510 ? 2.953 63.906 13.258 1 78.12 510 VAL B CA 1
ATOM 10848 C C . VAL B 1 510 ? 4.387 63.469 12.961 1 78.12 510 VAL B C 1
ATOM 10850 O O . VAL B 1 510 ? 4.66 62.906 11.906 1 78.12 510 VAL B O 1
ATOM 10853 N N . PRO B 1 511 ? 5.297 63.906 13.789 1 86.12 511 PRO B N 1
ATOM 10854 C CA . PRO B 1 511 ? 6.652 63.406 13.562 1 86.12 511 PRO B CA 1
ATOM 10855 C C . PRO B 1 511 ? 6.738 61.906 13.602 1 86.12 511 PRO B C 1
ATOM 10857 O O . PRO B 1 511 ? 6.086 61.25 14.438 1 86.12 511 PRO B O 1
ATOM 10860 N N . SER B 1 512 ? 7.441 61.375 12.664 1 89.69 512 SER B N 1
ATOM 10861 C CA . SER B 1 512 ? 7.633 59.938 12.641 1 89.69 512 SER B CA 1
ATOM 10862 C C . SER B 1 512 ? 8.547 59.469 13.773 1 89.69 512 SER B C 1
ATOM 10864 O O . SER B 1 512 ? 9.258 60.281 14.367 1 89.69 512 SER B O 1
ATOM 10866 N N . LEU B 1 513 ? 8.523 58.156 14.117 1 93.75 513 LEU B N 1
ATOM 10867 C CA . LEU B 1 513 ? 9.406 57.594 15.125 1 93.75 513 LEU B CA 1
ATOM 10868 C C . LEU B 1 513 ? 10.867 57.781 14.742 1 93.75 513 LEU B C 1
ATOM 10870 O O . LEU B 1 513 ? 11.719 58.031 15.609 1 93.75 513 LEU B O 1
ATOM 10874 N N . THR B 1 514 ? 11.156 57.75 13.453 1 91.38 514 THR B N 1
ATOM 10875 C CA . THR B 1 514 ? 12.5 57.969 12.938 1 91.38 514 THR B CA 1
ATOM 10876 C C . THR B 1 514 ? 12.953 59.406 13.227 1 91.38 514 THR B C 1
ATOM 10878 O O . THR B 1 514 ? 14.078 59.625 13.695 1 91.38 514 THR B O 1
ATOM 10881 N N . GLU B 1 515 ? 12.109 60.312 12.93 1 90 515 GLU B N 1
ATOM 10882 C CA . GLU B 1 515 ? 12.414 61.719 13.172 1 90 515 GLU B CA 1
ATOM 10883 C C . GLU B 1 515 ? 12.633 62 14.664 1 90 515 GLU B C 1
ATOM 10885 O O . GLU B 1 515 ? 13.398 62.875 15.039 1 90 515 GLU B O 1
ATOM 10890 N N . ARG B 1 516 ? 12.039 61.188 15.469 1 92.25 516 ARG B N 1
ATOM 10891 C CA . ARG B 1 516 ? 12.117 61.344 16.922 1 92.25 516 ARG B CA 1
ATOM 10892 C C . ARG B 1 516 ? 13.297 60.594 17.5 1 92.25 516 ARG B C 1
ATOM 10894 O O . ARG B 1 516 ? 13.562 60.656 18.703 1 92.25 516 ARG B O 1
ATOM 10901 N N . GLY B 1 517 ? 14.016 59.875 16.625 1 92.5 517 GLY B N 1
ATOM 10902 C CA . GLY B 1 517 ? 15.203 59.156 17.047 1 92.5 517 GLY B CA 1
ATOM 10903 C C . GLY B 1 517 ? 14.883 57.875 17.797 1 92.5 517 GLY B C 1
ATOM 10904 O O . GLY B 1 517 ? 15.656 57.438 18.656 1 92.5 517 GLY B O 1
ATOM 10905 N N . ILE B 1 518 ? 13.742 57.281 17.625 1 96.38 518 ILE B N 1
ATOM 10906 C CA . ILE B 1 518 ? 13.312 56.062 18.297 1 96.38 518 ILE B CA 1
ATOM 10907 C C . ILE B 1 518 ? 13.531 54.844 17.375 1 96.38 518 ILE B C 1
ATOM 10909 O O . ILE B 1 518 ? 13.047 54.844 16.25 1 96.38 518 ILE B O 1
ATOM 10913 N N . VAL B 1 519 ? 14.273 53.844 17.844 1 97.25 519 VAL B N 1
ATOM 10914 C CA . VAL B 1 519 ? 14.508 52.594 17.109 1 97.25 519 VAL B CA 1
ATOM 10915 C C . VAL B 1 519 ? 13.438 51.562 17.469 1 97.25 519 VAL B C 1
ATOM 10917 O O . VAL B 1 519 ? 13.125 51.375 18.641 1 97.25 519 VAL B O 1
ATOM 10920 N N . THR B 1 520 ? 12.836 50.938 16.469 1 98.38 520 THR B N 1
ATOM 10921 C CA . THR B 1 520 ? 11.797 49.938 16.688 1 98.38 520 THR B CA 1
ATOM 10922 C C . THR B 1 520 ? 12.391 48.531 16.625 1 98.38 520 THR B C 1
ATOM 10924 O O . THR B 1 520 ? 13.211 48.219 15.758 1 98.38 520 THR B O 1
ATOM 10927 N N . VAL B 1 521 ? 12.031 47.625 17.578 1 98.69 521 VAL B N 1
ATOM 10928 C CA . VAL B 1 521 ? 12.492 46.25 17.641 1 98.69 521 VAL B CA 1
ATOM 10929 C C . VAL B 1 521 ? 11.305 45.312 17.781 1 98.69 521 VAL B C 1
ATOM 10931 O O . VAL B 1 521 ? 10.578 45.375 18.781 1 98.69 521 VAL B O 1
ATOM 10934 N N . THR B 1 522 ? 11.055 44.5 16.719 1 98.56 522 THR B N 1
ATOM 10935 C CA . THR B 1 522 ? 10.094 43.406 16.875 1 98.56 522 THR B CA 1
ATOM 10936 C C . THR B 1 522 ? 10.656 42.312 17.766 1 98.56 522 THR B C 1
ATOM 10938 O O . THR B 1 522 ? 11.773 41.844 17.562 1 98.56 522 THR B O 1
ATOM 10941 N N . CYS B 1 523 ? 9.953 41.938 18.75 1 98.44 523 CYS B N 1
ATOM 10942 C CA . CYS B 1 523 ? 10.258 40.812 19.625 1 98.44 523 CYS B CA 1
ATOM 10943 C C . CYS B 1 523 ? 9.203 39.719 19.5 1 98.44 523 CYS B C 1
ATOM 10945 O O . CYS B 1 523 ? 8.266 39.656 20.281 1 98.44 523 CYS B O 1
ATOM 10947 N N . MET B 1 524 ? 9.422 38.781 18.547 1 97.81 524 MET B N 1
ATOM 10948 C CA . MET B 1 524 ? 8.438 37.75 18.266 1 97.81 524 MET B CA 1
ATOM 10949 C C . MET B 1 524 ? 8.555 36.625 19.281 1 97.81 524 MET B C 1
ATOM 10951 O O . MET B 1 524 ? 9.367 35.688 19.094 1 97.81 524 MET B O 1
ATOM 10955 N N . ARG B 1 525 ? 7.633 36.594 20.203 1 95.62 525 ARG B N 1
ATOM 10956 C CA . ARG B 1 525 ? 7.586 35.562 21.234 1 95.62 525 ARG B CA 1
ATOM 10957 C C . ARG B 1 525 ? 6.715 34.375 20.812 1 95.62 525 ARG B C 1
ATOM 10959 O O . ARG B 1 525 ? 6.809 33.281 21.375 1 95.62 525 ARG B O 1
ATOM 10966 N N . GLY B 1 526 ? 5.836 34.594 19.828 1 95.25 526 GLY B N 1
ATOM 10967 C CA . GLY B 1 526 ? 4.93 33.625 19.266 1 95.25 526 GLY B CA 1
ATOM 10968 C C . GLY B 1 526 ? 4.887 33.656 17.75 1 95.25 526 GLY B C 1
ATOM 10969 O O . GLY B 1 526 ? 5.512 34.5 17.125 1 95.25 526 GLY B O 1
ATOM 10970 N N . ASN B 1 527 ? 4.137 32.688 17.141 1 96.69 527 ASN B N 1
ATOM 10971 C CA . ASN B 1 527 ? 4.07 32.531 15.695 1 96.69 527 ASN B CA 1
ATOM 10972 C C . ASN B 1 527 ? 3.516 33.781 15.008 1 96.69 527 ASN B C 1
ATOM 10974 O O . ASN B 1 527 ? 2.838 34.594 15.641 1 96.69 527 ASN B O 1
ATOM 10978 N N . ALA B 1 528 ? 3.881 33.938 13.781 1 98 528 ALA B N 1
ATOM 10979 C CA . ALA B 1 528 ? 3.367 35 12.938 1 98 528 ALA B CA 1
ATOM 10980 C C . ALA B 1 528 ? 3.014 34.5 11.547 1 98 528 ALA B C 1
ATOM 10982 O O . ALA B 1 528 ? 3.719 33.656 11 1 98 528 ALA B O 1
ATOM 10983 N N . ALA B 1 529 ? 1.989 35.062 11.008 1 97.5 529 ALA B N 1
ATOM 10984 C CA . ALA B 1 529 ? 1.579 34.656 9.672 1 97.5 529 ALA B CA 1
ATOM 10985 C C . ALA B 1 529 ? 1.099 35.844 8.844 1 97.5 529 ALA B C 1
ATOM 10987 O O . ALA B 1 529 ? 0.618 36.844 9.398 1 97.5 529 ALA B O 1
ATOM 10988 N N . ALA B 1 530 ? 1.267 35.781 7.551 1 97.5 530 ALA B N 1
ATOM 10989 C CA . ALA B 1 530 ? 0.776 36.75 6.574 1 97.5 530 ALA B CA 1
ATOM 10990 C C . ALA B 1 530 ? 1.132 38.156 6.988 1 97.5 530 ALA B C 1
ATOM 10992 O O . ALA B 1 530 ? 2.303 38.469 7.211 1 97.5 530 ALA B O 1
ATOM 10993 N N . GLY B 1 531 ? 0.101 38.969 7.223 1 97.81 531 GLY B N 1
ATOM 10994 C CA . GLY B 1 531 ? 0.34 40.344 7.586 1 97.81 531 GLY B CA 1
ATOM 10995 C C . GLY B 1 531 ? 1.095 40.5 8.891 1 97.81 531 GLY B C 1
ATOM 10996 O O . GLY B 1 531 ? 1.767 41.5 9.109 1 97.81 531 GLY B O 1
ATOM 10997 N N . GLY B 1 532 ? 1.004 39.469 9.703 1 98.19 532 GLY B N 1
ATOM 10998 C CA . GLY B 1 532 ? 1.767 39.469 10.938 1 98.19 532 GLY B CA 1
ATOM 10999 C C . GLY B 1 532 ? 3.266 39.375 10.719 1 98.19 532 GLY B C 1
ATOM 11000 O O . GLY B 1 532 ? 4.043 40 11.445 1 98.19 532 GLY B O 1
ATOM 11001 N N . VAL B 1 533 ? 3.664 38.594 9.734 1 98.56 533 VAL B N 1
ATOM 11002 C CA . VAL B 1 533 ? 5.082 38.531 9.398 1 98.56 533 VAL B CA 1
ATOM 11003 C C . VAL B 1 533 ? 5.539 39.844 8.773 1 98.56 533 VAL B C 1
ATOM 11005 O O . VAL B 1 533 ? 6.625 40.344 9.086 1 98.56 533 VAL B O 1
ATOM 11008 N N . ALA B 1 534 ? 4.703 40.406 7.918 1 98.44 534 ALA B N 1
ATOM 11009 C CA . ALA B 1 534 ? 5.031 41.688 7.289 1 98.44 534 ALA B CA 1
ATOM 11010 C C . ALA B 1 534 ? 5.145 42.812 8.336 1 98.44 534 ALA B C 1
ATOM 11012 O O . ALA B 1 534 ? 6.027 43.656 8.242 1 98.44 534 ALA B O 1
ATOM 11013 N N . LEU B 1 535 ? 4.242 42.781 9.289 1 98.31 535 LEU B N 1
ATOM 11014 C CA . LEU B 1 535 ? 4.309 43.719 10.398 1 98.31 535 LEU B CA 1
ATOM 11015 C C . LEU B 1 535 ? 5.629 43.594 11.148 1 98.31 535 LEU B C 1
ATOM 11017 O O . LEU B 1 535 ? 6.293 44.594 11.43 1 98.31 535 LEU B O 1
ATOM 11021 N N . ALA B 1 536 ? 5.992 42.406 11.43 1 98.56 536 ALA B N 1
ATOM 11022 C CA . ALA B 1 536 ? 7.246 42.156 12.125 1 98.56 536 ALA B CA 1
ATOM 11023 C C . ALA B 1 536 ? 8.438 42.656 11.312 1 98.56 536 ALA B C 1
ATOM 11025 O O . ALA B 1 536 ? 9.352 43.281 11.859 1 98.56 536 ALA B O 1
ATOM 11026 N N . ALA B 1 537 ? 8.422 42.406 10.039 1 98.5 537 ALA B N 1
ATOM 11027 C CA . ALA B 1 537 ? 9.555 42.688 9.148 1 98.5 537 ALA B CA 1
ATOM 11028 C C . ALA B 1 537 ? 9.758 44.188 8.938 1 98.5 537 ALA B C 1
ATOM 11030 O O . ALA B 1 537 ? 10.812 44.625 8.477 1 98.5 537 ALA B O 1
ATOM 11031 N N . ALA B 1 538 ? 8.805 45 9.289 1 97.88 538 ALA B N 1
ATOM 11032 C CA . ALA B 1 538 ? 8.859 46.438 9.055 1 97.88 538 ALA B CA 1
ATOM 11033 C C . ALA B 1 538 ? 9.695 47.125 10.117 1 97.88 538 ALA B C 1
ATOM 11035 O O . ALA B 1 538 ? 10.086 48.281 9.953 1 97.88 538 ALA B O 1
ATOM 11036 N N . ALA B 1 539 ? 10.039 46.5 11.211 1 98.38 539 ALA B N 1
ATOM 11037 C CA . ALA B 1 539 ? 10.812 47.094 12.297 1 98.38 539 ALA B CA 1
ATOM 11038 C C . ALA B 1 539 ? 12.281 47.25 11.914 1 98.38 539 ALA B C 1
ATOM 11040 O O . ALA B 1 539 ? 12.742 46.625 10.945 1 98.38 539 ALA B O 1
ATOM 11041 N N . ASP B 1 540 ? 13.023 48 12.695 1 98.19 540 ASP B N 1
ATOM 11042 C CA . ASP B 1 540 ? 14.445 48.25 12.453 1 98.19 540 ASP B CA 1
ATOM 11043 C C . ASP B 1 540 ? 15.289 47.031 12.797 1 98.19 540 ASP B C 1
ATOM 11045 O O . ASP B 1 540 ? 16.359 46.812 12.211 1 98.19 540 ASP B O 1
ATOM 11049 N N . ILE B 1 541 ? 14.898 46.312 13.789 1 98.44 541 ILE B N 1
ATOM 11050 C CA . ILE B 1 541 ? 15.5 45.031 14.164 1 98.44 541 ILE B CA 1
ATOM 11051 C C . ILE B 1 541 ? 14.398 44 14.43 1 98.44 541 ILE B C 1
ATOM 11053 O O . ILE B 1 541 ? 13.398 44.312 15.07 1 98.44 541 ILE B O 1
ATOM 11057 N N . VAL B 1 542 ? 14.562 42.781 13.867 1 98.75 542 VAL B N 1
ATOM 11058 C CA . VAL B 1 542 ? 13.625 41.688 14.125 1 98.75 542 VAL B CA 1
ATOM 11059 C C . VAL B 1 542 ? 14.297 40.625 14.969 1 98.75 542 VAL B C 1
ATOM 11061 O O . VAL B 1 542 ? 15.227 39.969 14.508 1 98.75 542 VAL B O 1
ATOM 11064 N N . VAL B 1 543 ? 13.852 40.469 16.188 1 98.69 543 VAL B N 1
ATOM 11065 C CA . VAL B 1 543 ? 14.297 39.406 17.094 1 98.69 543 VAL B CA 1
ATOM 11066 C C . VAL B 1 543 ? 13.211 38.344 17.219 1 98.69 543 VAL B C 1
ATOM 11068 O O . VAL B 1 543 ? 12.047 38.656 17.469 1 98.69 543 VAL B O 1
ATOM 11071 N N . SER B 1 544 ? 13.547 37.125 17.016 1 98.5 544 SER B N 1
ATOM 11072 C CA . SER B 1 544 ? 12.586 36.031 17.109 1 98.5 544 SER B CA 1
ATOM 11073 C C . SER B 1 544 ? 13.047 34.969 18.109 1 98.5 544 SER B C 1
ATOM 11075 O O . SER B 1 544 ? 14.242 34.688 18.219 1 98.5 544 SER B O 1
ATOM 11077 N N . ALA B 1 545 ? 12.055 34.438 18.844 1 97.94 545 ALA B N 1
ATOM 11078 C CA . ALA B 1 545 ? 12.344 33.25 19.609 1 97.94 545 ALA B CA 1
ATOM 11079 C C . ALA B 1 545 ? 12.633 32.062 18.703 1 97.94 545 ALA B C 1
ATOM 11081 O O . ALA B 1 545 ? 12.117 31.984 17.578 1 97.94 545 ALA B O 1
ATOM 11082 N N . GLY B 1 546 ? 13.453 31.141 19.172 1 97.12 546 GLY B N 1
ATOM 11083 C CA . GLY B 1 546 ? 13.812 29.969 18.391 1 97.12 546 GLY B CA 1
ATOM 11084 C C . GLY B 1 546 ? 12.641 29.031 18.141 1 97.12 546 GLY B C 1
ATOM 11085 O O . GLY B 1 546 ? 12.672 28.234 17.188 1 97.12 546 GLY B O 1
ATOM 11086 N N . SER B 1 547 ? 11.586 29.156 18.859 1 96.44 547 SER B N 1
ATOM 11087 C CA . SER B 1 547 ? 10.438 28.266 18.781 1 96.44 547 SER B CA 1
ATOM 11088 C C . SER B 1 547 ? 9.383 28.797 17.828 1 96.44 547 SER B C 1
ATOM 11090 O O . SER B 1 547 ? 8.367 28.141 17.578 1 96.44 547 SER B O 1
ATOM 11092 N N . VAL B 1 548 ? 9.562 29.906 17.203 1 97.5 548 VAL B N 1
ATOM 11093 C CA . VAL B 1 548 ? 8.547 30.594 16.406 1 97.5 548 VAL B CA 1
ATOM 11094 C C . VAL B 1 548 ? 8.531 30.016 14.984 1 97.5 548 VAL B C 1
ATOM 11096 O O . VAL B 1 548 ? 9.586 29.703 14.43 1 97.5 548 VAL B O 1
ATOM 11099 N N . VAL B 1 549 ? 7.355 29.844 14.422 1 97.69 549 VAL B N 1
ATOM 11100 C CA . VAL B 1 549 ? 7.164 29.516 13.016 1 97.69 549 VAL B CA 1
ATOM 11101 C C . VAL B 1 549 ? 6.578 30.719 12.273 1 97.69 549 VAL B C 1
ATOM 11103 O O . VAL B 1 549 ? 5.664 31.375 12.773 1 97.69 549 VAL B O 1
ATOM 11106 N N . LEU B 1 550 ? 7.137 31 11.125 1 98.44 550 LEU B N 1
ATOM 11107 C CA . LEU B 1 550 ? 6.684 32.125 10.305 1 98.44 550 LEU B CA 1
ATOM 11108 C C . LEU B 1 550 ? 6.051 31.625 9.008 1 98.44 550 LEU B C 1
ATOM 11110 O O . LEU B 1 550 ? 6.594 30.75 8.344 1 98.44 550 LEU B O 1
ATOM 11114 N N . ASN B 1 551 ? 4.938 32.125 8.703 1 98 551 ASN B N 1
ATOM 11115 C CA . ASN B 1 551 ? 4.273 31.922 7.422 1 98 551 ASN B CA 1
ATOM 11116 C C . ASN B 1 551 ? 4.098 33.25 6.668 1 98 551 ASN B C 1
ATOM 11118 O O . ASN B 1 551 ? 3.061 33.906 6.785 1 98 551 ASN B O 1
ATOM 11122 N N . PRO B 1 552 ? 4.992 33.594 5.809 1 97.81 552 PRO B N 1
ATOM 11123 C CA . PRO B 1 552 ? 5.008 34.938 5.25 1 97.81 552 PRO B CA 1
ATOM 11124 C C . PRO B 1 552 ? 3.984 35.125 4.133 1 97.81 552 PRO B C 1
ATOM 11126 O O . PRO B 1 552 ? 3.623 36.281 3.811 1 97.81 552 PRO B O 1
ATOM 11129 N N . ALA B 1 553 ? 3.467 34.125 3.555 1 96.06 553 ALA B N 1
ATOM 11130 C CA . ALA B 1 553 ? 2.66 34.25 2.342 1 96.06 553 ALA B CA 1
ATOM 11131 C C . ALA B 1 553 ? 1.201 34.531 2.678 1 96.06 553 ALA B C 1
ATOM 11133 O O . ALA B 1 553 ? 0.701 34.094 3.723 1 96.06 553 ALA B O 1
ATOM 11134 N N . TYR B 1 554 ? 0.494 35.25 1.727 1 95.56 554 TYR B N 1
ATOM 11135 C CA . TYR B 1 554 ? -0.927 35.562 1.785 1 95.56 554 TYR B CA 1
ATOM 11136 C C . TYR B 1 554 ? -1.728 34.688 0.834 1 95.56 554 TYR B C 1
ATOM 11138 O O . TYR B 1 554 ? -2.947 34.562 0.971 1 95.56 554 TYR B O 1
ATOM 11146 N N . ARG B 1 555 ? -1.015 34.188 -0.031 1 94.12 555 ARG B N 1
ATOM 11147 C CA . ARG B 1 555 ? -1.553 33.688 -1.288 1 94.12 555 ARG B CA 1
ATOM 11148 C C . ARG B 1 555 ? -2.439 32.469 -1.052 1 94.12 555 ARG B C 1
ATOM 11150 O O . ARG B 1 555 ? -3.426 32.25 -1.762 1 94.12 555 ARG B O 1
ATOM 11157 N N . ALA B 1 556 ? -2.15 31.656 -0.083 1 94.56 556 ALA B N 1
ATOM 11158 C CA . ALA B 1 556 ? -2.961 30.484 0.229 1 94.56 556 ALA B CA 1
ATOM 11159 C C . ALA B 1 556 ? -4.391 30.875 0.582 1 94.56 556 ALA B C 1
ATOM 11161 O O . ALA B 1 556 ? -5.324 30.094 0.405 1 94.56 556 ALA B O 1
ATOM 11162 N N . MET B 1 557 ? -4.633 32.125 1.02 1 96.12 557 MET B N 1
ATOM 11163 C CA . MET B 1 557 ? -5.953 32.656 1.35 1 96.12 557 MET B CA 1
ATOM 11164 C C . MET B 1 557 ? -6.555 33.406 0.162 1 96.12 557 MET B C 1
ATOM 11166 O O . MET B 1 557 ? -7.645 33.969 0.265 1 96.12 557 MET B O 1
ATOM 11170 N N . GLY B 1 558 ? -5.816 33.438 -0.926 1 95.75 558 GLY B N 1
ATOM 11171 C CA . GLY B 1 558 ? -6.285 34.125 -2.107 1 95.75 558 GLY B CA 1
ATOM 11172 C C . GLY B 1 558 ? -6.031 35.625 -2.051 1 95.75 558 GLY B C 1
ATOM 11173 O O . GLY B 1 558 ? -6.695 36.406 -2.74 1 95.75 558 GLY B O 1
ATOM 11174 N N . LEU B 1 559 ? -5.098 36 -1.184 1 97 559 LEU B N 1
ATOM 11175 C CA . LEU B 1 559 ? -4.812 37.438 -1.003 1 97 559 LEU B CA 1
ATOM 11176 C C . LEU B 1 559 ? -3.428 37.781 -1.537 1 97 559 LEU B C 1
ATOM 11178 O O . LEU B 1 559 ? -2.51 36.969 -1.479 1 97 559 LEU B O 1
ATOM 11182 N N . HIS B 1 560 ? -3.326 38.969 -2.115 1 95.31 560 HIS B N 1
ATOM 11183 C CA . HIS B 1 560 ? -2.023 39.531 -2.451 1 95.31 560 HIS B CA 1
ATOM 11184 C C . HIS B 1 560 ? -1.268 39.969 -1.198 1 95.31 560 HIS B C 1
ATOM 11186 O O . HIS B 1 560 ? -0.058 39.75 -1.094 1 95.31 560 HIS B O 1
ATOM 11192 N N . GLY B 1 561 ? -1.985 40.562 -0.282 1 95.56 561 GLY B N 1
ATOM 11193 C CA . GLY B 1 561 ? -1.379 41.062 0.943 1 95.56 561 GLY B CA 1
ATOM 11194 C C . GLY B 1 561 ? -0.969 42.531 0.86 1 95.56 561 GLY B C 1
ATOM 11195 O O . GLY B 1 561 ? -0.878 43.094 -0.233 1 95.56 561 GLY B O 1
ATOM 11196 N N . SER B 1 562 ? -0.71 43.094 1.987 1 97.62 562 SER B N 1
ATOM 11197 C CA . SER B 1 562 ? -0.232 44.438 2.164 1 97.62 562 SER B CA 1
ATOM 11198 C C . SER B 1 562 ? 0.772 44.531 3.307 1 97.62 562 SER B C 1
ATOM 11200 O O . SER B 1 562 ? 1.738 43.781 3.354 1 97.62 562 SER B O 1
ATOM 11202 N N . GLU B 1 563 ? 0.546 45.562 4.148 1 97.81 563 GLU B N 1
ATOM 11203 C CA . GLU B 1 563 ? 1.418 45.75 5.301 1 97.81 563 GLU B CA 1
ATOM 11204 C C . GLU B 1 563 ? 2.855 46.031 4.867 1 97.81 563 GLU B C 1
ATOM 11206 O O . GLU B 1 563 ? 3.801 45.625 5.559 1 97.81 563 GLU B O 1
ATOM 11211 N N . PHE B 1 564 ? 3.094 46.531 3.664 1 97 564 PHE B N 1
ATOM 11212 C CA . PHE B 1 564 ? 4.359 47.031 3.127 1 97 564 PHE B CA 1
ATOM 11213 C C . PHE B 1 564 ? 5.332 45.875 2.906 1 97 564 PHE B C 1
ATOM 11215 O O . PHE B 1 564 ? 6.539 46.031 3.086 1 97 564 PHE B O 1
ATOM 11222 N N . HIS B 1 565 ? 4.812 44.656 2.641 1 97.31 565 HIS B N 1
ATOM 11223 C CA . HIS B 1 565 ? 5.691 43.5 2.457 1 97.31 565 HIS B CA 1
ATOM 11224 C C . HIS B 1 565 ? 6.566 43.688 1.218 1 97.31 565 HIS B C 1
ATOM 11226 O O . HIS B 1 565 ? 7.684 43.156 1.169 1 97.31 565 HIS B O 1
ATOM 11232 N N . LEU B 1 566 ? 6.051 44.438 0.214 1 96.5 566 LEU B N 1
ATOM 11233 C CA . LEU B 1 566 ? 6.824 44.688 -0.997 1 96.5 566 LEU B CA 1
ATOM 11234 C C . LEU B 1 566 ? 8.07 45.5 -0.686 1 96.5 566 LEU B C 1
ATOM 11236 O O . LEU B 1 566 ? 9.047 45.469 -1.442 1 96.5 566 LEU B O 1
ATOM 11240 N N . TYR B 1 567 ? 8.039 46.25 0.397 1 95.81 567 TYR B N 1
ATOM 11241 C CA . TYR B 1 567 ? 9.203 47 0.837 1 95.81 567 TYR B CA 1
ATOM 11242 C C . TYR B 1 567 ? 10.07 46.188 1.783 1 95.81 567 TYR B C 1
ATOM 11244 O O . TYR B 1 567 ? 11.234 45.906 1.497 1 95.81 567 TYR B O 1
ATOM 11252 N N . SER B 1 568 ? 9.516 45.75 2.855 1 97.31 568 SER B N 1
ATOM 11253 C CA . SER B 1 568 ? 10.281 45.125 3.932 1 97.31 568 SER B CA 1
ATOM 11254 C C . SER B 1 568 ? 10.891 43.812 3.484 1 97.31 568 SER B C 1
ATOM 11256 O O . SER B 1 568 ? 12.062 43.531 3.752 1 97.31 568 SER B O 1
ATOM 11258 N N . TYR B 1 569 ? 10.047 42.875 2.814 1 97.5 569 TYR B N 1
ATOM 11259 C CA . TYR B 1 569 ? 10.594 41.594 2.383 1 97.5 569 TYR B CA 1
ATOM 11260 C C . TYR B 1 569 ? 11.727 41.781 1.388 1 97.5 569 TYR B C 1
ATOM 11262 O O . TYR B 1 569 ? 12.773 41.125 1.489 1 97.5 569 TYR B O 1
ATOM 11270 N N . VAL B 1 570 ? 11.516 42.688 0.418 1 96.31 570 VAL B N 1
ATOM 11271 C CA . VAL B 1 570 ? 12.484 42.875 -0.656 1 96.31 570 VAL B CA 1
ATOM 11272 C C . VAL B 1 570 ? 13.758 43.5 -0.096 1 96.31 570 VAL B C 1
ATOM 11274 O O . VAL B 1 570 ? 14.867 43.062 -0.434 1 96.31 570 VAL B O 1
ATOM 11277 N N . GLU B 1 571 ? 13.625 44.5 0.735 1 96.12 571 GLU B N 1
ATOM 11278 C CA . GLU B 1 571 ? 14.797 45.156 1.29 1 96.12 571 GLU B CA 1
ATOM 11279 C C . GLU B 1 571 ? 15.586 44.219 2.199 1 96.12 571 GLU B C 1
ATOM 11281 O O . GLU B 1 571 ? 16.812 44.219 2.168 1 96.12 571 GLU B O 1
ATOM 11286 N N . ARG B 1 572 ? 14.898 43.438 2.971 1 97 572 ARG B N 1
ATOM 11287 C CA . ARG B 1 572 ? 15.57 42.562 3.936 1 97 572 ARG B CA 1
ATOM 11288 C C . ARG B 1 572 ? 16.203 41.375 3.242 1 97 572 ARG B C 1
ATOM 11290 O O . ARG B 1 572 ? 17.328 41 3.57 1 97 572 ARG B O 1
ATOM 11297 N N . CYS B 1 573 ? 15.445 40.781 2.254 1 96.56 573 CYS B N 1
ATOM 11298 C CA . CYS B 1 573 ? 15.82 39.438 1.801 1 96.56 573 CYS B CA 1
ATOM 11299 C C . CYS B 1 573 ? 16.312 39.5 0.361 1 96.56 573 CYS B C 1
ATOM 11301 O O . CYS B 1 573 ? 16.922 38.531 -0.115 1 96.56 573 CYS B O 1
ATOM 11303 N N . GLY B 1 574 ? 16.156 40.531 -0.338 1 94.06 574 GLY B N 1
ATOM 11304 C CA . GLY B 1 574 ? 16.359 40.562 -1.777 1 94.06 574 GLY B CA 1
ATOM 11305 C C . GLY B 1 574 ? 15.156 40.094 -2.561 1 94.06 574 GLY B C 1
ATOM 11306 O O . GLY B 1 574 ? 14.336 39.312 -2.043 1 94.06 574 GLY B O 1
ATOM 11307 N N . ARG B 1 575 ? 15.055 40.438 -3.77 1 92.94 575 ARG B N 1
ATOM 11308 C CA . ARG B 1 575 ? 13.867 40.188 -4.59 1 92.94 575 ARG B CA 1
ATOM 11309 C C . ARG B 1 575 ? 13.641 38.719 -4.816 1 92.94 575 ARG B C 1
ATOM 11311 O O . ARG B 1 575 ? 12.5 38.25 -4.816 1 92.94 575 ARG B O 1
ATOM 11318 N N . ASN B 1 576 ? 14.703 37.906 -5.07 1 92.19 576 ASN B N 1
ATOM 11319 C CA . ASN B 1 576 ? 14.562 36.469 -5.32 1 92.19 576 ASN B CA 1
ATOM 11320 C C . ASN B 1 576 ? 13.984 35.75 -4.109 1 92.19 576 ASN B C 1
ATOM 11322 O O . ASN B 1 576 ? 13.023 34.969 -4.234 1 92.19 576 ASN B O 1
ATOM 11326 N N . VAL B 1 577 ? 14.555 35.969 -2.949 1 94.88 577 VAL B N 1
ATOM 11327 C CA . VAL B 1 577 ? 14.086 35.312 -1.729 1 94.88 577 VAL B CA 1
ATOM 11328 C C . VAL B 1 577 ? 12.68 35.812 -1.391 1 94.88 577 VAL B C 1
ATOM 11330 O O . VAL B 1 577 ? 11.828 35 -0.984 1 94.88 577 VAL B O 1
ATOM 11333 N N . ALA B 1 578 ? 12.422 37.125 -1.561 1 95.88 578 ALA B N 1
ATOM 11334 C CA . ALA B 1 578 ? 11.094 37.688 -1.305 1 95.88 578 ALA B CA 1
ATOM 11335 C C . ALA B 1 578 ? 10.031 37 -2.164 1 95.88 578 ALA B C 1
ATOM 11337 O O . ALA B 1 578 ? 8.906 36.781 -1.711 1 95.88 578 ALA B O 1
ATOM 11338 N N . THR B 1 579 ? 10.414 36.719 -3.391 1 94.12 579 THR B N 1
ATOM 11339 C CA . THR B 1 579 ? 9.508 36 -4.285 1 94.12 579 THR B CA 1
ATOM 11340 C C . THR B 1 579 ? 9.156 34.625 -3.725 1 94.12 579 THR B C 1
ATOM 11342 O O . THR B 1 579 ? 7.984 34.25 -3.703 1 94.12 579 THR B O 1
ATOM 11345 N N . HIS B 1 580 ? 10.133 33.906 -3.234 1 93.62 580 HIS B N 1
ATOM 11346 C CA . HIS B 1 580 ? 9.883 32.594 -2.619 1 93.62 580 HIS B CA 1
ATOM 11347 C C . HIS B 1 580 ? 8.992 32.719 -1.389 1 93.62 580 HIS B C 1
ATOM 11349 O O . HIS B 1 580 ? 8.094 31.906 -1.179 1 93.62 580 HIS B O 1
ATOM 11355 N N . LEU B 1 581 ? 9.227 33.781 -0.601 1 95.12 581 LEU B N 1
ATOM 11356 C CA . LEU B 1 581 ? 8.477 34 0.634 1 95.12 581 LEU B CA 1
ATOM 11357 C C . LEU B 1 581 ? 6.98 34.094 0.349 1 95.12 581 LEU B C 1
ATOM 11359 O O . LEU B 1 581 ? 6.156 33.625 1.123 1 95.12 581 LEU B O 1
ATOM 11363 N N . VAL B 1 582 ? 6.645 34.688 -0.751 1 93.38 582 VAL B N 1
ATOM 11364 C CA . VAL B 1 582 ? 5.234 34.969 -1.007 1 93.38 582 VAL B CA 1
ATOM 11365 C C . VAL B 1 582 ? 4.641 33.875 -1.879 1 93.38 582 VAL B C 1
ATOM 11367 O O . VAL B 1 582 ? 3.432 33.625 -1.842 1 93.38 582 VAL B O 1
ATOM 11370 N N . LYS B 1 583 ? 5.469 33.156 -2.625 1 91.94 583 LYS B N 1
ATOM 11371 C CA . LYS B 1 583 ? 4.973 32.219 -3.617 1 91.94 583 LYS B CA 1
ATOM 11372 C C . LYS B 1 583 ? 4.926 30.781 -3.051 1 91.94 583 LYS B C 1
ATOM 11374 O O . LYS B 1 583 ? 4.031 30.016 -3.379 1 91.94 583 LYS B O 1
ATOM 11379 N N . ASP B 1 584 ? 5.855 30.391 -2.289 1 92.06 584 ASP B N 1
ATOM 11380 C CA . ASP B 1 584 ? 6.016 29 -1.88 1 92.06 584 ASP B CA 1
ATOM 11381 C C . ASP B 1 584 ? 4.922 28.578 -0.897 1 92.06 584 ASP B C 1
ATOM 11383 O O . ASP B 1 584 ? 4.477 27.438 -0.904 1 92.06 584 ASP B O 1
ATOM 11387 N N . MET B 1 585 ? 4.457 29.5 -0.059 1 95.31 585 MET B N 1
ATOM 11388 C CA . MET B 1 585 ? 3.406 29.25 0.925 1 95.31 585 MET B CA 1
ATOM 11389 C C . MET B 1 585 ? 3.781 28.094 1.847 1 95.31 585 MET B C 1
ATOM 11391 O O . MET B 1 585 ? 2.971 27.203 2.09 1 95.31 585 MET B O 1
ATOM 11395 N N . LEU B 1 586 ? 5.008 28.031 2.27 1 95.31 586 LEU B N 1
ATOM 11396 C CA . LEU B 1 586 ? 5.523 27.031 3.203 1 95.31 586 LEU B CA 1
ATOM 11397 C C . LEU B 1 586 ? 5.957 27.688 4.512 1 95.31 586 LEU B C 1
ATOM 11399 O O . LEU B 1 586 ? 6.406 28.844 4.52 1 95.31 586 LEU B O 1
ATOM 11403 N N . PRO B 1 587 ? 5.809 26.984 5.637 1 97.31 587 PRO B N 1
ATOM 11404 C CA . PRO B 1 587 ? 6.27 27.531 6.914 1 97.31 587 PRO B CA 1
ATOM 11405 C C . PRO B 1 587 ? 7.793 27.625 7.004 1 97.31 587 PRO B C 1
ATOM 11407 O O . PRO B 1 587 ? 8.5 26.797 6.414 1 97.31 587 PRO B O 1
ATOM 11410 N N . LEU B 1 588 ? 8.25 28.609 7.746 1 97.75 588 LEU B N 1
ATOM 11411 C CA . LEU B 1 588 ? 9.672 28.812 7.992 1 97.75 588 LEU B CA 1
ATOM 11412 C C . LEU B 1 588 ? 9.977 28.781 9.484 1 97.75 588 LEU B C 1
ATOM 11414 O O . LEU B 1 588 ? 9.211 29.328 10.289 1 97.75 588 LEU B O 1
ATOM 11418 N N . SER B 1 589 ? 11.055 28.141 9.867 1 97.5 589 SER B N 1
ATOM 11419 C CA . SER B 1 589 ? 11.562 28.25 11.227 1 97.5 589 SER B CA 1
ATOM 11420 C C . SER B 1 589 ? 12.234 29.594 11.461 1 97.5 589 SER B C 1
ATOM 11422 O O . SER B 1 589 ? 12.555 30.312 10.508 1 97.5 589 SER B O 1
ATOM 11424 N N . ALA B 1 590 ? 12.414 29.906 12.727 1 97.94 590 ALA B N 1
ATOM 11425 C CA . ALA B 1 590 ? 13.141 31.125 13.07 1 97.94 590 ALA B CA 1
ATOM 11426 C C . ALA B 1 590 ? 14.555 31.109 12.508 1 97.94 590 ALA B C 1
ATOM 11428 O O . ALA B 1 590 ? 15.047 32.094 11.992 1 97.94 590 ALA B O 1
ATOM 11429 N N . ILE B 1 591 ? 15.133 29.969 12.516 1 96.12 591 ILE B N 1
ATOM 11430 C CA . ILE B 1 591 ? 16.516 29.797 12.062 1 96.12 591 ILE B CA 1
ATOM 11431 C C . ILE B 1 591 ? 16.578 30 10.555 1 96.12 591 ILE B C 1
ATOM 11433 O O . ILE B 1 591 ? 17.438 30.734 10.055 1 96.12 591 ILE B O 1
ATOM 11437 N N . ARG B 1 592 ? 15.727 29.312 9.867 1 96.31 592 ARG B N 1
ATOM 11438 C CA . ARG B 1 592 ? 15.695 29.453 8.414 1 96.31 592 ARG B CA 1
ATOM 11439 C C . ARG B 1 592 ? 15.375 30.891 8.008 1 96.31 592 ARG B C 1
ATOM 11441 O O . ARG B 1 592 ? 15.914 31.406 7.027 1 96.31 592 ARG B O 1
ATOM 11448 N N . SER B 1 593 ? 14.539 31.547 8.766 1 98.06 593 SER B N 1
ATOM 11449 C CA . SER B 1 593 ? 14.172 32.938 8.5 1 98.06 593 SER B CA 1
ATOM 11450 C C . SER B 1 593 ? 15.359 33.875 8.672 1 98.06 593 SER B C 1
ATOM 11452 O O . SER B 1 593 ? 15.492 34.844 7.941 1 98.06 593 SER B O 1
ATOM 11454 N N . ARG B 1 594 ? 16.141 33.594 9.641 1 97.44 594 ARG B N 1
ATOM 11455 C CA . ARG B 1 594 ? 17.359 34.375 9.82 1 97.44 594 ARG B CA 1
ATOM 11456 C C . ARG B 1 594 ? 18.328 34.156 8.656 1 97.44 594 ARG B C 1
ATOM 11458 O O . ARG B 1 594 ? 18.906 35.125 8.156 1 97.44 594 ARG B O 1
ATOM 11465 N N . GLU B 1 595 ? 18.422 32.906 8.195 1 95.38 595 GLU B N 1
ATOM 11466 C CA . GLU B 1 595 ? 19.297 32.594 7.07 1 95.38 595 GLU B CA 1
ATOM 11467 C C . GLU B 1 595 ? 18.844 33.312 5.801 1 95.38 595 GLU B C 1
ATOM 11469 O O . GLU B 1 595 ? 19.672 33.688 4.969 1 95.38 595 GLU B O 1
ATOM 11474 N N . LEU B 1 596 ? 17.562 33.562 5.73 1 96 596 LEU B N 1
ATOM 11475 C CA . LEU B 1 596 ? 16.984 34.188 4.535 1 96 596 LEU B CA 1
ATOM 11476 C C . LEU B 1 596 ? 16.984 35.719 4.652 1 96 596 LEU B C 1
ATOM 11478 O O . LEU B 1 596 ? 16.656 36.406 3.689 1 96 596 LEU B O 1
ATOM 11482 N N . GLY B 1 597 ? 17.281 36.219 5.871 1 96.75 597 GLY B N 1
ATOM 11483 C CA . GLY B 1 597 ? 17.359 37.656 6.07 1 96.75 597 GLY B CA 1
ATOM 11484 C C . GLY B 1 597 ? 16.094 38.281 6.633 1 96.75 597 GLY B C 1
ATOM 11485 O O . GLY B 1 597 ? 16.062 39.469 6.988 1 96.75 597 GLY B O 1
ATOM 11486 N N . LEU B 1 598 ? 15.07 37.469 6.828 1 97.62 598 LEU B N 1
ATOM 11487 C CA . LEU B 1 598 ? 13.781 37.938 7.309 1 97.62 598 LEU B CA 1
ATOM 11488 C C . LEU B 1 598 ? 13.836 38.25 8.797 1 97.62 598 LEU B C 1
ATOM 11490 O O . LEU B 1 598 ? 13.125 39.156 9.281 1 97.62 598 LEU B O 1
ATOM 11494 N N . VAL B 1 599 ? 14.602 37.531 9.523 1 98.31 599 VAL B N 1
ATOM 11495 C CA . VAL B 1 599 ? 14.852 37.719 10.945 1 98.31 599 VAL B CA 1
ATOM 11496 C C . VAL B 1 599 ? 16.312 38.094 11.172 1 98.31 599 VAL B C 1
ATOM 11498 O O . VAL B 1 599 ? 17.203 37.594 10.5 1 98.31 599 VAL B O 1
ATOM 11501 N N . ASP B 1 600 ? 16.562 39.031 12.109 1 98.19 600 ASP B N 1
ATOM 11502 C CA . ASP B 1 600 ? 17.922 39.5 12.352 1 98.19 600 ASP B CA 1
ATOM 11503 C C . ASP B 1 600 ? 18.594 38.688 13.453 1 98.19 600 ASP B C 1
ATOM 11505 O O . ASP B 1 600 ? 19.781 38.344 13.359 1 98.19 600 ASP B O 1
ATOM 11509 N N . VAL B 1 601 ? 17.844 38.438 14.523 1 98 601 VAL B N 1
ATOM 11510 C CA . VAL B 1 601 ? 18.391 37.75 15.695 1 98 601 VAL B CA 1
ATOM 11511 C C . VAL B 1 601 ? 17.422 36.656 16.156 1 98 601 VAL B C 1
ATOM 11513 O O . VAL B 1 601 ? 16.203 36.875 16.172 1 98 601 VAL B O 1
ATOM 11516 N N . VAL B 1 602 ? 17.938 35.469 16.422 1 97.88 602 VAL B N 1
ATOM 11517 C CA . VAL B 1 602 ? 17.156 34.406 17.047 1 97.88 602 VAL B CA 1
ATOM 11518 C C . VAL B 1 602 ? 17.656 34.188 18.469 1 97.88 602 VAL B C 1
ATOM 11520 O O . VAL B 1 602 ? 18.859 34 18.703 1 97.88 602 VAL B O 1
ATOM 11523 N N . VAL B 1 603 ? 16.75 34.281 19.391 1 97.38 603 VAL B N 1
ATOM 11524 C CA . VAL B 1 603 ? 17.125 34.062 20.781 1 97.38 603 VAL B CA 1
ATOM 11525 C C . VAL B 1 603 ? 16.531 32.75 21.281 1 97.38 603 VAL B C 1
ATOM 11527 O O . VAL B 1 603 ? 15.461 32.312 20.844 1 97.38 603 VAL B O 1
ATOM 11530 N N . GLY B 1 604 ? 17.219 32.094 22.188 1 94.44 604 GLY B N 1
ATOM 11531 C CA . GLY B 1 604 ? 16.766 30.844 22.75 1 94.44 604 GLY B CA 1
ATOM 11532 C C . GLY B 1 604 ? 16.75 29.719 21.719 1 94.44 604 GLY B C 1
ATOM 11533 O O . GLY B 1 604 ? 16.984 29.938 20.531 1 94.44 604 GLY B O 1
ATOM 11534 N N . GLY B 1 605 ? 16.422 28.531 22.219 1 93.38 605 GLY B N 1
ATOM 11535 C CA . GLY B 1 605 ? 16.344 27.359 21.375 1 93.38 605 GLY B CA 1
ATOM 11536 C C . GLY B 1 605 ? 14.953 27.078 20.844 1 93.38 605 GLY B C 1
ATOM 11537 O O . GLY B 1 605 ? 14.023 27.844 21.094 1 93.38 605 GLY B O 1
ATOM 11538 N N . ARG B 1 606 ? 14.797 25.984 20.094 1 93.88 606 ARG B N 1
ATOM 11539 C CA . ARG B 1 606 ? 13.547 25.578 19.438 1 93.88 606 ARG B CA 1
ATOM 11540 C C . ARG B 1 606 ? 12.523 25.125 20.469 1 93.88 606 ARG B C 1
ATOM 11542 O O . ARG B 1 606 ? 11.328 25.047 20.172 1 93.88 606 ARG B O 1
ATOM 11549 N N . ASP B 1 607 ? 12.984 24.781 21.672 1 94.19 607 ASP B N 1
ATOM 11550 C CA . ASP B 1 607 ? 12.07 24.297 22.703 1 94.19 607 ASP B CA 1
ATOM 11551 C C . ASP B 1 607 ? 12.117 25.188 23.938 1 94.19 607 ASP B C 1
ATOM 11553 O O . ASP B 1 607 ? 11.68 24.781 25.016 1 94.19 607 ASP B O 1
ATOM 11557 N N . THR B 1 608 ? 12.672 26.391 23.781 1 94.5 608 THR B N 1
ATOM 11558 C CA . THR B 1 608 ? 12.703 27.344 24.891 1 94.5 608 THR B CA 1
ATOM 11559 C C . THR B 1 608 ? 11.32 27.922 25.156 1 94.5 608 THR B C 1
ATOM 11561 O O . THR B 1 608 ? 10.633 28.359 24.219 1 94.5 608 THR B O 1
ATOM 11564 N N . PRO B 1 609 ? 10.914 27.922 26.438 1 93.12 609 PRO B N 1
ATOM 11565 C CA . PRO B 1 609 ? 9.602 28.484 26.766 1 93.12 609 PRO B CA 1
ATOM 11566 C C . PRO B 1 609 ? 9.5 29.984 26.453 1 93.12 609 PRO B C 1
ATOM 11568 O O . PRO B 1 609 ? 10.508 30.688 26.5 1 93.12 609 PRO B O 1
ATOM 11571 N N . GLN B 1 610 ? 8.336 30.422 26.188 1 92.75 610 GLN B N 1
ATOM 11572 C CA . GLN B 1 610 ? 8.062 31.797 25.781 1 92.75 610 GLN B CA 1
ATOM 11573 C C . GLN B 1 610 ? 8.562 32.781 26.828 1 92.75 610 GLN B C 1
ATOM 11575 O O . GLN B 1 610 ? 9.133 33.812 26.484 1 92.75 610 GLN B O 1
ATOM 11580 N N . ALA B 1 611 ? 8.367 32.531 28.141 1 92.56 611 ALA B N 1
ATOM 11581 C CA . ALA B 1 611 ? 8.773 33.406 29.234 1 92.56 611 ALA B CA 1
ATOM 11582 C C . ALA B 1 611 ? 10.289 33.625 29.234 1 92.56 611 ALA B C 1
ATOM 11584 O O . ALA B 1 611 ? 10.773 34.719 29.484 1 92.56 611 ALA B O 1
ATOM 11585 N N . GLU B 1 612 ? 10.969 32.562 29.016 1 94.44 612 GLU B N 1
ATOM 11586 C CA . GLU B 1 612 ? 12.422 32.656 28.953 1 94.44 612 GLU B CA 1
ATOM 11587 C C . GLU B 1 612 ? 12.891 33.438 27.734 1 94.44 612 GLU B C 1
ATOM 11589 O O . GLU B 1 612 ? 13.836 34.219 27.812 1 94.44 612 GLU B O 1
ATOM 11594 N N . SER B 1 613 ? 12.297 33.25 26.625 1 96.38 613 SER B N 1
ATOM 11595 C CA . SER B 1 613 ? 12.625 34 25.422 1 96.38 613 SER B CA 1
ATOM 11596 C C . SER B 1 613 ? 12.375 35.5 25.625 1 96.38 613 SER B C 1
ATOM 11598 O O . SER B 1 613 ? 13.141 36.312 25.125 1 96.38 613 SER B O 1
ATOM 11600 N N . GLU B 1 614 ? 11.289 35.781 26.312 1 97.12 614 GLU B N 1
ATOM 11601 C CA . GLU B 1 614 ? 10.992 37.188 26.609 1 97.12 614 GLU B CA 1
ATOM 11602 C C . GLU B 1 614 ? 12.109 37.812 27.422 1 97.12 614 GLU B C 1
ATOM 11604 O O . GLU B 1 614 ? 12.531 38.938 27.141 1 97.12 614 GLU B O 1
ATOM 11609 N N . ALA B 1 615 ? 12.578 37.125 28.406 1 97.44 615 ALA B N 1
ATOM 11610 C CA . ALA B 1 615 ? 13.664 37.656 29.234 1 97.44 615 ALA B CA 1
ATOM 11611 C C . ALA B 1 615 ? 14.914 37.906 28.406 1 97.44 615 ALA B C 1
ATOM 11613 O O . ALA B 1 615 ? 15.594 38.906 28.594 1 97.44 615 ALA B O 1
ATOM 11614 N N . LEU B 1 616 ? 15.164 37 27.5 1 97.38 616 LEU B N 1
ATOM 11615 C CA . LEU B 1 616 ? 16.312 37.188 26.625 1 97.38 616 LEU B CA 1
ATOM 11616 C C . LEU B 1 616 ? 16.125 38.375 25.703 1 97.38 616 LEU B C 1
ATOM 11618 O O . LEU B 1 616 ? 17.094 39.094 25.406 1 97.38 616 LEU B O 1
ATOM 11622 N N . MET B 1 617 ? 14.961 38.594 25.281 1 98.06 617 MET B N 1
ATOM 11623 C CA . MET B 1 617 ? 14.664 39.719 24.391 1 98.06 617 MET B CA 1
ATOM 11624 C C . MET B 1 617 ? 14.82 41.031 25.141 1 98.06 617 MET B C 1
ATOM 11626 O O . MET B 1 617 ? 15.375 42 24.594 1 98.06 617 MET B O 1
ATOM 11630 N N . ILE B 1 618 ? 14.328 41.094 26.344 1 98 618 ILE B N 1
ATOM 11631 C CA . ILE B 1 618 ? 14.445 42.312 27.156 1 98 618 ILE B CA 1
ATOM 11632 C C . ILE B 1 618 ? 15.914 42.594 27.422 1 98 618 ILE B C 1
ATOM 11634 O O . ILE B 1 618 ? 16.344 43.75 27.359 1 98 618 ILE B O 1
ATOM 11638 N N . LYS B 1 619 ? 16.688 41.594 27.688 1 97.44 619 LYS B N 1
ATOM 11639 C CA . LYS B 1 619 ? 18.125 41.75 27.875 1 97.44 619 LYS B CA 1
ATOM 11640 C C . LYS B 1 619 ? 18.766 42.312 26.609 1 97.44 619 LYS B C 1
ATOM 11642 O O . LYS B 1 619 ? 19.609 43.219 26.688 1 97.44 619 LYS B O 1
ATOM 11647 N N . PHE B 1 620 ? 18.453 41.906 25.453 1 97.06 620 PHE B N 1
ATOM 11648 C CA . PHE B 1 620 ? 18.953 42.406 24.188 1 97.06 620 PHE B CA 1
ATOM 11649 C C . PHE B 1 620 ? 18.625 43.875 24.031 1 97.06 620 PHE B C 1
ATOM 11651 O O . PHE B 1 620 ? 19.484 44.688 23.625 1 97.06 620 PHE B O 1
ATOM 11658 N N . LEU B 1 621 ? 17.328 44.219 24.344 1 97.94 621 LEU B N 1
ATOM 11659 C CA . LEU B 1 621 ? 16.875 45.594 24.219 1 97.94 621 LEU B CA 1
ATOM 11660 C C . LEU B 1 621 ? 17.672 46.5 25.141 1 97.94 621 LEU B C 1
ATOM 11662 O O . LEU B 1 621 ? 18.016 47.625 24.766 1 97.94 621 LEU B O 1
ATOM 11666 N N . ARG B 1 622 ? 17.938 46.094 26.344 1 97 622 ARG B N 1
ATOM 11667 C CA . ARG B 1 622 ? 18.719 46.875 27.297 1 97 622 ARG B CA 1
ATOM 11668 C C . ARG B 1 622 ? 20.125 47.125 26.766 1 97 622 ARG B C 1
ATOM 11670 O O . ARG B 1 622 ? 20.641 48.25 26.828 1 97 622 ARG B O 1
ATOM 11677 N N . ASN B 1 623 ? 20.688 46.062 26.25 1 96.5 623 ASN B N 1
ATOM 11678 C CA . ASN B 1 623 ? 22.031 46.188 25.688 1 96.5 623 ASN B CA 1
ATOM 11679 C C . ASN B 1 623 ? 22.047 47.094 24.469 1 96.5 623 ASN B C 1
ATOM 11681 O O . ASN B 1 623 ? 22.984 47.875 24.297 1 96.5 623 ASN B O 1
ATOM 11685 N N . LEU B 1 624 ? 21.047 46.969 23.656 1 96.62 624 LEU B N 1
ATOM 11686 C CA . LEU B 1 624 ? 20.938 47.781 22.453 1 96.62 624 LEU B CA 1
ATOM 11687 C C . LEU B 1 624 ? 20.844 49.281 22.828 1 96.62 624 LEU B C 1
ATOM 11689 O O . LEU B 1 624 ? 21.469 50.125 22.172 1 96.62 624 LEU B O 1
ATOM 11693 N N . ALA B 1 625 ? 20.078 49.625 23.844 1 94.81 625 ALA B N 1
ATOM 11694 C CA . ALA B 1 625 ? 19.797 51 24.234 1 94.81 625 ALA B CA 1
ATOM 11695 C C . ALA B 1 625 ? 21.062 51.719 24.641 1 94.81 625 ALA B C 1
ATOM 11697 O O . ALA B 1 625 ? 21.156 52.938 24.5 1 94.81 625 ALA B O 1
ATOM 11698 N N . VAL B 1 626 ? 22.078 51.031 25.078 1 93.75 626 VAL B N 1
ATOM 11699 C CA . VAL B 1 626 ? 23.266 51.688 25.594 1 93.75 626 VAL B CA 1
ATOM 11700 C C . VAL B 1 626 ? 24.469 51.375 24.703 1 93.75 626 VAL B C 1
ATOM 11702 O O . VAL B 1 626 ? 25.578 51.812 24.984 1 93.75 626 VAL B O 1
ATOM 11705 N N . ALA B 1 627 ? 24.25 50.625 23.703 1 95.25 627 ALA B N 1
ATOM 11706 C CA . ALA B 1 627 ? 25.359 50.281 22.812 1 95.25 627 ALA B CA 1
ATOM 11707 C C . ALA B 1 627 ? 25.938 51.531 22.141 1 95.25 627 ALA B C 1
ATOM 11709 O O . ALA B 1 627 ? 25.203 52.406 21.75 1 95.25 627 ALA B O 1
ATOM 11710 N N . PRO B 1 628 ? 27.281 51.562 21.984 1 94.44 628 PRO B N 1
ATOM 11711 C CA . PRO B 1 628 ? 27.906 52.719 21.328 1 94.44 628 PRO B CA 1
ATOM 11712 C C . PRO B 1 628 ? 27.688 52.719 19.812 1 94.44 628 PRO B C 1
ATOM 11714 O O . PRO B 1 628 ? 27.469 51.688 19.203 1 94.44 628 PRO B O 1
ATOM 11717 N N . ALA B 1 629 ? 27.734 53.844 19.25 1 93.5 629 ALA B N 1
ATOM 11718 C CA . ALA B 1 629 ? 27.562 54.031 17.812 1 93.5 629 ALA B CA 1
ATOM 11719 C C . ALA B 1 629 ? 28.516 53.125 17.031 1 93.5 629 ALA B C 1
ATOM 11721 O O . ALA B 1 629 ? 28.172 52.625 15.961 1 93.5 629 ALA B O 1
ATOM 11722 N N . ALA B 1 630 ? 29.656 52.781 17.609 1 91.62 630 ALA B N 1
ATOM 11723 C CA . ALA B 1 630 ? 30.703 51.969 16.953 1 91.62 630 ALA B CA 1
ATOM 11724 C C . ALA B 1 630 ? 30.234 50.531 16.781 1 91.62 630 ALA B C 1
ATOM 11726 O O . ALA B 1 630 ? 30.828 49.781 16.016 1 91.62 630 ALA B O 1
ATOM 11727 N N . ALA B 1 631 ? 29.172 50.188 17.406 1 93.69 631 ALA B N 1
ATOM 11728 C CA . ALA B 1 631 ? 28.672 48.812 17.359 1 93.69 631 ALA B CA 1
ATOM 11729 C C . ALA B 1 631 ? 27.891 48.562 16.078 1 93.69 631 ALA B C 1
ATOM 11731 O O . ALA B 1 631 ? 27.516 47.438 15.781 1 93.69 631 ALA B O 1
ATOM 11732 N N . LEU B 1 632 ? 27.719 49.594 15.312 1 91.38 632 LEU B N 1
ATOM 11733 C CA . LEU B 1 632 ? 26.984 49.406 14.055 1 91.38 632 LEU B CA 1
ATOM 11734 C C . LEU B 1 632 ? 27.688 48.406 13.156 1 91.38 632 LEU B C 1
ATOM 11736 O O . LEU B 1 632 ? 28.891 48.5 12.953 1 91.38 632 LEU B O 1
ATOM 11740 N N . GLY B 1 633 ? 26.953 47.438 12.68 1 87.06 633 GLY B N 1
ATOM 11741 C CA . GLY B 1 633 ? 27.516 46.438 11.773 1 87.06 633 GLY B CA 1
ATOM 11742 C C . GLY B 1 633 ? 28.094 45.219 12.484 1 87.06 633 GLY B C 1
ATOM 11743 O O . GLY B 1 633 ? 28.484 44.25 11.844 1 87.06 633 GLY B O 1
ATOM 11744 N N . SER B 1 634 ? 28.141 45.25 13.742 1 91 634 SER B N 1
ATOM 11745 C CA . SER B 1 634 ? 28.625 44.094 14.492 1 91 634 SER B CA 1
ATOM 11746 C C . SER B 1 634 ? 27.625 42.938 14.406 1 91 634 SER B C 1
ATOM 11748 O O . SER B 1 634 ? 26.422 43.156 14.234 1 91 634 SER B O 1
ATOM 11750 N N . PRO B 1 635 ? 28.125 41.75 14.523 1 90 635 PRO B N 1
ATOM 11751 C CA . PRO B 1 635 ? 27.25 40.562 14.508 1 90 635 PRO B CA 1
ATOM 11752 C C . PRO B 1 635 ? 26.297 40.531 15.703 1 90 635 PRO B C 1
ATOM 11754 O O . PRO B 1 635 ? 25.297 39.812 15.68 1 90 635 PRO B O 1
ATOM 11757 N N . GLU B 1 636 ? 26.594 41.281 16.594 1 91 636 GLU B N 1
ATOM 11758 C CA . GLU B 1 636 ? 25.781 41.312 17.812 1 91 636 GLU B CA 1
ATOM 11759 C C . GLU B 1 636 ? 24.484 42.094 17.578 1 91 636 GLU B C 1
ATOM 11761 O O . GLU B 1 636 ? 23.484 41.844 18.25 1 91 636 GLU B O 1
ATOM 11766 N N . TYR B 1 637 ? 24.562 43 16.688 1 94.88 637 TYR B N 1
ATOM 11767 C CA . TYR B 1 637 ? 23.406 43.844 16.484 1 94.88 637 TYR B CA 1
ATOM 11768 C C . TYR B 1 637 ? 23.047 43.969 15.016 1 94.88 637 TYR B C 1
ATOM 11770 O O . TYR B 1 637 ? 22.969 45.062 14.461 1 94.88 637 TYR B O 1
ATOM 11778 N N . PRO B 1 638 ? 22.766 42.812 14.445 1 95.88 638 PRO B N 1
ATOM 11779 C CA . PRO B 1 638 ? 22.25 42.906 13.078 1 95.88 638 PRO B CA 1
ATOM 11780 C C . PRO B 1 638 ? 20.953 43.688 12.992 1 95.88 638 PRO B C 1
ATOM 11782 O O . PRO B 1 638 ? 20.156 43.688 13.938 1 95.88 638 PRO B O 1
ATOM 11785 N N . SER B 1 639 ? 20.703 44.406 11.93 1 97.12 639 SER B N 1
ATOM 11786 C CA . SER B 1 639 ? 19.516 45.25 11.773 1 97.12 639 SER B CA 1
ATOM 11787 C C . SER B 1 639 ? 19.109 45.344 10.312 1 97.12 639 SER B C 1
ATOM 11789 O O . SER B 1 639 ? 19.812 44.844 9.43 1 97.12 639 SER B O 1
ATOM 11791 N N . ALA B 1 640 ? 18.016 45.969 10.078 1 97.25 640 ALA B N 1
ATOM 11792 C CA . ALA B 1 640 ? 17.484 46.125 8.734 1 97.25 640 ALA B CA 1
ATOM 11793 C C . ALA B 1 640 ? 18.406 46.969 7.871 1 97.25 640 ALA B C 1
ATOM 11795 O O . ALA B 1 640 ? 19.125 47.844 8.391 1 97.25 640 ALA B O 1
ATOM 11796 N N . PRO B 1 641 ? 18.328 46.781 6.52 1 94.81 641 PRO B N 1
ATOM 11797 C CA . PRO B 1 641 ? 19.203 47.531 5.617 1 94.81 641 PRO B CA 1
ATOM 11798 C C . PRO B 1 641 ? 18.984 49.031 5.695 1 94.81 641 PRO B C 1
ATOM 11800 O O . PRO B 1 641 ? 19.922 49.812 5.504 1 94.81 641 PRO B O 1
ATOM 11803 N N . TRP B 1 642 ? 17.844 49.531 6.043 1 95.31 642 TRP B N 1
ATOM 11804 C CA . TRP B 1 642 ? 17.547 50.938 6.035 1 95.31 642 TRP B CA 1
ATOM 11805 C C . TRP B 1 642 ? 18.156 51.625 7.25 1 95.31 642 TRP B C 1
ATOM 11807 O O . TRP B 1 642 ? 18.172 52.875 7.332 1 95.31 642 TRP B O 1
ATOM 11817 N N . THR B 1 643 ? 18.719 50.875 8.203 1 95.44 643 THR B N 1
ATOM 11818 C CA . THR B 1 643 ? 19.359 51.438 9.375 1 95.44 643 THR B CA 1
ATOM 11819 C C . THR B 1 643 ? 20.875 51.594 9.156 1 95.44 643 THR B C 1
ATOM 11821 O O . THR B 1 643 ? 21.594 52.094 10.023 1 95.44 643 THR B O 1
ATOM 11824 N N . LYS B 1 644 ? 21.297 51.156 8.055 1 92.62 644 LYS B N 1
ATOM 11825 C CA . LYS B 1 644 ? 22.719 51.156 7.758 1 92.62 644 LYS B CA 1
ATOM 11826 C C . LYS B 1 644 ? 23.141 52.438 7.043 1 92.62 644 LYS B C 1
ATOM 11828 O O . LYS B 1 644 ? 22.281 53.219 6.586 1 92.62 644 LYS B O 1
ATOM 11833 N N . ALA B 1 645 ? 24.453 52.594 6.973 1 88.25 645 ALA B N 1
ATOM 11834 C CA . ALA B 1 645 ? 25 53.781 6.328 1 88.25 645 ALA B CA 1
ATOM 11835 C C . ALA B 1 645 ? 24.812 53.719 4.812 1 88.25 645 ALA B C 1
ATOM 11837 O O . ALA B 1 645 ? 24.906 52.625 4.215 1 88.25 645 ALA B O 1
ATOM 11838 N N . ILE B 1 646 ? 24.438 54.844 4.324 1 80.12 646 ILE B N 1
ATOM 11839 C CA . ILE B 1 646 ? 24.359 54.969 2.869 1 80.12 646 ILE B CA 1
ATOM 11840 C C . ILE B 1 646 ? 25.766 55.125 2.283 1 80.12 646 ILE B C 1
ATOM 11842 O O . ILE B 1 646 ? 26.594 55.844 2.836 1 80.12 646 ILE B O 1
ATOM 11846 N N . ALA B 1 647 ? 25.953 54.406 1.258 1 73 647 ALA B N 1
ATOM 11847 C CA . ALA B 1 647 ? 27.25 54.5 0.597 1 73 647 ALA B CA 1
ATOM 11848 C C . ALA B 1 647 ? 27.594 55.938 0.244 1 73 647 ALA B C 1
ATOM 11850 O O . ALA B 1 647 ? 26.781 56.656 -0.378 1 73 647 ALA B O 1
ATOM 11851 N N . GLY B 1 648 ? 28.719 56.469 0.653 1 67.56 648 GLY B N 1
ATOM 11852 C CA . GLY B 1 648 ? 29.203 57.812 0.274 1 67.56 648 GLY B CA 1
ATOM 11853 C C . GLY B 1 648 ? 28.797 58.875 1.257 1 67.56 648 GLY B C 1
ATOM 11854 O O . GLY B 1 648 ? 29.25 60.031 1.147 1 67.56 648 GLY B O 1
ATOM 11855 N N . ALA B 1 649 ? 27.906 58.562 2.166 1 66.94 649 ALA B N 1
ATOM 11856 C CA . ALA B 1 649 ? 27.453 59.594 3.1 1 66.94 649 ALA B CA 1
ATOM 11857 C C . ALA B 1 649 ? 28.375 59.656 4.32 1 66.94 649 ALA B C 1
ATOM 11859 O O . ALA B 1 649 ? 28.938 58.625 4.746 1 66.94 649 ALA B O 1
ATOM 11860 N N . GLU B 1 650 ? 28.656 60.812 4.684 1 66.19 650 GLU B N 1
ATOM 11861 C CA . GLU B 1 650 ? 29.453 61 5.887 1 66.19 650 GLU B CA 1
ATOM 11862 C C . GLU B 1 650 ? 28.719 60.531 7.133 1 66.19 650 GLU B C 1
ATOM 11864 O O . GLU B 1 650 ? 27.5 60.656 7.23 1 66.19 650 GLU B O 1
ATOM 11869 N N . SER B 1 651 ? 29.375 59.719 7.941 1 66.88 651 SER B N 1
ATOM 11870 C CA . SER B 1 651 ? 28.781 59.219 9.18 1 66.88 651 SER B CA 1
ATOM 11871 C C . SER B 1 651 ? 28.375 60.375 10.086 1 66.88 651 SER B C 1
ATOM 11873 O O . SER B 1 651 ? 28.953 61.469 10.039 1 66.88 651 SER B O 1
ATOM 11875 N N . SER B 1 652 ? 27.234 60.219 10.773 1 69.88 652 SER B N 1
ATOM 11876 C CA . SER B 1 652 ? 26.734 61.219 11.719 1 69.88 652 SER B CA 1
ATOM 11877 C C . SER B 1 652 ? 27.797 61.531 12.766 1 69.88 652 SER B C 1
ATOM 11879 O O . SER B 1 652 ? 28.328 60.625 13.422 1 69.88 652 SER B O 1
ATOM 11881 N N . LYS B 1 653 ? 28.312 62.719 12.867 1 65.12 653 LYS B N 1
ATOM 11882 C CA . LYS B 1 653 ? 29.328 63.156 13.82 1 65.12 653 LYS B CA 1
ATOM 11883 C C . LYS B 1 653 ? 28.719 63.344 15.203 1 65.12 653 LYS B C 1
ATOM 11885 O O . LYS B 1 653 ? 29.438 63.406 16.203 1 65.12 653 LYS B O 1
ATOM 11890 N N . THR B 1 654 ? 27.453 63.281 15.383 1 76.44 654 THR B N 1
ATOM 11891 C CA . THR B 1 654 ? 26.812 63.656 16.641 1 76.44 654 THR B CA 1
ATOM 11892 C C . THR B 1 654 ? 26.219 62.438 17.344 1 76.44 654 THR B C 1
ATOM 11894 O O . THR B 1 654 ? 25.938 62.5 18.531 1 76.44 654 THR B O 1
ATOM 11897 N N . ALA B 1 655 ? 26.156 61.312 16.594 1 76.81 655 ALA B N 1
ATOM 11898 C CA . ALA B 1 655 ? 25.5 60.156 17.203 1 76.81 655 ALA B CA 1
ATOM 11899 C C . ALA B 1 655 ? 26.406 59.469 18.219 1 76.81 655 ALA B C 1
ATOM 11901 O O . ALA B 1 655 ? 27.531 59.094 17.906 1 76.81 655 ALA B O 1
ATOM 11902 N N . GLN B 1 656 ? 25.938 59.406 19.438 1 81.88 656 GLN B N 1
ATOM 11903 C CA . GLN B 1 656 ? 26.719 58.844 20.531 1 81.88 656 GLN B CA 1
ATOM 11904 C C . GLN B 1 656 ? 26.391 57.344 20.719 1 81.88 656 GLN B C 1
ATOM 11906 O O . GLN B 1 656 ? 27.281 56.562 21 1 81.88 656 GLN B O 1
ATOM 11911 N N . THR B 1 657 ? 25.156 57.031 20.516 1 92.19 657 THR B N 1
ATOM 11912 C CA . THR B 1 657 ? 24.734 55.656 20.734 1 92.19 657 THR B CA 1
ATOM 11913 C C . THR B 1 657 ? 24.391 55 19.422 1 92.19 657 THR B C 1
ATOM 11915 O O . THR B 1 657 ? 24.203 55.656 18.406 1 92.19 657 THR B O 1
ATOM 11918 N N . LEU B 1 658 ? 24.422 53.688 19.438 1 94.81 658 LEU B N 1
ATOM 11919 C CA . LEU B 1 658 ? 24.031 52.906 18.266 1 94.81 658 LEU B CA 1
ATOM 11920 C C . LEU B 1 658 ? 22.625 53.25 17.797 1 94.81 658 LEU B C 1
ATOM 11922 O O . LEU B 1 658 ? 22.359 53.375 16.609 1 94.81 658 LEU B O 1
ATOM 11926 N N . VAL B 1 659 ? 21.688 53.438 18.766 1 95.38 659 VAL B N 1
ATOM 11927 C CA . VAL B 1 659 ? 20.297 53.781 18.484 1 95.38 659 VAL B CA 1
ATOM 11928 C C . VAL B 1 659 ? 20.219 55.125 17.766 1 95.38 659 VAL B C 1
ATOM 11930 O O . VAL B 1 659 ? 19.484 55.25 16.781 1 95.38 659 VAL B O 1
ATOM 11933 N N . ASP B 1 660 ? 20.984 56.031 18.172 1 93.44 660 ASP B N 1
ATOM 11934 C CA . ASP B 1 660 ? 21.016 57.344 17.516 1 93.44 660 ASP B CA 1
ATOM 11935 C C . ASP B 1 660 ? 21.516 57.219 16.078 1 93.44 660 ASP B C 1
ATOM 11937 O O . ASP B 1 660 ? 20.953 57.844 15.172 1 93.44 660 ASP B O 1
ATOM 11941 N N . LEU B 1 661 ? 22.531 56.469 15.992 1 94.44 661 LEU B N 1
ATOM 11942 C CA . LEU B 1 661 ? 23.125 56.344 14.672 1 94.44 661 LEU B CA 1
ATOM 11943 C C . LEU B 1 661 ? 22.172 55.625 13.719 1 94.44 661 LEU B C 1
ATOM 11945 O O . LEU B 1 661 ? 22.062 56 12.547 1 94.44 661 LEU B O 1
ATOM 11949 N N . MET B 1 662 ? 21.516 54.531 14.148 1 95.38 662 MET B N 1
ATOM 11950 C CA . MET B 1 662 ? 20.547 53.812 13.328 1 95.38 662 MET B CA 1
ATOM 11951 C C . MET B 1 662 ? 19.422 54.719 12.875 1 95.38 662 MET B C 1
ATOM 11953 O O . MET B 1 662 ? 19.031 54.688 11.703 1 95.38 662 MET B O 1
ATOM 11957 N N . ALA B 1 663 ? 18.875 55.531 13.781 1 94 663 ALA B N 1
ATOM 11958 C CA . ALA B 1 663 ? 17.797 56.469 13.461 1 94 663 ALA B CA 1
ATOM 11959 C C . ALA B 1 663 ? 18.25 57.5 12.453 1 94 663 ALA B C 1
ATOM 11961 O O . ALA B 1 663 ? 17.5 57.875 11.531 1 94 663 ALA B O 1
ATOM 11962 N N . ASP B 1 664 ? 19.438 57.969 12.617 1 92.94 664 ASP B N 1
ATOM 11963 C CA . ASP B 1 664 ? 19.984 58.969 11.703 1 92.94 664 ASP B CA 1
ATOM 11964 C C . ASP B 1 664 ? 20.156 58.406 10.305 1 92.94 664 ASP B C 1
ATOM 11966 O O . ASP B 1 664 ? 19.828 59.062 9.312 1 92.94 664 ASP B O 1
ATOM 11970 N N . ASN B 1 665 ? 20.797 57.25 10.266 1 93.19 665 ASN B N 1
ATOM 11971 C CA . ASN B 1 665 ? 20.984 56.594 8.984 1 93.19 665 ASN B CA 1
ATOM 11972 C C . ASN B 1 665 ? 19.656 56.375 8.266 1 93.19 665 ASN B C 1
ATOM 11974 O O . ASN B 1 665 ? 19.547 56.625 7.062 1 93.19 665 ASN B O 1
ATOM 11978 N N . LYS B 1 666 ? 18.688 55.875 9 1 94.38 666 LYS B N 1
ATOM 11979 C CA . LYS B 1 666 ? 17.359 55.656 8.445 1 94.38 666 LYS B CA 1
ATOM 11980 C C . LYS B 1 666 ? 16.75 56.969 7.926 1 94.38 666 LYS B C 1
ATOM 11982 O O . LYS B 1 666 ? 16.172 57 6.836 1 94.38 666 LYS B O 1
ATOM 11987 N N . ARG B 1 667 ? 16.812 58 8.672 1 91.5 667 ARG B N 1
ATOM 11988 C CA . ARG B 1 667 ? 16.312 59.312 8.273 1 91.5 667 ARG B CA 1
ATOM 11989 C C . ARG B 1 667 ? 16.953 59.75 6.965 1 91.5 667 ARG B C 1
ATOM 11991 O O . ARG B 1 667 ? 16.25 60.219 6.051 1 91.5 667 ARG B O 1
ATOM 11998 N N . ARG B 1 668 ? 18.203 59.625 6.902 1 89.81 668 ARG B N 1
ATOM 11999 C CA . ARG B 1 668 ? 18.938 60.031 5.711 1 89.81 668 ARG B CA 1
ATOM 12000 C C . ARG B 1 668 ? 18.531 59.219 4.496 1 89.81 668 ARG B C 1
ATOM 12002 O O . ARG B 1 668 ? 18.406 59.75 3.393 1 89.81 668 ARG B O 1
ATOM 12009 N N . ARG B 1 669 ? 18.359 57.969 4.73 1 90.5 669 ARG B N 1
ATOM 12010 C CA . ARG B 1 669 ? 17.922 57.094 3.637 1 90.5 669 ARG B CA 1
ATOM 12011 C C . ARG B 1 669 ? 16.547 57.5 3.125 1 90.5 669 ARG B C 1
ATOM 12013 O O . ARG B 1 669 ? 16.328 57.625 1.916 1 90.5 669 ARG B O 1
ATOM 12020 N N . TYR B 1 670 ? 15.602 57.75 4.07 1 90.5 670 TYR B N 1
ATOM 12021 C CA . TYR B 1 670 ? 14.234 58.094 3.695 1 90.5 670 TYR B CA 1
ATOM 12022 C C . TYR B 1 670 ? 14.188 59.469 3.012 1 90.5 670 TYR B C 1
ATOM 12024 O O . TYR B 1 670 ? 13.305 59.719 2.186 1 90.5 670 TYR B O 1
ATOM 12032 N N . GLU B 1 671 ? 15.195 60.219 3.271 1 86.62 671 GLU B N 1
ATOM 12033 C CA . GLU B 1 671 ? 15.242 61.562 2.697 1 86.62 671 GLU B CA 1
ATOM 12034 C C . GLU B 1 671 ? 15.984 61.562 1.362 1 86.62 671 GLU B C 1
ATOM 12036 O O . GLU B 1 671 ? 15.914 62.531 0.612 1 86.62 671 GLU B O 1
ATOM 12041 N N . SER B 1 672 ? 16.594 60.531 1.13 1 85.69 672 SER B N 1
ATOM 12042 C CA . SER B 1 672 ? 17.391 60.469 -0.094 1 85.69 672 SER B CA 1
ATOM 12043 C C . SER B 1 672 ? 16.5 60.469 -1.33 1 85.69 672 SER B C 1
ATOM 12045 O O . SER B 1 672 ? 15.391 59.938 -1.299 1 85.69 672 SER B O 1
ATOM 12047 N N . ALA B 1 673 ? 16.969 60.969 -2.484 1 81.38 673 ALA B N 1
ATOM 12048 C CA . ALA B 1 673 ? 16.234 61.062 -3.742 1 81.38 673 ALA B CA 1
ATOM 12049 C C . ALA B 1 673 ? 16.047 59.656 -4.363 1 81.38 673 ALA B C 1
ATOM 12051 O O . ALA B 1 673 ? 15.109 59.469 -5.141 1 81.38 673 ALA B O 1
ATOM 12052 N N . ASN B 1 674 ? 16.859 58.812 -3.951 1 82.44 674 ASN B N 1
ATOM 12053 C CA . ASN B 1 674 ? 16.797 57.469 -4.535 1 82.44 674 ASN B CA 1
ATOM 12054 C C . ASN B 1 674 ? 15.836 56.594 -3.771 1 82.44 674 ASN B C 1
ATOM 12056 O O . ASN B 1 674 ? 15.594 55.438 -4.176 1 82.44 674 ASN B O 1
ATOM 12060 N N . HIS B 1 675 ? 15.297 57.094 -2.707 1 88.38 675 HIS B N 1
ATOM 12061 C CA . HIS B 1 675 ? 14.367 56.281 -1.917 1 88.38 675 HIS B CA 1
ATOM 12062 C C . HIS B 1 675 ? 12.93 56.469 -2.391 1 88.38 675 HIS B C 1
ATOM 12064 O O . HIS B 1 675 ? 12.477 57.625 -2.562 1 88.38 675 HIS B O 1
ATOM 12070 N N . THR B 1 676 ? 12.266 55.344 -2.682 1 89.38 676 THR B N 1
ATOM 12071 C CA . THR B 1 676 ? 10.836 55.406 -2.984 1 89.38 676 THR B CA 1
ATOM 12072 C C . THR B 1 676 ? 10.023 55.625 -1.712 1 89.38 676 THR B C 1
ATOM 12074 O O . THR B 1 676 ? 10.125 54.844 -0.767 1 89.38 676 THR B O 1
ATOM 12077 N N . PRO B 1 677 ? 9.211 56.656 -1.66 1 88.12 677 PRO B N 1
ATOM 12078 C CA . PRO B 1 677 ? 8.406 56.875 -0.458 1 88.12 677 PRO B CA 1
ATOM 12079 C C . PRO B 1 677 ? 7.539 55.656 -0.106 1 88.12 677 PRO B C 1
ATOM 12081 O O . PRO B 1 677 ? 6.996 55 -0.999 1 88.12 677 PRO B O 1
ATOM 12084 N N . LEU B 1 678 ? 7.387 55.375 1.171 1 91.38 678 LEU B N 1
ATOM 12085 C CA . LEU B 1 678 ? 6.68 54.188 1.639 1 91.38 678 LEU B CA 1
ATOM 12086 C C . LEU B 1 678 ? 5.227 54.219 1.168 1 91.38 678 LEU B C 1
ATOM 12088 O O . LEU B 1 678 ? 4.641 53.156 0.92 1 91.38 678 LEU B O 1
ATOM 12092 N N . VAL B 1 679 ? 4.641 55.344 0.996 1 90.06 679 VAL B N 1
ATOM 12093 C CA . VAL B 1 679 ? 3.234 55.438 0.622 1 90.06 679 VAL B CA 1
ATOM 12094 C C . VAL B 1 679 ? 3.014 54.844 -0.759 1 90.06 679 VAL B C 1
ATOM 12096 O O . VAL B 1 679 ? 1.922 54.344 -1.062 1 90.06 679 VAL B O 1
ATOM 12099 N N . HIS B 1 680 ? 4.047 54.844 -1.675 1 92.25 680 HIS B N 1
ATOM 12100 C CA . HIS B 1 680 ? 3.924 54.188 -2.982 1 92.25 680 HIS B CA 1
ATOM 12101 C C . HIS B 1 680 ? 3.691 52.688 -2.846 1 92.25 680 HIS B C 1
ATOM 12103 O O . HIS B 1 680 ? 2.91 52.125 -3.6 1 92.25 680 HIS B O 1
ATOM 12109 N N . TYR B 1 681 ? 4.438 52.094 -1.886 1 94.75 681 TYR B N 1
ATOM 12110 C CA . TYR B 1 681 ? 4.23 50.688 -1.611 1 94.75 681 TYR B CA 1
ATOM 12111 C C . TYR B 1 681 ? 2.834 50.438 -1.061 1 94.75 681 TYR B C 1
ATOM 12113 O O . TYR B 1 681 ? 2.16 49.5 -1.471 1 94.75 681 TYR B O 1
ATOM 12121 N N . ARG B 1 682 ? 2.402 51.281 -0.137 1 94.44 682 ARG B N 1
ATOM 12122 C CA . ARG B 1 682 ? 1.067 51.188 0.441 1 94.44 682 ARG B CA 1
ATOM 12123 C C . ARG B 1 682 ? -0.004 51.219 -0.644 1 94.44 682 ARG B C 1
ATOM 12125 O O . ARG B 1 682 ? -0.887 50.375 -0.679 1 94.44 682 ARG B O 1
ATOM 12132 N N . HIS B 1 683 ? 0.105 52.156 -1.53 1 94.62 683 HIS B N 1
ATOM 12133 C CA . HIS B 1 683 ? -0.897 52.344 -2.574 1 94.62 683 HIS B CA 1
ATOM 12134 C C . HIS B 1 683 ? -0.929 51.156 -3.52 1 94.62 683 HIS B C 1
ATOM 12136 O O . HIS B 1 683 ? -2.004 50.688 -3.908 1 94.62 683 HIS B O 1
ATOM 12142 N N . GLU B 1 684 ? 0.174 50.688 -3.908 1 95.56 684 GLU B N 1
ATOM 12143 C CA . GLU B 1 684 ? 0.234 49.531 -4.82 1 95.56 684 GLU B CA 1
ATOM 12144 C C . GLU B 1 684 ? -0.382 48.312 -4.188 1 95.56 684 GLU B C 1
ATOM 12146 O O . GLU B 1 684 ? -1.155 47.594 -4.828 1 95.56 684 GLU B O 1
ATOM 12151 N N . GLU B 1 685 ? 0.002 48.031 -2.963 1 97 685 GLU B N 1
ATOM 12152 C CA . GLU B 1 685 ? -0.525 46.875 -2.258 1 97 685 GLU B CA 1
ATOM 12153 C C . GLU B 1 685 ? -2.031 47 -2.037 1 97 685 GLU B C 1
ATOM 12155 O O . GLU B 1 685 ? -2.768 46.031 -2.189 1 97 685 GLU B O 1
ATOM 12160 N N . LEU B 1 686 ? -2.469 48.156 -1.7 1 96.88 686 LEU B N 1
ATOM 12161 C CA . LEU B 1 686 ? -3.893 48.375 -1.469 1 96.88 686 LEU B CA 1
ATOM 12162 C C . LEU B 1 686 ? -4.684 48.25 -2.764 1 96.88 686 LEU B C 1
ATOM 12164 O O . LEU B 1 686 ? -5.824 47.781 -2.752 1 96.88 686 LEU B O 1
ATOM 12168 N N . SER B 1 687 ? -4.098 48.719 -3.873 1 97.19 687 SER B N 1
ATOM 12169 C CA . SER B 1 687 ? -4.734 48.5 -5.168 1 97.19 687 SER B CA 1
ATOM 12170 C C . SER B 1 687 ? -5.012 47 -5.398 1 97.19 687 SER B C 1
ATOM 12172 O O . SER B 1 687 ? -6.109 46.625 -5.809 1 97.19 687 SER B O 1
ATOM 12174 N N . GLN B 1 688 ? -4.051 46.188 -5.141 1 96.69 688 GLN B N 1
ATOM 12175 C CA . GLN B 1 688 ? -4.211 44.75 -5.289 1 96.69 688 GLN B CA 1
ATOM 12176 C C . GLN B 1 688 ? -5.238 44.188 -4.301 1 96.69 688 GLN B C 1
ATOM 12178 O O . GLN B 1 688 ? -6.023 43.312 -4.641 1 96.69 688 GLN B O 1
ATOM 12183 N N . MET B 1 689 ? -5.258 44.75 -3.098 1 97.94 689 MET B N 1
ATOM 12184 C CA . MET B 1 689 ? -6.203 44.312 -2.082 1 97.94 689 MET B CA 1
ATOM 12185 C C . MET B 1 689 ? -7.633 44.688 -2.461 1 97.94 689 MET B C 1
ATOM 12187 O O . MET B 1 689 ? -8.57 43.938 -2.145 1 97.94 689 MET B O 1
ATOM 12191 N N . LEU B 1 690 ? -7.801 45.781 -3.148 1 97.62 690 LEU B N 1
ATOM 12192 C CA . LEU B 1 690 ? -9.117 46.156 -3.65 1 97.62 690 LEU B CA 1
ATOM 12193 C C . LEU B 1 690 ? -9.625 45.125 -4.66 1 97.62 690 LEU B C 1
ATOM 12195 O O . LEU B 1 690 ? -10.805 44.75 -4.645 1 97.62 690 LEU B O 1
ATOM 12199 N N . LEU B 1 691 ? -8.758 44.688 -5.527 1 97.19 691 LEU B N 1
ATOM 12200 C CA . LEU B 1 691 ? -9.133 43.625 -6.465 1 97.19 691 LEU B CA 1
ATOM 12201 C C . LEU B 1 691 ? -9.547 42.375 -5.723 1 97.19 691 LEU B C 1
ATOM 12203 O O . LEU B 1 691 ? -10.578 41.781 -6.047 1 97.19 691 LEU B O 1
ATOM 12207 N N . ASP B 1 692 ? -8.805 42.031 -4.719 1 97.31 692 ASP B N 1
ATOM 12208 C CA . ASP B 1 692 ? -9.078 40.781 -3.973 1 97.31 692 ASP B CA 1
ATOM 12209 C C . ASP B 1 692 ? -10.383 40.906 -3.186 1 97.31 692 ASP B C 1
ATOM 12211 O O . ASP B 1 692 ? -11.07 39.906 -2.951 1 97.31 692 ASP B O 1
ATOM 12215 N N . SER B 1 693 ? -10.781 42.094 -2.832 1 97 693 SER B N 1
ATOM 12216 C CA . SER B 1 693 ? -11.945 42.312 -1.98 1 97 693 SER B CA 1
ATOM 12217 C C . SER B 1 693 ? -13.219 42.438 -2.809 1 97 693 SER B C 1
ATOM 12219 O O . SER B 1 693 ? -14.305 42.094 -2.342 1 97 693 SER B O 1
ATOM 12221 N N . PHE B 1 694 ? -13.039 42.938 -4.113 1 96.25 694 PHE B N 1
ATOM 12222 C CA . PHE B 1 694 ? -14.281 43.375 -4.75 1 96.25 694 PHE B CA 1
ATOM 12223 C C . PHE B 1 694 ? -14.359 42.875 -6.184 1 96.25 694 PHE B C 1
ATOM 12225 O O . PHE B 1 694 ? -15.445 42.75 -6.754 1 96.25 694 PHE B O 1
ATOM 12232 N N . HIS B 1 695 ? -13.188 42.656 -6.863 1 95.88 695 HIS B N 1
ATOM 12233 C CA . HIS B 1 695 ? -13.195 42.25 -8.266 1 95.88 695 HIS B CA 1
ATOM 12234 C C . HIS B 1 695 ? -13.961 40.938 -8.445 1 95.88 695 HIS B C 1
ATOM 12236 O O . HIS B 1 695 ? -13.852 40.031 -7.617 1 95.88 695 HIS B O 1
ATOM 12242 N N . PRO B 1 696 ? -14.727 40.812 -9.461 1 91.88 696 PRO B N 1
ATOM 12243 C CA . PRO B 1 696 ? -15.602 39.625 -9.617 1 91.88 696 PRO B CA 1
ATOM 12244 C C . PRO B 1 696 ? -14.844 38.312 -9.617 1 91.88 696 PRO B C 1
ATOM 12246 O O . PRO B 1 696 ? -15.328 37.312 -9.086 1 91.88 696 PRO B O 1
ATOM 12249 N N . HIS B 1 697 ? -13.719 38.344 -10.234 1 92.31 697 HIS B N 1
ATOM 12250 C CA . HIS B 1 697 ? -12.93 37.125 -10.305 1 92.31 697 HIS B CA 1
ATOM 12251 C C . HIS B 1 697 ? -12.023 36.969 -9.094 1 92.31 697 HIS B C 1
ATOM 12253 O O . HIS B 1 697 ? -12.023 35.938 -8.43 1 92.31 697 HIS B O 1
ATOM 12259 N N . ARG B 1 698 ? -11.312 37.969 -8.711 1 95.19 698 ARG B N 1
ATOM 12260 C CA . ARG B 1 698 ? -10.305 37.938 -7.652 1 95.19 698 ARG B CA 1
ATOM 12261 C C . ARG B 1 698 ? -10.961 37.812 -6.281 1 95.19 698 ARG B C 1
ATOM 12263 O O . ARG B 1 698 ? -10.398 37.188 -5.375 1 95.19 698 ARG B O 1
ATOM 12270 N N . SER B 1 699 ? -12.094 38.344 -6.109 1 94.94 699 SER B N 1
ATOM 12271 C CA . SER B 1 699 ? -12.742 38.312 -4.801 1 94.94 699 SER B CA 1
ATOM 12272 C C . SER B 1 699 ? -13.312 36.938 -4.5 1 94.94 699 SER B C 1
ATOM 12274 O O . SER B 1 699 ? -13.344 36.531 -3.344 1 94.94 699 SER B O 1
ATOM 12276 N N . GLN B 1 700 ? -13.688 36.281 -5.535 1 92.69 700 GLN B N 1
ATOM 12277 C CA . GLN B 1 700 ? -14.273 34.938 -5.344 1 92.69 700 GLN B CA 1
ATOM 12278 C C . GLN B 1 700 ? -13.258 33.969 -4.77 1 92.69 700 GLN B C 1
ATOM 12280 O O . GLN B 1 700 ? -13.586 33.156 -3.902 1 92.69 700 GLN B O 1
ATOM 12285 N N . ARG B 1 701 ? -12.094 34.062 -5.266 1 92.88 701 ARG B N 1
ATOM 12286 C CA . ARG B 1 701 ? -11.086 33.125 -4.766 1 92.88 701 ARG B CA 1
ATOM 12287 C C . ARG B 1 701 ? -10.773 33.406 -3.299 1 92.88 701 ARG B C 1
ATOM 12289 O O . ARG B 1 701 ? -10.477 32.5 -2.539 1 92.88 701 ARG B O 1
ATOM 12296 N N . TYR B 1 702 ? -10.828 34.656 -2.916 1 96.06 702 TYR B N 1
ATOM 12297 C CA . TYR B 1 702 ? -10.57 35.031 -1.53 1 96.06 702 TYR B CA 1
ATOM 12298 C C . TYR B 1 702 ? -11.758 34.688 -0.641 1 96.06 702 TYR B C 1
ATOM 12300 O O . TYR B 1 702 ? -11.594 34.031 0.391 1 96.06 702 TYR B O 1
ATOM 12308 N N . HIS B 1 703 ? -12.883 35 -0.975 1 96.38 703 HIS B N 1
ATOM 12309 C CA . HIS B 1 703 ? -14.062 34.844 -0.125 1 96.38 703 HIS B CA 1
ATOM 12310 C C . HIS B 1 703 ? -14.367 33.375 0.109 1 96.38 703 HIS B C 1
ATOM 12312 O O . HIS B 1 703 ? -14.758 32.969 1.214 1 96.38 703 HIS B O 1
ATOM 12318 N N . THR B 1 704 ? -14.219 32.594 -0.909 1 94.5 704 THR B N 1
ATOM 12319 C CA . THR B 1 704 ? -14.469 31.156 -0.744 1 94.5 704 THR B CA 1
ATOM 12320 C C . THR B 1 704 ? -13.461 30.531 0.22 1 94.5 704 THR B C 1
ATOM 12322 O O . THR B 1 704 ? -13.836 29.734 1.079 1 94.5 704 THR B O 1
ATOM 12325 N N . ARG B 1 705 ? -12.219 30.891 0.077 1 95.75 705 ARG B N 1
ATOM 12326 C CA . ARG B 1 705 ? -11.172 30.375 0.949 1 95.75 705 ARG B CA 1
ATOM 12327 C C . ARG B 1 705 ? -11.352 30.859 2.379 1 95.75 705 ARG B C 1
ATOM 12329 O O . ARG B 1 705 ? -11.148 30.109 3.334 1 95.75 705 ARG B O 1
ATOM 12336 N N . ARG B 1 706 ? -11.719 32.125 2.541 1 96.19 706 ARG B N 1
ATOM 12337 C CA . ARG B 1 706 ? -11.992 32.656 3.863 1 96.19 706 ARG B CA 1
ATOM 12338 C C . ARG B 1 706 ? -13.109 31.906 4.562 1 96.19 706 ARG B C 1
ATOM 12340 O O . ARG B 1 706 ? -12.977 31.531 5.73 1 96.19 706 ARG B O 1
ATOM 12347 N N . ILE B 1 707 ? -14.164 31.641 3.824 1 94.62 707 ILE B N 1
ATOM 12348 C CA . ILE B 1 707 ? -15.312 30.922 4.383 1 94.62 707 ILE B CA 1
ATOM 12349 C C . ILE B 1 707 ? -14.891 29.516 4.812 1 94.62 707 ILE B C 1
ATOM 12351 O O . ILE B 1 707 ? -15.195 29.078 5.922 1 94.62 707 ILE B O 1
ATOM 12355 N N . LYS B 1 708 ? -14.164 28.875 3.896 1 93.25 708 LYS B N 1
ATOM 12356 C CA . LYS B 1 708 ? -13.719 27.516 4.199 1 93.25 708 LYS B CA 1
ATOM 12357 C C . LYS B 1 708 ? -12.805 27.5 5.426 1 93.25 708 LYS B C 1
ATOM 12359 O O . LYS B 1 708 ? -12.898 26.594 6.262 1 93.25 708 LYS B O 1
ATOM 12364 N N . PHE B 1 709 ? -11.938 28.438 5.492 1 94 709 PHE B N 1
ATOM 12365 C CA . PHE B 1 709 ? -10.992 28.516 6.598 1 94 709 PHE B CA 1
ATOM 12366 C C . PHE B 1 709 ? -11.719 28.812 7.906 1 94 709 PHE B C 1
ATOM 12368 O O . PHE B 1 709 ? -11.539 28.094 8.891 1 94 709 PHE B O 1
ATOM 12375 N N . VAL B 1 710 ? -12.539 29.859 8.008 1 95 710 VAL B N 1
ATOM 12376 C CA . VAL B 1 710 ? -13.18 30.344 9.227 1 95 710 VAL B CA 1
ATOM 12377 C C . VAL B 1 710 ? -14.211 29.312 9.703 1 95 710 VAL B C 1
ATOM 12379 O O . VAL B 1 710 ? -14.289 29.031 10.898 1 95 710 VAL B O 1
ATOM 12382 N N . ARG B 1 711 ? -14.906 28.797 8.781 1 92.62 711 ARG B N 1
ATOM 12383 C CA . ARG B 1 711 ? -16.016 27.922 9.156 1 92.62 711 ARG B CA 1
ATOM 12384 C C . ARG B 1 711 ? -15.578 26.469 9.188 1 92.62 711 ARG B C 1
ATOM 12386 O O . ARG B 1 711 ? -16.391 25.562 9.422 1 92.62 711 ARG B O 1
ATOM 12393 N N . LYS B 1 712 ? -14.344 26.203 8.906 1 90.69 712 LYS B N 1
ATOM 12394 C CA . LYS B 1 712 ? -13.68 24.906 9.039 1 90.69 712 LYS B CA 1
ATOM 12395 C C . LYS B 1 712 ? -14.352 23.859 8.164 1 90.69 712 LYS B C 1
ATOM 12397 O O . LYS B 1 712 ? -14.719 22.781 8.641 1 90.69 712 LYS B O 1
ATOM 12402 N N . VAL B 1 713 ? -14.469 24.234 6.914 1 89.31 713 VAL B N 1
ATOM 12403 C CA . VAL B 1 713 ? -14.961 23.281 5.922 1 89.31 713 VAL B CA 1
ATOM 12404 C C . VAL B 1 713 ? -13.898 22.219 5.648 1 89.31 713 VAL B C 1
ATOM 12406 O O . VAL B 1 713 ? -12.711 22.516 5.602 1 89.31 713 VAL B O 1
ATOM 12409 N N . LYS B 1 714 ? -14.32 20.984 5.52 1 86.31 714 LYS B N 1
ATOM 12410 C CA . LYS B 1 714 ? -13.406 19.875 5.297 1 86.31 714 LYS B CA 1
ATOM 12411 C C . LYS B 1 714 ? -12.57 20.094 4.039 1 86.31 714 LYS B C 1
ATOM 12413 O O . LYS B 1 714 ? -13.078 20.547 3.016 1 86.31 714 LYS B O 1
ATOM 12418 N N . ALA B 1 715 ? -11.305 19.75 4.141 1 90.06 715 ALA B N 1
ATOM 12419 C CA . ALA B 1 715 ? -10.406 19.891 3 1 90.06 715 ALA B CA 1
ATOM 12420 C C . ALA B 1 715 ? -10.742 18.875 1.91 1 90.06 715 ALA B C 1
ATOM 12422 O O . ALA B 1 715 ? -11.141 17.75 2.205 1 90.06 715 ALA B O 1
ATOM 12423 N N . GLU B 1 716 ? -10.594 19.188 0.688 1 86.94 716 GLU B N 1
ATOM 12424 C CA . GLU B 1 716 ? -10.859 18.328 -0.456 1 86.94 716 GLU B CA 1
ATOM 12425 C C . GLU B 1 716 ? -9.633 17.5 -0.826 1 86.94 716 GLU B C 1
ATOM 12427 O O . GLU B 1 716 ? -9.742 16.453 -1.471 1 86.94 716 GLU B O 1
ATOM 12432 N N . GLY B 1 717 ? -8.508 17.969 -0.469 1 90.56 717 GLY B N 1
ATOM 12433 C CA . GLY B 1 717 ? -7.246 17.312 -0.756 1 90.56 717 GLY B CA 1
ATOM 12434 C C . GLY B 1 717 ? -6.059 17.984 -0.09 1 90.56 717 GLY B C 1
ATOM 12435 O O . GLY B 1 717 ? -6.203 19.031 0.532 1 90.56 717 GLY B O 1
ATOM 12436 N N . THR B 1 718 ? -4.93 17.266 -0.195 1 93.75 718 THR B N 1
ATOM 12437 C CA . THR B 1 718 ? -3.697 17.859 0.307 1 93.75 718 THR B CA 1
ATOM 12438 C C . THR B 1 718 ? -3.164 18.906 -0.67 1 93.75 718 THR B C 1
ATOM 12440 O O . THR B 1 718 ? -2.975 18.609 -1.854 1 93.75 718 THR B O 1
ATOM 12443 N N . PRO B 1 719 ? -3.004 20.141 -0.198 1 93.88 719 PRO B N 1
ATOM 12444 C CA . PRO B 1 719 ? -2.377 21.109 -1.105 1 93.88 719 PRO B CA 1
ATOM 12445 C C . PRO B 1 719 ? -1.074 20.578 -1.709 1 93.88 719 PRO B C 1
ATOM 12447 O O . PRO B 1 719 ? -0.261 19.969 -1.005 1 93.88 719 PRO B O 1
ATOM 12450 N N . THR B 1 720 ? -0.82 20.828 -2.986 1 93 720 THR B N 1
ATOM 12451 C CA . THR B 1 720 ? 0.27 20.219 -3.744 1 93 720 THR B CA 1
ATOM 12452 C C . THR B 1 720 ? 1.622 20.672 -3.197 1 93 720 THR B C 1
ATOM 12454 O O . THR B 1 720 ? 2.613 19.938 -3.299 1 93 720 THR B O 1
ATOM 12457 N N . ARG B 1 721 ? 1.705 21.797 -2.539 1 92.69 721 ARG B N 1
ATOM 12458 C CA . ARG B 1 721 ? 2.961 22.328 -2.023 1 92.69 721 ARG B CA 1
ATOM 12459 C C . ARG B 1 721 ? 3.51 21.453 -0.9 1 92.69 721 ARG B C 1
ATOM 12461 O O . ARG B 1 721 ? 4.711 21.469 -0.623 1 92.69 721 ARG B O 1
ATOM 12468 N N . PHE B 1 722 ? 2.619 20.656 -0.276 1 93.62 722 PHE B N 1
ATOM 12469 C CA . PHE B 1 722 ? 3.047 19.812 0.834 1 93.62 722 PHE B CA 1
ATOM 12470 C C . PHE B 1 722 ? 3.293 18.375 0.365 1 93.62 722 PHE B C 1
ATOM 12472 O O . PHE B 1 722 ? 3.936 17.594 1.064 1 93.62 722 PHE B O 1
ATOM 12479 N N . ASN B 1 723 ? 2.695 18.031 -0.757 1 91 723 ASN B N 1
ATOM 12480 C CA . ASN B 1 723 ? 2.67 16.656 -1.242 1 91 723 ASN B CA 1
ATOM 12481 C C . ASN B 1 723 ? 3.783 16.391 -2.252 1 91 723 ASN B C 1
ATOM 12483 O O . ASN B 1 723 ? 3.533 16.328 -3.455 1 91 723 ASN B O 1
ATOM 12487 N N . HIS B 1 724 ? 4.949 16.031 -1.818 1 88.31 724 HIS B N 1
ATOM 12488 C CA . HIS B 1 724 ? 6.121 15.859 -2.67 1 88.31 724 HIS B CA 1
ATOM 12489 C C . HIS B 1 724 ? 6.191 14.445 -3.238 1 88.31 724 HIS B C 1
ATOM 12491 O O . HIS B 1 724 ? 6.957 14.188 -4.168 1 88.31 724 HIS B O 1
ATOM 12497 N N . HIS B 1 725 ? 5.367 13.555 -2.74 1 88 725 HIS B N 1
ATOM 12498 C CA . HIS B 1 725 ? 5.41 12.172 -3.195 1 88 725 HIS B CA 1
ATOM 12499 C C . HIS B 1 725 ? 4.586 11.984 -4.465 1 88 725 HIS B C 1
ATOM 12501 O O . HIS B 1 725 ? 4.637 10.922 -5.086 1 88 725 HIS B O 1
ATOM 12507 N N . ARG B 1 726 ? 3.871 13.039 -4.871 1 83.06 726 ARG B N 1
ATOM 12508 C CA . ARG B 1 726 ? 3.088 12.977 -6.102 1 83.06 726 ARG B CA 1
ATOM 12509 C C . ARG B 1 726 ? 3.707 13.844 -7.191 1 83.06 726 ARG B C 1
ATOM 12511 O O . ARG B 1 726 ? 3.961 15.031 -6.977 1 83.06 726 ARG B O 1
ATOM 12518 N N . VAL B 1 727 ? 4.309 13.422 -8.234 1 66.94 727 VAL B N 1
ATOM 12519 C CA . VAL B 1 727 ? 5.02 14.203 -9.242 1 66.94 727 VAL B CA 1
ATOM 12520 C C . VAL B 1 727 ? 4.062 14.602 -10.367 1 66.94 727 VAL B C 1
ATOM 12522 O O . VAL B 1 727 ? 4.262 15.617 -11.031 1 66.94 727 VAL B O 1
ATOM 12525 N N . HIS B 1 728 ? 3.018 13.906 -10.547 1 63.66 728 HIS B N 1
ATOM 12526 C CA . HIS B 1 728 ? 2.238 14.164 -11.75 1 63.66 728 HIS B CA 1
ATOM 12527 C C . HIS B 1 728 ? 0.924 14.859 -11.422 1 63.66 728 HIS B C 1
ATOM 12529 O O . HIS B 1 728 ? 0.016 14.914 -12.25 1 63.66 728 HIS B O 1
ATOM 12535 N N . LEU B 1 729 ? 0.974 15.492 -10.344 1 66.69 729 LEU B N 1
ATOM 12536 C CA . LEU B 1 729 ? -0.258 16.203 -10.016 1 66.69 729 LEU B CA 1
ATOM 12537 C C . LEU B 1 729 ? -0.246 17.609 -10.609 1 66.69 729 LEU B C 1
ATOM 12539 O O . LEU B 1 729 ? 0.812 18.234 -10.711 1 66.69 729 LEU B O 1
ATOM 12543 N N . THR B 1 730 ? -1.383 17.938 -11.07 1 78.69 730 THR B N 1
ATOM 12544 C CA . THR B 1 730 ? -1.585 19.344 -11.422 1 78.69 730 THR B CA 1
ATOM 12545 C C . THR B 1 730 ? -1.452 20.234 -10.188 1 78.69 730 THR B C 1
ATOM 12547 O O . THR B 1 730 ? -2.098 19.984 -9.164 1 78.69 730 THR B O 1
ATOM 12550 N N . ARG B 1 731 ? -0.613 21.234 -10.281 1 87.75 731 ARG B N 1
ATOM 12551 C CA . ARG B 1 731 ? -0.4 22.156 -9.172 1 87.75 731 ARG B CA 1
ATOM 12552 C C . ARG B 1 731 ? -1.676 22.922 -8.852 1 87.75 731 ARG B C 1
ATOM 12554 O O . ARG B 1 731 ? -2.488 23.188 -9.734 1 87.75 731 ARG B O 1
ATOM 12561 N N . ASP B 1 732 ? -1.826 23.203 -7.578 1 91.19 732 ASP B N 1
ATOM 12562 C CA . ASP B 1 732 ? -2.947 24.047 -7.164 1 91.19 732 ASP B CA 1
ATOM 12563 C C . ASP B 1 732 ? -2.91 25.406 -7.875 1 91.19 732 ASP B C 1
ATOM 12565 O O . ASP B 1 732 ? -1.836 25.906 -8.203 1 91.19 732 ASP B O 1
ATOM 12569 N N . GLU B 1 733 ? -4.035 26.031 -8.117 1 91.56 733 GLU B N 1
ATOM 12570 C CA . GLU B 1 733 ? -4.145 27.266 -8.906 1 91.56 733 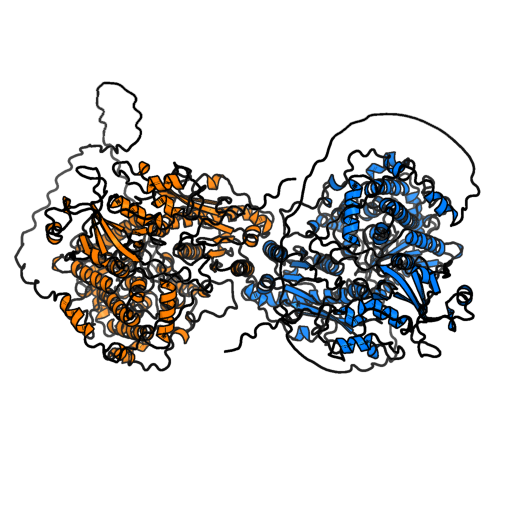GLU B CA 1
ATOM 12571 C C . GLU B 1 733 ? -3.328 28.391 -8.281 1 91.56 733 GLU B C 1
ATOM 12573 O O . GLU B 1 733 ? -2.781 29.234 -9 1 91.56 733 GLU B O 1
ATOM 12578 N N . GLU B 1 734 ? -3.234 28.422 -6.945 1 93.44 734 GLU B N 1
ATOM 12579 C CA . GLU B 1 734 ? -2.543 29.516 -6.27 1 93.44 734 GLU B CA 1
ATOM 12580 C C . GLU B 1 734 ? -1.034 29.438 -6.48 1 93.44 734 GLU B C 1
ATOM 12582 O O . GLU B 1 734 ? -0.305 30.391 -6.191 1 93.44 734 GLU B O 1
ATOM 12587 N N . GLU B 1 735 ? -0.561 28.359 -7.012 1 89.75 735 GLU B N 1
ATOM 12588 C CA . GLU B 1 735 ? 0.867 28.203 -7.27 1 89.75 735 GLU B CA 1
ATOM 12589 C C . GLU B 1 735 ? 1.232 28.703 -8.664 1 89.75 735 GLU B C 1
ATOM 12591 O O . GLU B 1 735 ? 2.414 28.844 -8.984 1 89.75 735 GLU B O 1
ATOM 12596 N N . GLY B 1 736 ? 0.22 29.125 -9.398 1 87.94 736 GLY B N 1
ATOM 12597 C CA . GLY B 1 736 ? 0.468 29.578 -10.766 1 87.94 736 GLY B CA 1
ATOM 12598 C C . GLY B 1 736 ? 0.47 31.078 -10.906 1 87.94 736 GLY B C 1
ATOM 12599 O O . GLY B 1 736 ? -0.105 31.797 -10.07 1 87.94 736 GLY B O 1
ATOM 12600 N N . ALA B 1 737 ? 1.038 31.609 -11.914 1 85.94 737 ALA B N 1
ATOM 12601 C CA . ALA B 1 737 ? 1.148 33.031 -12.18 1 85.94 737 ALA B CA 1
ATOM 12602 C C . ALA B 1 737 ? -0.209 33.625 -12.539 1 85.94 737 ALA B C 1
ATOM 12604 O O . ALA B 1 737 ? -0.49 34.781 -12.219 1 85.94 737 ALA B O 1
ATOM 12605 N N . SER B 1 738 ? -1.023 32.812 -13.148 1 89.12 738 SER B N 1
ATOM 12606 C CA . SER B 1 738 ? -2.312 33.312 -13.609 1 89.12 738 SER B CA 1
ATOM 12607 C C . SER B 1 738 ? -3.264 33.562 -12.445 1 89.12 738 SER B C 1
ATOM 12609 O O . SER B 1 738 ? -4.344 34.125 -12.625 1 89.12 738 SER B O 1
ATOM 12611 N N . PHE B 1 739 ? -2.879 33.125 -11.273 1 91.25 739 PHE B N 1
ATOM 12612 C CA . PHE B 1 739 ? -3.713 33.25 -10.086 1 91.25 739 PHE B CA 1
ATOM 12613 C C . PHE B 1 739 ? -3.992 34.719 -9.766 1 91.25 739 PHE B C 1
ATOM 12615 O O . PHE B 1 739 ? -5.047 35.031 -9.227 1 91.25 739 PHE B O 1
ATOM 12622 N N . ASP B 1 740 ? -3.145 35.75 -10.203 1 90.06 740 ASP B N 1
ATOM 12623 C CA . ASP B 1 740 ? -3.262 37.156 -9.875 1 90.06 740 ASP B CA 1
ATOM 12624 C C . ASP B 1 740 ? -3.938 37.938 -11.008 1 90.06 740 ASP B C 1
ATOM 12626 O O . ASP B 1 740 ? -4.066 39.156 -10.945 1 90.06 740 ASP B O 1
ATOM 12630 N N . ASP B 1 741 ? -4.387 37.219 -11.945 1 91.44 741 ASP B N 1
ATOM 12631 C CA . ASP B 1 741 ? -5.047 37.875 -13.062 1 91.44 741 ASP B CA 1
ATOM 12632 C C . ASP B 1 741 ? -6.387 38.469 -12.641 1 91.44 741 ASP B C 1
ATOM 12634 O O . ASP B 1 741 ? -7.07 37.906 -11.773 1 91.44 741 ASP B O 1
ATOM 12638 N N . ALA B 1 742 ? -6.688 39.656 -13.188 1 95.12 742 ALA B N 1
ATOM 12639 C CA . ALA B 1 742 ? -7.965 40.344 -13.008 1 95.12 742 ALA B CA 1
ATOM 12640 C C . ALA B 1 742 ? -8.562 40.75 -14.352 1 95.12 742 ALA B C 1
ATOM 12642 O O . ALA B 1 742 ? -8.422 41.906 -14.773 1 95.12 742 ALA B O 1
ATOM 12643 N N . PRO B 1 743 ? -9.305 39.812 -14.922 1 94.06 743 PRO B N 1
ATOM 12644 C CA . PRO B 1 743 ? -9.852 40.125 -16.234 1 94.06 743 PRO B CA 1
ATOM 12645 C C . PRO B 1 743 ? -10.758 41.375 -16.234 1 94.06 743 PRO B C 1
ATOM 12647 O O . PRO B 1 743 ? -11.609 41.5 -15.344 1 94.06 743 PRO B O 1
ATOM 12650 N N . GLY B 1 744 ? -10.539 42.219 -17.25 1 94 744 GLY B N 1
ATOM 12651 C CA . GLY B 1 744 ? -11.398 43.375 -17.422 1 94 744 GLY B CA 1
ATOM 12652 C C . GLY B 1 744 ? -11 44.531 -16.562 1 94 744 GLY B C 1
ATOM 12653 O O . GLY B 1 744 ? -11.562 45.625 -16.688 1 94 744 GLY B O 1
ATOM 12654 N N . TRP B 1 745 ? -10.055 44.375 -15.703 1 94.5 745 TRP B N 1
ATOM 12655 C CA . TRP B 1 745 ? -9.633 45.406 -14.773 1 94.5 745 TRP B CA 1
ATOM 12656 C C . TRP B 1 745 ? -8.773 46.469 -15.477 1 94.5 745 TRP B C 1
ATOM 12658 O O . TRP B 1 745 ? -7.832 46.125 -16.203 1 94.5 745 TRP B O 1
ATOM 12668 N N . ILE B 1 746 ? -9.195 47.75 -15.32 1 94.44 746 ILE B N 1
ATOM 12669 C CA . ILE B 1 746 ? -8.375 48.875 -15.734 1 94.44 746 ILE B CA 1
ATOM 12670 C C . ILE B 1 746 ? -7.684 49.5 -14.516 1 94.44 746 ILE B C 1
ATOM 12672 O O . ILE B 1 746 ? -8.352 49.938 -13.578 1 94.44 746 ILE B O 1
ATOM 12676 N N . ARG B 1 747 ? -6.43 49.562 -14.57 1 95.06 747 ARG B N 1
ATOM 12677 C CA . ARG B 1 747 ? -5.633 50.031 -13.445 1 95.06 747 ARG B CA 1
ATOM 12678 C C . ARG B 1 747 ? -6.113 51.406 -12.953 1 95.06 747 ARG B C 1
ATOM 12680 O O . ARG B 1 747 ? -6.211 52.344 -13.734 1 95.06 747 ARG B O 1
ATOM 12687 N N . GLY B 1 748 ? -6.348 51.5 -11.625 1 94.81 748 GLY B N 1
ATOM 12688 C CA . GLY B 1 748 ? -6.797 52.719 -11.008 1 94.81 748 GLY B CA 1
ATOM 12689 C C . GLY B 1 748 ? -8.289 52.75 -10.742 1 94.81 748 GLY B C 1
ATOM 12690 O O . GLY B 1 748 ? -8.75 53.438 -9.828 1 94.81 748 GLY B O 1
ATOM 12691 N N . GLU B 1 749 ? -9.125 52.031 -11.492 1 95.06 749 GLU B N 1
ATOM 12692 C CA . GLU B 1 749 ? -10.578 52.094 -11.383 1 95.06 749 GLU B CA 1
ATOM 12693 C C . GLU B 1 749 ? -11.047 51.562 -10.039 1 95.06 749 GLU B C 1
ATOM 12695 O O . GLU B 1 749 ? -12.094 51.969 -9.531 1 95.06 749 GLU B O 1
ATOM 12700 N N . GLU B 1 750 ? -10.305 50.625 -9.5 1 95.38 750 GLU B N 1
ATOM 12701 C CA . GLU B 1 750 ? -10.703 49.938 -8.273 1 95.38 750 GLU B CA 1
ATOM 12702 C C . GLU B 1 750 ? -10.82 50.906 -7.105 1 95.38 750 GLU B C 1
ATOM 12704 O O . GLU B 1 750 ? -11.547 50.656 -6.145 1 95.38 750 GLU B O 1
ATOM 12709 N N . TRP B 1 751 ? -10.102 52 -7.102 1 96.38 751 TRP B N 1
ATOM 12710 C CA . TRP B 1 751 ? -10.172 53 -6.035 1 96.38 751 TRP B CA 1
ATOM 12711 C C . TRP B 1 751 ? -11.57 53.594 -5.949 1 96.38 751 TRP B C 1
ATOM 12713 O O . TRP B 1 751 ? -12.023 54 -4.867 1 96.38 751 TRP B O 1
ATOM 12723 N N . SER B 1 752 ? -12.227 53.656 -7.062 1 94.81 752 SER B N 1
ATOM 12724 C CA . SER B 1 752 ? -13.578 54.188 -7.09 1 94.81 752 SER B CA 1
ATOM 12725 C C . SER B 1 752 ? -14.555 53.281 -6.355 1 94.81 752 SER B C 1
ATOM 12727 O O . SER B 1 752 ? -15.617 53.719 -5.906 1 94.81 752 SER B O 1
ATOM 12729 N N . TRP B 1 753 ? -14.219 52 -6.23 1 94.75 753 TRP B N 1
ATOM 12730 C CA . TRP B 1 753 ? -15.078 51 -5.57 1 94.75 753 TRP B CA 1
ATOM 12731 C C . TRP B 1 753 ? -15.242 51.344 -4.09 1 94.75 753 TRP B C 1
ATOM 12733 O O . TRP B 1 753 ? -16.156 50.844 -3.434 1 94.75 753 TRP B O 1
ATOM 12743 N N . VAL B 1 754 ? -14.312 52.125 -3.596 1 95.31 754 VAL B N 1
ATOM 12744 C CA . VAL B 1 754 ? -14.391 52.5 -2.188 1 95.31 754 VAL B CA 1
ATOM 12745 C C . VAL B 1 754 ? -14.531 54 -2.066 1 95.31 754 VAL B C 1
ATOM 12747 O O . VAL B 1 754 ? -14.18 54.594 -1.034 1 95.31 754 VAL B O 1
ATOM 12750 N N . GLY B 1 755 ? -14.828 54.656 -3.092 1 93.25 755 GLY B N 1
ATOM 12751 C CA . GLY B 1 755 ? -15.125 56.094 -3.088 1 93.25 755 GLY B CA 1
ATOM 12752 C C . GLY B 1 755 ? -13.891 56.969 -3.062 1 93.25 755 GLY B C 1
ATOM 12753 O O . GLY B 1 755 ? -13.945 58.125 -2.625 1 93.25 755 GLY B O 1
ATOM 12754 N N . LEU B 1 756 ? -12.789 56.438 -3.453 1 93.75 756 LEU B N 1
ATOM 12755 C CA . LEU B 1 756 ? -11.539 57.219 -3.426 1 93.75 756 LEU B CA 1
ATOM 12756 C C . LEU B 1 756 ? -11.039 57.469 -4.84 1 93.75 756 LEU B C 1
ATOM 12758 O O . LEU B 1 756 ? -11.414 56.781 -5.781 1 93.75 756 LEU B O 1
ATOM 12762 N N . GLN B 1 757 ? -10.203 58.5 -4.945 1 92.25 757 GLN B N 1
ATOM 12763 C CA . GLN B 1 757 ? -9.531 58.781 -6.207 1 92.25 757 GLN B CA 1
ATOM 12764 C C . GLN B 1 757 ? -8.242 57.969 -6.336 1 92.25 757 GLN B C 1
ATOM 12766 O O . GLN B 1 757 ? -7.602 57.656 -5.332 1 92.25 757 GLN B O 1
ATOM 12771 N N . THR B 1 758 ? -7.926 57.719 -7.566 1 94.06 758 THR B N 1
ATOM 12772 C CA . THR B 1 758 ? -6.68 57 -7.812 1 94.06 758 THR B CA 1
ATOM 12773 C C . THR B 1 758 ? -5.48 57.812 -7.34 1 94.06 758 THR B C 1
ATOM 12775 O O . THR B 1 758 ? -5.293 58.969 -7.77 1 94.06 758 THR B O 1
ATOM 12778 N N . PRO B 1 759 ? -4.707 57.219 -6.512 1 92.31 759 PRO B N 1
ATOM 12779 C CA . PRO B 1 759 ? -3.521 57.938 -6.078 1 92.31 759 PRO B CA 1
ATOM 12780 C C . PRO B 1 759 ? -2.529 58.188 -7.211 1 92.31 759 PRO B C 1
ATOM 12782 O O . PRO B 1 759 ? -2.363 57.344 -8.086 1 92.31 759 PRO B O 1
ATOM 12785 N N . SER B 1 760 ? -1.758 59.281 -7.117 1 89.75 760 SER B N 1
ATOM 12786 C CA . SER B 1 760 ? -0.822 59.656 -8.172 1 89.75 760 SER B CA 1
ATOM 12787 C C . SER B 1 760 ? 0.335 58.656 -8.258 1 89.75 760 SER B C 1
ATOM 12789 O O . SER B 1 760 ? 0.881 58.438 -9.336 1 89.75 760 SER B O 1
ATOM 12791 N N . SER B 1 761 ? 0.635 58.062 -7.145 1 90 761 SER B N 1
ATOM 12792 C CA . SER B 1 761 ? 1.754 57.125 -7.094 1 90 761 SER B CA 1
ATOM 12793 C C . SER B 1 761 ? 1.491 55.875 -7.969 1 90 761 SER B C 1
ATOM 12795 O O . SER B 1 761 ? 2.426 55.188 -8.367 1 90 761 SER B O 1
ATOM 12797 N N . MET B 1 762 ? 0.274 55.656 -8.32 1 91.88 762 MET B N 1
ATOM 12798 C CA . MET B 1 762 ? -0.102 54.469 -9.102 1 91.88 762 MET B CA 1
ATOM 12799 C C . MET B 1 762 ? 0.475 54.531 -10.508 1 91.88 762 MET B C 1
ATOM 12801 O O . MET B 1 762 ? 0.573 53.531 -11.203 1 91.88 762 MET B O 1
ATOM 12805 N N . ALA B 1 763 ? 0.865 55.719 -10.875 1 89.75 763 ALA B N 1
ATOM 12806 C CA . ALA B 1 763 ? 1.436 55.906 -12.203 1 89.75 763 ALA B CA 1
ATOM 12807 C C . ALA B 1 763 ? 2.766 55.156 -12.336 1 89.75 763 ALA B C 1
ATOM 12809 O O . ALA B 1 763 ? 3.115 54.688 -13.422 1 89.75 763 ALA B O 1
ATOM 12810 N N . THR B 1 764 ? 3.477 54.938 -11.172 1 86.88 764 THR B N 1
ATOM 12811 C CA . THR B 1 764 ? 4.82 54.375 -11.289 1 86.88 764 THR B CA 1
ATOM 12812 C C . THR B 1 764 ? 5.004 53.219 -10.328 1 86.88 764 THR B C 1
ATOM 12814 O O . THR B 1 764 ? 6.02 52.5 -10.375 1 86.88 764 THR B O 1
ATOM 12817 N N . SER B 1 765 ? 4.098 52.875 -9.562 1 89.06 765 SER B N 1
ATOM 12818 C CA . SER B 1 765 ? 4.316 51.938 -8.469 1 89.06 765 SER B CA 1
ATOM 12819 C C . SER B 1 765 ? 4.145 50.5 -8.938 1 89.06 765 SER B C 1
ATOM 12821 O O . SER B 1 765 ? 4.391 49.562 -8.172 1 89.06 765 SER B O 1
ATOM 12823 N N . GLU B 1 766 ? 3.777 50.25 -10.188 1 89.75 766 GLU B N 1
ATOM 12824 C CA . GLU B 1 766 ? 3.564 48.875 -10.695 1 89.75 766 GLU B CA 1
ATOM 12825 C C . GLU B 1 766 ? 4.848 48.062 -10.633 1 89.75 766 GLU B C 1
ATOM 12827 O O . GLU B 1 766 ? 4.809 46.875 -10.383 1 89.75 766 GLU B O 1
ATOM 12832 N N . GLY B 1 767 ? 5.934 48.656 -10.812 1 89.81 767 GLY B N 1
ATOM 12833 C CA . GLY B 1 767 ? 7.227 48 -10.828 1 89.81 767 GLY B CA 1
ATOM 12834 C C . GLY B 1 767 ? 7.656 47.469 -9.469 1 89.81 767 GLY B C 1
ATOM 12835 O O . GLY B 1 767 ? 8.578 46.656 -9.367 1 89.81 767 GLY B O 1
ATOM 12836 N N . LEU B 1 768 ? 6.969 47.844 -8.43 1 91.56 768 LEU B N 1
ATOM 12837 C CA . LEU B 1 768 ? 7.297 47.406 -7.07 1 91.56 768 LEU B CA 1
ATOM 12838 C C . LEU B 1 768 ? 6.777 46 -6.809 1 91.56 768 LEU B C 1
ATOM 12840 O O . LEU B 1 768 ? 7.203 45.344 -5.852 1 91.56 768 LEU B O 1
ATOM 12844 N N . ARG B 1 769 ? 5.898 45.5 -7.648 1 91.88 769 ARG B N 1
ATOM 12845 C CA . ARG B 1 769 ? 5.281 44.188 -7.438 1 91.88 769 ARG B CA 1
ATOM 12846 C C . ARG B 1 769 ? 6.281 43.062 -7.684 1 91.88 769 ARG B C 1
ATOM 12848 O O . ARG B 1 769 ? 7.223 43.219 -8.461 1 91.88 769 ARG B O 1
ATOM 12855 N N . ILE B 1 770 ? 6.113 42.062 -6.953 1 88.88 770 ILE B N 1
ATOM 12856 C CA . ILE B 1 770 ? 6.867 40.844 -7.199 1 88.88 770 ILE B CA 1
ATOM 12857 C C . ILE B 1 770 ? 6.281 40.094 -8.398 1 88.88 770 ILE B C 1
ATOM 12859 O O . ILE B 1 770 ? 5.07 39.875 -8.461 1 88.88 770 ILE B O 1
ATOM 12863 N N . ASP B 1 771 ? 7.094 39.75 -9.312 1 82.19 771 ASP B N 1
ATOM 12864 C CA . ASP B 1 771 ? 6.68 39.031 -10.516 1 82.19 771 ASP B CA 1
ATOM 12865 C C . ASP B 1 771 ? 6.633 37.531 -10.266 1 82.19 771 ASP B C 1
ATOM 12867 O O . ASP B 1 771 ? 7.668 36.844 -10.258 1 82.19 771 ASP B O 1
ATOM 12871 N N . PHE B 1 772 ? 5.473 37.031 -10.258 1 79.38 772 PHE B N 1
ATOM 12872 C CA . PHE B 1 772 ? 5.285 35.594 -9.945 1 79.38 772 PHE B CA 1
ATOM 12873 C C . PHE B 1 772 ? 5.605 34.75 -11.156 1 79.38 772 PHE B C 1
ATOM 12875 O O . PHE B 1 772 ? 5.805 33.531 -11.023 1 79.38 772 PHE B O 1
ATOM 12882 N N . GLY B 1 773 ? 5.648 35.281 -12.32 1 75.5 773 GLY B N 1
ATOM 12883 C CA . GLY B 1 773 ? 5.988 34.531 -13.523 1 75.5 773 GLY B CA 1
ATOM 12884 C C . GLY B 1 773 ? 7.484 34.469 -13.766 1 75.5 773 GLY B C 1
ATOM 12885 O O . GLY B 1 773 ? 7.938 33.688 -14.609 1 75.5 773 GLY B O 1
ATOM 12886 N N . ALA B 1 774 ? 8.234 35.188 -12.938 1 78.19 774 ALA B N 1
ATOM 12887 C CA . ALA B 1 774 ? 9.68 35.219 -13.156 1 78.19 774 ALA B CA 1
ATOM 12888 C C . ALA B 1 774 ? 10.352 33.969 -12.625 1 78.19 774 ALA B C 1
ATOM 12890 O O . ALA B 1 774 ? 9.898 33.375 -11.633 1 78.19 774 ALA B O 1
ATOM 12891 N N . HIS B 1 775 ? 11.336 33.438 -13.352 1 81.31 775 HIS B N 1
ATOM 12892 C CA . HIS B 1 775 ? 12.141 32.312 -12.898 1 81.31 775 HIS B CA 1
ATOM 12893 C C . HIS B 1 775 ? 13.102 32.75 -11.789 1 81.31 775 HIS B C 1
ATOM 12895 O O . HIS B 1 775 ? 13.891 33.656 -11.969 1 81.31 775 HIS B O 1
ATOM 12901 N N . VAL B 1 776 ? 12.891 32.156 -10.688 1 86.75 776 VAL B N 1
ATOM 12902 C CA . VAL B 1 776 ? 13.797 32.406 -9.578 1 86.75 776 VAL B CA 1
ATOM 12903 C C . VAL B 1 776 ? 14.57 31.141 -9.227 1 86.75 776 VAL B C 1
ATOM 12905 O O . VAL B 1 776 ? 14.031 30.047 -9.297 1 86.75 776 VAL B O 1
ATOM 12908 N N . PRO B 1 777 ? 15.867 31.234 -8.898 1 83.88 777 PRO B N 1
ATOM 12909 C CA . PRO B 1 777 ? 16.625 30.062 -8.453 1 83.88 777 PRO B CA 1
ATOM 12910 C C . PRO B 1 777 ? 16.062 29.438 -7.184 1 83.88 777 PRO B C 1
ATOM 12912 O O . PRO B 1 777 ? 15.383 30.109 -6.406 1 83.88 777 PRO B O 1
ATOM 12915 N N . PRO B 1 778 ? 16.391 28.078 -7.023 1 81 778 PRO B N 1
ATOM 12916 C CA . PRO B 1 778 ? 15.906 27.438 -5.797 1 81 778 PRO B CA 1
ATOM 12917 C C . PRO B 1 778 ? 16.484 28.078 -4.531 1 81 778 PRO B C 1
ATOM 12919 O O . PRO B 1 778 ? 17.609 28.562 -4.543 1 81 778 PRO B O 1
ATOM 12922 N N . LEU B 1 779 ? 15.695 28.062 -3.594 1 81.69 779 LEU B N 1
ATOM 12923 C CA . LEU B 1 779 ? 16 28.75 -2.34 1 81.69 779 LEU B CA 1
ATOM 12924 C C . LEU B 1 779 ? 17.297 28.234 -1.738 1 81.69 779 LEU B C 1
ATOM 12926 O O . LEU B 1 779 ? 18.078 29.016 -1.176 1 81.69 779 LEU B O 1
ATOM 12930 N N . ASP B 1 780 ? 17.531 26.938 -1.821 1 72.44 780 ASP B N 1
ATOM 12931 C CA . ASP B 1 780 ? 18.734 26.359 -1.229 1 72.44 780 ASP B CA 1
ATOM 12932 C C . ASP B 1 780 ? 19.984 26.844 -1.959 1 72.44 780 ASP B C 1
ATOM 12934 O O . ASP B 1 780 ? 21.062 26.938 -1.361 1 72.44 780 ASP B O 1
ATOM 12938 N N . ALA B 1 781 ? 19.859 27.141 -3.176 1 61.38 781 ALA B N 1
ATOM 12939 C CA . ALA B 1 781 ? 20.969 27.672 -3.947 1 61.38 781 ALA B CA 1
ATOM 12940 C C . ALA B 1 781 ? 21.25 29.125 -3.568 1 61.38 781 ALA B C 1
ATOM 12942 O O . ALA B 1 781 ? 22.391 29.594 -3.646 1 61.38 781 ALA B O 1
ATOM 12943 N N . LEU B 1 782 ? 20.297 29.797 -3.082 1 58.97 782 LEU B N 1
ATOM 12944 C CA . LEU B 1 782 ? 20.391 31.219 -2.746 1 58.97 782 LEU B CA 1
ATOM 12945 C C . LEU B 1 782 ? 20.984 31.406 -1.354 1 58.97 782 LEU B C 1
ATOM 12947 O O . LEU B 1 782 ? 21.688 32.375 -1.108 1 58.97 782 LEU B O 1
ATOM 12951 N N . SER B 1 783 ? 20.656 30.609 -0.435 1 55.94 783 SER B N 1
ATOM 12952 C CA . SER B 1 783 ? 21.156 30.734 0.932 1 55.94 783 SER B CA 1
ATOM 12953 C C . SER B 1 783 ? 22.672 30.531 0.996 1 55.94 783 SER B C 1
ATOM 12955 O O . SER B 1 783 ? 23.344 31.141 1.829 1 55.94 783 SER B O 1
ATOM 12957 N N . ARG B 1 784 ? 23.219 29.859 0.074 1 47.59 784 ARG B N 1
ATOM 12958 C CA . ARG B 1 784 ? 24.672 29.656 0.035 1 47.59 784 ARG B CA 1
ATOM 12959 C C . ARG B 1 784 ? 25.391 30.906 -0.444 1 47.59 784 ARG B C 1
ATOM 12961 O O . ARG B 1 784 ? 26.531 31.156 -0.067 1 47.59 784 ARG B O 1
ATOM 12968 N N . ARG B 1 785 ? 24.906 31.797 -1.246 1 41.34 785 ARG B N 1
ATOM 12969 C CA . ARG B 1 785 ? 25.578 33 -1.744 1 41.34 785 ARG B CA 1
ATOM 12970 C C . ARG B 1 785 ? 25.594 34.094 -0.691 1 41.34 785 ARG B C 1
ATOM 12972 O O . ARG B 1 785 ? 26.516 34.906 -0.654 1 41.34 785 ARG B O 1
ATOM 12979 N N . GLN B 1 786 ? 24.625 34.25 0.002 1 40.97 786 GLN B N 1
ATOM 12980 C CA . GLN B 1 786 ? 24.625 35.281 1.013 1 40.97 786 GLN B CA 1
ATOM 12981 C C . GLN B 1 786 ? 25.641 35 2.115 1 40.97 786 GLN B C 1
ATOM 12983 O O . GLN B 1 786 ? 26.25 35.906 2.674 1 40.97 786 GLN B O 1
ATOM 12988 N N . SER B 1 787 ? 25.953 33.812 2.348 1 36.47 787 SER B N 1
ATOM 12989 C CA . SER B 1 787 ? 27.016 33.5 3.303 1 36.47 787 SER B CA 1
ATOM 12990 C C . SER B 1 787 ? 28.391 33.719 2.697 1 36.47 787 SER B C 1
ATOM 12992 O O . SER B 1 787 ? 29.375 33.875 3.422 1 36.47 787 SER B O 1
ATOM 12994 N N . ARG B 1 788 ? 28.578 33.625 1.356 1 36.56 788 ARG B N 1
ATOM 12995 C CA . ARG B 1 788 ? 29.922 33.844 0.842 1 36.56 788 ARG B CA 1
ATOM 12996 C C . ARG B 1 788 ? 30.25 35.344 0.83 1 36.56 788 ARG B C 1
ATOM 12998 O O . ARG B 1 788 ? 31.422 35.719 0.689 1 36.56 788 ARG B O 1
ATOM 13005 N N . ALA B 1 789 ? 29.422 36.188 0.379 1 31.75 789 ALA B N 1
ATOM 13006 C CA . ALA B 1 789 ? 29.844 37.594 0.355 1 31.75 789 ALA B CA 1
ATOM 13007 C C . ALA B 1 789 ? 30.219 38.094 1.753 1 31.75 789 ALA B C 1
ATOM 13009 O O . ALA B 1 789 ? 30.859 39.125 1.905 1 31.75 789 ALA B O 1
ATOM 13010 N N . SER B 1 790 ? 29.484 37.688 2.744 1 30.88 790 SER B N 1
ATOM 13011 C CA . SER B 1 790 ? 29.859 38.156 4.078 1 30.88 790 SER B CA 1
ATOM 13012 C C . SER B 1 790 ? 31.109 37.438 4.57 1 30.88 790 SER B C 1
ATOM 13014 O O . SER B 1 790 ? 31.547 37.625 5.707 1 30.88 790 SER B O 1
ATOM 13016 N N . SER B 1 791 ? 31.688 36.531 3.748 1 28.05 791 SER B N 1
ATOM 13017 C CA . SER B 1 791 ? 32.812 35.844 4.363 1 28.05 791 SER B CA 1
ATOM 13018 C C . SER B 1 791 ? 34.094 36.656 4.281 1 28.05 791 SER B C 1
ATOM 13020 O O . SER B 1 791 ? 35.188 36.125 4.492 1 28.05 791 SER B O 1
ATOM 13022 N N . SER B 1 792 ? 34.219 37.781 3.672 1 25.83 792 SER B N 1
ATOM 13023 C CA . SER B 1 792 ? 35.625 38.094 3.949 1 25.83 792 SER B CA 1
ATOM 13024 C C . SER B 1 792 ? 35.938 37.938 5.43 1 25.83 792 SER B C 1
ATOM 13026 O O . SER B 1 792 ? 36.906 37.25 5.785 1 25.83 792 SER B O 1
ATOM 13028 N N . GLY B 1 793 ? 36.281 39.031 6.168 1 23.48 793 GLY B N 1
ATOM 13029 C CA . GLY B 1 793 ? 37.062 39.062 7.391 1 23.48 793 GLY B CA 1
ATOM 13030 C C . GLY B 1 793 ? 36.375 38.344 8.547 1 23.48 793 GLY B C 1
ATOM 13031 O O . GLY B 1 793 ? 37 38.094 9.578 1 23.48 793 GLY B O 1
ATOM 13032 N N . SER B 1 794 ? 35 38.656 8.695 1 21.19 794 SER B N 1
ATOM 13033 C CA . SER B 1 794 ? 34.625 38.75 10.102 1 21.19 794 SER B CA 1
ATOM 13034 C C . SER B 1 794 ? 34.5 37.344 10.727 1 21.19 794 SER B C 1
ATOM 13036 O O . SER B 1 794 ? 34 36.406 10.102 1 21.19 794 SER B O 1
ATOM 13038 N N . GLU B 1 795 ? 35.469 36.969 11.617 1 22.22 795 GLU B N 1
ATOM 13039 C CA . GLU B 1 795 ? 35.625 35.938 12.648 1 22.22 795 GLU B CA 1
ATOM 13040 C C . GLU B 1 795 ? 34.281 35.562 13.258 1 22.22 795 GLU B C 1
ATOM 13042 O O . GLU B 1 795 ? 33.312 36.312 13.195 1 22.22 795 GLU B O 1
ATOM 13047 N N . ALA B 1 796 ? 34.188 34.25 13.633 1 22.98 796 ALA B N 1
ATOM 13048 C CA . ALA B 1 796 ? 33.125 33.469 14.305 1 22.98 796 ALA B CA 1
ATOM 13049 C C . ALA B 1 796 ? 32.469 34.281 15.398 1 22.98 796 ALA B C 1
ATOM 13051 O O . ALA B 1 796 ? 33.094 34.688 16.375 1 22.98 796 ALA B O 1
ATOM 13052 N N . SER B 1 797 ? 31.672 35.188 15.055 1 19.52 797 SER B N 1
ATOM 13053 C CA . SER B 1 797 ? 31.047 36 16.109 1 19.52 797 SER B CA 1
ATOM 13054 C C . SER B 1 797 ? 30.5 35.094 17.219 1 19.52 797 SER B C 1
ATOM 13056 O O . SER B 1 797 ? 29.688 34.219 16.969 1 19.52 797 SER B O 1
ATOM 13058 N N . ALA B 1 798 ? 31.203 34.75 18.281 1 23.09 798 ALA B N 1
ATOM 13059 C CA . ALA B 1 798 ? 31.016 34.094 19.562 1 23.09 798 ALA B CA 1
ATOM 13060 C C . ALA B 1 798 ? 29.641 34.406 20.156 1 23.09 798 ALA B C 1
ATOM 13062 O O . ALA B 1 798 ? 29.234 35.594 20.156 1 23.09 798 ALA B O 1
ATOM 13063 N N . ASP B 1 799 ? 28.703 33.562 19.969 1 21.94 799 ASP B N 1
ATOM 13064 C CA . ASP B 1 799 ? 27.547 33.656 20.844 1 21.94 799 ASP B CA 1
ATOM 13065 C C . ASP B 1 799 ? 27.953 34.156 22.234 1 21.94 799 ASP B C 1
ATOM 13067 O O . ASP B 1 799 ? 29.016 33.781 22.75 1 21.94 799 ASP B O 1
ATOM 13071 N N . ILE B 1 800 ? 27.859 35.312 22.641 1 20.95 800 ILE B N 1
ATOM 13072 C CA . ILE B 1 800 ? 28.328 35.938 23.859 1 20.95 800 ILE B CA 1
ATOM 13073 C C . ILE B 1 800 ? 28.125 35 25.047 1 20.95 800 ILE B C 1
ATOM 13075 O O . ILE B 1 800 ? 27 34.75 25.453 1 20.95 800 ILE B O 1
ATOM 13079 N N . ARG B 1 801 ? 29.031 33.906 25.25 1 22.41 801 ARG B N 1
ATOM 13080 C CA . ARG B 1 801 ? 29.078 33.25 26.547 1 22.41 801 ARG B CA 1
ATOM 13081 C C . ARG B 1 801 ? 29.516 34.219 27.641 1 22.41 801 ARG B C 1
ATOM 13083 O O . ARG B 1 801 ? 30.609 34.812 27.547 1 22.41 801 ARG B O 1
ATOM 13090 N N . THR B 1 802 ? 28.703 35.125 28.359 1 17.7 802 THR B N 1
ATOM 13091 C CA . THR B 1 802 ? 29.141 35.906 29.5 1 17.7 802 THR B CA 1
ATOM 13092 C C . THR B 1 802 ? 29.75 34.969 30.562 1 17.7 802 THR B C 1
ATOM 13094 O O . THR B 1 802 ? 29.094 34.062 31.047 1 17.7 802 THR B O 1
ATOM 13097 N N . ASP B 1 803 ? 30.984 34.656 30.578 1 17.98 803 ASP B N 1
ATOM 13098 C CA . ASP B 1 803 ? 31.797 33.969 31.562 1 17.98 803 ASP B CA 1
ATOM 13099 C C . ASP B 1 803 ? 31.766 34.688 32.906 1 17.98 803 ASP B C 1
ATOM 13101 O O . ASP B 1 803 ? 32.25 35.812 33.031 1 17.98 803 ASP B O 1
ATOM 13105 N N . PRO B 1 804 ? 30.672 34.719 33.781 1 17.95 804 PRO B N 1
ATOM 13106 C CA . PRO B 1 804 ? 30.969 35.406 35.062 1 17.95 804 PRO B CA 1
ATOM 13107 C C . PRO B 1 804 ? 32.219 34.844 35.75 1 17.95 804 PRO B C 1
ATOM 13109 O O . PRO B 1 804 ? 32.594 33.688 35.531 1 17.95 804 PRO B O 1
ATOM 13112 N N . GLY B 1 805 ? 33.125 35.625 36.219 1 16.75 805 GLY B N 1
ATOM 13113 C CA . GLY B 1 805 ? 34.375 35.594 36.938 1 16.75 805 GLY B CA 1
ATOM 13114 C C . GLY B 1 805 ? 34.312 34.75 38.219 1 16.75 805 GLY B C 1
ATOM 13115 O O . GLY B 1 805 ? 33.219 34.438 38.688 1 16.75 805 GLY B O 1
ATOM 13116 N N . SER B 1 806 ? 35.344 34.281 38.906 1 17.92 806 SER B N 1
ATOM 13117 C CA . SER B 1 806 ? 35.906 33.438 39.969 1 17.92 806 SER B CA 1
ATOM 13118 C C . SER B 1 806 ? 35.688 34.031 41.344 1 17.92 806 SER B C 1
ATOM 13120 O O . SER B 1 806 ? 36.219 33.562 42.344 1 17.92 806 SER B O 1
ATOM 13122 N N . GLY B 1 807 ? 34.656 34.844 41.781 1 15.88 807 GLY B N 1
ATOM 13123 C CA . GLY B 1 807 ? 34.969 35.312 43.125 1 15.88 807 GLY B CA 1
ATOM 13124 C C . GLY B 1 807 ? 35.031 34.188 44.125 1 15.88 807 GLY B C 1
ATOM 13125 O O . GLY B 1 807 ? 34.375 33.156 43.969 1 15.88 807 GLY B O 1
ATOM 13126 N N . ASP B 1 808 ? 35.969 34.031 45.094 1 16.48 808 ASP B N 1
ATOM 13127 C CA . ASP B 1 808 ? 36.5 33.25 46.219 1 16.48 808 ASP B CA 1
ATOM 13128 C C . ASP B 1 808 ? 35.531 33.25 47.406 1 16.48 808 ASP B C 1
ATOM 13130 O O . ASP B 1 808 ? 35.312 32.219 48.031 1 16.48 808 ASP B O 1
ATOM 13134 N N . ASP B 1 809 ? 35.031 34.312 48.156 1 15.15 809 ASP B N 1
ATOM 13135 C CA . ASP B 1 809 ? 35.312 34.375 49.594 1 15.15 809 ASP B CA 1
ATOM 13136 C C . ASP B 1 809 ? 34.312 33.531 50.375 1 15.15 809 ASP B C 1
ATOM 13138 O O . ASP B 1 809 ? 33.25 33.219 49.906 1 15.15 809 ASP B O 1
ATOM 13142 N N . ASN B 1 810 ? 34.281 33.562 51.906 1 16.66 810 ASN B N 1
ATOM 13143 C CA . ASN B 1 810 ? 34.25 32.781 53.156 1 16.66 810 ASN B CA 1
ATOM 13144 C C . ASN B 1 810 ? 32.906 32.844 53.812 1 16.66 810 ASN B C 1
ATOM 13146 O O . ASN B 1 810 ? 32.656 32.125 54.812 1 16.66 810 ASN B O 1
ATOM 13150 N N . VAL B 1 811 ? 31.719 33.438 53.594 1 15.3 811 VAL B N 1
ATOM 13151 C CA . VAL B 1 811 ? 30.984 33.938 54.75 1 15.3 811 VAL B CA 1
ATOM 13152 C C . VAL B 1 811 ? 30.422 32.75 55.562 1 15.3 811 VAL B C 1
ATOM 13154 O O . VAL B 1 811 ? 30.031 31.734 54.969 1 15.3 811 VAL B O 1
ATOM 13157 N N . ASP B 1 812 ? 30.094 32.906 57 1 14.93 812 ASP B N 1
ATOM 13158 C CA . ASP B 1 812 ? 30.031 32.375 58.344 1 14.93 812 ASP B CA 1
ATOM 13159 C C . ASP B 1 812 ? 28.797 31.531 58.562 1 14.93 812 ASP B C 1
ATOM 13161 O O . ASP B 1 812 ? 27.812 31.656 57.812 1 14.93 812 ASP B O 1
ATOM 13165 N N . VAL B 1 813 ? 28.422 31.219 59.969 1 16.11 813 VAL B N 1
ATOM 13166 C CA . VAL B 1 813 ? 28.281 30.094 60.875 1 16.11 813 VAL B CA 1
ATOM 13167 C C . VAL B 1 813 ? 26.828 29.938 61.312 1 16.11 813 VAL B C 1
ATOM 13169 O O . VAL B 1 813 ? 26.312 28.828 61.406 1 16.11 813 VAL B O 1
ATOM 13172 N N . VAL B 1 814 ? 25.875 30.812 61.656 1 14.15 814 VAL B N 1
ATOM 13173 C CA . VAL B 1 814 ? 25.297 30.844 62.969 1 14.15 814 VAL B CA 1
ATOM 13174 C C . VAL B 1 814 ? 24.219 29.75 63.094 1 14.15 814 VAL B C 1
ATOM 13176 O O . VAL B 1 814 ? 23.438 29.547 62.156 1 14.15 814 VAL B O 1
ATOM 13179 N N . LYS B 1 815 ? 23.938 29.203 64.5 1 16.73 815 LYS B N 1
ATOM 13180 C CA . LYS B 1 815 ? 23.641 27.969 65.188 1 16.73 815 LYS B CA 1
ATOM 13181 C C . LYS B 1 815 ? 22.172 27.891 65.562 1 16.73 815 LYS B C 1
ATOM 13183 O O . LYS B 1 815 ? 21.578 26.812 65.562 1 16.73 815 LYS B O 1
ATOM 13188 N N . PRO B 1 816 ? 21.266 28.734 66.188 1 15 816 PRO B N 1
ATOM 13189 C CA . PRO B 1 816 ? 20.766 28.469 67.5 1 15 816 PRO B CA 1
ATOM 13190 C C . PRO B 1 816 ? 19.578 27.5 67.5 1 15 816 PRO B C 1
ATOM 13192 O O . PRO B 1 816 ? 18.984 27.234 66.438 1 15 816 PRO B O 1
ATOM 13195 N N . GLY B 1 817 ? 18.359 27.672 68.438 1 14.07 817 GLY B N 1
ATOM 13196 C CA . GLY B 1 817 ? 17.812 27.203 69.688 1 14.07 817 GLY B CA 1
ATOM 13197 C C . GLY B 1 817 ? 16.578 26.328 69.562 1 14.07 817 GLY B C 1
ATOM 13198 O O . GLY B 1 817 ? 16.062 26.203 68.438 1 14.07 817 GLY B O 1
ATOM 13199 N N . SER B 1 818 ? 15.43 26.297 70.688 1 14.55 818 SER B N 1
ATOM 13200 C CA . SER B 1 818 ? 14.922 25.391 71.75 1 14.55 818 SER B CA 1
ATOM 13201 C C . SER B 1 818 ? 13.625 24.719 71.312 1 14.55 818 SER B C 1
ATOM 13203 O O . SER B 1 818 ? 13.508 23.5 71.375 1 14.55 818 SER B O 1
ATOM 13205 N N . THR B 1 819 ? 12.344 25.047 71.938 1 14.38 819 THR B N 1
ATOM 13206 C CA . THR B 1 819 ? 11.508 24.406 72.938 1 14.38 819 THR B CA 1
ATOM 13207 C C . THR B 1 819 ? 10.43 23.562 72.25 1 14.38 819 THR B C 1
ATOM 13209 O O . THR B 1 819 ? 10.086 23.766 71.125 1 14.38 819 THR B O 1
ATOM 13212 N N . PRO B 1 820 ? 9.047 23.125 73.25 1 15.41 820 PRO B N 1
ATOM 13213 C CA . PRO B 1 820 ? 8.445 21.859 73.688 1 15.41 820 PRO B CA 1
ATOM 13214 C C . PRO B 1 820 ? 7.383 21.328 72.75 1 15.41 820 PRO B C 1
ATOM 13216 O O . PRO B 1 820 ? 7.449 20.172 72.312 1 15.41 820 PRO B O 1
ATOM 13219 N N . VAL B 1 821 ? 5.875 21.406 73.312 1 15.93 821 VAL B N 1
ATOM 13220 C CA . VAL B 1 821 ? 4.949 20.391 73.812 1 15.93 821 VAL B CA 1
ATOM 13221 C C . VAL B 1 821 ? 4.207 19.75 72.625 1 15.93 821 VAL B C 1
ATOM 13223 O O . VAL B 1 821 ? 4.188 20.297 71.5 1 15.93 821 VAL B O 1
ATOM 13226 N N . PRO B 1 822 ? 2.646 19.438 72.875 1 17.27 822 PRO B N 1
ATOM 13227 C CA . PRO B 1 822 ? 1.958 18.156 72.938 1 17.27 822 PRO B CA 1
ATOM 13228 C C . PRO B 1 822 ? 1.625 17.547 71.625 1 17.27 822 PRO B C 1
ATOM 13230 O O . PRO B 1 822 ? 1.817 18.188 70.562 1 17.27 822 PRO B O 1
ATOM 13233 N N . GLY B 1 823 ? 0.147 16.75 71.75 1 16.05 823 GLY B N 1
ATOM 13234 C CA . GLY B 1 823 ? -0.464 15.508 71.312 1 16.05 823 GLY B CA 1
ATOM 13235 C C . GLY B 1 823 ? -0.6 15.445 69.75 1 16.05 823 GLY B C 1
ATOM 13236 O O . GLY B 1 823 ? 0.095 16.156 69.062 1 16.05 823 GLY B O 1
ATOM 13237 N N . THR B 1 824 ? -2.074 14.969 69.5 1 17.05 824 THR B N 1
ATOM 13238 C CA . THR B 1 824 ? -2.672 13.914 68.688 1 17.05 824 THR B CA 1
ATOM 13239 C C . THR B 1 824 ? -2.459 14.195 67.188 1 17.05 824 THR B C 1
ATOM 13241 O O . THR B 1 824 ? -2.229 15.344 66.812 1 17.05 824 THR B O 1
ATOM 13244 N N . PRO B 1 825 ? -3.055 13.031 66.375 1 16.22 825 PRO B N 1
ATOM 13245 C CA . PRO B 1 825 ? -2.453 12.32 65.25 1 16.22 825 PRO B CA 1
ATOM 13246 C C . PRO B 1 825 ? -2.678 13.023 63.875 1 16.22 825 PRO B C 1
ATOM 13248 O O . PRO B 1 825 ? -2.182 12.57 62.844 1 16.22 825 PRO B O 1
ATOM 13251 N N . ILE B 1 826 ? -3.82 13.656 64.062 1 16.53 826 ILE B N 1
ATOM 13252 C CA . ILE B 1 826 ? -4.863 13.859 63.062 1 16.53 826 ILE B CA 1
ATOM 13253 C C . ILE B 1 826 ? -4.238 14.367 61.75 1 16.53 826 ILE B C 1
ATOM 13255 O O . ILE B 1 826 ? -3.43 15.297 61.75 1 16.53 826 ILE B O 1
ATOM 13259 N N . LEU B 1 827 ? -4.562 13.602 60.625 1 15.11 827 LEU B N 1
ATOM 13260 C CA . LEU B 1 827 ? -3.803 13.141 59.469 1 15.11 827 LEU B CA 1
ATOM 13261 C C . LEU B 1 827 ? -3.555 14.281 58.5 1 15.11 827 LEU B C 1
ATOM 13263 O O . LEU B 1 827 ? -2.748 14.156 57.594 1 15.11 827 LEU B O 1
ATOM 13267 N N . HIS B 1 828 ? -4.488 15.18 58.781 1 14.24 828 HIS B N 1
ATOM 13268 C CA . HIS B 1 828 ? -4.918 15.789 57.531 1 14.24 828 HIS B CA 1
ATOM 13269 C C . HIS B 1 828 ? -3.756 16.484 56.844 1 14.24 828 HIS B C 1
ATOM 13271 O O . HIS B 1 828 ? -2.99 17.219 57.469 1 14.24 828 HIS B O 1
ATOM 13277 N N . LYS B 1 829 ? -3.436 15.812 55.75 1 14.86 829 LYS B N 1
ATOM 13278 C CA . LYS B 1 829 ? -2.176 15.789 55.031 1 14.86 829 LYS B CA 1
ATOM 13279 C C . LYS B 1 829 ? -1.696 17.203 54.719 1 14.86 829 LYS B C 1
ATOM 13281 O O . LYS B 1 829 ? -0.534 17.531 54.938 1 14.86 829 LYS B O 1
ATOM 13286 N N . SER B 1 830 ? -2.418 17.672 53.938 1 13.7 830 SER B N 1
ATOM 13287 C CA . SER B 1 830 ? -1.444 17.891 52.844 1 13.7 830 SER B CA 1
ATOM 13288 C C . SER B 1 830 ? -0.691 19.203 53.062 1 13.7 830 SER B C 1
ATOM 13290 O O . SER B 1 830 ? 0.537 19.234 52.969 1 13.7 830 SER B O 1
ATOM 13292 N N . PRO B 1 831 ? -1.517 20.172 53.062 1 14.73 831 PRO B N 1
ATOM 13293 C CA . PRO B 1 831 ? -0.912 20.953 51.969 1 14.73 831 PRO B CA 1
ATOM 13294 C C . PRO B 1 831 ? 0.234 21.844 52.469 1 14.73 831 PRO B C 1
ATOM 13296 O O . PRO B 1 831 ? 0.431 22 53.656 1 14.73 831 PRO B O 1
ATOM 13299 N N . THR B 1 832 ? 0.423 22.703 51.875 1 14.72 832 THR B N 1
ATOM 13300 C CA . THR B 1 832 ? 1.406 23.391 51.062 1 14.72 832 THR B CA 1
ATOM 13301 C C . THR B 1 832 ? 2.012 24.562 51.812 1 14.72 832 THR B C 1
ATOM 13303 O O . THR B 1 832 ? 2.682 25.422 51.219 1 14.72 832 THR B O 1
ATOM 13306 N N . LYS B 1 833 ? 2.367 24.297 53.125 1 14.59 833 LYS B N 1
ATOM 13307 C CA . LYS B 1 833 ? 2.74 25.406 54 1 14.59 833 LYS B CA 1
ATOM 13308 C C . LYS B 1 833 ? 3.895 26.219 53.406 1 14.59 833 LYS B C 1
ATOM 13310 O O . LYS B 1 833 ? 5.059 25.828 53.531 1 14.59 833 LYS B O 1
ATOM 13315 N N . ALA B 1 834 ? 3.682 26.469 52.219 1 14.59 834 ALA B N 1
ATOM 13316 C CA . ALA B 1 834 ? 4.91 27.016 51.625 1 14.59 834 ALA B CA 1
ATOM 13317 C C . ALA B 1 834 ? 5.52 28.078 52.562 1 14.59 834 ALA B C 1
ATOM 13319 O O . ALA B 1 834 ? 4.875 29.078 52.844 1 14.59 834 ALA B O 1
ATOM 13320 N N . PRO B 1 835 ? 6.41 27.578 53.281 1 14.11 835 PRO B N 1
ATOM 13321 C CA . PRO B 1 835 ? 7.043 28.234 54.438 1 14.11 835 PRO B CA 1
ATOM 13322 C C . PRO B 1 835 ? 7.582 29.625 54.094 1 14.11 835 PRO B C 1
ATOM 13324 O O . PRO B 1 835 ? 8.242 29.797 53.062 1 14.11 835 PRO B O 1
ATOM 13327 N N . ALA B 1 836 ? 6.961 30.562 54.344 1 15.84 836 ALA B N 1
ATOM 13328 C CA . ALA B 1 836 ? 7.168 32 54.094 1 15.84 836 ALA B CA 1
ATOM 13329 C C . ALA B 1 836 ? 8.484 32.469 54.719 1 15.84 836 ALA B C 1
ATOM 13331 O O . ALA B 1 836 ? 8.75 33.656 54.781 1 15.84 836 ALA B O 1
ATOM 13332 N N . VAL B 1 837 ? 9.383 31.594 54.656 1 13.65 837 VAL B N 1
ATOM 13333 C CA . VAL B 1 837 ? 10.414 31.906 55.625 1 13.65 837 VAL B CA 1
ATOM 13334 C C . VAL B 1 837 ? 10.867 33.375 55.469 1 13.65 837 VAL B C 1
ATOM 13336 O O . VAL B 1 837 ? 10.805 33.906 54.344 1 13.65 837 VAL B O 1
ATOM 13339 N N . SER B 1 838 ? 11.352 33.906 56.344 1 13.89 838 SER B N 1
ATOM 13340 C CA . SER B 1 838 ? 11.641 35.125 57.094 1 13.89 838 SER B CA 1
ATOM 13341 C C . SER B 1 838 ? 12.812 35.875 56.469 1 13.89 838 SER B C 1
ATOM 13343 O O . SER B 1 838 ? 12.711 37.094 56.219 1 13.89 838 SER B O 1
ATOM 13345 N N . LEU B 1 839 ? 13.93 35.125 56.438 1 13.48 839 LEU B N 1
ATOM 13346 C CA . LEU B 1 839 ? 14.828 35.75 57.406 1 13.48 839 LEU B CA 1
ATOM 13347 C C . LEU B 1 839 ? 15.484 37 56.781 1 13.48 839 LEU B C 1
ATOM 13349 O O . LEU B 1 839 ? 15.438 38.094 57.344 1 13.48 839 LEU B O 1
ATOM 13353 N N . ALA B 1 840 ? 16.781 36.75 56.375 1 13.95 840 ALA B N 1
ATOM 13354 C CA . ALA B 1 840 ? 17.812 37.406 57.156 1 13.95 840 ALA B CA 1
ATOM 13355 C C . ALA B 1 840 ? 18.266 38.719 56.5 1 13.95 840 ALA B C 1
ATOM 13357 O O . ALA B 1 840 ? 18.047 38.906 55.312 1 13.95 840 ALA B O 1
ATOM 13358 N N . PRO B 1 841 ? 19.375 39.062 56.906 1 14.95 841 PRO B N 1
ATOM 13359 C CA . PRO B 1 841 ? 19.891 40.312 57.438 1 14.95 841 PRO B CA 1
ATOM 13360 C C . PRO B 1 841 ? 20.609 41.156 56.406 1 14.95 841 PRO B C 1
ATOM 13362 O O . PRO B 1 841 ? 20.5 42.375 56.406 1 14.95 841 PRO B O 1
ATOM 13365 N N . PRO B 1 842 ? 21.281 40.344 55.406 1 13.87 842 PRO B N 1
ATOM 13366 C CA . PRO B 1 842 ? 22.609 40.875 55.688 1 13.87 842 PRO B CA 1
ATOM 13367 C C . PRO B 1 842 ? 22.75 42.375 55.406 1 13.87 842 PRO B C 1
ATOM 13369 O O . PRO B 1 842 ? 21.891 42.938 54.75 1 13.87 842 PRO B O 1
ATOM 13372 N N . SER B 1 843 ? 24.031 42.688 55.375 1 14.19 843 SER B N 1
ATOM 13373 C CA . SER B 1 843 ? 25.016 43.688 55.844 1 14.19 843 SER B CA 1
ATOM 13374 C C . SER B 1 843 ? 25.109 44.875 54.906 1 14.19 843 SER B C 1
ATOM 13376 O O . SER B 1 843 ? 24.609 44.781 53.75 1 14.19 843 SER B O 1
ATOM 13378 N N . SER B 1 844 ? 26.25 45.531 54.969 1 14.3 844 SER B N 1
ATOM 13379 C CA . SER B 1 844 ? 26.688 46.906 55.312 1 14.3 844 SER B CA 1
ATOM 13380 C C . SER B 1 844 ? 26.969 47.688 54.031 1 14.3 844 SER B C 1
ATOM 13382 O O . SER B 1 844 ? 26.719 48.906 54 1 14.3 844 SER B O 1
ATOM 13384 N N . TYR B 1 845 ? 27.453 46.938 52.969 1 14.1 845 TYR B N 1
ATOM 13385 C CA . TYR B 1 845 ? 28.688 47.656 52.625 1 14.1 845 TYR B CA 1
ATOM 13386 C C . TYR B 1 845 ? 28.375 49.062 52.156 1 14.1 845 TYR B C 1
ATOM 13388 O O . TYR B 1 845 ? 27.25 49.375 51.719 1 14.1 845 TYR B O 1
ATOM 13396 N N . SER B 1 846 ? 29.422 49.812 52 1 14.26 846 SER B N 1
ATOM 13397 C CA . SER B 1 846 ? 30.031 51.125 52.25 1 14.26 846 SER B CA 1
ATOM 13398 C C . SER B 1 846 ? 29.578 52.125 51.219 1 14.26 846 SER B C 1
ATOM 13400 O O . SER B 1 846 ? 29.016 51.75 50.156 1 14.26 846 SER B O 1
ATOM 13402 N N . LEU B 1 847 ? 30.219 53.219 51.125 1 14.55 847 LEU B N 1
ATOM 13403 C CA . LEU B 1 847 ? 30.094 54.656 51.312 1 14.55 847 LEU B CA 1
ATOM 13404 C C . LEU B 1 847 ? 29.859 55.344 49.969 1 14.55 847 LEU B C 1
ATOM 13406 O O . LEU B 1 847 ? 29.062 56.281 49.875 1 14.55 847 LEU B O 1
ATOM 13410 N N . SER B 1 848 ? 30.422 54.844 48.75 1 14.9 848 SER B N 1
ATOM 13411 C CA . SER B 1 848 ? 31.203 55.969 48.281 1 14.9 848 SER B CA 1
ATOM 13412 C C . SER B 1 848 ? 30.297 57.031 47.656 1 14.9 848 SER B C 1
ATOM 13414 O O . SER B 1 848 ? 29.203 56.719 47.156 1 14.9 848 SER B O 1
ATOM 13416 N N . ALA B 1 849 ? 30.672 58.406 47.562 1 15.09 849 ALA B N 1
ATOM 13417 C CA . ALA B 1 849 ? 30.266 59.781 47.781 1 15.09 849 ALA B CA 1
ATOM 13418 C C . ALA B 1 849 ? 29.594 60.344 46.531 1 15.09 849 ALA B C 1
ATOM 13420 O O . ALA B 1 849 ? 28.719 61.219 46.625 1 15.09 849 ALA B O 1
ATOM 13421 N N . PRO B 1 850 ? 29.609 59.625 45.312 1 16.17 850 PRO B N 1
ATOM 13422 C CA . PRO B 1 850 ? 30.062 60.781 44.562 1 16.17 850 PRO B CA 1
ATOM 13423 C C . PRO B 1 850 ? 28.984 61.844 44.375 1 16.17 850 PRO B C 1
ATOM 13425 O O . PRO B 1 850 ? 27.797 61.531 44.531 1 16.17 850 PRO B O 1
ATOM 13428 N N . THR B 1 851 ? 29.312 63.062 43.969 1 15.56 851 THR B N 1
ATOM 13429 C CA . THR B 1 851 ? 29 64.438 44.156 1 15.56 851 THR B CA 1
ATOM 13430 C C . THR B 1 851 ? 27.703 64.812 43.438 1 15.56 851 THR B C 1
ATOM 13432 O O . THR B 1 851 ? 27.203 64.062 42.625 1 15.56 851 THR B O 1
ATOM 13435 N N . SER B 1 852 ? 27.219 66.062 43.375 1 14.67 852 SER B N 1
ATOM 13436 C CA . SER B 1 852 ? 26.156 67 43.594 1 14.67 852 SER B CA 1
ATOM 13437 C C . SER B 1 852 ? 25.328 67.25 42.344 1 14.67 852 SER B C 1
ATOM 13439 O O . SER B 1 852 ? 24.312 67.938 42.375 1 14.67 852 SER B O 1
ATOM 13441 N N . PRO B 1 853 ? 25.281 66.5 41.156 1 17.27 853 PRO B N 1
ATOM 13442 C CA . PRO B 1 853 ? 25.094 67.625 40.25 1 17.27 853 PRO B CA 1
ATOM 13443 C C . PRO B 1 853 ? 23.688 68.188 40.281 1 17.27 853 PRO B C 1
ATOM 13445 O O . PRO B 1 853 ? 22.75 67.5 40.688 1 17.27 853 PRO B O 1
ATOM 13448 N N . LYS B 1 854 ? 23.375 69.375 39.688 1 16.12 854 LYS B N 1
ATOM 13449 C CA . LYS B 1 854 ? 22.484 70.562 39.875 1 16.12 854 LYS B CA 1
ATOM 13450 C C . LYS B 1 854 ? 21.078 70.25 39.375 1 16.12 854 LYS B C 1
ATOM 13452 O O . LYS B 1 854 ? 20.891 69.312 38.562 1 16.12 854 LYS B O 1
ATOM 13457 N N . SER B 1 855 ? 20.125 71.125 39.562 1 15.09 855 SER B N 1
ATOM 13458 C CA . SER B 1 855 ? 18.75 71.438 39.938 1 15.09 855 SER B CA 1
ATOM 13459 C C . SER B 1 855 ? 17.812 71.438 38.75 1 15.09 855 SER B C 1
ATOM 13461 O O . SER B 1 855 ? 16.672 71 38.844 1 15.09 855 SER B O 1
ATOM 13463 N N . LYS B 1 856 ? 17.969 71.75 37.406 1 15.92 856 LYS B N 1
ATOM 13464 C CA . LYS B 1 856 ? 17.016 72.812 37.031 1 15.92 856 LYS B CA 1
ATOM 13465 C C . LYS B 1 856 ? 15.727 72.188 36.469 1 15.92 856 LYS B C 1
ATOM 13467 O O . LYS B 1 856 ? 15.742 71.5 35.469 1 15.92 856 LYS B O 1
ATOM 13472 N N . ARG B 1 857 ? 14.641 72.125 37.219 1 16.48 857 ARG B N 1
ATOM 13473 C CA . ARG B 1 857 ? 13.281 71.625 37.25 1 16.48 857 ARG B CA 1
ATOM 13474 C C . ARG B 1 857 ? 12.438 72.188 36.125 1 16.48 857 ARG B C 1
ATOM 13476 O O . ARG B 1 857 ? 11.312 71.75 35.906 1 16.48 857 ARG B O 1
ATOM 13483 N N . SER B 1 858 ? 12.602 73.25 35.469 1 15.41 858 SER B N 1
ATOM 13484 C CA . SER B 1 858 ? 11.414 74.062 35.531 1 15.41 858 SER B CA 1
ATOM 13485 C C . SER B 1 858 ? 10.234 73.375 34.812 1 15.41 858 SER B C 1
ATOM 13487 O O . SER B 1 858 ? 10.406 72.375 34.094 1 15.41 858 SER B O 1
ATOM 13489 N N . GLY B 1 859 ? 9.18 74.188 34.094 1 15.88 859 GLY B N 1
ATOM 13490 C CA . GLY B 1 859 ? 7.777 74.562 34.219 1 15.88 859 GLY B CA 1
ATOM 13491 C C . GLY B 1 859 ? 6.898 73.938 33.156 1 15.88 859 GLY B C 1
ATOM 13492 O O . GLY B 1 859 ? 5.668 74.062 33.25 1 15.88 859 GLY B O 1
ATOM 13493 N N . LEU B 1 860 ? 7.398 73.5 31.875 1 16.95 860 LEU B N 1
ATOM 13494 C CA . LEU B 1 860 ? 6.531 73.875 30.766 1 16.95 860 LEU B CA 1
ATOM 13495 C C . LEU B 1 860 ? 5.426 72.875 30.578 1 16.95 860 LEU B C 1
ATOM 13497 O O . LEU B 1 860 ? 5.688 71.75 30.172 1 16.95 860 LEU B O 1
ATOM 13501 N N . LEU B 1 861 ? 4.441 72.562 31.609 1 16.78 861 LEU B N 1
ATOM 13502 C CA . LEU B 1 861 ? 3.328 71.625 31.891 1 16.78 861 LEU B CA 1
ATOM 13503 C C . LEU B 1 861 ? 2.332 71.625 30.734 1 16.78 861 LEU B C 1
ATOM 13505 O O . LEU B 1 861 ? 1.699 70.625 30.469 1 16.78 861 LEU B O 1
ATOM 13509 N N . GLY B 1 862 ? 1.69 72.812 30.297 1 17.19 862 GLY B N 1
ATOM 13510 C CA . GLY B 1 862 ? 0.252 73 30.219 1 17.19 862 GLY B CA 1
ATOM 13511 C C . GLY B 1 862 ? -0.392 72.25 29.062 1 17.19 862 GLY B C 1
ATOM 13512 O O . GLY B 1 862 ? -1.447 71.625 29.219 1 17.19 862 GLY B O 1
ATOM 13513 N N . ARG B 1 863 ? -0.236 72.438 27.656 1 18.55 863 ARG B N 1
ATOM 13514 C CA . ARG B 1 863 ? -1.214 72.812 26.625 1 18.55 863 ARG B CA 1
ATOM 13515 C C . ARG B 1 863 ? -1.666 71.5 25.891 1 18.55 863 ARG B C 1
ATOM 13517 O O . ARG B 1 863 ? -2.369 71.625 24.875 1 18.55 863 ARG B O 1
ATOM 13524 N N . LEU B 1 864 ? -1.063 70.312 26.156 1 17 864 LEU B N 1
ATOM 13525 C CA . LEU B 1 864 ? -1.324 69.375 25.031 1 17 864 LEU B CA 1
ATOM 13526 C C . LEU B 1 864 ? -2.721 68.812 25.125 1 17 864 LEU B C 1
ATOM 13528 O O . LEU B 1 864 ? -2.871 67.625 25.453 1 17 864 LEU B O 1
ATOM 13532 N N . ALA B 1 865 ? -3.762 69.375 25.859 1 18.23 865 ALA B N 1
ATOM 13533 C CA . ALA B 1 865 ? -5.023 68.75 26.172 1 18.23 865 ALA B CA 1
ATOM 13534 C C . ALA B 1 865 ? -5.758 68.312 24.891 1 18.23 865 ALA B C 1
ATOM 13536 O O . ALA B 1 865 ? -6.461 67.312 24.859 1 18.23 865 ALA B O 1
ATOM 13537 N N . GLY B 1 866 ? -6.016 69.25 23.906 1 18.86 866 GLY B N 1
ATOM 13538 C CA . GLY B 1 866 ? -7.316 69.5 23.281 1 18.86 866 GLY B CA 1
ATOM 13539 C C . GLY B 1 866 ? -7.703 68.375 22.344 1 18.86 866 GLY B C 1
ATOM 13540 O O . GLY B 1 866 ? -8.891 68.125 22.078 1 18.86 866 GLY B O 1
ATOM 13541 N N . ALA B 1 867 ? -6.914 67.875 21.344 1 19.81 867 ALA B N 1
ATOM 13542 C CA . ALA B 1 867 ? -7.492 67.562 20.031 1 19.81 867 ALA B CA 1
ATOM 13543 C C . ALA B 1 867 ? -8.125 66.188 20 1 19.81 867 ALA B C 1
ATOM 13545 O O . ALA B 1 867 ? -7.789 65.375 19.141 1 19.81 867 ALA B O 1
ATOM 13546 N N . PHE B 1 868 ? -8.32 65.5 21.125 1 22.64 868 PHE B N 1
ATOM 13547 C CA . PHE B 1 868 ? -8.703 64.125 20.891 1 22.64 868 PHE B CA 1
ATOM 13548 C C . PHE B 1 868 ? -10.148 64 20.406 1 22.64 868 PHE B C 1
ATOM 13550 O O . PHE B 1 868 ? -11.078 64.25 21.172 1 22.64 868 PHE B O 1
ATOM 13557 N N . ARG B 1 869 ? -10.461 64.312 19.125 1 23.72 869 ARG B N 1
ATOM 13558 C CA . ARG B 1 869 ? -11.82 64.25 18.594 1 23.72 869 ARG B CA 1
ATOM 13559 C C . ARG B 1 869 ? -12.43 62.844 18.828 1 23.72 869 ARG B C 1
ATOM 13561 O O . ARG B 1 869 ? -11.758 61.844 18.703 1 23.72 869 ARG B O 1
ATOM 13568 N N . SER B 1 870 ? -13.422 62.812 19.672 1 21.41 870 SER B N 1
ATOM 13569 C CA . SER B 1 870 ? -14.203 61.688 20.141 1 21.41 870 SER B CA 1
ATOM 13570 C C . SER B 1 870 ? -14.656 60.812 18.984 1 21.41 870 SER B C 1
ATOM 13572 O O . SER B 1 870 ? -14.695 61.25 17.828 1 21.41 870 SER B O 1
ATOM 13574 N N . ARG B 1 871 ? -15.078 59.531 19.25 1 25.42 871 ARG B N 1
ATOM 13575 C CA . ARG B 1 871 ? -15.531 58.312 18.594 1 25.42 871 ARG B CA 1
ATOM 13576 C C . ARG B 1 871 ? -16.734 58.562 17.703 1 25.42 871 ARG B C 1
ATOM 13578 O O . ARG B 1 871 ? -17 57.812 16.766 1 25.42 871 ARG B O 1
ATOM 13585 N N . THR B 1 872 ? -17.656 59.469 18.312 1 24.44 872 THR B N 1
ATOM 13586 C CA . THR B 1 872 ? -19.016 59.438 17.812 1 24.44 872 THR B CA 1
ATOM 13587 C C . THR B 1 872 ? -19.078 59.906 16.359 1 24.44 872 THR B C 1
ATOM 13589 O O . THR B 1 872 ? -20.031 59.594 15.633 1 24.44 872 THR B O 1
ATOM 13592 N N . ASP B 1 873 ? -18.109 60.844 16.078 1 22.84 873 ASP B N 1
ATOM 13593 C CA . ASP B 1 873 ? -18.328 61.531 14.82 1 22.84 873 ASP B CA 1
ATOM 13594 C C . ASP B 1 873 ? -17.969 60.656 13.633 1 22.84 873 ASP B C 1
ATOM 13596 O O . ASP B 1 873 ? -18.266 61 12.484 1 22.84 873 ASP B O 1
ATOM 13600 N N . LEU B 1 874 ? -16.969 59.688 13.852 1 24.45 874 LEU B N 1
ATOM 13601 C CA . LEU B 1 874 ? -16.594 59.031 12.609 1 24.45 874 LEU B CA 1
ATOM 13602 C C . LEU B 1 874 ? -17.641 58 12.195 1 24.45 874 LEU B C 1
ATOM 13604 O O . LEU B 1 874 ? -17.5 57.344 11.156 1 24.45 874 LEU B O 1
ATOM 13608 N N . ARG B 1 875 ? -18.5 57.438 13.07 1 28.69 875 ARG B N 1
ATOM 13609 C CA . ARG B 1 875 ? -19.516 56.5 12.602 1 28.69 875 ARG B CA 1
ATOM 13610 C C . ARG B 1 875 ? -20.484 57.188 11.625 1 28.69 875 ARG B C 1
ATOM 13612 O O . ARG B 1 875 ? -21.156 56.531 10.844 1 28.69 875 ARG B O 1
ATOM 13619 N N . ALA B 1 876 ? -20.828 58.438 12 1 27.77 876 ALA B N 1
ATOM 13620 C CA . ALA B 1 876 ? -21.859 59.125 11.234 1 27.77 876 ALA B CA 1
ATOM 13621 C C . ALA B 1 876 ? -21.422 59.312 9.781 1 27.77 876 ALA B C 1
ATOM 13623 O O . ALA B 1 876 ? -22.266 59.531 8.898 1 27.77 876 ALA B O 1
ATOM 13624 N N . VAL B 1 877 ? -20.109 59.531 9.648 1 26.56 877 VAL B N 1
ATOM 13625 C CA . VAL B 1 877 ? -19.812 59.812 8.25 1 26.56 877 VAL B CA 1
ATOM 13626 C C . VAL B 1 877 ? -20 58.562 7.41 1 26.56 877 VAL B C 1
ATOM 13628 O O . VAL B 1 877 ? -20.344 58.625 6.23 1 26.56 877 VAL B O 1
ATOM 13631 N N . ASN B 1 878 ? -19.609 57.375 8.016 1 28.11 878 ASN B N 1
ATOM 13632 C CA . ASN B 1 878 ? -19.609 56.25 7.07 1 28.11 878 ASN B CA 1
ATOM 13633 C C . ASN B 1 878 ? -21.016 55.719 6.812 1 28.11 878 ASN B C 1
ATOM 13635 O O . ASN B 1 878 ? -21.188 54.656 6.23 1 28.11 878 ASN B O 1
ATOM 13639 N N . LYS B 1 879 ? -21.953 55.969 7.656 1 33.03 879 LYS B N 1
ATOM 13640 C CA . LYS B 1 879 ? -23.281 55.531 7.254 1 33.03 879 LYS B CA 1
ATOM 13641 C C . LYS B 1 879 ? -23.719 56.188 5.953 1 33.03 879 LYS B C 1
ATOM 13643 O O . LYS B 1 879 ? -24.734 55.812 5.359 1 33.03 879 LYS B O 1
ATOM 13648 N N . LYS B 1 880 ? -23.469 57.5 5.875 1 33.72 880 LYS B N 1
ATOM 13649 C CA . LYS B 1 880 ? -24.281 58.188 4.875 1 33.72 880 LYS B CA 1
ATOM 13650 C C . LYS B 1 880 ? -23.984 57.656 3.473 1 33.72 880 LYS B C 1
ATOM 13652 O O . LYS B 1 880 ? -24.875 57.562 2.635 1 33.72 880 LYS B O 1
ATOM 13657 N N . GLN B 1 881 ? -22.719 57.969 2.975 1 29.86 881 GLN B N 1
ATOM 13658 C CA . GLN B 1 881 ? -22.719 57.906 1.518 1 29.86 881 GLN B CA 1
ATOM 13659 C C . GLN B 1 881 ? -22.609 56.438 1.05 1 29.86 881 GLN B C 1
ATOM 13661 O O . GLN B 1 881 ? -21.516 55.875 1.024 1 29.86 881 GLN B O 1
ATOM 13666 N N . GLY B 1 882 ? -23.219 55.438 1.575 1 34.59 882 GLY B N 1
ATOM 13667 C CA . GLY B 1 882 ? -23.422 54.25 0.779 1 34.59 882 GLY B CA 1
ATOM 13668 C C . GLY B 1 882 ? -23.375 54.5 -0.715 1 34.59 882 GLY B C 1
ATOM 13669 O O . GLY B 1 882 ? -24.391 54.781 -1.341 1 34.59 882 GLY B O 1
ATOM 13670 N N . ASP B 1 883 ? -22.312 55.125 -1.1 1 38.62 883 ASP B N 1
ATOM 13671 C CA . ASP B 1 883 ? -22.234 55.469 -2.518 1 38.62 883 ASP B CA 1
ATOM 13672 C C . ASP B 1 883 ? -22.359 54.219 -3.389 1 38.62 883 ASP B C 1
ATOM 13674 O O . ASP B 1 883 ? -21.891 53.125 -3.016 1 38.62 883 ASP B O 1
ATOM 13678 N N . ASP B 1 884 ? -23.234 54.219 -4.297 1 50.62 884 ASP B N 1
ATOM 13679 C CA . ASP B 1 884 ? -23.719 53.406 -5.414 1 50.62 884 ASP B CA 1
ATOM 13680 C C . ASP B 1 884 ? -22.578 52.688 -6.105 1 50.62 884 ASP B C 1
ATOM 13682 O O . ASP B 1 884 ? -22.797 51.875 -7.02 1 50.62 884 ASP B O 1
ATOM 13686 N N . THR B 1 885 ? -21.25 52.938 -5.586 1 67.19 885 THR B N 1
ATOM 13687 C CA . THR B 1 885 ? -20.25 52.438 -6.516 1 67.19 885 THR B CA 1
ATOM 13688 C C . THR B 1 885 ? -19.609 51.156 -5.977 1 67.19 885 THR B C 1
ATOM 13690 O O . THR B 1 885 ? -18.859 50.469 -6.688 1 67.19 885 THR B O 1
ATOM 13693 N N . THR B 1 886 ? -19.766 50.75 -4.598 1 67.75 886 THR B N 1
ATOM 13694 C CA . THR B 1 886 ? -19.172 49.531 -4.121 1 67.75 886 THR B CA 1
ATOM 13695 C C . THR B 1 886 ? -19.938 48.312 -4.668 1 67.75 886 THR B C 1
ATOM 13697 O O . THR B 1 886 ? -21.156 48.219 -4.535 1 67.75 886 THR B O 1
ATOM 13700 N N . PRO B 1 887 ? -19.109 47.438 -5.172 1 77.12 887 PRO B N 1
ATOM 13701 C CA . PRO B 1 887 ? -19.797 46.25 -5.699 1 77.12 887 PRO B CA 1
ATOM 13702 C C . PRO B 1 887 ? -20.531 45.469 -4.613 1 77.12 887 PRO B C 1
ATOM 13704 O O . PRO B 1 887 ? -20.047 45.375 -3.482 1 77.12 887 PRO B O 1
ATOM 13707 N N . ALA B 1 888 ? -21.672 44.969 -4.855 1 75.69 888 ALA B N 1
ATOM 13708 C CA . ALA B 1 888 ? -22.5 44.188 -3.941 1 75.69 888 ALA B CA 1
ATOM 13709 C C . ALA B 1 888 ? -21.812 42.844 -3.607 1 75.69 888 ALA B C 1
ATOM 13711 O O . ALA B 1 888 ? -20.984 42.344 -4.375 1 75.69 888 ALA B O 1
ATOM 13712 N N . TYR B 1 889 ? -21.938 42.469 -2.393 1 78.25 889 TYR B N 1
ATOM 13713 C CA . TYR B 1 889 ? -21.391 41.188 -1.966 1 78.25 889 TYR B CA 1
ATOM 13714 C C . TYR B 1 889 ? -22.484 40.125 -1.849 1 78.25 889 TYR B C 1
ATOM 13716 O O . TYR B 1 889 ? -23.516 40.375 -1.209 1 78.25 889 TYR B O 1
ATOM 13724 N N . ARG B 1 890 ? -22.328 39 -2.625 1 72.06 890 ARG B N 1
ATOM 13725 C CA . ARG B 1 890 ? -23.141 37.812 -2.467 1 72.06 890 ARG B CA 1
ATOM 13726 C C . ARG B 1 890 ? -22.312 36.656 -1.934 1 72.06 890 ARG B C 1
ATOM 13728 O O . ARG B 1 890 ? -21.312 36.25 -2.555 1 72.06 890 ARG B O 1
ATOM 13735 N N . ARG B 1 891 ? -22.703 36.156 -0.818 1 78.44 891 ARG B N 1
ATOM 13736 C CA . ARG B 1 891 ? -21.953 35.094 -0.204 1 78.44 891 ARG B CA 1
ATOM 13737 C C . ARG B 1 891 ? -21.922 33.844 -1.11 1 78.44 891 ARG B C 1
ATOM 13739 O O . ARG B 1 891 ? -22.969 33.312 -1.487 1 78.44 891 ARG B O 1
ATOM 13746 N N . PRO B 1 892 ? -20.688 33.406 -1.446 1 77.38 892 PRO B N 1
ATOM 13747 C CA . PRO B 1 892 ? -20.609 32.188 -2.26 1 77.38 892 PRO B CA 1
ATOM 13748 C C . PRO B 1 892 ? -21.109 30.953 -1.521 1 77.38 892 PRO B C 1
ATOM 13750 O O . PRO B 1 892 ? -20.984 30.859 -0.298 1 77.38 892 PRO B O 1
ATOM 13753 N N . LEU B 1 893 ? -21.703 29.969 -2.18 1 68.75 893 LEU B N 1
ATOM 13754 C CA . LEU B 1 893 ? -22.141 28.688 -1.626 1 68.75 893 LEU B CA 1
ATOM 13755 C C . LEU B 1 893 ? -20.969 27.719 -1.51 1 68.75 893 LEU B C 1
ATOM 13757 O O . LEU B 1 893 ? -20.281 27.453 -2.498 1 68.75 893 LEU B O 1
ATOM 13761 N N . VAL B 1 894 ? -20.594 27.406 -0.355 1 69.81 894 VAL B N 1
ATOM 13762 C CA . VAL B 1 894 ? -19.531 26.438 -0.103 1 69.81 894 VAL B CA 1
ATOM 13763 C C . VAL B 1 894 ? -20.109 25.156 0.483 1 69.81 894 VAL B C 1
ATOM 13765 O O . VAL B 1 894 ? -20.641 25.172 1.596 1 69.81 894 VAL B O 1
ATOM 13768 N N . PRO B 1 895 ? -20.156 24 -0.4 1 65.38 895 PRO B N 1
ATOM 13769 C CA . PRO B 1 895 ? -20.688 22.734 0.125 1 65.38 895 PRO B CA 1
ATOM 13770 C C . PRO B 1 895 ? -19.828 22.172 1.258 1 65.38 895 PRO B C 1
ATOM 13772 O O . PRO B 1 895 ? -18.609 22.312 1.25 1 65.38 895 PRO B O 1
ATOM 13775 N N . ASN B 1 896 ? -20.359 21.938 2.324 1 55.5 896 ASN B N 1
ATOM 13776 C CA . ASN B 1 896 ? -19.688 21.25 3.42 1 55.5 896 ASN B CA 1
ATOM 13777 C C . ASN B 1 896 ? -20.078 19.781 3.482 1 55.5 896 ASN B C 1
ATOM 13779 O O . ASN B 1 896 ? -20.812 19.359 4.383 1 55.5 896 ASN B O 1
ATOM 13783 N N . GLU B 1 897 ? -19.891 18.938 2.33 1 50.03 897 GLU B N 1
ATOM 13784 C CA . GLU B 1 897 ? -20.25 17.516 2.318 1 50.03 897 GLU B CA 1
ATOM 13785 C C . GLU B 1 897 ? -19.203 16.688 3.053 1 50.03 897 GLU B C 1
ATOM 13787 O O . GLU B 1 897 ? -18 16.859 2.85 1 50.03 897 GLU B O 1
ATOM 13792 N N . GLY B 1 898 ? -19.5 15.688 3.961 1 45.69 898 GLY B N 1
ATOM 13793 C CA . GLY B 1 898 ? -18.672 14.648 4.543 1 45.69 898 GLY B CA 1
ATOM 13794 C C . GLY B 1 898 ? -18.062 15.047 5.875 1 45.69 898 GLY B C 1
ATOM 13795 O O . GLY B 1 898 ? -17.297 14.281 6.465 1 45.69 898 GLY B O 1
ATOM 13796 N N . ASN B 1 899 ? -18.016 16.359 6.012 1 45.31 899 ASN B N 1
ATOM 13797 C CA . ASN B 1 899 ? -17.328 16.703 7.25 1 45.31 899 ASN B CA 1
ATOM 13798 C C . ASN B 1 899 ? -18.094 16.203 8.477 1 45.31 899 ASN B C 1
ATOM 13800 O O . ASN B 1 899 ? -18.016 16.812 9.547 1 45.31 899 ASN B O 1
ATOM 13804 N N . THR B 1 900 ? -19.047 15.328 8.094 1 37.94 900 THR B N 1
ATOM 13805 C CA . THR B 1 900 ? -19.781 14.891 9.273 1 37.94 900 THR B CA 1
ATOM 13806 C C . THR B 1 900 ? -18.875 14.078 10.203 1 37.94 900 THR B C 1
ATOM 13808 O O . THR B 1 900 ? -19.172 13.953 11.398 1 37.94 900 THR B O 1
ATOM 13811 N N . GLU B 1 901 ? -18.109 13.141 9.547 1 34.38 901 GLU B N 1
ATOM 13812 C CA . GLU B 1 901 ? -17.484 12.094 10.336 1 34.38 901 GLU B CA 1
ATOM 13813 C C . GLU B 1 901 ? -16.172 12.578 10.945 1 34.38 901 GLU B C 1
ATOM 13815 O O . GLU B 1 901 ? -15.344 11.773 11.383 1 34.38 901 GLU B O 1
ATOM 13820 N N . SER B 1 902 ? -15.789 13.711 10.609 1 31.36 902 SER B N 1
ATOM 13821 C CA . SER B 1 902 ? -14.523 13.922 11.305 1 31.36 902 SER B CA 1
ATOM 13822 C C . SER B 1 902 ? -14.656 13.602 12.789 1 31.36 902 SER B C 1
ATOM 13824 O O . SER B 1 902 ? -15.508 14.156 13.484 1 31.36 902 SER B O 1
ATOM 13826 N N . PRO B 1 903 ? -14.383 12.469 13.062 1 31.19 903 PRO B N 1
ATOM 13827 C CA . PRO B 1 903 ? -14.344 12.336 14.523 1 31.19 903 PRO B CA 1
ATOM 13828 C C . PRO B 1 903 ? -13.625 13.508 15.195 1 31.19 903 PRO B C 1
ATOM 13830 O O . PRO B 1 903 ? -13.203 13.391 16.344 1 31.19 903 PRO B O 1
ATOM 13833 N N . CYS B 1 904 ? -13.141 14.477 14.555 1 29.19 904 CYS B N 1
ATOM 13834 C CA . CYS B 1 904 ? -12.977 15.406 15.664 1 29.19 904 CYS B CA 1
ATOM 13835 C C . CYS B 1 904 ? -14.25 15.492 16.5 1 29.19 904 CYS B C 1
ATOM 13837 O O . CYS B 1 904 ? -15.297 15.906 16 1 29.19 904 CYS B O 1
ATOM 13839 N N . PHE B 1 905 ? -14.422 14.695 17.391 1 30.11 905 PHE B N 1
ATOM 13840 C CA . PHE B 1 905 ? -15.43 14.648 18.453 1 30.11 905 PHE B CA 1
ATOM 13841 C C . PHE B 1 905 ? -15.906 16.062 18.797 1 30.11 905 PHE B C 1
ATOM 13843 O O . PHE B 1 905 ? -16.734 16.234 19.688 1 30.11 905 PHE B O 1
ATOM 13850 N N . PHE B 1 906 ? -15.211 17.047 18.219 1 30.28 906 PHE B N 1
ATOM 13851 C CA . PHE B 1 906 ? -15.57 18.328 18.812 1 30.28 906 PHE B CA 1
ATOM 13852 C C . PHE B 1 906 ? -16.906 18.828 18.266 1 30.28 906 PHE B C 1
ATOM 13854 O O . PHE B 1 906 ? -17.5 19.75 18.828 1 30.28 906 PHE B O 1
ATOM 13861 N N . ASN B 1 907 ? -17.078 18.547 16.953 1 29.45 907 ASN B N 1
ATOM 13862 C CA . ASN B 1 907 ? -18.312 19.219 16.562 1 29.45 907 ASN B CA 1
ATOM 13863 C C . ASN B 1 907 ? -19.531 18.375 16.891 1 29.45 907 ASN B C 1
ATOM 13865 O O . ASN B 1 907 ? -20.297 18 16 1 29.45 907 ASN B O 1
ATOM 13869 N N . VAL B 1 908 ? -19.5 17.406 17.719 1 28.66 908 VAL B N 1
ATOM 13870 C CA . VAL B 1 908 ? -20.766 16.734 18.031 1 28.66 908 VAL B CA 1
ATOM 13871 C C . VAL B 1 908 ? -21.766 17.75 18.578 1 28.66 908 VAL B C 1
ATOM 13873 O O . VAL B 1 908 ? -21.562 18.312 19.656 1 28.66 908 VAL B O 1
ATOM 13876 N N . THR B 1 909 ? -22.312 18.438 17.703 1 28.41 909 THR B N 1
ATOM 13877 C CA . THR B 1 909 ? -23.406 19.203 18.266 1 28.41 909 THR B CA 1
ATOM 13878 C C . THR B 1 909 ? -24.25 18.344 19.203 1 28.41 909 THR B C 1
ATOM 13880 O O . THR B 1 909 ? -24.625 18.781 20.297 1 28.41 909 THR B O 1
ATOM 13883 N N . ALA B 1 910 ? -25.281 17.469 18.531 1 27.94 910 ALA B N 1
ATOM 13884 C CA . ALA B 1 910 ? -26.438 16.938 19.234 1 27.94 910 ALA B CA 1
ATOM 13885 C C . ALA B 1 910 ? -26.047 15.789 20.156 1 27.94 910 ALA B C 1
ATOM 13887 O O . ALA B 1 910 ? -25.031 15.117 19.922 1 27.94 910 ALA B O 1
ATOM 13888 N N . ASP B 1 911 ? -26.516 15.727 21.375 1 29.39 911 ASP B N 1
ATOM 13889 C CA . ASP B 1 911 ? -26.594 14.586 22.281 1 29.39 911 ASP B CA 1
ATOM 13890 C C . ASP B 1 911 ? -26.828 13.289 21.5 1 29.39 911 ASP B C 1
ATOM 13892 O O . ASP B 1 911 ? -27.984 12.938 21.234 1 29.39 911 ASP B O 1
ATOM 13896 N N . LEU B 1 912 ? -26.266 13 20.422 1 31.97 912 LEU B N 1
ATOM 13897 C CA . LEU B 1 912 ? -26.719 11.719 19.875 1 31.97 912 LEU B CA 1
ATOM 13898 C C . LEU B 1 912 ? -26.656 10.641 20.953 1 31.97 912 LEU B C 1
ATOM 13900 O O . LEU B 1 912 ? -25.75 10.641 21.797 1 31.97 912 LEU B O 1
ATOM 13904 N N . PRO B 1 913 ? -27.781 9.898 21.125 1 30.81 913 PRO B N 1
ATOM 13905 C CA . PRO B 1 913 ? -27.797 8.805 22.094 1 30.81 913 PRO B CA 1
ATOM 13906 C C . PRO B 1 913 ? -26.594 7.871 21.953 1 30.81 913 PRO B C 1
ATOM 13908 O O . PRO B 1 913 ? -26 7.785 20.875 1 30.81 913 PRO B O 1
ATOM 13911 N N . PRO B 1 914 ? -26.031 7.438 23.062 1 30.39 914 PRO B N 1
ATOM 13912 C CA . PRO B 1 914 ? -24.922 6.484 23.047 1 30.39 914 PRO B CA 1
ATOM 13913 C C . PRO B 1 914 ? -25.094 5.398 21.984 1 30.39 914 PRO B C 1
ATOM 13915 O O . PRO B 1 914 ? -26.188 4.832 21.844 1 30.39 914 PRO B O 1
ATOM 13918 N N . GLU B 1 915 ? -24.562 5.52 20.891 1 29.31 915 GLU B N 1
ATOM 13919 C CA . GLU B 1 915 ? -24.672 4.352 20.016 1 29.31 915 GLU B CA 1
ATOM 13920 C C . GLU B 1 915 ? -24.5 3.057 20.812 1 29.31 915 GLU B C 1
ATOM 13922 O O . GLU B 1 915 ? -23.609 2.959 21.656 1 29.31 915 GLU B O 1
ATOM 13927 N N . ALA B 1 916 ? -25.547 2.24 21 1 27.17 916 ALA B N 1
ATOM 13928 C CA . ALA B 1 916 ? -25.516 0.903 21.578 1 27.17 916 ALA B CA 1
ATOM 13929 C C . ALA B 1 916 ? -24.297 0.123 21.125 1 27.17 916 ALA B C 1
ATOM 13931 O O . ALA B 1 916 ? -23.953 0.123 19.938 1 27.17 916 ALA B O 1
ATOM 13932 N N . HIS B 1 917 ? -23.438 -0.204 22.062 1 27.39 917 HIS B N 1
ATOM 13933 C CA . HIS B 1 917 ? -22.281 -1.081 21.969 1 27.39 917 HIS B CA 1
ATOM 13934 C C . HIS B 1 917 ? -22.594 -2.328 21.141 1 27.39 917 HIS B C 1
ATOM 13936 O O . HIS B 1 917 ? -23.328 -3.205 21.609 1 27.39 917 HIS B O 1
ATOM 13942 N N . SER B 1 918 ? -23.016 -2.234 19.969 1 27.5 918 SER B N 1
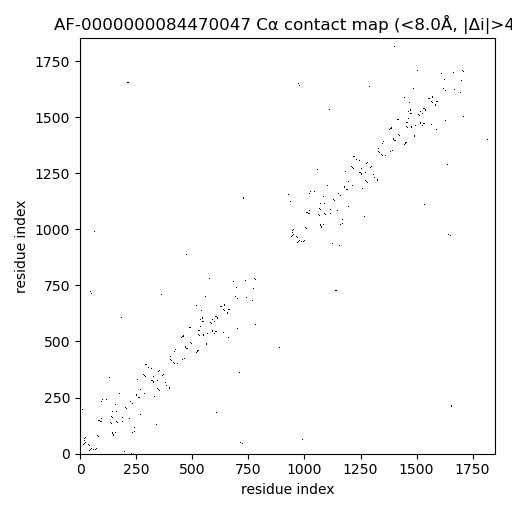ATOM 13943 C CA . SER B 1 918 ? -23.172 -3.533 19.312 1 27.5 918 SER B CA 1
ATOM 13944 C C . SER B 1 918 ? -21.969 -4.438 19.609 1 27.5 918 SER B C 1
ATOM 13946 O O . SER B 1 918 ? -20.828 -4.02 19.469 1 27.5 918 SER B O 1
ATOM 13948 N N . SER B 1 919 ? -22.25 -5.41 20.5 1 25.41 919 SER B N 1
ATOM 13949 C CA . SER B 1 919 ? -21.406 -6.523 20.922 1 25.41 919 SER B CA 1
ATOM 13950 C C . SER B 1 919 ? -20.641 -7.105 19.734 1 25.41 919 SER B C 1
ATOM 13952 O O . SER B 1 919 ? -21.234 -7.395 18.688 1 25.41 919 SER B O 1
ATOM 13954 N N . ARG B 1 920 ? -19.516 -6.707 19.609 1 24.11 920 ARG B N 1
ATOM 13955 C CA . ARG B 1 920 ? -18.641 -7.465 18.719 1 24.11 920 ARG B CA 1
ATOM 13956 C C . ARG B 1 920 ? -18.812 -8.969 18.922 1 24.11 920 ARG B C 1
ATOM 13958 O O . ARG B 1 920 ? -18.828 -9.438 20.062 1 24.11 920 ARG B O 1
ATOM 13965 N N . PRO B 1 921 ? -19.516 -9.664 18.016 1 25.27 921 PRO B N 1
ATOM 13966 C CA . PRO B 1 921 ? -19.688 -11.102 18.203 1 25.27 921 PRO B CA 1
ATOM 13967 C C . PRO B 1 921 ? -18.422 -11.781 18.734 1 25.27 921 PRO B C 1
ATOM 13969 O O . PRO B 1 921 ? -17.312 -11.406 18.359 1 25.27 921 PRO B O 1
ATOM 13972 N N . THR B 1 922 ? -18.531 -12.164 20.016 1 21.94 922 THR B N 1
ATOM 13973 C CA . THR B 1 922 ? -17.594 -13 20.75 1 21.94 922 THR B CA 1
ATOM 13974 C C . THR B 1 922 ? -17.312 -14.289 19.984 1 21.94 922 THR B C 1
ATOM 13976 O O . THR B 1 922 ? -18.234 -15.016 19.594 1 21.94 922 THR B O 1
ATOM 13979 N N . VAL B 1 923 ? -16.375 -14.195 19.078 1 20.69 923 VAL B N 1
ATOM 13980 C CA . VAL B 1 923 ? -15.883 -15.477 18.578 1 20.69 923 VAL B CA 1
ATOM 13981 C C . VAL B 1 923 ? -15.547 -16.406 19.734 1 20.69 923 VAL B C 1
ATOM 13983 O O . VAL B 1 923 ? -14.711 -16.062 20.578 1 20.69 923 VAL B O 1
ATOM 13986 N N . THR B 1 924 ? -16.688 -16.938 20.281 1 18.62 924 THR B N 1
ATOM 13987 C CA . THR B 1 924 ? -16.594 -18.016 21.266 1 18.62 924 THR B CA 1
ATOM 13988 C C . THR B 1 924 ? -15.562 -19.062 20.828 1 18.62 924 THR B C 1
ATOM 13990 O O . THR B 1 924 ? -15.461 -19.375 19.641 1 18.62 924 THR B O 1
ATOM 13993 N N . SER B 1 925 ? -14.609 -19.109 21.656 1 19.25 925 SER B N 1
ATOM 13994 C CA . SER B 1 925 ? -13.602 -20.156 21.844 1 19.25 925 SER B CA 1
ATOM 13995 C C . SER B 1 925 ? -14.242 -21.547 21.812 1 19.25 925 SER B C 1
ATOM 13997 O O . SER B 1 925 ? -13.539 -22.547 21.938 1 19.25 925 SER B O 1
ATOM 13999 N N . HIS B 1 926 ? -15.281 -21.875 20.891 1 19.5 926 HIS B N 1
ATOM 14000 C CA . HIS B 1 926 ? -15.234 -23.328 21.016 1 19.5 926 HIS B CA 1
ATOM 14001 C C . HIS B 1 926 ? -13.977 -23.906 20.375 1 19.5 926 HIS B C 1
ATOM 14003 O O . HIS B 1 926 ? -13.531 -23.406 19.328 1 19.5 926 HIS B O 1
#

Radius of gyration: 46.45 Å; Cα contacts (8 Å, |Δi|>4): 3526; chains: 2; bounding box: 74×151×127 Å

InterPro domains:
  IPR029045 ClpP/crotonase-like domain superfamily [SSF52096] (424-629)
  IPR036477 Formyl transferase, N-terminal domain superfamily [SSF53328] (22-198)
  IPR047180 Hydrogenase maturation factor HoxX-like [PTHR43388] (15-735)

Solvent-accessible surface area (backbone atoms only — not comparable to full-atom values): 102003 Å² total; per-residue (Å²): 124,71,49,50,61,86,70,44,82,74,75,47,72,68,62,28,67,34,31,33,33,36,43,18,59,54,88,42,72,61,39,46,50,51,52,35,49,42,46,73,69,54,32,76,44,63,25,39,41,47,52,80,46,67,66,55,44,52,35,48,46,55,20,46,59,41,67,34,35,41,22,65,40,66,62,62,85,76,56,65,64,50,43,75,23,35,42,27,36,37,47,40,67,28,36,80,69,37,32,60,87,33,50,54,32,42,50,30,44,29,51,41,40,83,55,75,49,57,69,63,39,49,59,60,48,72,44,70,72,70,59,83,50,57,66,73,78,60,24,32,51,28,49,28,22,22,32,20,36,53,58,96,42,79,78,59,32,60,35,56,14,19,16,64,47,76,46,69,66,33,47,77,45,37,39,48,56,42,49,70,39,63,47,38,32,28,39,55,44,14,47,50,49,25,54,42,51,48,52,54,54,37,68,70,41,96,55,63,82,41,31,39,58,56,57,64,56,83,71,59,68,60,28,57,48,27,22,69,37,69,66,38,54,82,76,26,52,30,58,48,69,36,70,69,80,51,59,84,72,23,50,52,48,40,63,69,19,24,10,29,48,37,17,13,36,26,16,25,18,19,76,69,68,21,7,28,40,80,47,96,85,56,57,31,31,31,34,69,53,37,47,26,41,56,73,83,77,47,64,86,61,49,30,50,67,67,73,30,89,38,69,87,68,51,59,48,54,37,55,60,31,30,47,98,40,18,33,30,26,29,18,12,74,65,93,52,88,81,71,82,57,66,47,19,41,18,28,32,33,36,28,17,25,57,64,56,89,44,86,67,47,58,48,51,48,55,32,40,22,52,60,32,33,41,75,69,71,45,46,74,62,53,63,73,42,44,75,61,79,76,90,70,41,65,66,57,88,53,48,85,64,57,54,30,34,49,81,43,81,49,91,91,31,28,35,34,37,37,34,30,54,45,74,89,11,31,36,35,37,67,52,23,50,50,49,42,52,43,52,51,57,64,62,32,69,90,73,46,56,52,35,36,39,35,42,36,33,23,83,30,37,15,44,16,61,27,61,34,54,25,69,69,40,96,46,40,39,61,43,46,53,51,21,53,51,27,45,30,50,43,32,46,54,57,53,19,65,68,47,83,74,71,54,50,79,87,56,58,95,50,84,29,42,28,80,63,35,32,34,34,31,24,36,33,55,16,37,23,21,22,44,21,33,26,43,38,42,38,27,48,24,28,35,30,24,28,55,22,44,37,29,56,24,31,37,90,48,39,34,80,51,45,41,42,33,67,50,33,39,29,65,43,34,33,63,65,53,32,44,47,44,43,56,58,63,57,73,33,34,33,64,58,30,35,68,52,36,63,27,52,42,71,40,67,45,64,56,48,53,53,71,59,34,49,53,53,48,53,52,50,52,53,51,47,72,68,30,44,35,84,48,64,82,35,84,86,53,48,57,37,65,60,40,39,80,57,90,90,57,79,74,75,86,77,45,65,29,27,39,42,37,30,17,49,26,29,46,51,46,48,66,32,89,85,41,77,54,65,49,37,48,46,51,45,27,47,54,48,39,40,36,29,42,56,35,79,68,33,16,49,53,16,52,53,39,48,50,35,60,56,22,61,44,65,79,92,66,60,60,51,86,47,28,68,42,54,68,84,61,80,68,50,64,72,75,41,55,71,58,76,54,56,90,91,68,56,92,56,56,60,35,42,38,76,75,39,76,60,61,76,50,65,80,66,29,69,77,58,59,78,65,72,78,56,90,62,79,59,65,76,70,50,50,59,54,60,55,60,71,62,53,71,80,79,71,86,73,72,76,80,78,78,78,79,82,81,85,83,82,76,81,78,78,80,78,80,76,76,71,76,82,83,87,89,86,81,81,85,87,88,93,88,90,84,88,82,88,78,85,70,62,85,74,88,90,84,88,82,84,85,84,85,89,84,87,90,81,87,91,86,85,85,90,82,80,76,80,77,72,53,82,74,52,58,59,55,53,67,57,63,63,67,54,90,54,43,71,84,81,74,84,76,88,75,86,49,80,73,58,67,64,52,54,53,69,60,71,61,76,72,84,65,72,78,74,75,77,72,74,70,80,73,78,69,80,119,126,70,49,52,62,85,70,45,81,76,74,46,72,67,60,29,68,34,31,35,32,35,43,19,59,54,87,42,73,60,41,45,51,50,53,35,49,41,46,72,69,54,31,75,45,63,26,41,43,48,54,80,45,67,68,56,44,52,37,48,46,55,19,47,60,42,69,34,35,40,22,67,39,65,59,60,84,76,56,65,65,50,43,76,22,36,41,28,36,37,46,40,68,28,35,78,68,38,33,61,86,31,50,53,32,43,48,30,46,28,52,41,42,84,55,74,48,58,69,64,40,49,60,59,50,72,43,71,73,70,60,81,49,35,65,72,78,59,24,32,50,26,49,28,23,21,31,21,35,54,56,97,43,81,77,60,32,61,36,53,14,19,16,65,45,78,46,70,66,33,46,76,44,36,38,49,56,42,49,70,40,62,47,38,30,28,41,54,43,15,48,51,49,25,54,42,52,48,51,55,54,38,70,71,41,98,55,63,82,40,30,39,57,56,58,64,56,85,71,60,68,62,29,56,49,28,21,70,37,69,66,37,56,83,76,26,61,55,64,45,67,36,70,70,79,52,58,84,73,23,51,54,48,41,61,68,20,25,10,30,48,39,18,13,36,26,16,24,17,19,77,68,68,21,7,30,40,81,47,95,85,56,56,31,32,31,34,70,54,38,49,25,40,58,74,85,79,46,67,87,60,48,30,50,65,68,76,31,89,39,68,86,68,51,60,46,54,38,56,60,30,29,46,96,42,19,33,30,27,30,20,12,75,66,94,55,92,78,72,83,58,66,46,19,40,19,29,32,33,35,28,16,26,56,64,57,89,44,86,67,48,58,49,52,46,56,33,40,21,51,59,32,34,42,76,68,71,45,46,73,61,52,63,73,42,46,76,59,81,77,90,68,40,65,65,58,90,52,48,85,62,58,55,32,36,47,80,44,81,48,92,89,31,28,33,32,36,37,33,31,53,46,73,89,10,31,36,34,40,68,50,24,51,50,48,42,52,43,52,51,58,62,64,31,70,90,74,46,55,54,36,35,39,35,42,36,31,24,81,30,38,15,45,17,61,26,61,34,53,25,68,68,40,94,45,40,40,61,43,45,54,50,21,54,51,27,46,30,51,40,32,47,55,57,51,19,64,68,47,82,76,70,53,50,80,87,54,59,94,50,84,28,42,27,80,65,36,33,35,34,32,24,37,33,54,16,36,23,22,22,45,21,34,24,42,38,41,38,26,47,25,28,36,31,24,29,54,22,45,37,29,55,25,31,38,89,48,39,36,79,52,46,41,44,34,69,49,32,40,29,64,43,33,34,62,65,52,31,44,48,45,43,57,58,64,59,74,33,34,34,65,58,30,35,66,52,36,63,27,53,42,71,40,67,46,63,55,49,53,53,70,60,35,48,53,53,50,53,52,49,51,53,51,47,70,68,28,44,35,82,49,65,80,34,84,87,53,50,55,37,67,60,40,38,80,57,89,91,56,80,75,74,88,77,44,65,28,27,39,42,37,30,16,50,27,28,46,52,47,48,66,33,89,85,42,77,54,65,48,35,48,44,49,45,26,48,52,50,41,40,36,28,40,56,34,80,68,33,16,47,52,17,51,52,41,47,49,34,61,58,21,62,44,65,77,92,65,59,60,52,87,46,29,67,43,55,68,84,61,79,71,51,64,72,72,41,55,71,57,77,56,56,90,89,67,56,91,57,57,62,35,42,39,74,75,40,75,62,60,76,52,65,79,67,28,69,77,60,57,78,65,73,76,57,90,62,79,60,66,76,68,50,52,55,51,62,56,55,72,65,47,71,79,76,66,84,74,67,74,82,75,82,74,80,79,77,88,79,89,82,89,92,83,92,83,91,93,90,92,92,88,87,88,85,84,78,69,82,65,72,68,56,74,70,72,74,77,75,77,83,76,80,85,77,82,83,78,83,74,80,82,75,83,87,76,91,69,82,78,94,74,81,81,86,72,76,82,72,79,68,75,72,63,63,56,60,57,69,63,62,70,73,57,90,56,45,71,83,82,75,86,76,89,74,86,49,79,73,58,69,66,52,54,52,71,58,73,62,77,72,86,66,71,76,75,75,76,72,72,68,80,72,77,60,79,52

Nearest PDB structures (foldseek):
  3lke-assembly1_B  TM=7.982E-01  e=2.505E-10  Halalkalibacterium halodurans
  2gtr-assembly1_C  TM=8.267E-01  e=1.133E-09  Homo sapiens
  5ve2-assembly3_I  TM=7.870E-01  e=1.215E-08  Paraglaciecola sp. T6c
  2fbm-assembly1_C  TM=7.553E-01  e=1.152E-08  Homo sapiens
  5ve2-assembly1_A  TM=7.834E-01  e=1.591E-08  Paraglaciecola sp. T6c

Sequence (1852 aa):
MARSLADLPALPQDVRKWRILLLVSAVNSLTQRVQTYLSDMGCERVSTELALTDDGMISAVLAHSPHVVVCPFLTKKVPDVIWDNVLTLIVHPGPPGDAGPAAIDWAVMGDRGLDTDSASALAALVAPTDRAKPLSERQRTHWGVTVLQADDTMDGGPVWAFDQFPLPDVARVTKSAIYQGPVTAATLRALTAALTRISGAYAALPDPSHRAARIAVKVDPKWAAECVSLNKPFLGGPLNERPQIRPGQRRPDLTMHNAADVARIINCGDSQPGGTLKTAKSFMFVFDAKVHVRDADLPINLAKALGYATFGDIPAGKALAKRDGAVLFKTAPCTHNECQYGCGVAVWLTHGRLPKATASAALSAKVPMAEALVAAGEGARLEGVPEWTETEFQEIPGTYQQVYVRTVKEGDGLIQLVYWDFYNGAMSTTGCEHLVRALRWATHPDRGNIKVLGLMGGSYFSNGVALNIIESADHPGRETWANINAIDDVVELIAGDVSSQPRSDFMTSVPSLTERGIVTVTCMRGNAAAGGVALAAAADIVVSAGSVVLNPAYRAMGLHGSEFHLYSYVERCGRNVATHLVKDMLPLSAIRSRELGLVDVVVGGRDTPQAESEALMIKFLRNLAVAPAAALGSPEYPSAPWTKAIAGAESSKTAQTLVDLMADNKRRRYESANHTPLVHYRHEELSQMLLDSFHPHRSQRYHTRRIKFVRKVKAEGTPTRFNHHRVHLTRDEEEGASFDDAPGWIRGEEWSWVGLQTPSSMATSEGLRIDFGAHVPPLDALSRRQSRASSSGSEASADIRTDPGSGDDNVDVVKPGSTPVPGTPILHKSPTKAPAVSLAPPSSYSLSAPTSPKSKRSGLLGRLAGAFRSRTDLRAVNKKQGDDTTPAYRRPLVPNEGNTESPCFFNVTADLPPEAHSSRPTVTSHMARSLADLPALPQDVRKWRILLLVSAVNSLTQRVQTYLSDMGCERVSTELALTDDGMISAVLAHSPHVVVCPFLTKKVPDVIWDNVLTLIVHPGPPGDAGPAAIDWAVMGDRGLDTDSASALAALVAPTDRAKPLSERQRTHWGVTVLQADDTMDGGPVWAFDQFPLPDVARVTKSAIYQGPVTAATLRALTAALTRISGAYAALPDPSHRAARIAVKVDPKWAAECVSLNKPFLGGPLNERPQIRPGQRRPDLTMHNAADVARIINCGDSQPGGTLKTAKSFMFVFDAKVHVRDADLPINLAKALGYATFGDIPAGKALAKRDGAVLFKTAPCTHNECQYGCGVAVWLTHGRLPKATASAALSAKVPMAEALVAAGEGARLEGVPEWTETEFQEIPGTYQQVYVRTVKEGDGLIQLVYWDFYNGAMSTTGCEHLVRALRWATHPDRGNIKVLGLMGGSYFSNGVALNIIESADHPGRETWANINAIDDVVELIAGDVSSQPRSDFMTSVPSLTERGIVTVTCMRGNAAAGGVALAAAADIVVSAGSVVLNPAYRAMGLHGSEFHLYSYVERCGRNVATHLVKDMLPLSAIRSRELGLVDVVVGGRDTPQAESEALMIKFLRNLAVAPAAALGSPEYPSAPWTKAIAGAESSKTAQTLVDLMADNKRRRYESANHTPLVHYRHEELSQMLLDSFHPHRSQRYHTRRIKFVRKVKAEGTPTRFNHHRVHLTRDEEEGASFDDAPGWIRGEEWSWVGLQTPSSMATSEGLRIDFGAHVPPLDALSRRQSRASSSGSEASADIRTDPGSGDDNVDVVKPGSTPVPGTPILHKSPTKAPAVSLAPPSSYSLSAPTSPKSKRSGLLGRLAGAFRSRTDLRAVNKKQGDDTTPAYRRPLVPNEGNTESPCFFNVTADLPPEAHSSRPTVTSH